Protein 4WES (pdb70)

Structure (mmCIF, N/CA/C/O backbone):
data_4WES
#
_entry.id   4WES
#
_cell.length_a   72.701
_cell.length_b   170.581
_cell.length_c   87.540
_cell.angle_alpha   90.00
_cell.angle_beta   91.63
_cell.angle_gamma   90.00
#
_symmetry.space_group_name_H-M   'P 1 21 1'
#
loop_
_entity.id
_entity.type
_entity.pdbx_description
1 polymer 'Nitrogenase molybdenum-iron protein alpha chain'
2 polymer 'Nitrogenase molybdenum-iron protein beta chain'
3 non-polymer '3-HYDROXY-3-CARBOXY-ADIPIC ACID'
4 non-polymer 'iron-sulfur-molybdenum cluster with interstitial carbon'
5 non-polymer (4S)-2-METHYL-2,4-PENTANEDIOL
6 non-polymer 'FE(8)-S(7) CLUSTER'
7 non-polymer 'FE (II) ION'
8 water water
#
loop_
_atom_site.group_PDB
_atom_site.id
_atom_site.type_symbol
_atom_site.label_atom_id
_atom_site.label_alt_id
_atom_site.label_comp_id
_atom_site.label_asym_id
_atom_site.label_entity_id
_atom_site.label_seq_id
_atom_site.pdbx_PDB_ins_code
_atom_site.Cartn_x
_atom_site.Cartn_y
_atom_site.Cartn_z
_atom_site.occupancy
_atom_site.B_iso_or_equiv
_atom_site.auth_seq_id
_atom_site.auth_comp_id
_atom_site.auth_asym_id
_atom_site.auth_atom_id
_atom_site.pdbx_PDB_model_num
ATOM 1 N N . GLU A 1 3 ? -15.792 83.652 30.516 1.00 157.99 3 GLU A N 1
ATOM 2 C CA . GLU A 1 3 ? -15.313 83.745 29.106 1.00 158.63 3 GLU A CA 1
ATOM 3 C C . GLU A 1 3 ? -13.955 83.083 28.842 1.00 116.54 3 GLU A C 1
ATOM 4 O O . GLU A 1 3 ? -13.717 82.592 27.729 1.00 169.53 3 GLU A O 1
ATOM 10 N N . ASN A 1 4 ? -13.068 83.049 29.841 1.00 44.63 4 ASN A N 1
ATOM 11 C CA . ASN A 1 4 ? -11.725 82.540 29.605 1.00 30.42 4 ASN A CA 1
ATOM 12 C C . ASN A 1 4 ? -11.591 81.041 29.902 1.00 21.38 4 ASN A C 1
ATOM 13 O O . ASN A 1 4 ? -12.544 80.388 30.281 1.00 19.21 4 ASN A O 1
ATOM 18 N N . LEU A 1 5 ? -10.393 80.519 29.719 1.00 19.40 5 LEU A N 1
ATOM 19 C CA . LEU A 1 5 ? -10.203 79.091 29.860 1.00 17.04 5 LEU A CA 1
ATOM 20 C C . LEU A 1 5 ? -10.449 78.629 31.287 1.00 15.74 5 LEU A C 1
ATOM 21 O O . LEU A 1 5 ? -10.957 77.529 31.504 1.00 16.50 5 LEU A O 1
ATOM 26 N N . LYS A 1 6 ? -10.079 79.444 32.284 1.00 15.57 6 LYS A N 1
ATOM 27 C CA . LYS A 1 6 ? -10.411 79.076 33.660 1.00 15.26 6 LYS A CA 1
ATOM 28 C C . LYS A 1 6 ? -11.917 78.920 33.855 1.00 14.29 6 LYS A C 1
ATOM 29 O O . LYS A 1 6 ? -12.380 77.950 34.433 1.00 14.75 6 LYS A O 1
ATOM 35 N N . ASP A 1 7 ? -12.688 79.880 33.360 1.00 16.54 7 ASP A N 1
ATOM 36 C CA . ASP A 1 7 ? -14.139 79.758 33.441 1.00 16.43 7 ASP A CA 1
ATOM 37 C C . ASP A 1 7 ? -14.662 78.480 32.749 1.00 15.75 7 ASP A C 1
ATOM 38 O O . ASP A 1 7 ? -15.586 77.806 33.230 1.00 17.27 7 ASP A O 1
ATOM 43 N N . GLU A 1 8 ? -14.099 78.189 31.586 1.00 15.03 8 GLU A N 1
ATOM 44 C CA . GLU A 1 8 ? -14.477 77.009 30.816 1.00 15.60 8 GLU A CA 1
ATOM 45 C C . GLU A 1 8 ? -14.184 75.723 31.577 1.00 14.69 8 GLU A C 1
ATOM 46 O O . GLU A 1 8 ? -14.973 74.793 31.548 1.00 16.14 8 GLU A O 1
ATOM 52 N N . ILE A 1 9 ? -13.030 75.687 32.243 1.00 14.14 9 ILE A N 1
ATOM 53 C CA . ILE A 1 9 ? -12.687 74.535 33.075 1.00 14.04 9 ILE A CA 1
ATOM 54 C C . ILE A 1 9 ? -13.661 74.413 34.255 1.00 14.22 9 ILE A C 1
ATOM 55 O O . ILE A 1 9 ? -14.099 73.311 34.601 1.00 14.58 9 ILE A O 1
ATOM 60 N N . LEU A 1 10 ? -13.984 75.534 34.882 1.00 13.68 10 LEU A N 1
ATOM 61 C CA . LEU A 1 10 ? -14.803 75.492 36.083 1.00 13.97 10 LEU A CA 1
ATOM 62 C C . LEU A 1 10 ? -16.276 75.173 35.873 1.00 15.35 10 LEU A C 1
ATOM 63 O O . LEU A 1 10 ? -16.968 74.795 36.825 1.00 15.28 10 LEU A O 1
ATOM 68 N N . GLU A 1 11 ? -16.779 75.375 34.655 1.00 15.27 11 GLU A N 1
ATOM 69 C CA . GLU A 1 11 ? -18.224 75.434 34.443 1.00 16.37 11 GLU A CA 1
ATOM 70 C C . GLU A 1 11 ? -18.960 74.210 34.953 1.00 16.32 11 GLU A C 1
ATOM 71 O O . GLU A 1 11 ? -20.031 74.342 35.527 1.00 18.44 11 GLU A O 1
ATOM 77 N N . LYS A 1 12 ? -18.424 73.021 34.712 1.00 15.74 12 LYS A N 1
ATOM 78 C CA . LYS A 1 12 ? -19.197 71.793 34.962 1.00 15.70 12 LYS A CA 1
ATOM 79 C C . LYS A 1 12 ? -19.195 71.344 36.434 1.00 16.19 12 LYS A C 1
ATOM 80 O O . LYS A 1 12 ? -20.031 70.504 36.851 1.00 18.18 12 LYS A O 1
ATOM 86 N N . TYR A 1 13 ? -18.280 71.901 37.223 1.00 14.17 13 TYR A N 1
ATOM 87 C CA . TYR A 1 13 ? -18.217 71.527 38.626 1.00 13.92 13 TYR A CA 1
ATOM 88 C C . TYR A 1 13 ? -19.489 71.926 39.372 1.00 16.78 13 TYR A C 1
ATOM 89 O O . TYR A 1 13 ? -20.049 73.008 39.124 1.00 17.53 13 TYR A O 1
ATOM 98 N N . ILE A 1 14 ? -19.930 71.082 40.290 1.00 15.15 14 ILE A N 1
ATOM 99 C CA . ILE A 1 14 ? -21.037 71.468 41.182 1.00 15.25 14 ILE A CA 1
ATOM 100 C C . ILE A 1 14 ? -20.564 72.620 42.073 1.00 15.26 14 ILE A C 1
ATOM 101 O O . ILE A 1 14 ? -19.360 72.823 42.212 1.00 15.43 14 ILE A O 1
ATOM 106 N N . PRO A 1 15 ? -21.498 73.381 42.657 1.00 17.05 15 PRO A N 1
ATOM 107 C CA . PRO A 1 15 ? -21.062 74.624 43.311 1.00 16.89 15 PRO A CA 1
ATOM 108 C C . PRO A 1 15 ? -19.974 74.471 44.381 1.00 16.13 15 PRO A C 1
ATOM 109 O O . PRO A 1 15 ? -19.021 75.255 44.391 1.00 17.29 15 PRO A O 1
ATOM 113 N N . LYS A 1 16 ? -20.085 73.454 45.244 1.00 16.28 16 LYS A N 1
ATOM 114 C CA . LYS A 1 16 ? -19.092 73.267 46.311 1.00 17.57 16 LYS A CA 1
ATOM 115 C C . LYS A 1 16 ? -17.708 73.036 45.704 1.00 15.42 16 LYS A C 1
ATOM 116 O O . LYS A 1 16 ? -16.687 73.586 46.144 1.00 17.49 16 LYS A O 1
ATOM 122 N N . THR A 1 17 ? -17.664 72.156 44.714 1.00 15.13 17 THR A N 1
ATOM 123 C CA . THR A 1 17 ? -16.405 71.806 44.067 1.00 13.70 17 THR A CA 1
ATOM 124 C C . THR A 1 17 ? -15.840 72.972 43.245 1.00 13.25 17 THR A C 1
ATOM 125 O O . THR A 1 17 ? -14.624 73.175 43.236 1.00 14.36 17 THR A O 1
ATOM 129 N N . LYS A 1 18 ? -16.707 73.710 42.569 1.00 13.71 18 LYS A N 1
ATOM 130 C CA . LYS A 1 18 ? -16.298 74.857 41.805 1.00 15.11 18 LYS A CA 1
ATOM 131 C C . LYS A 1 18 ? -15.584 75.852 42.703 1.00 15.45 18 LYS A C 1
ATOM 132 O O . LYS A 1 18 ? -14.514 76.360 42.368 1.00 17.06 18 LYS A O 1
ATOM 138 N N . LYS A 1 19 ? -16.179 76.134 43.849 1.00 16.02 19 LYS A N 1
ATOM 139 C CA . LYS A 1 19 ? -15.627 77.089 44.783 1.00 18.35 19 LYS A CA 1
ATOM 140 C C . LYS A 1 19 ? -14.242 76.679 45.242 1.00 18.01 19 LYS A C 1
ATOM 141 O O . LYS A 1 19 ? -13.338 77.506 45.278 1.00 20.80 19 LYS A O 1
ATOM 147 N N . THR A 1 20 ? -14.055 75.398 45.581 1.00 15.79 20 THR A N 1
ATOM 148 C CA A THR A 1 20 ? -12.759 74.987 46.099 0.53 17.23 20 THR A CA 1
ATOM 149 C CA B THR A 1 20 ? -12.777 74.885 46.068 0.47 15.12 20 THR A CA 1
ATOM 150 C C . THR A 1 20 ? -11.741 74.834 44.965 1.00 17.19 20 THR A C 1
ATOM 151 O O . THR A 1 20 ? -10.581 75.176 45.145 1.00 23.60 20 THR A O 1
ATOM 158 N N . ARG A 1 21 ? -12.161 74.390 43.793 1.00 14.51 21 ARG A N 1
ATOM 159 C CA . ARG A 1 21 ? -11.227 74.236 42.675 1.00 13.56 21 ARG A CA 1
ATOM 160 C C . ARG A 1 21 ? -10.773 75.553 42.065 1.00 15.27 21 ARG A C 1
ATOM 161 O O . ARG A 1 21 ? -9.647 75.622 41.544 1.00 15.10 21 ARG A O 1
ATOM 169 N N . SER A 1 22 ? -11.579 76.601 42.145 1.00 15.04 22 SER A N 1
ATOM 170 C CA A SER A 1 22 ? -11.244 77.836 41.478 0.48 15.48 22 SER A CA 1
ATOM 171 C CA B SER A 1 22 ? -11.254 77.856 41.513 0.52 13.36 22 SER A CA 1
ATOM 172 C C . SER A 1 22 ? -9.888 78.351 41.937 1.00 13.36 22 SER A C 1
ATOM 173 O O . SER A 1 22 ? -9.136 78.851 41.123 1.00 15.44 22 SER A O 1
ATOM 178 N N . GLY A 1 23 ? -9.562 78.221 43.220 1.00 13.06 23 GLY A N 1
ATOM 179 C CA . GLY A 1 23 ? -8.289 78.728 43.688 1.00 14.54 23 GLY A CA 1
ATOM 180 C C . GLY A 1 23 ? -7.072 77.981 43.193 1.00 12.36 23 GLY A C 1
ATOM 181 O O . GLY A 1 23 ? -5.954 78.492 43.266 1.00 13.33 23 GLY A O 1
ATOM 182 N N . HIS A 1 24 ? -7.264 76.760 42.684 1.00 12.41 24 HIS A N 1
ATOM 183 C CA . HIS A 1 24 ? -6.182 75.908 42.173 1.00 12.26 24 HIS A CA 1
ATOM 184 C C . HIS A 1 24 ? -5.826 76.193 40.711 1.00 11.87 24 HIS A C 1
ATOM 185 O O . HIS A 1 24 ? -4.943 75.533 40.161 1.00 12.47 24 HIS A O 1
ATOM 192 N N . ILE A 1 25 ? -6.539 77.128 40.092 1.00 12.20 25 ILE A N 1
ATOM 193 C CA . ILE A 1 25 ? -6.355 77.419 38.667 1.00 12.65 25 ILE A CA 1
ATOM 194 C C . ILE A 1 25 ? -6.125 78.920 38.570 1.00 12.92 25 ILE A C 1
ATOM 195 O O . ILE A 1 25 ? -6.964 79.690 39.015 1.00 14.88 25 ILE A O 1
ATOM 200 N N . VAL A 1 26 ? -5.001 79.328 37.998 1.00 12.31 26 VAL A N 1
ATOM 201 C CA . VAL A 1 26 ? -4.716 80.735 37.848 1.00 13.57 26 VAL A CA 1
ATOM 202 C C . VAL A 1 26 ? -4.108 81.002 36.497 1.00 12.86 26 VAL A C 1
ATOM 203 O O . VAL A 1 26 ? -3.396 80.165 35.933 1.00 13.51 26 VAL A O 1
ATOM 207 N N . ILE A 1 27 ? -4.408 82.184 35.963 1.00 14.85 27 ILE A N 1
ATOM 208 C CA . ILE A 1 27 ? -3.852 82.627 34.689 1.00 15.32 27 ILE A CA 1
ATOM 209 C C . ILE A 1 27 ? -2.837 83.745 34.956 1.00 16.69 27 ILE A C 1
ATOM 210 O O . ILE A 1 27 ? -3.158 84.736 35.605 1.00 21.17 27 ILE A O 1
ATOM 215 N N . LYS A 1 28 ? -1.608 83.582 34.465 1.00 15.35 28 LYS A N 1
ATOM 216 C CA . LYS A 1 28 ? -0.580 84.599 34.565 1.00 15.87 28 LYS A CA 1
ATOM 217 C C . LYS A 1 28 ? -0.815 85.600 33.447 1.00 17.64 28 LYS A C 1
ATOM 218 O O . LYS A 1 28 ? -0.938 85.197 32.299 1.00 19.11 28 LYS A O 1
ATOM 224 N N . THR A 1 29 ? -0.826 86.880 33.786 1.00 18.25 29 THR A N 1
ATOM 225 C CA . THR A 1 29 ? -1.005 87.932 32.809 1.00 19.34 29 THR A CA 1
ATOM 226 C C . THR A 1 29 ? -0.025 89.061 33.014 1.00 20.68 29 THR A C 1
ATOM 227 O O . THR A 1 29 ? 0.623 89.176 34.069 1.00 19.49 29 THR A O 1
ATOM 231 N N . GLU A 1 30 ? 0.040 89.932 32.018 1.00 23.46 30 GLU A N 1
ATOM 232 C CA . GLU A 1 30 ? 0.883 91.099 32.119 1.00 22.07 30 GLU A CA 1
ATOM 233 C C . GLU A 1 30 ? 0.432 91.951 33.309 1.00 24.25 30 GLU A C 1
ATOM 234 O O . GLU A 1 30 ? 1.263 92.475 34.044 1.00 28.57 30 GLU A O 1
ATOM 240 N N . GLU A 1 31 ? -0.880 92.038 33.534 1.00 27.43 31 GLU A N 1
ATOM 241 C CA . GLU A 1 31 ? -1.411 92.858 34.627 1.00 34.20 31 GLU A CA 1
ATOM 242 C C . GLU A 1 31 ? -1.142 92.232 35.987 1.00 35.23 31 GLU A C 1
ATOM 243 O O . GLU A 1 31 ? -0.844 92.959 36.940 1.00 41.46 31 GLU A O 1
ATOM 249 N N . THR A 1 32 ? -1.251 90.899 36.078 1.00 29.89 32 THR A N 1
ATOM 250 C CA . THR A 1 32 ? -0.974 90.164 37.329 1.00 28.45 32 THR A CA 1
ATOM 251 C C . THR A 1 32 ? -0.044 88.992 37.003 1.00 20.17 32 THR A C 1
ATOM 252 O O . THR A 1 32 ? -0.485 87.864 36.718 1.00 21.35 32 THR A O 1
ATOM 256 N N . PRO A 1 33 ? 1.261 89.259 37.057 1.00 22.60 33 PRO A N 1
ATOM 257 C CA . PRO A 1 33 ? 2.221 88.223 36.645 1.00 22.05 33 PRO A CA 1
ATOM 258 C C . PRO A 1 33 ? 2.470 87.187 37.742 1.00 24.54 33 PRO A C 1
ATOM 259 O O . PRO A 1 33 ? 3.023 86.124 37.459 1.00 22.58 33 PRO A O 1
ATOM 263 N N . ASN A 1 34 ? 2.061 87.479 38.978 1.00 22.58 34 ASN A N 1
ATOM 264 C CA . ASN A 1 34 ? 2.369 86.600 40.086 1.00 26.33 34 ASN A CA 1
ATOM 265 C C . ASN A 1 34 ? 1.124 86.237 40.916 1.00 25.16 34 ASN A C 1
ATOM 266 O O . ASN A 1 34 ? 1.104 86.415 42.119 1.00 25.28 34 ASN A O 1
ATOM 271 N N . PRO A 1 35 ? 0.094 85.674 40.275 1.00 20.89 35 PRO A N 1
ATOM 272 C CA . PRO A 1 35 ? -1.086 85.360 41.059 1.00 19.50 35 PRO A CA 1
ATOM 273 C C . PRO A 1 35 ? -0.809 84.321 42.124 1.00 17.63 35 PRO A C 1
ATOM 274 O O . PRO A 1 35 ? -0.018 83.402 41.925 1.00 22.96 35 PRO A O 1
ATOM 278 N N . GLU A 1 36 ? -1.500 84.441 43.235 1.00 15.55 36 GLU A N 1
ATOM 279 C CA . GLU A 1 36 ? -1.458 83.430 44.278 1.00 14.34 36 GLU A CA 1
ATOM 280 C C . GLU A 1 36 ? -2.316 82.223 43.895 1.00 14.72 36 GLU A C 1
ATOM 281 O O . GLU A 1 36 ? -3.447 82.389 43.426 1.00 15.94 36 GLU A O 1
ATOM 287 N N . ILE A 1 37 ? -1.772 81.035 44.135 1.00 13.13 37 ILE A N 1
ATOM 288 C CA . ILE A 1 37 ? -2.469 79.790 43.857 1.00 12.47 37 ILE A CA 1
ATOM 289 C C . ILE A 1 37 ? -2.780 79.125 45.191 1.00 11.98 37 ILE A C 1
ATOM 290 O O . ILE A 1 37 ? -2.094 79.375 46.203 1.00 13.51 37 ILE A O 1
ATOM 295 N N . VAL A 1 38 ? -3.772 78.244 45.186 1.00 12.38 38 VAL A N 1
ATOM 296 C CA . VAL A 1 38 ? -4.039 77.316 46.278 1.00 12.32 38 VAL A CA 1
ATOM 297 C C . VAL A 1 38 ? -3.397 75.992 45.891 1.00 11.84 38 VAL A C 1
ATOM 298 O O . VAL A 1 38 ? -3.608 75.505 44.791 1.00 12.60 38 VAL A O 1
ATOM 302 N N . ALA A 1 39 ? -2.603 75.417 46.802 1.00 11.24 39 ALA A N 1
ATOM 303 C CA . ALA A 1 39 ? -1.884 74.179 46.543 1.00 12.02 39 ALA A CA 1
ATOM 304 C C . ALA A 1 39 ? -1.723 73.403 47.840 1.00 10.96 39 ALA A C 1
ATOM 305 O O . ALA A 1 39 ? -1.900 73.955 48.935 1.00 12.70 39 ALA A O 1
ATOM 307 N N . ASN A 1 40 ? -1.374 72.126 47.726 1.00 10.00 40 ASN A N 1
ATOM 308 C CA . ASN A 1 40 ? -1.114 71.298 48.897 1.00 10.45 40 ASN A CA 1
ATOM 309 C C . ASN A 1 40 ? -2.281 71.258 49.864 1.00 11.44 40 ASN A C 1
ATOM 310 O O . ASN A 1 40 ? -2.114 71.298 51.074 1.00 12.36 40 ASN A O 1
ATOM 315 N N . THR A 1 41 ? -3.487 71.154 49.310 1.00 11.32 41 THR A N 1
ATOM 316 C CA . THR A 1 41 ? -4.691 70.884 50.084 1.00 11.18 41 THR A CA 1
ATOM 317 C C . THR A 1 41 ? -5.197 69.503 49.713 1.00 10.85 41 THR A C 1
ATOM 318 O O . THR A 1 41 ? -4.715 68.856 48.782 1.00 11.73 41 THR A O 1
ATOM 322 N N . ARG A 1 42 ? -6.213 69.030 50.424 1.00 11.56 42 ARG A N 1
ATOM 323 C CA . ARG A 1 42 ? -6.737 67.702 50.203 1.00 11.41 42 ARG A CA 1
ATOM 324 C C . ARG A 1 42 ? -7.268 67.544 48.776 1.00 10.67 42 ARG A C 1
ATOM 325 O O . ARG A 1 42 ? -7.675 68.501 48.108 1.00 12.19 42 ARG A O 1
ATOM 333 N N . THR A 1 43 ? -7.238 66.319 48.286 1.00 10.78 43 THR A N 1
ATOM 334 C CA . THR A 1 43 ? -7.846 65.989 47.023 1.00 10.13 43 THR A CA 1
ATOM 335 C C . THR A 1 43 ? -9.355 65.974 47.188 1.00 9.86 43 THR A C 1
ATOM 336 O O . THR A 1 43 ? -9.879 65.439 48.167 1.00 12.13 43 THR A O 1
ATOM 340 N N . VAL A 1 44 ? -10.090 66.531 46.227 1.00 10.75 44 VAL A N 1
ATOM 341 C CA . VAL A 1 44 ? -11.551 66.375 46.249 1.00 11.06 44 VAL A CA 1
ATOM 342 C C . VAL A 1 44 ? -11.902 64.915 45.948 1.00 10.61 44 VAL A C 1
ATOM 343 O O . VAL A 1 44 ? -11.482 64.373 44.930 1.00 10.80 44 VAL A O 1
ATOM 347 N N . PRO A 1 45 ? -12.665 64.265 46.830 1.00 11.15 45 PRO A N 1
ATOM 348 C CA . PRO A 1 45 ? -13.065 62.894 46.525 1.00 11.36 45 PRO A CA 1
ATOM 349 C C . PRO A 1 45 ? -13.836 62.772 45.222 1.00 10.72 45 PRO A C 1
ATOM 350 O O . PRO A 1 45 ? -14.719 63.584 44.942 1.00 11.68 45 PRO A O 1
ATOM 354 N N . GLY A 1 46 ? -13.511 61.764 44.432 1.00 10.69 46 GLY A N 1
ATOM 355 C CA . GLY A 1 46 ? -14.242 61.411 43.227 1.00 10.86 46 GLY A CA 1
ATOM 356 C C . GLY A 1 46 ? -13.875 62.167 41.965 1.00 11.55 46 GLY A C 1
ATOM 357 O O . GLY A 1 46 ? -14.485 61.911 40.921 1.00 13.05 46 GLY A O 1
ATOM 358 N N . ILE A 1 47 ? -12.876 63.058 42.023 1.00 11.06 47 ILE A N 1
ATOM 359 C CA B ILE A 1 47 ? -12.564 63.979 40.950 0.51 10.80 47 ILE A CA 1
ATOM 360 C CA C ILE A 1 47 ? -12.649 63.918 40.843 0.49 11.87 47 ILE A CA 1
ATOM 361 C C . ILE A 1 47 ? -11.667 63.375 39.838 1.00 10.11 47 ILE A C 1
ATOM 362 O O . ILE A 1 47 ? -11.491 64.009 38.804 1.00 11.76 47 ILE A O 1
ATOM 371 N N . ILE A 1 48 ? -11.106 62.186 40.104 1.00 10.77 48 ILE A N 1
ATOM 372 C CA . ILE A 1 48 ? -10.122 61.533 39.219 1.00 10.22 48 ILE A CA 1
ATOM 373 C C . ILE A 1 48 ? -8.806 62.349 39.220 1.00 9.99 48 ILE A C 1
ATOM 374 O O . ILE A 1 48 ? -8.505 63.106 38.324 1.00 10.94 48 ILE A O 1
ATOM 379 N N . THR A 1 49 ? -8.060 62.144 40.294 1.00 11.55 49 THR A N 1
ATOM 380 C CA . THR A 1 49 ? -6.765 62.744 40.540 1.00 10.79 49 THR A CA 1
ATOM 381 C C . THR A 1 49 ? -5.656 61.843 39.985 1.00 10.18 49 THR A C 1
ATOM 382 O O . THR A 1 49 ? -5.844 60.638 39.812 1.00 11.32 49 THR A O 1
ATOM 386 N N . ALA A 1 50 ? -4.483 62.420 39.794 1.00 9.32 50 ALA A N 1
ATOM 387 C CA . ALA A 1 50 ? -3.286 61.632 39.496 1.00 9.86 50 ALA A CA 1
ATOM 388 C C . ALA A 1 50 ? -2.453 61.320 40.749 1.00 9.16 50 ALA A C 1
ATOM 389 O O . ALA A 1 50 ? -1.529 60.535 40.678 1.00 8.90 50 ALA A O 1
ATOM 391 N N . ARG A 1 51 ? -2.814 61.937 41.867 1.00 8.83 51 ARG A N 1
ATOM 392 C CA . ARG A 1 51 ? -2.017 61.829 43.112 1.00 8.37 51 ARG A CA 1
ATOM 393 C C . ARG A 1 51 ? -1.890 60.446 43.669 1.00 8.44 51 ARG A C 1
ATOM 394 O O . ARG A 1 51 ? -2.781 59.597 43.541 1.00 9.42 51 ARG A O 1
ATOM 402 N N . GLY A 1 52 ? -0.755 60.248 44.364 1.00 8.75 52 GLY A N 1
ATOM 403 C CA . GLY A 1 52 ? -0.537 59.075 45.197 1.00 8.67 52 GLY A CA 1
ATOM 404 C C . GLY A 1 52 ? -0.523 59.420 46.663 1.00 8.50 52 GLY A C 1
ATOM 405 O O . GLY A 1 52 ? -1.107 60.409 47.086 1.00 9.41 52 GLY A O 1
ATOM 406 N N . CYS A 1 53 ? 0.164 58.577 47.430 1.00 8.38 53 CYS A N 1
ATOM 407 C CA . CYS A 1 53 ? 0.085 58.613 48.878 1.00 8.41 53 CYS A CA 1
ATOM 408 C C . CYS A 1 53 ? 1.430 58.898 49.539 1.00 8.83 53 CYS A C 1
ATOM 409 O O . CYS A 1 53 ? 2.495 58.935 48.904 1.00 8.59 53 CYS A O 1
ATOM 412 N N . ALA A 1 54 ? 1.404 59.083 50.863 1.00 8.70 54 ALA A N 1
ATOM 413 C CA . ALA A 1 54 ? 2.635 59.393 51.602 1.00 8.58 54 ALA A CA 1
ATOM 414 C C . ALA A 1 54 ? 3.643 58.251 51.587 1.00 8.39 54 ALA A C 1
ATOM 415 O O . ALA A 1 54 ? 4.839 58.494 51.618 1.00 9.18 54 ALA A O 1
ATOM 417 N N . TYR A 1 55 ? 3.178 57.009 51.529 1.00 8.56 55 TYR A N 1
ATOM 418 C CA . TYR A 1 55 ? 4.063 55.874 51.459 1.00 8.46 55 TYR A CA 1
ATOM 419 C C . TYR A 1 55 ? 4.836 55.881 50.146 1.00 7.86 55 TYR A C 1
ATOM 420 O O . TYR A 1 55 ? 6.046 55.652 50.109 1.00 8.37 55 TYR A O 1
ATOM 429 N N . ALA A 1 56 ? 4.163 56.226 49.035 1.00 8.23 56 ALA A N 1
ATOM 430 C CA . ALA A 1 56 ? 4.853 56.376 47.763 1.00 8.32 56 ALA A CA 1
ATOM 431 C C . ALA A 1 56 ? 5.952 57.415 47.882 1.00 7.90 56 ALA A C 1
ATOM 432 O O . ALA A 1 56 ? 7.085 57.198 47.467 1.00 8.65 56 ALA A O 1
ATOM 434 N N . GLY A 1 57 ? 5.624 58.584 48.462 1.00 8.23 57 GLY A N 1
ATOM 435 C CA . GLY A 1 57 ? 6.605 59.650 48.562 1.00 8.92 57 GLY A CA 1
ATOM 436 C C . GLY A 1 57 ? 7.807 59.311 49.424 1.00 8.44 57 GLY A C 1
ATOM 437 O O . GLY A 1 57 ? 8.928 59.773 49.179 1.00 9.25 57 GLY A O 1
ATOM 438 N N . CYS A 1 58 ? 7.599 58.496 50.437 1.00 8.21 58 CYS A N 1
ATOM 439 C CA . CYS A 1 58 ? 8.682 58.126 51.380 1.00 8.57 58 CYS A CA 1
ATOM 440 C C . CYS A 1 58 ? 9.468 56.905 50.901 1.00 8.32 58 CYS A C 1
ATOM 441 O O . CYS A 1 58 ? 10.677 56.992 50.646 1.00 9.79 58 CYS A O 1
ATOM 444 N N . LYS A 1 59 ? 8.800 55.763 50.743 1.00 8.91 59 LYS A N 1
ATOM 445 C CA . LYS A 1 59 ? 9.463 54.536 50.332 1.00 9.47 59 LYS A CA 1
ATOM 446 C C . LYS A 1 59 ? 9.729 54.507 48.836 1.00 8.57 59 LYS A C 1
ATOM 447 O O . LYS A 1 59 ? 10.825 54.203 48.380 1.00 9.36 59 LYS A O 1
ATOM 453 N N . GLY A 1 60 ? 8.676 54.762 48.056 1.00 8.99 60 GLY A N 1
ATOM 454 C CA . GLY A 1 60 ? 8.814 54.624 46.622 1.00 9.49 60 GLY A CA 1
ATOM 455 C C . GLY A 1 60 ? 9.711 55.658 45.980 1.00 9.58 60 GLY A C 1
ATOM 456 O O . GLY A 1 60 ? 10.310 55.379 44.934 1.00 11.63 60 GLY A O 1
ATOM 457 N N . VAL A 1 61 ? 9.793 56.839 46.586 1.00 8.79 61 VAL A N 1
ATOM 458 C CA . VAL A 1 61 ? 10.448 57.990 45.989 1.00 8.88 61 VAL A CA 1
ATOM 459 C C . VAL A 1 61 ? 11.778 58.301 46.677 1.00 8.84 61 VAL A C 1
ATOM 460 O O . VAL A 1 61 ? 12.845 58.087 46.101 1.00 8.81 61 VAL A O 1
ATOM 464 N N . VAL A 1 62 ? 11.767 58.787 47.915 1.00 8.72 62 VAL A N 1
ATOM 465 C CA . VAL A 1 62 ? 13.020 59.251 48.505 1.00 9.40 62 VAL A CA 1
ATOM 466 C C . VAL A 1 62 ? 13.942 58.127 48.944 1.00 8.46 62 VAL A C 1
ATOM 467 O O . VAL A 1 62 ? 15.161 58.161 48.695 1.00 9.32 62 VAL A O 1
ATOM 471 N N . MET A 1 63 ? 13.420 57.103 49.599 1.00 8.54 63 MET A N 1
ATOM 472 C CA . MET A 1 63 ? 14.277 56.110 50.257 1.00 8.62 63 MET A CA 1
ATOM 473 C C . MET A 1 63 ? 14.666 54.925 49.370 1.00 8.58 63 MET A C 1
ATOM 474 O O . MET A 1 63 ? 15.816 54.468 49.422 1.00 9.15 63 MET A O 1
ATOM 479 N N . GLY A 1 64 ? 13.725 54.416 48.569 1.00 8.90 64 GLY A N 1
ATOM 480 C CA . GLY A 1 64 ? 13.957 53.271 47.722 1.00 9.81 64 GLY A CA 1
ATOM 481 C C . GLY A 1 64 ? 15.264 53.263 46.936 1.00 9.59 64 GLY A C 1
ATOM 482 O O . GLY A 1 64 ? 15.860 52.206 46.797 1.00 10.08 64 GLY A O 1
ATOM 483 N N . PRO A 1 65 ? 15.666 54.409 46.379 1.00 8.92 65 PRO A N 1
ATOM 484 C CA . PRO A 1 65 ? 16.894 54.391 45.591 1.00 8.85 65 PRO A CA 1
ATOM 485 C C . PRO A 1 65 ? 18.179 54.041 46.322 1.00 9.22 65 PRO A C 1
ATOM 486 O O . PRO A 1 65 ? 19.178 53.788 45.672 1.00 10.25 65 PRO A O 1
ATOM 490 N N . ILE A 1 66 ? 18.195 54.109 47.650 1.00 8.72 66 ILE A N 1
ATOM 491 C CA . ILE A 1 66 ? 19.422 53.745 48.396 1.00 8.92 66 ILE A CA 1
ATOM 492 C C . ILE A 1 66 ? 19.622 52.241 48.242 1.00 9.42 66 ILE A C 1
ATOM 493 O O . ILE A 1 66 ? 18.881 51.435 48.799 1.00 9.33 66 ILE A O 1
ATOM 498 N N . LYS A 1 67 ? 20.637 51.850 47.469 1.00 8.16 67 LYS A N 1
ATOM 499 C CA . LYS A 1 67 ? 20.673 50.533 46.857 1.00 8.43 67 LYS A CA 1
ATOM 500 C C . LYS A 1 67 ? 21.201 49.429 47.737 1.00 7.91 67 LYS A C 1
ATOM 501 O O . LYS A 1 67 ? 21.015 48.261 47.425 1.00 9.06 67 LYS A O 1
ATOM 507 N N . ASP A 1 68 ? 21.924 49.786 48.814 1.00 9.15 68 ASP A N 1
ATOM 508 C CA . ASP A 1 68 ? 22.513 48.766 49.709 1.00 8.62 68 ASP A CA 1
ATOM 509 C C . ASP A 1 68 ? 21.821 48.760 51.067 1.00 9.24 68 ASP A C 1
ATOM 510 O O . ASP A 1 68 ? 22.322 48.138 52.024 1.00 10.38 68 ASP A O 1
ATOM 515 N N . MET A 1 69 ? 20.643 49.380 51.125 1.00 8.98 69 MET A N 1
ATOM 516 C CA . MET A 1 69 ? 19.730 49.289 52.246 1.00 9.92 69 MET A CA 1
ATOM 517 C C . MET A 1 69 ? 18.571 48.388 51.868 1.00 9.70 69 MET A C 1
ATOM 518 O O . MET A 1 69 ? 18.039 48.548 50.768 1.00 12.62 69 MET A O 1
ATOM 523 N N . VAL A 1 70 ? 18.194 47.447 52.740 1.00 9.32 70 VAL A N 1
ATOM 524 C CA . VAL A 1 70 ? 17.000 46.621 52.483 1.00 8.84 70 VAL A CA 1
ATOM 525 C C . VAL A 1 70 ? 15.772 47.373 52.982 1.00 8.84 70 VAL A C 1
ATOM 526 O O . VAL A 1 70 ? 15.667 47.691 54.145 1.00 9.96 70 VAL A O 1
ATOM 530 N N . HIS A 1 71 ? 14.857 47.678 52.048 1.00 8.21 71 HIS A N 1
ATOM 531 C CA . HIS A 1 71 ? 13.662 48.443 52.363 1.00 8.68 71 HIS A CA 1
ATOM 532 C C . HIS A 1 71 ? 12.463 47.518 52.520 1.00 8.19 71 HIS A C 1
ATOM 533 O O . HIS A 1 71 ? 12.010 46.923 51.559 1.00 8.77 71 HIS A O 1
ATOM 540 N N . ILE A 1 72 ? 12.001 47.360 53.762 1.00 8.12 72 ILE A N 1
ATOM 541 C CA . ILE A 1 72 ? 10.903 46.443 54.068 1.00 8.27 72 ILE A CA 1
ATOM 542 C C . ILE A 1 72 ? 9.610 47.214 54.230 1.00 8.40 72 ILE A C 1
ATOM 543 O O . ILE A 1 72 ? 9.479 48.043 55.136 1.00 8.80 72 ILE A O 1
ATOM 548 N N . THR A 1 73 ? 8.652 46.949 53.341 1.00 8.00 73 THR A N 1
ATOM 549 C CA . THR A 1 73 ? 7.316 47.514 53.499 1.00 8.19 73 THR A CA 1
ATOM 550 C C . THR A 1 73 ? 6.549 46.698 54.538 1.00 8.53 73 THR A C 1
ATOM 551 O O . THR A 1 73 ? 6.378 45.499 54.372 1.00 9.95 73 THR A O 1
ATOM 555 N N . HIS A 1 74 ? 6.109 47.384 55.587 1.00 8.32 74 HIS A N 1
ATOM 556 C CA . HIS A 1 74 ? 5.289 46.728 56.600 1.00 8.71 74 HIS A CA 1
ATOM 557 C C . HIS A 1 74 ? 3.813 46.970 56.234 1.00 9.01 74 HIS A C 1
ATOM 558 O O . HIS A 1 74 ? 3.274 48.049 56.478 1.00 9.19 74 HIS A O 1
ATOM 565 N N . GLY A 1 75 ? 3.206 45.991 55.566 1.00 8.85 75 GLY A N 1
ATOM 566 C CA . GLY A 1 75 ? 1.860 46.183 55.031 1.00 9.48 75 GLY A CA 1
ATOM 567 C C . GLY A 1 75 ? 1.466 44.945 54.285 1.00 9.28 75 GLY A C 1
ATOM 568 O O . GLY A 1 75 ? 2.240 43.996 54.175 1.00 9.06 75 GLY A O 1
ATOM 569 N N . PRO A 1 76 ? 0.214 44.930 53.777 1.00 8.84 76 PRO A N 1
ATOM 570 C CA . PRO A 1 76 ? -0.196 43.899 52.844 1.00 8.70 76 PRO A CA 1
ATOM 571 C C . PRO A 1 76 ? 0.535 44.081 51.510 1.00 8.83 76 PRO A C 1
ATOM 572 O O . PRO A 1 76 ? 1.341 45.010 51.349 1.00 9.62 76 PRO A O 1
ATOM 576 N N . ILE A 1 77 ? 0.355 43.148 50.588 1.00 8.67 77 ILE A N 1
ATOM 577 C CA . ILE A 1 77 ? 1.378 42.981 49.556 1.00 8.58 77 ILE A CA 1
ATOM 578 C C . ILE A 1 77 ? 1.442 44.093 48.503 1.00 8.75 77 ILE A C 1
ATOM 579 O O . ILE A 1 77 ? 2.532 44.294 47.935 1.00 8.84 77 ILE A O 1
ATOM 584 N N . GLY A 1 78 ? 0.323 44.749 48.200 1.00 8.19 78 GLY A N 1
ATOM 585 C CA . GLY A 1 78 ? 0.349 45.690 47.111 1.00 8.26 78 GLY A CA 1
ATOM 586 C C . GLY A 1 78 ? 1.276 46.862 47.313 1.00 7.99 78 GLY A C 1
ATOM 587 O O . GLY A 1 78 ? 2.001 47.257 46.397 1.00 8.42 78 GLY A O 1
ATOM 588 N N . CYS A 1 79 ? 1.236 47.441 48.508 1.00 8.41 79 CYS A N 1
ATOM 589 C CA . CYS A 1 79 ? 2.216 48.528 48.739 1.00 8.78 79 CYS A CA 1
ATOM 590 C C . CYS A 1 79 ? 3.619 48.167 48.314 1.00 7.86 79 CYS A C 1
ATOM 591 O O . CYS A 1 79 ? 4.373 48.995 47.816 1.00 8.63 79 CYS A O 1
ATOM 594 N N . SER A 1 80 ? 4.004 46.905 48.569 1.00 7.70 80 SER A N 1
ATOM 595 C CA . SER A 1 80 ? 5.323 46.428 48.127 1.00 7.91 80 SER A CA 1
ATOM 596 C C . SER A 1 80 ? 5.364 46.199 46.609 1.00 8.06 80 SER A C 1
ATOM 597 O O . SER A 1 80 ? 6.224 46.734 45.921 1.00 8.10 80 SER A O 1
ATOM 600 N N . PHE A 1 81 ? 4.432 45.392 46.092 1.00 7.98 81 PHE A N 1
ATOM 601 C CA . PHE A 1 81 ? 4.396 45.035 44.670 1.00 7.75 81 PHE A CA 1
ATOM 602 C C . PHE A 1 81 ? 4.417 46.264 43.777 1.00 7.73 81 PHE A C 1
ATOM 603 O O . PHE A 1 81 ? 5.096 46.266 42.745 1.00 7.86 81 PHE A O 1
ATOM 611 N N . TYR A 1 82 ? 3.705 47.320 44.148 1.00 7.47 82 TYR A N 1
ATOM 612 C CA . TYR A 1 82 ? 3.597 48.500 43.305 1.00 7.43 82 TYR A CA 1
ATOM 613 C C . TYR A 1 82 ? 4.828 49.417 43.380 1.00 8.07 82 TYR A C 1
ATOM 614 O O . TYR A 1 82 ? 4.881 50.415 42.653 1.00 8.79 82 TYR A O 1
ATOM 623 N N . THR A 1 83 ? 5.847 49.004 44.156 1.00 7.61 83 THR A N 1
ATOM 624 C CA . THR A 1 83 ? 7.143 49.673 44.165 1.00 7.85 83 THR A CA 1
ATOM 625 C C . THR A 1 83 ? 8.220 48.809 43.531 1.00 8.15 83 THR A C 1
ATOM 626 O O . THR A 1 83 ? 9.418 49.125 43.625 1.00 10.81 83 THR A O 1
ATOM 630 N N . TRP A 1 84 ? 7.837 47.755 42.829 1.00 7.94 84 TRP A N 1
ATOM 631 C CA . TRP A 1 84 ? 8.761 46.827 42.196 1.00 8.23 84 TRP A CA 1
ATOM 632 C C . TRP A 1 84 ? 9.138 47.277 40.780 1.00 7.86 84 TRP A C 1
ATOM 633 O O . TRP A 1 84 ? 8.642 46.765 39.765 1.00 8.43 84 TRP A O 1
ATOM 644 N N . GLY A 1 85 ? 10.040 48.238 40.703 1.00 7.82 85 GLY A N 1
ATOM 645 C CA . GLY A 1 85 ? 10.638 48.622 39.435 1.00 8.06 85 GLY A CA 1
ATOM 646 C C . GLY A 1 85 ? 9.896 49.618 38.570 1.00 7.88 85 GLY A C 1
ATOM 647 O O . GLY A 1 85 ? 10.425 50.017 37.544 1.00 8.21 85 GLY A O 1
ATOM 648 N N . GLY A 1 86 ? 8.706 50.044 38.988 1.00 7.48 86 GLY A N 1
ATOM 649 C CA . GLY A 1 86 ? 7.961 50.983 38.170 1.00 7.74 86 GLY A CA 1
ATOM 650 C C . GLY A 1 86 ? 8.557 52.368 38.129 1.00 6.92 86 GLY A C 1
ATOM 651 O O . GLY A 1 86 ? 8.360 53.107 37.172 1.00 7.72 86 GLY A O 1
ATOM 652 N N . ARG A 1 87 ? 9.266 52.756 39.188 1.00 7.47 87 ARG A N 1
ATOM 653 C CA . ARG A 1 87 ? 9.993 54.028 39.234 1.00 7.44 87 ARG A CA 1
ATOM 654 C C . ARG A 1 87 ? 11.458 53.699 38.939 1.00 7.05 87 ARG A C 1
ATOM 655 O O . ARG A 1 87 ? 12.085 52.900 39.633 1.00 8.21 87 ARG A O 1
ATOM 663 N N . ARG A 1 88 ? 11.978 54.328 37.877 1.00 7.40 88 ARG A N 1
ATOM 664 C CA . ARG A 1 88 ? 13.177 53.894 37.203 1.00 7.56 88 ARG A CA 1
ATOM 665 C C . ARG A 1 88 ? 14.477 54.508 37.733 1.00 7.48 88 ARG A C 1
ATOM 666 O O . ARG A 1 88 ? 15.355 54.873 36.946 1.00 8.12 88 ARG A O 1
ATOM 674 N N . PHE A 1 89 ? 14.644 54.537 39.058 1.00 7.52 89 PHE A N 1
ATOM 675 C CA . PHE A 1 89 ? 15.956 54.883 39.586 1.00 7.93 89 PHE A CA 1
ATOM 676 C C . PHE A 1 89 ? 16.935 53.772 39.222 1.00 8.01 89 PHE A C 1
ATOM 677 O O . PHE A 1 89 ? 16.697 52.600 39.478 1.00 9.21 89 PHE A O 1
ATOM 685 N N . LYS A 1 90 ? 18.061 54.136 38.622 1.00 8.18 90 LYS A N 1
ATOM 686 C CA A LYS A 1 90 ? 19.052 53.139 38.222 0.53 8.94 90 LYS A CA 1
ATOM 687 C CA B LYS A 1 90 ? 19.057 53.141 38.228 0.47 8.87 90 LYS A CA 1
ATOM 688 C C . LYS A 1 90 ? 20.146 53.011 39.282 1.00 7.68 90 LYS A C 1
ATOM 689 O O . LYS A 1 90 ? 20.550 53.997 39.900 1.00 8.53 90 LYS A O 1
ATOM 700 N N . SER A 1 91 ? 20.613 51.789 39.460 1.00 8.25 91 SER A N 1
ATOM 701 C CA . SER A 1 91 ? 21.636 51.461 40.466 1.00 8.41 91 SER A CA 1
ATOM 702 C C . SER A 1 91 ? 22.635 50.491 39.904 1.00 8.49 91 SER A C 1
ATOM 703 O O . SER A 1 91 ? 22.305 49.629 39.083 1.00 9.66 91 SER A O 1
ATOM 706 N N . LYS A 1 92 ? 23.876 50.597 40.374 1.00 9.67 92 LYS A N 1
ATOM 707 C CA . LYS A 1 92 ? 24.864 49.602 40.050 1.00 10.41 92 LYS A CA 1
ATOM 708 C C . LYS A 1 92 ? 25.680 49.287 41.315 1.00 9.41 92 LYS A C 1
ATOM 709 O O . LYS A 1 92 ? 25.765 50.118 42.218 1.00 10.78 92 LYS A O 1
ATOM 715 N N . PRO A 1 93 ? 26.271 48.096 41.396 1.00 9.68 93 PRO A N 1
ATOM 716 C CA . PRO A 1 93 ? 27.097 47.800 42.556 1.00 10.94 93 PRO A CA 1
ATOM 717 C C . PRO A 1 93 ? 28.210 48.838 42.722 1.00 10.69 93 PRO A C 1
ATOM 718 O O . PRO A 1 93 ? 28.929 49.133 41.775 1.00 12.29 93 PRO A O 1
ATOM 722 N N . GLU A 1 94 ? 28.346 49.377 43.924 1.00 10.45 94 GLU A N 1
ATOM 723 C CA . GLU A 1 94 ? 29.340 50.419 44.139 1.00 11.98 94 GLU A CA 1
ATOM 724 C C . GLU A 1 94 ? 30.735 49.831 43.916 1.00 12.92 94 GLU A C 1
ATOM 725 O O . GLU A 1 94 ? 31.036 48.753 44.411 1.00 13.86 94 GLU A O 1
ATOM 731 N N . ASN A 1 95 ? 31.564 50.521 43.137 1.00 14.64 95 ASN A N 1
ATOM 732 C CA . ASN A 1 95 ? 32.910 50.047 42.824 1.00 17.08 95 ASN A CA 1
ATOM 733 C C . ASN A 1 95 ? 32.898 48.695 42.139 1.00 16.26 95 ASN A C 1
ATOM 734 O O . ASN A 1 95 ? 33.926 48.018 42.095 1.00 20.35 95 ASN A O 1
ATOM 739 N N . GLY A 1 96 ? 31.772 48.328 41.545 1.00 14.92 96 GLY A N 1
ATOM 740 C CA . GLY A 1 96 ? 31.631 47.039 40.893 1.00 16.64 96 GLY A CA 1
ATOM 741 C C . GLY A 1 96 ? 31.317 45.874 41.810 1.00 18.05 96 GLY A C 1
ATOM 742 O O . GLY A 1 96 ? 31.023 44.797 41.330 1.00 20.51 96 GLY A O 1
ATOM 743 N N . THR A 1 97 ? 31.367 46.094 43.126 1.00 16.02 97 THR A N 1
ATOM 744 C CA . THR A 1 97 ? 31.290 45.011 44.088 1.00 18.83 97 THR A CA 1
ATOM 745 C C . THR A 1 97 ? 30.226 45.147 45.174 1.00 15.90 97 THR A C 1
ATOM 746 O O . THR A 1 97 ? 29.930 44.165 45.847 1.00 19.50 97 THR A O 1
ATOM 750 N N . GLY A 1 98 ? 29.709 46.348 45.398 1.00 13.78 98 GLY A N 1
ATOM 751 C CA . GLY A 1 98 ? 28.805 46.549 46.490 1.00 12.24 98 GLY A CA 1
ATOM 752 C C . GLY A 1 98 ? 27.442 45.953 46.290 1.00 11.65 98 GLY A C 1
ATOM 753 O O . GLY A 1 98 ? 27.072 45.585 45.175 1.00 12.71 98 GLY A O 1
ATOM 754 N N . LEU A 1 99 ? 26.664 45.904 47.367 1.00 11.52 99 LEU A N 1
ATOM 755 C CA . LEU A 1 99 ? 25.296 45.387 47.345 1.00 10.30 99 LEU A CA 1
ATOM 756 C C . LEU A 1 99 ? 24.369 46.251 46.518 1.00 10.44 99 LEU A C 1
ATOM 757 O O . LEU A 1 99 ? 24.477 47.462 46.472 1.00 10.47 99 LEU A O 1
ATOM 762 N N . ASN A 1 100 ? 23.369 45.597 45.925 1.00 9.64 100 ASN A N 1
ATOM 763 C CA . ASN A 1 100 ? 22.373 46.306 45.130 1.00 9.83 100 ASN A CA 1
ATOM 764 C C . ASN A 1 100 ? 21.076 45.521 45.191 1.00 9.29 100 ASN A C 1
ATOM 765 O O . ASN A 1 100 ? 21.003 44.416 44.652 1.00 10.17 100 ASN A O 1
ATOM 770 N N . PHE A 1 101 ? 20.058 46.088 45.842 1.00 9.80 101 PHE A N 1
ATOM 771 C CA . PHE A 1 101 ? 18.760 45.420 45.975 1.00 10.64 101 PHE A CA 1
ATOM 772 C C . PHE A 1 101 ? 17.689 45.995 45.052 1.00 10.00 101 PHE A C 1
ATOM 773 O O . PHE A 1 101 ? 16.488 45.700 45.231 1.00 10.97 101 PHE A O 1
ATOM 781 N N . ASN A 1 102 ? 18.084 46.737 44.023 1.00 10.55 102 ASN A N 1
ATOM 782 C CA . ASN A 1 102 ? 17.096 47.319 43.073 1.00 12.04 102 ASN A CA 1
ATOM 783 C C . ASN A 1 102 ? 16.145 46.357 42.477 1.00 9.90 102 ASN A C 1
ATOM 784 O O . ASN A 1 102 ? 15.036 46.762 42.107 1.00 11.82 102 ASN A O 1
ATOM 789 N N . GLU A 1 103 ? 16.565 45.103 42.277 1.00 8.57 103 GLU A N 1
ATOM 790 C CA . GLU A 1 103 ? 15.769 44.132 41.543 1.00 9.81 103 GLU A CA 1
ATOM 791 C C . GLU A 1 103 ? 14.763 43.420 42.433 1.00 9.35 103 GLU A C 1
ATOM 792 O O . GLU A 1 103 ? 14.049 42.556 41.948 1.00 11.64 103 GLU A O 1
ATOM 798 N N . TYR A 1 104 ? 14.700 43.779 43.708 1.00 8.12 104 TYR A N 1
ATOM 799 C CA . TYR A 1 104 ? 13.910 43.086 44.702 1.00 8.21 104 TYR A CA 1
ATOM 800 C C . TYR A 1 104 ? 12.901 44.018 45.345 1.00 8.12 104 TYR A C 1
ATOM 801 O O . TYR A 1 104 ? 13.150 45.207 45.456 1.00 8.32 104 TYR A O 1
ATOM 810 N N . VAL A 1 105 ? 11.784 43.462 45.827 1.00 7.63 105 VAL A N 1
ATOM 811 C CA . VAL A 1 105 ? 10.976 44.151 46.842 1.00 7.82 105 VAL A CA 1
ATOM 812 C C . VAL A 1 105 ? 10.765 43.221 48.027 1.00 8.01 105 VAL A C 1
ATOM 813 O O . VAL A 1 105 ? 10.604 41.999 47.869 1.00 9.39 105 VAL A O 1
ATOM 817 N N . PHE A 1 106 ? 10.725 43.855 49.198 1.00 7.91 106 PHE A N 1
ATOM 818 C CA . PHE A 1 106 ? 10.668 43.157 50.477 1.00 8.03 106 PHE A CA 1
ATOM 819 C C . PHE A 1 106 ? 9.462 43.627 51.265 1.00 8.08 106 PHE A C 1
ATOM 820 O O . PHE A 1 106 ? 9.220 44.816 51.341 1.00 8.34 106 PHE A O 1
ATOM 828 N N . SER A 1 107 ? 8.762 42.702 51.918 1.00 8.52 107 SER A N 1
ATOM 829 C CA A SER A 1 107 ? 7.647 43.133 52.735 0.52 8.65 107 SER A CA 1
ATOM 830 C CA B SER A 1 107 ? 7.474 43.009 52.546 0.48 9.26 107 SER A CA 1
ATOM 831 C C . SER A 1 107 ? 7.274 42.087 53.754 1.00 8.77 107 SER A C 1
ATOM 832 O O . SER A 1 107 ? 7.749 40.941 53.745 1.00 9.35 107 SER A O 1
ATOM 837 N N . THR A 1 108 ? 6.400 42.497 54.695 1.00 8.39 108 THR A N 1
ATOM 838 C CA . THR A 1 108 ? 5.880 41.578 55.691 1.00 8.95 108 THR A CA 1
ATOM 839 C C . THR A 1 108 ? 4.578 40.926 55.248 1.00 9.06 108 THR A C 1
ATOM 840 O O . THR A 1 108 ? 4.077 40.053 55.953 1.00 9.87 108 THR A O 1
ATOM 844 N N . ASP A 1 109 ? 4.044 41.290 54.067 1.00 8.78 109 ASP A N 1
ATOM 845 C CA . ASP A 1 109 ? 2.925 40.558 53.483 1.00 9.01 109 ASP A CA 1
ATOM 846 C C . ASP A 1 109 ? 1.821 40.298 54.528 1.00 9.14 109 ASP A C 1
ATOM 847 O O . ASP A 1 109 ? 1.418 39.177 54.764 1.00 9.72 109 ASP A O 1
ATOM 852 N N . MET A 1 110 ? 1.350 41.387 55.134 1.00 9.18 110 MET A N 1
ATOM 853 C CA A MET A 1 110 ? 0.426 41.262 56.244 0.52 9.63 110 MET A CA 1
ATOM 854 C CA B MET A 1 110 ? 0.363 41.315 56.216 0.48 9.89 110 MET A CA 1
ATOM 855 C C . MET A 1 110 ? -0.841 40.510 55.822 1.00 10.15 110 MET A C 1
ATOM 856 O O . MET A 1 110 ? -1.378 40.710 54.719 1.00 10.58 110 MET A O 1
ATOM 865 N N . GLN A 1 111 ? -1.262 39.663 56.748 1.00 10.47 111 GLN A N 1
ATOM 866 C CA . GLN A 1 111 ? -2.458 38.846 56.599 1.00 11.32 111 GLN A CA 1
ATOM 867 C C . GLN A 1 111 ? -3.506 39.268 57.625 1.00 10.61 111 GLN A C 1
ATOM 868 O O . GLN A 1 111 ? -3.242 40.123 58.488 1.00 10.44 111 GLN A O 1
ATOM 874 N N . GLU A 1 112 ? -4.684 38.661 57.557 1.00 10.93 112 GLU A N 1
ATOM 875 C CA . GLU A 1 112 ? -5.729 39.042 58.501 1.00 11.34 112 GLU A CA 1
ATOM 876 C C . GLU A 1 112 ? -5.275 38.841 59.953 1.00 11.31 112 GLU A C 1
ATOM 877 O O . GLU A 1 112 ? -5.630 39.645 60.842 1.00 11.97 112 GLU A O 1
ATOM 883 N N . SER A 1 113 ? -4.505 37.789 60.231 1.00 11.88 113 SER A N 1
ATOM 884 C CA . SER A 1 113 ? -3.991 37.588 61.592 1.00 12.62 113 SER A CA 1
ATOM 885 C C . SER A 1 113 ? -3.179 38.775 62.092 1.00 11.80 113 SER A C 1
ATOM 886 O O . SER A 1 113 ? -3.228 39.139 63.274 1.00 12.61 113 SER A O 1
ATOM 889 N N . ASP A 1 114 ? -2.391 39.389 61.206 1.00 11.07 114 ASP A N 1
ATOM 890 C CA . ASP A 1 114 ? -1.634 40.560 61.606 1.00 11.25 114 ASP A CA 1
ATOM 891 C C . ASP A 1 114 ? -2.536 41.748 61.908 1.00 11.31 114 ASP A C 1
ATOM 892 O O . ASP A 1 114 ? -2.279 42.521 62.821 1.00 12.07 114 ASP A O 1
ATOM 897 N N . ILE A 1 115 ? -3.612 41.907 61.143 1.00 11.15 115 ILE A N 1
ATOM 898 C CA . ILE A 1 115 ? -4.549 42.976 61.396 1.00 11.66 115 ILE A CA 1
ATOM 899 C C . ILE A 1 115 ? -5.287 42.785 62.710 1.00 11.64 115 ILE A C 1
ATOM 900 O O . ILE A 1 115 ? -5.432 43.734 63.496 1.00 13.13 115 ILE A O 1
ATOM 905 N N . VAL A 1 116 ? -5.680 41.545 62.994 1.00 11.60 116 VAL A N 1
ATOM 906 C CA . VAL A 1 116 ? -6.485 41.260 64.188 1.00 11.88 116 VAL A CA 1
ATOM 907 C C . VAL A 1 116 ? -5.634 41.235 65.462 1.00 11.74 116 VAL A C 1
ATOM 908 O O . VAL A 1 116 ? -6.049 41.736 66.498 1.00 12.73 116 VAL A O 1
ATOM 912 N N . PHE A 1 117 ? -4.435 40.657 65.367 1.00 11.33 117 PHE A N 1
ATOM 913 C CA . PHE A 1 117 ? -3.613 40.408 66.527 1.00 12.80 117 PHE A CA 1
ATOM 914 C C . PHE A 1 117 ? -2.375 41.270 66.617 1.00 13.67 117 PHE A C 1
ATOM 915 O O . PHE A 1 117 ? -1.676 41.228 67.639 1.00 16.04 117 PHE A O 1
ATOM 923 N N . GLY A 1 118 ? -2.110 42.055 65.581 1.00 13.38 118 GLY A N 1
ATOM 924 C CA . GLY A 1 118 ? -0.881 42.874 65.525 1.00 13.28 118 GLY A CA 1
ATOM 925 C C . GLY A 1 118 ? 0.144 42.283 64.601 1.00 12.20 118 GLY A C 1
ATOM 926 O O . GLY A 1 118 ? 0.214 41.059 64.447 1.00 12.51 118 GLY A O 1
ATOM 927 N N . GLY A 1 119 ? 0.942 43.149 63.989 1.00 11.44 119 GLY A N 1
ATOM 928 C CA . GLY A 1 119 ? 1.956 42.713 63.038 1.00 11.58 119 GLY A CA 1
ATOM 929 C C . GLY A 1 119 ? 3.379 42.834 63.476 1.00 11.47 119 GLY A C 1
ATOM 930 O O . GLY A 1 119 ? 4.290 42.567 62.698 1.00 11.36 119 GLY A O 1
ATOM 931 N N . VAL A 1 120 ? 3.589 43.171 64.743 1.00 12.09 120 VAL A N 1
ATOM 932 C CA . VAL A 1 120 ? 4.949 43.455 65.195 1.00 12.27 120 VAL A CA 1
ATOM 933 C C . VAL A 1 120 ? 5.850 42.244 65.274 1.00 12.54 120 VAL A C 1
ATOM 934 O O . VAL A 1 120 ? 7.044 42.349 65.009 1.00 12.72 120 VAL A O 1
ATOM 938 N N . ASN A 1 121 ? 5.305 41.071 65.567 1.00 12.38 121 ASN A N 1
ATOM 939 C CA . ASN A 1 121 ? 6.180 39.885 65.593 1.00 14.20 121 ASN A CA 1
ATOM 940 C C . ASN A 1 121 ? 6.600 39.474 64.203 1.00 12.51 121 ASN A C 1
ATOM 941 O O . ASN A 1 121 ? 7.752 39.106 64.005 1.00 12.06 121 ASN A O 1
ATOM 946 N N . LYS A 1 122 ? 5.721 39.610 63.209 1.00 11.23 122 LYS A N 1
ATOM 947 C CA . LYS A 1 122 ? 6.113 39.289 61.864 1.00 10.99 122 LYS A CA 1
ATOM 948 C C . LYS A 1 122 ? 7.152 40.281 61.357 1.00 10.96 122 LYS A C 1
ATOM 949 O O . LYS A 1 122 ? 8.093 39.926 60.657 1.00 10.68 122 LYS A O 1
ATOM 955 N N . LEU A 1 123 ? 6.971 41.555 61.714 1.00 10.66 123 LEU A N 1
ATOM 956 C CA . LEU A 1 123 ? 7.933 42.567 61.326 1.00 10.03 123 LEU A CA 1
ATOM 957 C C . LEU A 1 123 ? 9.315 42.264 61.929 1.00 9.45 123 LEU A C 1
ATOM 958 O O . LEU A 1 123 ? 10.327 42.316 61.235 1.00 10.29 123 LEU A O 1
ATOM 963 N N . LYS A 1 124 ? 9.362 41.981 63.232 1.00 10.19 124 LYS A N 1
ATOM 964 C CA . LYS A 1 124 ? 10.639 41.603 63.858 1.00 10.43 124 LYS A CA 1
ATOM 965 C C . LYS A 1 124 ? 11.268 40.441 63.111 1.00 10.27 124 LYS A C 1
ATOM 966 O O . LYS A 1 124 ? 12.461 40.463 62.781 1.00 10.24 124 LYS A O 1
ATOM 972 N N . ASP A 1 125 ? 10.487 39.399 62.863 1.00 9.89 125 ASP A N 1
ATOM 973 C CA . ASP A 1 125 ? 11.015 38.226 62.212 1.00 10.54 125 ASP A CA 1
ATOM 974 C C . ASP A 1 125 ? 11.488 38.488 60.798 1.00 10.02 125 ASP A C 1
ATOM 975 O O . ASP A 1 125 ? 12.516 37.945 60.365 1.00 10.38 125 ASP A O 1
ATOM 980 N N . ALA A 1 126 ? 10.787 39.382 60.089 1.00 9.81 126 ALA A N 1
ATOM 981 C CA . ALA A 1 126 ? 11.202 39.763 58.743 1.00 9.27 126 ALA A CA 1
ATOM 982 C C . ALA A 1 126 ? 12.490 40.554 58.743 1.00 9.14 126 ALA A C 1
ATOM 983 O O . ALA A 1 126 ? 13.345 40.385 57.869 1.00 9.42 126 ALA A O 1
ATOM 985 N N . ILE A 1 127 ? 12.645 41.458 59.713 1.00 9.10 127 ILE A N 1
ATOM 986 C CA . ILE A 1 127 ? 13.902 42.197 59.843 1.00 9.42 127 ILE A CA 1
ATOM 987 C C . ILE A 1 127 ? 15.076 41.232 60.054 1.00 9.45 127 ILE A C 1
ATOM 988 O O . ILE A 1 127 ? 16.134 41.350 59.424 1.00 9.85 127 ILE A O 1
ATOM 993 N N . HIS A 1 128 ? 14.899 40.274 60.960 1.00 9.69 128 HIS A N 1
ATOM 994 C CA . HIS A 1 128 ? 15.961 39.297 61.198 1.00 10.19 128 HIS A CA 1
ATOM 995 C C . HIS A 1 128 ? 16.226 38.419 59.977 1.00 9.63 128 HIS A C 1
ATOM 996 O O . HIS A 1 128 ? 17.392 38.159 59.684 1.00 10.39 128 HIS A O 1
ATOM 1003 N N . GLU A 1 129 ? 15.199 37.991 59.244 1.00 9.83 129 GLU A N 1
ATOM 1004 C CA . GLU A 1 129 ? 15.449 37.252 58.005 1.00 8.86 129 GLU A CA 1
ATOM 1005 C C . GLU A 1 129 ? 16.200 38.089 57.002 1.00 9.96 129 GLU A C 1
ATOM 1006 O O . GLU A 1 129 ? 17.137 37.597 56.378 1.00 10.13 129 GLU A O 1
ATOM 1012 N N . ALA A 1 130 ? 15.814 39.358 56.848 1.00 9.05 130 ALA A N 1
ATOM 1013 C CA . ALA A 1 130 ? 16.532 40.216 55.911 1.00 9.02 130 ALA A CA 1
ATOM 1014 C C . ALA A 1 130 ? 18.000 40.367 56.296 1.00 9.99 130 ALA A C 1
ATOM 1015 O O . ALA A 1 130 ? 18.887 40.332 55.447 1.00 10.37 130 ALA A O 1
ATOM 1017 N N . TYR A 1 131 ? 18.267 40.564 57.590 1.00 9.63 131 TYR A N 1
ATOM 1018 C CA . TYR A 1 131 ? 19.628 40.716 58.044 1.00 9.67 131 TYR A CA 1
ATOM 1019 C C . TYR A 1 131 ? 20.441 39.455 57.793 1.00 10.24 131 TYR A C 1
ATOM 1020 O O . TYR A 1 131 ? 21.555 39.522 57.236 1.00 10.36 131 TYR A O 1
ATOM 1029 N N . GLU A 1 132 ? 19.934 38.314 58.223 1.00 9.82 132 GLU A N 1
ATOM 1030 C CA . GLU A 1 132 ? 20.696 37.089 58.107 1.00 10.51 132 GLU A CA 1
ATOM 1031 C C . GLU A 1 132 ? 20.899 36.676 56.657 1.00 11.01 132 GLU A C 1
ATOM 1032 O O . GLU A 1 132 ? 21.905 36.062 56.341 1.00 13.07 132 GLU A O 1
ATOM 1038 N N . MET A 1 133 ? 19.947 37.005 55.784 1.00 9.86 133 MET A N 1
ATOM 1039 C CA . MET A 1 133 ? 20.096 36.637 54.383 1.00 11.34 133 MET A CA 1
ATOM 1040 C C . MET A 1 133 ? 20.992 37.578 53.611 1.00 11.00 133 MET A C 1
ATOM 1041 O O . MET A 1 133 ? 21.706 37.140 52.713 1.00 14.29 133 MET A O 1
ATOM 1046 N N . PHE A 1 134 ? 20.923 38.869 53.919 1.00 10.40 134 PHE A N 1
ATOM 1047 C CA . PHE A 1 134 ? 21.489 39.886 53.015 1.00 10.83 134 PHE A CA 1
ATOM 1048 C C . PHE A 1 134 ? 22.589 40.744 53.593 1.00 11.92 134 PHE A C 1
ATOM 1049 O O . PHE A 1 134 ? 23.322 41.366 52.834 1.00 12.95 134 PHE A O 1
ATOM 1057 N N . HIS A 1 135 ? 22.705 40.782 54.923 1.00 10.54 135 HIS A N 1
ATOM 1058 C CA . HIS A 1 135 ? 23.705 41.619 55.607 1.00 10.99 135 HIS A CA 1
ATOM 1059 C C . HIS A 1 135 ? 23.857 42.984 54.932 1.00 11.00 135 HIS A C 1
ATOM 1060 O O . HIS A 1 135 ? 24.976 43.363 54.519 1.00 12.22 135 HIS A O 1
ATOM 1067 N N . PRO A 1 136 ? 22.783 43.763 54.866 1.00 10.41 136 PRO A N 1
ATOM 1068 C CA . PRO A 1 136 ? 22.870 45.050 54.197 1.00 10.34 136 PRO A CA 1
ATOM 1069 C C . PRO A 1 136 ? 23.546 46.131 55.073 1.00 10.31 136 PRO A C 1
ATOM 1070 O O . PRO A 1 136 ? 23.832 45.899 56.252 1.00 11.61 136 PRO A O 1
ATOM 1074 N N . ALA A 1 137 ? 23.725 47.320 54.513 1.00 10.09 137 ALA A N 1
ATOM 1075 C CA . ALA A 1 137 ? 24.277 48.435 55.261 1.00 10.73 137 ALA A CA 1
ATOM 1076 C C . ALA A 1 137 ? 23.324 48.905 56.357 1.00 10.67 137 ALA A C 1
ATOM 1077 O O . ALA A 1 137 ? 23.733 49.418 57.394 1.00 11.81 137 ALA A O 1
ATOM 1079 N N . ALA A 1 138 ? 22.027 48.776 56.079 1.00 9.84 138 ALA A N 1
ATOM 1080 C CA . ALA A 1 138 ? 20.937 49.251 56.948 1.00 9.87 138 ALA A CA 1
ATOM 1081 C C . ALA A 1 138 ? 19.665 48.606 56.461 1.00 8.84 138 ALA A C 1
ATOM 1082 O O . ALA A 1 138 ? 19.612 48.099 55.336 1.00 9.62 138 ALA A O 1
ATOM 1084 N N . ILE A 1 139 ? 18.655 48.661 57.302 1.00 9.34 139 ILE A N 1
ATOM 1085 C CA . ILE A 1 139 ? 17.298 48.216 56.965 1.00 8.72 139 ILE A CA 1
ATOM 1086 C C . ILE A 1 139 ? 16.349 49.354 57.206 1.00 9.92 139 ILE A C 1
ATOM 1087 O O . ILE A 1 139 ? 16.465 50.072 58.206 1.00 10.75 139 ILE A O 1
ATOM 1092 N N . GLY A 1 140 ? 15.417 49.569 56.269 1.00 8.82 140 GLY A N 1
ATOM 1093 C CA . GLY A 1 140 ? 14.313 50.492 56.484 1.00 9.17 140 GLY A CA 1
ATOM 1094 C C . GLY A 1 140 ? 13.016 49.728 56.674 1.00 8.73 140 GLY A C 1
ATOM 1095 O O . GLY A 1 140 ? 12.817 48.672 56.075 1.00 9.04 140 GLY A O 1
ATOM 1096 N N . VAL A 1 141 ? 12.124 50.288 57.497 1.00 9.31 141 VAL A N 1
ATOM 1097 C CA A VAL A 1 141 ? 10.797 49.757 57.734 0.52 8.65 141 VAL A CA 1
ATOM 1098 C CA B VAL A 1 141 ? 10.800 49.736 57.658 0.48 9.59 141 VAL A CA 1
ATOM 1099 C C . VAL A 1 141 ? 9.803 50.854 57.430 1.00 9.14 141 VAL A C 1
ATOM 1100 O O . VAL A 1 141 ? 9.888 51.940 58.016 1.00 9.94 141 VAL A O 1
ATOM 1107 N N . TYR A 1 142 ? 8.850 50.589 56.527 1.00 9.04 142 TYR A N 1
ATOM 1108 C CA . TYR A 1 142 ? 7.976 51.621 56.009 1.00 9.21 142 TYR A CA 1
ATOM 1109 C C . TYR A 1 142 ? 6.526 51.280 56.341 1.00 9.10 142 TYR A C 1
ATOM 1110 O O . TYR A 1 142 ? 6.030 50.224 55.928 1.00 9.51 142 TYR A O 1
ATOM 1119 N N . ALA A 1 143 ? 5.858 52.165 57.074 1.00 9.04 143 ALA A N 1
ATOM 1120 C CA . ALA A 1 143 ? 4.458 51.961 57.388 1.00 8.88 143 ALA A CA 1
ATOM 1121 C C . ALA A 1 143 ? 3.565 52.151 56.151 1.00 9.15 143 ALA A C 1
ATOM 1122 O O . ALA A 1 143 ? 3.885 52.896 55.241 1.00 9.78 143 ALA A O 1
ATOM 1124 N N . THR A 1 144 ? 2.429 51.484 56.204 1.00 9.12 144 THR A N 1
ATOM 1125 C CA . THR A 1 144 ? 1.381 51.537 55.203 1.00 8.60 144 THR A CA 1
ATOM 1126 C C . THR A 1 144 ? 0.050 51.776 55.935 1.00 8.93 144 THR A C 1
ATOM 1127 O O . THR A 1 144 ? 0.004 51.749 57.166 1.00 9.44 144 THR A O 1
ATOM 1131 N N . CYS A 1 145 ? -1.041 51.971 55.178 1.00 8.58 145 CYS A N 1
ATOM 1132 C CA . CYS A 1 145 ? -2.346 52.295 55.763 1.00 9.31 145 CYS A CA 1
ATOM 1133 C C . CYS A 1 145 ? -2.712 51.622 57.090 1.00 9.78 145 CYS A C 1
ATOM 1134 O O . CYS A 1 145 ? -3.143 52.334 58.002 1.00 11.34 145 CYS A O 1
ATOM 1137 N N . PRO A 1 146 ? -2.624 50.281 57.216 1.00 9.13 146 PRO A N 1
ATOM 1138 C CA . PRO A 1 146 ? -3.146 49.685 58.457 1.00 9.97 146 PRO A CA 1
ATOM 1139 C C . PRO A 1 146 ? -2.282 49.852 59.710 1.00 10.59 146 PRO A C 1
ATOM 1140 O O . PRO A 1 146 ? -2.758 49.595 60.804 1.00 11.80 146 PRO A O 1
ATOM 1144 N N . VAL A 1 147 ? -0.999 50.198 59.553 1.00 10.60 147 VAL A N 1
ATOM 1145 C CA . VAL A 1 147 ? 0.008 49.971 60.588 1.00 10.29 147 VAL A CA 1
ATOM 1146 C C . VAL A 1 147 ? -0.275 50.709 61.910 1.00 11.86 147 VAL A C 1
ATOM 1147 O O . VAL A 1 147 ? -0.311 50.105 62.982 1.00 13.13 147 VAL A O 1
ATOM 1151 N N . GLY A 1 148 ? -0.440 52.017 61.858 1.00 13.27 148 GLY A N 1
ATOM 1152 C CA . GLY A 1 148 ? -0.755 52.752 63.091 1.00 15.93 148 GLY A CA 1
ATOM 1153 C C . GLY A 1 148 ? -2.094 52.323 63.675 1.00 16.59 148 GLY A C 1
ATOM 1154 O O . GLY A 1 148 ? -2.223 52.149 64.913 1.00 18.22 148 GLY A O 1
ATOM 1155 N N . LEU A 1 149 ? -3.078 52.105 62.793 1.00 13.87 149 LEU A N 1
ATOM 1156 C CA . LEU A 1 149 ? -4.445 51.772 63.236 1.00 15.25 149 LEU A CA 1
ATOM 1157 C C . LEU A 1 149 ? -4.524 50.448 63.990 1.00 15.31 149 LEU A C 1
ATOM 1158 O O . LEU A 1 149 ? -5.317 50.316 64.932 1.00 19.61 149 LEU A O 1
ATOM 1163 N N . ILE A 1 150 ? -3.682 49.491 63.635 1.00 14.03 150 ILE A N 1
ATOM 1164 C CA . ILE A 1 150 ? -3.684 48.185 64.301 1.00 14.35 150 ILE A CA 1
ATOM 1165 C C . ILE A 1 150 ? -2.790 48.172 65.532 1.00 17.51 150 ILE A C 1
ATOM 1166 O O . ILE A 1 150 ? -2.735 47.167 66.246 1.00 20.38 150 ILE A O 1
ATOM 1171 N N . GLY A 1 151 ? -2.118 49.281 65.798 1.00 16.25 151 GLY A N 1
ATOM 1172 C CA . GLY A 1 151 ? -1.366 49.416 67.023 1.00 18.47 151 GLY A CA 1
ATOM 1173 C C . GLY A 1 151 ? 0.091 49.080 66.959 1.00 15.77 151 GLY A C 1
ATOM 1174 O O . GLY A 1 151 ? 0.712 49.008 68.001 1.00 17.82 151 GLY A O 1
ATOM 1175 N N . ASP A 1 152 ? 0.629 48.849 65.766 1.00 13.77 152 ASP A N 1
ATOM 1176 C CA . ASP A 1 152 ? 2.012 48.439 65.625 1.00 12.99 152 ASP A CA 1
ATOM 1177 C C . ASP A 1 152 ? 2.945 49.634 65.814 1.00 14.18 152 ASP A C 1
ATOM 1178 O O . ASP A 1 152 ? 2.871 50.598 65.101 1.00 19.55 152 ASP A O 1
ATOM 1183 N N . ASP A 1 153 ? 3.888 49.522 66.746 1.00 12.91 153 ASP A N 1
ATOM 1184 C CA . ASP A 1 153 ? 4.904 50.541 67.008 1.00 12.66 153 ASP A CA 1
ATOM 1185 C C . ASP A 1 153 ? 6.189 50.138 66.285 1.00 12.31 153 ASP A C 1
ATOM 1186 O O . ASP A 1 153 ? 7.078 49.452 66.846 1.00 13.39 153 ASP A O 1
ATOM 1191 N N . ILE A 1 154 ? 6.309 50.569 65.045 1.00 11.72 154 ILE A N 1
ATOM 1192 C CA . ILE A 1 154 ? 7.441 50.150 64.238 1.00 11.41 154 ILE A CA 1
ATOM 1193 C C . ILE A 1 154 ? 8.735 50.802 64.696 1.00 11.39 154 ILE A C 1
ATOM 1194 O O . ILE A 1 154 ? 9.829 50.261 64.492 1.00 11.68 154 ILE A O 1
ATOM 1199 N N . LEU A 1 155 ? 8.639 51.971 65.319 1.00 11.74 155 LEU A N 1
ATOM 1200 C CA . LEU A 1 155 ? 9.839 52.623 65.850 1.00 12.19 155 LEU A CA 1
ATOM 1201 C C . LEU A 1 155 ? 10.486 51.715 66.914 1.00 12.64 155 LEU A C 1
ATOM 1202 O O . LEU A 1 155 ? 11.715 51.515 66.918 1.00 12.63 155 LEU A O 1
ATOM 1207 N N . ALA A 1 156 ? 9.676 51.205 67.824 1.00 12.20 156 ALA A N 1
ATOM 1208 C CA . ALA A 1 156 ? 10.170 50.340 68.882 1.00 12.82 156 ALA A CA 1
ATOM 1209 C C . ALA A 1 156 ? 10.686 49.003 68.350 1.00 12.55 156 ALA A C 1
ATOM 1210 O O . ALA A 1 156 ? 11.740 48.510 68.786 1.00 13.44 156 ALA A O 1
ATOM 1212 N N . VAL A 1 157 ? 9.966 48.411 67.390 1.00 12.22 157 VAL A N 1
ATOM 1213 C CA . VAL A 1 157 ? 10.435 47.186 66.771 1.00 11.99 157 VAL A CA 1
ATOM 1214 C C . VAL A 1 157 ? 11.803 47.377 66.134 1.00 11.83 157 VAL A C 1
ATOM 1215 O O . VAL A 1 157 ? 12.719 46.562 66.294 1.00 12.24 157 VAL A O 1
ATOM 1219 N N . ALA A 1 158 ? 11.944 48.482 65.394 1.00 11.88 158 ALA A N 1
ATOM 1220 C CA . ALA A 1 158 ? 13.220 48.784 64.723 1.00 11.86 158 ALA A CA 1
ATOM 1221 C C . ALA A 1 158 ? 14.349 48.955 65.717 1.00 12.30 158 ALA A C 1
ATOM 1222 O O . ALA A 1 158 ? 15.459 48.436 65.502 1.00 12.71 158 ALA A O 1
ATOM 1224 N N . ALA A 1 159 ? 14.076 49.680 66.801 1.00 12.72 159 ALA A N 1
ATOM 1225 C CA . ALA A 1 159 ? 15.132 49.934 67.788 1.00 13.03 159 ALA A CA 1
ATOM 1226 C C . ALA A 1 159 ? 15.598 48.653 68.468 1.00 12.55 159 ALA A C 1
ATOM 1227 O O . ALA A 1 159 ? 16.810 48.417 68.663 1.00 14.06 159 ALA A O 1
ATOM 1229 N N . THR A 1 160 ? 14.656 47.811 68.822 1.00 13.30 160 THR A N 1
ATOM 1230 C CA . THR A 1 160 ? 14.996 46.513 69.434 1.00 13.26 160 THR A CA 1
ATOM 1231 C C . THR A 1 160 ? 15.817 45.663 68.465 1.00 13.04 160 THR A C 1
ATOM 1232 O O . THR A 1 160 ? 16.848 45.068 68.831 1.00 14.02 160 THR A O 1
ATOM 1236 N N . ALA A 1 161 ? 15.374 45.598 67.214 1.00 12.36 161 ALA A N 1
ATOM 1237 C CA . ALA A 1 161 ? 16.075 44.802 66.223 1.00 11.78 161 ALA A CA 1
ATOM 1238 C C . ALA A 1 161 ? 17.470 45.340 65.957 1.00 13.27 161 ALA A C 1
ATOM 1239 O O . ALA A 1 161 ? 18.440 44.563 65.836 1.00 12.85 161 ALA A O 1
ATOM 1241 N N . SER A 1 162 ? 17.594 46.656 65.818 1.00 12.46 162 SER A N 1
ATOM 1242 C CA . SER A 1 162 ? 18.897 47.247 65.531 1.00 12.42 162 SER A CA 1
ATOM 1243 C C . SER A 1 162 ? 19.928 46.892 66.594 1.00 13.60 162 SER A C 1
ATOM 1244 O O . SER A 1 162 ? 21.083 46.554 66.286 1.00 13.71 162 SER A O 1
ATOM 1247 N N . LYS A 1 163 ? 19.499 46.955 67.849 1.00 13.46 163 LYS A N 1
ATOM 1248 C CA . LYS A 1 163 ? 20.435 46.600 68.934 1.00 15.80 163 LYS A CA 1
ATOM 1249 C C . LYS A 1 163 ? 20.854 45.147 68.838 1.00 14.91 163 LYS A C 1
ATOM 1250 O O . LYS A 1 163 ? 22.010 44.812 69.123 1.00 18.90 163 LYS A O 1
ATOM 1256 N N . GLU A 1 164 ? 19.933 44.258 68.456 1.00 14.47 164 GLU A N 1
ATOM 1257 C CA . GLU A 1 164 ? 20.252 42.835 68.319 1.00 15.80 164 GLU A CA 1
ATOM 1258 C C . GLU A 1 164 ? 21.177 42.529 67.135 1.00 15.63 164 GLU A C 1
ATOM 1259 O O . GLU A 1 164 ? 22.149 41.773 67.277 1.00 18.74 164 GLU A O 1
ATOM 1265 N N . ILE A 1 165 ? 20.909 43.111 65.984 1.00 13.98 165 ILE A N 1
ATOM 1266 C CA . ILE A 1 165 ? 21.616 42.723 64.762 1.00 14.54 165 ILE A CA 1
ATOM 1267 C C . ILE A 1 165 ? 22.881 43.550 64.490 1.00 14.64 165 ILE A C 1
ATOM 1268 O O . ILE A 1 165 ? 23.773 43.133 63.748 1.00 15.89 165 ILE A O 1
ATOM 1273 N N . GLY A 1 166 ? 22.982 44.732 65.095 1.00 13.65 166 GLY A N 1
ATOM 1274 C CA . GLY A 1 166 ? 24.211 45.496 65.016 1.00 14.64 166 GLY A CA 1
ATOM 1275 C C . GLY A 1 166 ? 24.355 46.387 63.797 1.00 14.97 166 GLY A C 1
ATOM 1276 O O . GLY A 1 166 ? 25.458 46.817 63.512 1.00 15.92 166 GLY A O 1
ATOM 1277 N N . ILE A 1 167 ? 23.250 46.659 63.089 1.00 13.05 167 ILE A N 1
ATOM 1278 C CA . ILE A 1 167 ? 23.233 47.624 61.984 1.00 12.47 167 ILE A CA 1
ATOM 1279 C C . ILE A 1 167 ? 22.044 48.542 62.203 1.00 11.08 167 ILE A C 1
ATOM 1280 O O . ILE A 1 167 ? 21.114 48.230 62.955 1.00 11.95 167 ILE A O 1
ATOM 1285 N N . PRO A 1 168 ? 22.040 49.683 61.503 1.00 11.55 168 PRO A N 1
ATOM 1286 C CA . PRO A 1 168 ? 20.932 50.620 61.695 1.00 11.63 168 PRO A CA 1
ATOM 1287 C C . PRO A 1 168 ? 19.622 50.076 61.114 1.00 10.47 168 PRO A C 1
ATOM 1288 O O . PRO A 1 168 ? 19.643 49.425 60.051 1.00 11.07 168 PRO A O 1
ATOM 1292 N N . VAL A 1 169 ? 18.520 50.346 61.796 1.00 10.99 169 VAL A N 1
ATOM 1293 C CA . VAL A 1 169 ? 17.184 50.037 61.297 1.00 10.47 169 VAL A CA 1
ATOM 1294 C C . VAL A 1 169 ? 16.392 51.318 61.433 1.00 10.85 169 VAL A C 1
ATOM 1295 O O . VAL A 1 169 ? 16.246 51.850 62.529 1.00 13.06 169 VAL A O 1
ATOM 1299 N N . HIS A 1 170 ? 15.865 51.814 60.326 1.00 9.83 170 HIS A N 1
ATOM 1300 C CA . HIS A 1 170 ? 15.180 53.106 60.297 1.00 10.12 170 HIS A CA 1
ATOM 1301 C C . HIS A 1 170 ? 13.707 52.920 60.013 1.00 9.62 170 HIS A C 1
ATOM 1302 O O . HIS A 1 170 ? 13.336 52.381 58.964 1.00 10.81 170 HIS A O 1
ATOM 1309 N N . ALA A 1 171 ? 12.883 53.368 60.950 1.00 9.59 171 ALA A N 1
ATOM 1310 C CA . ALA A 1 171 ? 11.420 53.324 60.790 1.00 10.52 171 ALA A CA 1
ATOM 1311 C C . ALA A 1 171 ? 10.877 54.624 60.208 1.00 10.24 171 ALA A C 1
ATOM 1312 O O . ALA A 1 171 ? 11.290 55.712 60.587 1.00 11.28 171 ALA A O 1
ATOM 1314 N N . PHE A 1 172 ? 9.869 54.495 59.346 1.00 9.44 172 PHE A N 1
ATOM 1315 C CA . PHE A 1 172 ? 9.219 55.640 58.723 1.00 9.75 172 PHE A CA 1
ATOM 1316 C C . PHE A 1 172 ? 7.716 55.489 58.848 1.00 9.72 172 PHE A C 1
ATOM 1317 O O . PHE A 1 172 ? 7.147 54.539 58.291 1.00 9.98 172 PHE A O 1
ATOM 1325 N N . SER A 1 173 ? 7.063 56.431 59.545 1.00 10.01 173 SER A N 1
ATOM 1326 C CA . SER A 1 173 ? 5.612 56.378 59.722 1.00 9.90 173 SER A CA 1
ATOM 1327 C C . SER A 1 173 ? 4.933 57.109 58.576 1.00 9.81 173 SER A C 1
ATOM 1328 O O . SER A 1 173 ? 4.392 58.186 58.742 1.00 10.65 173 SER A O 1
ATOM 1331 N N . CYS A 1 174 ? 4.997 56.484 57.410 1.00 9.60 174 CYS A N 1
ATOM 1332 C CA . CYS A 1 174 ? 4.474 57.014 56.141 1.00 9.39 174 CYS A CA 1
ATOM 1333 C C . CYS A 1 174 ? 3.185 56.337 55.698 1.00 9.69 174 CYS A C 1
ATOM 1334 O O . CYS A 1 174 ? 2.951 56.113 54.515 1.00 9.59 174 CYS A O 1
ATOM 1337 N N . GLU A 1 175 ? 2.310 56.057 56.661 1.00 9.77 175 GLU A N 1
ATOM 1338 C CA . GLU A 1 175 ? 0.988 55.542 56.328 1.00 9.33 175 GLU A CA 1
ATOM 1339 C C . GLU A 1 175 ? 0.341 56.365 55.222 1.00 10.23 175 GLU A C 1
ATOM 1340 O O . GLU A 1 175 ? 0.387 57.585 55.239 1.00 10.00 175 GLU A O 1
ATOM 1346 N N . GLY A 1 176 ? -0.314 55.682 54.273 1.00 9.67 176 GLY A N 1
ATOM 1347 C CA . GLY A 1 176 ? -0.704 56.359 53.042 1.00 10.41 176 GLY A CA 1
ATOM 1348 C C . GLY A 1 176 ? -1.639 57.494 53.155 1.00 13.42 176 GLY A C 1
ATOM 1349 O O . GLY A 1 176 ? -1.576 58.420 52.350 1.00 19.13 176 GLY A O 1
ATOM 1350 N N . TYR A 1 177 ? -2.505 57.472 54.160 1.00 11.94 177 TYR A N 1
ATOM 1351 C CA . TYR A 1 177 ? -3.504 58.536 54.324 1.00 13.05 177 TYR A CA 1
ATOM 1352 C C . TYR A 1 177 ? -2.968 59.817 54.950 1.00 12.83 177 TYR A C 1
ATOM 1353 O O . TYR A 1 177 ? -3.685 60.817 54.998 1.00 14.58 177 TYR A O 1
ATOM 1362 N N . LYS A 1 178 ? -1.696 59.800 55.381 1.00 11.23 178 LYS A N 1
ATOM 1363 C CA . LYS A 1 178 ? -1.105 60.985 55.972 1.00 11.95 178 LYS A CA 1
ATOM 1364 C C . LYS A 1 178 ? -0.869 62.074 54.934 1.00 10.32 178 LYS A C 1
ATOM 1365 O O . LYS A 1 178 ? -0.557 61.806 53.776 1.00 11.74 178 LYS A O 1
ATOM 1371 N N . GLY A 1 179 ? -1.043 63.322 55.347 1.00 10.98 179 GLY A N 1
ATOM 1372 C CA . GLY A 1 179 ? -1.025 64.398 54.410 1.00 11.30 179 GLY A CA 1
ATOM 1373 C C . GLY A 1 179 ? -2.096 64.218 53.340 1.00 10.61 179 GLY A C 1
ATOM 1374 O O . GLY A 1 179 ? -3.189 63.710 53.609 1.00 11.41 179 GLY A O 1
ATOM 1375 N N . VAL A 1 180 ? -1.783 64.673 52.139 1.00 10.37 180 VAL A N 1
ATOM 1376 C CA . VAL A 1 180 ? -2.745 64.774 51.042 1.00 10.93 180 VAL A CA 1
ATOM 1377 C C . VAL A 1 180 ? -2.233 64.200 49.722 1.00 10.10 180 VAL A C 1
ATOM 1378 O O . VAL A 1 180 ? -2.940 64.285 48.728 1.00 10.74 180 VAL A O 1
ATOM 1382 N N . SER A 1 181 ? -1.010 63.679 49.718 1.00 9.66 181 SER A N 1
ATOM 1383 C CA . SER A 1 181 ? -0.296 63.351 48.515 1.00 9.25 181 SER A CA 1
ATOM 1384 C C . SER A 1 181 ? 1.040 62.696 48.869 1.00 9.03 181 SER A C 1
ATOM 1385 O O . SER A 1 181 ? 1.370 62.494 50.045 1.00 9.88 181 SER A O 1
ATOM 1388 N N . GLN A 1 182 ? 1.854 62.497 47.835 1.00 8.74 182 GLN A N 1
ATOM 1389 C CA . GLN A 1 182 ? 3.236 62.047 48.006 1.00 8.67 182 GLN A CA 1
ATOM 1390 C C . GLN A 1 182 ? 4.067 62.998 48.855 1.00 8.81 182 GLN A C 1
ATOM 1391 O O . GLN A 1 182 ? 5.068 62.567 49.468 1.00 9.23 182 GLN A O 1
ATOM 1397 N N . SER A 1 183 ? 3.729 64.279 48.846 1.00 8.85 183 SER A N 1
ATOM 1398 C CA . SER A 1 183 ? 4.540 65.271 49.528 1.00 9.25 183 SER A CA 1
ATOM 1399 C C . SER A 1 183 ? 4.822 64.936 50.999 1.00 10.12 183 SER A C 1
ATOM 1400 O O . SER A 1 183 ? 5.965 65.094 51.455 1.00 10.21 183 SER A O 1
ATOM 1403 N N . ALA A 1 184 ? 3.789 64.535 51.740 1.00 9.02 184 ALA A N 1
ATOM 1404 C CA . ALA A 1 184 ? 4.016 64.220 53.156 1.00 9.77 184 ALA A CA 1
ATOM 1405 C C . ALA A 1 184 ? 5.109 63.167 53.322 1.00 9.54 184 ALA A C 1
ATOM 1406 O O . ALA A 1 184 ? 5.876 63.180 54.297 1.00 9.52 184 ALA A O 1
ATOM 1408 N N . GLY A 1 185 ? 5.133 62.210 52.400 1.00 9.06 185 GLY A N 1
ATOM 1409 C CA . GLY A 1 185 ? 6.156 61.179 52.449 1.00 9.12 185 GLY A CA 1
ATOM 1410 C C . GLY A 1 185 ? 7.573 61.708 52.263 1.00 8.70 185 GLY A C 1
ATOM 1411 O O . GLY A 1 185 ? 8.500 61.226 52.894 1.00 9.10 185 GLY A O 1
ATOM 1412 N N . HIS A 1 186 ? 7.740 62.710 51.405 1.00 8.64 186 HIS A N 1
ATOM 1413 C CA . HIS A 1 186 ? 9.042 63.337 51.286 1.00 8.75 186 HIS A CA 1
ATOM 1414 C C . HIS A 1 186 ? 9.472 63.893 52.634 1.00 9.06 186 HIS A C 1
ATOM 1415 O O . HIS A 1 186 ? 10.614 63.712 53.080 1.00 9.08 186 HIS A O 1
ATOM 1422 N N . HIS A 1 187 ? 8.547 64.607 53.279 1.00 9.00 187 HIS A N 1
ATOM 1423 C CA . HIS A 1 187 ? 8.887 65.292 54.534 1.00 9.55 187 HIS A CA 1
ATOM 1424 C C . HIS A 1 187 ? 9.259 64.250 55.606 1.00 9.95 187 HIS A C 1
ATOM 1425 O O . HIS A 1 187 ? 10.245 64.392 56.329 1.00 10.26 187 HIS A O 1
ATOM 1432 N N . ILE A 1 188 ? 8.454 63.200 55.704 1.00 9.05 188 ILE A N 1
ATOM 1433 C CA . ILE A 1 188 ? 8.689 62.133 56.663 1.00 9.69 188 ILE A CA 1
ATOM 1434 C C . ILE A 1 188 ? 10.046 61.479 56.390 1.00 9.48 188 ILE A C 1
ATOM 1435 O O . ILE A 1 188 ? 10.832 61.211 57.333 1.00 10.62 188 ILE A O 1
ATOM 1440 N N . ALA A 1 189 ? 10.389 61.217 55.137 1.00 8.96 189 ALA A N 1
ATOM 1441 C CA . ALA A 1 189 ? 11.678 60.650 54.821 1.00 9.47 189 ALA A CA 1
ATOM 1442 C C . ALA A 1 189 ? 12.797 61.598 55.218 1.00 9.34 189 ALA A C 1
ATOM 1443 O O . ALA A 1 189 ? 13.816 61.174 55.799 1.00 10.09 189 ALA A O 1
ATOM 1445 N N . ASN A 1 190 ? 12.661 62.871 54.856 1.00 9.05 190 ASN A N 1
ATOM 1446 C CA . ASN A 1 190 ? 13.728 63.827 55.125 1.00 9.58 190 ASN A CA 1
ATOM 1447 C C . ASN A 1 190 ? 14.041 63.930 56.608 1.00 9.43 190 ASN A C 1
ATOM 1448 O O . ASN A 1 190 ? 15.196 64.085 56.991 1.00 10.91 190 ASN A O 1
ATOM 1453 N N . ASN A 1 191 ? 13.015 63.879 57.447 1.00 9.72 191 ASN A N 1
ATOM 1454 C CA . ASN A 1 191 ? 13.225 64.053 58.883 1.00 10.78 191 ASN A CA 1
ATOM 1455 C C . ASN A 1 191 ? 14.171 62.985 59.405 1.00 9.86 191 ASN A C 1
ATOM 1456 O O . ASN A 1 191 ? 15.138 63.277 60.119 1.00 12.39 191 ASN A O 1
ATOM 1461 N N . THR A 1 192 ? 13.900 61.732 59.081 1.00 10.23 192 THR A N 1
ATOM 1462 C CA . THR A 1 192 ? 14.704 60.621 59.597 1.00 10.48 192 THR A CA 1
ATOM 1463 C C . THR A 1 192 ? 16.062 60.541 58.916 1.00 10.40 192 THR A C 1
ATOM 1464 O O . THR A 1 192 ? 17.082 60.260 59.559 1.00 11.18 192 THR A O 1
ATOM 1468 N N . VAL A 1 193 ? 16.131 60.817 57.615 1.00 10.13 193 VAL A N 1
ATOM 1469 C CA . VAL A 1 193 ? 17.438 60.852 56.963 1.00 10.09 193 VAL A CA 1
ATOM 1470 C C . VAL A 1 193 ? 18.332 61.909 57.627 1.00 10.24 193 VAL A C 1
ATOM 1471 O O . VAL A 1 193 ? 19.518 61.651 57.903 1.00 10.98 193 VAL A O 1
ATOM 1475 N N . MET A 1 194 ? 17.781 63.092 57.870 1.00 10.06 194 MET A N 1
ATOM 1476 C CA . MET A 1 194 ? 18.576 64.171 58.455 1.00 10.81 194 MET A CA 1
ATOM 1477 C C . MET A 1 194 ? 19.147 63.807 59.807 1.00 11.38 194 MET A C 1
ATOM 1478 O O . MET A 1 194 ? 20.334 64.014 60.048 1.00 14.85 194 MET A O 1
ATOM 1483 N N . THR A 1 195 ? 18.303 63.342 60.714 1.00 12.68 195 THR A N 1
ATOM 1484 C CA . THR A 1 195 ? 18.764 63.144 62.079 1.00 13.48 195 THR A CA 1
ATOM 1485 C C . THR A 1 195 ? 19.465 61.831 62.291 1.00 12.20 195 THR A C 1
ATOM 1486 O O . THR A 1 195 ? 20.343 61.742 63.151 1.00 14.22 195 THR A O 1
ATOM 1490 N N . ASP A 1 196 ? 19.084 60.801 61.536 1.00 11.59 196 ASP A N 1
ATOM 1491 C CA . ASP A 1 196 ? 19.554 59.450 61.867 1.00 11.24 196 ASP A CA 1
ATOM 1492 C C . ASP A 1 196 ? 20.577 58.892 60.885 1.00 11.11 196 ASP A C 1
ATOM 1493 O O . ASP A 1 196 ? 21.169 57.839 61.163 1.00 11.94 196 ASP A O 1
ATOM 1498 N N . ILE A 1 197 ? 20.770 59.580 59.761 1.00 11.26 197 ILE A N 1
ATOM 1499 C CA . ILE A 1 197 ? 21.708 59.117 58.739 1.00 10.73 197 ILE A CA 1
ATOM 1500 C C . ILE A 1 197 ? 22.809 60.158 58.465 1.00 10.67 197 ILE A C 1
ATOM 1501 O O . ILE A 1 197 ? 23.992 59.895 58.623 1.00 10.92 197 ILE A O 1
ATOM 1506 N N . ILE A 1 198 ? 22.403 61.336 57.991 1.00 10.87 198 ILE A N 1
ATOM 1507 C CA . ILE A 1 198 ? 23.362 62.372 57.610 1.00 10.92 198 ILE A CA 1
ATOM 1508 C C . ILE A 1 198 ? 24.234 62.756 58.807 1.00 11.68 198 ILE A C 1
ATOM 1509 O O . ILE A 1 198 ? 23.728 63.048 59.904 1.00 12.74 198 ILE A O 1
ATOM 1514 N N . GLY A 1 199 ? 25.552 62.785 58.580 1.00 11.79 199 GLY A N 1
ATOM 1515 C CA . GLY A 1 199 ? 26.525 63.185 59.597 1.00 13.40 199 GLY A CA 1
ATOM 1516 C C . GLY A 1 199 ? 26.950 62.071 60.520 1.00 13.55 199 GLY A C 1
ATOM 1517 O O . GLY A 1 199 ? 27.730 62.305 61.419 1.00 15.06 199 GLY A O 1
ATOM 1518 N N . LYS A 1 200 ? 26.474 60.852 60.267 1.00 12.19 200 LYS A N 1
ATOM 1519 C CA . LYS A 1 200 ? 26.898 59.693 61.049 1.00 12.84 200 LYS A CA 1
ATOM 1520 C C . LYS A 1 200 ? 28.184 59.060 60.543 1.00 13.98 200 LYS A C 1
ATOM 1521 O O . LYS A 1 200 ? 28.750 58.218 61.222 1.00 17.65 200 LYS A O 1
ATOM 1527 N N . GLY A 1 201 ? 28.660 59.501 59.397 1.00 13.53 201 GLY A N 1
ATOM 1528 C CA . GLY A 1 201 ? 29.872 58.967 58.812 1.00 15.35 201 GLY A CA 1
ATOM 1529 C C . GLY A 1 201 ? 31.112 59.654 59.298 1.00 17.32 201 GLY A C 1
ATOM 1530 O O . GLY A 1 201 ? 31.056 60.597 60.076 1.00 20.97 201 GLY A O 1
ATOM 1531 N N . ASN A 1 202 ? 32.247 59.203 58.816 1.00 17.66 202 ASN A N 1
ATOM 1532 C CA . ASN A 1 202 ? 33.508 59.764 59.284 1.00 22.78 202 ASN A CA 1
ATOM 1533 C C . ASN A 1 202 ? 34.502 60.006 58.178 1.00 22.72 202 ASN A C 1
ATOM 1534 O O . ASN A 1 202 ? 35.693 60.134 58.439 1.00 27.68 202 ASN A O 1
ATOM 1539 N N . LYS A 1 203 ? 34.019 60.129 56.938 1.00 18.73 203 LYS A N 1
ATOM 1540 C CA . LYS A 1 203 ? 34.935 60.293 55.830 1.00 18.91 203 LYS A CA 1
ATOM 1541 C C . LYS A 1 203 ? 35.604 61.671 55.837 1.00 17.37 203 LYS A C 1
ATOM 1542 O O . LYS A 1 203 ? 35.033 62.671 56.280 1.00 19.72 203 LYS A O 1
ATOM 1548 N N . GLU A 1 204 ? 36.841 61.694 55.355 1.00 20.63 204 GLU A N 1
ATOM 1549 C CA . GLU A 1 204 ? 37.599 62.925 55.162 1.00 20.64 204 GLU A CA 1
ATOM 1550 C C . GLU A 1 204 ? 37.013 63.671 53.957 1.00 20.03 204 GLU A C 1
ATOM 1551 O O . GLU A 1 204 ? 36.861 63.103 52.895 1.00 21.05 204 GLU A O 1
ATOM 1557 N N . GLN A 1 205 ? 36.722 64.955 54.124 1.00 20.16 205 GLN A N 1
ATOM 1558 C CA . GLN A 1 205 ? 36.173 65.756 53.020 1.00 19.23 205 GLN A CA 1
ATOM 1559 C C . GLN A 1 205 ? 37.247 66.006 51.956 1.00 19.60 205 GLN A C 1
ATOM 1560 O O . GLN A 1 205 ? 38.384 66.372 52.249 1.00 21.37 205 GLN A O 1
ATOM 1566 N N . LYS A 1 206 ? 36.866 65.813 50.701 1.00 19.12 206 LYS A N 1
ATOM 1567 C CA . LYS A 1 206 ? 37.724 66.090 49.564 1.00 19.95 206 LYS A CA 1
ATOM 1568 C C . LYS A 1 206 ? 37.517 67.505 49.039 1.00 18.03 206 LYS A C 1
ATOM 1569 O O . LYS A 1 206 ? 36.529 68.182 49.335 1.00 19.54 206 LYS A O 1
ATOM 1575 N N . LYS A 1 207 ? 38.455 67.942 48.217 1.00 20.38 207 LYS A N 1
ATOM 1576 C CA . LYS A 1 207 ? 38.393 69.283 47.640 1.00 19.25 207 LYS A CA 1
ATOM 1577 C C . LYS A 1 207 ? 37.245 69.392 46.628 1.00 17.93 207 LYS A C 1
ATOM 1578 O O . LYS A 1 207 ? 36.899 68.422 45.963 1.00 17.90 207 LYS A O 1
ATOM 1584 N N . TYR A 1 208 ? 36.706 70.596 46.502 1.00 16.53 208 TYR A N 1
ATOM 1585 C CA . TYR A 1 208 ? 35.638 70.893 45.558 1.00 15.83 208 TYR A CA 1
ATOM 1586 C C . TYR A 1 208 ? 34.459 69.941 45.655 1.00 13.38 208 TYR A C 1
ATOM 1587 O O . TYR A 1 208 ? 33.937 69.462 44.646 1.00 13.99 208 TYR A O 1
ATOM 1596 N N . SER A 1 209 ? 34.040 69.668 46.879 1.00 12.92 209 SER A N 1
ATOM 1597 C CA A SER A 1 209 ? 32.986 68.695 47.133 0.50 11.60 209 SER A CA 1
ATOM 1598 C CA B SER A 1 209 ? 32.995 68.712 47.161 0.50 12.93 209 SER A CA 1
ATOM 1599 C C . SER A 1 209 ? 31.600 69.325 47.084 1.00 11.91 209 SER A C 1
ATOM 1600 O O . SER A 1 209 ? 31.328 70.336 47.732 1.00 12.87 209 SER A O 1
ATOM 1605 N N . ILE A 1 210 ? 30.741 68.696 46.290 1.00 11.40 210 ILE A N 1
ATOM 1606 C CA . ILE A 1 210 ? 29.348 69.102 46.156 1.00 10.82 210 ILE A CA 1
ATOM 1607 C C . ILE A 1 210 ? 28.470 67.868 46.395 1.00 10.03 210 ILE A C 1
ATOM 1608 O O . ILE A 1 210 ? 28.888 66.740 46.210 1.00 11.18 210 ILE A O 1
ATOM 1613 N N . ASN A 1 211 ? 27.212 68.125 46.760 1.00 10.12 211 ASN A N 1
ATOM 1614 C CA . ASN A 1 211 ? 26.175 67.095 46.722 1.00 10.24 211 ASN A CA 1
ATOM 1615 C C . ASN A 1 211 ? 25.109 67.507 45.719 1.00 9.35 211 ASN A C 1
ATOM 1616 O O . ASN A 1 211 ? 24.837 68.687 45.570 1.00 10.14 211 ASN A O 1
ATOM 1621 N N . VAL A 1 212 ? 24.502 66.516 45.054 1.00 9.25 212 VAL A N 1
ATOM 1622 C CA . VAL A 1 212 ? 23.287 66.756 44.302 1.00 9.01 212 VAL A CA 1
ATOM 1623 C C . VAL A 1 212 ? 22.109 66.247 45.112 1.00 8.91 212 VAL A C 1
ATOM 1624 O O . VAL A 1 212 ? 21.988 65.054 45.372 1.00 10.12 212 VAL A O 1
ATOM 1628 N N . LEU A 1 213 ? 21.293 67.172 45.589 1.00 9.69 213 LEU A N 1
ATOM 1629 C CA . LEU A 1 213 ? 20.151 66.852 46.437 1.00 9.54 213 LEU A CA 1
ATOM 1630 C C . LEU A 1 213 ? 18.859 66.761 45.613 1.00 9.03 213 LEU A C 1
ATOM 1631 O O . LEU A 1 213 ? 18.595 67.634 44.768 1.00 9.63 213 LEU A O 1
ATOM 1636 N N . GLY A 1 214 ? 18.028 65.767 45.916 1.00 8.46 214 GLY A N 1
ATOM 1637 C CA . GLY A 1 214 ? 16.749 65.636 45.228 1.00 8.72 214 GLY A CA 1
ATOM 1638 C C . GLY A 1 214 ? 16.942 65.246 43.779 1.00 8.38 214 GLY A C 1
ATOM 1639 O O . GLY A 1 214 ? 16.365 65.843 42.852 1.00 8.84 214 GLY A O 1
ATOM 1640 N N . GLU A 1 215 ? 17.746 64.223 43.585 1.00 8.33 215 GLU A N 1
ATOM 1641 C CA . GLU A 1 215 ? 18.041 63.669 42.280 1.00 7.97 215 GLU A CA 1
ATOM 1642 C C . GLU A 1 215 ? 18.107 62.158 42.434 1.00 7.89 215 GLU A C 1
ATOM 1643 O O . GLU A 1 215 ? 18.865 61.657 43.282 1.00 8.48 215 GLU A O 1
ATOM 1649 N N . TYR A 1 216 ? 17.315 61.433 41.624 1.00 7.65 216 TYR A N 1
ATOM 1650 C CA . TYR A 1 216 ? 17.047 60.025 41.897 1.00 7.38 216 TYR A CA 1
ATOM 1651 C C . TYR A 1 216 ? 17.533 59.086 40.804 1.00 7.11 216 TYR A C 1
ATOM 1652 O O . TYR A 1 216 ? 17.232 57.914 40.797 1.00 8.02 216 TYR A O 1
ATOM 1661 N N . ASN A 1 217 ? 18.344 59.624 39.875 1.00 7.89 217 ASN A N 1
ATOM 1662 C CA . ASN A 1 217 ? 18.933 58.828 38.799 1.00 7.98 217 ASN A CA 1
ATOM 1663 C C . ASN A 1 217 ? 17.909 58.092 37.952 1.00 7.69 217 ASN A C 1
ATOM 1664 O O . ASN A 1 217 ? 18.144 56.972 37.497 1.00 7.76 217 ASN A O 1
ATOM 1669 N N . ILE A 1 218 ? 16.773 58.749 37.690 1.00 7.68 218 ILE A N 1
ATOM 1670 C CA . ILE A 1 218 ? 15.782 58.139 36.811 1.00 8.10 218 ILE A CA 1
ATOM 1671 C C . ILE A 1 218 ? 16.370 58.026 35.413 1.00 7.90 218 ILE A C 1
ATOM 1672 O O . ILE A 1 218 ? 16.866 58.997 34.856 1.00 8.51 218 ILE A O 1
ATOM 1677 N N . GLY A 1 219 ? 16.346 56.819 34.863 1.00 7.95 219 GLY A N 1
ATOM 1678 C CA . GLY A 1 219 ? 16.899 56.598 33.537 1.00 8.80 219 GLY A CA 1
ATOM 1679 C C . GLY A 1 219 ? 18.361 56.939 33.378 1.00 8.19 219 GLY A C 1
ATOM 1680 O O . GLY A 1 219 ? 18.804 57.141 32.255 1.00 9.79 219 GLY A O 1
ATOM 1681 N N . GLY A 1 220 ? 19.135 57.001 34.469 1.00 7.99 220 GLY A N 1
ATOM 1682 C CA . GLY A 1 220 ? 20.525 57.369 34.368 1.00 8.08 220 GLY A CA 1
ATOM 1683 C C . GLY A 1 220 ? 20.843 58.846 34.422 1.00 8.21 220 GLY A C 1
ATOM 1684 O O . GLY A 1 220 ? 22.022 59.208 34.215 1.00 8.62 220 GLY A O 1
ATOM 1685 N N . ASP A 1 221 ? 19.892 59.677 34.759 1.00 8.29 221 ASP A N 1
ATOM 1686 C CA . ASP A 1 221 ? 20.122 61.126 34.821 1.00 8.82 221 ASP A CA 1
ATOM 1687 C C . ASP A 1 221 ? 21.334 61.513 35.699 1.00 8.94 221 ASP A C 1
ATOM 1688 O O . ASP A 1 221 ? 22.069 62.431 35.338 1.00 9.79 221 ASP A O 1
ATOM 1693 N N . ALA A 1 222 ? 21.452 60.903 36.873 1.00 8.59 222 ALA A N 1
ATOM 1694 C CA . ALA A 1 222 ? 22.492 61.321 37.810 1.00 8.76 222 ALA A CA 1
ATOM 1695 C C . ALA A 1 222 ? 23.872 60.977 37.273 1.00 9.62 222 ALA A C 1
ATOM 1696 O O . ALA A 1 222 ? 24.831 61.754 37.407 1.00 10.46 222 ALA A O 1
ATOM 1698 N N . TRP A 1 223 ? 24.007 59.801 36.644 1.00 9.01 223 TRP A N 1
ATOM 1699 C CA . TRP A 1 223 ? 25.287 59.440 36.062 1.00 8.89 223 TRP A CA 1
ATOM 1700 C C . TRP A 1 223 ? 25.707 60.426 34.982 1.00 9.75 223 TRP A C 1
ATOM 1701 O O . TRP A 1 223 ? 26.900 60.721 34.821 1.00 10.35 223 TRP A O 1
ATOM 1712 N N . GLU A 1 224 ? 24.742 60.955 34.237 1.00 9.79 224 GLU A N 1
ATOM 1713 C CA . GLU A 1 224 ? 25.065 61.929 33.197 1.00 9.86 224 GLU A CA 1
ATOM 1714 C C . GLU A 1 224 ? 25.495 63.271 33.799 1.00 9.94 224 GLU A C 1
ATOM 1715 O O . GLU A 1 224 ? 26.449 63.877 33.292 1.00 12.29 224 GLU A O 1
ATOM 1721 N N . MET A 1 225 ? 24.809 63.755 34.827 1.00 10.18 225 MET A N 1
ATOM 1722 C CA A MET A 1 225 ? 25.228 64.943 35.579 0.51 11.01 225 MET A CA 1
ATOM 1723 C CA B MET A 1 225 ? 25.296 64.990 35.405 0.49 12.10 225 MET A CA 1
ATOM 1724 C C . MET A 1 225 ? 26.651 64.760 36.071 1.00 11.18 225 MET A C 1
ATOM 1725 O O . MET A 1 225 ? 27.517 65.645 35.968 1.00 12.44 225 MET A O 1
ATOM 1734 N N . ASP A 1 226 ? 26.857 63.607 36.725 1.00 10.53 226 ASP A N 1
ATOM 1735 C CA . ASP A 1 226 ? 28.152 63.350 37.362 1.00 10.88 226 ASP A CA 1
ATOM 1736 C C . ASP A 1 226 ? 29.254 63.338 36.343 1.00 10.52 226 ASP A C 1
ATOM 1737 O O . ASP A 1 226 ? 30.378 63.791 36.608 1.00 11.58 226 ASP A O 1
ATOM 1742 N N . ARG A 1 227 ? 29.015 62.790 35.155 1.00 10.45 227 ARG A N 1
ATOM 1743 C CA . ARG A 1 227 ? 30.039 62.739 34.108 1.00 10.13 227 ARG A CA 1
ATOM 1744 C C . ARG A 1 227 ? 30.590 64.135 33.840 1.00 11.34 227 ARG A C 1
ATOM 1745 O O . ARG A 1 227 ? 31.821 64.336 33.760 1.00 12.58 227 ARG A O 1
ATOM 1753 N N . VAL A 1 228 ? 29.685 65.094 33.687 1.00 11.41 228 VAL A N 1
ATOM 1754 C CA . VAL A 1 228 ? 30.087 66.468 33.380 1.00 12.73 228 VAL A CA 1
ATOM 1755 C C . VAL A 1 228 ? 30.722 67.155 34.577 1.00 11.81 228 VAL A C 1
ATOM 1756 O O . VAL A 1 228 ? 31.739 67.838 34.446 1.00 12.50 228 VAL A O 1
ATOM 1760 N N . LEU A 1 229 ? 30.154 66.969 35.763 1.00 11.44 229 LEU A N 1
ATOM 1761 C CA . LEU A 1 229 ? 30.707 67.599 36.965 1.00 11.01 229 LEU A CA 1
ATOM 1762 C C . LEU A 1 229 ? 32.118 67.096 37.224 1.00 11.53 229 LEU A C 1
ATOM 1763 O O . LEU A 1 229 ? 33.018 67.889 37.577 1.00 12.18 229 LEU A O 1
ATOM 1768 N N . GLU A 1 230 ? 32.328 65.794 37.078 1.00 11.77 230 GLU A N 1
ATOM 1769 C CA . GLU A 1 230 ? 33.651 65.235 37.316 1.00 12.94 230 GLU A CA 1
ATOM 1770 C C . GLU A 1 230 ? 34.655 65.692 36.241 1.00 12.61 230 GLU A C 1
ATOM 1771 O O . GLU A 1 230 ? 35.847 65.907 36.572 1.00 14.31 230 GLU A O 1
ATOM 1777 N N . LYS A 1 231 ? 34.219 65.875 34.996 1.00 13.15 231 LYS A N 1
ATOM 1778 C CA . LYS A 1 231 ? 35.106 66.419 33.963 1.00 14.78 231 LYS A CA 1
ATOM 1779 C C . LYS A 1 231 ? 35.605 67.829 34.320 1.00 13.68 231 LYS A C 1
ATOM 1780 O O . LYS A 1 231 ? 36.765 68.165 34.057 1.00 15.62 231 LYS A O 1
ATOM 1786 N N . ILE A 1 232 ? 34.746 68.628 34.937 1.00 12.79 232 ILE A N 1
ATOM 1787 C CA . ILE A 1 232 ? 35.135 69.977 35.311 1.00 13.28 232 ILE A CA 1
ATOM 1788 C C . ILE A 1 232 ? 36.106 69.940 36.502 1.00 14.60 232 ILE A C 1
ATOM 1789 O O . ILE A 1 232 ? 36.997 70.820 36.627 1.00 16.59 232 ILE A O 1
ATOM 1794 N N . GLY A 1 233 ? 35.933 68.945 37.373 1.00 13.62 233 GLY A N 1
ATOM 1795 C CA . GLY A 1 233 ? 36.839 68.782 38.512 1.00 15.38 233 GLY A CA 1
ATOM 1796 C C . GLY A 1 233 ? 36.175 68.727 39.866 1.00 13.70 233 GLY A C 1
ATOM 1797 O O . GLY A 1 233 ? 36.887 68.666 40.879 1.00 15.84 233 GLY A O 1
ATOM 1798 N N . TYR A 1 234 ? 34.858 68.735 39.929 1.00 12.69 234 TYR A N 1
ATOM 1799 C CA . TYR A 1 234 ? 34.186 68.588 41.212 1.00 12.27 234 TYR A CA 1
ATOM 1800 C C . TYR A 1 234 ? 34.290 67.172 41.736 1.00 12.55 234 TYR A C 1
ATOM 1801 O O . TYR A 1 234 ? 34.386 66.200 40.959 1.00 14.05 234 TYR A O 1
ATOM 1810 N N . HIS A 1 235 ? 34.209 67.041 43.052 1.00 12.09 235 HIS A N 1
ATOM 1811 C CA . HIS A 1 235 ? 34.028 65.777 43.688 1.00 12.14 235 HIS A CA 1
ATOM 1812 C C . HIS A 1 235 ? 32.538 65.678 44.014 1.00 11.61 235 HIS A C 1
ATOM 1813 O O . HIS A 1 235 ? 32.031 66.484 44.795 1.00 12.08 235 HIS A O 1
ATOM 1820 N N . VAL A 1 236 ? 31.849 64.683 43.447 1.00 10.57 236 VAL A N 1
ATOM 1821 C CA . VAL A 1 236 ? 30.447 64.509 43.740 1.00 10.33 236 VAL A CA 1
ATOM 1822 C C . VAL A 1 236 ? 30.341 63.647 44.993 1.00 10.30 236 VAL A C 1
ATOM 1823 O O . VAL A 1 236 ? 30.354 62.417 44.934 1.00 11.84 236 VAL A O 1
ATOM 1827 N N . ASN A 1 237 ? 30.270 64.328 46.131 1.00 10.28 237 ASN A N 1
ATOM 1828 C CA . ASN A 1 237 ? 30.327 63.634 47.419 1.00 10.66 237 ASN A CA 1
ATOM 1829 C C . ASN A 1 237 ? 29.164 62.668 47.617 1.00 9.94 237 ASN A C 1
ATOM 1830 O O . ASN A 1 237 ? 29.344 61.547 48.061 1.00 10.93 237 ASN A O 1
ATOM 1835 N N . ALA A 1 238 ? 27.957 63.132 47.295 1.00 10.52 238 ALA A N 1
ATOM 1836 C CA . ALA A 1 238 ? 26.768 62.311 47.407 1.00 10.26 238 ALA A CA 1
ATOM 1837 C C . ALA A 1 238 ? 25.701 62.868 46.504 1.00 10.39 238 ALA A C 1
ATOM 1838 O O . ALA A 1 238 ? 25.603 64.076 46.317 1.00 10.57 238 ALA A O 1
ATOM 1840 N N . THR A 1 239 ? 24.874 61.970 45.990 1.00 9.19 239 THR A N 1
ATOM 1841 C CA . THR A 1 239 ? 23.603 62.319 45.368 1.00 9.66 239 THR A CA 1
ATOM 1842 C C . THR A 1 239 ? 22.523 61.706 46.256 1.00 9.54 239 THR A C 1
ATOM 1843 O O . THR A 1 239 ? 22.519 60.499 46.557 1.00 9.75 239 THR A O 1
ATOM 1847 N N . LEU A 1 240 ? 21.602 62.553 46.721 1.00 9.16 240 LEU A N 1
ATOM 1848 C CA . LEU A 1 240 ? 20.476 62.093 47.525 1.00 8.74 240 LEU A CA 1
ATOM 1849 C C . LEU A 1 240 ? 19.260 61.981 46.633 1.00 8.30 240 LEU A C 1
ATOM 1850 O O . LEU A 1 240 ? 18.657 63.006 46.287 1.00 9.25 240 LEU A O 1
ATOM 1855 N N . THR A 1 241 ? 18.883 60.764 46.204 1.00 8.19 241 THR A N 1
ATOM 1856 C CA . THR A 1 241 ? 19.405 59.466 46.604 1.00 8.18 241 THR A CA 1
ATOM 1857 C C . THR A 1 241 ? 19.731 58.539 45.410 1.00 7.95 241 THR A C 1
ATOM 1858 O O . THR A 1 241 ? 19.960 57.359 45.601 1.00 8.35 241 THR A O 1
ATOM 1862 N N . GLY A 1 242 ? 19.765 59.099 44.182 1.00 8.01 242 GLY A N 1
ATOM 1863 C CA . GLY A 1 242 ? 19.981 58.264 43.015 1.00 8.53 242 GLY A CA 1
ATOM 1864 C C . GLY A 1 242 ? 21.339 57.563 43.012 1.00 8.31 242 GLY A C 1
ATOM 1865 O O . GLY A 1 242 ? 22.385 58.198 43.188 1.00 9.11 242 GLY A O 1
ATOM 1866 N N . ASP A 1 243 ? 21.279 56.236 42.848 1.00 8.16 243 ASP A N 1
ATOM 1867 C CA . ASP A 1 243 ? 22.437 55.367 42.904 1.00 8.06 243 ASP A CA 1
ATOM 1868 C C . ASP A 1 243 ? 23.227 55.487 44.206 1.00 8.32 243 ASP A C 1
ATOM 1869 O O . ASP A 1 243 ? 24.406 55.119 44.223 1.00 9.19 243 ASP A O 1
ATOM 1874 N N . ALA A 1 244 ? 22.606 55.933 45.293 1.00 8.73 244 ALA A N 1
ATOM 1875 C CA . ALA A 1 244 ? 23.334 56.163 46.526 1.00 8.96 244 ALA A CA 1
ATOM 1876 C C . ALA A 1 244 ? 23.623 54.885 47.276 1.00 9.11 244 ALA A C 1
ATOM 1877 O O . ALA A 1 244 ? 22.811 53.967 47.335 1.00 9.75 244 ALA A O 1
ATOM 1879 N N . THR A 1 245 ? 24.795 54.873 47.921 1.00 9.08 245 THR A N 1
ATOM 1880 C CA . THR A 1 245 ? 25.030 53.966 49.024 1.00 8.83 245 THR A CA 1
ATOM 1881 C C . THR A 1 245 ? 24.588 54.616 50.323 1.00 8.99 245 THR A C 1
ATOM 1882 O O . THR A 1 245 ? 24.595 55.859 50.474 1.00 9.84 245 THR A O 1
ATOM 1886 N N . TYR A 1 246 ? 24.277 53.769 51.302 1.00 9.17 246 TYR A N 1
ATOM 1887 C CA . TYR A 1 246 ? 23.959 54.259 52.632 1.00 9.93 246 TYR A CA 1
ATOM 1888 C C . TYR A 1 246 ? 25.093 55.105 53.200 1.00 10.03 246 TYR A C 1
ATOM 1889 O O . TYR A 1 246 ? 24.886 56.181 53.784 1.00 10.11 246 TYR A O 1
ATOM 1898 N N . GLU A 1 247 ? 26.338 54.634 53.028 1.00 10.03 247 GLU A N 1
ATOM 1899 C CA . GLU A 1 247 ? 27.492 55.347 53.558 1.00 11.47 247 GLU A CA 1
ATOM 1900 C C . GLU A 1 247 ? 27.630 56.731 52.938 1.00 10.59 247 GLU A C 1
ATOM 1901 O O . GLU A 1 247 ? 28.020 57.687 53.626 1.00 11.22 247 GLU A O 1
ATOM 1907 N N . LYS A 1 248 ? 27.328 56.875 51.655 1.00 10.30 248 LYS A N 1
ATOM 1908 C CA . LYS A 1 248 ? 27.409 58.208 51.058 1.00 11.21 248 LYS A CA 1
ATOM 1909 C C . LYS A 1 248 ? 26.390 59.142 51.683 1.00 10.89 248 LYS A C 1
ATOM 1910 O O . LYS A 1 248 ? 26.668 60.335 51.900 1.00 11.77 248 LYS A O 1
ATOM 1916 N N . VAL A 1 249 ? 25.171 58.656 51.955 1.00 10.07 249 VAL A N 1
ATOM 1917 C CA . VAL A 1 249 ? 24.221 59.503 52.631 1.00 10.49 249 VAL A CA 1
ATOM 1918 C C . VAL A 1 249 ? 24.717 59.869 54.040 1.00 10.17 249 VAL A C 1
ATOM 1919 O O . VAL A 1 249 ? 24.588 61.019 54.482 1.00 11.10 249 VAL A O 1
ATOM 1923 N N . GLN A 1 250 ? 25.303 58.903 54.741 1.00 10.07 250 GLN A N 1
ATOM 1924 C CA . GLN A 1 250 ? 25.895 59.196 56.060 1.00 10.95 250 GLN A CA 1
ATOM 1925 C C . GLN A 1 250 ? 26.951 60.277 56.041 1.00 11.33 250 GLN A C 1
ATOM 1926 O O . GLN A 1 250 ? 27.146 60.967 57.036 1.00 13.05 250 GLN A O 1
ATOM 1932 N N . ASN A 1 251 ? 27.631 60.419 54.911 1.00 10.72 251 ASN A N 1
ATOM 1933 C CA . ASN A 1 251 ? 28.660 61.423 54.739 1.00 11.54 251 ASN A CA 1
ATOM 1934 C C . ASN A 1 251 ? 28.222 62.627 53.903 1.00 10.74 251 ASN A C 1
ATOM 1935 O O . ASN A 1 251 ? 29.062 63.387 53.422 1.00 11.85 251 ASN A O 1
ATOM 1940 N N . ALA A 1 252 ? 26.914 62.881 53.825 1.00 10.50 252 ALA A N 1
ATOM 1941 C CA . ALA A 1 252 ? 26.452 64.004 53.040 1.00 10.92 252 ALA A CA 1
ATOM 1942 C C . ALA A 1 252 ? 26.986 65.349 53.596 1.00 10.51 252 ALA A C 1
ATOM 1943 O O . ALA A 1 252 ? 27.082 66.321 52.861 1.00 11.61 252 ALA A O 1
ATOM 1945 N N . ASP A 1 253 ? 27.336 65.405 54.889 1.00 11.21 253 ASP A N 1
ATOM 1946 C CA . ASP A 1 253 ? 27.861 66.630 55.460 1.00 11.79 253 ASP A CA 1
ATOM 1947 C C . ASP A 1 253 ? 29.273 66.982 54.974 1.00 11.59 253 ASP A C 1
ATOM 1948 O O . ASP A 1 253 ? 29.759 68.060 55.275 1.00 13.62 253 ASP A O 1
ATOM 1953 N N . LYS A 1 254 ? 29.930 66.113 54.232 1.00 11.12 254 LYS A N 1
ATOM 1954 C CA . LYS A 1 254 ? 31.291 66.330 53.769 1.00 12.13 254 LYS A CA 1
ATOM 1955 C C . LYS A 1 254 ? 31.287 66.996 52.396 1.00 12.83 254 LYS A C 1
ATOM 1956 O O . LYS A 1 254 ? 31.837 66.468 51.405 1.00 13.39 254 LYS A O 1
ATOM 1962 N N . ALA A 1 255 ? 30.655 68.171 52.334 1.00 12.94 255 ALA A N 1
ATOM 1963 C CA . ALA A 1 255 ? 30.542 68.927 51.100 1.00 12.54 255 ALA A CA 1
ATOM 1964 C C . ALA A 1 255 ? 30.593 70.395 51.409 1.00 12.13 255 ALA A C 1
ATOM 1965 O O . ALA A 1 255 ? 30.254 70.819 52.507 1.00 14.81 255 ALA A O 1
ATOM 1967 N N . ASP A 1 256 ? 30.977 71.182 50.409 1.00 12.76 256 ASP A N 1
ATOM 1968 C CA . ASP A 1 256 ? 30.915 72.635 50.513 1.00 14.54 256 ASP A CA 1
ATOM 1969 C C . ASP A 1 256 ? 29.708 73.296 49.876 1.00 12.55 256 ASP A C 1
ATOM 1970 O O . ASP A 1 256 ? 29.423 74.438 50.202 1.00 15.13 256 ASP A O 1
ATOM 1975 N N . LEU A 1 257 ? 28.999 72.580 48.987 1.00 11.99 257 LEU A N 1
ATOM 1976 C CA . LEU A 1 257 ? 27.847 73.182 48.346 1.00 11.44 257 LEU A CA 1
ATOM 1977 C C . LEU A 1 257 ? 26.841 72.108 48.011 1.00 10.60 257 LEU A C 1
ATOM 1978 O O . LEU A 1 257 ? 27.192 71.096 47.395 1.00 11.69 257 LEU A O 1
ATOM 1983 N N . ASN A 1 258 ? 25.586 72.351 48.412 1.00 10.56 258 ASN A N 1
ATOM 1984 C CA . ASN A 1 258 ? 24.465 71.494 48.028 1.00 10.49 258 ASN A CA 1
ATOM 1985 C C . ASN A 1 258 ? 23.763 72.072 46.796 1.00 11.00 258 ASN A C 1
ATOM 1986 O O . ASN A 1 258 ? 23.496 73.281 46.726 1.00 12.68 258 ASN A O 1
ATOM 1991 N N . LEU A 1 259 ? 23.474 71.199 45.840 1.00 10.06 259 LEU A N 1
ATOM 1992 C CA . LEU A 1 259 ? 22.767 71.568 44.616 1.00 10.42 259 LEU A CA 1
ATOM 1993 C C . LEU A 1 259 ? 21.359 70.961 44.713 1.00 10.06 259 LEU A C 1
ATOM 1994 O O . LEU A 1 259 ? 21.232 69.755 44.764 1.00 14.26 259 LEU A O 1
ATOM 1999 N N . VAL A 1 260 ? 20.321 71.763 44.638 1.00 9.69 260 VAL A N 1
ATOM 2000 C CA . VAL A 1 260 ? 18.958 71.270 44.802 1.00 9.80 260 VAL A CA 1
ATOM 2001 C C . VAL A 1 260 ? 18.275 71.173 43.444 1.00 9.08 260 VAL A C 1
ATOM 2002 O O . VAL A 1 260 ? 17.918 72.193 42.845 1.00 10.00 260 VAL A O 1
ATOM 2006 N N . GLN A 1 261 ? 18.110 69.947 42.955 1.00 9.12 261 GLN A N 1
ATOM 2007 C CA . GLN A 1 261 ? 17.442 69.698 41.678 1.00 9.25 261 GLN A CA 1
ATOM 2008 C C . GLN A 1 261 ? 15.915 69.673 41.890 1.00 8.88 261 GLN A C 1
ATOM 2009 O O . GLN A 1 261 ? 15.230 70.545 41.398 1.00 10.91 261 GLN A O 1
ATOM 2015 N N . CYS A 1 262 ? 15.430 68.705 42.650 1.00 8.87 262 CYS A N 1
ATOM 2016 C CA . CYS A 1 262 ? 14.027 68.692 43.035 1.00 8.78 262 CYS A CA 1
ATOM 2017 C C . CYS A 1 262 ? 13.843 69.483 44.330 1.00 9.21 262 CYS A C 1
ATOM 2018 O O . CYS A 1 262 ? 14.188 68.987 45.421 1.00 9.86 262 CYS A O 1
ATOM 2021 N N . HIS A 1 263 ? 13.331 70.707 44.224 1.00 8.71 263 HIS A N 1
ATOM 2022 C CA . HIS A 1 263 ? 13.104 71.490 45.426 1.00 9.37 263 HIS A CA 1
ATOM 2023 C C . HIS A 1 263 ? 12.116 70.829 46.375 1.00 9.32 263 HIS A C 1
ATOM 2024 O O . HIS A 1 263 ? 12.336 70.756 47.593 1.00 9.79 263 HIS A O 1
ATOM 2031 N N . ARG A 1 264 ? 10.973 70.379 45.852 1.00 8.76 264 ARG A N 1
ATOM 2032 C CA . ARG A 1 264 ? 9.902 69.932 46.702 1.00 8.81 264 ARG A CA 1
ATOM 2033 C C . ARG A 1 264 ? 10.331 68.790 47.628 1.00 9.35 264 ARG A C 1
ATOM 2034 O O . ARG A 1 264 ? 10.008 68.790 48.817 1.00 9.55 264 ARG A O 1
ATOM 2042 N N . SER A 1 265 ? 11.015 67.774 47.071 1.00 8.46 265 SER A N 1
ATOM 2043 C CA . SER A 1 265 ? 11.248 66.579 47.844 1.00 8.63 265 SER A CA 1
ATOM 2044 C C . SER A 1 265 ? 12.389 66.696 48.846 1.00 8.08 265 SER A C 1
ATOM 2045 O O . SER A 1 265 ? 12.425 65.912 49.796 1.00 9.64 265 SER A O 1
ATOM 2048 N N . ILE A 1 266 ? 13.310 67.653 48.655 1.00 8.69 266 ILE A N 1
ATOM 2049 C CA . ILE A 1 266 ? 14.558 67.640 49.422 1.00 9.25 266 ILE A CA 1
ATOM 2050 C C . ILE A 1 266 ? 14.869 68.936 50.107 1.00 9.94 266 ILE A C 1
ATOM 2051 O O . ILE A 1 266 ? 15.903 69.044 50.805 1.00 10.13 266 ILE A O 1
ATOM 2056 N N . ASN A 1 267 ? 14.052 69.975 49.914 1.00 9.83 267 ASN A N 1
ATOM 2057 C CA . ASN A 1 267 ? 14.382 71.278 50.482 1.00 9.92 267 ASN A CA 1
ATOM 2058 C C . ASN A 1 267 ? 14.476 71.227 52.007 1.00 10.24 267 ASN A C 1
ATOM 2059 O O . ASN A 1 267 ? 15.189 72.034 52.606 1.00 10.88 267 ASN A O 1
ATOM 2064 N N . TYR A 1 268 ? 13.752 70.294 52.623 1.00 10.18 268 TYR A N 1
ATOM 2065 C CA . TYR A 1 268 ? 13.804 70.131 54.079 1.00 10.40 268 TYR A CA 1
ATOM 2066 C C . TYR A 1 268 ? 15.261 69.884 54.521 1.00 10.13 268 TYR A C 1
ATOM 2067 O O . TYR A 1 268 ? 15.797 70.584 55.399 1.00 10.81 268 TYR A O 1
ATOM 2076 N N . ILE A 1 269 ? 15.890 68.892 53.906 1.00 10.09 269 ILE A N 1
ATOM 2077 C CA . ILE A 1 269 ? 17.313 68.578 54.143 1.00 9.63 269 ILE A CA 1
ATOM 2078 C C . ILE A 1 269 ? 18.238 69.717 53.734 1.00 9.87 269 ILE A C 1
ATOM 2079 O O . ILE A 1 269 ? 19.205 70.015 54.450 1.00 10.50 269 ILE A O 1
ATOM 2084 N N . ALA A 1 270 ? 17.959 70.388 52.614 1.00 9.73 270 ALA A N 1
ATOM 2085 C CA . ALA A 1 270 ? 18.796 71.515 52.226 1.00 10.96 270 ALA A CA 1
ATOM 2086 C C . ALA A 1 270 ? 18.821 72.571 53.316 1.00 10.55 270 ALA A C 1
ATOM 2087 O O . ALA A 1 270 ? 19.883 73.075 53.713 1.00 11.25 270 ALA A O 1
ATOM 2089 N N . GLU A 1 271 ? 17.644 72.924 53.819 1.00 10.52 271 GLU A N 1
ATOM 2090 C CA . GLU A 1 271 ? 17.536 73.895 54.904 1.00 11.10 271 GLU A CA 1
ATOM 2091 C C . GLU A 1 271 ? 18.258 73.419 56.158 1.00 11.52 271 GLU A C 1
ATOM 2092 O O . GLU A 1 271 ? 19.002 74.187 56.799 1.00 11.94 271 GLU A O 1
ATOM 2098 N N . MET A 1 272 ? 17.993 72.186 56.555 1.00 10.89 272 MET A N 1
ATOM 2099 C CA . MET A 1 272 ? 18.555 71.681 57.809 1.00 11.72 272 MET A CA 1
ATOM 2100 C C . MET A 1 272 ? 20.063 71.533 57.749 1.00 11.66 272 MET A C 1
ATOM 2101 O O . MET A 1 272 ? 20.742 71.751 58.750 1.00 11.87 272 MET A O 1
ATOM 2106 N N . MET A 1 273 ? 20.609 71.151 56.595 1.00 11.13 273 MET A N 1
ATOM 2107 C CA . MET A 1 273 ? 22.058 71.065 56.456 1.00 11.78 273 MET A CA 1
ATOM 2108 C C . MET A 1 273 ? 22.700 72.446 56.551 1.00 12.54 273 MET A C 1
ATOM 2109 O O . MET A 1 273 ? 23.803 72.594 57.084 1.00 12.71 273 MET A O 1
ATOM 2114 N N . GLU A 1 274 ? 22.046 73.464 55.989 1.00 11.70 274 GLU A N 1
ATOM 2115 C CA . GLU A 1 274 ? 22.544 74.813 56.137 1.00 12.21 274 GLU A CA 1
ATOM 2116 C C . GLU A 1 274 ? 22.534 75.232 57.614 1.00 12.76 274 GLU A C 1
ATOM 2117 O O . GLU A 1 274 ? 23.514 75.785 58.115 1.00 13.75 274 GLU A O 1
ATOM 2123 N N . THR A 1 275 ? 21.431 74.969 58.333 1.00 12.74 275 THR A N 1
ATOM 2124 C CA . THR A 1 275 ? 21.346 75.373 59.724 1.00 12.62 275 THR A CA 1
ATOM 2125 C C . THR A 1 275 ? 22.371 74.631 60.596 1.00 13.24 275 THR A C 1
ATOM 2126 O O . THR A 1 275 ? 23.036 75.231 61.458 1.00 15.39 275 THR A O 1
ATOM 2130 N N . LYS A 1 276 ? 22.461 73.313 60.416 1.00 12.52 276 LYS A N 1
ATOM 2131 C CA . LYS A 1 276 ? 23.242 72.478 61.322 1.00 13.39 276 LYS A CA 1
ATOM 2132 C C . LYS A 1 276 ? 24.739 72.512 61.009 1.00 13.53 276 LYS A C 1
ATOM 2133 O O . LYS A 1 276 ? 25.555 72.531 61.929 1.00 15.20 276 LYS A O 1
ATOM 2139 N N . TYR A 1 277 ? 25.086 72.500 59.726 1.00 13.07 277 TYR A N 1
ATOM 2140 C CA . TYR A 1 277 ? 26.485 72.380 59.285 1.00 13.34 277 TYR A CA 1
ATOM 2141 C C . TYR A 1 277 ? 27.078 73.667 58.678 1.00 12.91 277 TYR A C 1
ATOM 2142 O O . TYR A 1 277 ? 28.294 73.762 58.543 1.00 14.96 277 TYR A O 1
ATOM 2151 N N . GLY A 1 278 ? 26.219 74.595 58.266 1.00 13.06 278 GLY A N 1
ATOM 2152 C CA . GLY A 1 278 ? 26.685 75.801 57.579 1.00 13.75 278 GLY A CA 1
ATOM 2153 C C . GLY A 1 278 ? 26.829 75.607 56.086 1.00 12.78 278 GLY A C 1
ATOM 2154 O O . GLY A 1 278 ? 27.312 76.493 55.405 1.00 14.21 278 GLY A O 1
ATOM 2155 N N . ILE A 1 279 ? 26.396 74.453 55.552 1.00 12.17 279 ILE A N 1
ATOM 2156 C CA . ILE A 1 279 ? 26.553 74.180 54.132 1.00 11.69 279 ILE A CA 1
ATOM 2157 C C . ILE A 1 279 ? 25.480 74.910 53.340 1.00 10.84 279 ILE A C 1
ATOM 2158 O O . ILE A 1 279 ? 24.284 74.654 53.540 1.00 11.96 279 ILE A O 1
ATOM 2163 N N . PRO A 1 280 ? 25.884 75.817 52.431 1.00 11.79 280 PRO A N 1
ATOM 2164 C CA . PRO A 1 280 ? 24.905 76.542 51.614 1.00 12.93 280 PRO A CA 1
ATOM 2165 C C . PRO A 1 280 ? 24.339 75.654 50.537 1.00 11.15 280 PRO A C 1
ATOM 2166 O O . PRO A 1 280 ? 24.909 74.621 50.184 1.00 11.85 280 PRO A O 1
ATOM 2170 N N . TRP A 1 281 ? 23.203 76.069 49.993 1.00 12.06 281 TRP A N 1
ATOM 2171 C CA . TRP A 1 281 ? 22.635 75.380 48.839 1.00 10.65 281 TRP A CA 1
ATOM 2172 C C . TRP A 1 281 ? 22.267 76.377 47.763 1.00 11.20 281 TRP A C 1
ATOM 2173 O O . TRP A 1 281 ? 21.983 77.534 48.049 1.00 12.27 281 TRP A O 1
ATOM 2184 N N . ILE A 1 282 ? 22.297 75.911 46.511 1.00 11.23 282 ILE A N 1
ATOM 2185 C CA . ILE A 1 282 ? 21.756 76.666 45.403 1.00 11.43 282 ILE A CA 1
ATOM 2186 C C . ILE A 1 282 ? 20.747 75.802 44.708 1.00 10.30 282 ILE A C 1
ATOM 2187 O O . ILE A 1 282 ? 20.873 74.579 44.627 1.00 11.40 282 ILE A O 1
ATOM 2192 N N . LYS A 1 283 ? 19.688 76.440 44.194 1.00 10.97 283 LYS A N 1
ATOM 2193 C CA . LYS A 1 283 ? 18.841 75.728 43.244 1.00 11.07 283 LYS A CA 1
ATOM 2194 C C . LYS A 1 283 ? 19.625 75.447 41.994 1.00 11.41 283 LYS A C 1
ATOM 2195 O O . LYS A 1 283 ? 20.333 76.298 41.502 1.00 16.10 283 LYS A O 1
ATOM 2201 N N . CYS A 1 284 ? 19.550 74.222 41.508 1.00 10.11 284 CYS A N 1
ATOM 2202 C CA . CYS A 1 284 ? 20.186 73.844 40.243 1.00 10.51 284 CYS A CA 1
ATOM 2203 C C . CYS A 1 284 ? 19.123 73.305 39.278 1.00 9.74 284 CYS A C 1
ATOM 2204 O O . CYS A 1 284 ? 18.018 72.938 39.679 1.00 10.69 284 CYS A O 1
ATOM 2207 N N . ASN A 1 285 ? 19.483 73.250 38.004 1.00 9.68 285 ASN A N 1
ATOM 2208 C CA . ASN A 1 285 ? 18.655 72.532 37.048 1.00 10.15 285 ASN A CA 1
ATOM 2209 C C . ASN A 1 285 ? 19.543 71.969 35.969 1.00 9.48 285 ASN A C 1
ATOM 2210 O O . ASN A 1 285 ? 20.000 72.682 35.075 1.00 10.81 285 ASN A O 1
ATOM 2215 N N . PHE A 1 286 ? 19.745 70.661 36.037 1.00 9.38 286 PHE A N 1
ATOM 2216 C CA . PHE A 1 286 ? 20.569 69.958 35.062 1.00 9.41 286 PHE A CA 1
ATOM 2217 C C . PHE A 1 286 ? 19.763 69.456 33.852 1.00 9.73 286 PHE A C 1
ATOM 2218 O O . PHE A 1 286 ? 20.263 68.647 33.085 1.00 11.54 286 PHE A O 1
ATOM 2226 N N . ILE A 1 287 ? 18.544 69.971 33.652 1.00 9.75 287 ILE A N 1
ATOM 2227 C CA A ILE A 1 287 ? 17.759 69.591 32.486 0.51 8.67 287 ILE A CA 1
ATOM 2228 C CA B ILE A 1 287 ? 17.671 69.614 32.504 0.49 8.89 287 ILE A CA 1
ATOM 2229 C C . ILE A 1 287 ? 17.695 70.765 31.496 1.00 9.20 287 ILE A C 1
ATOM 2230 O O . ILE A 1 287 ? 17.363 71.902 31.862 1.00 10.14 287 ILE A O 1
ATOM 2239 N N . GLY A 1 288 ? 18.078 70.487 30.253 1.00 8.91 288 GLY A N 1
ATOM 2240 C CA . GLY A 1 288 ? 18.124 71.471 29.199 1.00 9.33 288 GLY A CA 1
ATOM 2241 C C . GLY A 1 288 ? 19.450 72.160 29.102 1.00 9.49 288 GLY A C 1
ATOM 2242 O O . GLY A 1 288 ? 20.083 72.450 30.121 1.00 10.90 288 GLY A O 1
ATOM 2243 N N . VAL A 1 289 ? 19.871 72.510 27.900 1.00 9.75 289 VAL A N 1
ATOM 2244 C CA . VAL A 1 289 ? 21.167 73.195 27.737 1.00 10.39 289 VAL A CA 1
ATOM 2245 C C . VAL A 1 289 ? 21.196 74.460 28.575 1.00 10.05 289 VAL A C 1
ATOM 2246 O O . VAL A 1 289 ? 22.170 74.726 29.288 1.00 11.12 289 VAL A O 1
ATOM 2250 N N . ASP A 1 290 ? 20.165 75.299 28.470 1.00 9.88 290 ASP A N 1
ATOM 2251 C CA . ASP A 1 290 ? 20.226 76.571 29.198 1.00 10.65 290 ASP A CA 1
ATOM 2252 C C . ASP A 1 290 ? 20.266 76.350 30.704 1.00 10.90 290 ASP A C 1
ATOM 2253 O O . ASP A 1 290 ? 20.988 77.040 31.428 1.00 12.21 290 ASP A O 1
ATOM 2258 N N . GLY A 1 291 ? 19.509 75.365 31.164 1.00 11.16 291 GLY A N 1
ATOM 2259 C CA . GLY A 1 291 ? 19.513 75.030 32.576 1.00 11.35 291 GLY A CA 1
ATOM 2260 C C . GLY A 1 291 ? 20.869 74.585 33.076 1.00 10.38 291 GLY A C 1
ATOM 2261 O O . GLY A 1 291 ? 21.370 75.093 34.083 1.00 11.16 291 GLY A O 1
ATOM 2262 N N . ILE A 1 292 ? 21.459 73.647 32.367 1.00 9.96 292 ILE A N 1
ATOM 2263 C CA . ILE A 1 292 ? 22.751 73.104 32.728 1.00 10.21 292 ILE A CA 1
ATOM 2264 C C . ILE A 1 292 ? 23.824 74.172 32.714 1.00 11.14 292 ILE A C 1
ATOM 2265 O O . ILE A 1 292 ? 24.644 74.265 33.653 1.00 11.62 292 ILE A O 1
ATOM 2270 N N . VAL A 1 293 ? 23.862 74.959 31.660 1.00 10.90 293 VAL A N 1
ATOM 2271 C CA A VAL A 1 293 ? 24.949 75.933 31.578 0.48 14.94 293 VAL A CA 1
ATOM 2272 C CA B VAL A 1 293 ? 24.882 76.001 31.512 0.52 10.13 293 VAL A CA 1
ATOM 2273 C C . VAL A 1 293 ? 24.813 76.998 32.671 1.00 11.51 293 VAL A C 1
ATOM 2274 O O . VAL A 1 293 ? 25.814 77.378 33.277 1.00 12.29 293 VAL A O 1
ATOM 2281 N N . GLU A 1 294 ? 23.590 77.439 32.967 1.00 11.79 294 GLU A N 1
ATOM 2282 C CA . GLU A 1 294 ? 23.374 78.396 34.073 1.00 12.04 294 GLU A CA 1
ATOM 2283 C C . GLU A 1 294 ? 23.812 77.764 35.401 1.00 11.65 294 GLU A C 1
ATOM 2284 O O . GLU A 1 294 ? 24.471 78.424 36.213 1.00 13.18 294 GLU A O 1
ATOM 2290 N N . THR A 1 295 ? 23.445 76.500 35.613 1.00 11.32 295 THR A N 1
ATOM 2291 C CA . THR A 1 295 ? 23.816 75.797 36.839 1.00 11.08 295 THR A CA 1
ATOM 2292 C C . THR A 1 295 ? 25.344 75.763 36.986 1.00 11.92 295 THR A C 1
ATOM 2293 O O . THR A 1 295 ? 25.888 76.082 38.051 1.00 12.15 295 THR A O 1
ATOM 2297 N N . LEU A 1 296 ? 26.038 75.332 35.950 1.00 11.04 296 LEU A N 1
ATOM 2298 C CA . LEU A 1 296 ? 27.485 75.194 36.017 1.00 10.55 296 LEU A CA 1
ATOM 2299 C C . LEU A 1 296 ? 28.131 76.549 36.255 1.00 11.97 296 LEU A C 1
ATOM 2300 O O . LEU A 1 296 ? 29.117 76.674 36.984 1.00 12.35 296 LEU A O 1
ATOM 2305 N N . ARG A 1 297 ? 27.620 77.594 35.614 1.00 11.70 297 ARG A N 1
ATOM 2306 C CA . ARG A 1 297 ? 28.158 78.929 35.815 1.00 12.61 297 ARG A CA 1
ATOM 2307 C C . ARG A 1 297 ? 27.877 79.457 37.230 1.00 12.82 297 ARG A C 1
ATOM 2308 O O . ARG A 1 297 ? 28.734 80.102 37.835 1.00 14.23 297 ARG A O 1
ATOM 2316 N N . ASP A 1 298 ? 26.725 79.118 37.788 1.00 12.90 298 ASP A N 1
ATOM 2317 C CA . ASP A 1 298 ? 26.435 79.512 39.175 1.00 13.18 298 ASP A CA 1
ATOM 2318 C C . ASP A 1 298 ? 27.384 78.814 40.150 1.00 13.20 298 ASP A C 1
ATOM 2319 O O . ASP A 1 298 ? 27.859 79.411 41.124 1.00 13.87 298 ASP A O 1
ATOM 2324 N N . MET A 1 299 ? 27.619 77.529 39.898 1.00 12.67 299 MET A N 1
ATOM 2325 C CA . MET A 1 299 ? 28.514 76.749 40.751 1.00 12.75 299 MET A CA 1
ATOM 2326 C C . MET A 1 299 ? 29.913 77.359 40.699 1.00 13.35 299 MET A C 1
ATOM 2327 O O . MET A 1 299 ? 30.572 77.545 41.735 1.00 14.53 299 MET A O 1
ATOM 2332 N N . ALA A 1 300 ? 30.392 77.720 39.508 1.00 13.63 300 ALA A N 1
ATOM 2333 C CA . ALA A 1 300 ? 31.726 78.285 39.365 1.00 14.40 300 ALA A CA 1
ATOM 2334 C C . ALA A 1 300 ? 31.816 79.628 40.094 1.00 14.39 300 ALA A C 1
ATOM 2335 O O . ALA A 1 300 ? 32.826 79.939 40.716 1.00 16.30 300 ALA A O 1
ATOM 2337 N N . LYS A 1 301 ? 30.754 80.421 40.057 1.00 13.95 301 LYS A N 1
ATOM 2338 C CA . LYS A 1 301 ? 30.736 81.672 40.795 1.00 15.42 301 LYS A CA 1
ATOM 2339 C C . LYS A 1 301 ? 30.870 81.444 42.304 1.00 15.74 301 LYS A C 1
ATOM 2340 O O . LYS A 1 301 ? 31.569 82.185 42.993 1.00 16.56 301 LYS A O 1
ATOM 2346 N N . CYS A 1 302 ? 30.200 80.407 42.809 1.00 15.20 302 CYS A N 1
ATOM 2347 C CA . CYS A 1 302 ? 30.276 80.110 44.241 1.00 14.21 302 CYS A CA 1
ATOM 2348 C C . CYS A 1 302 ? 31.676 79.709 44.666 1.00 15.63 302 CYS A C 1
ATOM 2349 O O . CYS A 1 302 ? 32.147 80.152 45.717 1.00 17.83 302 CYS A O 1
ATOM 2352 N N . PHE A 1 303 ? 32.340 78.861 43.890 1.00 15.39 303 PHE A N 1
ATOM 2353 C CA . PHE A 1 303 ? 33.674 78.390 44.239 1.00 15.60 303 PHE A CA 1
ATOM 2354 C C . PHE A 1 303 ? 34.759 79.439 43.973 1.00 16.32 303 PHE A C 1
ATOM 2355 O O . PHE A 1 303 ? 35.791 79.478 44.671 1.00 19.33 303 PHE A O 1
ATOM 2363 N N . ASP A 1 304 ? 34.547 80.285 42.966 1.00 17.79 304 ASP A N 1
ATOM 2364 C CA . ASP A 1 304 ? 35.496 81.313 42.541 1.00 20.45 304 ASP A CA 1
ATOM 2365 C C . ASP A 1 304 ? 36.947 80.837 42.530 1.00 20.17 304 ASP A C 1
ATOM 2366 O O . ASP A 1 304 ? 37.844 81.447 43.107 1.00 24.34 304 ASP A O 1
ATOM 2371 N N . ASP A 1 305 ? 37.164 79.738 41.835 1.00 22.75 305 ASP A N 1
ATOM 2372 C CA . ASP A 1 305 ? 38.465 79.146 41.617 1.00 25.23 305 ASP A CA 1
ATOM 2373 C C . ASP A 1 305 ? 38.817 79.309 40.125 1.00 24.52 305 ASP A C 1
ATOM 2374 O O . ASP A 1 305 ? 38.074 78.870 39.251 1.00 23.05 305 ASP A O 1
ATOM 2379 N N . PRO A 1 306 ? 39.970 79.919 39.814 1.00 30.79 306 PRO A N 1
ATOM 2380 C CA . PRO A 1 306 ? 40.226 80.207 38.399 1.00 31.40 306 PRO A CA 1
ATOM 2381 C C . PRO A 1 306 ? 40.281 78.970 37.498 1.00 27.38 306 PRO A C 1
ATOM 2382 O O . PRO A 1 306 ? 39.793 79.011 36.355 1.00 29.27 306 PRO A O 1
ATOM 2386 N N . GLU A 1 307 ? 40.833 77.872 37.989 1.00 33.24 307 GLU A N 1
ATOM 2387 C CA . GLU A 1 307 ? 40.885 76.643 37.190 1.00 34.18 307 GLU A CA 1
ATOM 2388 C C . GLU A 1 307 ? 39.507 76.023 37.009 1.00 26.00 307 GLU A C 1
ATOM 2389 O O . GLU A 1 307 ? 39.175 75.595 35.906 1.00 26.95 307 GLU A O 1
ATOM 2395 N N . LEU A 1 308 ? 38.689 76.002 38.065 1.00 24.20 308 LEU A N 1
ATOM 2396 C CA . LEU A 1 308 ? 37.318 75.483 37.924 1.00 22.25 308 LEU A CA 1
ATOM 2397 C C . LEU A 1 308 ? 36.542 76.321 36.930 1.00 19.43 308 LEU A C 1
ATOM 2398 O O . LEU A 1 308 ? 35.784 75.804 36.102 1.00 17.73 308 LEU A O 1
ATOM 2403 N N . THR A 1 309 ? 36.698 77.632 37.018 1.00 17.90 309 THR A N 1
ATOM 2404 C CA . THR A 1 309 ? 36.011 78.507 36.089 1.00 16.96 309 THR A CA 1
ATOM 2405 C C . THR A 1 309 ? 36.430 78.274 34.632 1.00 18.04 309 THR A C 1
ATOM 2406 O O . THR A 1 309 ? 35.592 78.163 33.718 1.00 18.26 309 THR A O 1
ATOM 2410 N N . LYS A 1 310 ? 37.740 78.148 34.429 1.00 19.62 310 LYS A N 1
ATOM 2411 C CA . LYS A 1 310 ? 38.289 77.890 33.113 1.00 21.18 310 LYS A CA 1
ATOM 2412 C C . LYS A 1 310 ? 37.769 76.571 32.557 1.00 17.49 310 LYS A C 1
ATOM 2413 O O . LYS A 1 310 ? 37.324 76.509 31.402 1.00 19.16 310 LYS A O 1
ATOM 2419 N N . ARG A 1 311 ? 37.831 75.512 33.368 1.00 17.47 311 ARG A N 1
ATOM 2420 C CA . ARG A 1 311 ? 37.397 74.192 32.932 1.00 18.66 311 ARG A CA 1
ATOM 2421 C C . ARG A 1 311 ? 35.902 74.201 32.683 1.00 16.03 311 ARG A C 1
ATOM 2422 O O . ARG A 1 311 ? 35.423 73.505 31.801 1.00 17.07 311 ARG A O 1
ATOM 2430 N N . THR A 1 312 ? 35.157 74.965 33.477 1.00 14.90 312 THR A N 1
ATOM 2431 C CA . THR A 1 312 ? 33.697 75.057 33.305 1.00 14.27 312 THR A CA 1
ATOM 2432 C C . THR A 1 312 ? 33.384 75.488 31.871 1.00 14.50 312 THR A C 1
ATOM 2433 O O . THR A 1 312 ? 32.591 74.857 31.160 1.00 14.82 312 THR A O 1
ATOM 2437 N N . GLU A 1 313 ? 34.033 76.552 31.436 1.00 14.70 313 GLU A N 1
ATOM 2438 C CA . GLU A 1 313 ? 33.768 77.072 30.093 1.00 16.17 313 GLU A CA 1
ATOM 2439 C C . GLU A 1 313 ? 34.295 76.138 29.006 1.00 15.59 313 GLU A C 1
ATOM 2440 O O . GLU A 1 313 ? 33.660 75.981 27.961 1.00 16.87 313 GLU A O 1
ATOM 2446 N N . GLU A 1 314 ? 35.449 75.508 29.228 1.00 15.62 314 GLU A N 1
ATOM 2447 C CA . GLU A 1 314 ? 35.953 74.539 28.248 1.00 16.36 314 GLU A CA 1
ATOM 2448 C C . GLU A 1 314 ? 34.974 73.382 28.081 1.00 15.67 314 GLU A C 1
ATOM 2449 O O . GLU A 1 314 ? 34.704 72.953 26.951 1.00 16.04 314 GLU A O 1
ATOM 2455 N N . VAL A 1 315 ? 34.491 72.833 29.196 1.00 14.81 315 VAL A N 1
ATOM 2456 C CA . VAL A 1 315 ? 33.595 71.692 29.127 1.00 14.65 315 VAL A CA 1
ATOM 2457 C C . VAL A 1 315 ? 32.249 72.058 28.500 1.00 13.48 315 VAL A C 1
ATOM 2458 O O . VAL A 1 315 ? 31.743 71.323 27.659 1.00 13.90 315 VAL A O 1
ATOM 2462 N N . ILE A 1 316 ? 31.701 73.203 28.884 1.00 13.44 316 ILE A N 1
ATOM 2463 C CA . ILE A 1 316 ? 30.450 73.688 28.260 1.00 13.55 316 ILE A CA 1
ATOM 2464 C C . ILE A 1 316 ? 30.640 73.762 26.741 1.00 13.98 316 ILE A C 1
ATOM 2465 O O . ILE A 1 316 ? 29.809 73.250 25.976 1.00 13.91 316 ILE A O 1
ATOM 2470 N N . ALA A 1 317 ? 31.731 74.378 26.292 1.00 14.45 317 ALA A N 1
ATOM 2471 C CA . ALA A 1 317 ? 31.907 74.567 24.865 1.00 14.73 317 ALA A CA 1
ATOM 2472 C C . ALA A 1 317 ? 32.048 73.239 24.119 1.00 14.79 317 ALA A C 1
ATOM 2473 O O . ALA A 1 317 ? 31.449 73.066 23.045 1.00 15.64 317 ALA A O 1
ATOM 2475 N N . GLU A 1 318 ? 32.804 72.297 24.695 1.00 14.00 318 GLU A N 1
ATOM 2476 C CA . GLU A 1 318 ? 33.015 71.039 24.004 1.00 15.55 318 GLU A CA 1
ATOM 2477 C C . GLU A 1 318 ? 31.735 70.196 23.991 1.00 14.54 318 GLU A C 1
ATOM 2478 O O . GLU A 1 318 ? 31.412 69.529 23.000 1.00 15.23 318 GLU A O 1
ATOM 2484 N N . GLU A 1 319 ? 30.995 70.197 25.105 1.00 13.34 319 GLU A N 1
ATOM 2485 C CA . GLU A 1 319 ? 29.753 69.434 25.188 1.00 13.27 319 GLU A CA 1
ATOM 2486 C C . GLU A 1 319 ? 28.707 69.973 24.194 1.00 12.86 319 GLU A C 1
ATOM 2487 O O . GLU A 1 319 ? 28.025 69.210 23.502 1.00 13.37 319 GLU A O 1
ATOM 2493 N N . ILE A 1 320 ? 28.596 71.295 24.106 1.00 11.77 320 ILE A N 1
ATOM 2494 C CA . ILE A 1 320 ? 27.625 71.894 23.198 1.00 12.85 320 ILE A CA 1
ATOM 2495 C C . ILE A 1 320 ? 28.060 71.649 21.756 1.00 13.11 320 ILE A C 1
ATOM 2496 O O . ILE A 1 320 ? 27.229 71.306 20.901 1.00 13.34 320 ILE A O 1
ATOM 2501 N N . ALA A 1 321 ? 29.346 71.795 21.475 1.00 13.78 321 ALA A N 1
ATOM 2502 C CA . ALA A 1 321 ? 29.797 71.562 20.099 1.00 14.71 321 ALA A CA 1
ATOM 2503 C C . ALA A 1 321 ? 29.446 70.164 19.631 1.00 14.28 321 ALA A C 1
ATOM 2504 O O . ALA A 1 321 ? 29.107 69.970 18.465 1.00 16.31 321 ALA A O 1
ATOM 2506 N N . ALA A 1 322 ? 29.530 69.188 20.518 1.00 13.45 322 ALA A N 1
ATOM 2507 C CA . ALA A 1 322 ? 29.276 67.811 20.165 1.00 14.06 322 ALA A CA 1
ATOM 2508 C C . ALA A 1 322 ? 27.808 67.533 19.823 1.00 14.90 322 ALA A C 1
ATOM 2509 O O . ALA A 1 322 ? 27.519 66.566 19.130 1.00 17.15 322 ALA A O 1
ATOM 2511 N N . ILE A 1 323 ? 26.894 68.370 20.292 1.00 12.64 323 ILE A N 1
ATOM 2512 C CA . ILE A 1 323 ? 25.474 68.123 20.115 1.00 12.58 323 ILE A CA 1
ATOM 2513 C C . ILE A 1 323 ? 24.753 69.206 19.315 1.00 11.53 323 ILE A C 1
ATOM 2514 O O . ILE A 1 323 ? 23.530 69.094 19.091 1.00 11.89 323 ILE A O 1
ATOM 2519 N N . GLN A 1 324 ? 25.455 70.257 18.907 1.00 12.75 324 GLN A N 1
ATOM 2520 C CA . GLN A 1 324 ? 24.765 71.392 18.302 1.00 13.64 324 GLN A CA 1
ATOM 2521 C C . GLN A 1 324 ? 23.962 71.025 17.058 1.00 12.91 324 GLN A C 1
ATOM 2522 O O . GLN A 1 324 ? 22.874 71.557 16.848 1.00 13.45 324 GLN A O 1
ATOM 2528 N N . ASP A 1 325 ? 24.460 70.091 16.251 1.00 12.68 325 ASP A N 1
ATOM 2529 C CA . ASP A 1 325 ? 23.693 69.650 15.088 1.00 13.84 325 ASP A CA 1
ATOM 2530 C C . ASP A 1 325 ? 22.359 69.034 15.493 1.00 12.34 325 ASP A C 1
ATOM 2531 O O . ASP A 1 325 ? 21.331 69.235 14.830 1.00 13.74 325 ASP A O 1
ATOM 2536 N N . ASP A 1 326 ? 22.345 68.240 16.556 1.00 11.98 326 ASP A N 1
ATOM 2537 C CA . ASP A 1 326 ? 21.101 67.678 17.074 1.00 12.11 326 ASP A CA 1
ATOM 2538 C C . ASP A 1 326 ? 20.186 68.789 17.562 1.00 11.17 326 ASP A C 1
ATOM 2539 O O . ASP A 1 326 ? 18.987 68.787 17.286 1.00 10.91 326 ASP A O 1
ATOM 2544 N N . LEU A 1 327 ? 20.744 69.736 18.330 1.00 11.15 327 LEU A N 1
ATOM 2545 C CA . LEU A 1 327 ? 19.939 70.826 18.857 1.00 11.83 327 LEU A CA 1
ATOM 2546 C C . LEU A 1 327 ? 19.277 71.586 17.732 1.00 11.29 327 LEU A C 1
ATOM 2547 O O . LEU A 1 327 ? 18.097 71.991 17.836 1.00 11.85 327 LEU A O 1
ATOM 2552 N N . ASP A 1 328 ? 20.007 71.852 16.666 1.00 11.34 328 ASP A N 1
ATOM 2553 C CA . ASP A 1 328 ? 19.451 72.585 15.497 1.00 11.79 328 ASP A CA 1
ATOM 2554 C C . ASP A 1 328 ? 18.297 71.814 14.879 1.00 12.32 328 ASP A C 1
ATOM 2555 O O . ASP A 1 328 ? 17.277 72.396 14.482 1.00 13.04 328 ASP A O 1
ATOM 2560 N N . TYR A 1 329 ? 18.444 70.499 14.778 1.00 11.29 329 TYR A N 1
ATOM 2561 C CA . TYR A 1 329 ? 17.415 69.624 14.231 1.00 11.28 329 TYR A CA 1
ATOM 2562 C C . TYR A 1 329 ? 16.162 69.650 15.091 1.00 11.22 329 TYR A C 1
ATOM 2563 O O . TYR A 1 329 ? 15.059 69.741 14.554 1.00 11.29 329 TYR A O 1
ATOM 2572 N N . PHE A 1 330 ? 16.316 69.589 16.410 1.00 10.74 330 PHE A N 1
ATOM 2573 C CA . PHE A 1 330 ? 15.135 69.617 17.266 1.00 10.22 330 PHE A CA 1
ATOM 2574 C C . PHE A 1 330 ? 14.348 70.902 17.036 1.00 10.62 330 PHE A C 1
ATOM 2575 O O . PHE A 1 330 ? 13.101 70.888 16.955 1.00 10.81 330 PHE A O 1
ATOM 2583 N N . LYS A 1 331 ? 15.053 72.031 17.010 1.00 10.75 331 LYS A N 1
ATOM 2584 C CA . LYS A 1 331 ? 14.385 73.314 16.788 1.00 11.25 331 LYS A CA 1
ATOM 2585 C C . LYS A 1 331 ? 13.704 73.341 15.404 1.00 11.06 331 LYS A C 1
ATOM 2586 O O . LYS A 1 331 ? 12.555 73.789 15.279 1.00 12.50 331 LYS A O 1
ATOM 2592 N N . GLU A 1 332 ? 14.394 72.873 14.369 1.00 11.28 332 GLU A N 1
ATOM 2593 C CA A GLU A 1 332 ? 13.800 72.834 13.040 0.47 12.55 332 GLU A CA 1
ATOM 2594 C CA B GLU A 1 332 ? 13.806 72.827 13.037 0.53 12.60 332 GLU A CA 1
ATOM 2595 C C . GLU A 1 332 ? 12.489 72.031 13.046 1.00 12.19 332 GLU A C 1
ATOM 2596 O O . GLU A 1 332 ? 11.494 72.429 12.432 1.00 13.81 332 GLU A O 1
ATOM 2607 N N . LYS A 1 333 ? 12.515 70.888 13.708 1.00 10.84 333 LYS A N 1
ATOM 2608 C CA A LYS A 1 333 ? 11.402 69.962 13.649 0.50 11.09 333 LYS A CA 1
ATOM 2609 C CA B LYS A 1 333 ? 11.400 69.955 13.648 0.50 11.09 333 LYS A CA 1
ATOM 2610 C C . LYS A 1 333 ? 10.253 70.289 14.586 1.00 11.05 333 LYS A C 1
ATOM 2611 O O . LYS A 1 333 ? 9.113 69.826 14.372 1.00 11.76 333 LYS A O 1
ATOM 2622 N N . LEU A 1 334 ? 10.526 71.068 15.647 1.00 10.37 334 LEU A N 1
ATOM 2623 C CA . LEU A 1 334 ? 9.536 71.287 16.694 1.00 10.12 334 LEU A CA 1
ATOM 2624 C C . LEU A 1 334 ? 9.096 72.724 16.851 1.00 10.59 334 LEU A C 1
ATOM 2625 O O . LEU A 1 334 ? 8.077 72.973 17.499 1.00 10.84 334 LEU A O 1
ATOM 2630 N N . GLN A 1 335 ? 9.813 73.678 16.270 1.00 11.11 335 GLN A N 1
ATOM 2631 C CA . GLN A 1 335 ? 9.483 75.044 16.572 1.00 12.33 335 GLN A CA 1
ATOM 2632 C C . GLN A 1 335 ? 8.065 75.381 16.113 1.00 11.96 335 GLN A C 1
ATOM 2633 O O . GLN A 1 335 ? 7.591 74.926 15.066 1.00 12.65 335 GLN A O 1
ATOM 2639 N N . GLY A 1 336 ? 7.411 76.212 16.909 1.00 11.57 336 GLY A N 1
ATOM 2640 C CA . GLY A 1 336 ? 6.038 76.622 16.615 1.00 12.39 336 GLY A CA 1
ATOM 2641 C C . GLY A 1 336 ? 4.976 75.735 17.153 1.00 13.35 336 GLY A C 1
ATOM 2642 O O . GLY A 1 336 ? 3.786 76.038 16.986 1.00 19.72 336 GLY A O 1
ATOM 2643 N N . LYS A 1 337 ? 5.349 74.640 17.786 1.00 10.38 337 LYS A N 1
ATOM 2644 C CA . LYS A 1 337 ? 4.373 73.756 18.393 1.00 11.33 337 LYS A CA 1
ATOM 2645 C C . LYS A 1 337 ? 4.093 74.175 19.824 1.00 10.55 337 LYS A C 1
ATOM 2646 O O . LYS A 1 337 ? 4.840 74.958 20.423 1.00 12.63 337 LYS A O 1
ATOM 2652 N N . THR A 1 338 ? 2.992 73.684 20.369 1.00 10.50 338 THR A N 1
ATOM 2653 C CA . THR A 1 338 ? 2.566 74.016 21.724 1.00 10.68 338 THR A CA 1
ATOM 2654 C C . THR A 1 338 ? 2.532 72.769 22.607 1.00 9.48 338 THR A C 1
ATOM 2655 O O . THR A 1 338 ? 2.321 71.641 22.153 1.00 10.40 338 THR A O 1
ATOM 2659 N N . ALA A 1 339 ? 2.707 73.020 23.907 1.00 10.31 339 ALA A N 1
ATOM 2660 C CA . ALA A 1 339 ? 2.802 71.951 24.897 1.00 10.38 339 ALA A CA 1
ATOM 2661 C C . ALA A 1 339 ? 2.050 72.296 26.163 1.00 10.03 339 ALA A C 1
ATOM 2662 O O . ALA A 1 339 ? 1.917 73.472 26.542 1.00 10.10 339 ALA A O 1
ATOM 2664 N N . CYS A 1 340 ? 1.657 71.236 26.871 1.00 9.08 340 CYS A N 1
ATOM 2665 C CA . CYS A 1 340 ? 1.226 71.318 28.269 1.00 9.42 340 CYS A CA 1
ATOM 2666 C C . CYS A 1 340 ? 2.126 70.364 29.086 1.00 8.81 340 CYS A C 1
ATOM 2667 O O . CYS A 1 340 ? 2.554 69.352 28.563 1.00 9.63 340 CYS A O 1
ATOM 2670 N N . LEU A 1 341 ? 2.335 70.732 30.349 1.00 9.15 341 LEU A N 1
ATOM 2671 C CA . LEU A 1 341 ? 3.122 69.885 31.252 1.00 9.78 341 LEU A CA 1
ATOM 2672 C C . LEU A 1 341 ? 2.405 69.663 32.556 1.00 9.60 341 LEU A C 1
ATOM 2673 O O . LEU A 1 341 ? 2.044 70.620 33.232 1.00 11.32 341 LEU A O 1
ATOM 2678 N N . TYR A 1 342 ? 2.290 68.399 32.962 1.00 8.70 342 TYR A N 1
ATOM 2679 C CA . TYR A 1 342 ? 1.664 68.071 34.223 1.00 8.53 342 TYR A CA 1
ATOM 2680 C C . TYR A 1 342 ? 2.394 66.909 34.872 1.00 8.30 342 TYR A C 1
ATOM 2681 O O . TYR A 1 342 ? 2.243 65.782 34.453 1.00 9.50 342 TYR A O 1
ATOM 2690 N N . VAL A 1 343 ? 3.210 67.221 35.864 1.00 9.22 343 VAL A N 1
ATOM 2691 C CA . VAL A 1 343 ? 3.996 66.198 36.569 1.00 8.95 343 VAL A CA 1
ATOM 2692 C C . VAL A 1 343 ? 3.776 66.365 38.077 1.00 9.31 343 VAL A C 1
ATOM 2693 O O . VAL A 1 343 ? 2.757 66.907 38.492 1.00 10.61 343 VA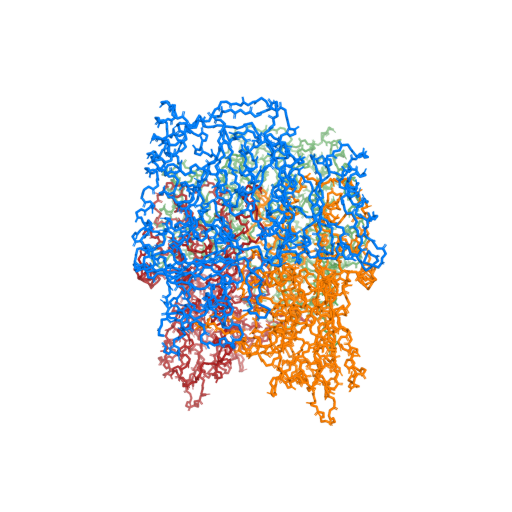L A O 1
ATOM 2697 N N . GLY A 1 344 ? 4.651 65.821 38.908 1.00 9.50 344 GLY A N 1
ATOM 2698 C CA . GLY A 1 344 ? 4.341 65.725 40.320 1.00 9.39 344 GLY A CA 1
ATOM 2699 C C . GLY A 1 344 ? 4.639 66.960 41.146 1.00 8.81 344 GLY A C 1
ATOM 2700 O O . GLY A 1 344 ? 3.727 67.567 41.753 1.00 10.18 344 GLY A O 1
ATOM 2701 N N . GLY A 1 345 ? 5.923 67.317 41.215 1.00 8.18 345 GLY A N 1
ATOM 2702 C CA . GLY A 1 345 ? 6.331 68.385 42.053 1.00 9.01 345 GLY A CA 1
ATOM 2703 C C . GLY A 1 345 ? 7.491 69.227 41.583 1.00 8.53 345 GLY A C 1
ATOM 2704 O O . GLY A 1 345 ? 7.775 70.246 42.208 1.00 9.75 345 GLY A O 1
ATOM 2705 N N . SER A 1 346 ? 8.179 68.832 40.503 1.00 8.60 346 SER A N 1
ATOM 2706 C CA . SER A 1 346 ? 9.347 69.570 40.014 1.00 8.95 346 SER A CA 1
ATOM 2707 C C . SER A 1 346 ? 9.410 69.645 38.497 1.00 7.93 346 SER A C 1
ATOM 2708 O O . SER A 1 346 ? 9.729 70.692 37.945 1.00 8.76 346 SER A O 1
ATOM 2711 N N . ARG A 1 347 ? 9.161 68.528 37.809 1.00 8.42 347 ARG A N 1
ATOM 2712 C CA . ARG A 1 347 ? 9.558 68.432 36.397 1.00 8.65 347 ARG A CA 1
ATOM 2713 C C . ARG A 1 347 ? 8.738 69.295 35.447 1.00 8.17 347 ARG A C 1
ATOM 2714 O O . ARG A 1 347 ? 9.204 69.642 34.364 1.00 9.15 347 ARG A O 1
ATOM 2722 N N . SER A 1 348 ? 7.525 69.691 35.849 1.00 8.63 348 SER A N 1
ATOM 2723 C CA . SER A 1 348 ? 6.762 70.652 35.043 1.00 9.24 348 SER A CA 1
ATOM 2724 C C . SER A 1 348 ? 7.550 71.915 34.806 1.00 9.15 348 SER A C 1
ATOM 2725 O O . SER A 1 348 ? 7.384 72.577 33.780 1.00 9.92 348 SER A O 1
ATOM 2728 N N . HIS A 1 349 ? 8.359 72.283 35.814 1.00 9.25 349 HIS A N 1
ATOM 2729 C CA . HIS A 1 349 ? 9.161 73.483 35.737 1.00 9.05 349 HIS A CA 1
ATOM 2730 C C . HIS A 1 349 ? 10.520 73.212 35.083 1.00 8.76 349 HIS A C 1
ATOM 2731 O O . HIS A 1 349 ? 10.955 73.918 34.159 1.00 9.76 349 HIS A O 1
ATOM 2738 N N . THR A 1 350 ? 11.202 72.167 35.556 1.00 8.73 350 THR A N 1
ATOM 2739 C CA . THR A 1 350 ? 12.588 71.987 35.115 1.00 8.63 350 THR A CA 1
ATOM 2740 C C . THR A 1 350 ? 12.719 71.658 33.620 1.00 9.41 350 THR A C 1
ATOM 2741 O O . THR A 1 350 ? 13.755 71.943 33.042 1.00 9.76 350 THR A O 1
ATOM 2745 N N . TYR A 1 351 ? 11.683 71.052 33.009 1.00 8.76 351 TYR A N 1
ATOM 2746 C CA . TYR A 1 351 ? 11.703 70.773 31.574 1.00 8.97 351 TYR A CA 1
ATOM 2747 C C . TYR A 1 351 ? 11.380 71.982 30.672 1.00 9.22 351 TYR A C 1
ATOM 2748 O O . TYR A 1 351 ? 11.518 71.901 29.455 1.00 10.24 351 TYR A O 1
ATOM 2757 N N . MET A 1 352 ? 10.944 73.090 31.263 1.00 9.27 352 MET A N 1
ATOM 2758 C CA . MET A 1 352 ? 10.475 74.211 30.442 1.00 9.87 352 MET A CA 1
ATOM 2759 C C . MET A 1 352 ? 11.564 74.812 29.573 1.00 9.46 352 MET A C 1
ATOM 2760 O O . MET A 1 352 ? 11.295 75.179 28.414 1.00 10.19 352 MET A O 1
ATOM 2765 N N . ASN A 1 353 ? 12.783 74.990 30.098 1.00 10.07 353 ASN A N 1
ATOM 2766 C CA . ASN A 1 353 ? 13.783 75.683 29.301 1.00 9.57 353 ASN A CA 1
ATOM 2767 C C . ASN A 1 353 ? 14.208 74.887 28.066 1.00 9.61 353 ASN A C 1
ATOM 2768 O O . ASN A 1 353 ? 14.524 75.472 27.035 1.00 10.33 353 ASN A O 1
ATOM 2773 N N . MET A 1 354 ? 14.150 73.554 28.172 1.00 9.49 354 MET A N 1
ATOM 2774 C CA . MET A 1 354 ? 14.486 72.699 27.049 1.00 9.63 354 MET A CA 1
ATOM 2775 C C . MET A 1 354 ? 13.428 72.864 25.960 1.00 9.27 354 MET A C 1
ATOM 2776 O O . MET A 1 354 ? 13.746 73.081 24.778 1.00 10.13 354 MET A O 1
ATOM 2781 N N . LEU A 1 355 ? 12.154 72.790 26.333 1.00 9.15 355 LEU A N 1
ATOM 2782 C CA . LEU A 1 355 ? 11.088 73.008 25.348 1.00 9.28 355 LEU A CA 1
ATOM 2783 C C . LEU A 1 355 ? 11.203 74.379 24.692 1.00 10.43 355 LEU A C 1
ATOM 2784 O O . LEU A 1 355 ? 11.050 74.506 23.467 1.00 10.60 355 LEU A O 1
ATOM 2789 N N . LYS A 1 356 ? 11.498 75.401 25.495 1.00 10.29 356 LYS A N 1
ATOM 2790 C CA . LYS A 1 356 ? 11.596 76.740 24.934 1.00 10.19 356 LYS A CA 1
ATOM 2791 C C . LYS A 1 356 ? 12.746 76.827 23.925 1.00 10.59 356 LYS A C 1
ATOM 2792 O O . LYS A 1 356 ? 12.591 77.437 22.865 1.00 11.29 356 LYS A O 1
ATOM 2798 N N . SER A 1 357 ? 13.880 76.204 24.225 1.00 10.25 357 SER A N 1
ATOM 2799 C CA . SER A 1 357 ? 14.979 76.173 23.281 1.00 10.97 357 SER A CA 1
ATOM 2800 C C . SER A 1 357 ? 14.640 75.468 21.977 1.00 11.89 357 SER A C 1
ATOM 2801 O O . SER A 1 357 ? 15.153 75.856 20.914 1.00 14.50 357 SER A O 1
ATOM 2804 N N . PHE A 1 358 ? 13.740 74.489 22.024 1.00 10.31 358 PHE A N 1
ATOM 2805 C CA . PHE A 1 358 ? 13.281 73.789 20.831 1.00 9.85 358 PHE A CA 1
ATOM 2806 C C . PHE A 1 358 ? 12.210 74.590 20.052 1.00 10.66 358 PHE A C 1
ATOM 2807 O O . PHE A 1 358 ? 11.761 74.143 18.994 1.00 12.00 358 PHE A O 1
ATOM 2815 N N . GLY A 1 359 ? 11.829 75.751 20.572 1.00 10.77 359 GLY A N 1
ATOM 2816 C CA . GLY A 1 359 ? 10.802 76.568 19.937 1.00 11.25 359 GLY A CA 1
ATOM 2817 C C . GLY A 1 359 ? 9.388 76.155 20.266 1.00 11.04 359 GLY A C 1
ATOM 2818 O O . GLY A 1 359 ? 8.458 76.550 19.557 1.00 12.79 359 GLY A O 1
ATOM 2819 N N . VAL A 1 360 ? 9.223 75.348 21.325 1.00 10.28 360 VAL A N 1
ATOM 2820 C CA . VAL A 1 360 ? 7.916 74.868 21.764 1.00 10.56 360 VAL A CA 1
ATOM 2821 C C . VAL A 1 360 ? 7.379 75.827 22.828 1.00 10.86 360 VAL A C 1
ATOM 2822 O O . VAL A 1 360 ? 8.097 76.262 23.708 1.00 13.67 360 VAL A O 1
ATOM 2826 N N . ASP A 1 361 ? 6.094 76.168 22.703 1.00 10.97 361 ASP A N 1
ATOM 2827 C CA . ASP A 1 361 ? 5.427 77.116 23.565 1.00 11.56 361 ASP A CA 1
ATOM 2828 C C . ASP A 1 361 ? 4.618 76.384 24.623 1.00 11.76 361 ASP A C 1
ATOM 2829 O O . ASP A 1 361 ? 3.606 75.737 24.296 1.00 12.39 361 ASP A O 1
ATOM 2834 N N . SER A 1 362 ? 5.048 76.477 25.887 1.00 11.03 362 SER A N 1
ATOM 2835 C CA . SER A 1 362 ? 4.356 75.850 26.990 1.00 11.10 362 SER A CA 1
ATOM 2836 C C . SER A 1 362 ? 3.206 76.705 27.479 1.00 11.29 362 SER A C 1
ATOM 2837 O O . SER A 1 362 ? 3.417 77.758 28.063 1.00 14.56 362 SER A O 1
ATOM 2840 N N . LEU A 1 363 ? 1.986 76.255 27.232 1.00 10.63 363 LEU A N 1
ATOM 2841 C CA . LEU A 1 363 ? 0.795 77.069 27.495 1.00 12.74 363 LEU A CA 1
ATOM 2842 C C . LEU A 1 363 ? 0.124 76.775 28.815 1.00 11.64 363 LEU A C 1
ATOM 2843 O O . LEU A 1 363 ? -0.609 77.616 29.335 1.00 12.51 363 LEU A O 1
ATOM 2848 N N . VAL A 1 364 ? 0.330 75.560 29.326 1.00 10.43 364 VAL A N 1
ATOM 2849 C CA . VAL A 1 364 ? -0.357 75.065 30.504 1.00 10.26 364 VAL A CA 1
ATOM 2850 C C . VAL A 1 364 ? 0.680 74.297 31.321 1.00 9.81 364 VAL A C 1
ATOM 2851 O O . VAL A 1 364 ? 1.420 73.490 30.749 1.00 10.73 364 VAL A O 1
ATOM 2855 N N . ALA A 1 365 ? 0.714 74.524 32.625 1.00 10.10 365 ALA A N 1
ATOM 2856 C CA . ALA A 1 365 ? 1.562 73.723 33.493 1.00 9.90 365 ALA A CA 1
ATOM 2857 C C . ALA A 1 365 ? 0.919 73.563 34.840 1.00 10.06 365 ALA A C 1
ATOM 2858 O O . ALA A 1 365 ? 0.152 74.410 35.305 1.00 12.23 365 ALA A O 1
ATOM 2860 N N . GLY A 1 366 ? 1.229 72.450 35.510 1.00 9.75 366 GLY A N 1
ATOM 2861 C CA . GLY A 1 366 ? 0.713 72.232 36.847 1.00 10.44 366 GLY A CA 1
ATOM 2862 C C . GLY A 1 366 ? 1.482 71.132 37.522 1.00 9.54 366 GLY A C 1
ATOM 2863 O O . GLY A 1 366 ? 2.265 70.409 36.890 1.00 9.91 366 GLY A O 1
ATOM 2864 N N . PHE A 1 367 ? 1.223 70.977 38.809 1.00 9.67 367 PHE A N 1
ATOM 2865 C CA . PHE A 1 367 ? 1.776 69.921 39.614 1.00 9.73 367 PHE A CA 1
ATOM 2866 C C . PHE A 1 367 ? 0.697 69.157 40.330 1.00 9.58 367 PHE A C 1
ATOM 2867 O O . PHE A 1 367 ? -0.331 69.728 40.731 1.00 10.23 367 PHE A O 1
ATOM 2875 N N . GLU A 1 368 ? 0.942 67.861 40.549 1.00 10.21 368 GLU A N 1
ATOM 2876 C CA . GLU A 1 368 ? 0.072 67.059 41.407 1.00 9.37 368 GLU A CA 1
ATOM 2877 C C . GLU A 1 368 ? 0.053 67.584 42.830 1.00 8.71 368 GLU A C 1
ATOM 2878 O O . GLU A 1 368 ? -1.028 67.638 43.435 1.00 9.93 368 GLU A O 1
ATOM 2884 N N . PHE A 1 369 ? 1.228 67.853 43.399 1.00 9.02 369 PHE A N 1
ATOM 2885 C CA . PHE A 1 369 ? 1.313 67.950 44.867 1.00 9.41 369 PHE A CA 1
ATOM 2886 C C . PHE A 1 369 ? 2.310 68.985 45.362 1.00 9.31 369 PHE A C 1
ATOM 2887 O O . PHE A 1 369 ? 2.623 69.030 46.552 1.00 10.16 369 PHE A O 1
ATOM 2895 N N . ALA A 1 370 ? 2.824 69.824 44.462 1.00 9.16 370 ALA A N 1
ATOM 2896 C CA . ALA A 1 370 ? 3.730 70.880 44.871 1.00 9.86 370 ALA A CA 1
ATOM 2897 C C . ALA A 1 370 ? 3.011 71.847 45.809 1.00 9.64 370 ALA A C 1
ATOM 2898 O O . ALA A 1 370 ? 1.786 71.901 45.880 1.00 10.86 370 ALA A O 1
ATOM 2900 N N . HIS A 1 371 ? 3.803 72.660 46.497 1.00 9.78 371 HIS A N 1
ATOM 2901 C CA . HIS A 1 371 ? 3.285 73.619 47.432 1.00 10.19 371 HIS A CA 1
ATOM 2902 C C . HIS A 1 371 ? 3.326 75.018 46.794 1.00 10.19 371 HIS A C 1
ATOM 2903 O O . HIS A 1 371 ? 3.920 75.206 45.727 1.00 10.15 371 HIS A O 1
ATOM 2910 N N . ARG A 1 372 ? 2.758 76.017 47.481 1.00 10.54 372 ARG A N 1
ATOM 2911 C CA . ARG A 1 372 ? 2.737 77.362 46.910 1.00 10.82 372 ARG A CA 1
ATOM 2912 C C . ARG A 1 372 ? 4.141 77.852 46.582 1.00 11.20 372 ARG A C 1
ATOM 2913 O O . ARG A 1 372 ? 4.315 78.574 45.596 1.00 12.01 372 ARG A O 1
ATOM 2921 N N . ASP A 1 373 ? 5.148 77.492 47.389 1.00 11.22 373 ASP A N 1
ATOM 2922 C CA . ASP A 1 373 ? 6.509 77.939 47.117 1.00 11.11 373 ASP A CA 1
ATOM 2923 C C . ASP A 1 373 ? 7.058 77.417 45.787 1.00 11.56 373 ASP A C 1
ATOM 2924 O O . ASP A 1 373 ? 7.919 78.079 45.151 1.00 12.27 373 ASP A O 1
ATOM 2929 N N . ASP A 1 374 ? 6.678 76.205 45.386 1.00 10.37 374 ASP A N 1
ATOM 2930 C CA . ASP A 1 374 ? 7.124 75.690 44.088 1.00 10.34 374 ASP A CA 1
ATOM 2931 C C . ASP A 1 374 ? 6.493 76.456 42.927 1.00 10.34 374 ASP A C 1
ATOM 2932 O O . ASP A 1 374 ? 7.104 76.586 41.865 1.00 11.11 374 ASP A O 1
ATOM 2937 N N . TYR A 1 375 ? 5.237 76.881 43.091 1.00 10.48 375 TYR A N 1
ATOM 2938 C CA . TYR A 1 375 ? 4.551 77.680 42.069 1.00 11.03 375 TYR A CA 1
ATOM 2939 C C . TYR A 1 375 ? 5.019 79.126 42.059 1.00 10.98 375 TYR A C 1
ATOM 2940 O O . TYR A 1 375 ? 5.296 79.683 40.990 1.00 12.39 375 TYR A O 1
ATOM 2949 N N . GLU A 1 376 ? 5.061 79.756 43.231 1.00 11.38 376 GLU A N 1
ATOM 2950 C CA . GLU A 1 376 ? 5.182 81.203 43.402 1.00 11.80 376 GLU A CA 1
ATOM 2951 C C . GLU A 1 376 ? 6.557 81.663 43.842 1.00 12.08 376 GLU A C 1
ATOM 2952 O O . GLU A 1 376 ? 6.838 82.871 43.845 1.00 13.21 376 GLU A O 1
ATOM 2958 N N . GLY A 1 377 ? 7.392 80.725 44.265 1.00 12.22 377 GLY A N 1
ATOM 2959 C CA . GLY A 1 377 ? 8.686 80.997 44.831 1.00 12.37 377 GLY A CA 1
ATOM 2960 C C . GLY A 1 377 ? 8.755 80.953 46.335 1.00 12.92 377 GLY A C 1
ATOM 2961 O O . GLY A 1 377 ? 7.741 81.123 47.028 1.00 12.73 377 GLY A O 1
ATOM 2962 N N . ARG A 1 378 ? 9.934 80.685 46.864 1.00 12.45 378 ARG A N 1
ATOM 2963 C CA . ARG A 1 378 ? 10.117 80.561 48.300 1.00 12.32 378 ARG A CA 1
ATOM 2964 C C . ARG A 1 378 ? 9.837 81.824 49.102 1.00 14.23 378 ARG A C 1
ATOM 2965 O O . ARG A 1 378 ? 9.612 81.770 50.325 1.00 15.39 378 ARG A O 1
ATOM 2973 N N . GLU A 1 379 ? 9.815 82.966 48.430 1.00 14.14 379 GLU A N 1
ATOM 2974 C CA . GLU A 1 379 ? 9.501 84.211 49.111 1.00 15.40 379 GLU A CA 1
ATOM 2975 C C . GLU A 1 379 ? 8.106 84.187 49.718 1.00 15.69 379 GLU A C 1
ATOM 2976 O O . GLU A 1 379 ? 7.862 84.980 50.619 1.00 17.59 379 GLU A O 1
ATOM 2982 N N . VAL A 1 380 ? 7.212 83.307 49.254 1.00 14.35 380 VAL A N 1
ATOM 2983 C CA . VAL A 1 380 ? 5.861 83.279 49.828 1.00 15.97 380 VAL A CA 1
ATOM 2984 C C . VAL A 1 380 ? 5.750 82.399 51.080 1.00 15.01 380 VAL A C 1
ATOM 2985 O O . VAL A 1 380 ? 4.694 82.373 51.716 1.00 15.76 380 VAL A O 1
ATOM 2989 N N . ILE A 1 381 ? 6.812 81.708 51.461 1.00 15.52 381 ILE A N 1
ATOM 2990 C CA . ILE A 1 381 ? 6.742 80.749 52.575 1.00 16.04 381 ILE A CA 1
ATOM 2991 C C . ILE A 1 381 ? 6.140 81.345 53.863 1.00 16.47 381 ILE A C 1
ATOM 2992 O O . ILE A 1 381 ? 5.290 80.714 54.503 1.00 18.21 381 ILE A O 1
ATOM 2997 N N . PRO A 1 382 ? 6.533 82.579 54.242 1.00 18.12 382 PRO A N 1
ATOM 2998 C CA . PRO A 1 382 ? 5.963 83.136 55.488 1.00 19.39 382 PRO A CA 1
ATOM 2999 C C . PRO A 1 382 ? 4.430 83.302 55.482 1.00 20.71 382 PRO A C 1
ATOM 3000 O O . PRO A 1 382 ? 3.826 83.426 56.560 1.00 25.08 382 PRO A O 1
ATOM 3004 N N . THR A 1 383 ? 3.824 83.292 54.296 1.00 18.11 383 THR A N 1
ATOM 3005 C CA . THR A 1 383 ? 2.393 83.503 54.140 1.00 19.21 383 THR A CA 1
ATOM 3006 C C . THR A 1 383 ? 1.612 82.210 54.011 1.00 19.28 383 THR A C 1
ATOM 3007 O O . THR A 1 383 ? 0.374 82.236 53.932 1.00 23.68 383 THR A O 1
ATOM 3011 N N . ILE A 1 384 ? 2.309 81.075 53.951 1.00 18.15 384 ILE A N 1
ATOM 3012 C CA . ILE A 1 384 ? 1.623 79.810 53.714 1.00 22.86 384 ILE A CA 1
ATOM 3013 C C . ILE A 1 384 ? 0.883 79.381 54.991 1.00 29.45 384 ILE A C 1
ATOM 3014 O O . ILE A 1 384 ? 1.491 79.237 56.043 1.00 33.27 384 ILE A O 1
ATOM 3019 N N . LYS A 1 385 ? -0.433 79.206 54.850 1.00 36.82 385 LYS A N 1
ATOM 3020 C CA . LYS A 1 385 ? -1.325 78.796 55.917 1.00 42.84 385 LYS A CA 1
ATOM 3021 C C . LYS A 1 385 ? -1.162 77.318 56.163 1.00 26.99 385 LYS A C 1
ATOM 3022 O O . LYS A 1 385 ? -1.167 76.536 55.260 1.00 19.21 385 LYS A O 1
ATOM 3028 N N . ILE A 1 386 ? -1.125 76.942 57.414 1.00 43.13 386 ILE A N 1
ATOM 3029 C CA . ILE A 1 386 ? -0.979 75.569 57.784 1.00 37.98 386 ILE A CA 1
ATOM 3030 C C . ILE A 1 386 ? -2.322 74.865 57.607 1.00 37.04 386 ILE A C 1
ATOM 3031 O O . ILE A 1 386 ? -3.281 75.214 58.239 1.00 41.71 386 ILE A O 1
ATOM 3036 N N . ASP A 1 387 ? -2.394 73.865 56.749 1.00 21.46 387 ASP A N 1
ATOM 3037 C CA . ASP A 1 387 ? -3.648 73.262 56.411 1.00 29.01 387 ASP A CA 1
ATOM 3038 C C . ASP A 1 387 ? -3.938 72.079 57.373 1.00 19.21 387 ASP A C 1
ATOM 3039 O O . ASP A 1 387 ? -3.028 71.356 57.819 1.00 20.61 387 ASP A O 1
ATOM 3044 N N . ALA A 1 388 ? -5.196 71.890 57.734 1.00 24.80 388 ALA A N 1
ATOM 3045 C CA . ALA A 1 388 ? -5.556 70.867 58.717 1.00 23.23 388 ALA A CA 1
ATOM 3046 C C . ALA A 1 388 ? -5.192 69.415 58.307 1.00 21.51 388 ALA A C 1
ATOM 3047 O O . ALA A 1 388 ? -4.878 68.559 59.155 1.00 22.77 388 ALA A O 1
ATOM 3049 N N . ASP A 1 389 ? -5.232 69.135 57.013 1.00 16.57 389 ASP A N 1
ATOM 3050 C CA . ASP A 1 389 ? -4.958 67.778 56.546 1.00 15.39 389 ASP A CA 1
ATOM 3051 C C . ASP A 1 389 ? -3.471 67.416 56.503 1.00 13.71 389 ASP A C 1
ATOM 3052 O O . ASP A 1 389 ? -3.144 66.243 56.311 1.00 17.20 389 ASP A O 1
ATOM 3057 N N . SER A 1 390 ? -2.592 68.391 56.709 1.00 14.37 390 SER A N 1
ATOM 3058 C CA . SER A 1 390 ? -1.145 68.113 56.807 1.00 13.54 390 SER A CA 1
ATOM 3059 C C . SER A 1 390 ? -0.516 68.575 58.135 1.00 14.73 390 SER A C 1
ATOM 3060 O O . SER A 1 390 ? 0.687 68.464 58.315 1.00 14.57 390 SER A O 1
ATOM 3063 N N . LYS A 1 391 ? -1.324 69.056 59.074 1.00 16.21 391 LYS A N 1
ATOM 3064 C CA . LYS A 1 391 ? -0.795 69.656 60.281 1.00 18.43 391 LYS A CA 1
ATOM 3065 C C . LYS A 1 391 ? -0.047 68.684 61.161 1.00 17.99 391 LYS A C 1
ATOM 3066 O O . LYS A 1 391 ? 0.827 69.111 61.934 1.00 21.86 391 LYS A O 1
ATOM 3072 N N . ASN A 1 392 ? -0.365 67.396 61.061 1.00 16.78 392 ASN A N 1
ATOM 3073 C CA . ASN A 1 392 ? 0.289 66.398 61.906 1.00 18.42 392 ASN A CA 1
ATOM 3074 C C . ASN A 1 392 ? 1.552 65.779 61.314 1.00 17.62 392 ASN A C 1
ATOM 3075 O O . ASN A 1 392 ? 2.156 64.876 61.908 1.00 22.72 392 ASN A O 1
ATOM 3080 N N . ILE A 1 393 ? 1.963 66.245 60.145 1.00 16.16 393 ILE A N 1
ATOM 3081 C CA . ILE A 1 393 ? 3.278 65.836 59.606 1.00 16.30 393 ILE A CA 1
ATOM 3082 C C . ILE A 1 393 ? 4.338 66.465 60.502 1.00 16.76 393 ILE A C 1
ATOM 3083 O O . ILE A 1 393 ? 4.358 67.661 60.643 1.00 16.25 393 ILE A O 1
ATOM 3088 N N . PRO A 1 394 ? 5.221 65.646 61.112 1.00 17.42 394 PRO A N 1
ATOM 3089 C CA . PRO A 1 394 ? 6.137 66.233 62.089 1.00 17.31 394 PRO A CA 1
ATOM 3090 C C . PRO A 1 394 ? 7.134 67.233 61.499 1.00 16.74 394 PRO A C 1
ATOM 3091 O O . PRO A 1 394 ? 7.661 67.036 60.404 1.00 16.25 394 PRO A O 1
ATOM 3095 N N . GLU A 1 395 ? 7.394 68.271 62.274 1.00 17.17 395 GLU A N 1
ATOM 3096 C CA . GLU A 1 395 ? 8.419 69.250 61.986 1.00 17.30 395 GLU A CA 1
ATOM 3097 C C . GLU A 1 395 ? 9.575 69.056 62.954 1.00 18.22 395 GLU A C 1
ATOM 3098 O O . GLU A 1 395 ? 9.381 69.023 64.170 1.00 23.41 395 GLU A O 1
ATOM 3104 N N . ILE A 1 396 ? 10.770 68.943 62.416 1.00 15.55 396 ILE A N 1
ATOM 3105 C CA A ILE A 1 396 ? 12.044 68.779 63.139 0.49 16.46 396 ILE A CA 1
ATOM 3106 C CA B ILE A 1 396 ? 11.889 68.894 63.310 0.51 15.83 396 ILE A CA 1
ATOM 3107 C C . ILE A 1 396 ? 12.736 70.132 63.140 1.00 16.55 396 ILE A C 1
ATOM 3108 O O . ILE A 1 396 ? 12.703 70.828 62.116 1.00 19.81 396 ILE A O 1
ATOM 3117 N N . THR A 1 397 ? 13.412 70.476 64.222 1.00 16.51 397 THR A N 1
ATOM 3118 C CA A THR A 1 397 ? 14.246 71.655 64.292 0.47 17.76 397 THR A CA 1
ATOM 3119 C CA B THR A 1 397 ? 14.280 71.625 64.191 0.53 21.84 397 THR A CA 1
ATOM 3120 C C . THR A 1 397 ? 15.671 71.175 64.535 1.00 17.34 397 THR A C 1
ATOM 3121 O O . THR A 1 397 ? 15.879 70.304 65.382 1.00 20.84 397 THR A O 1
ATOM 3128 N N . VAL A 1 398 ? 16.632 71.723 63.810 1.00 15.68 398 VAL A N 1
ATOM 3129 C CA . VAL A 1 398 ? 18.037 71.470 64.096 1.00 15.81 398 VAL A CA 1
ATOM 3130 C C . VAL A 1 398 ? 18.681 72.783 64.528 1.00 16.65 398 VAL A C 1
ATOM 3131 O O . VAL A 1 398 ? 18.121 73.846 64.328 1.00 17.82 398 VAL A O 1
ATOM 3135 N N . THR A 1 399 ? 19.900 72.691 65.026 1.00 17.44 399 THR A N 1
ATOM 3136 C CA . THR A 1 399 ? 20.643 73.861 65.494 1.00 19.39 399 THR A CA 1
ATOM 3137 C C . THR A 1 399 ? 22.087 73.693 65.070 1.00 19.17 399 THR A C 1
ATOM 3138 O O . THR A 1 399 ? 22.489 72.601 64.666 1.00 19.29 399 THR A O 1
ATOM 3142 N N . PRO A 1 400 ? 22.869 74.784 65.095 1.00 20.47 400 PRO A N 1
ATOM 3143 C CA . PRO A 1 400 ? 24.247 74.652 64.649 1.00 21.42 400 PRO A CA 1
ATOM 3144 C C . PRO A 1 400 ? 24.995 73.666 65.479 1.00 25.62 400 PRO A C 1
ATOM 3145 O O . PRO A 1 400 ? 25.030 73.790 66.704 1.00 28.65 400 PRO A O 1
ATOM 3149 N N . ASP A 1 401 ? 25.656 72.737 64.819 1.00 22.77 401 ASP A N 1
ATOM 3150 C CA . ASP A 1 401 ? 26.454 71.743 65.486 1.00 28.74 401 ASP A CA 1
ATOM 3151 C C . ASP A 1 401 ? 27.702 72.428 66.100 1.00 28.51 401 ASP A C 1
ATOM 3152 O O . ASP A 1 401 ? 28.464 73.064 65.389 1.00 27.91 401 ASP A O 1
ATOM 3157 N N . GLU A 1 402 ? 27.844 72.335 67.421 1.00 29.64 402 GLU A N 1
ATOM 3158 C CA . GLU A 1 402 ? 28.902 73.080 68.142 1.00 45.29 402 GLU A CA 1
ATOM 3159 C C . GLU A 1 402 ? 30.318 72.631 67.743 1.00 48.45 402 GLU A C 1
ATOM 3160 O O . GLU A 1 402 ? 31.292 73.346 67.991 1.00 115.67 402 GLU A O 1
ATOM 3166 N N . GLN A 1 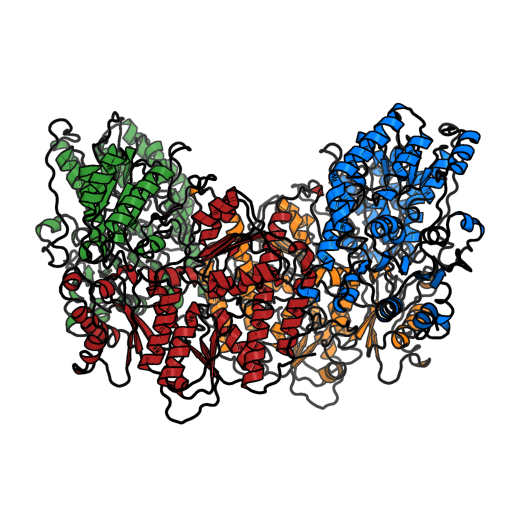403 ? 30.409 71.455 67.119 1.00 34.37 403 GLN A N 1
ATOM 3167 C CA . GLN A 1 403 ? 31.671 70.877 66.641 1.00 41.19 403 GLN A CA 1
ATOM 3168 C C . GLN A 1 403 ? 31.883 70.969 65.102 1.00 43.28 403 GLN A C 1
ATOM 3169 O O . GLN A 1 403 ? 32.995 71.264 64.626 1.00 40.76 403 GLN A O 1
ATOM 3175 N N . LYS A 1 404 ? 30.827 70.722 64.337 1.00 26.10 404 LYS A N 1
ATOM 3176 C CA . LYS A 1 404 ? 30.937 70.559 62.870 1.00 22.66 404 LYS A CA 1
ATOM 3177 C C . LYS A 1 404 ? 30.483 71.770 62.061 1.00 21.83 404 LYS A C 1
ATOM 3178 O O . LYS A 1 404 ? 30.746 71.827 60.847 1.00 24.77 404 LYS A O 1
ATOM 3184 N N . TYR A 1 405 ? 29.785 72.718 62.693 1.00 19.43 405 TYR A N 1
ATOM 3185 C CA . TYR A 1 405 ? 29.346 73.922 61.984 1.00 19.00 405 TYR A CA 1
ATOM 3186 C C . TYR A 1 405 ? 30.533 74.679 61.448 1.00 21.11 405 TYR A C 1
ATOM 3187 O O . TYR A 1 405 ? 31.515 74.866 62.155 1.00 24.78 405 TYR A O 1
ATOM 3196 N N . ARG A 1 406 ? 30.469 75.112 60.196 1.00 17.14 406 ARG A N 1
ATOM 3197 C CA . ARG A 1 406 ? 31.499 75.979 59.694 1.00 18.26 406 ARG A CA 1
ATOM 3198 C C . ARG A 1 406 ? 30.962 76.995 58.716 1.00 15.84 406 ARG A C 1
ATOM 3199 O O . ARG A 1 406 ? 29.872 76.826 58.137 1.00 16.53 406 ARG A O 1
ATOM 3207 N N . VAL A 1 407 ? 31.694 78.094 58.610 1.00 14.61 407 VAL A N 1
ATOM 3208 C CA . VAL A 1 407 ? 31.372 79.128 57.665 1.00 13.91 407 VAL A CA 1
ATOM 3209 C C . VAL A 1 407 ? 31.980 78.696 56.343 1.00 16.00 407 VAL A C 1
ATOM 3210 O O . VAL A 1 407 ? 33.191 78.524 56.230 1.00 18.99 407 VAL A O 1
ATOM 3214 N N . VAL A 1 408 ? 31.134 78.459 55.359 1.00 14.30 408 VAL A N 1
ATOM 3215 C CA . VAL A 1 408 ? 31.610 78.029 54.053 1.00 14.26 408 VAL A CA 1
ATOM 3216 C C . VAL A 1 408 ? 31.733 79.225 53.127 1.00 14.91 408 VAL A C 1
ATOM 3217 O O . VAL A 1 408 ? 32.813 79.522 52.642 1.00 18.52 408 VAL A O 1
ATOM 3221 N N . ILE A 1 409 ? 30.627 79.929 52.887 1.00 15.62 409 ILE A N 1
ATOM 3222 C CA . ILE A 1 409 ? 30.657 81.176 52.157 1.00 16.31 409 ILE A CA 1
ATOM 3223 C C . ILE A 1 409 ? 30.314 82.285 53.147 1.00 15.86 409 ILE A C 1
ATOM 3224 O O . ILE A 1 409 ? 29.221 82.308 53.721 1.00 17.57 409 ILE A O 1
ATOM 3229 N N . PRO A 1 410 ? 31.241 83.232 53.357 1.00 16.67 410 PRO A N 1
ATOM 3230 C CA . PRO A 1 410 ? 30.965 84.333 54.280 1.00 17.85 410 PRO A CA 1
ATOM 3231 C C . PRO A 1 410 ? 29.748 85.153 53.863 1.00 18.31 410 PRO A C 1
ATOM 3232 O O . PRO A 1 410 ? 29.455 85.257 52.655 1.00 19.13 410 PRO A O 1
ATOM 3236 N N . GLU A 1 411 ? 29.060 85.727 54.854 1.00 19.52 411 GLU A N 1
ATOM 3237 C CA . GLU A 1 411 ? 27.788 86.456 54.661 1.00 19.97 411 GLU A CA 1
ATOM 3238 C C . GLU A 1 411 ? 27.886 87.527 53.556 1.00 20.88 411 GLU A C 1
ATOM 3239 O O . GLU A 1 411 ? 27.005 87.656 52.718 1.00 22.40 411 GLU A O 1
ATOM 3245 N N . ASP A 1 412 ? 28.960 88.305 53.556 1.00 22.82 412 ASP A N 1
ATOM 3246 C CA . ASP A 1 412 ? 29.088 89.376 52.573 1.00 25.61 412 ASP A CA 1
ATOM 3247 C C . ASP A 1 412 ? 29.207 88.817 51.163 1.00 22.54 412 ASP A C 1
ATOM 3248 O O . ASP A 1 412 ? 28.650 89.372 50.222 1.00 23.29 412 ASP A O 1
ATOM 3253 N N . LYS A 1 413 ? 29.922 87.708 51.021 1.00 20.51 413 LYS A N 1
ATOM 3254 C CA . LYS A 1 413 ? 30.054 87.055 49.725 1.00 19.58 413 LYS A CA 1
ATOM 3255 C C . LYS A 1 413 ? 28.714 86.436 49.272 1.00 19.65 413 LYS A C 1
ATOM 3256 O O . LYS A 1 413 ? 28.362 86.508 48.080 1.00 20.20 413 LYS A O 1
ATOM 3262 N N . VAL A 1 414 ? 27.967 85.819 50.194 1.00 17.43 414 VAL A N 1
ATOM 3263 C CA . VAL A 1 414 ? 26.618 85.320 49.858 1.00 17.27 414 VAL A CA 1
ATOM 3264 C C . VAL A 1 414 ? 25.771 86.451 49.279 1.00 18.81 414 VAL A C 1
ATOM 3265 O O . VAL A 1 414 ? 25.109 86.295 48.278 1.00 19.26 414 VAL A O 1
ATOM 3269 N N . GLU A 1 415 ? 25.805 87.620 49.909 1.00 19.59 415 GLU A N 1
ATOM 3270 C CA . GLU A 1 415 ? 24.952 88.701 49.460 1.00 21.92 415 GLU A CA 1
ATOM 3271 C C . GLU A 1 415 ? 25.386 89.210 48.070 1.00 23.58 415 GLU A C 1
ATOM 3272 O O . GLU A 1 415 ? 24.555 89.484 47.189 1.00 25.05 415 GLU A O 1
ATOM 3278 N N . GLU A 1 416 ? 26.695 89.290 47.860 1.00 22.05 416 GLU A N 1
ATOM 3279 C CA . GLU A 1 416 ? 27.239 89.651 46.556 1.00 20.59 416 GLU A CA 1
ATOM 3280 C C . GLU A 1 416 ? 26.817 88.632 45.445 1.00 20.17 416 GLU A C 1
ATOM 3281 O O . GLU A 1 416 ? 26.399 88.996 44.325 1.00 24.64 416 GLU A O 1
ATOM 3287 N N . LEU A 1 417 ? 26.919 87.357 45.769 1.00 19.23 417 LEU A N 1
ATOM 3288 C CA . LEU A 1 417 ? 26.528 86.310 44.826 1.00 17.97 417 LEU A CA 1
ATOM 3289 C C . LEU A 1 417 ? 25.021 86.376 44.538 1.00 17.60 417 LEU A C 1
ATOM 3290 O O . LEU A 1 417 ? 24.590 86.237 43.375 1.00 20.71 417 LEU A O 1
ATOM 3295 N N . LYS A 1 418 ? 24.200 86.592 45.556 1.00 17.92 418 LYS A N 1
ATOM 3296 C CA . LYS A 1 418 ? 22.740 86.724 45.299 1.00 20.57 418 LYS A CA 1
ATOM 3297 C C . LYS A 1 418 ? 22.423 87.915 44.401 1.00 21.83 418 LYS A C 1
ATOM 3298 O O . LYS A 1 418 ? 21.604 87.816 43.484 1.00 24.84 418 LYS A O 1
ATOM 3304 N N . LYS A 1 419 ? 23.058 89.059 44.677 1.00 25.37 419 LYS A N 1
ATOM 3305 C CA . LYS A 1 419 ? 22.871 90.238 43.857 1.00 27.70 419 LYS A CA 1
ATOM 3306 C C . LYS A 1 419 ? 23.281 89.970 42.413 1.00 31.36 419 LYS A C 1
ATOM 3307 O O . LYS A 1 419 ? 22.708 90.547 41.483 1.00 38.05 419 LYS A O 1
ATOM 3313 N N . ALA A 1 420 ? 24.273 89.102 42.236 1.00 28.88 420 ALA A N 1
ATOM 3314 C CA . ALA A 1 420 ? 24.738 88.690 40.917 1.00 29.66 420 ALA A CA 1
ATOM 3315 C C . ALA A 1 420 ? 23.870 87.599 40.258 1.00 29.41 420 ALA A C 1
ATOM 3316 O O . ALA A 1 420 ? 24.187 87.166 39.163 1.00 39.81 420 ALA A O 1
ATOM 3318 N N . GLY A 1 421 ? 22.797 87.160 40.918 1.00 24.42 421 GLY A N 1
ATOM 3319 C CA . GLY A 1 421 ? 21.836 86.230 40.323 1.00 22.80 421 GLY A CA 1
ATOM 3320 C C . GLY A 1 421 ? 22.005 84.771 40.732 1.00 20.25 421 GLY A C 1
ATOM 3321 O O . GLY A 1 421 ? 21.291 83.904 40.214 1.00 21.72 421 GLY A O 1
ATOM 3322 N N . VAL A 1 422 ? 22.899 84.471 41.671 1.00 16.90 422 VAL A N 1
ATOM 3323 C CA . VAL A 1 422 ? 23.103 83.092 42.062 1.00 16.72 422 VAL A CA 1
ATOM 3324 C C . VAL A 1 422 ? 22.010 82.730 43.069 1.00 14.70 422 VAL A C 1
ATOM 3325 O O . VAL A 1 422 ? 21.805 83.474 44.038 1.00 15.53 422 VAL A O 1
ATOM 3329 N N . PRO A 1 423 ? 21.299 81.605 42.850 1.00 15.35 423 PRO A N 1
ATOM 3330 C CA . PRO A 1 423 ? 20.109 81.286 43.652 1.00 14.24 423 PRO A CA 1
ATOM 3331 C C . PRO A 1 423 ? 20.489 80.566 44.955 1.00 13.56 423 PRO A C 1
ATOM 3332 O O . PRO A 1 423 ? 20.101 79.413 45.200 1.00 13.84 423 PRO A O 1
ATOM 3336 N N . LEU A 1 424 ? 21.297 81.256 45.771 1.00 13.99 424 LEU A N 1
ATOM 3337 C CA . LEU A 1 424 ? 21.674 80.746 47.085 1.00 13.11 424 LEU A CA 1
ATOM 3338 C C . LEU A 1 424 ? 20.450 80.731 48.007 1.00 13.89 424 LEU A C 1
ATOM 3339 O O . LEU A 1 424 ? 19.825 81.762 48.257 1.00 15.96 424 LEU A O 1
ATOM 3344 N N . SER A 1 425 ? 20.147 79.550 48.514 1.00 13.01 425 SER A N 1
ATOM 3345 C CA . SER A 1 425 ? 19.014 79.335 49.421 1.00 15.96 425 SER A CA 1
ATOM 3346 C C . SER A 1 425 ? 17.751 79.975 48.896 1.00 15.52 425 SER A C 1
ATOM 3347 O O . SER A 1 425 ? 16.987 80.546 49.646 1.00 20.54 425 SER A O 1
ATOM 3350 N N . SER A 1 426 ? 17.514 79.849 47.596 1.00 14.07 426 SER A N 1
ATOM 3351 C CA . SER A 1 426 ? 16.339 80.467 47.013 1.00 16.10 426 SER A CA 1
ATOM 3352 C C . SER A 1 426 ? 15.842 79.643 45.848 1.00 13.92 426 SER A C 1
ATOM 3353 O O . SER A 1 426 ? 16.548 78.784 45.299 1.00 15.74 426 SER A O 1
ATOM 3356 N N . TYR A 1 427 ? 14.571 79.861 45.491 1.00 13.79 427 TYR A N 1
ATOM 3357 C CA . TYR A 1 427 ? 13.937 79.204 44.344 1.00 12.59 427 TYR A CA 1
ATOM 3358 C C . TYR A 1 427 ? 12.810 80.092 43.912 1.00 12.05 427 TYR A C 1
ATOM 3359 O O . TYR A 1 427 ? 11.872 80.316 44.686 1.00 14.58 427 TYR A O 1
ATOM 3368 N N . GLY A 1 428 ? 12.889 80.599 42.687 1.00 13.91 428 GLY A N 1
ATOM 3369 C CA . GLY A 1 428 ? 11.875 81.535 42.194 1.00 16.14 428 GLY A CA 1
ATOM 3370 C C . GLY A 1 428 ? 10.529 80.942 41.870 1.00 13.04 428 GLY A C 1
ATOM 3371 O O . GLY A 1 428 ? 9.561 81.681 41.741 1.00 13.59 428 GLY A O 1
ATOM 3372 N N . GLY A 1 429 ? 10.464 79.629 41.650 1.00 13.33 429 GLY A N 1
ATOM 3373 C CA . GLY A 1 429 ? 9.211 78.957 41.366 1.00 12.28 429 GLY A CA 1
ATOM 3374 C C . GLY A 1 429 ? 8.870 78.937 39.890 1.00 12.23 429 GLY A C 1
ATOM 3375 O O . GLY A 1 429 ? 9.475 79.634 39.059 1.00 13.04 429 GLY A O 1
ATOM 3376 N N . MET A 1 430 ? 7.888 78.125 39.544 1.00 10.85 430 MET A N 1
ATOM 3377 C CA . MET A 1 430 ? 7.565 77.867 38.140 1.00 11.81 430 MET A CA 1
ATOM 3378 C C . MET A 1 430 ? 6.896 79.035 37.439 1.00 11.42 430 MET A C 1
ATOM 3379 O O . MET A 1 430 ? 7.191 79.306 36.278 1.00 12.32 430 MET A O 1
ATOM 3384 N N . MET A 1 431 ? 5.988 79.725 38.129 1.00 11.55 431 MET A N 1
ATOM 3385 C CA A MET A 1 431 ? 5.204 80.769 37.481 0.53 13.05 431 MET A CA 1
ATOM 3386 C CA B MET A 1 431 ? 5.225 80.781 37.457 0.47 12.79 431 MET A CA 1
ATOM 3387 C C . MET A 1 431 ? 6.127 81.844 36.843 1.00 13.23 431 MET A C 1
ATOM 3388 O O . MET A 1 431 ? 5.856 82.345 35.743 1.00 14.03 431 MET A O 1
ATOM 3397 N N . LYS A 1 432 ? 7.202 82.202 37.551 1.00 13.92 432 LYS A N 1
ATOM 3398 C CA . LYS A 1 432 ? 8.110 83.249 37.084 1.00 14.87 432 LYS A CA 1
ATOM 3399 C C . LYS A 1 432 ? 8.634 82.937 35.700 1.00 15.06 432 LYS A C 1
ATOM 3400 O O . LYS A 1 432 ? 8.865 83.862 34.897 1.00 18.26 432 LYS A O 1
ATOM 3406 N N . GLU A 1 433 ? 8.839 81.654 35.411 1.00 13.56 433 GLU A N 1
ATOM 3407 C CA . GLU A 1 433 ? 9.440 81.258 34.147 1.00 14.85 433 GLU A CA 1
ATOM 3408 C C . GLU A 1 433 ? 8.439 81.204 33.000 1.00 13.94 433 GLU A C 1
ATOM 3409 O O . GLU A 1 433 ? 8.829 81.234 31.840 1.00 17.46 433 GLU A O 1
ATOM 3415 N N . MET A 1 434 ? 7.151 81.128 33.306 1.00 13.22 434 MET A N 1
ATOM 3416 C CA . MET A 1 434 ? 6.117 80.981 32.291 1.00 13.13 434 MET A CA 1
ATOM 3417 C C . MET A 1 434 ? 5.808 82.324 31.633 1.00 14.81 434 MET A C 1
ATOM 3418 O O . MET A 1 434 ? 6.004 83.393 32.200 1.00 17.03 434 MET A O 1
ATOM 3423 N N . HIS A 1 435 ? 5.363 82.276 30.399 1.00 15.85 435 HIS A N 1
ATOM 3424 C CA . HIS A 1 435 ? 5.081 83.545 29.767 1.00 18.28 435 HIS A CA 1
ATOM 3425 C C . HIS A 1 435 ? 3.667 84.038 30.061 1.00 15.42 435 HIS A C 1
ATOM 3426 O O . HIS A 1 435 ? 2.832 83.335 30.605 1.00 16.13 435 HIS A O 1
ATOM 3433 N N . ASP A 1 436 ? 3.429 85.304 29.742 1.00 18.35 436 ASP A N 1
ATOM 3434 C CA . ASP A 1 436 ? 2.132 85.903 30.009 1.00 18.49 436 ASP A CA 1
ATOM 3435 C C . ASP A 1 436 ? 1.046 85.205 29.191 1.00 16.50 436 ASP A C 1
ATOM 3436 O O . ASP A 1 436 ? 1.299 84.771 28.064 1.00 18.90 436 ASP A O 1
ATOM 3441 N N . GLY A 1 437 ? -0.140 85.071 29.784 1.00 16.73 437 GLY A N 1
ATOM 3442 C CA . GLY A 1 437 ? -1.281 84.431 29.137 1.00 19.95 437 GLY A CA 1
ATOM 3443 C C . GLY A 1 437 ? -1.412 82.924 29.297 1.00 30.05 437 GLY A C 1
ATOM 3444 O O . GLY A 1 437 ? -2.281 82.290 28.715 1.00 123.75 437 GLY A O 1
ATOM 3445 N N . THR A 1 438 ? -0.531 82.357 30.117 1.00 13.45 438 THR A N 1
ATOM 3446 C CA . THR A 1 438 ? -0.501 80.928 30.396 1.00 12.87 438 THR A CA 1
ATOM 3447 C C . THR A 1 438 ? -1.319 80.590 31.647 1.00 12.78 438 THR A C 1
ATOM 3448 O O . THR A 1 438 ? -1.641 81.465 32.454 1.00 14.32 438 THR A O 1
ATOM 3452 N N . ILE A 1 439 ? -1.629 79.309 31.796 1.00 11.96 439 ILE A N 1
ATOM 3453 C CA . ILE A 1 439 ? -2.457 78.861 32.881 1.00 11.98 439 ILE A CA 1
ATOM 3454 C C . ILE A 1 439 ? -1.758 77.799 33.711 1.00 11.30 439 ILE A C 1
ATOM 3455 O O . ILE A 1 439 ? -1.059 76.938 33.182 1.00 11.66 439 ILE A O 1
ATOM 3460 N N . LEU A 1 440 ? -1.985 77.884 35.025 1.00 11.17 440 LEU A N 1
ATOM 3461 C CA . LEU A 1 440 ? -1.490 76.912 35.967 1.00 11.03 440 LEU A CA 1
ATOM 3462 C C . LEU A 1 440 ? -2.673 76.178 36.571 1.00 11.39 440 LEU A C 1
ATOM 3463 O O . LEU A 1 440 ? -3.659 76.801 36.948 1.00 12.69 440 LEU A O 1
ATOM 3468 N N . ILE A 1 441 ? -2.535 74.843 36.674 1.00 10.63 441 ILE A N 1
ATOM 3469 C CA . ILE A 1 441 ? -3.603 74.012 37.235 1.00 10.80 441 ILE A CA 1
ATOM 3470 C C . ILE A 1 441 ? -3.002 73.051 38.271 1.00 11.05 441 ILE A C 1
ATOM 3471 O O . ILE A 1 441 ? -2.292 72.097 37.935 1.00 12.28 441 ILE A O 1
ATOM 3476 N N . ASP A 1 442 ? -3.309 73.288 39.532 1.00 10.10 442 ASP A N 1
ATOM 3477 C CA . ASP A 1 442 ? -2.868 72.437 40.627 1.00 10.36 442 ASP A CA 1
ATOM 3478 C C . ASP A 1 442 ? -3.823 71.260 40.782 1.00 9.73 442 ASP A C 1
ATOM 3479 O O . ASP A 1 442 ? -5.043 71.420 40.773 1.00 10.92 442 ASP A O 1
ATOM 3484 N N . ASP A 1 443 ? -3.257 70.061 40.966 1.00 9.37 443 ASP A N 1
ATOM 3485 C CA . ASP A 1 443 ? -4.045 68.832 41.091 1.00 9.58 443 ASP A CA 1
ATOM 3486 C C . ASP A 1 443 ? -5.032 68.728 39.922 1.00 9.50 443 ASP A C 1
ATOM 3487 O O . ASP A 1 443 ? -6.221 68.452 40.091 1.00 10.92 443 ASP A O 1
ATOM 3492 N N . MET A 1 444 ? -4.531 68.919 38.720 1.00 9.94 444 MET A N 1
ATOM 3493 C CA . MET A 1 444 ? -5.341 68.781 37.498 1.00 9.74 444 MET A CA 1
ATOM 3494 C C . MET A 1 444 ? -5.978 67.425 37.432 1.00 9.36 444 MET A C 1
ATOM 3495 O O . MET A 1 444 ? -5.288 66.395 37.540 1.00 10.63 444 MET A O 1
ATOM 3500 N N . ASN A 1 445 ? -7.292 67.408 37.219 1.00 9.52 445 ASN A N 1
ATOM 3501 C CA . ASN A 1 445 ? -8.033 66.154 37.124 1.00 9.84 445 ASN A CA 1
ATOM 3502 C C . ASN A 1 445 ? -8.432 65.861 35.689 1.00 9.46 445 ASN A C 1
ATOM 3503 O O . ASN A 1 445 ? -8.181 66.644 34.787 1.00 10.00 445 ASN A O 1
ATOM 3508 N N . HIS A 1 446 ? -9.079 64.723 35.487 1.00 9.31 446 HIS A N 1
ATOM 3509 C CA . HIS A 1 446 ? -9.447 64.297 34.141 1.00 10.49 446 HIS A CA 1
ATOM 3510 C C . HIS A 1 446 ? -10.347 65.313 33.457 1.00 9.97 446 HIS A C 1
ATOM 3511 O O . HIS A 1 446 ? -10.136 65.644 32.304 1.00 10.73 446 HIS A O 1
ATOM 3518 N N . HIS A 1 447 ? -11.363 65.797 34.176 1.00 10.36 447 HIS A N 1
ATOM 3519 C CA . HIS A 1 447 ? -12.232 66.822 33.630 1.00 11.01 447 HIS A CA 1
ATOM 3520 C C . HIS A 1 447 ? -11.448 68.032 33.154 1.00 10.75 447 HIS A C 1
ATOM 3521 O O . HIS A 1 447 ? -11.647 68.525 32.027 1.00 11.33 447 HIS A O 1
ATOM 3528 N N . ASP A 1 448 ? -10.566 68.548 34.009 1.00 10.53 448 ASP A N 1
ATOM 3529 C CA . ASP A 1 448 ? -9.818 69.737 33.673 1.00 10.76 448 ASP A CA 1
ATOM 3530 C C . ASP A 1 448 ? -8.983 69.483 32.405 1.00 9.44 448 ASP A C 1
ATOM 3531 O O . ASP A 1 448 ? -8.900 70.319 31.498 1.00 10.92 448 ASP A O 1
ATOM 3536 N N . MET A 1 449 ? -8.336 68.327 32.380 1.00 9.88 449 MET A N 1
ATOM 3537 C CA . MET A 1 449 ? -7.449 68.003 31.268 1.00 10.16 449 MET A CA 1
ATOM 3538 C C . MET A 1 449 ? -8.223 67.955 29.931 1.00 10.41 449 MET A C 1
ATOM 3539 O O . MET A 1 449 ? -7.729 68.434 28.896 1.00 10.87 449 MET A O 1
ATOM 3544 N N . GLU A 1 450 ? -9.415 67.364 29.969 1.00 11.18 450 GLU A N 1
ATOM 3545 C CA . GLU A 1 450 ? -10.191 67.273 28.748 1.00 11.56 450 GLU A CA 1
ATOM 3546 C C . GLU A 1 450 ? -10.611 68.636 28.220 1.00 11.47 450 GLU A C 1
ATOM 3547 O O . GLU A 1 450 ? -10.607 68.855 27.033 1.00 11.75 450 GLU A O 1
ATOM 3553 N N . VAL A 1 451 ? -10.946 69.566 29.115 1.00 11.10 451 VAL A N 1
ATOM 3554 C CA . VAL A 1 451 ? -11.284 70.923 28.686 1.00 12.25 451 VAL A CA 1
ATOM 3555 C C . VAL A 1 451 ? -10.063 71.589 28.036 1.00 10.80 451 VAL A C 1
ATOM 3556 O O . VAL A 1 451 ? -10.163 72.192 26.968 1.00 12.46 451 VAL A O 1
ATOM 3560 N N . VAL A 1 452 ? -8.892 71.475 28.678 1.00 11.49 452 VAL A N 1
ATOM 3561 C CA . VAL A 1 452 ? -7.646 72.017 28.131 1.00 11.20 452 VAL A CA 1
ATOM 3562 C C . VAL A 1 452 ? -7.381 71.461 26.728 1.00 10.84 452 VAL A C 1
ATOM 3563 O O . VAL A 1 452 ? -7.079 72.225 25.793 1.00 11.44 452 VAL A O 1
ATOM 3567 N N . LEU A 1 453 ? -7.483 70.143 26.575 1.00 10.56 453 LEU A N 1
ATOM 3568 C CA . LEU A 1 453 ? -7.228 69.501 25.277 1.00 10.92 453 LEU A CA 1
ATOM 3569 C C . LEU A 1 453 ? -8.175 70.022 24.211 1.00 11.09 453 LEU A C 1
ATOM 3570 O O . LEU A 1 453 ? -7.776 70.298 23.081 1.00 12.16 453 LEU A O 1
ATOM 3575 N N . GLU A 1 454 ? -9.453 70.136 24.558 1.00 11.26 454 GLU A N 1
ATOM 3576 C CA . GLU A 1 454 ? -10.471 70.554 23.582 1.00 12.78 454 GLU A CA 1
ATOM 3577 C C . GLU A 1 454 ? -10.294 72.007 23.180 1.00 13.30 454 GLU A C 1
ATOM 3578 O O . GLU A 1 454 ? -10.419 72.376 22.000 1.00 15.76 454 GLU A O 1
ATOM 3584 N N . LYS A 1 455 ? -10.024 72.860 24.154 1.00 12.49 455 LYS A N 1
ATOM 3585 C CA . LYS A 1 455 ? -9.967 74.310 23.912 1.00 13.75 455 LYS A CA 1
ATOM 3586 C C . LYS A 1 455 ? -8.673 74.721 23.265 1.00 13.10 455 LYS A C 1
ATOM 3587 O O . LYS A 1 455 ? -8.659 75.567 22.382 1.00 16.90 455 LYS A O 1
ATOM 3593 N N . LEU A 1 456 ? -7.555 74.183 23.744 1.00 12.98 456 LEU A N 1
ATOM 3594 C CA . LEU A 1 456 ? -6.238 74.634 23.285 1.00 13.42 456 LEU A CA 1
ATOM 3595 C C . LEU A 1 456 ? -5.630 73.811 22.152 1.00 14.12 456 LEU A C 1
ATOM 3596 O O . LEU A 1 456 ? -4.737 74.289 21.442 1.00 15.10 456 LEU A O 1
ATOM 3601 N N . LYS A 1 457 ? -6.066 72.570 21.988 1.00 13.06 457 LYS A N 1
ATOM 3602 C CA . LYS A 1 457 ? -5.567 71.717 20.923 1.00 12.48 457 LYS A CA 1
ATOM 3603 C C . LYS A 1 457 ? -4.032 71.741 20.884 1.00 12.35 457 LYS A C 1
ATOM 3604 O O . LYS A 1 457 ? -3.415 72.028 19.870 1.00 13.57 457 LYS A O 1
ATOM 3610 N N . PRO A 1 458 ? -3.395 71.382 22.007 1.00 11.80 458 PRO A N 1
ATOM 3611 C CA . PRO A 1 458 ? -1.936 71.392 22.021 1.00 11.51 458 PRO A CA 1
ATOM 3612 C C . PRO A 1 458 ? -1.349 70.322 21.120 1.00 11.05 458 PRO A C 1
ATOM 3613 O O . PRO A 1 458 ? -1.976 69.266 20.881 1.00 11.86 458 PRO A O 1
ATOM 3617 N N . ASP A 1 459 ? -0.116 70.538 20.667 1.00 10.33 459 ASP A N 1
ATOM 3618 C CA . ASP A 1 459 ? 0.581 69.498 19.897 1.00 10.35 459 ASP A CA 1
ATOM 3619 C C . ASP A 1 459 ? 1.085 68.335 20.746 1.00 9.97 459 ASP A C 1
ATOM 3620 O O . ASP A 1 459 ? 1.317 67.259 20.226 1.00 11.47 459 ASP A O 1
ATOM 3625 N N . MET A 1 460 ? 1.310 68.587 22.026 1.00 9.31 460 MET A N 1
ATOM 3626 C CA . MET A 1 460 ? 1.843 67.565 22.899 1.00 9.48 460 MET A CA 1
ATOM 3627 C C . MET A 1 460 ? 1.442 67.886 24.329 1.00 8.95 460 MET A C 1
ATOM 3628 O O . MET A 1 460 ? 1.318 69.040 24.709 1.00 9.97 460 MET A O 1
ATOM 3633 N N . PHE A 1 461 ? 1.289 66.831 25.146 1.00 8.50 461 PHE A N 1
ATOM 3634 C CA . PHE A 1 461 ? 0.881 66.994 26.538 1.00 8.98 461 PHE A CA 1
ATOM 3635 C C . PHE A 1 461 ? 1.709 66.013 27.351 1.00 8.79 461 PHE A C 1
ATOM 3636 O O . PHE A 1 461 ? 1.512 64.819 27.269 1.00 10.40 461 PHE A O 1
ATOM 3644 N N . PHE A 1 462 ? 2.672 66.566 28.097 1.00 8.17 462 PHE A N 1
ATOM 3645 C CA . PHE A 1 462 ? 3.577 65.749 28.919 1.00 8.38 462 PHE A CA 1
ATOM 3646 C C . PHE A 1 462 ? 2.906 65.454 30.256 1.00 8.88 462 PHE A C 1
ATOM 3647 O O . PHE A 1 462 ? 2.455 66.380 30.931 1.00 9.61 462 PHE A O 1
ATOM 3655 N N . ALA A 1 463 ? 2.923 64.183 30.669 1.00 8.12 463 ALA A N 1
ATOM 3656 C CA . ALA A 1 463 ? 2.284 63.809 31.932 1.00 8.20 463 ALA A CA 1
ATOM 3657 C C . ALA A 1 463 ? 2.854 62.480 32.428 1.00 7.63 463 ALA A C 1
ATOM 3658 O O . ALA A 1 463 ? 4.091 62.292 32.365 1.00 8.03 463 ALA A O 1
ATOM 3660 N N . GLY A 1 464 ? 2.023 61.593 32.917 1.00 8.19 464 GLY A N 1
ATOM 3661 C CA . GLY A 1 464 ? 2.427 60.302 33.390 1.00 7.80 464 GLY A CA 1
ATOM 3662 C C . GLY A 1 464 ? 1.686 59.171 32.724 1.00 7.28 464 GLY A C 1
ATOM 3663 O O . GLY A 1 464 ? 0.993 59.375 31.685 1.00 7.98 464 GLY A O 1
ATOM 3664 N N . ILE A 1 465 ? 1.768 57.994 33.319 1.00 7.18 465 ILE A N 1
ATOM 3665 C CA . ILE A 1 465 ? 1.217 56.803 32.721 1.00 7.62 465 ILE A CA 1
ATOM 3666 C C . ILE A 1 465 ? -0.316 56.772 32.724 1.00 7.76 465 ILE A C 1
ATOM 3667 O O . ILE A 1 465 ? -0.920 56.153 31.847 1.00 8.74 465 ILE A O 1
ATOM 3672 N N . LYS A 1 466 ? -0.939 57.383 33.734 1.00 7.74 466 LYS A N 1
ATOM 3673 C CA . LYS A 1 466 ? -2.403 57.347 33.812 1.00 7.95 466 LYS A CA 1
ATOM 3674 C C . LYS A 1 466 ? -3.023 58.267 32.775 1.00 8.20 466 LYS A C 1
ATOM 3675 O O . LYS A 1 466 ? -4.114 57.971 32.268 1.00 9.24 466 LYS A O 1
ATOM 3681 N N . GLU A 1 467 ? -2.369 59.370 32.454 1.00 8.16 467 GLU A N 1
ATOM 3682 C CA . GLU A 1 467 ? -2.870 60.300 31.461 1.00 8.27 467 GLU A CA 1
ATOM 3683 C C . GLU A 1 467 ? -2.477 59.927 30.052 1.00 8.51 467 GLU A C 1
ATOM 3684 O O . GLU A 1 467 ? -3.189 60.280 29.091 1.00 8.90 467 GLU A O 1
ATOM 3690 N N . LYS A 1 468 ? -1.341 59.261 29.877 1.00 8.31 468 LYS A N 1
ATOM 3691 C CA . LYS A 1 468 ? -0.711 59.130 28.547 1.00 8.06 468 LYS A CA 1
ATOM 3692 C C . LYS A 1 468 ? -1.720 58.619 27.495 1.00 7.88 468 LYS A C 1
ATOM 3693 O O . LYS A 1 468 ? -1.860 59.225 26.434 1.00 8.04 468 LYS A O 1
ATOM 3699 N N . PHE A 1 469 ? -2.332 57.483 27.771 1.00 8.00 469 PHE A N 1
ATOM 3700 C CA . PHE A 1 469 ? -3.182 56.858 26.759 1.00 8.02 469 PHE A CA 1
ATOM 3701 C C . PHE A 1 469 ? -4.527 57.586 26.594 1.00 9.17 469 PHE A C 1
ATOM 3702 O O . PHE A 1 469 ? -5.111 57.530 25.517 1.00 9.27 469 PHE A O 1
ATOM 3710 N N . VAL A 1 470 ? -4.996 58.245 27.641 1.00 8.65 470 VAL A N 1
ATOM 3711 C CA . VAL A 1 470 ? -6.196 59.072 27.516 1.00 8.54 470 VAL A CA 1
ATOM 3712 C C . VAL A 1 470 ? -5.950 60.138 26.471 1.00 9.15 470 VAL A C 1
ATOM 3713 O O . VAL A 1 470 ? -6.778 60.380 25.586 1.00 9.54 470 VAL A O 1
ATOM 3717 N N . ILE A 1 471 ? -4.802 60.800 26.573 1.00 8.48 471 ILE A N 1
ATOM 3718 C CA . ILE A 1 471 ? -4.445 61.878 25.670 1.00 8.94 471 ILE A CA 1
ATOM 3719 C C . ILE A 1 471 ? -4.245 61.304 24.234 1.00 9.09 471 ILE A C 1
ATOM 3720 O O . ILE A 1 471 ? -4.748 61.852 23.245 1.00 9.10 471 ILE A O 1
ATOM 3725 N N . GLN A 1 472 ? -3.516 60.202 24.136 1.00 8.35 472 GLN A N 1
ATOM 3726 C CA . GLN A 1 472 ? -3.212 59.654 22.809 1.00 8.37 472 GLN A CA 1
ATOM 3727 C C . GLN A 1 472 ? -4.428 59.035 22.109 1.00 8.64 472 GLN A C 1
ATOM 3728 O O . GLN A 1 472 ? -4.489 59.066 20.882 1.00 9.10 472 GLN A O 1
ATOM 3734 N N . LYS A 1 473 ? -5.402 58.525 22.860 1.00 8.79 473 LYS A N 1
ATOM 3735 C CA . LYS A 1 473 ? -6.647 58.049 22.257 1.00 9.11 473 LYS A CA 1
ATOM 3736 C C . LYS A 1 473 ? -7.326 59.192 21.490 1.00 10.07 473 LYS A C 1
ATOM 3737 O O . LYS A 1 473 ? -8.049 58.958 20.521 1.00 10.94 473 LYS A O 1
ATOM 3743 N N . GLY A 1 474 ? -7.136 60.413 21.972 1.00 9.21 474 GLY A N 1
ATOM 3744 C CA . GLY A 1 474 ? -7.641 61.605 21.321 1.00 10.54 474 GLY A CA 1
ATOM 3745 C C . GLY A 1 474 ? -6.776 62.180 20.224 1.00 10.82 474 GLY A C 1
ATOM 3746 O O . GLY A 1 474 ? -7.050 63.280 19.750 1.00 12.72 474 GLY A O 1
ATOM 3747 N N . GLY A 1 475 ? -5.740 61.462 19.812 1.00 10.29 475 GLY A N 1
ATOM 3748 C CA . GLY A 1 475 ? -4.926 61.873 18.687 1.00 10.96 475 GLY A CA 1
ATOM 3749 C C . GLY A 1 475 ? -3.864 62.905 18.998 1.00 10.98 475 GLY A C 1
ATOM 3750 O O . GLY A 1 475 ? -3.363 63.548 18.076 1.00 13.33 475 GLY A O 1
ATOM 3751 N N . VAL A 1 476 ? -3.494 63.062 20.274 1.00 9.55 476 VAL A N 1
ATOM 3752 C CA . VAL A 1 476 ? -2.463 64.020 20.698 1.00 9.53 476 VAL A CA 1
ATOM 3753 C C . VAL A 1 476 ? -1.315 63.253 21.344 1.00 9.12 476 VAL A C 1
ATOM 3754 O O . VAL A 1 476 ? -1.528 62.370 22.161 1.00 9.19 476 VAL A O 1
ATOM 3758 N N . LEU A 1 477 ? -0.080 63.619 20.985 1.00 8.94 477 LEU A N 1
ATOM 3759 C CA . LEU A 1 477 ? 1.083 62.993 21.570 1.00 8.43 477 LEU A CA 1
ATOM 3760 C C . LEU A 1 477 ? 1.187 63.281 23.060 1.00 8.07 477 LEU A C 1
ATOM 3761 O O . LEU A 1 477 ? 1.057 64.429 23.494 1.00 9.14 477 LEU A O 1
ATOM 3766 N N . SER A 1 478 ? 1.470 62.222 23.834 1.00 7.88 478 SER A N 1
ATOM 3767 C CA . SER A 1 478 ? 1.792 62.399 25.240 1.00 7.91 478 SER A CA 1
ATOM 3768 C C . SER A 1 478 ? 3.056 61.651 25.585 1.00 8.50 478 SER A C 1
ATOM 3769 O O . SER A 1 478 ? 3.064 60.424 25.571 1.00 11.00 478 SER A O 1
ATOM 3772 N N . LYS A 1 479 ? 4.113 62.371 25.918 1.00 8.10 479 LYS A N 1
ATOM 3773 C CA . LYS A 1 479 ? 5.332 61.752 26.424 1.00 7.75 479 LYS A CA 1
ATOM 3774 C C . LYS A 1 479 ? 5.362 61.872 27.928 1.00 7.55 479 LYS A C 1
ATOM 3775 O O . LYS A 1 479 ? 5.020 62.910 28.511 1.00 8.81 479 LYS A O 1
ATOM 3781 N N . GLN A 1 480 ? 5.793 60.789 28.571 1.00 7.25 480 GLN A N 1
ATOM 3782 C CA . GLN A 1 480 ? 5.833 60.696 30.024 1.00 7.43 480 GLN A CA 1
ATOM 3783 C C . GLN A 1 480 ? 7.074 61.409 30.596 1.00 7.46 480 GLN A C 1
ATOM 3784 O O . GLN A 1 480 ? 8.209 61.088 30.249 1.00 8.85 480 GLN A O 1
ATOM 3790 N N . LEU A 1 481 ? 6.836 62.359 31.504 1.00 7.62 481 LEU A N 1
ATOM 3791 C CA . LEU A 1 481 ? 7.947 63.037 32.166 1.00 8.18 481 LEU A CA 1
ATOM 3792 C C . LEU A 1 481 ? 8.347 62.405 33.494 1.00 7.83 481 LEU A C 1
ATOM 3793 O O . LEU A 1 481 ? 9.308 62.882 34.109 1.00 9.16 481 LEU A O 1
ATOM 3798 N N . HIS A 1 482 ? 7.651 61.366 33.951 1.00 8.08 482 HIS A N 1
ATOM 3799 C CA . HIS A 1 482 ? 8.099 60.609 35.108 1.00 7.81 482 HIS A CA 1
ATOM 3800 C C . HIS A 1 482 ? 9.031 59.477 34.651 1.00 7.74 482 HIS A C 1
ATOM 3801 O O . HIS A 1 482 ? 10.226 59.451 34.958 1.00 8.77 482 HIS A O 1
ATOM 3808 N N . SER A 1 483 ? 8.480 58.543 33.888 1.00 7.54 483 SER A N 1
ATOM 3809 C CA . SER A 1 483 ? 9.203 57.358 33.461 1.00 7.63 483 SER A CA 1
ATOM 3810 C C . SER A 1 483 ? 10.060 57.544 32.230 1.00 7.51 483 SER A C 1
ATOM 3811 O O . SER A 1 483 ? 10.797 56.621 31.834 1.00 7.80 483 SER A O 1
ATOM 3814 N N . TYR A 1 484 ? 9.906 58.692 31.568 1.00 7.17 484 TYR A N 1
ATOM 3815 C CA . TYR A 1 484 ? 10.652 58.970 30.339 1.00 6.90 484 TYR A CA 1
ATOM 3816 C C . TYR A 1 484 ? 10.338 57.979 29.230 1.00 7.08 484 TYR A C 1
ATOM 3817 O O . TYR A 1 484 ? 11.123 57.799 28.311 1.00 7.74 484 TYR A O 1
ATOM 3826 N N . ASP A 1 485 ? 9.160 57.337 29.289 1.00 7.03 485 ASP A N 1
ATOM 3827 C CA . ASP A 1 485 ? 8.840 56.294 28.334 1.00 7.12 485 ASP A CA 1
ATOM 3828 C C . ASP A 1 485 ? 9.982 55.298 28.214 1.00 7.21 485 ASP A C 1
ATOM 3829 O O . ASP A 1 485 ? 10.284 54.759 27.167 1.00 7.84 485 ASP A O 1
ATOM 3834 N N . TYR A 1 486 ? 10.622 54.984 29.360 1.00 7.08 486 TYR A N 1
ATOM 3835 C CA . TYR A 1 486 ? 11.537 53.852 29.432 1.00 7.86 486 TYR A CA 1
ATOM 3836 C C . TYR A 1 486 ? 12.840 54.155 28.672 1.00 7.52 486 TYR A C 1
ATOM 3837 O O . TYR A 1 486 ? 13.512 53.236 28.227 1.00 8.42 486 TYR A O 1
ATOM 3846 N N . ASN A 1 487 ? 13.175 55.440 28.649 1.00 7.67 487 ASN A N 1
ATOM 3847 C CA . ASN A 1 487 ? 14.383 55.982 28.047 1.00 8.19 487 ASN A CA 1
ATOM 3848 C C . ASN A 1 487 ? 15.205 56.763 29.085 1.00 8.44 487 ASN A C 1
ATOM 3849 O O . ASN A 1 487 ? 14.866 56.845 30.256 1.00 8.94 487 ASN A O 1
ATOM 3854 N N . GLY A 1 488 ? 16.300 57.342 28.633 1.00 7.91 488 GLY A N 1
ATOM 3855 C CA . GLY A 1 488 ? 17.118 58.190 29.473 1.00 8.26 488 GLY A CA 1
ATOM 3856 C C . GLY A 1 488 ? 18.595 57.891 29.331 1.00 8.11 488 GLY A C 1
ATOM 3857 O O . GLY A 1 488 ? 18.966 56.847 28.800 1.00 9.66 488 GLY A O 1
ATOM 3858 N N . PRO A 1 489 ? 19.438 58.784 29.802 1.00 7.84 489 PRO A N 1
ATOM 3859 C CA . PRO A 1 489 ? 19.090 59.974 30.585 1.00 8.25 489 PRO A CA 1
ATOM 3860 C C . PRO A 1 489 ? 18.388 61.030 29.747 1.00 8.01 489 PRO A C 1
ATOM 3861 O O . PRO A 1 489 ? 18.661 61.146 28.549 1.00 8.41 489 PRO A O 1
ATOM 3865 N N . TYR A 1 490 ? 17.532 61.816 30.402 1.00 8.00 490 TYR A N 1
ATOM 3866 C CA . TYR A 1 490 ? 17.003 63.035 29.795 1.00 8.55 490 TYR A CA 1
ATOM 3867 C C . TYR A 1 490 ? 17.632 64.287 30.418 1.00 9.06 490 TYR A C 1
ATOM 3868 O O . TYR A 1 490 ? 17.516 65.346 29.826 1.00 9.20 490 TYR A O 1
ATOM 3877 N N . ALA A 1 491 ? 18.343 64.142 31.551 1.00 9.05 491 ALA A N 1
ATOM 3878 C CA . ALA A 1 491 ? 19.127 65.250 32.111 1.00 9.02 491 ALA A CA 1
ATOM 3879 C C . ALA A 1 491 ? 20.500 65.331 31.463 1.00 9.01 491 ALA A C 1
ATOM 3880 O O . ALA A 1 491 ? 20.982 64.377 30.862 1.00 9.82 491 ALA A O 1
ATOM 3882 N N . GLY A 1 492 ? 21.144 66.467 31.681 1.00 9.86 492 GLY A N 1
ATOM 3883 C CA . GLY A 1 492 ? 22.495 66.684 31.181 1.00 10.51 492 GLY A CA 1
ATOM 3884 C C . GLY A 1 492 ? 22.546 66.899 29.675 1.00 10.19 492 GLY A C 1
ATOM 3885 O O . GLY A 1 492 ? 21.514 66.915 28.983 1.00 10.18 492 GLY A O 1
ATOM 3886 N N . PHE A 1 493 ? 23.762 67.063 29.165 1.00 10.60 493 PHE A N 1
ATOM 3887 C CA . PHE A 1 493 ? 23.927 67.373 27.765 1.00 10.86 493 PHE A CA 1
ATOM 3888 C C . PHE A 1 493 ? 23.496 66.217 26.877 1.00 10.88 493 PHE A C 1
ATOM 3889 O O . PHE A 1 493 ? 22.808 66.426 25.879 1.00 12.08 493 PHE A O 1
ATOM 3897 N N . ARG A 1 494 ? 23.922 64.998 27.203 1.00 10.37 494 ARG A N 1
ATOM 3898 C CA . ARG A 1 494 ? 23.473 63.844 26.415 1.00 10.44 494 ARG A CA 1
ATOM 3899 C C . ARG A 1 494 ? 21.976 63.631 26.558 1.00 9.46 494 ARG A C 1
ATOM 3900 O O . ARG A 1 494 ? 21.319 63.114 25.620 1.00 10.31 494 ARG A O 1
ATOM 3908 N N . GLY A 1 495 ? 21.417 64.016 27.697 1.00 9.39 495 GLY A N 1
ATOM 3909 C CA . GLY A 1 495 ? 19.982 63.925 27.894 1.00 8.99 495 GLY A CA 1
ATOM 3910 C C . GLY A 1 495 ? 19.167 64.791 26.957 1.00 8.52 495 GLY A C 1
ATOM 3911 O O . GLY A 1 495 ? 18.078 64.389 26.551 1.00 9.26 495 GLY A O 1
ATOM 3912 N N . VAL A 1 496 ? 19.647 65.984 26.641 1.00 8.61 496 VAL A N 1
ATOM 3913 C CA . VAL A 1 496 ? 18.925 66.830 25.696 1.00 9.28 496 VAL A CA 1
ATOM 3914 C C . VAL A 1 496 ? 18.773 66.071 24.363 1.00 8.68 496 VAL A C 1
ATOM 3915 O O . VAL A 1 496 ? 17.707 66.126 23.747 1.00 9.16 496 VAL A O 1
ATOM 3919 N N . VAL A 1 497 ? 19.856 65.437 23.920 1.00 9.30 497 VAL A N 1
ATOM 3920 C CA . VAL A 1 497 ? 19.819 64.708 22.656 1.00 9.28 497 VAL A CA 1
ATOM 3921 C C . VAL A 1 497 ? 18.843 63.534 22.741 1.00 9.05 497 VAL A C 1
ATOM 3922 O O . VAL A 1 497 ? 18.051 63.305 21.812 1.00 9.19 497 VAL A O 1
ATOM 3926 N N . ASN A 1 498 ? 18.898 62.759 23.835 1.00 8.59 498 ASN A N 1
ATOM 3927 C CA . ASN A 1 498 ? 17.989 61.632 23.975 1.00 8.80 498 ASN A CA 1
ATOM 3928 C C . ASN A 1 498 ? 16.524 62.114 23.956 1.00 8.34 498 ASN A C 1
ATOM 3929 O O . ASN A 1 498 ? 15.666 61.531 23.269 1.00 9.36 498 ASN A O 1
ATOM 3934 N N . PHE A 1 499 ? 16.256 63.143 24.742 1.00 8.30 499 PHE A N 1
ATOM 3935 C CA . PHE A 1 499 ? 14.908 63.681 24.858 1.00 8.07 499 PHE A CA 1
ATOM 3936 C C . PHE A 1 499 ? 14.439 64.232 23.515 1.00 8.45 499 PHE A C 1
ATOM 3937 O O . PHE A 1 499 ? 13.311 63.947 23.087 1.00 8.53 499 PHE A O 1
ATOM 3945 N N . GLY A 1 500 ? 15.271 65.012 22.849 1.00 8.63 500 GLY A N 1
ATOM 3946 C CA . GLY A 1 500 ? 14.847 65.618 21.602 1.00 8.44 500 GLY A CA 1
ATOM 3947 C C . GLY A 1 500 ? 14.551 64.621 20.513 1.00 8.02 500 GLY A C 1
ATOM 3948 O O . GLY A 1 500 ? 13.540 64.748 19.810 1.00 8.63 500 GLY A O 1
ATOM 3949 N N . HIS A 1 501 ? 15.370 63.594 20.368 1.00 8.06 501 HIS A N 1
ATOM 3950 C CA . HIS A 1 501 ? 15.093 62.596 19.346 1.00 8.39 501 HIS A CA 1
ATOM 3951 C C . HIS A 1 501 ? 13.831 61.834 19.644 1.00 8.72 501 HIS A C 1
ATOM 3952 O O . HIS A 1 501 ? 13.076 61.488 18.727 1.00 9.01 501 HIS A O 1
ATOM 3959 N N . GLU A 1 502 ? 13.601 61.490 20.910 1.00 8.00 502 GLU A N 1
ATOM 3960 C CA . GLU A 1 502 ? 12.375 60.820 21.259 1.00 8.22 502 GLU A CA 1
ATOM 3961 C C . GLU A 1 502 ? 11.156 61.689 20.959 1.00 7.67 502 GLU A C 1
ATOM 3962 O O . GLU A 1 502 ? 10.091 61.184 20.546 1.00 8.40 502 GLU A O 1
ATOM 3968 N N . LEU A 1 503 ? 11.263 62.981 21.221 1.00 8.09 503 LEU A N 1
ATOM 3969 C CA . LEU A 1 503 ? 10.165 63.899 21.025 1.00 8.51 503 LEU A CA 1
ATOM 3970 C C . LEU A 1 503 ? 9.845 64.067 19.545 1.00 8.33 503 LEU A C 1
ATOM 3971 O O . LEU A 1 503 ? 8.671 63.968 19.127 1.00 9.10 503 LEU A O 1
ATOM 3976 N N . VAL A 1 504 ? 10.868 64.304 18.742 1.00 8.35 504 VAL A N 1
ATOM 3977 C CA . VAL A 1 504 ? 10.679 64.377 17.281 1.00 9.13 504 VAL A CA 1
ATOM 3978 C C . VAL A 1 504 ? 10.095 63.070 16.781 1.00 8.31 504 VAL A C 1
ATOM 3979 O O . VAL A 1 504 ? 9.124 63.055 15.998 1.00 8.98 504 VAL A O 1
ATOM 3983 N N . ASN A 1 505 ? 10.636 61.931 17.220 1.00 8.12 505 ASN A N 1
ATOM 3984 C CA . ASN A 1 505 ? 10.111 60.654 16.766 1.00 8.60 505 ASN A CA 1
ATOM 3985 C C . ASN A 1 505 ? 8.614 60.516 17.096 1.00 8.54 505 ASN A C 1
ATOM 3986 O O . ASN A 1 505 ? 7.840 59.931 16.328 1.00 9.19 505 ASN A O 1
ATOM 3991 N N . GLY A 1 506 ? 8.211 60.994 18.279 1.00 8.11 506 GLY A N 1
ATOM 3992 C CA . GLY A 1 506 ? 6.812 60.939 18.654 1.00 8.49 506 GLY A CA 1
ATOM 3993 C C . GLY A 1 506 ? 5.921 61.782 17.766 1.00 8.59 506 GLY A C 1
ATOM 3994 O O . GLY A 1 506 ? 4.873 61.318 17.292 1.00 9.69 506 GLY A O 1
ATOM 3995 N N . ILE A 1 507 ? 6.323 63.029 17.518 1.00 8.52 507 ILE A N 1
ATOM 3996 C CA . ILE A 1 507 ? 5.506 63.931 16.748 1.00 10.44 507 ILE A CA 1
ATOM 3997 C C . ILE A 1 507 ? 5.320 63.432 15.327 1.00 10.45 507 ILE A C 1
ATOM 3998 O O . ILE A 1 507 ? 4.230 63.568 14.774 1.00 12.07 507 ILE A O 1
ATOM 4003 N N . TYR A 1 508 ? 6.367 62.870 14.753 1.00 9.93 508 TYR A N 1
ATOM 4004 C CA . TYR A 1 508 ? 6.395 62.497 13.328 1.00 10.97 508 TYR A CA 1
ATOM 4005 C C . TYR A 1 508 ? 6.047 61.032 13.074 1.00 10.11 508 TYR A C 1
ATOM 4006 O O . TYR A 1 508 ? 6.143 60.560 11.937 1.00 11.46 508 TYR A O 1
ATOM 4015 N N . THR A 1 509 ? 5.560 60.334 14.097 1.00 8.97 509 THR A N 1
ATOM 4016 C CA . THR A 1 509 ? 5.040 58.969 13.895 1.00 9.38 509 THR A CA 1
ATOM 4017 C C . THR A 1 509 ? 3.902 59.001 12.868 1.00 8.78 509 THR A C 1
ATOM 4018 O O . THR A 1 509 ? 2.920 59.712 13.039 1.00 9.09 509 THR A O 1
ATOM 4022 N N . PRO A 1 510 ? 3.997 58.206 11.787 1.00 8.64 510 PRO A N 1
ATOM 4023 C CA . PRO A 1 510 ? 2.988 58.337 10.714 1.00 8.45 510 PRO A CA 1
ATOM 4024 C C . PRO A 1 510 ? 1.575 58.020 11.132 1.00 8.68 510 PRO A C 1
ATOM 4025 O O . PRO A 1 510 ? 0.637 58.579 10.544 1.00 9.23 510 PRO A O 1
ATOM 4029 N N . ALA A 1 511 ? 1.389 57.099 12.078 1.00 8.94 511 ALA A N 1
ATOM 4030 C CA . ALA A 1 511 ? 0.036 56.630 12.387 1.00 9.12 511 ALA A CA 1
ATOM 4031 C C . ALA A 1 511 ? -0.896 57.729 12.879 1.00 8.49 511 ALA A C 1
ATOM 4032 O O . ALA A 1 511 ? -2.113 57.574 12.798 1.00 9.97 511 ALA A O 1
ATOM 4034 N N . TRP A 1 512 ? -0.345 58.839 13.405 1.00 9.13 512 TRP A N 1
ATOM 4035 C CA . TRP A 1 512 ? -1.212 59.910 13.833 1.00 10.09 512 TRP A CA 1
ATOM 4036 C C . TRP A 1 512 ? -2.133 60.396 12.706 1.00 11.23 512 TRP A C 1
ATOM 4037 O O . TRP A 1 512 ? -3.226 60.888 13.000 1.00 15.18 512 TRP A O 1
ATOM 4048 N N . LYS A 1 513 ? -1.686 60.287 11.470 1.00 10.15 513 LYS A N 1
ATOM 4049 C CA . LYS A 1 513 ? -2.427 60.789 10.316 1.00 10.07 513 LYS A CA 1
ATOM 4050 C C . LYS A 1 513 ? -3.290 59.711 9.692 1.00 11.45 513 LYS A C 1
ATOM 4051 O O . LYS A 1 513 ? -3.932 59.968 8.662 1.00 14.34 513 LYS A O 1
ATOM 4057 N N . MET A 1 514 ? -3.323 58.515 10.270 1.00 9.93 514 MET A N 1
ATOM 4058 C CA . MET A 1 514 ? -4.027 57.369 9.711 1.00 10.56 514 MET A CA 1
ATOM 4059 C C . MET A 1 514 ? -5.239 56.974 10.539 1.00 9.93 514 MET A C 1
ATOM 4060 O O . MET A 1 514 ? -5.875 55.959 10.253 1.00 11.29 514 MET A O 1
ATOM 4065 N N . ILE A 1 515 ? -5.580 57.777 11.540 1.00 9.94 515 ILE A N 1
ATOM 4066 C CA . ILE A 1 515 ? -6.608 57.380 12.490 1.00 10.53 515 ILE A CA 1
ATOM 4067 C C . ILE A 1 515 ? -7.995 57.265 11.841 1.00 10.80 515 ILE A C 1
ATOM 4068 O O . ILE A 1 515 ? -8.740 56.344 12.162 1.00 12.09 515 ILE A O 1
ATOM 4073 N N . THR A 1 516 ? -8.353 58.166 10.941 1.00 11.45 516 THR A N 1
ATOM 4074 C CA . THR A 1 516 ? -9.682 58.108 10.308 1.00 11.62 516 THR A CA 1
ATOM 4075 C C . THR A 1 516 ? -9.648 57.097 9.179 1.00 11.94 516 THR A C 1
ATOM 4076 O O . THR A 1 516 ? -8.822 57.229 8.275 1.00 14.10 516 THR A O 1
ATOM 4080 N N . PRO A 1 517 ? -10.572 56.125 9.187 1.00 12.26 517 PRO A N 1
ATOM 4081 C CA . PRO A 1 517 ? -10.607 55.138 8.111 1.00 13.44 517 PRO A CA 1
ATOM 4082 C C . PRO A 1 517 ? -11.159 55.744 6.827 1.00 13.94 517 PRO A C 1
ATOM 4083 O O . PRO A 1 517 ? -11.903 56.726 6.861 1.00 13.21 517 PRO A O 1
ATOM 4087 N N . PRO A 1 518 ? -10.821 55.134 5.675 1.00 14.29 518 PRO A N 1
ATOM 4088 C CA . PRO A 1 518 ? -11.183 55.773 4.410 1.00 16.06 518 PRO A CA 1
ATOM 4089 C C . PRO A 1 518 ? -12.667 55.682 4.075 1.00 14.56 518 PRO A C 1
ATOM 4090 O O . PRO A 1 518 ? -13.113 56.340 3.144 1.00 17.34 518 PRO A O 1
ATOM 4094 N N . TRP A 1 519 ? -13.428 54.892 4.802 1.00 14.31 519 TRP A N 1
ATOM 4095 C CA . TRP A 1 519 ? -14.875 54.847 4.594 1.00 14.92 519 TRP A CA 1
ATOM 4096 C C . TRP A 1 519 ? -15.608 55.908 5.427 1.00 17.62 519 TRP A C 1
ATOM 4097 O O . TRP A 1 519 ? -16.854 55.977 5.402 1.00 21.85 519 TRP A O 1
ATOM 4108 N N . LYS A 1 520 ? -14.839 56.747 6.117 1.00 17.64 520 LYS A N 1
ATOM 4109 C CA . LYS A 1 520 ? -15.339 57.945 6.818 1.00 20.99 520 LYS A CA 1
ATOM 4110 C C . LYS A 1 520 ? -14.673 59.250 6.346 1.00 23.01 520 LYS A C 1
ATOM 4111 O O . LYS A 1 520 ? -13.578 59.220 5.796 1.00 27.71 520 LYS A O 1
ATOM 4117 N N . LYS A 1 521 ? -15.341 60.390 6.567 1.00 32.27 521 LYS A N 1
ATOM 4118 C CA . LYS A 1 521 ? -14.727 61.721 6.390 1.00 45.04 521 LYS A CA 1
ATOM 4119 C C . LYS A 1 521 ? -13.759 61.997 7.564 1.00 105.56 521 LYS A C 1
ATOM 4120 O O . LYS A 1 521 ? -12.551 62.710 7.270 1.00 113.34 521 LYS A O 1
ATOM 4126 N N . MET B 2 1 ? 23.027 39.307 37.792 1.00 9.36 1 MET B N 1
ATOM 4127 C CA . MET B 2 1 ? 21.652 39.827 38.033 1.00 8.78 1 MET B CA 1
ATOM 4128 C C . MET B 2 1 ? 21.067 39.001 39.158 1.00 9.11 1 MET B C 1
ATOM 4129 O O . MET B 2 1 ? 21.362 37.820 39.298 1.00 9.49 1 MET B O 1
ATOM 4134 N N . LEU B 2 2 ? 20.249 39.637 39.998 1.00 8.88 2 LEU B N 1
ATOM 4135 C CA . LEU B 2 2 ? 19.684 38.967 41.197 1.00 9.21 2 LEU B CA 1
ATOM 4136 C C . LEU B 2 2 ? 20.842 38.349 41.998 1.00 8.86 2 LEU B C 1
ATOM 4137 O O . LEU B 2 2 ? 20.776 37.230 42.496 1.00 9.21 2 LEU B O 1
ATOM 4142 N N . ASP B 2 3 ? 21.902 39.133 42.163 1.00 8.94 3 ASP B N 1
ATOM 4143 C CA . ASP B 2 3 ? 23.149 38.609 42.749 1.00 9.59 3 ASP B CA 1
ATOM 4144 C C . ASP B 2 3 ? 22.963 38.262 44.208 1.00 10.20 3 ASP B C 1
ATOM 4145 O O . ASP B 2 3 ? 23.730 37.433 44.728 1.00 12.10 3 ASP B O 1
ATOM 4150 N N . ALA B 2 4 ? 22.022 38.881 44.894 1.00 10.18 4 ALA B N 1
ATOM 4151 C CA . ALA B 2 4 ? 21.786 38.633 46.311 1.00 10.87 4 ALA B CA 1
ATOM 4152 C C . ALA B 2 4 ? 21.021 37.374 46.594 1.00 10.38 4 ALA B C 1
ATOM 4153 O O . ALA B 2 4 ? 20.818 37.038 47.750 1.00 11.88 4 ALA B O 1
ATOM 4155 N N . THR B 2 5 ? 20.586 36.647 45.561 1.00 9.89 5 THR B N 1
ATOM 4156 C CA . THR B 2 5 ? 19.845 35.418 45.767 1.00 10.85 5 THR B CA 1
ATOM 4157 C C . THR B 2 5 ? 20.812 34.229 45.861 1.00 12.11 5 THR B C 1
ATOM 4158 O O . THR B 2 5 ? 21.463 33.910 44.865 1.00 13.89 5 THR B O 1
ATOM 4162 N N . PRO B 2 6 ? 20.912 33.591 47.037 1.00 12.84 6 PRO B N 1
ATOM 4163 C CA . PRO B 2 6 ? 21.893 32.513 47.137 1.00 14.09 6 PRO B CA 1
ATOM 4164 C C . PRO B 2 6 ? 21.338 31.196 46.666 1.00 13.09 6 PRO B C 1
ATOM 4165 O O . PRO B 2 6 ? 20.125 31.002 46.580 1.00 12.91 6 PRO B O 1
ATOM 4169 N N . LYS B 2 7 ? 22.252 30.267 46.393 1.00 13.86 7 LYS B N 1
ATOM 4170 C CA . LYS B 2 7 ? 21.853 28.911 46.064 1.00 14.38 7 LYS B CA 1
ATOM 4171 C C . LYS B 2 7 ? 21.259 28.174 47.270 1.00 14.26 7 LYS B C 1
ATOM 4172 O O . LYS B 2 7 ? 20.358 27.385 47.139 1.00 15.64 7 LYS B O 1
ATOM 4178 N N . GLU B 2 8 ? 21.813 28.416 48.454 1.00 14.18 8 GLU B N 1
ATOM 4179 C CA . GLU B 2 8 ? 21.372 27.687 49.643 1.00 14.95 8 GLU B CA 1
ATOM 4180 C C . GLU B 2 8 ? 19.964 28.123 50.054 1.00 13.84 8 GLU B C 1
ATOM 4181 O O . GLU B 2 8 ? 19.712 29.290 50.367 1.00 14.64 8 GLU B O 1
ATOM 4187 N N . ILE B 2 9 ? 19.044 27.185 50.008 1.00 16.38 9 ILE B N 1
ATOM 4188 C CA . ILE B 2 9 ? 17.629 27.486 50.106 1.00 17.54 9 ILE B CA 1
ATOM 4189 C C . ILE B 2 9 ? 17.298 27.878 51.524 1.00 18.38 9 ILE B C 1
ATOM 4190 O O . ILE B 2 9 ? 17.779 27.258 52.489 1.00 19.13 9 ILE B O 1
ATOM 4195 N N . VAL B 2 10 ? 16.514 28.940 51.662 1.00 17.05 10 VAL B N 1
ATOM 4196 C CA . VAL B 2 10 ? 16.033 29.404 52.961 1.00 19.33 10 VAL B CA 1
ATOM 4197 C C . VAL B 2 10 ? 14.540 29.232 52.963 1.00 16.08 10 VAL B C 1
ATOM 4198 O O . VAL B 2 10 ? 13.831 29.654 52.015 1.00 18.67 10 VAL B O 1
ATOM 4202 N N . GLU B 2 11 ? 14.044 28.641 54.020 1.00 14.32 11 GLU B N 1
ATOM 4203 C CA . GLU B 2 11 ? 12.603 28.571 54.220 1.00 17.31 11 GLU B CA 1
ATOM 4204 C C . GLU B 2 11 ? 12.174 29.787 55.065 1.00 16.15 11 GLU B C 1
ATOM 4205 O O . GLU B 2 11 ? 12.116 29.709 56.317 1.00 16.49 11 GLU B O 1
ATOM 4211 N N . ARG B 2 12 ? 11.895 30.881 54.391 1.00 14.05 12 ARG B N 1
ATOM 4212 C CA . ARG B 2 12 ? 11.507 32.079 55.092 1.00 13.60 12 ARG B CA 1
ATOM 4213 C C . ARG B 2 12 ? 10.138 31.885 55.703 1.00 14.41 12 ARG B C 1
ATOM 4214 O O . ARG B 2 12 ? 9.276 31.215 55.117 1.00 16.84 12 ARG B O 1
ATOM 4222 N N . LYS B 2 13 ? 9.936 32.490 56.855 1.00 12.98 13 LYS B N 1
ATOM 4223 C CA . LYS B 2 13 ? 8.645 32.460 57.559 1.00 16.38 13 LYS B CA 1
ATOM 4224 C C . LYS B 2 13 ? 7.978 33.837 57.605 1.00 14.83 13 LYS B C 1
ATOM 4225 O O . LYS B 2 13 ? 6.809 33.900 57.990 1.00 19.50 13 LYS B O 1
ATOM 4231 N N . ALA B 2 14 ? 8.703 34.912 57.337 1.00 11.36 14 ALA B N 1
ATOM 4232 C CA . ALA B 2 14 ? 8.179 36.255 57.560 1.00 10.01 14 ALA B CA 1
ATOM 4233 C C . ALA B 2 14 ? 8.413 37.220 56.405 1.00 9.95 14 ALA B C 1
ATOM 4234 O O . ALA B 2 14 ? 7.517 38.003 56.056 1.00 12.58 14 ALA B O 1
ATOM 4236 N N . LEU B 2 15 ? 9.613 37.196 55.848 1.00 9.78 15 LEU B N 1
ATOM 4237 C CA . LEU B 2 15 ? 9.971 38.153 54.799 1.00 9.75 15 LEU B CA 1
ATOM 4238 C C . LEU B 2 15 ? 9.546 37.636 53.440 1.00 9.30 15 LEU B C 1
ATOM 4239 O O . LEU B 2 15 ? 10.014 36.607 52.977 1.00 10.33 15 LEU B O 1
ATOM 4244 N N . ARG B 2 16 ? 8.627 38.381 52.807 1.00 8.88 16 ARG B N 1
ATOM 4245 C CA . ARG B 2 16 ? 8.152 38.078 51.456 1.00 8.23 16 ARG B CA 1
ATOM 4246 C C . ARG B 2 16 ? 9.035 38.857 50.475 1.00 8.85 16 ARG B C 1
ATOM 4247 O O . ARG B 2 16 ? 9.266 40.040 50.664 1.00 9.68 16 ARG B O 1
ATOM 4255 N N . ILE B 2 17 ? 9.486 38.169 49.423 1.00 8.20 17 ILE B N 1
ATOM 4256 C CA . ILE B 2 17 ? 10.404 38.761 48.472 1.00 8.34 17 ILE B CA 1
ATOM 4257 C C . ILE B 2 17 ? 9.870 38.481 47.076 1.00 7.51 17 ILE B C 1
ATOM 4258 O O . ILE B 2 17 ? 9.640 37.342 46.731 1.00 8.89 17 ILE B O 1
ATOM 4263 N N . ASN B 2 18 ? 9.686 39.537 46.265 1.00 7.74 18 ASN B N 1
ATOM 4264 C CA . ASN B 2 18 ? 9.393 39.331 44.843 1.00 7.87 18 ASN B CA 1
ATOM 4265 C C . ASN B 2 18 ? 8.126 38.484 44.663 1.00 7.70 18 ASN B C 1
ATOM 4266 O O . ASN B 2 18 ? 8.153 37.364 44.127 1.00 7.98 18 ASN B O 1
ATOM 4271 N N . PRO B 2 19 ? 6.986 38.994 45.135 1.00 7.90 19 PRO B N 1
ATOM 4272 C CA . PRO B 2 19 ? 5.773 38.181 45.259 1.00 7.89 19 PRO B CA 1
ATOM 4273 C C . PRO B 2 19 ? 5.160 37.728 43.926 1.00 7.89 19 PRO B C 1
ATOM 4274 O O . PRO B 2 19 ? 5.216 38.436 42.925 1.00 8.28 19 PRO B O 1
ATOM 4278 N N . ALA B 2 20 ? 4.492 36.577 44.007 1.00 8.54 20 ALA B N 1
ATOM 4279 C CA . ALA B 2 20 ? 3.748 35.987 42.900 1.00 8.73 20 ALA B CA 1
ATOM 4280 C C . ALA B 2 20 ? 2.236 36.260 43.054 1.00 8.50 20 ALA B C 1
ATOM 4281 O O . ALA B 2 20 ? 1.399 35.384 42.813 1.00 8.73 20 ALA B O 1
ATOM 4283 N N . LYS B 2 21 ? 1.919 37.496 43.421 1.00 8.41 21 LYS B N 1
ATOM 4284 C CA . LYS B 2 21 ? 0.548 37.976 43.573 1.00 8.18 21 LYS B CA 1
ATOM 4285 C C . LYS B 2 21 ? 0.626 39.476 43.774 1.00 8.14 21 LYS B C 1
ATOM 4286 O O . LYS B 2 21 ? 1.699 40.018 44.106 1.00 8.99 21 LYS B O 1
ATOM 4292 N N . THR B 2 22 ? -0.522 40.147 43.633 1.00 8.25 22 THR B N 1
ATOM 4293 C CA . THR B 2 22 ? -0.679 41.463 44.204 1.00 7.97 22 THR B CA 1
ATOM 4294 C C . THR B 2 22 ? -2.008 41.485 45.006 1.00 8.67 22 THR B C 1
ATOM 4295 O O . THR B 2 22 ? -2.557 40.421 45.258 1.00 8.87 22 THR B O 1
ATOM 4299 N N . CYS B 2 23 ? -2.421 42.651 45.477 1.00 8.24 23 CYS B N 1
ATOM 4300 C CA . CYS B 2 23 ? -3.561 42.700 46.401 1.00 8.52 23 CYS B CA 1
ATOM 4301 C C . CYS B 2 23 ? -4.905 42.738 45.699 1.00 8.60 23 CYS B C 1
ATOM 4302 O O . CYS B 2 23 ? -5.046 43.064 44.511 1.00 8.48 23 CYS B O 1
ATOM 4305 N N . GLN B 2 24 ? -5.952 42.459 46.473 1.00 8.58 24 GLN B N 1
ATOM 4306 C CA . GLN B 2 24 ? -7.326 42.367 45.957 1.00 8.33 24 GLN B CA 1
ATOM 4307 C C . GLN B 2 24 ? -7.791 43.511 45.045 1.00 8.74 24 GLN B C 1
ATOM 4308 O O . GLN B 2 24 ? -8.432 43.202 44.026 1.00 8.89 24 GLN B O 1
ATOM 4314 N N . PRO B 2 25 ? -7.599 44.788 45.411 1.00 8.45 25 PRO B N 1
ATOM 4315 C CA . PRO B 2 25 ? -8.395 45.809 44.717 1.00 8.68 25 PRO B CA 1
ATOM 4316 C C . PRO B 2 25 ? -8.240 45.879 43.208 1.00 8.90 25 PRO B C 1
ATOM 4317 O O . PRO B 2 25 ? -9.236 46.133 42.526 1.00 9.05 25 PRO B O 1
ATOM 4321 N N . VAL B 2 26 ? -7.035 45.701 42.658 1.00 8.68 26 VAL B N 1
ATOM 4322 C CA . VAL B 2 26 ? -6.939 45.785 41.197 1.00 8.59 26 VAL B CA 1
ATOM 4323 C C . VAL B 2 26 ? -7.803 44.706 40.525 1.00 8.08 26 VAL B C 1
ATOM 4324 O O . VAL B 2 26 ? -8.278 44.921 39.403 1.00 8.99 26 VAL B O 1
ATOM 4328 N N . GLY B 2 27 ? -7.963 43.555 41.161 1.00 8.10 27 GLY B N 1
ATOM 4329 C CA . GLY B 2 27 ? -8.840 42.537 40.591 1.00 8.64 27 GLY B CA 1
ATOM 4330 C C . GLY B 2 27 ? -10.282 42.988 40.530 1.00 8.66 27 GLY B C 1
ATOM 4331 O O . GLY B 2 27 ? -10.987 42.688 39.577 1.00 9.54 27 GLY B O 1
ATOM 4332 N N . ALA B 2 28 ? -10.732 43.660 41.572 1.00 8.58 28 ALA B N 1
ATOM 4333 C CA . ALA B 2 28 ? -12.073 44.244 41.588 1.00 9.14 28 ALA B CA 1
ATOM 4334 C C . ALA B 2 28 ? -12.199 45.370 40.569 1.00 9.20 28 ALA B C 1
ATOM 4335 O O . ALA B 2 28 ? -13.268 45.519 39.933 1.00 10.17 28 ALA B O 1
ATOM 4337 N N . MET B 2 29 ? -11.153 46.194 40.417 1.00 9.07 29 MET B N 1
ATOM 4338 C CA . MET B 2 29 ? -11.150 47.258 39.432 1.00 8.79 29 MET B CA 1
ATOM 4339 C C . MET B 2 29 ? -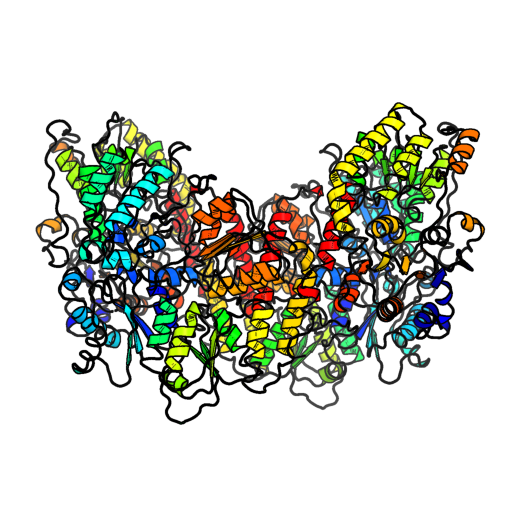11.281 46.670 38.018 1.00 9.00 29 MET B C 1
ATOM 4340 O O . MET B 2 29 ? -12.062 47.181 37.200 1.00 8.96 29 MET B O 1
ATOM 4345 N N . TYR B 2 30 ? -10.522 45.621 37.727 1.00 8.95 30 TYR B N 1
ATOM 4346 C CA . TYR B 2 30 ? -10.590 44.952 36.459 1.00 8.88 30 TYR B CA 1
ATOM 4347 C C . TYR B 2 30 ? -11.991 44.391 36.191 1.00 9.99 30 TYR B C 1
ATOM 4348 O O . TYR B 2 30 ? -12.555 44.587 35.116 1.00 9.69 30 TYR B O 1
ATOM 4357 N N . ALA B 2 31 ? -12.533 43.685 37.164 1.00 9.34 31 ALA B N 1
ATOM 4358 C CA . ALA B 2 31 ? -13.909 43.184 37.023 1.00 10.11 31 ALA B CA 1
ATOM 4359 C C . ALA B 2 31 ? -14.894 44.297 36.730 1.00 9.72 31 ALA B C 1
ATOM 4360 O O . ALA B 2 31 ? -15.803 44.131 35.880 1.00 10.57 31 ALA B O 1
ATOM 4362 N N . ALA B 2 32 ? -14.795 45.407 37.452 1.00 9.17 32 ALA B N 1
ATOM 4363 C CA . ALA B 2 32 ? -15.688 46.513 37.260 1.00 10.52 32 ALA B CA 1
ATOM 4364 C C . ALA B 2 32 ? -15.591 47.132 35.857 1.00 9.50 32 ALA B C 1
ATOM 4365 O O . ALA B 2 32 ? -16.591 47.554 35.277 1.00 10.38 32 ALA B O 1
ATOM 4367 N N . LEU B 2 33 ? -14.373 47.182 35.327 1.00 9.41 33 LEU B N 1
ATOM 4368 C CA . LEU B 2 33 ? -14.192 47.650 33.953 1.00 9.90 33 LEU B CA 1
ATOM 4369 C C . LEU B 2 33 ? -14.836 46.699 32.934 1.00 9.54 33 LEU B C 1
ATOM 4370 O O . LEU B 2 33 ? -14.973 47.039 31.760 1.00 11.00 33 LEU B O 1
ATOM 4375 N N . GLY B 2 34 ? -15.228 45.509 33.373 1.00 9.79 34 GLY B N 1
ATOM 4376 C CA . GLY B 2 34 ? -15.991 44.571 32.548 1.00 10.10 34 GLY B CA 1
ATOM 4377 C C . GLY B 2 34 ? -17.490 44.783 32.595 1.00 10.38 34 GLY B C 1
ATOM 4378 O O . GLY B 2 34 ? -18.236 43.909 32.116 1.00 10.79 34 GLY B O 1
ATOM 4379 N N . ILE B 2 35 ? -17.931 45.901 33.162 1.00 10.47 35 ILE B N 1
ATOM 4380 C CA . ILE B 2 35 ? -19.324 46.358 33.145 1.00 10.63 35 ILE B CA 1
ATOM 4381 C C . ILE B 2 35 ? -19.413 47.587 32.266 1.00 10.95 35 ILE B C 1
ATOM 4382 O O . ILE B 2 35 ? -18.628 48.526 32.457 1.00 10.94 35 ILE B O 1
ATOM 4387 N N . HIS B 2 36 ? -20.342 47.608 31.301 1.00 10.87 36 HIS B N 1
ATOM 4388 C CA . HIS B 2 36 ? -20.435 48.753 30.424 1.00 10.76 36 HIS B CA 1
ATOM 4389 C C . HIS B 2 36 ? -20.861 50.016 31.200 1.00 11.31 36 HIS B C 1
ATOM 4390 O O . HIS B 2 36 ? -21.780 49.967 32.044 1.00 12.04 36 HIS B O 1
ATOM 4397 N N . ASN B 2 37 ? -20.213 51.146 30.899 1.00 11.03 37 ASN B N 1
ATOM 4398 C CA . ASN B 2 37 ? -20.564 52.440 31.477 1.00 10.73 37 ASN B CA 1
ATOM 4399 C C . ASN B 2 37 ? -20.409 52.446 32.991 1.00 11.57 37 ASN B C 1
ATOM 4400 O O . ASN B 2 37 ? -21.118 53.136 33.706 1.00 12.06 37 ASN B O 1
ATOM 4405 N N . CYS B 2 38 ? -19.423 51.691 33.468 1.00 10.85 38 CYS B N 1
ATOM 4406 C CA . CYS B 2 38 ? -19.090 51.627 34.888 1.00 10.41 38 CYS B CA 1
ATOM 4407 C C . CYS B 2 38 ? -17.811 52.379 35.201 1.00 9.92 38 CYS B C 1
ATOM 4408 O O . CYS B 2 38 ? -16.786 52.191 34.535 1.00 11.54 38 CYS B O 1
ATOM 4411 N N . LEU B 2 39 ? -17.857 53.223 36.235 1.00 10.22 39 LEU B N 1
ATOM 4412 C CA . LEU B 2 39 ? -16.639 53.761 36.794 1.00 10.41 39 LEU B CA 1
ATOM 4413 C C . LEU B 2 39 ? -16.303 52.983 38.085 1.00 10.01 39 LEU B C 1
ATOM 4414 O O . LEU B 2 39 ? -17.053 53.044 39.062 1.00 11.08 39 LEU B O 1
ATOM 4419 N N . PRO B 2 40 ? -15.179 52.271 38.108 1.00 9.96 40 PRO B N 1
ATOM 4420 C CA . PRO B 2 40 ? -14.711 51.679 39.363 1.00 9.53 40 PRO B CA 1
ATOM 4421 C C . PRO B 2 40 ? -14.366 52.775 40.367 1.00 9.49 40 PRO B C 1
ATOM 4422 O O . PRO B 2 40 ? -13.844 53.834 39.974 1.00 9.99 40 PRO B O 1
ATOM 4426 N N . HIS B 2 41 ? -14.628 52.507 41.654 1.00 9.69 41 HIS B N 1
ATOM 4427 C CA . HIS B 2 41 ? -14.328 53.444 42.722 1.00 9.68 41 HIS B CA 1
ATOM 4428 C C . HIS B 2 41 ? -13.592 52.761 43.835 1.00 9.91 41 HIS B C 1
ATOM 4429 O O . HIS B 2 41 ? -14.050 51.752 44.376 1.00 10.76 41 HIS B O 1
ATOM 4436 N N . SER B 2 42 ? -12.412 53.303 44.159 1.00 9.46 42 SER B N 1
ATOM 4437 C CA . SER B 2 42 ? -11.561 52.775 45.216 1.00 9.37 42 SER B CA 1
ATOM 4438 C C . SER B 2 42 ? -11.799 53.533 46.507 1.00 9.54 42 SER B C 1
ATOM 4439 O O . SER B 2 42 ? -11.458 54.710 46.639 1.00 10.08 42 SER B O 1
ATOM 4442 N N . HIS B 2 43 ? -12.433 52.866 47.476 1.00 9.89 43 HIS B N 1
ATOM 4443 C CA . HIS B 2 43 ? -12.761 53.517 48.725 1.00 10.36 43 HIS B CA 1
ATOM 4444 C C . HIS B 2 43 ? -11.607 53.329 49.736 1.00 9.73 43 HIS B C 1
ATOM 4445 O O . HIS B 2 43 ? -11.530 52.341 50.463 1.00 10.93 43 HIS B O 1
ATOM 4452 N N . GLY B 2 44 ? -10.694 54.272 49.729 1.00 9.80 44 GLY B N 1
ATOM 4453 C CA . GLY B 2 44 ? -9.509 54.235 50.556 1.00 10.77 44 GLY B CA 1
ATOM 4454 C C . GLY B 2 44 ? -8.670 55.475 50.320 1.00 9.62 44 GLY B C 1
ATOM 4455 O O . GLY B 2 44 ? -9.122 56.456 49.763 1.00 9.86 44 GLY B O 1
ATOM 4456 N N . SER B 2 45 ? -7.406 55.402 50.745 1.00 10.36 45 SER B N 1
ATOM 4457 C CA . SER B 2 45 ? -6.449 56.423 50.393 1.00 10.12 45 SER B CA 1
ATOM 4458 C C . SER B 2 45 ? -6.097 56.284 48.914 1.00 8.73 45 SER B C 1
ATOM 4459 O O . SER B 2 45 ? -6.086 55.177 48.358 1.00 9.65 45 SER B O 1
ATOM 4462 N N . GLN B 2 46 ? -5.878 57.420 48.259 1.00 9.86 46 GLN B N 1
ATOM 4463 C CA . GLN B 2 46 ? -5.731 57.484 46.805 1.00 9.37 46 GLN B CA 1
ATOM 4464 C C . GLN B 2 46 ? -4.504 56.813 46.259 1.00 9.04 46 GLN B C 1
ATOM 4465 O O . GLN B 2 46 ? -4.448 56.535 45.058 1.00 9.42 46 GLN B O 1
ATOM 4471 N N . GLY B 2 47 ? -3.508 56.508 47.109 1.00 8.80 47 GLY B N 1
ATOM 4472 C CA . GLY B 2 47 ? -2.350 55.791 46.590 1.00 9.07 47 GLY B CA 1
ATOM 4473 C C . GLY B 2 47 ? -2.700 54.468 45.968 1.00 7.97 47 GLY B C 1
ATOM 4474 O O . GLY B 2 47 ? -2.140 54.077 44.953 1.00 9.06 47 GLY B O 1
ATOM 4475 N N . CYS B 2 48 ? -3.653 53.767 46.598 1.00 8.27 48 CYS B N 1
ATOM 4476 C CA . CYS B 2 48 ? -4.113 52.491 46.066 1.00 8.48 48 CYS B CA 1
ATOM 4477 C C . CYS B 2 48 ? -4.680 52.684 44.654 1.00 8.55 48 CYS B C 1
ATOM 4478 O O . CYS B 2 48 ? -4.310 51.980 43.722 1.00 8.73 48 CYS B O 1
ATOM 4481 N N . CYS B 2 49 ? -5.633 53.598 44.510 1.00 8.36 49 CYS B N 1
ATOM 4482 C CA . CYS B 2 49 ? -6.279 53.816 43.223 1.00 8.84 49 CYS B CA 1
ATOM 4483 C C . CYS B 2 49 ? -5.234 54.121 42.149 1.00 8.22 49 CYS B C 1
ATOM 4484 O O . CYS B 2 49 ? -5.261 53.550 41.054 1.00 8.54 49 CYS B O 1
ATOM 4487 N N . SER B 2 50 ? -4.286 55.012 42.453 1.00 8.24 50 SER B N 1
ATOM 4488 C CA A SER B 2 50 ? -3.311 55.341 41.436 0.49 8.16 50 SER B CA 1
ATOM 4489 C CA B SER B 2 50 ? -3.255 55.353 41.471 0.51 8.38 50 SER B CA 1
ATOM 4490 C C . SER B 2 50 ? -2.422 54.148 41.061 1.00 8.04 50 SER B C 1
ATOM 4491 O O . SER B 2 50 ? -2.207 53.896 39.874 1.00 8.12 50 SER B O 1
ATOM 4496 N N . TYR B 2 51 ? -1.961 53.381 42.046 1.00 7.47 51 TYR B N 1
ATOM 4497 C CA . TYR B 2 51 ? -1.168 52.204 41.737 1.00 8.29 51 TYR B CA 1
ATOM 4498 C C . TYR B 2 51 ? -1.927 51.183 40.913 1.00 7.41 51 TYR B C 1
ATOM 4499 O O . TYR B 2 51 ? -1.394 50.535 40.009 1.00 7.94 51 TYR B O 1
ATOM 4508 N N . HIS B 2 52 ? -3.204 50.996 41.244 1.00 7.90 52 HIS B N 1
ATOM 4509 C CA . HIS B 2 52 ? -4.020 49.929 40.604 1.00 8.15 52 HIS B CA 1
ATOM 4510 C C . HIS B 2 52 ? -4.393 50.310 39.184 1.00 7.44 52 HIS B C 1
ATOM 4511 O O . HIS B 2 52 ? -4.309 49.486 38.263 1.00 8.12 52 HIS B O 1
ATOM 4518 N N . ARG B 2 53 ? -4.791 51.558 38.982 1.00 7.62 53 ARG B N 1
ATOM 4519 C CA . ARG B 2 53 ? -4.975 52.065 37.622 1.00 7.82 53 ARG B CA 1
ATOM 4520 C C . ARG B 2 53 ? -3.712 51.925 36.808 1.00 7.44 53 ARG B C 1
ATOM 4521 O O . ARG B 2 53 ? -3.718 51.580 35.630 1.00 8.29 53 ARG B O 1
ATOM 4529 N N . THR B 2 54 ? -2.572 52.241 37.440 1.00 7.40 54 THR B N 1
ATOM 4530 C CA . THR B 2 54 ? -1.288 52.231 36.754 1.00 7.19 54 THR B CA 1
ATOM 4531 C C . THR B 2 54 ? -0.915 50.879 36.232 1.00 7.05 54 THR B C 1
ATOM 4532 O O . THR B 2 54 ? -0.426 50.749 35.091 1.00 7.79 54 THR B O 1
ATOM 4536 N N . VAL B 2 55 ? -1.068 49.832 37.051 1.00 7.26 55 VAL B N 1
ATOM 4537 C CA . VAL B 2 55 ? -0.634 48.509 36.593 1.00 7.21 55 VAL B CA 1
ATOM 4538 C C . VAL B 2 55 ? -1.480 48.078 35.385 1.00 7.09 55 VAL B C 1
ATOM 4539 O O . VAL B 2 55 ? -0.983 47.444 34.466 1.00 7.76 55 VAL B O 1
ATOM 4543 N N . LEU B 2 56 ? -2.778 48.395 35.403 1.00 7.55 56 LEU B N 1
ATOM 4544 C CA . LEU B 2 56 ? -3.620 48.073 34.257 1.00 7.63 56 LEU B CA 1
ATOM 4545 C C . LEU B 2 56 ? -3.149 48.792 32.991 1.00 7.20 56 LEU B C 1
ATOM 4546 O O . LEU B 2 56 ? -3.119 48.164 31.919 1.00 8.08 56 LEU B O 1
ATOM 4551 N N . SER B 2 57 ? -2.796 50.072 33.088 1.00 7.44 57 SER B N 1
ATOM 4552 C CA . SER B 2 57 ? -2.286 50.768 31.910 1.00 7.78 57 SER B CA 1
ATOM 4553 C C . SER B 2 57 ? -0.940 50.213 31.458 1.00 7.62 57 SER B C 1
ATOM 4554 O O . SER B 2 57 ? -0.680 50.147 30.242 1.00 8.36 57 SER B O 1
ATOM 4557 N N . ARG B 2 58 ? -0.074 49.827 32.399 1.00 7.32 58 ARG B N 1
ATOM 4558 C CA . ARG B 2 58 ? 1.220 49.251 32.007 1.00 7.07 58 ARG B CA 1
ATOM 4559 C C . ARG B 2 58 ? 1.087 47.912 31.288 1.00 7.27 58 ARG B C 1
ATOM 4560 O O . ARG B 2 58 ? 1.902 47.581 30.418 1.00 8.03 58 ARG B O 1
ATOM 4568 N N . HIS B 2 59 ? 0.095 47.112 31.686 1.00 7.36 59 HIS B N 1
ATOM 4569 C CA . HIS B 2 59 ? -0.164 45.810 31.090 1.00 7.46 59 HIS B CA 1
ATOM 4570 C C . HIS B 2 59 ? -0.822 45.966 29.719 1.00 7.53 59 HIS B C 1
ATOM 4571 O O . HIS B 2 59 ? -0.384 45.369 28.744 1.00 9.46 59 HIS B O 1
ATOM 4578 N N . PHE B 2 60 ? -1.904 46.733 29.649 1.00 7.45 60 PHE B N 1
ATOM 4579 C CA . PHE B 2 60 ? -2.729 46.799 28.436 1.00 8.08 60 PHE B CA 1
ATOM 4580 C C . PHE B 2 60 ? -2.315 47.901 27.470 1.00 7.42 60 PHE B C 1
ATOM 4581 O O . PHE B 2 60 ? -2.807 47.896 26.329 1.00 8.66 60 PHE B O 1
ATOM 4589 N N . LYS B 2 61 ? -1.480 48.840 27.896 1.00 7.64 61 LYS B N 1
ATOM 4590 C CA . LYS B 2 61 ? -1.163 50.027 27.103 1.00 7.56 61 LYS B CA 1
ATOM 4591 C C . LYS B 2 61 ? -2.477 50.708 26.701 1.00 7.77 61 LYS B C 1
ATOM 4592 O O . LYS B 2 61 ? -2.676 51.091 25.548 1.00 7.99 61 LYS B O 1
ATOM 4598 N N . GLU B 2 62 ? -3.334 50.907 27.696 1.00 8.06 62 GLU B N 1
ATOM 4599 C CA . GLU B 2 62 ? -4.667 51.501 27.532 1.00 7.92 62 GLU B CA 1
ATOM 4600 C C . GLU B 2 62 ? -4.953 52.374 28.723 1.00 7.72 62 GLU B C 1
ATOM 4601 O O . GLU B 2 62 ? -4.396 52.148 29.809 1.00 8.56 62 GLU B O 1
ATOM 4607 N N . PRO B 2 63 ? -5.896 53.324 28.590 1.00 7.79 63 PRO B N 1
ATOM 4608 C CA . PRO B 2 63 ? -6.422 53.991 29.765 1.00 8.32 63 PRO B CA 1
ATOM 4609 C C . PRO B 2 63 ? -7.047 52.972 30.728 1.00 8.53 63 PRO B C 1
ATOM 4610 O O . PRO B 2 63 ? -7.531 51.923 30.293 1.00 9.25 63 PRO B O 1
ATOM 4614 N N . ALA B 2 64 ? -7.096 53.337 31.993 1.00 8.40 64 ALA B N 1
ATOM 4615 C CA . ALA B 2 64 ? -7.814 52.538 33.006 1.00 8.71 64 ALA B CA 1
ATOM 4616 C C . ALA B 2 64 ? -8.336 53.502 34.042 1.00 8.41 64 ALA B C 1
ATOM 4617 O O . ALA B 2 64 ? -7.576 53.955 34.917 1.00 9.89 64 ALA B O 1
ATOM 4619 N N . MET B 2 65 ? -9.615 53.852 33.939 1.00 9.08 65 MET B N 1
ATOM 4620 C CA A MET B 2 65 ? -10.228 54.890 34.754 0.52 9.59 65 MET B CA 1
ATOM 4621 C CA B MET B 2 65 ? -10.136 54.911 34.785 0.48 9.25 65 MET B CA 1
ATOM 4622 C C . MET B 2 65 ? -10.735 54.341 36.071 1.00 9.54 65 MET B C 1
ATOM 4623 O O . MET B 2 65 ? -11.330 53.249 36.092 1.00 10.70 65 MET B O 1
ATOM 4632 N N . ALA B 2 66 ? -10.545 55.101 37.146 1.00 9.27 66 ALA B N 1
ATOM 4633 C CA . ALA B 2 66 ? -11.187 54.820 38.437 1.00 8.79 66 ALA B CA 1
ATOM 4634 C C . ALA B 2 66 ? -11.122 56.093 39.271 1.00 9.38 66 ALA B C 1
ATOM 4635 O O . ALA B 2 66 ? -10.174 56.873 39.161 1.00 9.72 66 ALA B O 1
ATOM 4637 N N . SER B 2 67 ? -12.137 56.267 40.119 1.00 9.55 67 SER B N 1
ATOM 4638 C CA . SER B 2 67 ? -12.185 57.325 41.112 1.00 8.98 67 SER B CA 1
ATOM 4639 C C . SER B 2 67 ? -11.773 56.763 42.482 1.00 8.84 67 SER B C 1
ATOM 4640 O O . SER B 2 67 ? -11.665 55.551 42.678 1.00 9.53 67 SER B O 1
ATOM 4643 N N . THR B 2 68 ? -11.564 57.677 43.433 1.00 9.08 68 THR B N 1
ATOM 4644 C CA . THR B 2 68 ? -11.179 57.284 44.782 1.00 9.40 68 THR B CA 1
ATOM 4645 C C . THR B 2 68 ? -11.806 58.228 45.818 1.00 9.04 68 THR B C 1
ATOM 4646 O O . THR B 2 68 ? -12.132 59.385 45.535 1.00 9.98 68 THR B O 1
ATOM 4650 N N . SER B 2 69 ? -12.006 57.665 47.006 1.00 9.53 69 SER B N 1
ATOM 4651 C CA . SER B 2 69 ? -12.470 58.442 48.136 1.00 9.47 69 SER B CA 1
ATOM 4652 C C . SER B 2 69 ? -11.422 59.387 48.705 1.00 10.33 69 SER B C 1
ATOM 4653 O O . SER B 2 69 ? -11.756 60.270 49.506 1.00 10.59 69 SER B O 1
ATOM 4656 N N . SER B 2 70 ? -10.147 59.183 48.351 1.00 9.22 70 SER B N 1
ATOM 4657 C CA . SER B 2 70 ? -9.074 60.050 48.826 1.00 9.37 70 SER B CA 1
ATOM 4658 C C . SER B 2 70 ? -9.103 60.272 50.352 1.00 10.76 70 SER B C 1
ATOM 4659 O O . SER B 2 70 ? -9.184 61.396 50.852 1.00 10.70 70 SER B O 1
ATOM 4662 N N . PHE B 2 71 ? -9.024 59.173 51.112 1.00 9.35 71 PHE B N 1
ATOM 4663 C CA . PHE B 2 71 ? -8.965 59.289 52.573 1.00 10.88 71 PHE B CA 1
ATOM 4664 C C . PHE B 2 71 ? -7.822 60.200 53.007 1.00 10.77 71 PHE B C 1
ATOM 4665 O O . PHE B 2 71 ? -6.706 60.152 52.464 1.00 10.72 71 PHE B O 1
ATOM 4673 N N . THR B 2 72 ? -8.080 60.944 54.082 1.00 11.54 72 THR B N 1
ATOM 4674 C CA . THR B 2 72 ? -7.101 61.714 54.815 1.00 12.44 72 THR B CA 1
ATOM 4675 C C . THR B 2 72 ? -7.004 61.139 56.221 1.00 12.00 72 THR B C 1
ATOM 4676 O O . THR B 2 72 ? -7.728 60.218 56.576 1.00 12.30 72 THR B O 1
ATOM 4680 N N . GLU B 2 73 ? -6.149 61.735 57.041 1.00 12.47 73 GLU B N 1
ATOM 4681 C CA . GLU B 2 73 ? -6.042 61.289 58.418 1.00 13.21 73 GLU B CA 1
ATOM 4682 C C . GLU B 2 73 ? -7.370 61.448 59.175 1.00 14.72 73 GLU B C 1
ATOM 4683 O O . GLU B 2 73 ? -7.712 60.657 60.030 1.00 15.87 73 GLU B O 1
ATOM 4689 N N . GLY B 2 74 ? -8.155 62.440 58.809 1.00 14.56 74 GLY B N 1
ATOM 4690 C CA . GLY B 2 74 ? -9.491 62.555 59.394 1.00 17.47 74 GLY B CA 1
ATOM 4691 C C . GLY B 2 74 ? -10.370 61.332 59.220 1.00 16.37 74 GLY B C 1
ATOM 4692 O O . GLY B 2 74 ? -11.142 60.952 60.121 1.00 18.32 74 GLY B O 1
ATOM 4693 N N . ALA B 2 75 ? -10.307 60.716 58.052 1.00 21.19 75 ALA B N 1
ATOM 4694 C CA . ALA B 2 75 ? -11.107 59.544 57.764 1.00 25.40 75 ALA B CA 1
ATOM 4695 C C . ALA B 2 75 ? -10.666 58.412 58.626 1.00 29.61 75 ALA B C 1
ATOM 4696 O O . ALA B 2 75 ? -11.461 57.551 59.046 1.00 30.22 75 ALA B O 1
ATOM 4698 N N . SER B 2 76 ? -9.367 58.417 58.891 1.00 28.06 76 SER B N 1
ATOM 4699 C CA . SER B 2 76 ? -8.768 57.338 59.631 1.00 27.54 76 SER B CA 1
ATOM 4700 C C . SER B 2 76 ? -9.320 57.416 61.032 1.00 34.47 76 SER B C 1
ATOM 4701 O O . SER B 2 76 ? -9.251 56.472 61.787 1.00 41.15 76 SER B O 1
ATOM 4704 N N . VAL B 2 77 ? -9.906 58.559 61.348 1.00 26.76 77 VAL B N 1
ATOM 4705 C CA . VAL B 2 77 ? -10.596 58.776 62.620 1.00 22.71 77 VAL B CA 1
ATOM 4706 C C . VAL B 2 77 ? -12.152 58.666 62.577 1.00 29.41 77 VAL B C 1
ATOM 4707 O O . VAL B 2 77 ? -12.750 57.974 63.388 1.00 38.27 77 VAL B O 1
ATOM 4711 N N . PHE B 2 78 ? -12.791 59.351 61.624 1.00 24.52 78 PHE B N 1
ATOM 4712 C CA . PHE B 2 78 ? -14.256 59.418 61.503 1.00 24.13 78 PHE B CA 1
ATOM 4713 C C . PHE B 2 78 ? -14.836 58.437 60.502 1.00 20.26 78 PHE B C 1
ATOM 4714 O O . PHE B 2 78 ? -16.068 58.374 60.330 1.00 24.42 78 PHE B O 1
ATOM 4722 N N . GLY B 2 79 ? -13.977 57.648 59.873 1.00 18.85 79 GLY B N 1
ATOM 4723 C CA . GLY B 2 79 ? -14.407 56.766 58.820 1.00 17.94 79 GLY B CA 1
ATOM 4724 C C . GLY B 2 79 ? -14.565 57.508 57.504 1.00 15.33 79 GLY B C 1
ATOM 4725 O O . GLY B 2 79 ? -14.487 58.733 57.467 1.00 17.08 79 GLY B O 1
ATOM 4726 N N . GLY B 2 80 ? -14.760 56.769 56.426 1.00 15.10 80 GLY B N 1
ATOM 4727 C CA . GLY B 2 80 ? -14.800 57.347 55.093 1.00 15.57 80 GLY B CA 1
ATOM 4728 C C . GLY B 2 80 ? -16.170 57.674 54.536 1.00 14.31 80 GLY B C 1
ATOM 4729 O O . GLY B 2 80 ? -16.283 57.898 53.330 1.00 14.00 80 GLY B O 1
ATOM 4730 N N . GLY B 2 81 ? -17.205 57.695 55.381 1.00 14.23 81 GLY B N 1
ATOM 4731 C CA . GLY B 2 81 ? -18.555 57.955 54.874 1.00 15.91 81 GLY B CA 1
ATOM 4732 C C . GLY B 2 81 ? -18.658 59.297 54.175 1.00 14.44 81 GLY B C 1
ATOM 4733 O O . GLY B 2 81 ? -19.246 59.424 53.104 1.00 15.47 81 GLY B O 1
ATOM 4734 N N . SER B 2 82 ? -18.134 60.344 54.800 1.00 14.59 82 SER B N 1
ATOM 4735 C CA . SER B 2 82 ? -18.250 61.679 54.181 1.00 14.48 82 SER B CA 1
ATOM 4736 C C . SER B 2 82 ? -17.535 61.690 52.833 1.00 14.29 82 SER B C 1
ATOM 4737 O O . SER B 2 82 ? -18.028 62.278 51.865 1.00 14.86 82 SER B O 1
ATOM 4740 N N . ASN B 2 83 ? -16.377 61.040 52.773 1.00 13.65 83 ASN B N 1
ATOM 4741 C CA . ASN B 2 83 ? -15.604 61.027 51.538 1.00 14.08 83 ASN B CA 1
ATOM 4742 C C . ASN B 2 83 ? -16.350 60.376 50.379 1.00 12.25 83 ASN B C 1
ATOM 4743 O O . ASN B 2 83 ? -16.345 60.909 49.280 1.00 13.60 83 ASN B O 1
ATOM 4748 N N . ILE B 2 84 ? -16.957 59.212 50.621 1.00 12.16 84 ILE B N 1
ATOM 4749 C CA . ILE B 2 84 ? -17.599 58.535 49.528 1.00 12.67 84 ILE B CA 1
ATOM 4750 C C . ILE B 2 84 ? -18.880 59.270 49.109 1.00 13.09 84 ILE B C 1
ATOM 4751 O O . ILE B 2 84 ? -19.211 59.291 47.948 1.00 14.13 84 ILE B O 1
ATOM 4756 N N . LYS B 2 85 ? -19.567 59.902 50.059 1.00 13.51 85 LYS B N 1
ATOM 4757 C CA . LYS B 2 85 ? -20.757 60.688 49.720 1.00 16.22 85 LYS B CA 1
ATOM 4758 C C . LYS B 2 85 ? -20.401 61.884 48.842 1.00 15.26 85 LYS B C 1
ATOM 4759 O O . LYS B 2 85 ? -21.054 62.185 47.850 1.00 17.88 85 LYS B O 1
ATOM 4765 N N . THR B 2 86 ? -19.309 62.554 49.176 1.00 14.69 86 THR B N 1
ATOM 4766 C CA . THR B 2 86 ? -18.798 63.638 48.344 1.00 14.52 86 THR B CA 1
ATOM 4767 C C . THR B 2 86 ? -18.341 63.115 46.999 1.00 13.25 86 THR B C 1
ATOM 4768 O O . THR B 2 86 ? -18.629 63.716 45.959 1.00 13.89 86 THR B O 1
ATOM 4772 N N . ALA B 2 87 ? -17.646 61.986 47.001 1.00 12.39 87 ALA B N 1
ATOM 4773 C CA . ALA B 2 87 ? -17.177 61.429 45.738 1.00 12.64 87 ALA B CA 1
ATOM 4774 C C . ALA B 2 87 ? -18.295 61.158 44.753 1.00 12.15 87 ALA B C 1
ATOM 4775 O O . ALA B 2 87 ? -18.205 61.533 43.594 1.00 12.83 87 ALA B O 1
ATOM 4777 N N . VAL B 2 88 ? -19.381 60.553 45.219 1.00 12.78 88 VAL B N 1
ATOM 4778 C CA . VAL B 2 88 ? -20.466 60.161 44.332 1.00 13.46 88 VAL B CA 1
ATOM 4779 C C . VAL B 2 88 ? -21.096 61.405 43.678 1.00 14.17 88 VAL B C 1
ATOM 4780 O O . VAL B 2 88 ? -21.473 61.372 42.478 1.00 15.22 88 VAL B O 1
ATOM 4784 N N . LYS B 2 89 ? -21.193 62.507 44.430 1.00 14.82 89 LYS B N 1
ATOM 4785 C CA A LYS B 2 89 ? -21.712 63.770 43.892 0.49 16.09 89 LYS B CA 1
ATOM 4786 C CA B LYS B 2 89 ? -21.741 63.741 43.858 0.51 15.53 89 LYS B CA 1
ATOM 4787 C C . LYS B 2 89 ? -20.852 64.280 42.740 1.00 15.76 89 LYS B C 1
ATOM 4788 O O . LYS B 2 89 ? -21.352 64.762 41.714 1.00 17.10 89 LYS B O 1
ATOM 4799 N N . ASN B 2 90 ? -19.539 64.209 42.922 1.00 13.99 90 ASN B N 1
ATOM 4800 C CA . ASN B 2 90 ? -18.614 64.646 41.867 1.00 14.21 90 ASN B CA 1
ATOM 4801 C C . ASN B 2 90 ? -18.563 63.681 40.698 1.00 14.23 90 ASN B C 1
ATOM 4802 O O . ASN B 2 90 ? -18.463 64.131 39.530 1.00 15.56 90 ASN B O 1
ATOM 4807 N N . ILE B 2 91 ? -18.664 62.386 40.969 1.00 13.14 91 ILE B N 1
ATOM 4808 C CA . ILE B 2 91 ? -18.591 61.405 39.906 1.00 12.53 91 ILE B CA 1
ATOM 4809 C C . ILE B 2 91 ? -19.779 61.549 38.965 1.00 12.90 91 ILE B C 1
ATOM 4810 O O . ILE B 2 91 ? -19.629 61.606 37.738 1.00 12.77 91 ILE B O 1
ATOM 4815 N N . PHE B 2 92 ? -20.992 61.566 39.508 1.00 13.09 92 PHE B N 1
ATOM 4816 C CA . PHE B 2 92 ? -22.140 61.619 38.599 1.00 14.15 92 PHE B CA 1
ATOM 4817 C C . PHE B 2 92 ? -22.193 62.947 37.846 1.00 14.99 92 PHE B C 1
ATOM 4818 O O . PHE B 2 92 ? -22.497 62.965 36.656 1.00 17.28 92 PHE B O 1
ATOM 4826 N N . SER B 2 93 ? -21.847 64.058 38.511 1.00 15.04 93 SER B N 1
ATOM 4827 C CA . SER B 2 93 ? -21.899 65.380 37.852 1.00 16.63 93 SER B CA 1
ATOM 4828 C C . SER B 2 93 ? -20.842 65.541 36.776 1.00 15.35 93 SER B C 1
ATOM 4829 O O . SER B 2 93 ? -21.148 66.022 35.679 1.00 18.01 93 SER B O 1
ATOM 4832 N N . LEU B 2 94 ? -19.594 65.153 37.052 1.00 13.54 94 LEU B N 1
ATOM 4833 C CA . LEU B 2 94 ? -18.517 65.368 36.105 1.00 13.94 94 LEU B CA 1
ATOM 4834 C C . LEU B 2 94 ? -18.415 64.286 35.080 1.00 13.38 94 LEU B C 1
ATOM 4835 O O . LEU B 2 94 ? -18.031 64.577 33.942 1.00 14.34 94 LEU B O 1
ATOM 4840 N N . TYR B 2 95 ? -18.621 63.027 35.489 1.00 11.99 95 TYR B N 1
ATOM 4841 C CA . TYR B 2 95 ? -18.257 61.894 34.663 1.00 11.43 95 TYR B CA 1
ATOM 4842 C C . TYR B 2 95 ? -19.410 60.997 34.254 1.00 11.84 95 TYR B C 1
ATOM 4843 O O . TYR B 2 95 ? -19.238 60.152 33.379 1.00 14.07 95 TYR B O 1
ATOM 4852 N N . ASN B 2 96 ? -20.566 61.153 34.899 1.00 12.87 96 ASN B N 1
ATOM 4853 C CA . ASN B 2 96 ? -21.792 60.505 34.449 1.00 13.62 96 ASN B CA 1
ATOM 4854 C C . ASN B 2 96 ? -21.692 59.025 34.041 1.00 13.56 96 ASN B C 1
ATOM 4855 O O . ASN B 2 96 ? -22.174 58.641 32.985 1.00 14.81 96 ASN B O 1
ATOM 4860 N N . PRO B 2 97 ? -21.095 58.149 34.893 1.00 12.44 97 PRO B N 1
ATOM 4861 C CA . PRO B 2 97 ? -21.228 56.726 34.629 1.00 11.80 97 PRO B CA 1
ATOM 4862 C C . PRO B 2 97 ? -22.693 56.314 34.818 1.00 11.90 97 PRO B C 1
ATOM 4863 O O . PRO B 2 97 ? -23.463 57.040 35.458 1.00 13.28 97 PRO B O 1
ATOM 4867 N N . ASP B 2 98 ? -23.050 55.126 34.326 1.00 11.66 98 ASP B N 1
ATOM 4868 C CA . ASP B 2 98 ? -24.375 54.554 34.628 1.00 12.28 98 ASP B CA 1
ATOM 4869 C C . ASP B 2 98 ? -24.358 53.810 35.973 1.00 12.45 98 ASP B C 1
ATOM 4870 O O . ASP B 2 98 ? -25.397 53.651 36.621 1.00 14.28 98 ASP B O 1
ATOM 4875 N N . ILE B 2 99 ? -23.168 53.325 36.361 1.00 11.90 99 ILE B N 1
ATOM 4876 C CA . ILE B 2 99 ? -22.992 52.547 37.572 1.00 11.41 99 ILE B CA 1
ATOM 4877 C C . ILE B 2 99 ? -21.615 52.842 38.147 1.00 11.61 99 ILE B C 1
ATOM 4878 O O . ILE B 2 99 ? -20.633 52.896 37.420 1.00 11.85 99 ILE B O 1
ATOM 4883 N N . ILE B 2 100 ? -21.581 53.063 39.462 1.00 11.85 100 ILE B N 1
ATOM 4884 C CA . ILE B 2 100 ? -20.337 53.162 40.218 1.00 10.76 100 ILE B CA 1
ATOM 4885 C C . ILE B 2 100 ? -20.149 51.834 40.938 1.00 11.45 100 ILE B C 1
ATOM 4886 O O . ILE B 2 100 ? -21.028 51.408 41.672 1.00 11.97 100 ILE B O 1
ATOM 4891 N N . ALA B 2 101 ? -19.000 51.180 40.712 1.00 10.96 101 ALA B N 1
ATOM 4892 C CA . ALA B 2 101 ? -18.734 49.906 41.358 1.00 10.67 101 ALA B CA 1
ATOM 4893 C C . ALA B 2 101 ? -17.613 50.112 42.374 1.00 10.34 101 ALA B C 1
ATOM 4894 O O . ALA B 2 101 ? -16.453 50.260 42.023 1.00 10.64 101 ALA B O 1
ATOM 4896 N N . VAL B 2 102 ? -18.004 50.143 43.640 1.00 10.59 102 VAL B N 1
ATOM 4897 C CA . VAL B 2 102 ? -17.093 50.450 44.747 1.00 10.79 102 VAL B CA 1
ATOM 4898 C C . VAL B 2 102 ? -16.391 49.185 45.240 1.00 10.21 102 VAL B C 1
ATOM 4899 O O . VAL B 2 102 ? -17.026 48.146 45.447 1.00 11.27 102 VAL B O 1
ATOM 4903 N N . HIS B 2 103 ? -15.080 49.295 45.462 1.00 9.48 103 HIS B N 1
ATOM 4904 C CA . HIS B 2 103 ? -14.358 48.294 46.208 1.00 9.31 103 HIS B CA 1
ATOM 4905 C C . HIS B 2 103 ? -13.581 49.022 47.320 1.00 9.58 103 HIS B C 1
ATOM 4906 O O . HIS B 2 103 ? -13.600 50.265 47.382 1.00 10.38 103 HIS B O 1
ATOM 4913 N N . THR B 2 104 ? -12.959 48.250 48.215 1.00 10.09 104 THR B N 1
ATOM 4914 C CA . THR B 2 104 ? -12.348 48.839 49.396 1.00 10.32 104 THR B CA 1
ATOM 4915 C C . THR B 2 104 ? -10.851 48.547 49.417 1.00 9.91 104 THR B C 1
ATOM 4916 O O . THR B 2 104 ? -10.326 47.915 48.532 1.00 11.79 104 THR B O 1
ATOM 4920 N N . THR B 2 105 ? -10.186 49.031 50.438 1.00 10.43 105 THR B N 1
ATOM 4921 C CA . THR B 2 105 ? -8.760 48.813 50.615 1.00 10.47 105 THR B CA 1
ATOM 4922 C C . THR B 2 105 ? -8.471 48.303 52.004 1.00 10.49 105 THR B C 1
ATOM 4923 O O . THR B 2 105 ? -9.350 48.272 52.846 1.00 11.34 105 THR B O 1
ATOM 4927 N N . CYS B 2 106 ? -7.208 47.947 52.269 1.00 10.23 106 CYS B N 1
ATOM 4928 C CA . CYS B 2 106 ? -6.871 47.592 53.643 1.00 9.78 106 CYS B CA 1
ATOM 4929 C C . CYS B 2 106 ? -7.200 48.701 54.640 1.00 10.21 106 CYS B C 1
ATOM 4930 O O . CYS B 2 106 ? -7.486 48.397 55.796 1.00 11.72 106 CYS B O 1
ATOM 4933 N N . LEU B 2 107 ? -7.170 49.968 54.216 1.00 10.07 107 LEU B N 1
ATOM 4934 C CA . LEU B 2 107 ? -7.461 51.065 55.137 1.00 9.63 107 LEU B CA 1
ATOM 4935 C C . LEU B 2 107 ? -8.929 51.044 55.550 1.00 10.28 107 LEU B C 1
ATOM 4936 O O . LEU B 2 107 ? -9.251 51.028 56.749 1.00 11.27 107 LEU B O 1
ATOM 4941 N N . SER B 2 108 ? -9.837 51.063 54.571 1.00 10.44 108 SER B N 1
ATOM 4942 C CA A SER B 2 108 ? -11.246 51.105 54.929 0.55 9.48 108 SER B CA 1
ATOM 4943 C CA B SER B 2 108 ? -11.277 51.058 54.839 0.45 12.19 108 SER B CA 1
ATOM 4944 C C . SER B 2 108 ? -11.695 49.808 55.606 1.00 10.77 108 SER B C 1
ATOM 4945 O O . SER B 2 108 ? -12.596 49.850 56.456 1.00 13.46 108 SER B O 1
ATOM 4950 N N . GLU B 2 109 ? -11.103 48.673 55.258 1.00 10.71 109 GLU B N 1
ATOM 4951 C CA . GLU B 2 109 ? -11.432 47.422 55.904 1.00 11.40 109 GLU B CA 1
ATOM 4952 C C . GLU B 2 109 ? -10.904 47.396 57.357 1.00 12.37 109 GLU B C 1
ATOM 4953 O O . GLU B 2 109 ? -11.603 46.935 58.271 1.00 14.08 109 GLU B O 1
ATOM 4959 N N . THR B 2 110 ? -9.693 47.903 57.587 1.00 12.02 110 THR B N 1
ATOM 4960 C CA . THR B 2 110 ? -9.153 47.961 58.955 1.00 13.06 110 THR B CA 1
ATOM 4961 C C . THR B 2 110 ? -10.067 48.856 59.822 1.00 12.74 110 THR B C 1
ATOM 4962 O O . THR B 2 110 ? -10.325 48.554 60.990 1.00 15.88 110 THR B O 1
ATOM 4966 N N . LEU B 2 111 ? -10.545 49.941 59.224 1.00 13.40 111 LEU B N 1
ATOM 4967 C CA . LEU B 2 111 ? -11.448 50.875 59.913 1.00 14.07 111 LEU B CA 1
ATOM 4968 C C . LEU B 2 111 ? -12.861 50.370 60.099 1.00 14.97 111 LEU B C 1
ATOM 4969 O O . LEU B 2 111 ? -13.615 50.963 60.888 1.00 18.88 111 LEU B O 1
ATOM 4974 N N . GLY B 2 112 ? -13.242 49.319 59.372 1.00 14.30 112 GLY B N 1
ATOM 4975 C CA . GLY B 2 112 ? -14.590 48.774 59.458 1.00 15.84 112 GLY B CA 1
ATOM 4976 C C . GLY B 2 112 ? -15.628 49.657 58.833 1.00 14.65 112 GLY B C 1
ATOM 4977 O O . GLY B 2 112 ? -16.778 49.656 59.267 1.00 17.85 112 GLY B O 1
ATOM 4978 N N . ASP B 2 113 ? -15.291 50.414 57.800 1.00 13.66 113 ASP B N 1
ATOM 4979 C CA . ASP B 2 113 ? -16.297 51.248 57.133 1.00 14.63 113 ASP B CA 1
ATOM 4980 C C . ASP B 2 113 ? -17.485 50.412 56.689 1.00 14.48 113 ASP B C 1
ATOM 4981 O O . ASP B 2 113 ? -17.346 49.283 56.229 1.00 17.29 113 ASP B O 1
ATOM 4986 N N . ASP B 2 114 ? -18.651 51.014 56.772 1.00 14.78 114 ASP B N 1
ATOM 4987 C CA . ASP B 2 114 ? -19.915 50.343 56.536 1.00 15.81 114 ASP B CA 1
ATOM 4988 C C . ASP B 2 114 ? -20.536 50.831 55.209 1.00 14.44 114 ASP B C 1
ATOM 4989 O O . ASP B 2 114 ? -21.374 51.721 55.174 1.00 15.49 114 ASP B O 1
ATOM 4994 N N . LEU B 2 115 ? -20.117 50.207 54.107 1.00 15.48 115 LEU B N 1
ATOM 4995 C CA A LEU B 2 115 ? -20.565 50.676 52.796 0.49 14.61 115 LEU B CA 1
ATOM 4996 C CA B LEU B 2 115 ? -20.557 50.621 52.770 0.51 13.18 115 LEU B CA 1
ATOM 4997 C C . LEU B 2 115 ? -22.084 50.546 52.593 1.00 14.91 115 LEU B C 1
ATOM 4998 O O . LEU B 2 115 ? -22.700 51.430 52.018 1.00 15.90 115 LEU B O 1
ATOM 5007 N N . PRO B 2 116 ? -22.712 49.457 53.071 1.00 16.14 116 PRO B N 1
ATOM 5008 C CA . PRO B 2 116 ? -24.171 49.419 52.919 1.00 16.59 116 PRO B CA 1
ATOM 5009 C C . PRO B 2 116 ? -24.874 50.620 53.543 1.00 15.73 116 PRO B C 1
ATOM 5010 O O . PRO B 2 116 ? -25.778 51.177 52.937 1.00 17.46 116 PRO B O 1
ATOM 5014 N N . THR B 2 117 ? -24.427 51.058 54.708 1.00 15.09 117 THR B N 1
ATOM 5015 C CA . THR B 2 117 ? -24.989 52.227 55.326 1.00 16.12 117 THR B CA 1
ATOM 5016 C C . THR B 2 117 ? -24.709 53.493 54.520 1.00 15.73 117 THR B C 1
ATOM 5017 O O . THR B 2 117 ? -25.636 54.312 54.292 1.00 17.18 117 THR B O 1
ATOM 5021 N N . TYR B 2 118 ? -23.472 53.696 54.061 1.00 14.91 118 TYR B N 1
ATOM 5022 C CA A TYR B 2 118 ? -23.206 54.888 53.266 0.49 15.53 118 TYR B CA 1
ATOM 5023 C CA B TYR B 2 118 ? -23.206 54.884 53.284 0.51 15.01 118 TYR B CA 1
ATOM 5024 C C . TYR B 2 118 ? -24.078 54.931 52.017 1.00 15.41 118 TYR B C 1
ATOM 5025 O O . TYR B 2 118 ? -24.574 55.995 51.618 1.00 16.10 118 TYR B O 1
ATOM 5042 N N . ILE B 2 119 ? -24.232 53.781 51.365 1.00 14.90 119 ILE B N 1
ATOM 5043 C CA . ILE B 2 119 ? -24.943 53.750 50.108 1.00 16.49 119 ILE B CA 1
ATOM 5044 C C . ILE B 2 119 ? -26.443 54.036 50.334 1.00 18.21 119 ILE B C 1
ATOM 5045 O O . ILE B 2 119 ? -27.110 54.750 49.563 1.00 19.51 119 ILE B O 1
ATOM 5050 N N . SER B 2 120 ? -26.993 53.492 51.411 1.00 18.58 120 SER B N 1
ATOM 5051 C CA . SER B 2 120 ? -28.395 53.766 51.768 1.00 23.27 120 SER B CA 1
ATOM 5052 C C . SER B 2 120 ? -28.575 55.269 52.114 1.00 22.15 120 SER B C 1
ATOM 5053 O O . SER B 2 120 ? -29.537 55.909 51.707 1.00 25.76 120 SER B O 1
ATOM 5056 N N . GLN B 2 121 ? -27.572 55.864 52.753 1.00 19.46 121 GLN B N 1
ATOM 5057 C CA . GLN B 2 121 ? -27.599 57.288 53.088 1.00 21.66 121 GLN B CA 1
ATOM 5058 C C . GLN B 2 121 ? -27.499 58.157 51.837 1.00 20.51 121 GLN B C 1
ATOM 5059 O O . GLN B 2 121 ? -28.144 59.200 51.765 1.00 26.95 121 GLN B O 1
ATOM 5065 N N . MET B 2 122 ? -26.743 57.719 50.833 1.00 18.92 122 MET B N 1
ATOM 5066 C CA A MET B 2 122 ? -26.707 58.501 49.606 0.52 20.03 122 MET B CA 1
ATOM 5067 C CA B MET B 2 122 ? -26.672 58.400 49.514 0.48 17.00 122 MET B CA 1
ATOM 5068 C C . MET B 2 122 ? -28.048 58.490 48.887 1.00 20.14 122 MET B C 1
ATOM 5069 O O . MET B 2 122 ? -28.468 59.524 48.373 1.00 22.15 122 MET B O 1
ATOM 5078 N N . GLU B 2 123 ? -28.706 57.349 48.883 1.00 19.75 123 GLU B N 1
ATOM 5079 C CA . GLU B 2 123 ? -30.012 57.258 48.293 1.00 24.57 123 GLU B CA 1
ATOM 5080 C C . GLU B 2 123 ? -30.971 58.216 48.993 1.00 24.57 123 GLU B C 1
ATOM 5081 O O . GLU B 2 123 ? -31.697 58.977 48.348 1.00 31.94 123 GLU B O 1
ATOM 5087 N N . ASP B 2 124 ? -30.955 58.194 50.319 1.00 26.35 124 ASP B N 1
ATOM 5088 C CA . ASP B 2 124 ? -31.876 59.009 51.098 1.00 36.85 124 ASP B CA 1
ATOM 5089 C C . ASP B 2 124 ? -31.663 60.496 50.848 1.00 41.14 124 ASP B C 1
ATOM 5090 O O . ASP B 2 124 ? -32.613 61.271 50.864 1.00 70.77 124 ASP B O 1
ATOM 5095 N N . ALA B 2 125 ? -30.405 60.882 50.643 1.00 27.44 125 ALA B N 1
ATOM 5096 C CA . ALA B 2 125 ? -30.009 62.259 50.399 1.00 29.44 125 ALA B CA 1
ATOM 5097 C C . ALA B 2 125 ? -30.361 62.721 48.986 1.00 32.54 125 ALA B C 1
ATOM 5098 O O . ALA B 2 125 ? -30.371 63.921 48.703 1.00 43.37 125 ALA B O 1
ATOM 5100 N N . GLY B 2 126 ? -30.637 61.771 48.101 1.00 26.26 126 GLY B N 1
ATOM 5101 C CA . GLY B 2 126 ? -30.873 62.086 46.691 1.00 24.74 126 GLY B CA 1
ATOM 5102 C C . GLY B 2 126 ? -29.616 62.225 45.840 1.00 23.91 126 GLY B C 1
ATOM 5103 O O . GLY B 2 126 ? -29.649 62.868 44.783 1.00 27.78 126 GLY B O 1
ATOM 5104 N N . SER B 2 127 ? -28.527 61.591 46.276 1.00 22.47 127 SER B N 1
ATOM 5105 C CA . SER B 2 127 ? -27.208 61.697 45.618 1.00 25.87 127 SER B CA 1
ATOM 5106 C C . SER B 2 127 ? -27.049 60.783 44.413 1.00 23.66 127 SER B C 1
ATOM 5107 O O . SER B 2 127 ? -26.089 60.935 43.631 1.00 26.17 127 SER B O 1
ATOM 5110 N N . ILE B 2 128 ? -27.940 59.813 44.313 1.00 19.43 128 ILE B N 1
ATOM 5111 C CA . ILE B 2 128 ? -27.904 58.845 43.212 1.00 19.66 128 ILE B CA 1
ATOM 5112 C C . ILE B 2 128 ? -29.029 59.184 42.256 1.00 23.81 128 ILE B C 1
ATOM 5113 O O . ILE B 2 128 ? -30.207 59.000 42.587 1.00 26.24 128 ILE B O 1
ATOM 5118 N N . PRO B 2 129 ? -28.679 59.702 41.066 1.00 21.21 129 PRO B N 1
ATOM 5119 C CA . PRO B 2 129 ? -29.753 60.076 40.132 1.00 23.35 129 PRO B CA 1
ATOM 5120 C C . PRO B 2 129 ? -30.623 58.903 39.651 1.00 21.92 129 PRO B C 1
ATOM 5121 O O . PRO B 2 129 ? -30.197 57.731 39.693 1.00 20.41 129 PRO B O 1
ATOM 5125 N N . GLU B 2 130 ? -31.824 59.219 39.187 1.00 27.44 130 GLU B N 1
ATOM 5126 C CA . GLU B 2 130 ? -32.724 58.204 38.730 1.00 29.82 130 GLU B CA 1
ATOM 5127 C C . GLU B 2 130 ? -32.060 57.440 37.602 1.00 25.17 130 GLU B C 1
ATOM 5128 O O . GLU B 2 130 ? -31.451 58.021 36.702 1.00 26.62 130 GLU B O 1
ATOM 5134 N N . GLY B 2 131 ? -32.177 56.125 37.638 1.00 24.79 131 GLY B N 1
ATOM 5135 C CA . GLY B 2 131 ? -31.587 55.325 36.576 1.00 32.03 131 GLY B CA 1
ATOM 5136 C C . GLY B 2 131 ? -30.129 54.974 36.778 1.00 26.60 131 GLY B C 1
ATOM 5137 O O . GLY B 2 131 ? -29.587 54.186 36.017 1.00 39.53 131 GLY B O 1
ATOM 5138 N N . LYS B 2 132 ? -29.507 55.565 37.793 1.00 18.64 132 LYS B N 1
ATOM 5139 C CA . LYS B 2 132 ? -28.095 55.303 38.081 1.00 17.45 132 LYS B CA 1
ATOM 5140 C C . LYS B 2 132 ? -27.997 54.341 39.238 1.00 16.68 132 LYS B C 1
ATOM 5141 O O . LYS B 2 132 ? -28.904 54.239 40.069 1.00 19.39 132 LYS B O 1
ATOM 5147 N N . LEU B 2 133 ? -26.835 53.683 39.344 1.00 15.30 133 LEU B N 1
ATOM 5148 C CA . LEU B 2 133 ? -26.634 52.676 40.366 1.00 14.02 133 LEU B CA 1
ATOM 5149 C C . LEU B 2 133 ? -25.295 52.839 41.068 1.00 12.37 133 LEU B C 1
ATOM 5150 O O . LEU B 2 133 ? -24.294 53.236 40.451 1.00 13.21 133 LEU B O 1
ATOM 5155 N N . VAL B 2 134 ? -25.265 52.486 42.352 1.00 13.80 134 VAL B N 1
ATOM 5156 C CA . VAL B 2 134 ? -24.007 52.327 43.123 1.00 12.37 134 VAL B CA 1
ATOM 5157 C C . VAL B 2 134 ? -24.023 50.953 43.758 1.00 13.63 134 VAL B C 1
ATOM 5158 O O . VAL B 2 134 ? -24.955 50.605 44.480 1.00 15.01 134 VAL B O 1
ATOM 5162 N N . ILE B 2 135 ? -23.006 50.159 43.433 1.00 12.03 135 ILE B N 1
ATOM 5163 C CA . ILE B 2 135 ? -22.845 48.846 44.002 1.00 11.44 135 ILE B CA 1
ATOM 5164 C C . ILE B 2 135 ? -21.498 48.762 44.719 1.00 10.99 135 ILE B C 1
ATOM 5165 O O . ILE B 2 135 ? -20.651 49.638 44.556 1.00 11.98 135 ILE B O 1
ATOM 5170 N N . HIS B 2 136 ? -21.299 47.719 45.511 1.00 11.02 136 HIS B N 1
ATOM 5171 C CA . HIS B 2 136 ? -20.012 47.576 46.204 1.00 11.62 136 HIS B CA 1
ATOM 5172 C C . HIS B 2 136 ? -19.654 46.125 46.448 1.00 11.55 136 HIS B C 1
ATOM 5173 O O . HIS B 2 136 ? -20.516 45.232 46.452 1.00 12.16 136 HIS B O 1
ATOM 5180 N N . THR B 2 137 ? -18.355 45.915 46.676 1.00 10.90 137 THR B N 1
ATOM 5181 C CA . THR B 2 137 ? -17.839 44.735 47.329 1.00 11.16 137 THR B CA 1
ATOM 5182 C C . THR B 2 137 ? -16.817 45.163 48.384 1.00 10.63 137 THR B C 1
ATOM 5183 O O . THR B 2 137 ? -16.494 46.333 48.482 1.00 12.88 137 THR B O 1
ATOM 5187 N N . ASN B 2 138 ? -16.385 44.202 49.196 1.00 11.29 138 ASN B N 1
ATOM 5188 C CA . ASN B 2 138 ? -15.351 44.416 50.215 1.00 11.59 138 ASN B CA 1
ATOM 5189 C C . ASN B 2 138 ? -14.123 43.620 49.830 1.00 11.51 138 ASN B C 1
ATOM 5190 O O . ASN B 2 138 ? -14.208 42.399 49.603 1.00 12.23 138 ASN B O 1
ATOM 5195 N N . THR B 2 139 ? -12.996 44.301 49.736 1.00 10.54 139 THR B N 1
ATOM 5196 C CA . THR B 2 139 ? -11.753 43.746 49.182 1.00 10.71 139 THR B CA 1
ATOM 5197 C C . THR B 2 139 ? -10.543 44.030 50.076 1.00 11.00 139 THR B C 1
ATOM 5198 O O . THR B 2 139 ? -9.624 44.745 49.691 1.00 11.44 139 THR B O 1
ATOM 5202 N N . PRO B 2 140 ? -10.531 43.435 51.273 1.00 11.01 140 PRO B N 1
ATOM 5203 C CA . PRO B 2 140 ? -9.361 43.592 52.148 1.00 11.73 140 PRO B CA 1
ATOM 5204 C C . PRO B 2 140 ? -8.104 43.014 51.547 1.00 10.08 140 PRO B C 1
ATOM 5205 O O . PRO B 2 140 ? -8.036 41.838 51.231 1.00 11.47 140 PRO B O 1
ATOM 5209 N N . SER B 2 141 ? -7.079 43.848 51.427 1.00 9.95 141 SER B N 1
ATOM 5210 C CA A SER B 2 141 ? -5.870 43.431 50.724 0.58 9.55 141 SER B CA 1
ATOM 5211 C CA B SER B 2 141 ? -5.868 43.438 50.740 0.42 11.09 141 SER B CA 1
ATOM 5212 C C . SER B 2 141 ? -5.003 42.452 51.507 1.00 10.05 141 SER B C 1
ATOM 5213 O O . SER B 2 141 ? -4.103 41.811 50.931 1.00 10.98 141 SER B O 1
ATOM 5218 N N . TYR B 2 142 ? -5.243 42.351 52.801 1.00 9.82 142 TYR B N 1
ATOM 5219 C CA . TYR B 2 142 ? -4.586 41.374 53.639 1.00 10.24 142 TYR B CA 1
ATOM 5220 C C . TYR B 2 142 ? -5.226 39.988 53.550 1.00 10.26 142 TYR B C 1
ATOM 5221 O O . TYR B 2 142 ? -4.766 39.081 54.219 1.00 14.16 142 TYR B O 1
ATOM 5230 N N . VAL B 2 143 ? -6.266 39.809 52.735 1.00 9.74 143 VAL B N 1
ATOM 5231 C CA . VAL B 2 143 ? -6.836 38.513 52.454 1.00 9.90 143 VAL B CA 1
ATOM 5232 C C . VAL B 2 143 ? -6.600 38.173 50.990 1.00 9.75 143 VAL B C 1
ATOM 5233 O O . VAL B 2 143 ? -6.900 38.971 50.085 1.00 9.79 143 VAL B O 1
ATOM 5237 N N . GLY B 2 144 ? -6.073 37.000 50.720 1.00 10.60 144 GLY B N 1
ATOM 5238 C CA . GLY B 2 144 ? -6.038 36.531 49.334 1.00 10.26 144 GLY B CA 1
ATOM 5239 C C . GLY B 2 144 ? -5.129 37.347 48.463 1.00 9.89 144 GLY B C 1
ATOM 5240 O O . GLY B 2 144 ? -4.031 37.731 48.885 1.00 11.18 144 GLY B O 1
ATOM 5241 N N . SER B 2 145 ? -5.563 37.573 47.232 1.00 9.31 145 SER B N 1
ATOM 5242 C CA . SER B 2 145 ? -4.806 38.275 46.220 1.00 8.90 145 SER B CA 1
ATOM 5243 C C . SER B 2 145 ? -5.769 39.025 45.315 1.00 8.61 145 SER B C 1
ATOM 5244 O O . SER B 2 145 ? -6.974 39.058 45.520 1.00 9.20 145 SER B O 1
ATOM 5247 N N . HIS B 2 146 ? -5.203 39.613 44.258 1.00 8.38 146 HIS B N 1
ATOM 5248 C CA . HIS B 2 146 ? -6.001 40.240 43.213 1.00 8.51 146 HIS B CA 1
ATOM 5249 C C . HIS B 2 146 ? -7.028 39.272 42.631 1.00 8.44 146 HIS B C 1
ATOM 5250 O O . HIS B 2 146 ? -8.110 39.714 42.185 1.00 9.44 146 HIS B O 1
ATOM 5257 N N . VAL B 2 147 ? -6.762 37.968 42.616 1.00 9.14 147 VAL B N 1
ATOM 5258 C CA A VAL B 2 147 ? -7.774 37.029 42.107 0.43 10.43 147 VAL B CA 1
ATOM 5259 C CA B VAL B 2 147 ? -7.746 37.006 42.132 0.57 8.08 147 VAL B CA 1
ATOM 5260 C C . VAL B 2 147 ? -8.984 37.042 43.032 1.00 9.34 147 VAL B C 1
ATOM 5261 O O . VAL B 2 147 ? -10.137 37.031 42.563 1.00 9.42 147 VAL B O 1
ATOM 5268 N N . THR B 2 148 ? -8.762 37.069 44.337 1.00 9.36 148 THR B N 1
ATOM 5269 C CA . THR B 2 148 ? -9.851 37.141 45.308 1.00 9.83 148 THR B CA 1
ATOM 5270 C C . THR B 2 148 ? -10.630 38.424 45.134 1.00 9.64 148 THR B C 1
ATOM 5271 O O . THR B 2 148 ? -11.862 38.451 45.298 1.00 10.24 148 THR B O 1
ATOM 5275 N N . GLY B 2 149 ? -9.956 39.522 44.815 1.00 9.26 149 GLY B N 1
ATOM 5276 C CA . GLY B 2 149 ? -10.616 40.786 44.572 1.00 9.64 149 GLY B CA 1
ATOM 5277 C C . GLY B 2 149 ? -11.566 40.733 43.384 1.00 9.97 149 GLY B C 1
ATOM 5278 O O . GLY B 2 149 ? -12.704 41.244 43.443 1.00 9.94 149 GLY B O 1
ATOM 5279 N N . PHE B 2 150 ? -11.103 40.108 42.306 1.00 9.25 150 PHE B N 1
ATOM 5280 C CA . PHE B 2 150 ? -11.954 39.844 41.152 1.00 9.27 150 PHE B CA 1
ATOM 5281 C C . PHE B 2 150 ? -13.182 39.039 41.598 1.00 9.23 150 PHE B C 1
ATOM 5282 O O . PHE B 2 150 ? -14.328 39.370 41.273 1.00 9.90 150 PHE B O 1
ATOM 5290 N N . ALA B 2 151 ? -12.940 37.947 42.319 1.00 9.94 151 ALA B N 1
ATOM 5291 C CA . ALA B 2 151 ? -14.036 37.083 42.736 1.00 9.78 151 ALA B CA 1
ATOM 5292 C C . ALA B 2 151 ? -15.060 37.831 43.546 1.00 9.74 151 ALA B C 1
ATOM 5293 O O . ALA B 2 151 ? -16.287 37.611 43.388 1.00 10.66 151 ALA B O 1
ATOM 5295 N N . ASN B 2 152 ? -14.587 38.672 44.454 1.00 9.73 152 ASN B N 1
ATOM 5296 C CA . ASN B 2 152 ? -15.457 39.465 45.309 1.00 10.16 152 ASN B CA 1
ATOM 5297 C C . ASN B 2 152 ? -16.281 40.496 44.522 1.00 9.49 152 ASN B C 1
ATOM 5298 O O . ASN B 2 152 ? -17.490 40.652 44.752 1.00 10.93 152 ASN B O 1
ATOM 5303 N N . MET B 2 153 ? -15.686 41.138 43.532 1.00 9.83 153 MET B N 1
ATOM 5304 C CA . MET B 2 153 ? -16.429 42.093 42.731 1.00 10.41 153 MET B CA 1
ATOM 5305 C C . MET B 2 153 ? -17.534 41.364 41.965 1.00 10.73 153 MET B C 1
ATOM 5306 O O . MET B 2 153 ? -18.639 41.893 41.811 1.00 11.26 153 MET B O 1
ATOM 5311 N N . VAL B 2 154 ? -17.243 40.166 41.447 1.00 10.36 154 VAL B N 1
ATOM 5312 C CA . VAL B 2 154 ? -18.295 39.406 40.746 1.00 11.18 154 VAL B CA 1
ATOM 5313 C C . VAL B 2 154 ? -19.433 39.092 41.706 1.00 11.26 154 VAL B C 1
ATOM 5314 O O . VAL B 2 154 ? -20.624 39.207 41.351 1.00 12.20 154 VAL B O 1
ATOM 5318 N N . GLN B 2 155 ? -19.113 38.680 42.928 1.00 10.83 155 GLN B N 1
ATOM 5319 C CA . GLN B 2 155 ? -20.122 38.522 43.938 1.00 11.93 155 GLN B CA 1
ATOM 5320 C C . GLN B 2 155 ? -20.937 39.788 44.166 1.00 11.78 155 GLN B C 1
ATOM 5321 O O . GLN B 2 155 ? -22.190 39.733 44.287 1.00 13.25 155 GLN B O 1
ATOM 5327 N N . GLY B 2 156 ? -20.277 40.941 44.219 1.00 11.78 156 GLY B N 1
ATOM 5328 C CA . GLY B 2 156 ? -21.014 42.205 44.386 1.00 12.11 156 GLY B CA 1
ATOM 5329 C C . GLY B 2 156 ? -21.980 42.501 43.265 1.00 12.10 156 GLY B C 1
ATOM 5330 O O . GLY B 2 156 ? -23.095 42.972 43.489 1.00 12.76 156 GLY B O 1
ATOM 5331 N N . ILE B 2 157 ? -21.567 42.219 42.042 1.00 11.53 157 ILE B N 1
ATOM 5332 C CA . ILE B 2 157 ? -22.451 42.340 40.887 1.00 12.52 157 ILE B CA 1
ATOM 5333 C C . ILE B 2 157 ? -23.699 41.483 41.068 1.00 13.07 157 ILE B C 1
ATOM 5334 O O . ILE B 2 157 ? -24.841 41.953 40.905 1.00 13.58 157 ILE B O 1
ATOM 5339 N N . VAL B 2 158 ? -23.505 40.222 41.461 1.00 12.33 158 VAL B N 1
ATOM 5340 C CA A VAL B 2 158 ? -24.680 39.367 41.654 0.44 15.29 158 VAL B CA 1
ATOM 5341 C CA B VAL B 2 158 ? -24.651 39.329 41.694 0.56 12.16 158 VAL B CA 1
ATOM 5342 C C . VAL B 2 158 ? -25.538 39.856 42.817 1.00 12.48 158 VAL B C 1
ATOM 5343 O O . VAL B 2 158 ? -26.771 39.926 42.691 1.00 14.44 158 VAL B O 1
ATOM 5350 N N . ASN B 2 159 ? -24.917 40.224 43.929 1.00 12.82 159 ASN B N 1
ATOM 5351 C CA . ASN B 2 159 ? -25.655 40.682 45.106 1.00 14.19 159 ASN B CA 1
ATOM 5352 C C . ASN B 2 159 ? -26.583 41.840 44.771 1.00 14.71 159 ASN B C 1
ATOM 5353 O O . ASN B 2 159 ? -27.739 41.853 45.193 1.00 15.98 159 ASN B O 1
ATOM 5358 N N . TYR B 2 160 ? -26.106 42.813 44.003 1.00 13.51 160 TYR B N 1
ATOM 5359 C CA . TYR B 2 160 ? -26.901 43.997 43.695 1.00 14.23 160 TYR B CA 1
ATOM 5360 C C . TYR B 2 160 ? -27.784 43.884 42.487 1.00 15.32 160 TYR B C 1
ATOM 5361 O O . TYR B 2 160 ? -28.850 44.491 42.490 1.00 18.36 160 TYR B O 1
ATOM 5370 N N . LEU B 2 161 ? -27.354 43.141 41.456 1.00 14.27 161 LEU B N 1
ATOM 5371 C CA . LEU B 2 161 ? -28.031 43.220 40.167 1.00 14.19 161 LEU B CA 1
ATOM 5372 C C . LEU B 2 161 ? -28.857 41.996 39.748 1.00 14.09 161 LEU B C 1
ATOM 5373 O O . LEU B 2 161 ? -29.933 42.144 39.178 1.00 16.33 161 LEU B O 1
ATOM 5378 N N . SER B 2 162 ? -28.332 40.791 39.964 1.00 14.63 162 SER B N 1
ATOM 5379 C CA . SER B 2 162 ? -28.975 39.622 39.365 1.00 16.37 162 SER B CA 1
ATOM 5380 C C . SER B 2 162 ? -30.389 39.439 39.906 1.00 15.85 162 SER B C 1
ATOM 5381 O O . SER B 2 162 ? -30.590 39.474 41.117 1.00 16.87 162 SER B O 1
ATOM 5384 N N . GLU B 2 163 ? -31.335 39.191 39.013 1.00 16.59 163 GLU B N 1
ATOM 5385 C CA . GLU B 2 163 ? -32.728 38.971 39.463 1.00 17.52 163 GLU B CA 1
ATOM 5386 C C . GLU B 2 163 ? -33.432 37.949 38.602 1.00 18.72 163 GLU B C 1
ATOM 5387 O O . GLU B 2 163 ? -33.341 38.001 37.354 1.00 19.53 163 GLU B O 1
ATOM 5393 N N . ASN B 2 164 ? -34.078 36.991 39.256 1.00 18.60 164 ASN B N 1
ATOM 5394 C CA . ASN B 2 164 ? -34.929 36.020 38.590 1.00 18.21 164 ASN B CA 1
ATOM 5395 C C . ASN B 2 164 ? -36.337 36.592 38.585 1.00 20.90 164 ASN B C 1
ATOM 5396 O O . ASN B 2 164 ? -36.925 36.756 39.635 1.00 24.27 164 ASN B O 1
ATOM 5401 N N . THR B 2 165 ? -36.807 36.968 37.411 1.00 20.08 165 THR B N 1
ATOM 5402 C CA . THR B 2 165 ? -38.128 37.573 37.268 1.00 21.40 165 THR B CA 1
ATOM 5403 C C . THR B 2 165 ? -39.142 36.578 36.726 1.00 22.47 165 THR B C 1
ATOM 5404 O O . THR B 2 165 ? -40.273 36.957 36.415 1.00 29.02 165 THR B O 1
ATOM 5408 N N . GLY B 2 166 ? -38.742 35.320 36.571 1.00 22.71 166 GLY B N 1
ATOM 5409 C CA . GLY B 2 166 ? -39.616 34.272 36.008 1.00 28.16 166 GLY B CA 1
ATOM 5410 C C . GLY B 2 166 ? -39.624 34.246 34.480 1.00 27.98 166 GLY B C 1
ATOM 5411 O O . GLY B 2 166 ? -40.199 33.356 33.879 1.00 33.64 166 GLY B O 1
ATOM 5412 N N . ALA B 2 167 ? -38.969 35.216 33.859 1.00 24.58 167 ALA B N 1
ATOM 5413 C CA . ALA B 2 167 ? -38.884 35.314 32.425 1.00 24.83 167 ALA B CA 1
ATOM 5414 C C . ALA B 2 167 ? -37.603 34.623 31.932 1.00 24.52 167 ALA B C 1
ATOM 5415 O O . ALA B 2 167 ? -36.550 35.255 31.805 1.00 23.65 167 ALA B O 1
ATOM 5417 N N . LYS B 2 168 ? -37.689 33.318 31.666 1.00 22.04 168 LYS B N 1
ATOM 5418 C CA . LYS B 2 168 ? -36.535 32.556 31.214 1.00 21.29 168 LYS B CA 1
ATOM 5419 C C . LYS B 2 168 ? -35.923 33.124 29.937 1.00 19.79 168 LYS B C 1
ATOM 5420 O O . LYS B 2 168 ? -36.625 33.361 28.961 1.00 24.39 168 LYS B O 1
ATOM 5426 N N . ASN B 2 169 ? -34.604 33.334 29.936 1.00 18.17 169 ASN B N 1
ATOM 5427 C CA . ASN B 2 169 ? -33.962 33.905 28.760 1.00 18.24 169 ASN B CA 1
ATOM 5428 C C . ASN B 2 169 ? -33.338 32.904 27.792 1.00 18.93 169 ASN B C 1
ATOM 5429 O O . ASN B 2 169 ? -32.939 33.274 26.691 1.00 19.57 169 ASN B O 1
ATOM 5434 N N . GLY B 2 170 ? -33.299 31.638 28.180 1.00 17.59 170 GLY B N 1
ATOM 5435 C CA . GLY B 2 170 ? -32.712 30.601 27.346 1.00 19.71 170 GLY B CA 1
ATOM 5436 C C . GLY B 2 170 ? -31.205 30.679 27.188 1.00 18.23 170 GLY B C 1
ATOM 5437 O O . GLY B 2 170 ? -30.659 30.067 26.278 1.00 19.43 170 GLY B O 1
ATOM 5438 N N . LYS B 2 171 ? -30.535 31.394 28.085 1.00 15.81 171 LYS B N 1
ATOM 5439 C CA . LYS B 2 171 ? -29.098 31.645 27.982 1.00 15.23 171 LYS B CA 1
ATOM 5440 C C . LYS B 2 171 ? -28.320 30.868 29.056 1.00 15.97 171 LYS B C 1
ATOM 5441 O O . LYS B 2 171 ? -28.858 30.485 30.100 1.00 16.77 171 LYS B O 1
ATOM 5447 N N . ILE B 2 172 ? -27.020 30.713 28.806 1.00 14.82 172 ILE B N 1
ATOM 5448 C CA . ILE B 2 172 ? -26.085 30.216 29.790 1.00 14.47 172 ILE B CA 1
ATOM 5449 C C . ILE B 2 172 ? -25.213 31.419 30.238 1.00 13.69 172 ILE B C 1
ATOM 5450 O O . ILE B 2 172 ? -24.695 32.146 29.402 1.00 14.13 172 ILE B O 1
ATOM 5455 N N . ASN B 2 173 ? -25.100 31.630 31.553 1.00 13.55 173 ASN B N 1
ATOM 5456 C CA . ASN B 2 173 ? -24.157 32.630 32.065 1.00 13.30 173 ASN B CA 1
ATOM 5457 C C . ASN B 2 173 ? -22.743 32.033 32.009 1.00 12.40 173 ASN B C 1
ATOM 5458 O O . ASN B 2 173 ? -22.580 30.845 32.325 1.00 13.55 173 ASN B O 1
ATOM 5463 N N . VAL B 2 174 ? -21.749 32.833 31.675 1.00 11.76 174 VAL B N 1
ATOM 5464 C CA . VAL B 2 174 ? -20.371 32.408 31.775 1.00 11.40 174 VAL B CA 1
ATOM 5465 C C . VAL B 2 174 ? -19.578 33.456 32.537 1.00 11.37 174 VAL B C 1
ATOM 5466 O O . VAL B 2 174 ? -19.547 34.618 32.138 1.00 12.18 174 VAL B O 1
ATOM 5470 N N . ILE B 2 175 ? -18.963 33.023 33.633 1.00 11.08 175 ILE B N 1
ATOM 5471 C CA . ILE B 2 175 ? -18.052 33.872 34.383 1.00 10.99 175 ILE B CA 1
ATOM 5472 C C . ILE B 2 175 ? -16.661 33.380 33.983 1.00 11.04 175 ILE B C 1
ATOM 5473 O O . ILE B 2 175 ? -16.307 32.247 34.280 1.00 11.01 175 ILE B O 1
ATOM 5478 N N . PRO B 2 176 ? -15.900 34.213 33.244 1.00 10.53 176 PRO B N 1
ATOM 5479 C CA . PRO B 2 176 ? -14.713 33.718 32.562 1.00 11.21 176 PRO B CA 1
ATOM 5480 C C . PRO B 2 176 ? -13.456 33.660 33.433 1.00 10.36 176 PRO B C 1
ATOM 5481 O O . PRO B 2 176 ? -12.405 33.254 32.956 1.00 11.27 176 PRO B O 1
ATOM 5485 N N . GLY B 2 177 ? -13.552 34.146 34.660 1.00 10.24 177 GLY B N 1
ATOM 5486 C CA . GLY B 2 177 ? -12.427 34.241 35.536 1.00 10.17 177 GLY B CA 1
ATOM 5487 C C . GLY B 2 177 ? -11.524 35.432 35.238 1.00 10.27 177 GLY B C 1
ATOM 5488 O O . GLY B 2 177 ? -11.841 36.308 34.433 1.00 10.59 177 GLY B O 1
ATOM 5489 N N . PHE B 2 178 ? -10.384 35.461 35.943 1.00 10.15 178 PHE B N 1
ATOM 5490 C CA . PHE B 2 178 ? -9.418 36.545 35.809 1.00 10.28 178 PHE B CA 1
ATOM 5491 C C . PHE B 2 178 ? -8.526 36.245 34.619 1.00 9.84 178 PHE B C 1
ATOM 5492 O O . PHE B 2 178 ? -7.370 35.839 34.750 1.00 11.00 178 PHE B O 1
ATOM 5500 N N . VAL B 2 179 ? -9.095 36.443 33.441 1.00 9.98 179 VAL B N 1
ATOM 5501 C CA . VAL B 2 179 ? -8.462 36.216 32.171 1.00 9.84 179 VAL B CA 1
ATOM 5502 C C . VAL B 2 179 ? -8.511 37.510 31.399 1.00 10.22 179 VAL B C 1
ATOM 5503 O O . VAL B 2 179 ? -9.297 38.398 31.727 1.00 10.69 179 VAL B O 1
ATOM 5507 N N . GLY B 2 180 ? -7.718 37.626 30.349 1.00 10.18 180 GLY B N 1
ATOM 5508 C CA . GLY B 2 180 ? -7.659 38.856 29.591 1.00 10.03 180 GLY B CA 1
ATOM 5509 C C . GLY B 2 180 ? -8.796 39.024 28.607 1.00 9.36 180 GLY B C 1
ATOM 5510 O O . GLY B 2 180 ? -9.515 38.071 28.290 1.00 9.85 180 GLY B O 1
ATOM 5511 N N . PRO B 2 181 ? -8.943 40.224 28.064 1.00 9.14 181 PRO B N 1
ATOM 5512 C CA . PRO B 2 181 ? -9.995 40.485 27.068 1.00 9.61 181 PRO B CA 1
ATOM 5513 C C . PRO B 2 181 ? -9.892 39.577 25.859 1.00 9.20 181 PRO B C 1
ATOM 5514 O O . PRO B 2 181 ? -10.928 39.223 25.288 1.00 10.08 181 PRO B O 1
ATOM 5518 N N . ALA B 2 182 ? -8.689 39.193 25.426 1.00 9.58 182 ALA B N 1
ATOM 5519 C CA . ALA B 2 182 ? -8.596 38.284 24.312 1.00 9.80 182 ALA B CA 1
ATOM 5520 C C . ALA B 2 182 ? -9.202 36.933 24.629 1.00 10.00 182 ALA B C 1
ATOM 5521 O O . ALA B 2 182 ? -9.762 36.252 23.756 1.00 10.23 182 ALA B O 1
ATOM 5523 N N . ASP B 2 183 ? -9.013 36.485 25.875 1.00 10.15 183 ASP B N 1
ATOM 5524 C CA . ASP B 2 183 ? -9.595 35.215 26.309 1.00 10.09 183 ASP B CA 1
ATOM 5525 C C . ASP B 2 183 ? -11.111 35.304 26.397 1.00 9.72 183 ASP B C 1
ATOM 5526 O O . ASP B 2 183 ? -11.818 34.386 25.990 1.00 10.51 183 ASP B O 1
ATOM 5531 N N . MET B 2 184 ? -11.612 36.450 26.892 1.00 9.76 184 MET B N 1
ATOM 5532 C CA . MET B 2 184 ? -13.053 36.671 26.857 1.00 10.37 184 MET B CA 1
ATOM 5533 C C . MET B 2 184 ? -13.593 36.634 25.433 1.00 10.78 184 MET B C 1
ATOM 5534 O O . MET B 2 184 ? -14.636 36.004 25.188 1.00 11.13 184 MET B O 1
ATOM 5539 N N . ARG B 2 185 ? -12.891 37.265 24.484 1.00 10.05 185 ARG B N 1
ATOM 5540 C CA . ARG B 2 185 ? -13.344 37.227 23.100 1.00 10.62 185 ARG B CA 1
ATOM 5541 C C . ARG B 2 185 ? -13.364 35.825 22.553 1.00 10.90 185 ARG B C 1
ATOM 5542 O O . ARG B 2 185 ? -14.298 35.432 21.846 1.00 11.79 185 ARG B O 1
ATOM 5550 N N . GLU B 2 186 ? -12.338 35.028 22.886 1.00 10.43 186 GLU B N 1
ATOM 5551 C CA . GLU B 2 186 ? -12.279 33.656 22.375 1.00 10.83 186 GLU B CA 1
ATOM 5552 C C . GLU B 2 186 ? -13.382 32.786 22.956 1.00 10.85 186 GLU B C 1
ATOM 5553 O O . GLU B 2 186 ? -13.988 31.978 22.229 1.00 11.75 186 GLU B O 1
ATOM 5559 N N . ILE B 2 187 ? -13.655 32.920 24.247 1.00 10.52 187 ILE B N 1
ATOM 5560 C CA . ILE B 2 187 ? -14.750 32.154 24.858 1.00 10.94 187 ILE B CA 1
ATOM 5561 C C . ILE B 2 187 ? -16.085 32.530 24.219 1.00 11.32 187 ILE B C 1
ATOM 5562 O O . ILE B 2 187 ? -16.889 31.640 23.900 1.00 11.95 187 ILE B O 1
ATOM 5567 N N . LYS B 2 188 ? -16.303 33.827 23.996 1.00 11.24 188 LYS B N 1
ATOM 5568 C CA . LYS B 2 188 ? -17.534 34.270 23.321 1.00 12.08 188 LYS B CA 1
ATOM 5569 C C . LYS B 2 188 ? -17.604 33.667 21.907 1.00 11.86 188 LYS B C 1
ATOM 5570 O O . LYS B 2 188 ? -18.674 33.205 21.468 1.00 13.17 188 LYS B O 1
ATOM 5576 N N . ARG B 2 189 ? -16.483 33.680 21.207 1.00 11.78 189 ARG B N 1
ATOM 5577 C CA . ARG B 2 189 ? -16.437 33.158 19.851 1.00 11.74 189 ARG B CA 1
ATOM 5578 C C . ARG B 2 189 ? -16.848 31.687 19.825 1.00 11.89 189 ARG B C 1
ATOM 5579 O O . ARG B 2 189 ? -17.570 31.225 18.920 1.00 13.31 189 ARG B O 1
ATOM 5587 N N . LEU B 2 190 ? -16.399 30.918 20.823 1.00 11.60 190 LEU B N 1
ATOM 5588 C CA A LEU B 2 190 ? -16.744 29.499 20.904 0.44 13.15 190 LEU B CA 1
ATOM 5589 C CA B LEU B 2 190 ? -16.737 29.507 20.915 0.56 11.26 190 LEU B CA 1
ATOM 5590 C C . LEU B 2 190 ? -18.225 29.290 21.213 1.00 11.55 190 LEU B C 1
ATOM 5591 O O . LEU B 2 190 ? -18.860 28.424 20.595 1.00 13.23 190 LEU B O 1
ATOM 5600 N N . PHE B 2 191 ? -18.783 30.053 22.147 1.00 11.95 191 PHE B N 1
ATOM 5601 C CA . PHE B 2 191 ? -20.237 30.004 22.385 1.00 12.42 191 PHE B CA 1
ATOM 5602 C C . PHE B 2 191 ? -21.004 30.286 21.088 1.00 13.49 191 PHE B C 1
ATOM 5603 O O . PHE B 2 191 ? -21.985 29.601 20.749 1.00 14.10 191 PHE B O 1
ATOM 5611 N N . GLU B 2 192 ? -20.548 31.302 20.351 1.00 13.78 192 GLU B N 1
ATOM 5612 C CA . GLU B 2 192 ? -21.242 31.698 19.123 1.00 15.05 192 GLU B CA 1
ATOM 5613 C C . GLU B 2 192 ? -21.108 30.608 18.064 1.00 13.69 192 GLU B C 1
ATOM 5614 O O . GLU B 2 192 ? -22.080 30.299 17.353 1.00 15.59 192 GLU B O 1
ATOM 5620 N N . ALA B 2 193 ? -19.932 29.990 17.954 1.00 13.89 193 ALA B N 1
ATOM 5621 C CA . ALA B 2 193 ? -19.758 28.894 16.993 1.00 14.76 193 ALA B CA 1
ATOM 5622 C C . ALA B 2 193 ? -20.649 27.689 17.358 1.00 15.00 193 ALA B C 1
ATOM 5623 O O . ALA B 2 193 ? -21.116 26.963 16.468 1.00 16.56 193 ALA B O 1
ATOM 5625 N N . MET B 2 194 ? -20.854 27.459 18.649 1.00 14.33 194 MET B N 1
ATOM 5626 C CA A MET B 2 194 ? -21.724 26.397 19.152 0.62 13.67 194 MET B CA 1
ATOM 5627 C CA B MET B 2 194 ? -21.742 26.399 19.070 0.38 17.09 194 MET B CA 1
ATOM 5628 C C . MET B 2 194 ? -23.216 26.756 18.997 1.00 16.19 194 MET B C 1
ATOM 5629 O O . MET B 2 194 ? -24.071 25.900 19.222 1.00 17.62 194 MET B O 1
ATOM 5638 N N . ASP B 2 195 ? -23.515 28.012 18.668 1.00 14.75 195 ASP B N 1
ATOM 5639 C CA . ASP B 2 195 ? -24.870 28.526 18.571 1.00 16.60 195 ASP B CA 1
ATOM 5640 C C . ASP B 2 195 ? -25.613 28.466 19.916 1.00 16.72 195 ASP B C 1
ATOM 5641 O O . ASP B 2 195 ? -26.801 28.111 19.970 1.00 17.87 195 ASP B O 1
ATOM 5646 N N . ILE B 2 196 ? -24.924 28.859 20.985 1.00 14.53 196 ILE B N 1
ATOM 5647 C CA . ILE B 2 196 ? -25.454 28.856 22.326 1.00 14.46 196 ILE B CA 1
ATOM 5648 C C . ILE B 2 196 ? -25.577 30.292 22.856 1.00 14.58 196 ILE B C 1
ATOM 5649 O O . ILE B 2 196 ? -24.570 30.945 23.093 1.00 15.62 196 ILE B O 1
ATOM 5654 N N . PRO B 2 197 ? -26.803 30.768 23.097 1.00 15.05 197 PRO B N 1
ATOM 5655 C CA . PRO B 2 197 ? -26.978 32.089 23.718 1.00 15.16 197 PRO B CA 1
ATOM 5656 C C . PRO B 2 197 ? -26.385 32.147 25.112 1.00 13.58 197 PRO B C 1
ATOM 5657 O O . PRO B 2 197 ? -26.491 31.162 25.863 1.00 14.67 197 PRO B O 1
ATOM 5661 N N . TYR B 2 198 ? -25.812 33.299 25.469 1.00 13.99 198 TYR B N 1
ATOM 5662 C CA . TYR B 2 198 ? -25.062 33.404 26.710 1.00 13.27 198 TYR B CA 1
ATOM 5663 C C . TYR B 2 198 ? -25.056 34.844 27.212 1.00 12.42 198 TYR B C 1
ATOM 5664 O O . TYR B 2 198 ? -25.350 35.785 26.462 1.00 13.90 198 TYR B O 1
ATOM 5673 N N . ILE B 2 199 ? -24.689 34.976 28.487 1.00 12.34 199 ILE B N 1
ATOM 5674 C CA . ILE B 2 199 ? -24.355 36.261 29.083 1.00 12.07 199 ILE B CA 1
ATOM 5675 C C . ILE B 2 199 ? -22.976 36.058 29.712 1.00 12.53 199 ILE B C 1
ATOM 5676 O O . ILE B 2 199 ? -22.844 35.224 30.608 1.00 13.02 199 ILE B O 1
ATOM 5681 N N . MET B 2 200 ? -21.950 36.765 29.247 1.00 12.23 200 MET B N 1
ATOM 5682 C CA . MET B 2 200 ? -20.638 36.734 29.881 1.00 11.14 200 MET B CA 1
ATOM 5683 C C . MET B 2 200 ? -20.515 37.893 30.846 1.00 10.85 200 MET B C 1
ATOM 5684 O O . MET B 2 200 ? -20.845 39.016 30.475 1.00 12.39 200 MET B O 1
ATOM 5689 N N . PHE B 2 201 ? -20.039 37.633 32.061 1.00 11.10 201 PHE B N 1
ATOM 5690 C CA . PHE B 2 201 ? -19.719 38.729 32.938 1.00 10.86 201 PHE B CA 1
ATOM 5691 C C . PHE B 2 201 ? -18.639 38.322 33.939 1.00 10.76 201 PHE B C 1
ATOM 5692 O O . PHE B 2 201 ? -18.614 37.165 34.389 1.00 10.75 201 PHE B O 1
ATOM 5700 N N . PRO B 2 202 ? -17.785 39.273 34.350 1.00 10.86 202 PRO B N 1
ATOM 5701 C CA . PRO B 2 202 ? -17.447 40.515 33.652 1.00 10.96 202 PRO B CA 1
ATOM 5702 C C . PRO B 2 202 ? -16.914 40.239 32.230 1.00 10.49 202 PRO B C 1
ATOM 5703 O O . PRO B 2 202 ? -16.566 39.095 31.904 1.00 11.18 202 PRO B O 1
ATOM 5707 N N . ASP B 2 203 ? -16.858 41.291 31.414 1.00 10.06 203 ASP B N 1
ATOM 5708 C CA . ASP B 2 203 ? -16.326 41.172 30.050 1.00 10.39 203 ASP B CA 1
ATOM 5709 C C . ASP B 2 203 ? -15.586 42.452 29.722 1.00 9.73 203 ASP B C 1
ATOM 5710 O O . ASP B 2 203 ? -16.204 43.466 29.472 1.00 10.37 203 ASP B O 1
ATOM 5715 N N . THR B 2 204 ? -14.247 42.391 29.745 1.00 9.94 204 THR B N 1
ATOM 5716 C CA . THR B 2 204 ? -13.431 43.572 29.488 1.00 9.95 204 THR B CA 1
ATOM 5717 C C . THR B 2 204 ? -13.046 43.702 28.007 1.00 9.76 204 THR B C 1
ATOM 5718 O O . THR B 2 204 ? -12.293 44.617 27.648 1.00 10.37 204 THR B O 1
ATOM 5722 N N . SER B 2 205 ? -13.539 42.801 27.146 1.00 10.50 205 SER B N 1
ATOM 5723 C CA . SER B 2 205 ? -13.292 42.967 25.724 1.00 10.51 205 SER B CA 1
ATOM 5724 C C . SER B 2 205 ? -13.964 44.242 25.233 1.00 10.65 205 SER B C 1
ATOM 5725 O O . SER B 2 205 ? -15.078 44.582 25.625 1.00 11.57 205 SER B O 1
ATOM 5728 N N . GLY B 2 206 ? -13.264 44.977 24.388 1.00 10.10 206 GLY B N 1
ATOM 5729 C CA . GLY B 2 206 ? -13.723 46.283 23.984 1.00 10.80 206 GLY B CA 1
ATOM 5730 C C . GLY B 2 206 ? -13.614 47.335 25.061 1.00 11.08 206 GLY B C 1
ATOM 5731 O O . GLY B 2 206 ? -14.186 48.429 24.907 1.00 13.30 206 GLY B O 1
ATOM 5732 N N . VAL B 2 207 ? -12.901 47.033 26.164 1.00 10.38 207 VAL B N 1
ATOM 5733 C CA . VAL B 2 207 ? -12.680 48.008 27.212 1.00 10.31 207 VAL B CA 1
ATOM 5734 C C . VAL B 2 207 ? -11.156 48.184 27.462 1.00 9.72 207 VAL B C 1
ATOM 5735 O O . VAL B 2 207 ? -10.689 49.320 27.527 1.00 10.77 207 VAL B O 1
ATOM 5739 N N . LEU B 2 208 ? -10.453 47.074 27.625 1.00 9.31 208 LEU B N 1
ATOM 5740 C CA . LEU B 2 208 ? -8.999 47.122 27.873 1.00 8.67 208 LEU B CA 1
ATOM 5741 C C . LEU B 2 208 ? -8.170 46.632 26.693 1.00 9.25 208 LEU B C 1
ATOM 5742 O O . LEU B 2 208 ? -6.977 46.430 26.819 1.00 10.08 208 LEU B O 1
ATOM 5747 N N . ASP B 2 209 ? -8.784 46.560 25.502 1.00 9.44 209 ASP B N 1
ATOM 5748 C CA . ASP B 2 2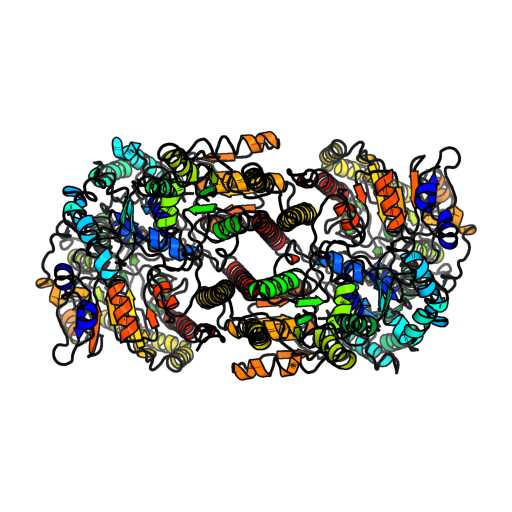09 ? -8.105 46.179 24.276 1.00 9.28 209 ASP B CA 1
ATOM 5749 C C . ASP B 2 209 ? -8.697 46.961 23.102 1.00 9.25 209 ASP B C 1
ATOM 5750 O O . ASP B 2 209 ? -8.772 46.463 21.975 1.00 9.97 209 ASP B O 1
ATOM 5755 N N . GLY B 2 210 ? -9.104 48.194 23.355 1.00 9.79 210 GLY B N 1
ATOM 5756 C CA . GLY B 2 210 ? -9.859 48.931 22.365 1.00 10.14 210 GLY B CA 1
ATOM 5757 C C . GLY B 2 210 ? -9.066 49.680 21.330 1.00 9.43 210 GLY B C 1
ATOM 5758 O O . GLY B 2 210 ? -7.838 49.843 21.407 1.00 9.72 210 GLY B O 1
ATOM 5759 N N . PRO B 2 211 ? -9.780 50.180 20.327 1.00 9.27 211 PRO B N 1
ATOM 5760 C CA . PRO B 2 211 ? -9.180 50.911 19.229 1.00 9.57 211 PRO B CA 1
ATOM 5761 C C . PRO B 2 211 ? -8.825 52.355 19.592 1.00 8.71 211 PRO B C 1
ATOM 5762 O O . PRO B 2 211 ? -9.335 52.908 20.555 1.00 9.76 211 PRO B O 1
ATOM 5766 N N . THR B 2 212 ? -7.933 52.951 18.790 1.00 8.92 212 THR B N 1
ATOM 5767 C CA . THR B 2 212 ? -7.811 54.384 18.740 1.00 9.22 212 THR B CA 1
ATOM 5768 C C . THR B 2 212 ? -8.675 54.889 17.601 1.00 9.66 212 THR B C 1
ATOM 5769 O O . THR B 2 212 ? -8.483 54.458 16.467 1.00 11.46 212 THR B O 1
ATOM 5773 N N . THR B 2 213 ? -9.593 55.797 17.909 1.00 10.00 213 THR B N 1
ATOM 5774 C CA . THR B 2 213 ? -10.483 56.377 16.909 1.00 10.62 213 THR B CA 1
ATOM 5775 C C . THR B 2 213 ? -10.281 57.863 16.737 1.00 11.26 213 THR B C 1
ATOM 5776 O O . THR B 2 213 ? -10.911 58.473 15.854 1.00 13.59 213 THR B O 1
ATOM 5780 N N . GLY B 2 214 ? -9.447 58.485 17.581 1.00 11.16 214 GLY B N 1
ATOM 5781 C CA . GLY B 2 214 ? -9.235 59.909 17.547 1.00 11.71 214 GLY B CA 1
ATOM 5782 C C . GLY B 2 214 ? -10.062 60.689 18.544 1.00 11.25 214 GLY B C 1
ATOM 5783 O O . GLY B 2 214 ? -9.836 61.855 18.723 1.00 13.39 214 GLY B O 1
ATOM 5784 N N . GLU B 2 215 ? -11.014 60.026 19.192 1.00 11.59 215 GLU B N 1
ATOM 5785 C CA . GLU B 2 215 ? -11.754 60.604 20.290 1.00 13.55 215 GLU B CA 1
ATOM 5786 C C . GLU B 2 215 ? -11.617 59.691 21.469 1.00 12.50 215 GLU B C 1
ATOM 5787 O O . GLU B 2 215 ? -11.860 58.481 21.366 1.00 12.98 215 GLU B O 1
ATOM 5793 N N . TYR B 2 216 ? -11.226 60.265 22.609 1.00 11.42 216 TYR B N 1
ATOM 5794 C CA . TYR B 2 216 ? -11.194 59.495 23.838 1.00 10.73 216 TYR B CA 1
ATOM 5795 C C . TYR B 2 216 ? -12.604 59.279 24.326 1.00 11.90 216 TYR B C 1
ATOM 5796 O O . TYR B 2 216 ? -13.372 60.238 24.416 1.00 13.73 216 TYR B O 1
ATOM 5805 N N . LYS B 2 217 ? -12.943 58.030 24.627 1.00 11.59 217 LYS B N 1
ATOM 5806 C CA . LYS B 2 217 ? -14.266 57.653 25.074 1.00 14.08 217 LYS B CA 1
ATOM 5807 C C . LYS B 2 217 ? -14.076 57.094 26.492 1.00 13.45 217 LYS B C 1
ATOM 5808 O O . LYS B 2 217 ? -13.534 56.026 26.688 1.00 15.25 217 LYS B O 1
ATOM 5814 N N . MET B 2 218 ? -14.550 57.831 27.490 1.00 12.18 218 MET B N 1
ATOM 5815 C CA . MET B 2 218 ? -14.331 57.392 28.873 1.00 13.22 218 MET B CA 1
ATOM 5816 C C . MET B 2 218 ? -14.824 56.008 29.182 1.00 11.68 218 MET B C 1
ATOM 5817 O O . MET B 2 218 ? -14.147 55.220 29.821 1.00 12.67 218 MET B O 1
ATOM 5822 N N . TYR B 2 219 ? -16.060 55.743 28.737 1.00 11.00 219 TYR B N 1
ATOM 5823 C CA . TYR B 2 219 ? -16.688 54.427 28.860 1.00 12.17 219 TYR B CA 1
ATOM 5824 C C . TYR B 2 219 ? -16.624 53.769 27.505 1.00 11.84 219 TYR B C 1
ATOM 5825 O O . TYR B 2 219 ? -17.397 54.110 26.601 1.00 12.89 219 TYR B O 1
ATOM 5834 N N . PRO B 2 220 ? -15.703 52.815 27.337 1.00 12.72 220 PRO B N 1
ATOM 5835 C CA . PRO B 2 220 ? -15.564 52.226 26.028 1.00 13.03 220 PRO B CA 1
ATOM 5836 C C . PRO B 2 220 ? -16.808 51.431 25.609 1.00 12.30 220 PRO B C 1
ATOM 5837 O O . PRO B 2 220 ? -17.688 51.113 26.415 1.00 12.63 220 PRO B O 1
ATOM 5841 N N . GLU B 2 221 ? -16.804 51.005 24.351 1.00 12.93 221 GLU B N 1
ATOM 5842 C CA . GLU B 2 221 ? -17.931 50.305 23.799 1.00 14.67 221 GLU B CA 1
ATOM 5843 C C . GLU B 2 221 ? -18.256 48.982 24.530 1.00 13.89 221 GLU B C 1
ATOM 5844 O O . GLU B 2 221 ? -19.453 48.609 24.590 1.00 14.11 221 GLU B O 1
ATOM 5850 N N . GLY B 2 222 ? -17.254 48.295 25.042 1.00 12.71 222 GLY B N 1
ATOM 5851 C CA . GLY B 2 222 ? -17.437 46.988 25.608 1.00 11.57 222 GLY B CA 1
ATOM 5852 C C . GLY B 2 222 ? -17.962 47.004 27.028 1.00 11.72 222 GLY B C 1
ATOM 5853 O O . GLY B 2 222 ? -18.351 48.049 27.565 1.00 11.73 222 GLY B O 1
ATOM 5854 N N . GLY B 2 223 ? -17.935 45.821 27.644 1.00 10.97 223 GLY B N 1
ATOM 5855 C CA . GLY B 2 223 ? -18.440 45.635 28.998 1.00 11.17 223 GLY B CA 1
ATOM 5856 C C . GLY B 2 223 ? -19.845 45.056 28.938 1.00 11.63 223 GLY B C 1
ATOM 5857 O O . GLY B 2 223 ? -20.636 45.359 28.034 1.00 12.59 223 GLY B O 1
ATOM 5858 N N . THR B 2 224 ? -20.172 44.220 29.905 1.00 11.74 224 THR B N 1
ATOM 5859 C CA . THR B 2 224 ? -21.533 43.673 29.956 1.00 11.89 224 THR B CA 1
ATOM 5860 C C . THR B 2 224 ? -22.505 44.749 30.402 1.00 12.33 224 THR B C 1
ATOM 5861 O O . THR B 2 224 ? -22.224 45.507 31.317 1.00 12.53 224 THR B O 1
ATOM 5865 N N . LYS B 2 225 ? -23.647 44.856 29.716 1.00 12.96 225 LYS B N 1
ATOM 5866 C CA . LYS B 2 225 ? -24.624 45.868 30.031 1.00 14.00 225 LYS B CA 1
ATOM 5867 C C . LYS B 2 225 ? -25.360 45.548 31.312 1.00 12.93 225 LYS B C 1
ATOM 5868 O O . LYS B 2 225 ? -25.661 44.381 31.608 1.00 13.25 225 LYS B O 1
ATOM 5874 N N . ILE B 2 226 ? -25.688 46.606 32.053 1.00 14.15 226 ILE B N 1
ATOM 5875 C CA . ILE B 2 226 ? -26.447 46.472 33.297 1.00 13.54 226 ILE B CA 1
ATOM 5876 C C . ILE B 2 226 ? -27.710 45.629 33.128 1.00 14.00 226 ILE B C 1
ATOM 5877 O O . ILE B 2 226 ? -28.000 44.780 33.962 1.00 15.85 226 ILE B O 1
ATOM 5882 N N . GLU B 2 227 ? -28.439 45.824 32.044 1.00 14.87 227 GLU B N 1
ATOM 5883 C CA . GLU B 2 227 ? -29.683 45.076 31.881 1.00 15.37 227 GLU B CA 1
ATOM 5884 C C . GLU B 2 227 ? -29.408 43.590 31.744 1.00 14.94 227 GLU B C 1
ATOM 5885 O O . GLU B 2 227 ? -30.197 42.761 32.186 1.00 15.85 227 GLU B O 1
ATOM 5891 N N . ASP B 2 228 ? -28.283 43.242 31.128 1.00 14.50 228 ASP B N 1
ATOM 5892 C CA . ASP B 2 228 ? -27.915 41.843 31.031 1.00 14.40 228 ASP B CA 1
ATOM 5893 C C . ASP B 2 228 ? -27.398 41.264 32.334 1.00 14.51 228 ASP B C 1
ATOM 5894 O O . ASP B 2 228 ? -27.625 40.082 32.631 1.00 14.52 228 ASP B O 1
ATOM 5899 N N . LEU B 2 229 ? -26.682 42.084 33.096 1.00 13.47 229 LEU B N 1
ATOM 5900 C CA . LEU B 2 229 ? -26.292 41.657 34.451 1.00 13.31 229 LEU B CA 1
ATOM 5901 C C . LEU B 2 229 ? -27.531 41.357 35.311 1.00 14.70 229 LEU B C 1
ATOM 5902 O O . LEU B 2 229 ? -27.584 40.365 36.038 1.00 15.00 229 LEU B O 1
ATOM 5907 N N . LYS B 2 230 ? -28.564 42.180 35.213 1.00 14.67 230 LYS B N 1
ATOM 5908 C CA . LYS B 2 230 ? -29.817 41.851 35.901 1.00 15.89 230 LYS B CA 1
ATOM 5909 C C . LYS B 2 230 ? -30.387 40.515 35.412 1.00 16.30 230 LYS B C 1
ATOM 5910 O O . LYS B 2 230 ? -30.813 39.663 36.211 1.00 17.30 230 LYS B O 1
ATOM 5916 N N . ASP B 2 231 ? -30.356 40.327 34.102 1.00 14.60 231 ASP B N 1
ATOM 5917 C CA . ASP B 2 231 ? -30.968 39.181 33.465 1.00 15.15 231 ASP B CA 1
ATOM 5918 C C . ASP B 2 231 ? -30.243 37.861 33.722 1.00 15.11 231 ASP B C 1
ATOM 5919 O O . ASP B 2 231 ? -30.787 36.788 33.413 1.00 16.25 231 ASP B O 1
ATOM 5924 N N . THR B 2 232 ? -29.047 37.928 34.322 1.00 14.74 232 THR B N 1
ATOM 5925 C CA . THR B 2 232 ? -28.344 36.689 34.696 1.00 14.51 232 THR B CA 1
ATOM 5926 C C . THR B 2 232 ? -29.146 35.791 35.643 1.00 14.50 232 THR B C 1
ATOM 5927 O O . THR B 2 232 ? -28.955 34.574 35.666 1.00 14.97 232 THR B O 1
ATOM 5931 N N . GLY B 2 233 ? -30.080 36.387 36.389 1.00 15.17 233 GLY B N 1
ATOM 5932 C CA . GLY B 2 233 ? -30.939 35.590 37.246 1.00 16.65 233 GLY B CA 1
ATOM 5933 C C . GLY B 2 233 ? -31.981 34.759 36.513 1.00 17.90 233 GLY B C 1
ATOM 5934 O O . GLY B 2 233 ? -32.638 33.901 37.124 1.00 18.13 233 GLY B O 1
ATOM 5935 N N . ASN B 2 234 ? -32.159 35.025 35.215 1.00 15.75 234 ASN B N 1
ATOM 5936 C CA . ASN B 2 234 ? -33.149 34.324 34.374 1.00 16.69 234 ASN B CA 1
ATOM 5937 C C . ASN B 2 234 ? -32.551 33.247 33.488 1.00 16.42 234 ASN B C 1
ATOM 5938 O O . ASN B 2 234 ? -33.239 32.651 32.690 1.00 17.04 234 ASN B O 1
ATOM 5943 N N . SER B 2 235 ? -31.258 32.983 33.657 1.00 15.92 235 SER B N 1
ATOM 5944 C CA . SER B 2 235 ? -30.550 32.020 32.828 1.00 15.82 235 SER B CA 1
ATOM 5945 C C . SER B 2 235 ? -30.783 30.573 33.261 1.00 16.20 235 SER B C 1
ATOM 5946 O O . SER B 2 235 ? -31.271 30.321 34.361 1.00 18.00 235 SER B O 1
ATOM 5949 N N . ASP B 2 236 ? -30.377 29.633 32.394 1.00 16.91 236 ASP B N 1
ATOM 5950 C CA . ASP B 2 236 ? -30.553 28.206 32.636 1.00 17.29 236 ASP B CA 1
ATOM 5951 C C . ASP B 2 236 ? -29.473 27.608 33.525 1.00 16.02 236 ASP B C 1
ATOM 5952 O O . ASP B 2 236 ? -29.700 26.622 34.218 1.00 17.52 236 ASP B O 1
ATOM 5957 N N . LEU B 2 237 ? -28.269 28.185 33.470 1.00 15.88 237 LEU B N 1
ATOM 5958 C CA . LEU B 2 237 ? -27.063 27.575 34.014 1.00 15.51 237 LEU B CA 1
ATOM 5959 C C . LEU B 2 237 ? -26.004 28.655 34.036 1.00 13.82 237 LEU B C 1
ATOM 5960 O O . LEU B 2 237 ? -25.995 29.527 33.154 1.00 15.74 237 LEU B O 1
ATOM 5965 N N . THR B 2 238 ? -25.084 28.566 35.007 1.00 13.06 238 THR B N 1
ATOM 5966 C CA . THR B 2 238 ? -23.865 29.362 35.016 1.00 12.67 238 THR B CA 1
ATOM 5967 C C . THR B 2 238 ? -22.667 28.424 34.891 1.00 13.49 238 THR B C 1
ATOM 5968 O O . THR B 2 238 ? -22.549 27.482 35.659 1.00 14.45 238 THR B O 1
ATOM 5972 N N . LEU B 2 239 ? -21.778 28.727 33.950 1.00 12.67 239 LEU B N 1
ATOM 5973 C CA . LEU B 2 239 ? -20.469 28.062 33.895 1.00 12.37 239 LEU B CA 1
ATOM 5974 C C . LEU B 2 239 ? -19.455 28.958 34.582 1.00 11.88 239 LEU B C 1
ATOM 5975 O O . LEU B 2 239 ? -19.263 30.125 34.201 1.00 12.95 239 LEU B O 1
ATOM 5980 N N . SER B 2 240 ? -18.824 28.409 35.626 1.00 12.11 240 SER B N 1
ATOM 5981 C CA . SER B 2 240 ? -17.797 29.116 36.402 1.00 11.63 240 SER B CA 1
ATOM 5982 C C . SER B 2 240 ? -16.440 28.643 35.904 1.00 11.16 240 SER B C 1
ATOM 5983 O O . SER B 2 240 ? -16.080 27.491 36.141 1.00 12.08 240 SER B O 1
ATOM 5986 N N . LEU B 2 241 ? -15.715 29.500 35.178 1.00 10.48 241 LEU B N 1
ATOM 5987 C CA . LEU B 2 241 ? -14.441 29.099 34.614 1.00 11.19 241 LEU B CA 1
ATOM 5988 C C . LEU B 2 241 ? -13.340 29.546 35.549 1.00 10.71 241 LEU B C 1
ATOM 5989 O O . LEU B 2 241 ? -13.073 30.754 35.674 1.00 10.82 241 LEU B O 1
ATOM 5994 N N . GLY B 2 242 ? -12.702 28.590 36.209 1.00 10.78 242 GLY B N 1
ATOM 5995 C CA . GLY B 2 242 ? -11.652 28.900 37.179 1.00 11.23 242 GLY B CA 1
ATOM 5996 C C . GLY B 2 242 ? -12.277 29.103 38.544 1.00 11.02 242 GLY B C 1
ATOM 5997 O O . GLY B 2 242 ? -12.822 30.143 38.839 1.00 12.16 242 GLY B O 1
ATOM 5998 N N . SER B 2 243 ? -12.148 28.104 39.417 1.00 11.42 243 SER B N 1
ATOM 5999 C CA . SER B 2 243 ? -12.845 28.162 40.694 1.00 12.23 243 SER B CA 1
ATOM 6000 C C . SER B 2 243 ? -12.433 29.342 41.577 1.00 11.29 243 SER B C 1
ATOM 6001 O O . SER B 2 243 ? -13.283 29.917 42.259 1.00 12.34 243 SER B O 1
ATOM 6004 N N . TYR B 2 244 ? -11.149 29.687 41.580 1.00 10.18 244 TYR B N 1
ATOM 6005 C CA . TYR B 2 244 ? -10.721 30.770 42.447 1.00 9.80 244 TYR B CA 1
ATOM 6006 C C . TYR B 2 244 ? -11.395 32.084 42.082 1.00 9.88 244 TYR B C 1
ATOM 6007 O O . TYR B 2 244 ? -11.850 32.836 42.958 1.00 10.77 244 TYR B O 1
ATOM 6016 N N . ALA B 2 245 ? -11.397 32.415 40.790 1.00 9.67 245 ALA B N 1
ATOM 6017 C CA . ALA B 2 245 ? -11.935 33.681 40.347 1.00 9.77 245 ALA B CA 1
ATOM 6018 C C . ALA B 2 245 ? -13.470 33.692 40.277 1.00 10.20 245 ALA B C 1
ATOM 6019 O O . ALA B 2 245 ? -14.071 34.758 40.436 1.00 10.72 245 ALA B O 1
ATOM 6021 N N . SER B 2 246 ? -14.065 32.554 39.950 1.00 10.46 246 SER B N 1
ATOM 6022 C CA . SER B 2 246 ? -15.419 32.567 39.435 1.00 10.87 246 SER B CA 1
ATOM 6023 C C . SER B 2 246 ? -16.471 31.867 40.313 1.00 11.11 246 SER B C 1
ATOM 6024 O O . SER B 2 246 ? -17.673 32.156 40.184 1.00 11.76 246 SER B O 1
ATOM 6027 N N . ASP B 2 247 ? -16.052 30.942 41.190 1.00 11.05 247 ASP B N 1
ATOM 6028 C CA . ASP B 2 247 ? -17.046 30.153 41.912 1.00 11.45 247 ASP B CA 1
ATOM 6029 C C . ASP B 2 247 ? -17.859 30.990 42.869 1.00 12.21 247 ASP B C 1
ATOM 6030 O O . ASP B 2 247 ? -19.047 30.728 43.029 1.00 12.91 247 ASP B O 1
ATOM 6035 N N . LEU B 2 248 ? -17.264 31.973 43.536 1.00 11.38 248 LEU B N 1
ATOM 6036 C CA . LEU B 2 248 ? -18.023 32.726 44.525 1.00 12.67 248 LEU B CA 1
ATOM 6037 C C . LEU B 2 248 ? -19.227 33.392 43.866 1.00 11.92 248 LEU B C 1
ATOM 6038 O O . LEU B 2 248 ? -20.352 33.334 44.365 1.00 12.94 248 LEU B O 1
ATOM 6043 N N . GLY B 2 249 ? -18.999 34.019 42.726 1.00 11.95 249 GLY B N 1
ATOM 6044 C CA . GLY B 2 249 ? -20.090 34.641 42.000 1.00 12.40 249 GLY B CA 1
ATOM 6045 C C . GLY B 2 249 ? -21.150 33.629 41.552 1.00 12.80 249 GLY B C 1
ATOM 6046 O O . GLY B 2 249 ? -22.368 33.852 41.694 1.00 13.40 249 GLY B O 1
ATOM 6047 N N . ALA B 2 250 ? -20.693 32.491 41.015 1.00 12.28 250 ALA B N 1
ATOM 6048 C CA . ALA B 2 250 ? -21.625 31.460 40.532 1.00 12.21 250 ALA B CA 1
ATOM 6049 C C . ALA B 2 250 ? -22.479 30.895 41.663 1.00 13.50 250 ALA B C 1
ATOM 6050 O O . ALA B 2 250 ? -23.705 30.712 41.511 1.00 14.57 250 ALA B O 1
ATOM 6052 N N . LYS B 2 251 ? -21.855 30.617 42.800 1.00 12.88 251 LYS B N 1
ATOM 6053 C CA . LYS B 2 251 ? -22.560 30.111 43.969 1.00 14.46 251 LYS B CA 1
ATOM 6054 C C . LYS B 2 251 ? -23.529 31.138 44.545 1.00 14.45 251 LYS B C 1
ATOM 6055 O O . LYS B 2 251 ? -24.634 30.796 44.999 1.00 15.73 251 LYS B O 1
ATOM 6061 N N . THR B 2 252 ? -23.119 32.390 44.553 1.00 13.98 252 THR B N 1
ATOM 6062 C CA . THR B 2 252 ? -23.967 33.460 45.070 1.00 14.66 252 THR B CA 1
ATOM 6063 C C . THR B 2 252 ? -25.221 33.578 44.193 1.00 14.41 252 THR B C 1
ATOM 6064 O O . THR B 2 252 ? -26.332 33.757 44.702 1.00 16.56 252 THR B O 1
ATOM 6068 N N . LEU B 2 253 ? -25.039 33.464 42.878 1.00 13.63 253 LEU B N 1
ATOM 6069 C CA . LEU B 2 253 ? -26.146 33.524 41.941 1.00 15.37 253 LEU B CA 1
ATOM 6070 C C . LEU B 2 253 ? -27.092 32.332 42.118 1.00 14.75 253 LEU B C 1
ATOM 6071 O O . LEU B 2 253 ? -28.321 32.464 42.000 1.00 16.46 253 LEU B O 1
ATOM 6076 N N . GLU B 2 254 ? -26.530 31.146 42.399 1.00 14.82 254 GLU B N 1
ATOM 6077 C CA . GLU B 2 254 ? -27.365 29.992 42.671 1.00 14.89 254 GLU B CA 1
ATOM 6078 C C . GLU B 2 254 ? -28.253 30.247 43.911 1.00 16.49 254 GLU B C 1
ATOM 6079 O O . GLU B 2 254 ? -29.469 29.975 43.909 1.00 18.36 254 GLU B O 1
ATOM 6085 N N . LYS B 2 255 ? -27.652 30.791 44.964 1.00 16.51 255 LYS B N 1
ATOM 6086 C CA A LYS B 2 255 ? -28.375 31.030 46.198 0.50 17.08 255 LYS B CA 1
ATOM 6087 C CA B LYS B 2 255 ? -28.378 31.014 46.195 0.50 18.33 255 LYS B CA 1
ATOM 6088 C C . LYS B 2 255 ? -29.440 32.105 45.994 1.00 16.94 255 LYS B C 1
ATOM 6089 O O . LYS B 2 255 ? -30.599 31.966 46.463 1.00 20.32 255 LYS B O 1
ATOM 6100 N N . LYS B 2 256 ? -29.095 33.183 45.301 1.00 16.86 256 LYS B N 1
ATOM 6101 C CA . LYS B 2 256 ? -30.008 34.313 45.143 1.00 17.52 256 LYS B CA 1
ATOM 6102 C C . LYS B 2 256 ? -31.146 34.030 44.164 1.00 17.12 256 LYS B C 1
ATOM 6103 O O . LYS B 2 256 ? -32.300 34.387 44.423 1.00 19.38 256 LYS B O 1
ATOM 6109 N N . CYS B 2 257 ? -30.800 33.388 43.046 1.00 17.86 257 CYS B N 1
ATOM 6110 C CA . CYS B 2 257 ? -31.695 33.322 41.875 1.00 16.58 257 CYS B CA 1
ATOM 6111 C C . CYS B 2 257 ? -32.022 31.913 41.432 1.00 17.04 257 CYS B C 1
ATOM 6112 O O . CYS B 2 257 ? -32.771 31.752 40.463 1.00 18.17 257 CYS B O 1
ATOM 6115 N N . LYS B 2 258 ? -31.461 30.910 42.116 1.00 17.21 258 LYS B N 1
ATOM 6116 C CA . LYS B 2 258 ? -31.724 29.506 41.840 1.00 20.14 258 LYS B CA 1
ATOM 6117 C C . LYS B 2 258 ? -31.213 29.068 40.463 1.00 19.63 258 LYS B C 1
ATOM 6118 O O . LYS B 2 258 ? -31.680 28.108 39.883 1.00 24.09 258 LYS B O 1
ATOM 6124 N N . VAL B 2 259 ? -30.203 29.768 39.957 1.00 16.34 259 VAL B N 1
ATOM 6125 C CA . VAL B 2 259 ? -29.545 29.345 38.729 1.00 16.26 259 VAL B CA 1
ATOM 6126 C C . VAL B 2 259 ? -28.458 28.337 39.085 1.00 15.59 259 VAL B C 1
ATOM 6127 O O . VAL B 2 259 ? -27.488 28.681 39.778 1.00 15.28 259 VAL B O 1
ATOM 6131 N N . PRO B 2 260 ? -28.570 27.082 38.605 1.00 16.17 260 PRO B N 1
ATOM 6132 C CA . PRO B 2 260 ? -27.519 26.111 38.921 1.00 14.99 260 PRO B CA 1
ATOM 6133 C C . PRO B 2 260 ? -26.198 26.467 38.267 1.00 16.39 260 PRO B C 1
ATOM 6134 O O . PRO B 2 260 ? -26.174 27.242 37.300 1.00 14.81 260 PRO B O 1
ATOM 6138 N N . PHE B 2 261 ? -25.101 25.921 38.783 1.00 15.69 261 PHE B N 1
ATOM 6139 C CA . PHE B 2 261 ? -23.816 26.200 38.182 1.00 15.01 261 PHE B CA 1
ATOM 6140 C C . PHE B 2 261 ? -22.995 24.947 38.046 1.00 15.69 261 PHE B C 1
ATOM 6141 O O . PHE B 2 261 ? -23.204 23.957 38.737 1.00 17.86 261 PHE B O 1
ATOM 6149 N N . LYS B 2 262 ? -22.003 25.040 37.163 1.00 15.19 262 LYS B N 1
ATOM 6150 C CA . LYS B 2 262 ? -20.977 24.017 36.987 1.00 15.44 262 LYS B CA 1
ATOM 6151 C C . LYS B 2 262 ? -19.613 24.690 36.978 1.00 14.02 262 LYS B C 1
ATOM 6152 O O . LYS B 2 262 ? -19.429 25.690 36.288 1.00 15.36 262 LYS B O 1
ATOM 6158 N N . THR B 2 263 ? -18.664 24.123 37.711 1.00 14.26 263 THR B N 1
ATOM 6159 C CA A THR B 2 263 ? -17.319 24.674 37.755 0.48 16.06 263 THR B CA 1
ATOM 6160 C CA B THR B 2 263 ? -17.321 24.646 37.772 0.52 12.39 263 THR B CA 1
ATOM 6161 C C . THR B 2 263 ? -16.458 23.905 36.758 1.00 13.65 263 THR B C 1
ATOM 6162 O O . THR B 2 263 ? -16.506 22.681 36.679 1.00 15.53 263 THR B O 1
ATOM 6169 N N . LEU B 2 264 ? -15.651 24.657 36.011 1.00 11.66 264 LEU B N 1
ATOM 6170 C CA . LEU B 2 264 ? -14.747 24.132 34.996 1.00 11.21 264 LEU B CA 1
ATOM 6171 C C . LEU B 2 264 ? -13.380 24.749 35.199 1.00 10.92 264 LEU B C 1
ATOM 6172 O O . LEU B 2 264 ? -13.252 25.843 35.772 1.00 12.73 264 LEU B O 1
ATOM 6177 N N . ARG B 2 265 ? -12.346 24.061 34.749 1.00 11.62 265 ARG B N 1
ATOM 6178 C CA . ARG B 2 265 ? -11.038 24.678 34.675 1.00 12.18 265 ARG B CA 1
ATOM 6179 C C . ARG B 2 265 ? -11.032 25.799 33.630 1.00 12.17 265 ARG B C 1
ATOM 6180 O O . ARG B 2 265 ? -11.754 25.751 32.621 1.00 12.65 265 ARG B O 1
ATOM 6188 N N . THR B 2 266 ? -10.185 26.787 33.872 1.00 11.26 266 THR B N 1
ATOM 6189 C CA . THR B 2 266 ? -9.884 27.722 32.796 1.00 10.92 266 THR B CA 1
ATOM 6190 C C . THR B 2 266 ? -9.516 26.919 31.556 1.00 10.81 266 THR B C 1
ATOM 6191 O O . THR B 2 266 ? -8.673 26.032 31.664 1.00 10.51 266 THR B O 1
ATOM 6195 N N . PRO B 2 267 ? -10.114 27.233 30.388 1.00 10.44 267 PRO B N 1
ATOM 6196 C CA . PRO B 2 267 ? -9.927 26.307 29.265 1.00 10.04 267 PRO B CA 1
ATOM 6197 C C . PRO B 2 267 ? -8.613 26.584 28.532 1.00 9.65 267 PRO B C 1
ATOM 6198 O O . PRO B 2 267 ? -8.602 27.250 27.490 1.00 10.69 267 PRO B O 1
ATOM 6202 N N . ILE B 2 268 ? -7.519 26.075 29.098 1.00 10.11 268 ILE B N 1
ATOM 6203 C CA . ILE B 2 268 ? -6.183 26.118 28.500 1.00 9.56 268 ILE B CA 1
ATOM 6204 C C . ILE B 2 268 ? -5.748 24.705 28.225 1.00 9.59 268 ILE B C 1
ATOM 6205 O O . ILE B 2 268 ? -5.740 23.865 29.135 1.00 11.13 268 ILE B O 1
ATOM 6210 N N . GLY B 2 269 ? -5.353 24.437 26.981 1.00 9.86 269 GLY B N 1
ATOM 6211 C CA . GLY B 2 269 ? -4.872 23.118 26.580 1.00 9.99 269 GLY B CA 1
ATOM 6212 C C . GLY B 2 269 ? -5.949 22.191 26.074 1.00 9.71 269 GLY B C 1
ATOM 6213 O O . GLY B 2 269 ? -7.087 22.607 25.814 1.00 11.92 269 GLY B O 1
ATOM 6214 N N . VAL B 2 270 ? -5.592 20.910 25.963 1.00 10.17 270 VAL B N 1
ATOM 6215 C CA . VAL B 2 270 ? -6.479 19.947 25.318 1.00 10.34 270 VAL B CA 1
ATOM 6216 C C . VAL B 2 270 ? -7.634 19.568 26.228 1.00 10.38 270 VAL B C 1
ATOM 6217 O O . VAL B 2 270 ? -8.801 19.836 25.912 1.00 11.16 270 VAL B O 1
ATOM 6221 N N . SER B 2 271 ? -7.356 18.903 27.349 1.00 10.52 271 SER B N 1
ATOM 6222 C CA . SER B 2 271 ? -8.438 18.416 28.197 1.00 10.64 271 SER B CA 1
ATOM 6223 C C . SER B 2 271 ? -9.285 19.537 28.749 1.00 10.41 271 SER B C 1
ATOM 6224 O O . SER B 2 271 ? -10.507 19.405 28.821 1.00 11.39 271 SER B O 1
ATOM 6227 N N . ALA B 2 272 ? -8.676 20.655 29.126 1.00 10.28 272 ALA B N 1
ATOM 6228 C CA . ALA B 2 272 ? -9.475 21.727 29.725 1.00 10.64 272 ALA B CA 1
ATOM 6229 C C . ALA B 2 272 ? -10.381 22.398 28.674 1.00 10.50 272 ALA B C 1
ATOM 6230 O O . ALA B 2 272 ? -11.497 22.765 28.976 1.00 11.34 272 ALA B O 1
ATOM 6232 N N . THR B 2 273 ? -9.908 22.558 27.445 1.00 9.73 273 THR B N 1
ATOM 6233 C CA . THR B 2 273 ? -10.803 23.065 26.398 1.00 10.72 273 THR B CA 1
ATOM 6234 C C . THR B 2 273 ? -11.862 22.016 26.059 1.00 10.36 273 THR B C 1
ATOM 6235 O O . THR B 2 273 ? -13.050 22.352 25.934 1.00 10.61 273 THR B O 1
ATOM 6239 N N . ASP B 2 274 ? -11.454 20.766 25.923 1.00 10.79 274 ASP B N 1
ATOM 6240 C CA . ASP B 2 274 ? -12.408 19.690 25.670 1.00 11.20 274 ASP B CA 1
ATOM 6241 C C . ASP B 2 274 ? -13.508 19.694 26.719 1.00 10.85 274 ASP B C 1
ATOM 6242 O O . ASP B 2 274 ? -14.690 19.515 26.398 1.00 11.84 274 ASP B O 1
ATOM 6247 N N . GLU B 2 275 ? -13.137 19.838 27.998 1.00 11.00 275 GLU B N 1
ATOM 6248 C CA . GLU B 2 275 ? -14.142 19.801 29.082 1.00 11.47 275 GLU B CA 1
ATOM 6249 C C . GLU B 2 275 ? -15.135 20.962 28.974 1.00 11.15 275 GLU B C 1
ATOM 6250 O O . GLU B 2 275 ? -16.337 20.823 29.274 1.00 11.91 275 GLU B O 1
ATOM 6256 N N . PHE B 2 276 ? -14.670 22.126 28.559 1.00 10.90 276 PHE B N 1
ATOM 6257 C CA . PHE B 2 276 ? -15.530 23.282 28.317 1.00 11.80 276 PHE B CA 1
ATOM 6258 C C . PHE B 2 276 ? -16.481 23.016 27.161 1.00 11.06 276 PHE B C 1
ATOM 6259 O O . PHE B 2 276 ? -17.684 23.238 27.307 1.00 12.27 276 PHE B O 1
ATOM 6267 N N . ILE B 2 277 ? -15.974 22.561 26.022 1.00 11.24 277 ILE B N 1
ATOM 6268 C CA . ILE B 2 277 ? -16.832 22.286 24.870 1.00 11.75 277 ILE B CA 1
ATOM 6269 C C . ILE B 2 277 ? -17.859 21.197 25.224 1.00 12.52 277 ILE B C 1
ATOM 6270 O O . ILE B 2 277 ? -19.056 21.308 24.891 1.00 12.72 277 ILE B O 1
ATOM 6275 N N . MET B 2 278 ? -17.433 20.154 25.917 1.00 12.41 278 MET B N 1
ATOM 6276 C CA . MET B 2 278 ? -18.381 19.083 26.323 1.00 12.95 278 MET B CA 1
ATOM 6277 C C . MET B 2 278 ? -19.435 19.598 27.277 1.00 12.97 278 MET B C 1
ATOM 6278 O O . MET B 2 278 ? -20.607 19.217 27.167 1.00 13.95 278 MET B O 1
ATOM 6283 N N . ALA B 2 279 ? -19.070 20.481 28.220 1.00 13.44 279 ALA B N 1
ATOM 6284 C CA . ALA B 2 279 ? -20.063 21.057 29.120 1.00 14.27 279 ALA B CA 1
ATOM 6285 C C . ALA B 2 279 ? -21.095 21.816 28.323 1.00 14.06 279 ALA B C 1
ATOM 6286 O O . ALA B 2 279 ? -22.310 21.733 28.616 1.00 15.75 279 ALA B O 1
ATOM 6288 N N . LEU B 2 280 ? -20.669 22.595 27.343 1.00 14.28 280 LEU B N 1
ATOM 6289 C CA A LEU B 2 280 ? -21.605 23.346 26.482 0.51 15.12 280 LEU B CA 1
ATOM 6290 C CA B LEU B 2 280 ? -21.621 23.339 26.503 0.49 14.41 280 LEU B CA 1
ATOM 6291 C C . LEU B 2 280 ? -22.537 22.405 25.732 1.00 14.23 280 LEU B C 1
ATOM 6292 O O . LEU B 2 280 ? -23.754 22.626 25.678 1.00 17.09 280 LEU B O 1
ATOM 6301 N N . SER B 2 281 ? -21.982 21.387 25.095 1.00 14.40 281 SER B N 1
ATOM 6302 C CA . SER B 2 281 ? -22.786 20.440 24.312 1.00 15.53 281 SER B CA 1
ATOM 6303 C C . SER B 2 281 ? -23.767 19.689 25.192 1.00 16.37 281 SER B C 1
ATOM 6304 O O . SER B 2 281 ? -24.937 19.559 24.840 1.00 17.51 281 SER B O 1
ATOM 6307 N N . GLU B 2 282 ? -23.302 19.239 26.355 1.00 15.97 282 GLU B N 1
ATOM 6308 C CA . GLU B 2 282 ? -24.154 18.490 27.268 1.00 18.23 282 GLU B CA 1
ATOM 6309 C C . GLU B 2 282 ? -25.277 19.339 27.831 1.00 16.57 282 GLU B C 1
ATOM 6310 O O . GLU B 2 282 ? -26.406 18.853 28.043 1.00 20.72 282 GLU B O 1
ATOM 6316 N N . ALA B 2 283 ? -24.990 20.608 28.106 1.00 16.28 283 ALA B N 1
ATOM 6317 C CA . ALA B 2 283 ? -26.001 21.487 28.690 1.00 18.73 283 ALA B CA 1
ATOM 6318 C C . ALA B 2 283 ? -27.120 21.853 27.720 1.00 18.51 283 ALA B C 1
ATOM 6319 O O . ALA B 2 283 ? -28.222 22.211 28.145 1.00 22.54 283 ALA B O 1
ATOM 6321 N N . THR B 2 284 ? -26.817 21.803 26.430 1.00 16.58 284 THR B N 1
ATOM 6322 C CA . THR B 2 284 ? -27.688 22.356 25.401 1.00 16.63 284 THR B CA 1
ATOM 6323 C C . THR B 2 284 ? -28.186 21.381 24.372 1.00 18.80 284 THR B C 1
ATOM 6324 O O . THR B 2 284 ? -29.141 21.682 23.641 1.00 20.41 284 THR B O 1
ATOM 6328 N N . GLY B 2 285 ? -27.578 20.210 24.309 1.00 17.59 285 GLY B N 1
ATOM 6329 C CA . GLY B 2 285 ? -27.854 19.270 23.236 1.00 21.13 285 GLY B CA 1
ATOM 6330 C C . GLY B 2 285 ? -27.302 19.667 21.877 1.00 20.15 285 GLY B C 1
ATOM 6331 O O . GLY B 2 285 ? -27.597 19.025 20.888 1.00 25.53 285 GLY B O 1
ATOM 6332 N N . LYS B 2 286 ? -26.511 20.725 21.828 1.00 19.86 286 LYS B N 1
ATOM 6333 C CA . LYS B 2 286 ? -25.945 21.239 20.579 1.00 20.68 286 LYS B CA 1
ATOM 6334 C C . LYS B 2 286 ? -24.692 20.445 20.184 1.00 20.22 286 LYS B C 1
ATOM 6335 O O . LYS B 2 286 ? -23.826 20.181 21.008 1.00 19.53 286 LYS B O 1
ATOM 6341 N N . GLU B 2 287 ? -24.625 20.039 18.915 1.00 19.25 287 GLU B N 1
ATOM 6342 C CA . GLU B 2 287 ? -23.474 19.325 18.394 1.00 17.99 287 GLU B CA 1
ATOM 6343 C C . GLU B 2 287 ? -22.264 20.261 18.219 1.00 16.31 287 GLU B C 1
ATOM 6344 O O . GLU B 2 287 ? -22.413 21.464 18.016 1.00 19.33 287 GLU B O 1
ATOM 6350 N N . VAL B 2 288 ? -21.077 19.692 18.310 1.00 15.92 288 VAL B N 1
ATOM 6351 C CA . VAL B 2 288 ? -19.854 20.469 18.115 1.00 14.74 288 VAL B CA 1
ATOM 6352 C C . VAL B 2 288 ? -19.622 20.668 16.607 1.00 15.10 288 VAL B C 1
ATOM 6353 O O . VAL B 2 288 ? -19.564 19.677 15.856 1.00 16.93 288 VAL B O 1
ATOM 6357 N N . PRO B 2 289 ? -19.559 21.924 16.145 1.00 14.78 289 PRO B N 1
ATOM 6358 C CA . PRO B 2 289 ? -19.416 22.156 14.701 1.00 15.54 289 PRO B CA 1
ATOM 6359 C C . PRO B 2 289 ? -18.044 21.818 14.141 1.00 15.04 289 PRO B C 1
ATOM 6360 O O . PRO B 2 289 ? -17.035 21.731 14.864 1.00 14.77 289 PRO B O 1
ATOM 6364 N N . ALA B 2 290 ? -18.006 21.642 12.830 1.00 15.94 290 ALA B N 1
ATOM 6365 C CA . ALA B 2 290 ? -16.795 21.242 12.143 1.00 16.75 290 ALA B CA 1
ATOM 6366 C C . ALA B 2 290 ? -15.650 22.226 12.374 1.00 13.99 290 ALA B C 1
ATOM 6367 O O . ALA B 2 290 ? -14.481 21.827 12.454 1.00 14.97 290 ALA B O 1
ATOM 6369 N N . SER B 2 291 ? -15.976 23.520 12.466 1.00 14.50 291 SER B N 1
ATOM 6370 C CA . SER B 2 291 ? -14.913 24.522 12.644 1.00 13.90 291 SER B CA 1
ATOM 6371 C C . SER B 2 291 ? -14.139 24.336 13.941 1.00 12.54 291 SER B C 1
ATOM 6372 O O . SER B 2 291 ? -12.909 24.421 13.953 1.00 12.71 291 SER B O 1
ATOM 6375 N N . ILE B 2 292 ? -14.867 24.059 15.017 1.00 11.93 292 ILE B N 1
ATOM 6376 C CA . ILE B 2 292 ? -14.228 23.797 16.314 1.00 11.62 292 ILE B CA 1
ATOM 6377 C C . ILE B 2 292 ? -13.430 22.498 16.289 1.00 10.89 292 ILE B C 1
ATOM 6378 O O . ILE B 2 292 ? -12.304 22.423 16.773 1.00 11.89 292 ILE B O 1
ATOM 6383 N N . GLU B 2 293 ? -14.007 21.475 15.689 1.00 11.64 293 GLU B N 1
ATOM 6384 C CA . GLU B 2 293 ? -13.287 20.222 15.533 1.00 12.68 293 GLU B CA 1
ATOM 6385 C C . GLU B 2 293 ? -12.013 20.393 14.716 1.00 11.08 293 GLU B C 1
ATOM 6386 O O . GLU B 2 293 ? -10.984 19.783 15.047 1.00 12.04 293 GLU B O 1
ATOM 6392 N N . GLU B 2 294 ? -12.064 21.203 13.653 1.00 10.86 294 GLU B N 1
ATOM 6393 C CA . GLU B 2 294 ? -10.840 21.451 12.864 1.00 10.36 294 GLU B CA 1
ATOM 6394 C C . GLU B 2 294 ? -9.770 22.099 13.744 1.00 9.47 294 GLU B C 1
ATOM 6395 O O . GLU B 2 294 ? -8.597 21.722 13.672 1.00 9.99 294 GLU B O 1
ATOM 6401 N N . GLU B 2 295 ? -10.147 23.117 14.524 1.00 10.01 295 GLU B N 1
ATOM 6402 C CA . GLU B 2 295 ? -9.182 23.804 15.397 1.00 10.26 295 GLU B CA 1
ATOM 6403 C C . GLU B 2 295 ? -8.510 22.830 16.378 1.00 9.67 295 GLU B C 1
ATOM 6404 O O . GLU B 2 295 ? -7.288 22.859 16.569 1.00 10.03 295 GLU B O 1
ATOM 6410 N N . ARG B 2 296 ? -9.314 21.967 16.986 1.00 10.13 296 ARG B N 1
ATOM 6411 C CA . ARG B 2 296 ? -8.757 20.968 17.891 1.00 9.40 296 ARG B CA 1
ATOM 6412 C C . ARG B 2 296 ? -7.768 20.090 17.153 1.00 9.99 296 ARG B C 1
ATOM 6413 O O . ARG B 2 296 ? -6.678 19.774 17.639 1.00 9.79 296 ARG B O 1
ATOM 6421 N N . GLY B 2 297 ? -8.151 19.630 15.964 1.00 9.62 297 GLY B N 1
ATOM 6422 C CA . GLY B 2 297 ? -7.273 18.778 15.207 1.00 10.19 297 GLY B CA 1
ATOM 6423 C C . GLY B 2 297 ? -6.007 19.442 14.717 1.00 8.96 297 GLY B C 1
ATOM 6424 O O . GLY B 2 297 ? -4.988 18.777 14.547 1.00 9.46 297 GLY B O 1
ATOM 6425 N N . GLN B 2 298 ? -6.060 20.754 14.469 1.00 8.84 298 GLN B N 1
ATOM 6426 C CA . GLN B 2 298 ? -4.847 21.503 14.168 1.00 9.06 298 GLN B CA 1
ATOM 6427 C C . GLN B 2 298 ? -3.947 21.578 15.412 1.00 8.86 298 GLN B C 1
ATOM 6428 O O . GLN B 2 298 ? -2.718 21.489 15.292 1.00 9.12 298 GLN B O 1
ATOM 6434 N N . LEU B 2 299 ? -4.537 21.782 16.579 1.00 8.83 299 LEU B N 1
ATOM 6435 C CA . LEU B 2 299 ? -3.732 21.750 17.804 1.00 8.69 299 LEU B CA 1
ATOM 6436 C C . LEU B 2 299 ? -3.061 20.393 17.978 1.00 8.43 299 LEU B C 1
ATOM 6437 O O . LEU B 2 299 ? -1.847 20.337 18.241 1.00 8.81 299 LEU B O 1
ATOM 6442 N N . ILE B 2 300 ? -3.781 19.304 17.799 1.00 8.53 300 ILE B N 1
ATOM 6443 C CA . ILE B 2 300 ? -3.166 17.982 17.902 1.00 9.65 300 ILE B CA 1
ATOM 6444 C C . ILE B 2 300 ? -2.070 17.834 16.866 1.00 8.71 300 ILE B C 1
ATOM 6445 O O . ILE B 2 300 ? -0.983 17.309 17.149 1.00 9.20 300 ILE B O 1
ATOM 6450 N N . ASP B 2 301 ? -2.350 18.271 15.632 1.00 8.82 301 ASP B N 1
ATOM 6451 C CA . ASP B 2 301 ? -1.336 18.231 14.579 1.00 8.71 301 ASP B CA 1
ATOM 6452 C C . ASP B 2 301 ? -0.061 18.928 15.006 1.00 8.63 301 ASP B C 1
ATOM 6453 O O . ASP B 2 301 ? 1.049 18.440 14.747 1.00 9.33 301 ASP B O 1
ATOM 6458 N N . LEU B 2 302 ? -0.198 20.109 15.605 1.00 8.56 302 LEU B N 1
ATOM 6459 C CA . LEU B 2 302 ? 0.955 20.903 16.033 1.00 8.69 302 LEU B CA 1
ATOM 6460 C C . LEU B 2 302 ? 1.680 20.233 17.190 1.00 7.74 302 LEU B C 1
ATOM 6461 O O . LEU B 2 302 ? 2.909 20.232 17.227 1.00 8.66 302 LEU B O 1
ATOM 6466 N N . MET B 2 303 ? 0.935 19.704 18.151 1.00 8.66 303 MET B N 1
ATOM 6467 C CA . MET B 2 303 ? 1.566 18.991 19.260 1.00 8.78 303 MET B CA 1
ATOM 6468 C C . MET B 2 303 ? 2.404 17.826 18.791 1.00 8.79 303 MET B C 1
ATOM 6469 O O . MET B 2 303 ? 3.491 17.561 19.334 1.00 9.33 303 MET B O 1
ATOM 6474 N N . ILE B 2 304 ? 1.923 17.105 17.775 1.00 8.97 304 ILE B N 1
ATOM 6475 C CA . ILE B 2 304 ? 2.659 15.986 17.213 1.00 8.90 304 ILE B CA 1
ATOM 6476 C C . ILE B 2 304 ? 3.799 16.498 16.347 1.00 8.40 304 ILE B C 1
ATOM 6477 O O . ILE B 2 304 ? 4.953 16.057 16.494 1.00 8.95 304 ILE B O 1
ATOM 6482 N N . ASP B 2 305 ? 3.553 17.481 15.470 1.00 8.63 305 ASP B N 1
ATOM 6483 C CA . ASP B 2 305 ? 4.615 17.975 14.594 1.00 8.83 305 ASP B CA 1
ATOM 6484 C C . ASP B 2 305 ? 5.791 18.517 15.420 1.00 7.74 305 ASP B C 1
ATOM 6485 O O . ASP B 2 305 ? 6.954 18.328 15.034 1.00 8.71 305 ASP B O 1
ATOM 6490 N N . ALA B 2 306 ? 5.519 19.218 16.513 1.00 8.14 306 ALA B N 1
ATOM 6491 C CA . ALA B 2 306 ? 6.558 19.868 17.320 1.00 8.47 306 ALA B CA 1
ATOM 6492 C C . ALA B 2 306 ? 7.069 19.004 18.470 1.00 8.36 306 ALA B C 1
ATOM 6493 O O . ALA B 2 306 ? 7.862 19.471 19.280 1.00 8.99 306 ALA B O 1
ATOM 6495 N N . GLN B 2 307 ? 6.625 17.748 18.538 1.00 8.64 307 GLN B N 1
ATOM 6496 C CA . GLN B 2 307 ? 6.826 16.943 19.737 1.00 8.96 307 GLN B CA 1
ATOM 6497 C C . GLN B 2 307 ? 8.282 16.839 20.176 1.00 8.51 307 GLN B C 1
ATOM 6498 O O . GLN B 2 307 ? 8.537 16.772 21.379 1.00 9.24 307 GLN B O 1
ATOM 6504 N N . GLN B 2 308 ? 9.236 16.751 19.250 1.00 8.74 308 GLN B N 1
ATOM 6505 C CA . GLN B 2 308 ? 10.611 16.427 19.652 1.00 9.19 308 GLN B CA 1
ATOM 6506 C C . GLN B 2 308 ? 11.178 17.489 20.549 1.00 9.03 308 GLN B C 1
ATOM 6507 O O . GLN B 2 308 ? 12.073 17.187 21.365 1.00 10.72 308 GLN B O 1
ATOM 6513 N N . TYR B 2 309 ? 10.748 18.732 20.394 1.00 8.55 309 TYR B N 1
ATOM 6514 C CA . TYR B 2 309 ? 11.282 19.872 21.144 1.00 9.29 309 TYR B CA 1
ATOM 6515 C C . TYR B 2 309 ? 10.628 20.054 22.507 1.00 10.26 309 TYR B C 1
ATOM 6516 O O . TYR B 2 309 ? 11.034 20.915 23.256 1.00 12.25 309 TYR B O 1
ATOM 6525 N N . LEU B 2 310 ? 9.600 19.253 22.783 1.00 9.13 310 LEU B N 1
ATOM 6526 C CA . LEU B 2 310 ? 8.796 19.360 23.990 1.00 9.20 310 LEU B CA 1
ATOM 6527 C C . LEU B 2 310 ? 9.024 18.232 24.979 1.00 9.13 310 LEU B C 1
ATOM 6528 O O . LEU B 2 310 ? 8.904 18.426 26.186 1.00 9.49 310 LEU B O 1
ATOM 6533 N N . GLN B 2 311 ? 9.299 17.034 24.482 1.00 9.36 311 GLN B N 1
ATOM 6534 C CA . GLN B 2 311 ? 9.310 15.858 25.353 1.00 9.54 311 GLN B CA 1
ATOM 6535 C C . GLN B 2 311 ? 10.378 16.017 26.434 1.00 9.42 311 GLN B C 1
ATOM 6536 O O . GLN B 2 311 ? 11.565 16.211 26.116 1.00 10.99 311 GLN B O 1
ATOM 6542 N N . GLY B 2 312 ? 9.964 15.851 27.686 1.00 9.79 312 GLY B N 1
ATOM 6543 C CA . GLY B 2 312 ? 10.896 15.861 28.791 1.00 10.90 312 GLY B CA 1
ATOM 6544 C C . GLY B 2 312 ? 11.419 17.213 29.201 1.00 10.56 312 GLY B C 1
ATOM 6545 O O . GLY B 2 312 ? 12.258 17.300 30.114 1.00 12.69 312 GLY B O 1
ATOM 6546 N N . LYS B 2 313 ? 10.937 18.292 28.584 1.00 10.14 313 LYS B N 1
ATOM 6547 C CA . LYS B 2 313 ? 11.409 19.623 28.956 1.00 9.76 313 LYS B CA 1
ATOM 6548 C C . LYS B 2 313 ? 10.943 19.961 30.357 1.00 9.51 313 LYS B C 1
ATOM 6549 O O . LYS B 2 313 ? 9.753 19.807 30.658 1.00 10.41 313 LYS B O 1
ATOM 6555 N N . LYS B 2 314 ? 11.854 20.503 31.172 1.00 9.21 314 LYS B N 1
ATOM 6556 C CA . LYS B 2 314 ? 11.510 20.915 32.528 1.00 9.00 314 LYS B CA 1
ATOM 6557 C C . LYS B 2 314 ? 11.068 22.363 32.526 1.00 8.79 314 LYS B C 1
ATOM 6558 O O . LYS B 2 314 ? 11.764 23.228 32.022 1.00 9.75 314 LYS B O 1
ATOM 6564 N N . VAL B 2 315 ? 9.901 22.614 33.117 1.00 8.89 315 VAL B N 1
ATOM 6565 C CA . VAL B 2 315 ? 9.281 23.934 33.069 1.00 8.58 315 VAL B CA 1
ATOM 6566 C C . VAL B 2 315 ? 9.097 24.490 34.483 1.00 8.88 315 VAL B C 1
ATOM 6567 O O . VAL B 2 315 ? 8.604 23.799 35.377 1.00 9.81 315 VAL B O 1
ATOM 6571 N N . ALA B 2 316 ? 9.464 25.751 34.663 1.00 8.56 316 ALA B N 1
ATOM 6572 C CA . ALA B 2 316 ? 9.105 26.513 35.873 1.00 8.77 316 ALA B CA 1
ATOM 6573 C C . ALA B 2 316 ? 7.963 27.436 35.525 1.00 8.52 316 ALA B C 1
ATOM 6574 O O . ALA B 2 316 ? 8.022 28.135 34.512 1.00 9.14 316 ALA B O 1
ATOM 6576 N N . LEU B 2 317 ? 6.915 27.433 36.357 1.00 8.57 317 LEU B N 1
ATOM 6577 C CA . LEU B 2 317 ? 5.709 28.223 36.136 1.00 9.70 317 LEU B CA 1
ATOM 6578 C C . LEU B 2 317 ? 5.339 28.970 37.394 1.00 8.46 317 LEU B C 1
ATOM 6579 O O . LEU B 2 317 ? 5.321 28.375 38.472 1.00 9.83 317 LEU B O 1
ATOM 6584 N N . LEU B 2 318 ? 5.039 30.260 37.262 1.00 8.24 318 LEU B N 1
ATOM 6585 C CA . LEU B 2 318 ? 4.512 31.039 38.366 1.00 8.26 318 LEU B CA 1
ATOM 6586 C C . LEU B 2 318 ? 3.345 31.844 37.875 1.00 8.28 318 LEU B C 1
ATOM 6587 O O . LEU B 2 318 ? 3.423 32.470 36.817 1.00 9.90 318 LEU B O 1
ATOM 6592 N N . GLY B 2 319 ? 2.284 31.925 38.676 1.00 8.59 319 GLY B N 1
ATOM 6593 C CA . GLY B 2 319 ? 1.160 32.796 38.351 1.00 9.17 319 GLY B CA 1
ATOM 6594 C C . GLY B 2 319 ? -0.050 32.543 39.190 1.00 8.48 319 GLY B C 1
ATOM 6595 O O . GLY B 2 319 ? 0.052 32.107 40.343 1.00 9.63 319 GLY B O 1
ATOM 6596 N N . ASP B 2 320 ? -1.200 32.863 38.629 1.00 9.28 320 ASP B N 1
ATOM 6597 C CA . ASP B 2 320 ? -2.446 32.821 39.353 1.00 9.90 320 ASP B CA 1
ATOM 6598 C C . ASP B 2 320 ? -3.027 31.403 39.285 1.00 9.95 320 ASP B C 1
ATOM 6599 O O . ASP B 2 320 ? -2.785 30.644 38.341 1.00 11.74 320 ASP B O 1
ATOM 6604 N N . PRO B 2 321 ? -3.817 30.996 40.302 1.00 9.83 321 PRO B N 1
ATOM 6605 C CA . PRO B 2 321 ? -4.051 29.561 40.448 1.00 10.38 321 PRO B CA 1
ATOM 6606 C C . PRO B 2 321 ? -4.847 28.943 39.320 1.00 9.43 321 PRO B C 1
ATOM 6607 O O . PRO B 2 321 ? -4.515 27.843 38.852 1.00 10.02 321 PRO B O 1
ATOM 6611 N N . ASP B 2 322 ? -5.934 29.592 38.870 1.00 9.57 322 ASP B N 1
ATOM 6612 C CA . ASP B 2 322 ? -6.766 28.959 37.853 1.00 9.56 322 ASP B CA 1
ATOM 6613 C C . ASP B 2 322 ? -5.967 28.714 36.565 1.00 9.04 322 ASP B C 1
ATOM 6614 O O . ASP B 2 322 ? -6.004 27.631 35.980 1.00 9.84 322 ASP B O 1
ATOM 6619 N N . GLU B 2 323 ? -5.274 29.761 36.114 1.00 9.60 323 GLU B N 1
ATOM 6620 C CA . GLU B 2 323 ? -4.504 29.687 34.877 1.00 10.51 323 GLU B CA 1
ATOM 6621 C C . GLU B 2 323 ? -3.336 28.720 34.979 1.00 9.43 323 GLU B C 1
ATOM 6622 O O . GLU B 2 323 ? -3.029 28.000 34.027 1.00 10.32 323 GLU B O 1
ATOM 6628 N N . ILE B 2 324 ? -2.684 28.681 36.141 1.00 9.56 324 ILE B N 1
ATOM 6629 C CA . ILE B 2 324 ? -1.512 27.809 36.296 1.00 9.81 324 ILE B CA 1
ATOM 6630 C C . ILE B 2 324 ? -1.914 26.335 36.472 1.00 9.16 324 ILE B C 1
ATOM 6631 O O . ILE B 2 324 ? -1.213 25.457 36.006 1.00 10.01 324 ILE B O 1
ATOM 6636 N N . ILE B 2 325 ? -3.067 26.065 37.099 1.00 9.96 325 ILE B N 1
ATOM 6637 C CA . ILE B 2 325 ? -3.545 24.701 37.112 1.00 10.48 325 ILE B CA 1
ATOM 6638 C C . ILE B 2 325 ? -3.733 24.189 35.687 1.00 9.49 325 ILE B C 1
ATOM 6639 O O . ILE B 2 325 ? -3.289 23.111 35.334 1.00 10.33 325 ILE B O 1
ATOM 6644 N N . ALA B 2 326 ? -4.472 24.964 34.877 1.00 9.72 326 ALA B N 1
ATOM 6645 C CA . ALA B 2 326 ? -4.765 24.502 33.524 1.00 9.84 326 ALA B CA 1
ATOM 6646 C C . ALA B 2 326 ? -3.498 24.457 32.640 1.00 8.85 326 ALA B C 1
ATOM 6647 O O . ALA B 2 326 ? -3.307 23.504 31.871 1.00 10.28 326 ALA B O 1
ATOM 6649 N N . LEU B 2 327 ? -2.624 25.468 32.767 1.00 9.24 327 LEU B N 1
ATOM 6650 C CA . LEU B 2 327 ? -1.389 25.459 31.981 1.00 9.16 327 LEU B CA 1
ATOM 6651 C C . LEU B 2 327 ? -0.516 24.288 32.389 1.00 9.56 327 LEU B C 1
ATOM 6652 O O . LEU B 2 327 ? 0.134 23.686 31.524 1.00 9.45 327 LEU B O 1
ATOM 6657 N N . SER B 2 328 ? -0.444 23.980 33.680 1.00 9.45 328 SER B N 1
ATOM 6658 C CA . SER B 2 328 ? 0.347 22.828 34.103 1.00 10.13 328 SER B CA 1
ATOM 6659 C C . SER B 2 328 ? -0.142 21.542 33.485 1.00 9.56 328 SER B C 1
ATOM 6660 O O . SER B 2 328 ? 0.639 20.687 33.052 1.00 9.74 328 SER B O 1
ATOM 6663 N N . LYS B 2 329 ? -1.471 21.382 33.419 1.00 9.28 329 LYS B N 1
ATOM 6664 C CA . LYS B 2 329 ? -2.026 20.213 32.728 1.00 9.93 329 LYS B CA 1
ATOM 6665 C C . LYS B 2 329 ? -1.589 20.210 31.262 1.00 9.62 329 LYS B C 1
ATOM 6666 O O . LYS B 2 329 ? -1.228 19.176 30.727 1.00 9.83 329 LYS B O 1
ATOM 6672 N N . PHE B 2 330 ? -1.651 21.371 30.611 1.00 9.09 330 PHE B N 1
ATOM 6673 C CA . PHE B 2 330 ? -1.268 21.441 29.193 1.00 9.22 330 PHE B CA 1
ATOM 6674 C C . PHE B 2 330 ? 0.210 21.088 29.017 1.00 8.64 330 PHE B C 1
ATOM 6675 O O . PHE B 2 330 ? 0.573 20.392 28.062 1.00 9.46 330 PHE B O 1
ATOM 6683 N N . ILE B 2 331 ? 1.065 21.556 29.922 1.00 8.81 331 ILE B N 1
ATOM 6684 C CA . ILE B 2 331 ? 2.479 21.181 29.862 1.00 9.03 331 ILE B CA 1
ATOM 6685 C C . ILE B 2 331 ? 2.649 19.642 29.884 1.00 9.28 331 ILE B C 1
ATOM 6686 O O . ILE B 2 331 ? 3.405 19.084 29.098 1.00 9.06 331 ILE B O 1
ATOM 6691 N N . ILE B 2 332 ? 1.916 18.978 30.785 1.00 8.94 332 ILE B N 1
ATOM 6692 C CA . ILE B 2 332 ? 1.916 17.537 30.818 1.00 9.29 332 ILE B CA 1
ATOM 6693 C C . ILE B 2 332 ? 1.418 16.939 29.499 1.00 9.15 332 ILE B C 1
ATOM 6694 O O . ILE B 2 332 ? 2.007 15.994 28.942 1.00 10.02 332 ILE B O 1
ATOM 6699 N N . GLU B 2 333 ? 0.327 17.502 28.958 1.00 8.97 333 GLU B N 1
ATOM 6700 C CA . GLU B 2 333 ? -0.221 17.037 27.681 1.00 9.46 333 GLU B CA 1
ATOM 6701 C C . GLU B 2 333 ? 0.760 17.161 26.529 1.00 9.02 333 GLU B C 1
ATOM 6702 O O . GLU B 2 333 ? 0.698 16.379 25.593 1.00 9.64 333 GLU B O 1
ATOM 6708 N N . LEU B 2 334 ? 1.647 18.168 26.609 1.00 9.37 334 LEU B N 1
ATOM 6709 C CA . LEU B 2 334 ? 2.674 18.381 25.592 1.00 9.40 334 LEU B CA 1
ATOM 6710 C C . LEU B 2 334 ? 3.833 17.390 25.689 1.00 9.42 334 LEU B C 1
ATOM 6711 O O . LEU B 2 334 ? 4.682 17.352 24.796 1.00 10.05 334 LEU B O 1
ATOM 6716 N N . GLY B 2 335 ? 3.897 16.621 26.784 1.00 9.39 335 GLY B N 1
ATOM 6717 C CA . GLY B 2 335 ? 4.968 15.713 27.056 1.00 9.83 335 GLY B CA 1
ATOM 6718 C C . GLY B 2 335 ? 6.078 16.310 27.880 1.00 9.11 335 GLY B C 1
ATOM 6719 O O . GLY B 2 335 ? 7.155 15.699 28.049 1.00 10.03 335 GLY B O 1
ATOM 6720 N N . ALA B 2 336 ? 5.869 17.537 28.372 1.00 9.70 336 ALA B N 1
ATOM 6721 C CA . ALA B 2 336 ? 6.866 18.260 29.174 1.00 9.71 336 ALA B CA 1
ATOM 6722 C C . ALA B 2 336 ? 6.544 18.062 30.675 1.00 10.26 336 ALA B C 1
ATOM 6723 O O . ALA B 2 336 ? 5.557 17.430 31.058 1.00 10.65 336 ALA B O 1
ATOM 6725 N N . ILE B 2 337 ? 7.371 18.668 31.521 1.00 9.94 337 ILE B N 1
ATOM 6726 C CA . ILE B 2 337 ? 7.340 18.438 32.948 1.00 10.30 337 ILE B CA 1
ATOM 6727 C C . ILE B 2 337 ? 7.142 19.744 33.702 1.00 10.11 337 ILE B C 1
ATOM 6728 O O . ILE B 2 337 ? 8.016 20.607 33.657 1.00 10.95 337 ILE B O 1
ATOM 6733 N N . PRO B 2 338 ? 6.042 19.882 34.456 1.00 10.08 338 PRO B N 1
ATOM 6734 C CA . PRO B 2 338 ? 5.943 20.998 35.399 1.00 10.01 338 PRO B CA 1
ATOM 6735 C C . PRO B 2 338 ? 6.852 20.694 36.567 1.00 10.00 338 PRO B C 1
ATOM 6736 O O . PRO B 2 338 ? 6.527 19.852 37.415 1.00 11.87 338 PRO B O 1
ATOM 6740 N N . LYS B 2 339 ? 8.020 21.325 36.563 1.00 10.00 339 LYS B N 1
ATOM 6741 C CA . LYS B 2 339 ? 9.091 21.038 37.507 1.00 10.10 339 LYS B CA 1
ATOM 6742 C C . LYS B 2 339 ? 8.940 21.864 38.773 1.00 9.62 339 LYS B C 1
ATOM 6743 O O . LYS B 2 339 ? 9.061 21.333 39.876 1.00 10.28 339 LYS B O 1
ATOM 6749 N N . TYR B 2 340 ? 8.730 23.162 38.599 1.00 9.34 340 TYR B N 1
ATOM 6750 C CA . TYR B 2 340 ? 8.532 24.111 39.717 1.00 9.64 340 TYR B CA 1
ATOM 6751 C C . TYR B 2 340 ? 7.247 24.831 39.397 1.00 8.97 340 TYR B C 1
ATOM 6752 O O . TYR B 2 340 ? 7.121 25.408 38.331 1.00 10.52 340 TYR B O 1
ATOM 6761 N N . VAL B 2 341 ? 6.288 24.803 40.321 1.00 9.09 341 VAL B N 1
ATOM 6762 C CA . VAL B 2 341 ? 4.926 25.295 40.056 1.00 9.17 341 VAL B CA 1
ATOM 6763 C C . VAL B 2 341 ? 4.488 26.099 41.277 1.00 9.21 341 VAL B C 1
ATOM 6764 O O . VAL B 2 341 ? 4.291 25.523 42.349 1.00 10.67 341 VAL B O 1
ATOM 6768 N N . VAL B 2 342 ? 4.321 27.413 41.102 1.00 9.27 342 VAL B N 1
ATOM 6769 C CA . VAL B 2 342 ? 4.082 28.312 42.221 1.00 8.75 342 VAL B CA 1
ATOM 6770 C C . VAL B 2 342 ? 2.967 29.288 41.961 1.00 9.02 342 VAL B C 1
ATOM 6771 O O . VAL B 2 342 ? 2.864 29.853 40.865 1.00 9.71 342 VAL B O 1
ATOM 6775 N N . THR B 2 343 ? 2.145 29.517 42.987 1.00 8.95 343 THR B N 1
ATOM 6776 C CA . THR B 2 343 ? 1.259 30.668 42.997 1.00 9.32 343 THR B CA 1
ATOM 6777 C C . THR B 2 343 ? 1.458 31.445 44.288 1.00 8.45 343 THR B C 1
ATOM 6778 O O . THR B 2 343 ? 1.719 30.830 45.335 1.00 10.01 343 THR B O 1
ATOM 6782 N N . GLY B 2 344 ? 1.281 32.753 44.224 1.00 8.79 344 GLY B N 1
ATOM 6783 C CA . GLY B 2 344 ? 1.227 33.558 45.429 1.00 9.34 344 GLY B CA 1
ATOM 6784 C C . GLY B 2 344 ? -0.125 33.592 46.100 1.00 9.16 344 GLY B C 1
ATOM 6785 O O . GLY B 2 344 ? -0.247 34.061 47.225 1.00 10.09 344 GLY B O 1
ATOM 6786 N N . THR B 2 345 ? -1.162 33.126 45.409 1.00 9.23 345 THR B N 1
ATOM 6787 C CA . THR B 2 345 ? -2.522 33.190 45.947 1.00 8.97 345 THR B CA 1
ATOM 6788 C C . THR B 2 345 ? -2.729 32.004 46.895 1.00 10.54 345 THR B C 1
ATOM 6789 O O . THR B 2 345 ? -2.478 30.867 46.534 1.00 10.85 345 THR B O 1
ATOM 6793 N N . PRO B 2 346 ? -3.243 32.265 48.122 1.00 10.23 346 PRO B N 1
ATOM 6794 C CA . PRO B 2 346 ? -3.446 31.177 49.063 1.00 10.56 346 PRO B CA 1
ATOM 6795 C C . PRO B 2 346 ? -4.589 30.261 48.647 1.00 10.83 346 PRO B C 1
ATOM 6796 O O . PRO B 2 346 ? -5.468 30.648 47.869 1.00 12.06 346 PRO B O 1
ATOM 6800 N N . GLY B 2 347 ? -4.549 29.047 49.180 1.00 12.20 347 GLY B N 1
ATOM 6801 C CA . GLY B 2 347 ? -5.620 28.073 48.989 1.00 13.87 347 GLY B CA 1
ATOM 6802 C C . GLY B 2 347 ? -5.073 26.688 48.715 1.00 13.46 347 GLY B C 1
ATOM 6803 O O . GLY B 2 347 ? -4.074 26.534 48.023 1.00 13.50 347 GLY B O 1
ATOM 6804 N N . MET B 2 348 ? -5.747 25.669 49.244 1.00 15.93 348 MET B N 1
ATOM 6805 C CA A MET B 2 348 ? -5.265 24.300 49.093 0.48 17.58 348 MET B CA 1
ATOM 6806 C CA B MET B 2 348 ? -5.291 24.288 49.094 0.52 18.43 348 MET B CA 1
ATOM 6807 C C . MET B 2 348 ? -5.611 23.666 47.743 1.00 15.89 348 MET B C 1
ATOM 6808 O O . MET B 2 348 ? -4.978 22.704 47.342 1.00 17.58 348 MET B O 1
ATOM 6817 N N . LYS B 2 349 ? -6.602 24.222 47.041 1.00 14.93 349 LYS B N 1
ATOM 6818 C CA . LYS B 2 349 ? -7.017 23.591 45.785 1.00 15.56 349 LYS B CA 1
ATOM 6819 C C . LYS B 2 349 ? -5.875 23.446 44.801 1.00 13.56 349 LYS B C 1
ATOM 6820 O O . LYS B 2 349 ? -5.703 22.407 44.180 1.00 15.36 349 LYS B O 1
ATOM 6826 N N . PHE B 2 350 ? -5.083 24.510 44.667 1.00 13.73 350 PHE B N 1
ATOM 6827 C CA . PHE B 2 350 ? -3.938 24.512 43.734 1.00 12.69 350 PHE B CA 1
ATOM 6828 C C . PHE B 2 350 ? -3.012 23.353 44.027 1.00 11.85 350 PHE B C 1
ATOM 6829 O O . PHE B 2 350 ? -2.598 22.603 43.124 1.00 13.59 350 PHE B O 1
ATOM 6837 N N . GLN B 2 351 ? -2.644 23.198 45.296 1.00 12.85 351 GLN B N 1
ATOM 6838 C CA . GLN B 2 351 ? -1.757 22.120 45.682 1.00 14.90 351 GLN B CA 1
ATOM 6839 C C . GLN B 2 351 ? -2.337 20.752 45.333 1.00 14.61 351 GLN B C 1
ATOM 6840 O O . GLN B 2 351 ? -1.662 19.898 44.762 1.00 14.80 351 GLN B O 1
ATOM 6846 N N . LYS B 2 352 ? -3.591 20.558 45.700 1.00 13.76 352 LYS B N 1
ATOM 6847 C CA A LYS B 2 352 ? -4.275 19.291 45.449 0.49 15.78 352 LYS B CA 1
ATOM 6848 C CA B LYS B 2 352 ? -4.233 19.276 45.440 0.51 13.69 352 LYS B CA 1
ATOM 6849 C C . LYS B 2 352 ? -4.315 18.970 43.951 1.00 14.14 352 LYS B C 1
ATOM 6850 O O . LYS B 2 352 ? -4.010 17.849 43.530 1.00 14.85 352 LYS B O 1
ATOM 6861 N N . GLU B 2 353 ? -4.730 19.950 43.146 1.00 13.16 353 GLU B N 1
ATOM 6862 C CA . GLU B 2 353 ? -4.904 19.704 41.725 1.00 14.62 353 GLU B CA 1
ATOM 6863 C C . GLU B 2 353 ? -3.580 19.451 41.017 1.00 13.30 353 GLU B C 1
ATOM 6864 O O . GLU B 2 353 ? -3.491 18.572 40.164 1.00 14.41 353 GLU B O 1
ATOM 6870 N N . ILE B 2 354 ? -2.561 20.237 41.322 1.00 12.39 354 ILE B N 1
ATOM 6871 C CA A ILE B 2 354 ? -1.240 20.092 40.707 0.52 11.97 354 ILE B CA 1
ATOM 6872 C CA B ILE B 2 354 ? -1.333 20.019 40.625 0.48 13.22 354 ILE B CA 1
ATOM 6873 C C . ILE B 2 354 ? -0.624 18.755 41.121 1.00 12.80 354 ILE B C 1
ATOM 6874 O O . ILE B 2 354 ? -0.110 17.983 40.309 1.00 13.60 354 ILE B O 1
ATOM 6883 N N . ASP B 2 355 ? -0.661 18.478 42.420 1.00 13.79 355 ASP B N 1
ATOM 6884 C CA . ASP B 2 355 ? -0.115 17.217 42.888 1.00 14.26 355 ASP B CA 1
ATOM 6885 C C . ASP B 2 355 ? -0.788 16.039 42.189 1.00 14.62 355 ASP B C 1
ATOM 6886 O O . ASP B 2 355 ? -0.129 15.058 41.810 1.00 15.29 355 ASP B O 1
ATOM 6891 N N . ALA B 2 356 ? -2.111 16.126 42.049 1.00 14.07 356 ALA B N 1
ATOM 6892 C CA . ALA B 2 356 ? -2.844 15.018 41.447 1.00 15.59 356 ALA B CA 1
ATOM 6893 C C . ALA B 2 356 ? -2.481 14.802 39.979 1.00 15.08 356 ALA B C 1
ATOM 6894 O O . ALA B 2 356 ? -2.334 13.646 39.544 1.00 15.88 356 ALA B O 1
ATOM 6896 N N . MET B 2 357 ? -2.334 15.868 39.196 1.00 13.34 357 MET B N 1
ATOM 6897 C CA . MET B 2 357 ? -1.974 15.676 37.787 1.00 13.28 357 MET B CA 1
ATOM 6898 C C . MET B 2 357 ? -0.542 15.163 37.644 1.00 13.28 357 MET B C 1
ATOM 6899 O O . MET B 2 357 ? -0.277 14.373 36.742 1.00 14.62 357 MET B O 1
ATOM 6904 N N . LEU B 2 358 ? 0.381 15.604 38.521 1.00 13.46 358 LEU B N 1
ATOM 6905 C CA . LEU B 2 358 ? 1.735 15.081 38.500 1.00 13.92 358 LEU B CA 1
ATOM 6906 C C . LEU B 2 358 ? 1.723 13.592 38.814 1.00 16.47 358 LEU B C 1
ATOM 6907 O O . LEU B 2 358 ? 2.397 12.803 38.141 1.00 16.72 358 LEU B O 1
ATOM 6912 N N . ALA B 2 359 ? 0.948 13.192 39.817 1.00 15.45 359 ALA B N 1
ATOM 6913 C CA . ALA B 2 359 ? 0.895 11.786 40.177 1.00 17.02 359 ALA B CA 1
ATOM 6914 C C . ALA B 2 359 ? 0.305 10.962 39.035 1.00 18.33 359 ALA B C 1
ATOM 6915 O O . ALA B 2 359 ? 0.799 9.857 38.761 1.00 19.61 359 ALA B O 1
ATOM 6917 N N . GLU B 2 360 ? -0.752 11.462 38.382 1.00 17.57 360 GLU B N 1
ATOM 6918 C CA . GLU B 2 360 ? -1.382 10.688 37.297 1.00 16.79 360 GLU B CA 1
ATOM 6919 C C . GLU B 2 360 ? -0.374 10.469 36.172 1.00 18.33 360 GLU B C 1
ATOM 6920 O O . GLU B 2 360 ? -0.382 9.423 35.538 1.00 19.37 360 GLU B O 1
ATOM 6926 N N . ALA B 2 361 ? 0.481 11.453 35.913 1.00 16.79 361 ALA B N 1
ATOM 6927 C CA . ALA B 2 361 ? 1.496 11.352 34.872 1.00 17.07 361 ALA B CA 1
ATOM 6928 C C . ALA B 2 361 ? 2.772 10.627 35.331 1.00 17.97 361 ALA B C 1
ATOM 6929 O O . ALA B 2 361 ? 3.705 10.422 34.531 1.00 21.09 361 ALA B O 1
ATOM 6931 N N . GLY B 2 362 ? 2.818 10.197 36.586 1.00 17.44 362 GLY B N 1
ATOM 6932 C CA . GLY B 2 362 ? 4.000 9.532 37.104 1.00 19.85 362 GLY B CA 1
ATOM 6933 C C . GLY B 2 362 ? 5.203 10.446 37.294 1.00 18.06 362 GLY B C 1
ATOM 6934 O O . GLY B 2 362 ? 6.333 9.968 37.326 1.00 22.86 362 GLY B O 1
ATOM 6935 N N . ILE B 2 363 ? 4.975 11.735 37.443 1.00 16.83 363 ILE B N 1
ATOM 6936 C CA . ILE B 2 363 ? 6.061 12.699 37.559 1.00 15.94 363 ILE B CA 1
ATOM 6937 C C . ILE B 2 363 ? 6.413 12.897 39.024 1.00 17.94 363 ILE B C 1
ATOM 6938 O O . ILE B 2 363 ? 5.596 13.401 39.803 1.00 18.43 363 ILE B O 1
ATOM 6943 N N . GLU B 2 364 ? 7.649 12.528 39.361 1.00 20.31 364 GLU B N 1
ATOM 6944 C CA . GLU B 2 364 ? 8.204 12.670 40.704 1.00 21.39 364 GLU B CA 1
ATOM 6945 C C . GLU B 2 364 ? 9.270 13.776 40.704 1.00 21.60 364 GLU B C 1
ATOM 6946 O O . GLU B 2 364 ? 9.895 14.061 39.677 1.00 22.55 364 GLU B O 1
ATOM 6952 N N . GLY B 2 365 ? 9.479 14.386 41.866 1.00 25.11 365 GLY B N 1
ATOM 6953 C CA . GLY B 2 365 ? 10.584 15.330 42.046 1.00 27.83 365 GLY B CA 1
ATOM 6954 C C . GLY B 2 365 ? 10.276 16.778 41.695 1.00 22.34 365 GLY B C 1
ATOM 6955 O O . GLY B 2 365 ? 11.182 17.633 41.652 1.00 25.08 365 GLY B O 1
ATOM 6956 N N . SER B 2 366 ? 9.003 17.091 41.439 1.00 16.15 366 SER B N 1
ATOM 6957 C CA . SER B 2 366 ? 8.622 18.489 41.224 1.00 13.70 366 SER B CA 1
ATOM 6958 C C . SER B 2 366 ? 8.347 19.178 42.547 1.00 14.36 366 SER B C 1
ATOM 6959 O O . SER B 2 366 ? 8.060 18.528 43.553 1.00 18.24 366 SER B O 1
ATOM 6962 N N . LYS B 2 367 ? 8.448 20.489 42.541 1.00 11.71 367 LYS B N 1
ATOM 6963 C CA . LYS B 2 367 ? 8.166 21.306 43.708 1.00 11.78 367 LYS B CA 1
ATOM 6964 C C . LYS B 2 367 ? 6.971 22.168 43.390 1.00 12.28 367 LYS B C 1
ATOM 6965 O O . LYS B 2 367 ? 7.002 22.936 42.445 1.00 12.78 367 LYS B O 1
ATOM 6971 N N . VAL B 2 368 ? 5.939 22.055 44.206 1.00 12.22 368 VAL B N 1
ATOM 6972 C CA . VAL B 2 368 ? 4.703 22.794 44.072 1.00 13.47 368 VAL B CA 1
ATOM 6973 C C . VAL B 2 368 ? 4.519 23.613 45.335 1.00 15.17 368 VAL B C 1
ATOM 6974 O O . VAL B 2 368 ? 4.621 23.044 46.442 1.00 19.68 368 VAL B O 1
ATOM 6978 N N . LYS B 2 369 ? 4.305 24.911 45.237 1.00 12.27 369 LYS B N 1
ATOM 6979 C CA . LYS B 2 369 ? 4.176 25.711 46.427 1.00 12.01 369 LYS B CA 1
ATOM 6980 C C . LYS B 2 369 ? 3.086 26.762 46.280 1.00 10.55 369 LYS B C 1
ATOM 6981 O O . LYS B 2 369 ? 3.044 27.541 45.319 1.00 12.41 369 LYS B O 1
ATOM 6987 N N . VAL B 2 370 ? 2.211 26.787 47.269 1.00 10.47 370 VAL B N 1
ATOM 6988 C CA . VAL B 2 370 ? 1.210 27.822 47.453 1.00 10.32 370 VAL B CA 1
ATOM 6989 C C . VAL B 2 370 ? 1.815 28.903 48.367 1.00 9.81 370 VAL B C 1
ATOM 6990 O O . VAL B 2 370 ? 2.481 28.587 49.369 1.00 11.14 370 VAL B O 1
ATOM 6994 N N . GLU B 2 371 ? 1.581 30.162 48.042 1.00 10.45 371 GLU B N 1
ATOM 6995 C CA . GLU B 2 371 ? 2.223 31.255 48.745 1.00 10.41 371 GLU B CA 1
ATOM 6996 C C . GLU B 2 371 ? 3.752 31.152 48.655 1.00 10.52 371 GLU B C 1
ATOM 6997 O O . GLU B 2 371 ? 4.473 31.483 49.590 1.00 12.06 371 GLU B O 1
ATOM 7003 N N . GLY B 2 372 ? 4.234 30.735 47.496 1.00 10.40 372 GLY B N 1
ATOM 7004 C CA . GLY B 2 372 ? 5.655 30.875 47.162 1.00 10.45 372 GLY B CA 1
ATOM 7005 C C . GLY B 2 372 ? 5.848 32.155 46.353 1.00 9.32 372 GLY B C 1
ATOM 7006 O O . GLY B 2 372 ? 4.891 32.806 45.945 1.00 10.04 372 GLY B O 1
ATOM 7007 N N . ASP B 2 373 ? 7.123 32.501 46.142 1.00 8.77 373 ASP B N 1
ATOM 7008 C CA . ASP B 2 373 ? 7.422 33.733 45.427 1.00 8.29 373 ASP B CA 1
ATOM 7009 C C . ASP B 2 373 ? 8.539 33.526 44.399 1.00 8.96 373 ASP B C 1
ATOM 7010 O O . ASP B 2 373 ? 9.054 32.413 44.229 1.00 9.04 373 ASP B O 1
ATOM 7015 N N . PHE B 2 374 ? 8.862 34.576 43.646 1.00 8.02 374 PHE B N 1
ATOM 7016 C CA . PHE B 2 374 ? 9.894 34.480 42.614 1.00 8.16 374 PHE B CA 1
ATOM 7017 C C . PHE B 2 374 ? 11.277 34.244 43.200 1.00 8.99 374 PHE B C 1
ATOM 7018 O O . PHE B 2 374 ? 12.155 33.780 42.492 1.00 9.25 374 PHE B O 1
ATOM 7026 N N . PHE B 2 375 ? 11.495 34.619 44.462 1.00 8.14 375 PHE B N 1
ATOM 7027 C CA . PHE B 2 375 ? 12.781 34.323 45.103 1.00 8.48 375 PHE B CA 1
ATOM 7028 C C . PHE B 2 375 ? 12.904 32.830 45.344 1.00 9.01 375 PHE B C 1
ATOM 7029 O O . PHE B 2 375 ? 13.964 32.241 45.037 1.00 9.70 375 PHE B O 1
ATOM 7037 N N . ASP B 2 376 ? 11.846 32.209 45.854 1.00 8.99 376 ASP B N 1
ATOM 7038 C CA . ASP B 2 376 ? 11.842 30.739 45.996 1.00 8.91 376 ASP B CA 1
ATOM 7039 C C . ASP B 2 376 ? 12.203 30.054 44.692 1.00 9.74 376 ASP B C 1
ATOM 7040 O O . ASP B 2 376 ? 13.074 29.180 44.648 1.00 10.39 376 ASP B O 1
ATOM 7045 N N . VAL B 2 377 ? 11.502 30.409 43.598 1.00 9.33 377 VAL B N 1
ATOM 7046 C CA . VAL B 2 377 ? 11.692 29.653 42.388 1.00 9.34 377 VAL B CA 1
ATOM 7047 C C . VAL B 2 377 ? 13.121 29.838 41.880 1.00 8.91 377 VAL B C 1
ATOM 7048 O O . VAL B 2 377 ? 13.722 28.902 41.344 1.00 9.82 377 VAL B O 1
ATOM 7052 N N . HIS B 2 378 ? 13.639 31.063 41.980 1.00 8.44 378 HIS B N 1
ATOM 7053 C CA . HIS B 2 378 ? 15.021 31.273 41.564 1.00 8.98 378 HIS B CA 1
ATOM 7054 C C . HIS B 2 378 ? 15.969 30.365 42.351 1.00 9.34 378 HIS B C 1
ATOM 7055 O O . HIS B 2 378 ? 16.864 29.729 41.779 1.00 9.90 378 HIS B O 1
ATOM 7062 N N . GLN B 2 379 ? 15.803 30.327 43.668 1.00 9.23 379 GLN B N 1
ATOM 7063 C CA . GLN B 2 379 ? 16.650 29.436 44.479 1.00 9.52 379 GLN B CA 1
ATOM 7064 C C . GLN B 2 379 ? 16.546 27.993 44.007 1.00 9.81 379 GLN B C 1
ATOM 7065 O O . GLN B 2 379 ? 17.567 27.279 43.916 1.00 11.03 379 GLN B O 1
ATOM 7071 N N . TRP B 2 380 ? 15.337 27.521 43.732 1.00 10.08 380 TRP B N 1
ATOM 7072 C CA . TRP B 2 380 ? 15.182 26.152 43.261 1.00 9.60 380 TRP B CA 1
ATOM 7073 C C . TRP B 2 380 ? 15.931 25.926 41.951 1.00 10.15 380 TRP B C 1
ATOM 7074 O O . TRP B 2 380 ? 16.587 24.891 41.792 1.00 10.97 380 TRP B O 1
ATOM 7085 N N . ILE B 2 381 ? 15.816 26.885 41.034 1.00 9.76 381 ILE B N 1
ATOM 7086 C CA . ILE B 2 381 ? 16.494 26.786 39.747 1.00 9.25 381 ILE B CA 1
ATOM 7087 C C . ILE B 2 381 ? 17.999 26.697 39.909 1.00 10.60 381 ILE B C 1
ATOM 7088 O O . ILE B 2 381 ? 18.663 25.973 39.184 1.00 10.90 381 ILE B O 1
ATOM 7093 N N . LYS B 2 382 ? 18.538 27.430 40.890 1.00 10.15 382 LYS B N 1
ATOM 7094 C CA A LYS B 2 382 ? 19.977 27.349 41.130 0.50 10.75 382 LYS B CA 1
ATOM 7095 C CA B LYS B 2 382 ? 19.978 27.351 41.136 0.50 11.58 382 LYS B CA 1
ATOM 7096 C C . LYS B 2 382 ? 20.445 25.969 41.592 1.00 12.46 382 LYS B C 1
ATOM 7097 O O . LYS B 2 382 ? 21.628 25.627 41.449 1.00 15.59 382 LYS B O 1
ATOM 7108 N N . ASN B 2 383 ? 19.528 25.208 42.183 1.00 11.61 383 ASN B N 1
ATOM 7109 C CA . ASN B 2 383 ? 19.829 23.847 42.611 1.00 11.93 383 ASN B CA 1
ATOM 7110 C C . ASN B 2 383 ? 19.586 22.795 41.553 1.00 12.59 383 ASN B C 1
ATOM 7111 O O . ASN B 2 383 ? 20.325 21.813 41.498 1.00 14.92 383 ASN B O 1
ATOM 7116 N N . GLU B 2 384 ? 18.569 22.981 40.717 1.00 11.43 384 GLU B N 1
ATOM 7117 C CA . GLU B 2 384 ? 18.370 22.115 39.555 1.00 11.58 384 GLU B CA 1
ATOM 7118 C C . GLU B 2 384 ? 17.694 22.982 38.479 1.00 10.37 384 GLU B C 1
ATOM 7119 O O . GLU B 2 384 ? 16.602 23.523 38.699 1.00 10.81 384 GLU B O 1
ATOM 7125 N N . GLY B 2 385 ? 18.371 23.141 37.356 1.00 10.56 385 GLY B N 1
ATOM 7126 C CA . GLY B 2 385 ? 17.917 24.025 36.316 1.00 10.73 385 GLY B CA 1
ATOM 7127 C C . GLY B 2 385 ? 16.680 23.535 35.594 1.00 10.99 385 GLY B C 1
ATOM 7128 O O . GLY B 2 385 ? 16.285 22.389 35.693 1.00 12.09 385 GLY B O 1
ATOM 7129 N N . VAL B 2 386 ? 16.140 24.431 34.766 1.00 10.36 386 VAL B N 1
ATOM 7130 C CA . VAL B 2 386 ? 14.983 24.138 33.924 1.00 10.23 386 VAL B CA 1
ATOM 7131 C C . VAL B 2 386 ? 15.238 24.559 32.499 1.00 10.09 386 VAL B C 1
ATOM 7132 O O . VAL B 2 386 ? 16.234 25.212 32.197 1.00 10.87 386 VAL B O 1
ATOM 7136 N N . ASP B 2 387 ? 14.357 24.112 31.613 1.00 8.72 387 ASP B N 1
ATOM 7137 C CA . ASP B 2 387 ? 14.445 24.358 30.187 1.00 9.30 387 ASP B CA 1
ATOM 7138 C C . ASP B 2 387 ? 13.540 25.490 29.668 1.00 8.72 387 ASP B C 1
ATOM 7139 O O . ASP B 2 387 ? 13.661 25.909 28.527 1.00 9.60 387 ASP B O 1
ATOM 7144 N N . LEU B 2 388 ? 12.649 25.967 30.538 1.00 8.55 388 LEU B N 1
ATOM 7145 C CA . LEU B 2 388 ? 11.606 26.897 30.134 1.00 8.47 388 LEU B CA 1
ATOM 7146 C C . LEU B 2 388 ? 11.040 27.533 31.405 1.00 7.81 388 LEU B C 1
ATOM 7147 O O . LEU B 2 388 ? 10.858 26.865 32.403 1.00 8.70 388 LEU B O 1
ATOM 7152 N N . LEU B 2 389 ? 10.765 28.826 31.299 1.00 8.01 389 LEU B N 1
ATOM 7153 C CA . LEU B 2 389 ? 10.142 29.611 32.375 1.00 8.31 389 LEU B CA 1
ATOM 7154 C C . LEU B 2 389 ? 8.929 30.297 31.810 1.00 7.92 389 LEU B C 1
ATOM 7155 O O . LEU B 2 389 ? 9.029 30.976 30.785 1.00 8.89 389 LEU B O 1
ATOM 7160 N N . ILE B 2 390 ? 7.814 30.179 32.511 1.00 7.98 390 ILE B N 1
ATOM 7161 C CA . ILE B 2 390 ? 6.545 30.797 32.128 1.00 8.22 390 ILE B CA 1
ATOM 7162 C C . ILE B 2 390 ? 6.004 31.594 33.309 1.00 7.79 390 ILE B C 1
ATOM 7163 O O . ILE B 2 390 ? 5.764 31.030 34.374 1.00 8.81 390 ILE B O 1
ATOM 7168 N N . SER B 2 391 ? 5.873 32.908 33.132 1.00 7.58 391 SER B N 1
ATOM 7169 C CA . SER B 2 391 ? 5.424 33.761 34.210 1.00 7.94 391 SER B CA 1
ATOM 7170 C C . SER B 2 391 ? 5.085 35.131 33.673 1.00 7.14 391 SER B C 1
ATOM 7171 O O . SER B 2 391 ? 5.264 35.407 32.488 1.00 8.14 391 SER B O 1
ATOM 7174 N N . ASN B 2 392 ? 4.700 36.040 34.579 1.00 7.58 392 ASN B N 1
ATOM 7175 C CA . ASN B 2 392 ? 4.514 37.426 34.184 1.00 7.66 392 ASN B CA 1
ATOM 7176 C C . ASN B 2 392 ? 5.871 38.095 33.985 1.00 7.01 392 ASN B C 1
ATOM 7177 O O . ASN B 2 392 ? 6.937 37.457 34.038 1.00 7.56 392 ASN B O 1
ATOM 7182 N N . THR B 2 393 ? 5.859 39.411 33.716 1.00 7.36 393 THR B N 1
ATOM 7183 C CA . THR B 2 393 ? 7.077 40.150 33.403 1.00 7.33 393 THR B CA 1
ATOM 7184 C C . THR B 2 393 ? 8.224 39.916 34.364 1.00 7.37 393 THR B C 1
ATOM 7185 O O . THR B 2 393 ? 9.399 39.929 33.964 1.00 8.04 393 THR B O 1
ATOM 7189 N N . TYR B 2 394 ? 7.925 39.758 35.650 1.00 7.72 394 TYR B N 1
ATOM 7190 C CA . TYR B 2 394 ? 8.992 39.690 36.657 1.00 8.48 394 TYR B CA 1
ATOM 7191 C C . TYR B 2 394 ? 9.859 38.456 36.539 1.00 8.00 394 TYR B C 1
ATOM 7192 O O . TYR B 2 394 ? 10.975 38.445 37.060 1.00 8.92 394 TYR B O 1
ATOM 7201 N N . GLY B 2 395 ? 9.415 37.454 35.791 1.00 7.86 395 GLY B N 1
ATOM 7202 C CA . GLY B 2 395 ? 10.297 36.323 35.504 1.00 8.28 395 GLY B CA 1
ATOM 7203 C C . GLY B 2 395 ? 11.480 36.680 34.622 1.00 8.05 395 GLY B C 1
ATOM 7204 O O . GLY B 2 395 ? 12.438 35.926 34.568 1.00 8.83 395 GLY B O 1
ATOM 7205 N N . LYS B 2 396 ? 11.420 37.824 33.934 1.00 8.14 396 LYS B N 1
ATOM 7206 C CA . LYS B 2 396 ? 12.480 38.167 32.993 1.00 9.42 396 LYS B CA 1
ATOM 7207 C C . LYS B 2 396 ? 13.844 38.251 33.638 1.00 7.90 396 LYS B C 1
ATOM 7208 O O . LYS B 2 396 ? 14.871 38.037 32.990 1.00 8.95 396 LYS B O 1
ATOM 7214 N N . PHE B 2 397 ? 13.880 38.626 34.912 1.00 7.68 397 PHE B N 1
ATOM 7215 C CA . PHE B 2 397 ? 15.163 38.752 35.638 1.00 7.75 397 PHE B CA 1
ATOM 7216 C C . PHE B 2 397 ? 15.783 37.394 35.846 1.00 7.67 397 PHE B C 1
ATOM 7217 O O . PHE B 2 397 ? 17.006 37.242 35.701 1.00 9.10 397 PHE B O 1
ATOM 7225 N N . ILE B 2 398 ? 14.988 36.396 36.187 1.00 8.13 398 ILE B N 1
ATOM 7226 C CA . ILE B 2 398 ? 15.467 35.023 36.304 1.00 8.68 398 ILE B CA 1
ATOM 7227 C C . ILE B 2 398 ? 15.862 34.471 34.944 1.00 8.92 398 ILE B C 1
ATOM 7228 O O . ILE B 2 398 ? 16.898 33.819 34.798 1.00 9.66 398 ILE B O 1
ATOM 7233 N N . ALA B 2 399 ? 15.059 34.750 33.920 1.00 8.73 399 ALA B N 1
ATOM 7234 C CA . ALA B 2 399 ? 15.341 34.251 32.584 1.00 9.32 399 ALA B CA 1
ATOM 7235 C C . ALA B 2 399 ? 16.689 34.754 32.099 1.00 9.35 399 ALA B C 1
ATOM 7236 O O . ALA B 2 399 ? 17.450 33.999 31.481 1.00 10.28 399 ALA B O 1
ATOM 7238 N N . ARG B 2 400 ? 16.974 36.025 32.349 1.00 8.49 400 ARG B N 1
ATOM 7239 C CA . ARG B 2 400 ? 18.264 36.554 31.920 1.00 8.78 400 ARG B CA 1
ATOM 7240 C C . ARG B 2 400 ? 19.401 35.986 32.776 1.00 8.98 400 ARG B C 1
ATOM 7241 O O . ARG B 2 400 ? 20.428 35.549 32.262 1.00 10.40 400 ARG B O 1
ATOM 7249 N N . GLU B 2 401 ? 19.254 36.017 34.099 1.00 8.80 401 GLU B N 1
ATOM 7250 C CA . GLU B 2 401 ? 20.340 35.557 34.981 1.00 9.24 401 GLU B CA 1
ATOM 7251 C C . GLU B 2 401 ? 20.674 34.101 34.714 1.00 9.42 401 GLU B C 1
ATOM 7252 O O . GLU B 2 401 ? 21.864 33.750 34.743 1.00 11.05 401 GLU B O 1
ATOM 7258 N N . GLU B 2 402 ? 19.675 33.260 34.512 1.00 8.63 402 GLU B N 1
ATOM 7259 C CA . GLU B 2 402 ? 19.878 31.829 34.376 1.00 9.35 402 GLU B CA 1
ATOM 7260 C C . GLU B 2 402 ? 19.872 31.335 32.938 1.00 9.88 402 GLU B C 1
ATOM 7261 O O . GLU B 2 402 ? 20.077 30.140 32.708 1.00 11.02 402 GLU B O 1
ATOM 7267 N N . ASN B 2 403 ? 19.639 32.241 31.986 1.00 9.42 403 ASN B N 1
ATOM 7268 C CA . ASN B 2 403 ? 19.630 31.892 30.570 1.00 9.96 403 ASN B CA 1
ATOM 7269 C C . ASN B 2 403 ? 18.589 30.838 30.256 1.00 9.08 403 ASN B C 1
ATOM 7270 O O . ASN B 2 403 ? 18.878 29.795 29.693 1.00 11.11 403 ASN B O 1
ATOM 7275 N N . ILE B 2 404 ? 17.322 31.141 30.578 1.00 9.00 404 ILE B N 1
ATOM 7276 C CA . ILE B 2 404 ? 16.205 30.223 30.379 1.00 8.89 404 ILE B CA 1
ATOM 7277 C C . ILE B 2 404 ? 15.247 30.803 29.346 1.00 8.72 404 ILE B C 1
ATOM 7278 O O . ILE B 2 404 ? 14.805 31.952 29.489 1.00 9.33 404 ILE B O 1
ATOM 7283 N N . PRO B 2 405 ? 14.875 30.005 28.332 1.00 8.47 405 PRO B N 1
ATOM 7284 C CA . PRO B 2 405 ? 13.792 30.452 27.404 1.00 8.94 405 PRO B CA 1
ATOM 7285 C C . PRO B 2 405 ? 12.553 30.847 28.175 1.00 8.42 405 PRO B C 1
ATOM 7286 O O . PRO B 2 405 ? 12.128 30.137 29.075 1.00 9.05 405 PRO B O 1
ATOM 7290 N N . PHE B 2 406 ? 11.987 31.999 27.781 1.00 8.20 406 PHE B N 1
ATOM 7291 C CA . PHE B 2 406 ? 11.010 32.685 28.609 1.00 8.29 406 PHE B CA 1
ATOM 7292 C C . PHE B 2 406 ? 9.737 33.011 27.837 1.00 8.11 406 PHE B C 1
ATOM 7293 O O . PHE B 2 406 ? 9.787 33.652 26.795 1.00 9.08 406 PHE B O 1
ATOM 7301 N N . VAL B 2 407 ? 8.584 32.594 28.376 1.00 8.13 407 VAL B N 1
ATOM 7302 C CA . VAL B 2 407 ? 7.265 32.901 27.873 1.00 8.62 407 VAL B CA 1
ATOM 7303 C C . VAL B 2 407 ? 6.532 33.792 28.859 1.00 7.94 407 VAL B C 1
ATOM 7304 O O . VAL B 2 407 ? 6.285 33.380 29.988 1.00 9.78 407 VAL B O 1
ATOM 7308 N N . ARG B 2 408 ? 6.147 34.970 28.394 1.00 8.60 408 ARG B N 1
ATOM 7309 C CA . ARG B 2 408 ? 5.329 35.882 29.189 1.00 8.33 408 ARG B CA 1
ATOM 7310 C C . ARG B 2 408 ? 3.882 35.397 29.224 1.00 8.54 408 ARG B C 1
ATOM 7311 O O . ARG B 2 408 ? 3.283 35.157 28.159 1.00 9.84 408 ARG B O 1
ATOM 7319 N N . PHE B 2 409 ? 3.309 35.274 30.407 1.00 8.40 409 PHE B N 1
ATOM 7320 C CA . PHE B 2 409 ? 1.978 34.685 30.593 1.00 8.40 409 PHE B CA 1
ATOM 7321 C C . PHE B 2 409 ? 1.367 35.274 31.843 1.00 9.25 409 PHE B C 1
ATOM 7322 O O . PHE B 2 409 ? 2.075 35.524 32.824 1.00 12.00 409 PHE B O 1
ATOM 7330 N N . GLY B 2 410 ? 0.069 35.520 31.833 1.00 9.79 410 GLY B N 1
ATOM 7331 C CA . GLY B 2 410 ? -0.625 35.977 33.029 1.00 11.00 410 GLY B CA 1
ATOM 7332 C C . GLY B 2 410 ? -0.538 37.467 33.223 1.00 9.43 410 GLY B C 1
ATOM 7333 O O . GLY B 2 410 ? -0.736 38.238 32.292 1.00 10.50 410 GLY B O 1
ATOM 7334 N N . PHE B 2 411 ? -0.293 37.893 34.465 1.00 9.53 411 PHE B N 1
ATOM 7335 C CA . PHE B 2 411 ? -0.507 39.284 34.858 1.00 8.76 411 PHE B CA 1
ATOM 7336 C C . PHE B 2 411 ? 0.468 39.696 35.951 1.00 8.42 411 PHE B C 1
ATOM 7337 O O . PHE B 2 411 ? 0.600 38.949 36.924 1.00 9.98 411 PHE B O 1
ATOM 7345 N N . PRO B 2 412 ? 1.056 40.882 35.851 1.00 8.18 412 PRO B N 1
ATOM 7346 C CA . PRO B 2 412 ? 1.035 41.785 34.697 1.00 7.91 412 PRO B CA 1
ATOM 7347 C C . PRO B 2 412 ? 2.172 41.503 33.717 1.00 8.24 412 PRO B C 1
ATOM 7348 O O . PRO B 2 412 ? 3.279 41.147 34.124 1.00 8.38 412 PRO B O 1
ATOM 7352 N N . ILE B 2 413 ? 1.862 41.698 32.431 1.00 7.77 413 ILE B N 1
ATOM 7353 C CA . ILE B 2 413 ? 2.848 41.673 31.357 1.00 7.39 413 ILE B CA 1
ATOM 7354 C C . ILE B 2 413 ? 2.942 43.118 30.893 1.00 7.34 413 ILE B C 1
ATOM 7355 O O . ILE B 2 413 ? 2.001 43.631 30.277 1.00 8.52 413 ILE B O 1
ATOM 7360 N N . MET B 2 414 ? 4.064 43.770 31.212 1.00 7.23 414 MET B N 1
ATOM 7361 C CA . MET B 2 414 ? 4.172 45.233 31.110 1.00 7.53 414 MET B CA 1
ATOM 7362 C C . MET B 2 414 ? 5.271 45.658 30.138 1.00 7.47 414 MET B C 1
ATOM 7363 O O . MET B 2 414 ? 5.549 46.855 30.072 1.00 7.79 414 MET B O 1
ATOM 7368 N N . ASP B 2 415 ? 5.837 44.719 29.393 1.00 7.59 415 ASP B N 1
ATOM 7369 C CA . ASP B 2 415 ? 7.038 45.009 28.642 1.00 7.74 415 ASP B CA 1
ATOM 7370 C C . ASP B 2 415 ? 6.980 44.575 27.189 1.00 7.74 415 ASP B C 1
ATOM 7371 O O . ASP B 2 415 ? 8.011 44.578 26.535 1.00 8.21 415 ASP B O 1
ATOM 7376 N N . ARG B 2 416 ? 5.784 44.258 26.692 1.00 7.97 416 ARG B N 1
ATOM 7377 C CA . ARG B 2 416 ? 5.665 43.900 25.268 1.00 8.16 416 ARG B CA 1
ATOM 7378 C C . ARG B 2 416 ? 4.365 44.513 24.713 1.00 8.89 416 ARG B C 1
ATOM 7379 O O . ARG B 2 416 ? 3.447 44.853 25.467 1.00 10.66 416 ARG B O 1
ATOM 7387 N N . TYR B 2 417 ? 4.301 44.598 23.410 1.00 8.26 417 TYR B N 1
ATOM 7388 C CA . TYR B 2 417 ? 3.192 45.288 22.729 1.00 8.18 417 TYR B CA 1
ATOM 7389 C C . TYR B 2 417 ? 2.397 44.308 21.906 1.00 8.50 417 TYR B C 1
ATOM 7390 O O . TYR B 2 417 ? 2.908 43.636 21.026 1.00 11.45 417 TYR B O 1
ATOM 7399 N N . GLY B 2 418 ? 1.085 44.264 22.161 1.00 9.15 418 GLY B N 1
ATOM 7400 C CA . GLY B 2 418 ? 0.164 43.439 21.401 1.00 10.02 418 GLY B CA 1
ATOM 7401 C C . GLY B 2 418 ? -0.197 42.108 22.004 1.00 10.09 418 GLY B C 1
ATOM 7402 O O . GLY B 2 418 ? -1.066 41.393 21.465 1.00 11.18 418 GLY B O 1
ATOM 7403 N N . HIS B 2 419 ? 0.409 41.751 23.134 1.00 10.37 419 HIS B N 1
ATOM 7404 C CA . HIS B 2 419 ? 0.175 40.450 23.745 1.00 11.04 419 HIS B CA 1
ATOM 7405 C C . HIS B 2 419 ? -1.293 40.296 24.117 1.00 9.97 419 HIS B C 1
ATOM 7406 O O . HIS B 2 419 ? -1.831 39.187 24.066 1.00 10.94 419 HIS B O 1
ATOM 7413 N N . TYR B 2 420 ? -1.924 41.410 24.447 1.00 10.24 420 TYR B N 1
ATOM 7414 C CA . TYR B 2 420 ? -3.300 41.442 24.911 1.00 11.02 420 TYR B CA 1
ATOM 7415 C C . TYR B 2 420 ? -4.316 41.227 23.780 1.00 10.81 420 TYR B C 1
ATOM 7416 O O . TYR B 2 420 ? -5.507 41.137 24.045 1.00 12.82 420 TYR B O 1
ATOM 7425 N N . TYR B 2 421 ? -3.846 41.089 22.539 1.00 11.06 421 TYR B N 1
ATOM 7426 C CA . TYR B 2 421 ? -4.696 40.695 21.440 1.00 13.35 421 TYR B CA 1
ATOM 7427 C C . TYR B 2 421 ? -4.692 39.174 21.212 1.00 16.14 421 TYR B C 1
ATOM 7428 O O . TYR B 2 421 ? -5.420 38.712 20.357 1.00 22.52 421 TYR B O 1
ATOM 7437 N N . ASN B 2 422 ? -3.859 38.423 21.957 1.00 14.90 422 ASN B N 1
ATOM 7438 C CA A ASN B 2 422 ? -3.791 36.982 21.726 0.50 20.86 422 ASN B CA 1
ATOM 7439 C CA B ASN B 2 422 ? -3.701 36.970 21.775 0.50 15.92 422 ASN B CA 1
ATOM 7440 C C . ASN B 2 422 ? -4.371 36.192 22.880 1.00 13.48 422 ASN B C 1
ATOM 7441 O O . ASN B 2 422 ? -4.012 36.352 24.044 1.00 14.67 422 ASN B O 1
ATOM 7450 N N . PRO B 2 423 ? -5.304 35.282 22.545 1.00 12.48 423 PRO B N 1
ATOM 7451 C CA . PRO B 2 423 ? -5.848 34.457 23.595 1.00 11.16 423 PRO B CA 1
ATOM 7452 C C . PRO B 2 423 ? -4.859 33.372 23.994 1.00 11.29 423 PRO B C 1
ATOM 7453 O O . PRO B 2 423 ? -4.034 32.958 23.160 1.00 12.47 423 PRO B O 1
ATOM 7457 N N . LYS B 2 424 ? -4.958 32.920 25.253 1.00 11.83 424 LYS B N 1
ATOM 7458 C CA . LYS B 2 424 ? -4.336 31.706 25.711 1.00 12.12 424 LYS B CA 1
ATOM 7459 C C . LYS B 2 424 ? -5.299 30.553 25.863 1.00 10.48 424 LYS B C 1
ATOM 7460 O O . LYS B 2 424 ? -4.850 29.424 26.029 1.00 12.05 424 LYS B O 1
ATOM 7466 N N . VAL B 2 425 ? -6.601 30.846 25.852 1.00 10.78 425 VAL B N 1
ATOM 7467 C CA . VAL B 2 425 ? -7.623 29.832 26.029 1.00 9.94 425 VAL B CA 1
ATOM 7468 C C . VAL B 2 425 ? -8.087 29.239 24.702 1.00 9.38 425 VAL B C 1
ATOM 7469 O O . VAL B 2 425 ? -7.867 29.802 23.620 1.00 9.48 425 VAL B O 1
ATOM 7473 N N . GLY B 2 426 ? -8.781 28.121 24.803 1.00 9.60 426 GLY B N 1
ATOM 7474 C CA . GLY B 2 426 ? -9.319 27.454 23.639 1.00 10.23 426 GLY B CA 1
ATOM 7475 C C . GLY B 2 426 ? -8.278 26.717 22.826 1.00 9.59 426 GLY B C 1
ATOM 7476 O O . GLY B 2 426 ? -7.087 26.713 23.139 1.00 9.87 426 GLY B O 1
ATOM 7477 N N . TYR B 2 427 ? -8.717 26.049 21.760 1.00 9.39 427 TYR B N 1
ATOM 7478 C CA . TYR B 2 427 ? -7.771 25.413 20.859 1.00 9.19 427 TYR B CA 1
ATOM 7479 C C . TYR B 2 427 ? -6.912 26.461 20.173 1.00 9.87 427 TYR B C 1
ATOM 7480 O O . TYR B 2 427 ? -5.699 26.241 19.992 1.00 10.76 427 TYR B O 1
ATOM 7489 N N . LYS B 2 428 ? -7.497 27.598 19.828 1.00 10.35 428 LYS B N 1
ATOM 7490 C CA . LYS B 2 428 ? -6.772 28.690 19.201 1.00 11.66 428 LYS B CA 1
ATOM 7491 C C . LYS B 2 428 ? -5.635 29.212 20.092 1.00 9.60 428 LYS B C 1
ATOM 7492 O O . LYS B 2 428 ? -4.502 29.438 19.653 1.00 10.62 428 LYS B O 1
ATOM 7498 N N . GLY B 2 429 ? -5.949 29.428 21.360 1.00 9.73 429 GLY B N 1
ATOM 7499 C CA . GLY B 2 429 ? -4.959 29.901 22.309 1.00 9.55 429 GLY B CA 1
ATOM 7500 C C . GLY B 2 429 ? -3.887 28.865 22.574 1.00 8.91 429 GLY B C 1
ATOM 7501 O O . GLY B 2 429 ? -2.701 29.194 22.736 1.00 10.19 429 GLY B O 1
ATOM 7502 N N . ALA B 2 430 ? -4.264 27.588 22.594 1.00 9.24 430 ALA B N 1
ATOM 7503 C CA . ALA B 2 430 ? -3.300 26.517 22.784 1.00 9.40 430 ALA B CA 1
ATOM 7504 C C . ALA B 2 430 ? -2.300 26.460 21.635 1.00 9.34 430 ALA B C 1
ATOM 7505 O O . ALA B 2 430 ? -1.106 26.241 21.863 1.00 9.77 430 ALA B O 1
ATOM 7507 N N . ILE B 2 431 ? -2.782 26.654 20.408 1.00 9.17 431 ILE B N 1
ATOM 7508 C CA . ILE B 2 431 ? -1.905 26.697 19.246 1.00 9.48 431 ILE B CA 1
ATOM 7509 C C . ILE B 2 431 ? -0.887 27.822 19.417 1.00 9.45 431 ILE B C 1
ATOM 7510 O O . ILE B 2 431 ? 0.314 27.648 19.175 1.00 10.57 431 ILE B O 1
ATOM 7515 N N . ARG B 2 432 ? -1.353 29.003 19.815 1.00 9.50 432 ARG B N 1
ATOM 7516 C CA . ARG B 2 432 ? -0.453 30.132 20.022 1.00 11.12 432 ARG B CA 1
ATOM 7517 C C . ARG B 2 432 ? 0.583 29.832 21.082 1.00 9.79 432 ARG B C 1
ATOM 7518 O O . ARG B 2 432 ? 1.775 30.173 20.925 1.00 10.36 432 ARG B O 1
ATOM 7526 N N . LEU B 2 433 ? 0.185 29.170 22.167 1.00 9.54 433 LEU B N 1
ATOM 7527 C CA . LEU B 2 433 ? 1.125 28.787 23.227 1.00 9.74 433 LEU B CA 1
ATOM 7528 C C . LEU B 2 433 ? 2.186 27.818 22.727 1.00 9.27 433 LEU B C 1
ATOM 7529 O O . LEU B 2 433 ? 3.375 27.966 23.060 1.00 9.86 433 LEU B O 1
ATOM 7534 N N . VAL B 2 434 ? 1.795 26.793 21.962 1.00 9.39 434 VAL B N 1
ATOM 7535 C CA . VAL B 2 434 ? 2.787 25.860 21.487 1.00 9.54 434 VAL B CA 1
ATOM 7536 C C . VAL B 2 434 ? 3.777 26.522 20.546 1.00 8.90 434 VAL B C 1
ATOM 7537 O O . VAL B 2 434 ? 4.978 26.268 20.610 1.00 9.18 434 VAL B O 1
ATOM 7541 N N . GLU B 2 435 ? 3.291 27.397 19.675 1.00 8.81 435 GLU B N 1
ATOM 7542 C CA . GLU B 2 435 ? 4.183 28.165 18.816 1.00 8.88 435 GLU B CA 1
ATOM 7543 C C . GLU B 2 435 ? 5.157 29.006 19.635 1.00 8.63 435 GLU B C 1
ATOM 7544 O O . GLU B 2 435 ? 6.356 29.009 19.365 1.00 9.15 435 GLU B O 1
ATOM 7550 N N . GLU B 2 436 ? 4.625 29.711 20.624 1.00 8.51 436 GLU B N 1
ATOM 7551 C CA . GLU B 2 436 ? 5.504 30.565 21.436 1.00 9.36 436 GLU B CA 1
ATOM 7552 C C . GLU B 2 436 ? 6.549 29.775 22.204 1.00 8.64 436 GLU B C 1
ATOM 7553 O O . GLU B 2 436 ? 7.721 30.154 22.259 1.00 9.47 436 GLU B O 1
ATOM 7559 N N . ILE B 2 437 ? 6.138 28.669 22.823 1.00 8.37 437 ILE B N 1
ATOM 7560 C CA . ILE B 2 437 ? 7.043 27.820 23.569 1.00 8.73 437 ILE B CA 1
ATOM 7561 C C . ILE B 2 437 ? 8.131 27.268 22.664 1.00 8.57 437 ILE B C 1
ATOM 7562 O O . ILE B 2 437 ? 9.329 27.302 22.995 1.00 8.80 437 ILE B O 1
ATOM 7567 N N . THR B 2 438 ? 7.729 26.695 21.526 1.00 8.15 438 THR B N 1
ATOM 7568 C CA . THR B 2 438 ? 8.727 26.103 20.650 1.00 8.76 438 THR B CA 1
ATOM 7569 C C . THR B 2 438 ? 9.612 27.185 20.028 1.00 7.87 438 THR B C 1
ATOM 7570 O O . THR B 2 438 ? 10.809 26.953 19.823 1.00 8.51 438 THR B O 1
ATOM 7574 N N . ASN B 2 439 ? 9.040 28.343 19.704 1.00 7.75 439 ASN B N 1
ATOM 7575 C CA . ASN B 2 439 ? 9.857 29.435 19.179 1.00 9.20 439 ASN B CA 1
ATOM 7576 C C . ASN B 2 439 ? 10.976 29.801 20.154 1.00 8.38 439 ASN B C 1
ATOM 7577 O O . ASN B 2 439 ? 12.127 30.009 19.745 1.00 8.97 439 ASN B O 1
ATOM 7582 N N . VAL B 2 440 ? 10.668 29.970 21.451 1.00 8.48 440 VAL B N 1
ATOM 7583 C CA . VAL B 2 440 ? 11.700 30.417 22.375 1.00 8.91 440 VAL B CA 1
ATOM 7584 C C . VAL B 2 440 ? 12.739 29.339 22.645 1.00 8.22 440 VAL B C 1
ATOM 7585 O O . VAL B 2 440 ? 13.946 29.637 22.799 1.00 8.99 440 VAL B O 1
ATOM 7589 N N . ILE B 2 441 ? 12.321 28.071 22.616 1.00 8.12 441 ILE B N 1
ATOM 7590 C CA . ILE B 2 441 ? 13.253 26.956 22.751 1.00 8.14 441 ILE B CA 1
ATOM 7591 C C . ILE B 2 441 ? 14.182 26.912 21.555 1.00 8.59 441 ILE B C 1
ATOM 7592 O O . ILE B 2 441 ? 15.417 26.818 21.701 1.00 8.79 441 ILE B O 1
ATOM 7597 N N . LEU B 2 442 ? 13.631 27.008 20.340 1.00 8.40 442 LEU B N 1
ATOM 7598 C CA . LEU B 2 442 ? 14.448 26.981 19.137 1.00 8.33 442 LEU B CA 1
ATOM 7599 C C . LEU B 2 442 ? 15.335 28.208 18.998 1.00 8.37 442 LEU B C 1
ATOM 7600 O O . LEU B 2 442 ? 16.474 28.099 18.542 1.00 9.01 442 LEU B O 1
ATOM 7605 N N . ASP B 2 443 ? 14.858 29.378 19.411 1.00 8.38 443 ASP B N 1
ATOM 7606 C CA . ASP B 2 443 ? 15.679 30.569 19.343 1.00 8.72 443 ASP B CA 1
ATOM 7607 C C . ASP B 2 443 ? 16.971 30.375 20.144 1.00 8.68 443 ASP B C 1
ATOM 7608 O O . ASP B 2 443 ? 18.064 30.749 19.698 1.00 9.55 443 ASP B O 1
ATOM 7613 N N . LYS B 2 444 ? 16.863 29.811 21.345 1.00 8.89 444 LYS B N 1
ATOM 7614 C CA . LYS B 2 444 ? 18.048 29.586 22.172 1.00 9.61 444 LYS B CA 1
ATOM 7615 C C . LYS B 2 444 ? 18.962 28.568 21.506 1.00 9.00 444 LYS B C 1
ATOM 7616 O O . LYS B 2 444 ? 20.164 28.779 21.438 1.00 10.15 444 LYS B O 1
ATOM 7622 N N . ILE B 2 445 ? 18.417 27.453 21.019 1.00 8.87 445 ILE B N 1
ATOM 7623 C CA . ILE B 2 445 ? 19.232 26.433 20.377 1.00 9.97 445 ILE B CA 1
ATOM 7624 C C . ILE B 2 445 ? 20.050 27.038 19.252 1.00 9.52 445 ILE B C 1
ATOM 7625 O O . ILE B 2 445 ? 21.265 26.800 19.138 1.00 10.22 445 ILE B O 1
ATOM 7630 N N . GLU B 2 446 ? 19.406 27.860 18.422 1.00 9.19 446 GLU B N 1
ATOM 7631 C CA . GLU B 2 446 ? 20.055 28.381 17.214 1.00 9.78 446 GLU B CA 1
ATOM 7632 C C . GLU B 2 446 ? 21.009 29.532 17.505 1.00 10.09 446 GLU B C 1
ATOM 7633 O O . GLU B 2 446 ? 21.934 29.768 16.733 1.00 11.64 446 GLU B O 1
ATOM 7639 N N . ARG B 2 447 ? 20.801 30.235 18.618 1.00 10.00 447 ARG B N 1
ATOM 7640 C CA A ARG B 2 447 ? 21.724 31.269 19.093 0.48 12.05 447 ARG B CA 1
ATOM 7641 C CA B ARG B 2 447 ? 21.757 31.270 19.017 0.52 10.90 447 ARG B CA 1
ATOM 7642 C C . ARG B 2 447 ? 23.015 30.645 19.627 1.00 10.79 447 ARG B C 1
ATOM 7643 O O . ARG B 2 447 ? 24.112 31.158 19.425 1.00 13.14 447 ARG B O 1
ATOM 7658 N N . GLU B 2 448 ? 22.871 29.541 20.346 1.00 10.68 448 GLU B N 1
ATOM 7659 C CA . GLU B 2 448 ? 23.969 29.003 21.142 1.00 11.82 448 GLU B CA 1
ATOM 7660 C C . GLU B 2 448 ? 24.704 27.863 20.506 1.00 11.91 448 GLU B C 1
ATOM 7661 O O . GLU B 2 448 ? 25.809 27.516 20.955 1.00 13.15 448 GLU B O 1
ATOM 7667 N N . CYS B 2 449 ? 24.167 27.229 19.464 1.00 10.54 449 CYS B N 1
ATOM 7668 C CA . CYS B 2 449 ? 24.858 26.124 18.861 1.00 10.50 449 CYS B CA 1
ATOM 7669 C C . CYS B 2 449 ? 26.151 26.572 18.194 1.00 10.16 449 CYS B C 1
ATOM 7670 O O . CYS B 2 449 ? 26.302 27.736 17.836 1.00 10.44 449 CYS B O 1
ATOM 7673 N N . THR B 2 450 ? 27.093 25.645 18.033 1.00 10.52 450 THR B N 1
ATOM 7674 C CA . THR B 2 450 ? 28.277 25.960 17.259 1.00 9.91 450 THR B CA 1
ATOM 7675 C C . THR B 2 450 ? 27.866 26.216 15.798 1.00 9.56 450 THR B C 1
ATOM 7676 O O . THR B 2 450 ? 26.802 25.777 15.325 1.00 10.13 450 THR B O 1
ATOM 7680 N N . GLU B 2 451 ? 28.717 26.892 15.046 1.00 9.78 451 GLU B N 1
ATOM 7681 C CA . GLU B 2 451 ? 28.386 27.162 13.641 1.00 9.30 451 GLU B CA 1
ATOM 7682 C C . GLU B 2 451 ? 28.206 25.884 12.857 1.00 10.03 451 GLU B C 1
ATOM 7683 O O . GLU B 2 451 ? 27.319 25.809 12.008 1.00 10.61 451 GLU B O 1
ATOM 7689 N N . GLU B 2 452 ? 29.016 24.869 13.155 1.00 10.22 452 GLU B N 1
ATOM 7690 C CA . GLU B 2 452 ? 28.929 23.644 12.381 1.00 11.32 452 GLU B CA 1
ATOM 7691 C C . GLU B 2 452 ? 27.633 22.890 12.685 1.00 11.13 452 GLU B C 1
ATOM 7692 O O . GLU B 2 452 ? 27.213 22.019 11.896 1.00 13.43 452 GLU B O 1
ATOM 7698 N N . ASP B 2 453 ? 27.007 23.193 13.818 1.00 11.79 453 ASP B N 1
ATOM 7699 C CA . ASP B 2 453 ? 25.731 22.582 14.213 1.00 12.35 453 ASP B CA 1
ATOM 7700 C C . ASP B 2 453 ? 24.524 23.402 13.821 1.00 12.33 453 ASP B C 1
ATOM 7701 O O . ASP B 2 453 ? 23.372 23.033 14.126 1.00 14.88 453 ASP B O 1
ATOM 7706 N N . PHE B 2 454 ? 24.744 24.511 13.113 1.00 10.91 454 PHE B N 1
ATOM 7707 C CA . PHE B 2 454 ? 23.634 25.372 12.717 1.00 10.85 454 PHE B CA 1
ATOM 7708 C C . PHE B 2 454 ? 22.926 24.664 11.555 1.00 12.44 454 PHE B C 1
ATOM 7709 O O . PHE B 2 454 ? 23.552 23.980 10.715 1.00 16.03 454 PHE B O 1
ATOM 7717 N N . GLU B 2 455 ? 21.604 24.758 11.564 1.00 10.43 455 GLU B N 1
ATOM 7718 C CA . GLU B 2 455 ? 20.681 23.986 10.693 1.00 10.52 455 GLU B CA 1
ATOM 7719 C C . GLU B 2 455 ? 19.808 24.912 9.865 1.00 9.29 455 GLU B C 1
ATOM 7720 O O . GLU B 2 455 ? 19.405 25.958 10.351 1.00 9.64 455 GLU B O 1
ATOM 7726 N N . VAL B 2 456 ? 19.468 24.488 8.653 1.00 8.94 456 VAL B N 1
ATOM 7727 C CA . VAL B 2 456 ? 18.374 25.146 7.897 1.00 8.99 456 VAL B CA 1
ATOM 7728 C C . VAL B 2 456 ? 17.021 24.731 8.463 1.00 8.31 456 VAL B C 1
ATOM 7729 O O . VAL B 2 456 ? 16.357 25.524 9.113 1.00 9.39 456 VAL B O 1
ATOM 7733 N N . VAL B 2 457 ? 16.654 23.471 8.258 1.00 8.24 457 VAL B N 1
ATOM 7734 C CA . VAL B 2 457 ? 15.343 22.957 8.685 1.00 8.13 457 VAL B CA 1
ATOM 7735 C C . VAL B 2 457 ? 15.381 22.597 10.169 1.00 8.26 457 VAL B C 1
ATOM 7736 O O . VAL B 2 457 ? 16.395 22.105 10.680 1.00 9.13 457 VAL B O 1
ATOM 7740 N N . ARG B 2 458 ? 14.268 22.828 10.870 1.00 8.13 458 ARG B N 1
ATOM 7741 C CA . ARG B 2 458 ? 14.077 22.324 12.243 1.00 8.23 458 ARG B CA 1
ATOM 7742 C C . ARG B 2 458 ? 12.696 21.717 12.355 1.00 8.55 458 ARG B C 1
ATOM 7743 O O . ARG B 2 458 ? 12.446 20.992 13.357 1.00 9.01 458 ARG B O 1
ATOM 7752 N N . GLU C 1 3 ? -3.052 -14.632 -1.865 1.00 124.44 3 GLU C N 1
ATOM 7753 C CA . GLU C 1 3 ? -3.503 -14.692 -0.446 1.00 73.30 3 GLU C CA 1
ATOM 7754 C C . GLU C 1 3 ? -2.510 -14.135 0.604 1.00 58.29 3 GLU C C 1
ATOM 7755 O O . GLU C 1 3 ? -2.711 -14.313 1.803 1.00 47.79 3 GLU C O 1
ATOM 7761 N N . ASN C 1 4 ? -1.451 -13.445 0.179 1.00 28.42 4 ASN C N 1
ATOM 7762 C CA . ASN C 1 4 ? -0.532 -12.852 1.147 1.00 21.74 4 ASN C CA 1
ATOM 7763 C C . ASN C 1 4 ? -0.407 -11.334 1.013 1.00 19.36 4 ASN C C 1
ATOM 7764 O O . ASN C 1 4 ? -1.122 -10.715 0.211 1.00 19.78 4 ASN C O 1
ATOM 7769 N N . LEU C 1 5 ? 0.502 -10.731 1.778 1.00 18.61 5 LEU C N 1
ATOM 7770 C CA . LEU C 1 5 ? 0.594 -9.275 1.764 1.00 17.09 5 LEU C CA 1
ATOM 7771 C C . LEU C 1 5 ? 1.043 -8.756 0.395 1.00 15.44 5 LEU C C 1
ATOM 7772 O O . LEU C 1 5 ? 0.632 -7.671 -0.042 1.00 15.83 5 LEU C O 1
ATOM 7777 N N . LYS C 1 6 ? 1.911 -9.514 -0.288 1.00 16.28 6 LYS C N 1
ATOM 7778 C CA . LYS C 1 6 ? 2.323 -9.124 -1.637 1.00 15.11 6 LYS C CA 1
ATOM 7779 C C . LYS C 1 6 ? 1.101 -9.065 -2.570 1.00 15.15 6 LYS C C 1
ATOM 7780 O O . LYS C 1 6 ? 0.912 -8.097 -3.307 1.00 14.64 6 LYS C O 1
ATOM 7786 N N . ASP C 1 7 ? 0.249 -10.097 -2.517 1.00 16.69 7 ASP C N 1
ATOM 7787 C CA . ASP C 1 7 ? -0.980 -10.081 -3.291 1.00 17.55 7 ASP C CA 1
ATOM 7788 C C . ASP C 1 7 ? -1.842 -8.870 -2.960 1.00 16.64 7 ASP C C 1
ATOM 7789 O O . ASP C 1 7 ? -2.420 -8.233 -3.854 1.00 16.77 7 ASP C O 1
ATOM 7794 N N . GLU C 1 8 ? -1.938 -8.562 -1.675 1.00 15.60 8 GLU C N 1
ATOM 7795 C CA . GLU C 1 8 ? -2.753 -7.431 -1.243 1.00 15.37 8 GLU C CA 1
ATOM 7796 C C . GLU C 1 8 ? -2.238 -6.085 -1.747 1.00 13.83 8 GLU C C 1
ATOM 7797 O O . GLU C 1 8 ? -3.013 -5.209 -2.117 1.00 15.03 8 GLU C O 1
ATOM 7803 N N . ILE C 1 9 ? -0.919 -5.926 -1.737 1.00 13.23 9 ILE C N 1
ATOM 7804 C CA . ILE C 1 9 ? -0.319 -4.727 -2.304 1.00 13.20 9 ILE C CA 1
ATOM 7805 C C . ILE C 1 9 ? -0.587 -4.641 -3.810 1.00 12.68 9 ILE C C 1
ATOM 7806 O O . ILE C 1 9 ? -0.874 -3.553 -4.328 1.00 13.77 9 ILE C O 1
ATOM 7811 N N . LEU C 1 10 ? -0.455 -5.768 -4.508 1.00 12.41 10 LEU C N 1
ATOM 7812 C CA . LEU C 1 10 ? -0.541 -5.764 -5.959 1.00 12.07 10 LEU C CA 1
ATOM 7813 C C . LEU C 1 10 ? -1.969 -5.559 -6.476 1.00 12.69 10 LEU C C 1
ATOM 7814 O O . LEU C 1 10 ? -2.147 -5.150 -7.630 1.00 13.85 10 LEU C O 1
ATOM 7819 N N . GLU C 1 11 ? -2.987 -5.819 -5.663 1.00 13.33 11 GLU C N 1
ATOM 7820 C CA . GLU C 1 11 ? -4.350 -5.980 -6.169 1.00 16.54 11 GLU C CA 1
ATOM 7821 C C . GLU C 1 11 ? -4.864 -4.802 -6.983 1.00 14.86 11 GLU C C 1
ATOM 7822 O O . GLU C 1 11 ? -5.474 -5.013 -8.046 1.00 16.53 11 GLU C O 1
ATOM 7828 N N . LYS C 1 12 ? -4.611 -3.580 -6.522 1.00 14.75 12 LYS C N 1
ATOM 7829 C CA . LYS C 1 12 ? -5.254 -2.417 -7.129 1.00 13.96 12 LYS C CA 1
ATOM 7830 C C . LYS C 1 12 ? -4.565 -1.923 -8.412 1.00 13.86 12 LYS C C 1
ATOM 7831 O O . LYS C 1 12 ? -5.142 -1.116 -9.168 1.00 15.40 12 LYS C O 1
ATOM 7837 N N . TYR C 1 13 ? -3.329 -2.352 -8.660 1.00 12.87 13 TYR C N 1
ATOM 7838 C CA . TYR C 1 13 ? -2.624 -1.903 -9.844 1.00 12.76 13 TYR C CA 1
ATOM 7839 C C . TYR C 1 13 ? -3.373 -2.331 -11.119 1.00 12.69 13 TYR C C 1
ATOM 7840 O O . TYR C 1 13 ? -3.916 -3.442 -11.195 1.00 13.88 13 TYR C O 1
ATOM 7849 N N . ILE C 1 14 ? -3.354 -1.472 -12.137 1.00 12.17 14 ILE C N 1
ATOM 7850 C CA . ILE C 1 14 ? -3.819 -1.897 -13.462 1.00 12.79 14 ILE C CA 1
ATOM 7851 C C . ILE C 1 14 ? -2.917 -3.023 -13.955 1.00 11.97 14 ILE C C 1
ATOM 7852 O O . ILE C 1 14 ? -1.766 -3.168 -13.531 1.00 12.43 14 ILE C O 1
ATOM 7857 N N . PRO C 1 15 ? -3.407 -3.848 -14.897 1.00 12.70 15 PRO C N 1
ATOM 7858 C CA . PRO C 1 15 ? -2.651 -5.051 -15.255 1.00 12.81 15 PRO C CA 1
ATOM 7859 C C . PRO C 1 15 ? -1.187 -4.803 -15.680 1.00 12.96 15 PRO C C 1
ATOM 7860 O O . PRO C 1 15 ? -0.303 -5.508 -15.199 1.00 12.88 15 PRO C O 1
ATOM 7864 N N . LYS C 1 16 ? -0.921 -3.813 -16.529 1.00 13.59 16 LYS C N 1
ATOM 7865 C CA . LYS C 1 16 ? 0.452 -3.591 -16.996 1.00 15.44 16 LYS C CA 1
ATOM 7866 C C . LYS C 1 16 ? 1.349 -3.234 -15.814 1.00 13.87 16 LYS C C 1
ATOM 7867 O O . LYS C 1 16 ? 2.484 -3.686 -15.724 1.00 14.77 16 LYS C O 1
ATOM 7873 N N . THR C 1 17 ? 0.836 -2.390 -14.920 1.00 13.24 17 THR C N 1
ATOM 7874 C CA . THR C 1 17 ? 1.604 -1.954 -13.754 1.00 12.53 17 THR C CA 1
ATOM 7875 C C . THR C 1 17 ? 1.807 -3.090 -12.748 1.00 12.41 17 THR C C 1
ATOM 7876 O O . THR C 1 17 ? 2.893 -3.272 -12.175 1.00 13.17 17 THR C O 1
ATOM 7880 N N . LYS C 1 18 ? 0.765 -3.881 -12.553 1.00 11.45 18 LYS C N 1
ATOM 7881 C CA . LYS C 1 18 ? 0.846 -5.014 -11.649 1.00 12.27 18 LYS C CA 1
ATOM 7882 C C . LYS C 1 18 ? 1.948 -5.960 -12.098 1.00 13.17 18 LYS C C 1
ATOM 7883 O O . LYS C 1 18 ? 2.740 -6.464 -11.279 1.00 14.22 18 LYS C O 1
ATOM 7889 N N . LYS C 1 19 ? 1.980 -6.243 -13.403 1.00 13.62 19 LYS C N 1
ATOM 7890 C CA . LYS C 1 19 ? 2.948 -7.171 -13.952 1.00 14.69 19 LYS C CA 1
ATOM 7891 C C . LYS C 1 19 ? 4.386 -6.679 -13.710 1.00 14.21 19 LYS C C 1
ATOM 7892 O O . LYS C 1 19 ? 5.259 -7.475 -13.368 1.00 18.92 19 LYS C O 1
ATOM 7898 N N . THR C 1 20 ? 4.625 -5.380 -13.902 1.00 13.71 20 THR C N 1
ATOM 7899 C CA A THR C 1 20 ? 5.974 -4.871 -13.699 0.50 14.93 20 THR C CA 1
ATOM 7900 C CA B THR C 1 20 ? 5.949 -4.801 -13.676 0.50 15.16 20 THR C CA 1
ATOM 7901 C C . THR C 1 20 ? 6.292 -4.706 -12.208 1.00 16.36 20 THR C C 1
ATOM 7902 O O . THR C 1 20 ? 7.415 -4.982 -11.798 1.00 21.32 20 THR C O 1
ATOM 7909 N N . ARG C 1 21 ? 5.336 -4.312 -11.382 1.00 13.35 21 ARG C N 1
ATOM 7910 C CA . ARG C 1 21 ? 5.622 -4.104 -9.959 1.00 13.18 21 ARG C CA 1
ATOM 7911 C C . ARG C 1 21 ? 5.835 -5.403 -9.198 1.00 14.11 21 ARG C C 1
ATOM 7912 O O . ARG C 1 21 ? 6.530 -5.409 -8.183 1.00 14.34 21 ARG C O 1
ATOM 7920 N N . SER C 1 22 ? 5.221 -6.496 -9.648 1.00 14.21 22 SER C N 1
ATOM 7921 C CA . SER C 1 22 ? 5.313 -7.736 -8.917 1.00 12.44 22 SER C CA 1
ATOM 7922 C C . SER C 1 22 ? 6.748 -8.133 -8.586 1.00 12.81 22 SER C C 1
ATOM 7923 O O . SER C 1 22 ? 7.016 -8.588 -7.496 1.00 16.13 22 SER C O 1
ATOM 7926 N N . GLY C 1 23 ? 7.645 -7.982 -9.540 1.00 12.64 23 GLY C N 1
ATOM 7927 C CA . GLY C 1 23 ? 9.004 -8.379 -9.316 1.00 13.51 23 GLY C CA 1
ATOM 7928 C C . GLY C 1 23 ? 9.757 -7.581 -8.269 1.00 13.19 23 GLY C C 1
ATOM 7929 O O . GLY C 1 23 ? 10.815 -8.007 -7.800 1.00 14.03 23 GLY C O 1
ATOM 7930 N N . HIS C 1 24 ? 9.232 -6.398 -7.969 1.00 12.23 24 HIS C N 1
ATOM 7931 C CA . HIS C 1 24 ? 9.858 -5.460 -7.036 1.00 11.36 24 HIS C CA 1
ATOM 7932 C C . HIS C 1 24 ? 9.499 -5.746 -5.583 1.00 12.05 24 HIS C C 1
ATOM 7933 O O . HIS C 1 24 ? 9.946 -5.039 -4.670 1.00 12.65 24 HIS C O 1
ATOM 7940 N N . ILE C 1 25 ? 8.655 -6.750 -5.373 1.00 12.53 25 ILE C N 1
ATOM 7941 C CA . ILE C 1 25 ? 8.162 -7.064 -4.028 1.00 13.11 25 ILE C CA 1
ATOM 7942 C C . ILE C 1 25 ? 8.420 -8.547 -3.793 1.00 14.24 25 ILE C C 1
ATOM 7943 O O . ILE C 1 25 ? 7.988 -9.390 -4.590 1.00 15.07 25 ILE C O 1
ATOM 7948 N N . VAL C 1 26 ? 9.143 -8.889 -2.738 1.00 14.19 26 VAL C N 1
ATOM 7949 C CA . VAL C 1 26 ? 9.395 -10.284 -2.419 1.00 15.74 26 VAL C CA 1
ATOM 7950 C C . VAL C 1 26 ? 9.238 -10.542 -0.912 1.00 14.42 26 VAL C C 1
ATOM 7951 O O . VAL C 1 26 ? 9.499 -9.679 -0.083 1.00 14.00 26 VAL C O 1
ATOM 7955 N N . ILE C 1 27 ? 8.816 -11.763 -0.589 1.00 17.26 27 ILE C N 1
ATOM 7956 C CA . ILE C 1 27 ? 8.686 -12.189 0.798 1.00 17.11 27 ILE C CA 1
ATOM 7957 C C . ILE C 1 27 ? 9.744 -13.252 1.073 1.00 17.68 27 ILE C C 1
ATOM 7958 O O . ILE C 1 27 ? 9.819 -14.255 0.353 1.00 21.14 27 ILE C O 1
ATOM 7963 N N . LYS C 1 28 ? 10.551 -13.011 2.111 1.00 17.03 28 LYS C N 1
ATOM 7964 C CA . LYS C 1 28 ? 11.593 -13.963 2.523 1.00 19.45 28 LYS C CA 1
ATOM 7965 C C . LYS C 1 28 ? 10.924 -15.045 3.358 1.00 21.46 28 LYS C C 1
ATOM 7966 O O . LYS C 1 28 ? 10.207 -14.707 4.299 1.00 24.18 28 LYS C O 1
ATOM 7972 N N . THR C 1 29 ? 11.180 -16.329 3.046 1.00 22.93 29 THR C N 1
ATOM 7973 C CA . THR C 1 29 ? 10.634 -17.407 3.849 1.00 26.10 29 THR C CA 1
ATOM 7974 C C . THR C 1 29 ? 11.710 -18.399 4.220 1.00 30.72 29 THR C C 1
ATOM 7975 O O . THR C 1 29 ? 12.808 -18.384 3.659 1.00 26.13 29 THR C O 1
ATOM 7979 N N . GLU C 1 30 ? 11.389 -19.284 5.154 1.00 29.22 30 GLU C N 1
ATOM 7980 C CA . GLU C 1 30 ? 12.323 -20.343 5.495 1.00 33.24 30 GLU C CA 1
ATOM 7981 C C . GLU C 1 30 ? 12.578 -21.197 4.260 1.00 39.25 30 GLU C C 1
ATOM 7982 O O . GLU C 1 30 ? 13.722 -21.605 3.996 1.00 40.48 30 GLU C O 1
ATOM 7988 N N . GLU C 1 31 ? 11.507 -21.466 3.509 1.00 41.12 31 GLU C N 1
ATOM 7989 C CA . GLU C 1 31 ? 11.586 -22.325 2.325 1.00 37.93 31 GLU C CA 1
ATOM 7990 C C . GLU C 1 31 ? 12.506 -21.719 1.265 1.00 37.98 31 GLU C C 1
ATOM 7991 O O . GLU C 1 31 ? 13.354 -22.394 0.673 1.00 40.75 31 GLU C O 1
ATOM 7997 N N . THR C 1 32 ? 12.326 -20.427 1.043 1.00 32.48 32 THR C N 1
ATOM 7998 C CA . THR C 1 32 ? 13.069 -19.671 0.020 1.00 30.82 32 THR C CA 1
ATOM 7999 C C . THR C 1 32 ? 13.558 -18.363 0.665 1.00 26.59 32 THR C C 1
ATOM 8000 O O . THR C 1 32 ? 12.870 -17.341 0.646 1.00 25.14 32 THR C O 1
ATOM 8004 N N . PRO C 1 33 ? 14.736 -18.423 1.295 1.00 23.87 33 PRO C N 1
ATOM 8005 C CA . PRO C 1 33 ? 15.239 -17.277 2.048 1.00 28.63 33 PRO C CA 1
ATOM 8006 C C . PRO C 1 33 ? 15.916 -16.203 1.198 1.00 28.23 33 PRO C C 1
ATOM 8007 O O . PRO C 1 33 ? 16.166 -15.110 1.688 1.00 25.37 33 PRO C O 1
ATOM 8011 N N . ASN C 1 34 ? 16.183 -16.499 -0.066 1.00 24.53 34 ASN C N 1
ATOM 8012 C CA . ASN C 1 34 ? 16.943 -15.603 -0.912 1.00 27.36 34 ASN C CA 1
ATOM 8013 C C . ASN C 1 34 ? 16.276 -15.395 -2.271 1.00 26.22 34 ASN C C 1
ATOM 8014 O O . ASN C 1 34 ? 16.870 -15.644 -3.340 1.00 24.63 34 ASN C O 1
ATOM 8019 N N . PRO C 1 35 ? 15.019 -14.940 -2.251 1.00 22.01 35 PRO C N 1
ATOM 8020 C CA . PRO C 1 35 ? 14.380 -14.643 -3.532 1.00 22.07 35 PRO C CA 1
ATOM 8021 C C . PRO C 1 35 ? 15.078 -13.520 -4.276 1.00 18.93 35 PRO C C 1
ATOM 8022 O O . PRO C 1 35 ? 15.591 -12.586 -3.684 1.00 23.37 35 PRO C O 1
ATOM 8026 N N . GLU C 1 36 ? 15.075 -13.615 -5.590 1.00 17.91 36 GLU C N 1
ATOM 8027 C CA . GLU C 1 36 ? 15.608 -12.576 -6.450 1.00 17.05 36 GLU C CA 1
ATOM 8028 C C . GLU C 1 36 ? 14.576 -11.452 -6.536 1.00 15.27 36 GLU C C 1
ATOM 8029 O O . GLU C 1 36 ? 13.377 -11.697 -6.658 1.00 17.07 36 GLU C O 1
ATOM 8035 N N . ILE C 1 37 ? 15.035 -10.214 -6.475 1.00 14.46 37 ILE C N 1
ATOM 8036 C CA . ILE C 1 37 ? 14.198 -9.035 -6.611 1.00 13.57 37 ILE C CA 1
ATOM 8037 C C . ILE C 1 37 ? 14.557 -8.340 -7.913 1.00 12.90 37 ILE C C 1
ATOM 8038 O O . ILE C 1 37 ? 15.659 -8.503 -8.444 1.00 14.04 37 ILE C O 1
ATOM 8043 N N . VAL C 1 38 ? 13.611 -7.537 -8.410 1.00 12.12 38 VAL C N 1
ATOM 8044 C CA . VAL C 1 38 ? 13.864 -6.592 -9.488 1.00 11.62 38 VAL C CA 1
ATOM 8045 C C . VAL C 1 38 ? 14.135 -5.239 -8.843 1.00 12.22 38 VAL C C 1
ATOM 8046 O O . VAL C 1 38 ? 13.374 -4.791 -7.998 1.00 12.92 38 VAL C O 1
ATOM 8050 N N . ALA C 1 39 ? 15.233 -4.595 -9.255 1.00 11.96 39 ALA C N 1
ATOM 8051 C CA . ALA C 1 39 ? 15.641 -3.305 -8.704 1.00 11.17 39 ALA C CA 1
ATOM 8052 C C . ALA C 1 39 ? 16.364 -2.495 -9.754 1.00 12.30 39 ALA C C 1
ATOM 8053 O O . ALA C 1 39 ? 16.806 -3.037 -10.768 1.00 13.57 39 ALA C O 1
ATOM 8055 N N . ASN C 1 40 ? 16.508 -1.203 -9.499 1.00 11.25 40 ASN C N 1
ATOM 8056 C CA . ASN C 1 40 ? 17.247 -0.333 -10.404 1.00 11.00 40 ASN C CA 1
ATOM 8057 C C . ASN C 1 40 ? 16.712 -0.343 -11.834 1.00 11.16 40 ASN C C 1
ATOM 8058 O O . ASN C 1 40 ? 17.461 -0.366 -12.808 1.00 12.32 40 ASN C O 1
ATOM 8063 N N . THR C 1 41 ? 15.379 -0.335 -11.927 1.00 11.39 41 THR C N 1
ATOM 8064 C CA . THR C 1 41 ? 14.692 -0.127 -13.211 1.00 11.72 41 THR C CA 1
ATOM 8065 C C . THR C 1 41 ? 13.947 1.182 -13.156 1.00 11.07 41 THR C C 1
ATOM 8066 O O . THR C 1 41 ? 13.893 1.847 -12.105 1.00 11.71 41 THR C O 1
ATOM 8070 N N . ARG C 1 42 ? 13.407 1.603 -14.287 1.00 11.45 42 ARG C N 1
ATOM 8071 C CA A ARG C 1 42 ? 12.754 2.897 -14.331 0.48 10.23 42 ARG C CA 1
ATOM 8072 C CA B ARG C 1 42 ? 12.706 2.875 -14.379 0.52 11.20 42 ARG C CA 1
ATOM 8073 C C . ARG C 1 42 ? 11.571 2.978 -13.377 1.00 10.49 42 ARG C C 1
ATOM 8074 O O . ARG C 1 42 ? 10.951 1.974 -13.007 1.00 11.59 42 ARG C O 1
ATOM 8089 N N . THR C 1 43 ? 11.283 4.197 -12.966 1.00 10.04 43 THR C N 1
ATOM 8090 C CA . THR C 1 43 ? 10.088 4.439 -12.172 1.00 9.14 43 THR C CA 1
ATOM 8091 C C . THR C 1 43 ? 8.858 4.365 -13.065 1.00 10.17 43 THR C C 1
ATOM 8092 O O . THR C 1 43 ? 8.858 4.906 -14.176 1.00 10.98 43 THR C O 1
ATOM 8096 N N . VAL C 1 44 ? 7.776 3.771 -12.580 1.00 10.34 44 VAL C N 1
ATOM 8097 C CA . VAL C 1 44 ? 6.519 3.805 -13.324 1.00 11.33 44 VAL C CA 1
ATOM 8098 C C . VAL C 1 44 ? 5.949 5.218 -13.249 1.00 10.22 44 VAL C C 1
ATOM 8099 O O . VAL C 1 44 ? 5.781 5.768 -12.154 1.00 10.62 44 VAL C O 1
ATOM 8103 N N . PRO C 1 45 ? 5.677 5.856 -14.397 1.00 10.65 45 PRO C N 1
ATOM 8104 C CA . PRO C 1 45 ? 5.111 7.201 -14.353 1.00 10.61 45 PRO C CA 1
ATOM 8105 C C . PRO C 1 45 ? 3.784 7.216 -13.591 1.00 9.83 45 PRO C C 1
ATOM 8106 O O . PRO C 1 45 ? 2.926 6.343 -13.776 1.00 10.69 45 PRO C O 1
ATOM 8110 N N . GLY C 1 46 ? 3.602 8.239 -12.760 1.00 10.05 46 GLY C N 1
ATOM 8111 C CA . GLY C 1 46 ? 2.327 8.479 -12.100 1.00 9.58 46 GLY C CA 1
ATOM 8112 C C . GLY C 1 46 ? 2.097 7.734 -10.794 1.00 10.05 46 GLY C C 1
ATOM 8113 O O . GLY C 1 46 ? 1.040 7.910 -10.180 1.00 12.11 46 GLY C O 1
ATOM 8114 N N . ILE C 1 47 ? 3.051 6.919 -10.346 1.00 10.06 47 ILE C N 1
ATOM 8115 C CA A ILE C 1 47 ? 2.842 6.001 -9.253 0.51 9.83 47 ILE C CA 1
ATOM 8116 C CA B ILE C 1 47 ? 2.737 6.041 -9.209 0.49 11.80 47 ILE C CA 1
ATOM 8117 C C . ILE C 1 47 ? 3.060 6.623 -7.840 1.00 9.87 47 ILE C C 1
ATOM 8118 O O . ILE C 1 47 ? 2.793 5.965 -6.823 1.00 11.09 47 ILE C O 1
ATOM 8127 N N . ILE C 1 48 ? 3.608 7.838 -7.799 1.00 9.63 48 ILE C N 1
ATOM 8128 C CA . ILE C 1 48 ? 3.973 8.525 -6.565 1.00 9.85 48 ILE C CA 1
ATOM 8129 C C . ILE C 1 48 ? 5.150 7.827 -5.901 1.00 9.51 48 ILE C C 1
ATOM 8130 O O . ILE C 1 48 ? 5.030 7.096 -4.922 1.00 9.83 48 ILE C O 1
ATOM 8135 N N . THR C 1 49 ? 6.319 8.077 -6.487 1.00 12.00 49 THR C N 1
ATOM 8136 C CA . THR C 1 49 ? 7.607 7.571 -6.056 1.00 10.94 49 THR C CA 1
ATOM 8137 C C . THR C 1 49 ? 8.203 8.520 -5.033 1.00 10.49 49 THR C C 1
ATOM 8138 O O . THR C 1 49 ? 7.832 9.692 -4.966 1.00 11.84 49 THR C O 1
ATOM 8142 N N . ALA C 1 50 ? 9.184 8.040 -4.259 1.00 9.57 50 ALA C N 1
ATOM 8143 C CA . ALA C 1 50 ? 9.994 8.915 -3.427 1.00 9.33 50 ALA C CA 1
ATOM 8144 C C . ALA C 1 50 ? 11.302 9.318 -4.109 1.00 9.04 50 ALA C C 1
ATOM 8145 O O . ALA C 1 50 ? 12.023 10.165 -3.588 1.00 9.21 50 ALA C O 1
ATOM 8147 N N . ARG C 1 51 ? 11.615 8.706 -5.255 1.00 9.15 51 ARG C N 1
ATOM 8148 C CA . ARG C 1 51 ? 12.900 8.904 -5.932 1.00 8.98 51 ARG C CA 1
ATOM 8149 C C . ARG C 1 51 ? 13.187 10.321 -6.367 1.00 8.10 51 ARG C C 1
ATOM 8150 O O . ARG C 1 51 ? 12.291 11.097 -6.706 1.00 9.16 51 ARG C O 1
ATOM 8158 N N . GLY C 1 52 ? 14.498 10.609 -6.409 1.00 8.97 52 GLY C N 1
ATOM 8159 C CA . GLY C 1 52 ? 15.025 11.813 -7.040 1.00 9.35 52 GLY C CA 1
ATOM 8160 C C . GLY C 1 52 ? 15.767 11.503 -8.311 1.00 8.77 52 GLY C C 1
ATOM 8161 O O . GLY C 1 52 ? 15.535 10.489 -8.952 1.00 9.65 52 GLY C O 1
ATOM 8162 N N . CYS C 1 53 ? 16.690 12.420 -8.666 1.00 9.17 53 CYS C N 1
ATOM 8163 C CA . CYS C 1 53 ? 17.339 12.401 -9.976 1.00 9.24 53 CYS C CA 1
ATOM 8164 C C . CYS C 1 53 ? 18.851 12.227 -9.878 1.00 8.59 53 CYS C C 1
ATOM 8165 O O . CYS C 1 53 ? 19.435 12.259 -8.779 1.00 9.36 53 CYS C O 1
ATOM 8168 N N . ALA C 1 54 ? 19.487 12.084 -11.039 1.00 8.72 54 ALA C N 1
ATOM 8169 C CA . ALA C 1 54 ? 20.913 11.878 -11.061 1.00 8.99 54 ALA C CA 1
ATOM 8170 C C . ALA C 1 54 ? 21.681 13.078 -10.531 1.00 8.67 54 ALA C C 1
ATOM 8171 O O . ALA C 1 54 ? 22.777 12.939 -9.965 1.00 9.61 54 ALA C O 1
ATOM 8173 N N . TYR C 1 55 ? 21.173 14.287 -10.760 1.00 8.56 55 TYR C N 1
ATOM 8174 C CA . TYR C 1 55 ? 21.832 15.478 -10.250 1.00 8.16 55 TYR C CA 1
ATOM 8175 C C . TYR C 1 55 ? 21.853 15.484 -8.743 1.00 8.42 55 TYR C C 1
ATOM 8176 O O . TYR C 1 55 ? 22.878 15.829 -8.114 1.00 9.10 55 TYR C O 1
ATOM 8185 N N . ALA C 1 56 ? 20.751 15.096 -8.121 1.00 8.61 56 ALA C N 1
ATOM 8186 C CA . ALA C 1 56 ? 20.734 14.959 -6.676 1.00 8.58 56 ALA C CA 1
ATOM 8187 C C . ALA C 1 56 ? 21.827 13.997 -6.228 1.00 8.92 56 ALA C C 1
ATOM 8188 O O . ALA C 1 56 ? 22.577 14.292 -5.299 1.00 9.71 56 ALA C O 1
ATOM 8190 N N . GLY C 1 57 ? 21.896 12.823 -6.864 1.00 8.49 57 GLY C N 1
ATOM 8191 C CA . GLY C 1 57 ? 22.904 11.844 -6.428 1.00 8.87 57 GLY C CA 1
ATOM 8192 C C . GLY C 1 57 ? 24.331 12.308 -6.595 1.00 8.78 57 GLY C C 1
ATOM 8193 O O . GLY C 1 57 ? 25.205 11.868 -5.850 1.00 9.90 57 GLY C O 1
ATOM 8194 N N . CYS C 1 58 ? 24.595 13.118 -7.621 1.00 9.03 58 CYS C N 1
ATOM 8195 C CA . CYS C 1 58 ? 25.963 13.572 -7.890 1.00 9.20 58 CYS C CA 1
ATOM 8196 C C . CYS C 1 58 ? 26.304 14.820 -7.087 1.00 9.23 58 CYS C C 1
ATOM 8197 O O . CYS C 1 58 ? 27.244 14.808 -6.287 1.00 10.47 58 CYS C O 1
ATOM 8200 N N . LYS C 1 59 ? 25.601 15.910 -7.346 1.00 9.15 59 LYS C N 1
ATOM 8201 C CA . LYS C 1 59 ? 25.847 17.185 -6.665 1.00 9.52 59 LYS C CA 1
ATOM 8202 C C . LYS C 1 59 ? 25.332 17.194 -5.220 1.00 9.62 59 LYS C C 1
ATOM 8203 O O . LYS C 1 59 ? 26.048 17.564 -4.272 1.00 10.35 59 LYS C O 1
ATOM 8209 N N . GLY C 1 60 ? 24.069 16.826 -5.043 1.00 9.35 60 GLY C N 1
ATOM 8210 C CA . GLY C 1 60 ? 23.449 16.922 -3.735 1.00 9.90 60 GLY C CA 1
ATOM 8211 C C . GLY C 1 60 ? 24.017 15.967 -2.710 1.00 10.02 60 GLY C C 1
ATOM 8212 O O . GLY C 1 60 ? 23.968 16.258 -1.511 1.00 11.83 60 GLY C O 1
ATOM 8213 N N . VAL C 1 61 ? 24.470 14.808 -3.174 1.00 9.50 61 VAL C N 1
ATOM 8214 C CA . VAL C 1 61 ? 24.842 13.698 -2.316 1.00 9.56 61 VAL C CA 1
ATOM 8215 C C . VAL C 1 61 ? 26.364 13.510 -2.267 1.00 9.61 61 VAL C C 1
ATOM 8216 O O . VAL C 1 61 ? 26.986 13.771 -1.228 1.00 10.10 61 VAL C O 1
ATOM 8220 N N . VAL C 1 62 ? 27.006 13.056 -3.341 1.00 9.68 62 VAL C N 1
ATOM 8221 C CA . VAL C 1 62 ? 28.405 12.669 -3.209 1.00 10.60 62 VAL C CA 1
ATOM 8222 C C . VAL C 1 62 ? 29.337 13.881 -3.161 1.00 9.90 62 VAL C C 1
ATOM 8223 O O . VAL C 1 62 ? 30.273 13.915 -2.348 1.00 10.55 62 VAL C O 1
ATOM 8227 N N . MET C 1 63 ? 29.130 14.890 -4.019 1.00 9.54 63 MET C N 1
ATOM 8228 C CA . MET C 1 63 ? 30.118 15.947 -4.177 1.00 9.28 63 MET C CA 1
ATOM 8229 C C . MET C 1 63 ? 29.931 17.124 -3.223 1.00 9.85 63 MET C C 1
ATOM 8230 O O . MET C 1 63 ? 30.909 17.686 -2.730 1.00 9.73 63 MET C O 1
ATOM 8235 N N . GLY C 1 64 ? 28.664 17.529 -3.001 1.00 9.57 64 GLY C N 1
ATOM 8236 C CA . GLY C 1 64 ? 28.384 18.680 -2.155 1.00 10.22 64 GLY C CA 1
ATOM 8237 C C . GLY C 1 64 ? 29.106 18.775 -0.829 1.00 9.73 64 GLY C C 1
ATOM 8238 O O . GLY C 1 64 ? 29.470 19.863 -0.428 1.00 10.86 64 GLY C O 1
ATOM 8239 N N . PRO C 1 65 ? 29.299 17.644 -0.132 1.00 9.09 65 PRO C N 1
ATOM 8240 C CA . PRO C 1 65 ? 29.963 17.709 1.186 1.00 9.97 65 PRO C CA 1
ATOM 8241 C C . PRO C 1 65 ? 31.423 18.151 1.160 1.00 10.24 65 PRO C C 1
ATOM 8242 O O . PRO C 1 65 ? 31.962 18.460 2.215 1.00 12.28 65 PRO C O 1
ATOM 8246 N N . ILE C 1 66 ? 32.097 18.133 0.003 1.00 9.56 66 ILE C N 1
ATOM 8247 C CA . ILE C 1 66 ? 33.469 18.634 -0.063 1.00 9.23 66 ILE C CA 1
ATOM 8248 C C . ILE C 1 66 ? 33.462 20.126 0.125 1.00 9.74 66 ILE C C 1
ATOM 8249 O O . ILE C 1 66 ? 33.033 20.897 -0.741 1.00 9.92 66 ILE C O 1
ATOM 8254 N N . LYS C 1 67 ? 33.901 20.557 1.310 1.00 9.03 67 LYS C N 1
ATOM 8255 C CA . LYS C 1 67 ? 33.552 21.871 1.857 1.00 9.88 67 LYS C CA 1
ATOM 8256 C C . LYS C 1 67 ? 34.347 23.032 1.325 1.00 8.96 67 LYS C C 1
ATOM 8257 O O . LYS C 1 67 ? 33.917 24.175 1.460 1.00 9.37 67 LYS C O 1
ATOM 8263 N N . ASP C 1 68 ? 35.535 22.787 0.746 1.00 9.54 68 ASP C N 1
ATOM 8264 C CA . ASP C 1 68 ? 36.404 23.859 0.263 1.00 10.18 68 ASP C CA 1
ATOM 8265 C C . ASP C 1 68 ? 36.473 23.870 -1.257 1.00 9.26 68 ASP C C 1
ATOM 8266 O O . ASP C 1 68 ? 37.319 24.534 -1.853 1.00 10.82 68 ASP C O 1
ATOM 8271 N N . MET C 1 69 ? 35.523 23.159 -1.886 1.00 9.32 69 MET C N 1
ATOM 8272 C CA . MET C 1 69 ? 35.287 23.191 -3.324 1.00 9.46 69 MET C CA 1
ATOM 8273 C C . MET C 1 69 ? 34.008 23.976 -3.576 1.00 9.39 69 MET C C 1
ATOM 8274 O O . MET C 1 69 ? 33.035 23.766 -2.887 1.00 12.18 69 MET C O 1
ATOM 8279 N N . VAL C 1 70 ? 34.053 24.921 -4.530 1.00 9.22 70 VAL C N 1
ATOM 8280 C CA . VAL C 1 70 ? 32.858 25.658 -4.913 1.00 8.74 70 VAL C CA 1
ATOM 8281 C C . VAL C 1 70 ? 32.087 24.846 -5.948 1.00 8.82 70 VAL C C 1
ATOM 8282 O O . VAL C 1 70 ? 32.622 24.526 -7.023 1.00 9.58 70 VAL C O 1
ATOM 8286 N N . HIS C 1 71 ? 30.860 24.475 -5.585 1.00 8.09 71 HIS C N 1
ATOM 8287 C CA . HIS C 1 71 ? 30.037 23.603 -6.417 1.00 8.36 71 HIS C CA 1
ATOM 8288 C C . HIS C 1 71 ? 29.029 24.457 -7.181 1.00 8.11 71 HIS C C 1
ATOM 8289 O O . HIS C 1 71 ? 28.099 24.986 -6.584 1.00 9.31 71 HIS C O 1
ATOM 8296 N N . ILE C 1 72 ? 29.203 24.625 -8.491 1.00 7.88 72 ILE C N 1
ATOM 8297 C CA . ILE C 1 72 ? 28.335 25.437 -9.305 1.00 8.24 72 ILE C CA 1
ATOM 8298 C C . ILE C 1 72 ? 27.335 24.573 -10.056 1.00 7.98 72 ILE C C 1
ATOM 8299 O O . ILE C 1 72 ? 27.721 23.775 -10.916 1.00 8.57 72 ILE C O 1
ATOM 8304 N N . THR C 1 73 ? 26.045 24.770 -9.787 1.00 7.78 73 THR C N 1
ATOM 8305 C CA . THR C 1 73 ? 25.007 24.093 -10.555 1.00 8.00 73 THR C CA 1
ATOM 8306 C C . THR C 1 73 ? 24.783 24.863 -11.839 1.00 7.63 73 THR C C 1
ATOM 8307 O O . THR C 1 73 ? 24.466 26.055 -11.815 1.00 9.20 73 THR C O 1
ATOM 8311 N N . HIS C 1 74 ? 24.983 24.179 -12.970 1.00 7.75 74 HIS C N 1
ATOM 8312 C CA . HIS C 1 74 ? 24.739 24.801 -14.260 1.00 7.89 74 HIS C CA 1
ATOM 8313 C C . HIS C 1 74 ? 23.318 24.443 -14.653 1.00 8.43 74 HIS C C 1
ATOM 8314 O O . HIS C 1 74 ? 23.036 23.344 -15.146 1.00 8.80 74 HIS C O 1
ATOM 8321 N N . GLY C 1 75 ? 22.404 25.382 -14.443 1.00 8.41 75 GLY C N 1
ATOM 8322 C CA . GLY C 1 75 ? 20.997 25.098 -14.659 1.00 8.49 75 GLY C CA 1
ATOM 8323 C C . GLY C 1 75 ? 20.197 26.278 -14.230 1.00 8.02 75 GLY C C 1
ATOM 8324 O O . GLY C 1 75 ? 20.720 27.293 -13.754 1.00 8.19 75 GLY C O 1
ATOM 8325 N N . PRO C 1 76 ? 18.857 26.175 -14.379 1.00 8.25 76 PRO C N 1
ATOM 8326 C CA . PRO C 1 76 ? 17.957 27.157 -13.804 1.00 7.94 76 PRO C CA 1
ATOM 8327 C C . PRO C 1 76 ? 17.972 27.000 -12.277 1.00 8.02 76 PRO C C 1
ATOM 8328 O O . PRO C 1 76 ? 18.651 26.116 -11.722 1.00 8.73 76 PRO C O 1
ATOM 8332 N N . ILE C 1 77 ? 17.240 27.858 -11.570 1.00 8.03 77 ILE C N 1
ATOM 8333 C CA . ILE C 1 77 ? 17.589 28.100 -10.166 1.00 8.46 77 ILE C CA 1
ATOM 8334 C C . ILE C 1 77 ? 17.247 26.979 -9.232 1.00 8.14 77 ILE C C 1
ATOM 8335 O O . ILE C 1 77 ? 17.898 26.848 -8.174 1.00 8.09 77 ILE C O 1
ATOM 8340 N N . GLY C 1 78 ? 16.162 26.228 -9.502 1.00 8.18 78 GLY C N 1
ATOM 8341 C CA . GLY C 1 78 ? 15.699 25.282 -8.520 1.00 7.64 78 GLY C CA 1
ATOM 8342 C C . GLY C 1 78 ? 16.702 24.188 -8.211 1.00 7.62 78 GLY C C 1
ATOM 8343 O O . GLY C 1 78 ? 16.902 23.825 -7.051 1.00 8.20 78 GLY C O 1
ATOM 8344 N N . CYS C 1 79 ? 17.300 23.626 -9.263 1.00 7.85 79 CYS C N 1
ATOM 8345 C CA . CYS C 1 79 ? 18.332 22.614 -8.963 1.00 8.36 79 CYS C CA 1
ATOM 8346 C C . CYS C 1 79 ? 19.325 23.078 -7.886 1.00 7.71 79 CYS C C 1
ATOM 8347 O O . CYS C 1 79 ? 19.779 22.283 -7.062 1.00 8.44 79 CYS C O 1
ATOM 8350 N N . SER C 1 80 ? 19.691 24.346 -7.943 1.00 7.57 80 SER C N 1
ATOM 8351 C CA . SER C 1 80 ? 20.565 24.931 -6.932 1.00 7.77 80 SER C CA 1
ATOM 8352 C C . SER C 1 80 ? 19.850 25.136 -5.592 1.00 7.46 80 SER C C 1
ATOM 8353 O O . SER C 1 80 ? 20.286 24.617 -4.543 1.00 7.77 80 SER C O 1
ATOM 8356 N N . PHE C 1 81 ? 18.728 25.841 -5.596 1.00 7.82 81 PHE C N 1
ATOM 8357 C CA . PHE C 1 81 ? 17.979 26.145 -4.391 1.00 7.22 81 PHE C CA 1
ATOM 8358 C C . PHE C 1 81 ? 17.661 24.893 -3.573 1.00 7.62 81 PHE C C 1
ATOM 8359 O O . PHE C 1 81 ? 17.718 24.927 -2.325 1.00 8.03 81 PHE C O 1
ATOM 8367 N N . TYR C 1 82 ? 17.273 23.805 -4.244 1.00 7.63 82 TYR C N 1
ATOM 8368 C CA . TYR C 1 82 ? 16.877 22.595 -3.524 1.00 8.18 82 TYR C CA 1
ATOM 8369 C C . TYR C 1 82 ? 18.032 21.784 -2.966 1.00 7.89 82 TYR C C 1
ATOM 8370 O O . TYR C 1 82 ? 17.814 20.775 -2.291 1.00 9.15 82 TYR C O 1
ATOM 8379 N N . THR C 1 83 ? 19.260 22.263 -3.160 1.00 7.51 83 THR C N 1
ATOM 8380 C CA . THR C 1 83 ? 20.441 21.708 -2.515 1.00 8.72 83 THR C CA 1
ATOM 8381 C C . THR C 1 83 ? 21.011 22.639 -1.437 1.00 8.68 83 THR C C 1
ATOM 8382 O O . THR C 1 83 ? 22.120 22.404 -0.935 1.00 11.15 83 THR C O 1
ATOM 8386 N N . TRP C 1 84 ? 20.247 23.646 -1.025 1.00 8.04 84 TRP C N 1
ATOM 8387 C CA . TRP C 1 84 ? 20.676 24.631 -0.039 1.00 7.92 84 TRP C CA 1
ATOM 8388 C C . TRP C 1 84 ? 20.351 24.175 1.390 1.00 8.03 84 TRP C C 1
ATOM 8389 O O . TRP C 1 84 ? 19.375 24.602 2.011 1.00 8.91 84 TRP C O 1
ATOM 8400 N N . GLY C 1 85 ? 21.159 23.259 1.907 1.00 8.05 85 GLY C N 1
ATOM 8401 C CA . GLY C 1 85 ? 21.059 22.910 3.318 1.00 9.06 85 GLY C CA 1
ATOM 8402 C C . GLY C 1 85 ? 20.099 21.843 3.724 1.00 7.95 85 GLY C C 1
ATOM 8403 O O . GLY C 1 85 ? 20.074 21.455 4.889 1.00 8.66 85 GLY C O 1
ATOM 8404 N N . GLY C 1 86 ? 19.285 21.314 2.793 1.00 7.96 86 GLY C N 1
ATOM 8405 C CA . GLY C 1 86 ? 18.310 20.303 3.147 1.00 8.66 86 GLY C CA 1
ATOM 8406 C C . GLY C 1 86 ? 18.925 18.963 3.494 1.00 7.73 86 GLY C C 1
ATOM 8407 O O . GLY C 1 86 ? 18.309 18.195 4.242 1.00 8.68 86 GLY C O 1
ATOM 8408 N N . ARG C 1 87 ? 20.115 18.668 2.934 1.00 7.86 87 ARG C N 1
ATOM 8409 C CA . ARG C 1 87 ? 20.830 17.441 3.267 1.00 8.73 87 ARG C CA 1
ATOM 8410 C C . ARG C 1 87 ? 21.920 17.855 4.251 1.00 8.59 87 ARG C C 1
ATOM 8411 O O . ARG C 1 87 ? 22.743 18.720 3.958 1.00 8.55 87 ARG C O 1
ATOM 8419 N N . ARG C 1 88 ? 21.895 17.230 5.428 1.00 8.35 88 ARG C N 1
ATOM 8420 C CA . ARG C 1 88 ? 22.571 17.753 6.603 1.00 8.54 88 ARG C CA 1
ATOM 8421 C C . ARG C 1 88 ? 24.011 17.268 6.811 1.00 9.05 88 ARG C C 1
ATOM 8422 O O . ARG C 1 88 ? 24.411 16.924 7.926 1.00 9.44 88 ARG C O 1
ATOM 8430 N N . PHE C 1 89 ? 24.829 17.263 5.748 1.00 8.89 89 PHE C N 1
ATOM 8431 C CA . PHE C 1 89 ? 26.257 17.024 5.922 1.00 8.81 89 PHE C CA 1
ATOM 8432 C C . PHE C 1 89 ? 26.836 18.189 6.710 1.00 8.91 89 PHE C C 1
ATOM 8433 O O . PHE C 1 89 ? 26.678 19.347 6.329 1.00 10.10 89 PHE C O 1
ATOM 8441 N N . LYS C 1 90 ? 27.535 17.882 7.807 1.00 9.17 90 LYS C N 1
ATOM 8442 C CA . LYS C 1 90 ? 28.102 18.954 8.622 1.00 9.95 90 LYS C CA 1
ATOM 8443 C C . LYS C 1 90 ? 29.560 19.199 8.225 1.00 9.45 90 LYS C C 1
ATOM 8444 O O . LYS C 1 90 ? 30.295 18.249 7.879 1.00 9.81 90 LYS C O 1
ATOM 8450 N N . SER C 1 91 ? 29.957 20.469 8.249 1.00 9.50 91 SER C N 1
ATOM 8451 C CA . SER C 1 91 ? 31.318 20.866 7.869 1.00 9.54 91 SER C CA 1
ATOM 8452 C C . SER C 1 91 ? 31.836 21.898 8.859 1.00 10.01 91 SER C C 1
ATOM 8453 O O . SER C 1 91 ? 31.072 22.712 9.386 1.00 11.26 91 SER C O 1
ATOM 8456 N N . LYS C 1 92 ? 33.158 21.900 9.049 1.00 10.43 92 LYS C N 1
ATOM 8457 C CA . LYS C 1 92 ? 33.793 22.939 9.828 1.00 11.12 92 LYS C CA 1
ATOM 8458 C C . LYS C 1 92 ? 35.080 23.348 9.117 1.00 11.27 92 LYS C C 1
ATOM 8459 O O . LYS C 1 92 ? 35.655 22.572 8.374 1.00 12.31 92 LYS C O 1
ATOM 8465 N N . PRO C 1 93 ? 35.531 24.572 9.331 1.00 10.95 93 PRO C N 1
ATOM 8466 C CA . PRO C 1 93 ? 36.799 24.964 8.702 1.00 12.01 93 PRO C CA 1
ATOM 8467 C C . PRO C 1 93 ? 37.925 24.031 9.132 1.00 11.60 93 PRO C C 1
ATOM 8468 O O . PRO C 1 93 ? 38.136 23.787 10.333 1.00 12.63 93 PRO C O 1
ATOM 8472 N N . GLU C 1 94 ? 38.676 23.528 8.148 1.00 11.77 94 GLU C N 1
ATOM 8473 C CA . GLU C 1 94 ? 39.725 22.557 8.486 1.00 13.03 94 GLU C CA 1
ATOM 8474 C C . GLU C 1 94 ? 40.782 23.266 9.313 1.00 14.45 94 GLU C C 1
ATOM 8475 O O . GLU C 1 94 ? 41.191 24.362 8.986 1.00 14.89 94 GLU C O 1
ATOM 8481 N N . ASN C 1 95 ? 41.187 22.630 10.405 1.00 15.21 95 ASN C N 1
ATOM 8482 C CA . ASN C 1 95 ? 42.148 23.215 11.322 1.00 18.00 95 ASN C CA 1
ATOM 8483 C C . ASN C 1 95 ? 41.703 24.528 11.908 1.00 16.78 95 ASN C C 1
ATOM 8484 O O . ASN C 1 95 ? 42.533 25.294 12.419 1.00 20.81 95 ASN C O 1
ATOM 8489 N N . GLY C 1 96 ? 40.401 24.803 11.847 1.00 17.12 96 GLY C N 1
ATOM 8490 C CA . GLY C 1 96 ? 39.855 26.049 12.356 1.00 17.95 96 GLY C CA 1
ATOM 8491 C C . GLY C 1 96 ? 39.929 27.207 11.381 1.00 16.48 96 GLY C C 1
ATOM 8492 O O . GLY C 1 96 ? 39.346 28.251 11.618 1.00 21.81 96 GLY C O 1
ATOM 8493 N N . THR C 1 97 ? 40.589 27.008 10.251 1.00 16.75 97 THR C N 1
ATOM 8494 C CA . THR C 1 97 ? 40.920 28.100 9.358 1.00 18.71 97 THR C CA 1
ATOM 8495 C C . THR C 1 97 ? 40.565 27.929 7.877 1.00 17.54 97 THR C C 1
ATOM 8496 O O . THR C 1 97 ? 40.518 28.913 7.133 1.00 19.33 97 THR C O 1
ATOM 8500 N N . GLY C 1 98 ? 40.320 26.709 7.439 1.00 13.84 98 GLY C N 1
ATOM 8501 C CA . GLY C 1 98 ? 40.120 26.426 6.037 1.00 12.39 98 GLY C CA 1
ATOM 8502 C C . GLY C 1 98 ? 38.767 26.915 5.544 1.00 11.79 98 GLY C C 1
ATOM 8503 O O . GLY C 1 98 ? 37.867 27.220 6.330 1.00 12.28 98 GLY C O 1
ATOM 8504 N N . LEU C 1 99 ? 38.623 26.930 4.228 1.00 11.74 99 LEU C N 1
ATOM 8505 C CA . LEU C 1 99 ? 37.387 27.358 3.589 1.00 10.99 99 LEU C CA 1
ATOM 8506 C C . LEU C 1 99 ? 36.244 26.412 3.854 1.00 10.39 99 LEU C C 1
ATOM 8507 O O . LEU C 1 99 ? 36.450 25.199 3.993 1.00 11.04 99 LEU C O 1
ATOM 8512 N N . ASN C 1 100 ? 35.035 26.962 3.867 1.00 10.20 100 ASN C N 1
ATOM 8513 C CA . ASN C 1 100 ? 33.821 26.190 4.094 1.00 9.80 100 ASN C CA 1
ATOM 8514 C C . ASN C 1 100 ? 32.672 26.857 3.383 1.00 9.32 100 ASN C C 1
ATOM 8515 O O . ASN C 1 100 ? 32.284 27.941 3.777 1.00 10.22 100 ASN C O 1
ATOM 8520 N N . PHE C 1 101 ? 32.160 26.203 2.349 1.00 9.99 101 PHE C N 1
ATOM 8521 C CA . PHE C 1 101 ? 31.059 26.780 1.574 1.00 10.03 101 PHE C CA 1
ATOM 8522 C C . PHE C 1 101 ? 29.694 26.153 1.864 1.00 10.01 101 PHE C C 1
ATOM 8523 O O . PHE C 1 101 ? 28.733 26.361 1.098 1.00 10.88 101 PHE C O 1
ATOM 8531 N N . ASN C 1 102 ? 29.575 25.407 2.964 1.00 10.06 102 ASN C N 1
ATOM 8532 C CA . ASN C 1 102 ? 28.284 24.771 3.318 1.00 11.91 102 ASN C CA 1
ATOM 8533 C C . ASN C 1 102 ? 27.097 25.666 3.351 1.00 9.46 102 ASN C C 1
ATOM 8534 O O . ASN C 1 102 ? 25.997 25.195 3.129 1.00 11.91 102 ASN C O 1
ATOM 8539 N N . GLU C 1 103 ? 27.290 26.923 3.735 1.00 8.97 103 GLU C N 1
ATOM 8540 C CA . GLU C 1 103 ? 26.194 27.854 3.917 1.00 9.47 103 GLU C CA 1
ATOM 8541 C C . GLU C 1 103 ? 25.738 28.508 2.623 1.00 9.33 103 GLU C C 1
ATOM 8542 O O . GLU C 1 103 ? 24.820 29.325 2.673 1.00 11.70 103 GLU C O 1
ATOM 8548 N N . TYR C 1 104 ? 26.345 28.151 1.487 1.00 8.43 104 TYR C N 1
ATOM 8549 C CA . TYR C 1 104 ? 26.079 28.803 0.205 1.00 8.09 104 TYR C CA 1
ATOM 8550 C C . TYR C 1 104 ? 25.593 27.803 -0.825 1.00 8.07 104 TYR C C 1
ATOM 8551 O O . TYR C 1 104 ? 25.939 26.642 -0.783 1.00 8.64 104 TYR C O 1
ATOM 8560 N N . VAL C 1 105 ? 24.829 28.305 -1.800 1.00 7.51 105 VAL C N 1
ATOM 8561 C CA . VAL C 1 105 ? 24.650 27.578 -3.062 1.00 7.73 105 VAL C CA 1
ATOM 8562 C C . VAL C 1 105 ? 24.965 28.507 -4.212 1.00 7.52 105 VAL C C 1
ATOM 8563 O O . VAL C 1 105 ? 24.652 29.708 -4.181 1.00 8.87 105 VAL C O 1
ATOM 8567 N N . PHE C 1 106 ? 25.578 27.912 -5.233 1.00 7.63 106 PHE C N 1
ATOM 8568 C CA . PHE C 1 106 ? 26.097 28.638 -6.393 1.00 7.80 106 PHE C CA 1
ATOM 8569 C C . PHE C 1 106 ? 25.477 28.090 -7.668 1.00 7.60 106 PHE C C 1
ATOM 8570 O O . PHE C 1 106 ? 25.368 26.866 -7.840 1.00 8.23 106 PHE C O 1
ATOM 8578 N N . SER C 1 107 ? 25.104 28.995 -8.584 1.00 8.04 107 SER C N 1
ATOM 8579 C CA A SER C 1 107 ? 24.294 28.636 -9.773 0.50 7.89 107 SER C CA 1
ATOM 8580 C CA B SER C 1 107 ? 24.549 28.528 -9.842 0.50 9.51 107 SER C CA 1
ATOM 8581 C C . SER C 1 107 ? 24.676 29.554 -10.933 1.00 8.13 107 SER C C 1
ATOM 8582 O O . SER C 1 107 ? 24.999 30.726 -10.709 1.00 8.74 107 SER C O 1
ATOM 8587 N N . THR C 1 108 ? 24.440 29.074 -12.146 1.00 7.51 108 THR C N 1
ATOM 8588 C CA . THR C 1 108 ? 24.413 29.954 -13.305 1.00 7.90 108 THR C CA 1
ATOM 8589 C C . THR C 1 108 ? 23.038 30.526 -13.610 1.00 8.05 108 THR C C 1
ATOM 8590 O O . THR C 1 108 ? 22.924 31.358 -14.500 1.00 8.97 108 THR C O 1
ATOM 8594 N N . ASP C 1 109 ? 22.017 30.132 -12.856 1.00 7.92 109 ASP C N 1
ATOM 8595 C CA . ASP C 1 109 ? 20.696 30.764 -12.944 1.00 8.30 109 ASP C CA 1
ATOM 8596 C C . ASP C 1 109 ? 20.271 30.961 -14.397 1.00 8.20 109 ASP C C 1
ATOM 8597 O O . ASP C 1 109 ? 19.967 32.063 -14.848 1.00 8.90 109 ASP C O 1
ATOM 8602 N N . MET C 1 110 ? 20.218 29.842 -15.126 1.00 8.35 110 MET C N 1
ATOM 8603 C CA A MET C 1 110 ? 19.945 29.819 -16.548 0.53 9.29 110 MET C CA 1
ATOM 8604 C CA B MET C 1 110 ? 19.965 29.887 -16.556 0.47 7.95 110 MET C CA 1
ATOM 8605 C C . MET C 1 110 ? 18.628 30.541 -16.857 1.00 9.07 110 MET C C 1
ATOM 8606 O O . MET C 1 110 ? 17.614 30.336 -16.172 1.00 9.04 110 MET C O 1
ATOM 8615 N N . GLN C 1 111 ? 18.632 31.321 -17.946 1.00 9.08 111 GLN C N 1
ATOM 8616 C CA . GLN C 1 111 ? 17.475 32.071 -18.405 1.00 9.54 111 GLN C CA 1
ATOM 8617 C C . GLN C 1 111 ? 17.127 31.665 -19.837 1.00 9.62 111 GLN C C 1
ATOM 8618 O O . GLN C 1 111 ? 17.803 30.844 -20.453 1.00 9.57 111 GLN C O 1
ATOM 8624 N N . GLU C 1 112 ? 16.055 32.278 -20.367 1.00 10.08 112 GLU C N 1
ATOM 8625 C CA . GLU C 1 112 ? 15.590 31.962 -21.730 1.00 11.03 112 GLU C CA 1
ATOM 8626 C C . GLU C 1 112 ? 16.720 32.044 -22.758 1.00 9.66 112 GLU C C 1
ATOM 8627 O O . GLU C 1 112 ? 16.829 31.167 -23.626 1.00 10.24 112 GLU C O 1
ATOM 8633 N N . SER C 1 113 ? 17.554 33.085 -22.691 1.00 9.92 113 SER C N 1
ATOM 8634 C CA A SER C 1 113 ? 18.557 33.208 -23.734 0.51 9.59 113 SER C CA 1
ATOM 8635 C CA B SER C 1 113 ? 18.626 33.268 -23.659 0.49 10.88 113 SER C CA 1
ATOM 8636 C C . SER C 1 113 ? 19.616 32.106 -23.644 1.00 10.00 113 SER C C 1
ATOM 8637 O O . SER C 1 113 ? 20.187 31.719 -24.681 1.00 10.92 113 SER C O 1
ATOM 8642 N N . ASP C 1 114 ? 19.875 31.589 -22.452 1.00 10.03 114 ASP C N 1
ATOM 8643 C CA . ASP C 1 114 ? 20.811 30.465 -22.304 1.00 10.47 114 ASP C CA 1
ATOM 8644 C C . ASP C 1 114 ? 20.238 29.188 -22.948 1.00 10.08 114 ASP C C 1
ATOM 8645 O O . ASP C 1 114 ? 20.956 28.389 -23.505 1.00 11.72 114 ASP C O 1
ATOM 8650 N N . ILE C 1 115 ? 18.911 29.025 -22.868 1.00 10.49 115 ILE C N 1
ATOM 8651 C CA . ILE C 1 115 ? 18.272 27.903 -23.490 1.00 10.70 115 ILE C CA 1
ATOM 8652 C C . ILE C 1 115 ? 18.391 27.998 -25.017 1.00 11.38 115 ILE C C 1
ATOM 8653 O O . ILE C 1 115 ? 18.688 27.010 -25.696 1.00 14.00 115 ILE C O 1
ATOM 8658 N N . VAL C 1 116 ? 18.106 29.181 -25.565 1.00 11.21 116 VAL C N 1
ATOM 8659 C CA . VAL C 1 116 ? 18.094 29.366 -27.018 1.00 11.57 116 VAL C CA 1
ATOM 8660 C C . VAL C 1 116 ? 19.509 29.303 -27.614 1.00 11.11 116 VAL C C 1
ATOM 8661 O O . VAL C 1 116 ? 19.709 28.692 -28.652 1.00 13.59 116 VAL C O 1
ATOM 8665 N N . PHE C 1 117 ? 20.472 29.945 -26.967 1.00 9.93 117 PHE C N 1
ATOM 8666 C CA . PHE C 1 117 ? 21.798 30.115 -27.519 1.00 9.91 117 PHE C CA 1
ATOM 8667 C C . PHE C 1 117 ? 22.867 29.279 -26.832 1.00 10.43 117 PHE C C 1
ATOM 8668 O O . PHE C 1 117 ? 24.016 29.298 -27.271 1.00 13.54 117 PHE C O 1
ATOM 8676 N N . GLY C 1 118 ? 22.541 28.548 -25.772 1.00 11.04 118 GLY C N 1
ATOM 8677 C CA . GLY C 1 118 ? 23.506 27.839 -24.975 1.00 11.98 118 GLY C CA 1
ATOM 8678 C C . GLY C 1 118 ? 23.934 28.662 -23.772 1.00 10.25 118 GLY C C 1
ATOM 8679 O O . GLY C 1 118 ? 23.818 29.895 -23.748 1.00 11.18 118 GLY C O 1
ATOM 8680 N N . GLY C 1 119 ? 24.443 27.949 -22.771 1.00 10.71 119 GLY C N 1
ATOM 8681 C CA . GLY C 1 119 ? 24.786 28.565 -21.509 1.00 10.97 119 GLY C CA 1
ATOM 8682 C C . GLY C 1 119 ? 26.273 28.582 -21.209 1.00 10.24 119 GLY C C 1
ATOM 8683 O O . GLY C 1 119 ? 26.664 28.921 -20.086 1.00 11.02 119 GLY C O 1
ATOM 8684 N N . VAL C 1 120 ? 27.104 28.262 -22.195 1.00 11.30 120 VAL C N 1
ATOM 8685 C CA . VAL C 1 120 ? 28.538 28.127 -21.912 1.00 12.17 120 VAL C CA 1
ATOM 8686 C C . VAL C 1 120 ? 29.196 29.468 -21.592 1.00 11.75 120 VAL C C 1
ATOM 8687 O O . VAL C 1 120 ? 30.158 29.505 -20.834 1.00 12.24 120 VAL C O 1
ATOM 8691 N N . ASN C 1 121 ? 28.731 30.580 -22.189 1.00 11.61 121 ASN C N 1
ATOM 8692 C CA . ASN C 1 121 ? 29.329 31.865 -21.846 1.00 12.96 121 ASN C CA 1
ATOM 8693 C C . ASN C 1 121 ? 29.066 32.221 -20.393 1.00 11.57 121 ASN C C 1
ATOM 8694 O O . ASN C 1 121 ? 29.963 32.678 -19.672 1.00 11.67 121 ASN C O 1
ATOM 8699 N N . LYS C 1 122 ? 27.813 32.029 -19.962 1.00 10.43 122 LYS C N 1
ATOM 8700 C CA . LYS C 1 122 ? 27.483 32.338 -18.573 1.00 10.08 122 LYS C CA 1
ATOM 8701 C C . LYS C 1 122 ? 28.202 31.398 -17.618 1.00 10.06 122 LYS C C 1
ATOM 8702 O O . LYS C 1 122 ? 28.655 31.813 -16.542 1.00 10.90 122 LYS C O 1
ATOM 8708 N N . LEU C 1 123 ? 28.354 30.133 -18.001 1.00 9.61 123 LEU C N 1
ATOM 8709 C CA . LEU C 1 123 ? 29.087 29.183 -17.167 1.00 9.95 123 LEU C CA 1
ATOM 8710 C C . LEU C 1 123 ? 30.549 29.576 -17.012 1.00 9.93 123 LEU C C 1
ATOM 8711 O O . LEU C 1 123 ? 31.070 29.638 -15.882 1.00 10.16 123 LEU C O 1
ATOM 8716 N N . LYS C 1 124 ? 31.207 29.919 -18.119 1.00 10.34 124 LYS C N 1
ATOM 8717 C CA . LYS C 1 124 ? 32.593 30.382 -18.030 1.00 10.15 124 LYS C CA 1
ATOM 8718 C C . LYS C 1 124 ? 32.674 31.586 -17.106 1.00 10.40 124 LYS C C 1
ATOM 8719 O O . LYS C 1 124 ? 33.559 31.681 -16.238 1.00 10.92 124 LYS C O 1
ATOM 8725 N N . ASP C 1 125 ? 31.797 32.559 -17.326 1.00 9.93 125 ASP C N 1
ATOM 8726 C CA . ASP C 1 125 ? 31.861 33.780 -16.531 1.00 10.49 125 ASP C CA 1
ATOM 8727 C C . ASP C 1 125 ? 31.627 33.493 -15.053 1.00 10.69 125 ASP C C 1
ATOM 8728 O O . ASP C 1 125 ? 32.264 34.104 -14.192 1.00 10.51 125 ASP C O 1
ATOM 8733 N N . ALA C 1 126 ? 30.710 32.564 -14.757 1.00 9.55 126 ALA C N 1
ATOM 8734 C CA . ALA C 1 126 ? 30.434 32.208 -13.368 1.00 10.02 126 ALA C CA 1
ATOM 8735 C C . ALA C 1 126 ? 31.609 31.520 -12.703 1.00 9.45 126 ALA C C 1
ATOM 8736 O O . ALA C 1 126 ? 31.875 31.781 -11.520 1.00 9.69 126 ALA C O 1
ATOM 8738 N N . ILE C 1 127 ? 32.310 30.662 -13.434 1.00 9.51 127 ILE C N 1
ATOM 8739 C CA . ILE C 1 127 ? 33.492 29.989 -12.883 1.00 9.21 127 ILE C CA 1
ATOM 8740 C C . ILE C 1 127 ? 34.537 31.050 -12.535 1.00 9.54 127 ILE C C 1
ATOM 8741 O O . ILE C 1 127 ? 35.133 30.997 -11.455 1.00 10.37 127 ILE C O 1
ATOM 8746 N N . HIS C 1 128 ? 34.763 31.980 -13.444 1.00 9.42 128 HIS C N 1
ATOM 8747 C CA . HIS C 1 128 ? 35.747 33.033 -13.153 1.00 10.13 128 HIS C CA 1
ATOM 8748 C C . HIS C 1 128 ? 35.298 33.904 -11.980 1.00 9.81 128 HIS C C 1
ATOM 8749 O O . HIS C 1 128 ? 36.145 34.247 -11.144 1.00 10.34 128 HIS C O 1
ATOM 8756 N N . GLU C 1 129 ? 34.013 34.280 -11.894 1.00 9.77 129 GLU C N 1
ATOM 8757 C CA . GLU C 1 129 ? 33.570 35.075 -10.771 1.00 9.84 129 GLU C CA 1
ATOM 8758 C C . GLU C 1 129 ? 33.768 34.315 -9.470 1.00 9.33 129 GLU C C 1
ATOM 8759 O O . GLU C 1 129 ? 34.204 34.925 -8.468 1.00 10.15 129 GLU C O 1
ATOM 8765 N N . ALA C 1 130 ? 33.472 33.019 -9.456 1.00 9.40 130 ALA C N 1
ATOM 8766 C CA . ALA C 1 130 ? 33.657 32.222 -8.249 1.00 9.20 130 ALA C CA 1
ATOM 8767 C C . ALA C 1 130 ? 35.141 32.149 -7.857 1.00 10.37 130 ALA C C 1
ATOM 8768 O O . ALA C 1 130 ? 35.490 32.253 -6.676 1.00 10.08 130 ALA C O 1
ATOM 8770 N N . TYR C 1 131 ? 36.016 31.933 -8.840 1.00 9.41 131 TYR C N 1
ATOM 8771 C CA . TYR C 1 131 ? 37.455 31.874 -8.559 1.00 9.74 131 TYR C CA 1
ATOM 8772 C C . TYR C 1 131 ? 37.931 33.186 -7.951 1.00 10.03 131 TYR C C 1
ATOM 8773 O O . TYR C 1 131 ? 38.606 33.204 -6.926 1.00 10.24 131 TYR C O 1
ATOM 8782 N N . GLU C 1 132 ? 37.616 34.298 -8.603 1.00 9.82 132 GLU C N 1
ATOM 8783 C CA . GLU C 1 132 ? 38.104 35.593 -8.151 1.00 10.39 132 GLU C CA 1
ATOM 8784 C C . GLU C 1 132 ? 37.584 35.954 -6.778 1.00 10.48 132 GLU C C 1
ATOM 8785 O O . GLU C 1 132 ? 38.258 36.630 -5.999 1.00 12.54 132 GLU C O 1
ATOM 8791 N N . MET C 1 133 ? 36.339 35.565 -6.485 1.00 9.92 133 MET C N 1
ATOM 8792 C CA . MET C 1 133 ? 35.713 35.931 -5.225 1.00 10.33 133 MET C CA 1
ATOM 8793 C C . MET C 1 133 ? 36.128 35.021 -4.063 1.00 10.13 133 MET C C 1
ATOM 8794 O O . MET C 1 133 ? 36.196 35.499 -2.918 1.00 12.26 133 MET C O 1
ATOM 8799 N N . PHE C 1 134 ? 36.327 33.741 -4.329 1.00 10.00 134 PHE C N 1
ATOM 8800 C CA . PHE C 1 134 ? 36.464 32.747 -3.266 1.00 10.25 134 PHE C CA 1
ATOM 8801 C C . PHE C 1 134 ? 37.790 32.019 -3.213 1.00 10.93 134 PHE C C 1
ATOM 8802 O O . PHE C 1 134 ? 38.083 31.431 -2.169 1.00 11.96 134 PHE C O 1
ATOM 8810 N N . HIS C 1 135 ? 38.533 31.994 -4.315 1.00 10.51 135 HIS C N 1
ATOM 8811 C CA . HIS C 1 135 ? 39.812 31.249 -4.384 1.00 10.61 135 HIS C CA 1
ATOM 8812 C C . HIS C 1 135 ? 39.727 29.897 -3.686 1.00 10.68 135 HIS C C 1
ATOM 8813 O O . HIS C 1 135 ? 40.477 29.605 -2.754 1.00 11.27 135 HIS C O 1
ATOM 8820 N N . PRO C 1 136 ? 38.841 29.021 -4.168 1.00 10.04 136 PRO C N 1
ATOM 8821 C CA . PRO C 1 136 ? 38.639 27.732 -3.533 1.00 10.31 136 PRO C CA 1
ATOM 8822 C C . PRO C 1 136 ? 39.716 26.722 -3.928 1.00 10.48 136 PRO C C 1
ATOM 8823 O O . PRO C 1 136 ? 40.560 26.995 -4.785 1.00 11.03 136 PRO C O 1
ATOM 8827 N N . ALA C 1 137 ? 39.677 25.540 -3.312 1.00 10.41 137 ALA C N 1
ATOM 8828 C CA . ALA C 1 137 ? 40.611 24.491 -3.675 1.00 11.56 137 ALA C CA 1
ATOM 8829 C C . ALA C 1 137 ? 40.373 23.959 -5.094 1.00 11.08 137 ALA C C 1
ATOM 8830 O O . ALA C 1 137 ? 41.296 23.532 -5.786 1.00 11.70 137 ALA C O 1
ATOM 8832 N N . ALA C 1 138 ? 39.104 24.001 -5.510 1.00 9.96 138 ALA C N 1
ATOM 8833 C CA . ALA C 1 138 ? 38.681 23.463 -6.794 1.00 10.17 138 ALA C CA 1
ATOM 8834 C C . ALA C 1 138 ? 37.261 23.978 -7.023 1.00 9.61 138 ALA C C 1
ATOM 8835 O O . ALA C 1 138 ? 36.613 24.462 -6.099 1.00 9.82 138 ALA C O 1
ATOM 8837 N N . ILE C 1 139 ? 36.802 23.845 -8.267 1.00 9.07 139 ILE C N 1
ATOM 8838 C CA . ILE C 1 139 ? 35.418 24.190 -8.618 1.00 8.96 139 ILE C CA 1
ATOM 8839 C C . ILE C 1 139 ? 34.794 22.972 -9.287 1.00 9.24 139 ILE C C 1
ATOM 8840 O O . ILE C 1 139 ? 35.426 22.315 -10.106 1.00 10.73 139 ILE C O 1
ATOM 8845 N N . GLY C 1 140 ? 33.542 22.695 -8.946 1.00 9.06 140 GLY C N 1
ATOM 8846 C CA . GLY C 1 140 ? 32.774 21.696 -9.658 1.00 8.90 140 GLY C CA 1
ATOM 8847 C C . GLY C 1 140 ? 31.683 22.360 -10.478 1.00 8.45 140 GLY C C 1
ATOM 8848 O O . GLY C 1 140 ? 31.165 23.390 -10.080 1.00 9.64 140 GLY C O 1
ATOM 8849 N N . VAL C 1 141 ? 31.399 21.757 -11.632 1.00 8.79 141 VAL C N 1
ATOM 8850 C CA . VAL C 1 141 ? 30.304 22.220 -12.496 1.00 9.43 141 VAL C CA 1
ATOM 8851 C C . VAL C 1 141 ? 29.376 21.038 -12.708 1.00 8.59 141 VAL C C 1
ATOM 8852 O O . VAL C 1 141 ? 29.816 19.972 -13.166 1.00 9.95 141 VAL C O 1
ATOM 8856 N N . TYR C 1 142 ? 28.099 21.213 -12.385 1.00 8.21 142 TYR C N 1
ATOM 8857 C CA . TYR C 1 142 ? 27.144 20.105 -12.382 1.00 8.91 142 TYR C CA 1
ATOM 8858 C C . TYR C 1 142 ? 26.033 20.359 -13.376 1.00 8.72 142 TYR C C 1
ATOM 8859 O O . TYR C 1 142 ? 25.309 21.364 -13.287 1.00 9.04 142 TYR C O 1
ATOM 8868 N N . ALA C 1 143 ? 25.879 19.453 -14.328 1.00 8.08 143 ALA C N 1
ATOM 8869 C CA . ALA C 1 143 ? 24.789 19.554 -15.303 1.00 9.07 143 ALA C CA 1
ATOM 8870 C C . ALA C 1 143 ? 23.445 19.279 -14.667 1.00 8.71 143 ALA C C 1
ATOM 8871 O O . ALA C 1 143 ? 23.324 18.530 -13.705 1.00 9.97 143 ALA C O 1
ATOM 8873 N N . THR C 1 144 ? 22.436 19.877 -15.251 1.00 8.64 144 THR C N 1
ATOM 8874 C CA . THR C 1 144 ? 21.023 19.709 -14.926 1.00 7.97 144 THR C CA 1
ATOM 8875 C C . THR C 1 144 ? 20.273 19.401 -16.213 1.00 7.74 144 THR C C 1
ATOM 8876 O O . THR C 1 144 ? 20.837 19.474 -17.312 1.00 8.85 144 THR C O 1
ATOM 8880 N N . CYS C 1 145 ? 18.984 19.102 -16.082 1.00 8.14 145 CYS C N 1
ATOM 8881 C CA . CYS C 1 145 ? 18.155 18.698 -17.236 1.00 8.20 145 CYS C CA 1
ATOM 8882 C C . CYS C 1 145 ? 18.453 19.381 -18.565 1.00 8.97 145 CYS C C 1
ATOM 8883 O O . CYS C 1 145 ? 18.611 18.684 -19.564 1.00 9.86 145 CYS C O 1
ATOM 8886 N N . PRO C 1 146 ? 18.452 20.730 -18.640 1.00 8.65 146 PRO C N 1
ATOM 8887 C CA . PRO C 1 146 ? 18.572 21.321 -19.991 1.00 9.96 146 PRO C CA 1
ATOM 8888 C C . PRO C 1 146 ? 19.950 21.246 -20.638 1.00 10.07 146 PRO C C 1
ATOM 8889 O O . PRO C 1 146 ? 20.077 21.459 -21.841 1.00 10.38 146 PRO C O 1
ATOM 8893 N N . VAL C 1 147 ? 21.004 21.009 -19.836 1.00 9.88 147 VAL C N 1
ATOM 8894 C CA . VAL C 1 147 ? 22.380 21.228 -20.292 1.00 9.70 147 VAL C CA 1
ATOM 8895 C C . VAL C 1 147 ? 22.806 20.432 -21.538 1.00 12.52 147 VAL C C 1
ATOM 8896 O O . VAL C 1 147 ? 23.341 21.003 -22.496 1.00 15.22 147 VAL C O 1
ATOM 8900 N N . GLY C 1 148 ? 22.609 19.146 -21.529 1.00 20.36 148 GLY C N 1
ATOM 8901 C CA . GLY C 1 148 ? 22.975 18.349 -22.683 1.00 28.60 148 GLY C CA 1
ATOM 8902 C C . GLY C 1 148 ? 22.183 18.816 -23.886 1.00 21.01 148 GLY C C 1
ATOM 8903 O O . GLY C 1 148 ? 22.741 19.004 -25.035 1.00 21.35 148 GLY C O 1
ATOM 8904 N N . LEU C 1 149 ? 20.869 18.992 -23.675 1.00 15.16 149 LEU C N 1
ATOM 8905 C CA . LEU C 1 149 ? 19.951 19.304 -24.801 1.00 13.99 149 LEU C CA 1
ATOM 8906 C C . LEU C 1 149 ? 20.220 20.614 -25.523 1.00 12.57 149 LEU C C 1
ATOM 8907 O O . LEU C 1 149 ? 19.931 20.748 -26.694 1.00 16.30 149 LEU C O 1
ATOM 8912 N N . ILE C 1 150 ? 20.778 21.569 -24.818 1.00 12.40 150 ILE C N 1
ATOM 8913 C CA . ILE C 1 150 ? 21.030 22.879 -25.404 1.00 13.13 150 ILE C CA 1
ATOM 8914 C C . ILE C 1 150 ? 22.414 22.989 -26.038 1.00 15.32 150 ILE C C 1
ATOM 8915 O O . ILE C 1 150 ? 22.774 24.057 -26.583 1.00 17.15 150 ILE C O 1
ATOM 8920 N N . GLY C 1 151 ? 23.194 21.912 -25.953 1.00 14.86 151 GLY C N 1
ATOM 8921 C CA . GLY C 1 151 ? 24.473 21.830 -26.657 1.00 15.55 151 GLY C CA 1
ATOM 8922 C C . GLY C 1 151 ? 25.688 22.205 -25.849 1.00 14.95 151 GLY C C 1
ATOM 8923 O O . GLY C 1 151 ? 26.761 22.256 -26.404 1.00 16.27 151 GLY C O 1
ATOM 8924 N N . ASP C 1 152 ? 25.558 22.456 -24.556 1.00 12.75 152 ASP C N 1
ATOM 8925 C CA . ASP C 1 152 ? 26.709 22.927 -23.778 1.00 11.12 152 ASP C CA 1
ATOM 8926 C C . ASP C 1 152 ? 27.724 21.819 -23.520 1.00 13.01 152 ASP C C 1
ATOM 8927 O O . ASP C 1 152 ? 27.388 20.786 -22.975 1.00 19.14 152 ASP C O 1
ATOM 8932 N N . ASP C 1 153 ? 28.973 22.046 -23.888 1.00 10.63 153 ASP C N 1
ATOM 8933 C CA . ASP C 1 153 ? 30.075 21.097 -23.593 1.00 11.69 153 ASP C CA 1
ATOM 8934 C C . ASP C 1 153 ? 30.773 21.544 -22.315 1.00 11.06 153 ASP C C 1
ATOM 8935 O O . ASP C 1 153 ? 31.779 22.259 -22.326 1.00 12.09 153 ASP C O 1
ATOM 8940 N N . ILE C 1 154 ? 30.246 21.113 -21.178 1.00 10.36 154 ILE C N 1
ATOM 8941 C CA . ILE C 1 154 ? 30.770 21.563 -19.906 1.00 10.38 154 ILE C CA 1
ATOM 8942 C C . ILE C 1 154 ? 32.149 20.962 -19.638 1.00 10.76 154 ILE C C 1
ATOM 8943 O O . ILE C 1 154 ? 32.938 21.585 -18.935 1.00 10.95 154 ILE C O 1
ATOM 8948 N N . LEU C 1 155 ? 32.466 19.797 -20.200 1.00 10.96 155 LEU C N 1
ATOM 8949 C CA . LEU C 1 155 ? 33.802 19.242 -20.058 1.00 11.06 155 LEU C CA 1
ATOM 8950 C C . LEU C 1 155 ? 34.823 20.205 -20.638 1.00 11.35 155 LEU C C 1
ATOM 8951 O O . LEU C 1 155 ? 35.855 20.494 -20.022 1.00 11.77 155 LEU C O 1
ATOM 8956 N N . ALA C 1 156 ? 34.544 20.728 -21.829 1.00 11.24 156 ALA C N 1
ATOM 8957 C CA . ALA C 1 156 ? 35.458 21.652 -22.489 1.00 11.80 156 ALA C CA 1
ATOM 8958 C C . ALA C 1 156 ? 35.540 22.977 -21.750 1.00 10.94 156 ALA C C 1
ATOM 8959 O O . ALA C 1 156 ? 36.615 23.537 -21.587 1.00 12.04 156 ALA C O 1
ATOM 8961 N N . VAL C 1 157 ? 34.400 23.487 -21.300 1.00 10.38 157 VAL C N 1
ATOM 8962 C CA . VAL C 1 157 ? 34.416 24.753 -20.559 1.00 11.61 157 VAL C CA 1
ATOM 8963 C C . VAL C 1 157 ? 35.269 24.587 -19.296 1.00 10.29 157 VAL C C 1
ATOM 8964 O O . VAL C 1 157 ? 36.060 25.487 -18.953 1.00 11.47 157 VAL C O 1
ATOM 8968 N N . ALA C 1 158 ? 35.080 23.496 -18.582 1.00 10.96 158 ALA C N 1
ATOM 8969 C CA . ALA C 1 158 ? 35.851 23.240 -17.364 1.00 11.55 158 ALA C CA 1
ATOM 8970 C C . ALA C 1 158 ? 37.332 23.172 -17.667 1.00 11.57 158 ALA C C 1
ATOM 8971 O O . ALA C 1 158 ? 38.157 23.755 -16.921 1.00 12.82 158 ALA C O 1
ATOM 8973 N N . ALA C 1 159 ? 37.718 22.453 -18.722 1.00 11.84 159 ALA C N 1
ATOM 8974 C CA . ALA C 1 159 ? 39.146 22.296 -19.021 1.00 12.09 159 ALA C CA 1
ATOM 8975 C C . ALA C 1 159 ? 39.784 23.645 -19.391 1.00 12.47 159 ALA C C 1
ATOM 8976 O O . ALA C 1 159 ? 40.906 23.973 -18.959 1.00 13.78 159 ALA C O 1
ATOM 8978 N N . THR C 1 160 ? 39.083 24.447 -20.173 1.00 11.37 160 THR C N 1
ATOM 8979 C CA . THR C 1 160 ? 39.559 25.768 -20.519 1.00 12.26 160 THR C CA 1
ATOM 8980 C C . THR C 1 160 ? 39.703 26.643 -19.292 1.00 12.61 160 THR C C 1
ATOM 8981 O O . THR C 1 160 ? 40.734 27.286 -19.078 1.00 13.55 160 THR C O 1
ATOM 8985 N N . ALA C 1 161 ? 38.659 26.655 -18.468 1.00 12.24 161 ALA C N 1
ATOM 8986 C CA . ALA C 1 161 ? 38.665 27.485 -17.267 1.00 12.83 161 ALA C CA 1
ATOM 8987 C C . ALA C 1 161 ? 39.792 27.075 -16.326 1.00 13.21 161 ALA C C 1
ATOM 8988 O O . ALA C 1 161 ? 40.453 27.932 -15.749 1.00 13.59 161 ALA C O 1
ATOM 8990 N N . SER C 1 162 ? 40.010 25.767 -16.139 1.00 12.07 162 SER C N 1
ATOM 8991 C CA . SER C 1 162 ? 41.045 25.314 -15.225 1.00 13.64 162 SER C CA 1
ATOM 8992 C C . SER C 1 162 ? 42.426 25.824 -15.643 1.00 12.88 162 SER C C 1
ATOM 8993 O O . SER C 1 162 ? 43.227 26.235 -14.803 1.00 13.31 162 SER C O 1
ATOM 8996 N N . LYS C 1 163 ? 42.702 25.821 -16.930 1.00 12.56 163 LYS C N 1
ATOM 8997 C CA . LYS C 1 163 ? 43.960 26.411 -17.392 1.00 14.08 163 LYS C CA 1
ATOM 8998 C C . LYS C 1 163 ? 44.029 27.905 -17.118 1.00 12.86 163 LYS C C 1
ATOM 8999 O O . LYS C 1 163 ? 45.070 28.437 -16.700 1.00 13.97 163 LYS C O 1
ATOM 9005 N N . GLU C 1 164 ? 42.914 28.594 -17.344 1.00 12.28 164 GLU C N 1
ATOM 9006 C CA . GLU C 1 164 ? 42.899 30.047 -17.232 1.00 12.77 164 GLU C CA 1
ATOM 9007 C C . GLU C 1 164 ? 42.925 30.544 -15.786 1.00 12.49 164 GLU C C 1
ATOM 9008 O O . GLU C 1 164 ? 43.335 31.668 -15.572 1.00 14.09 164 GLU C O 1
ATOM 9014 N N . ILE C 1 165 ? 42.504 29.728 -14.807 1.00 11.20 165 ILE C N 1
ATOM 9015 C CA . ILE C 1 165 ? 42.531 30.152 -13.407 1.00 11.44 165 ILE C CA 1
ATOM 9016 C C . ILE C 1 165 ? 43.574 29.428 -12.571 1.00 11.85 165 ILE C C 1
ATOM 9017 O O . ILE C 1 165 ? 43.902 29.900 -11.497 1.00 13.45 165 ILE C O 1
ATOM 9022 N N . GLY C 1 166 ? 44.056 28.278 -13.029 1.00 11.19 166 GLY C N 1
ATOM 9023 C CA . GLY C 1 166 ? 45.144 27.593 -12.348 1.00 12.32 166 GLY C CA 1
ATOM 9024 C C . GLY C 1 166 ? 44.744 26.722 -11.168 1.00 11.54 166 GLY C C 1
ATOM 9025 O O . GLY C 1 166 ? 45.608 26.370 -10.349 1.00 13.55 166 GLY C O 1
ATOM 9026 N N . ILE C 1 167 ? 43.470 26.347 -11.059 1.00 10.82 167 ILE C N 1
ATOM 9027 C CA . ILE C 1 167 ? 43.027 25.388 -10.058 1.00 10.59 167 ILE C CA 1
ATOM 9028 C C . ILE C 1 167 ? 42.164 24.361 -10.784 1.00 10.35 167 ILE C C 1
ATOM 9029 O O . ILE C 1 167 ? 41.696 24.602 -11.898 1.00 10.91 167 ILE C O 1
ATOM 9034 N N . PRO C 1 168 ? 41.927 23.201 -10.153 1.00 10.55 168 PRO C N 1
ATOM 9035 C CA . PRO C 1 168 ? 41.126 22.182 -10.848 1.00 10.86 168 PRO C CA 1
ATOM 9036 C C . PRO C 1 168 ? 39.667 22.618 -11.007 1.00 10.37 168 PRO C C 1
ATOM 9037 O O . PRO C 1 168 ? 39.078 23.216 -10.075 1.00 10.89 168 PRO C O 1
ATOM 9041 N N . VAL C 1 169 ? 39.096 22.278 -12.154 1.00 10.27 169 VAL C N 1
ATOM 9042 C CA . VAL C 1 169 ? 37.653 22.485 -12.407 1.00 9.69 169 VAL C CA 1
ATOM 9043 C C . VAL C 1 169 ? 37.137 21.154 -12.945 1.00 11.08 169 VAL C C 1
ATOM 9044 O O . VAL C 1 169 ? 37.651 20.608 -13.912 1.00 12.65 169 VAL C O 1
ATOM 9048 N N . HIS C 1 170 ? 36.133 20.603 -12.262 1.00 10.07 170 HIS C N 1
ATOM 9049 C CA . HIS C 1 170 ? 35.646 19.272 -12.561 1.00 10.59 170 HIS C CA 1
ATOM 9050 C C . HIS C 1 170 ? 34.210 19.342 -13.042 1.00 9.62 170 HIS C C 1
ATOM 9051 O O . HIS C 1 170 ? 33.333 19.816 -12.320 1.00 10.92 170 HIS C O 1
ATOM 9058 N N . ALA C 1 171 ? 33.966 18.804 -14.237 1.00 9.84 171 ALA C N 1
ATOM 9059 C CA . ALA C 1 171 ? 32.608 18.753 -14.818 1.00 10.03 171 ALA C CA 1
ATOM 9060 C C . ALA C 1 171 ? 31.967 17.399 -14.548 1.00 9.66 171 ALA C C 1
ATOM 9061 O O . ALA C 1 171 ? 32.595 16.354 -14.591 1.00 11.77 171 ALA C O 1
ATOM 9063 N N . PHE C 1 172 ? 30.660 17.453 -14.287 1.00 9.46 172 PHE C N 1
ATOM 9064 C CA . PHE C 1 172 ? 29.860 16.264 -14.036 1.00 9.69 172 PHE C CA 1
ATOM 9065 C C . PHE C 1 172 ? 28.598 16.310 -14.886 1.00 9.81 172 PHE C C 1
ATOM 9066 O O . PHE C 1 172 ? 27.750 17.202 -14.710 1.00 9.84 172 PHE C O 1
ATOM 9074 N N . SER C 1 173 ? 28.460 15.351 -15.797 1.00 9.70 173 SER C N 1
ATOM 9075 C CA . SER C 1 173 ? 27.290 15.291 -16.674 1.00 9.88 173 SER C CA 1
ATOM 9076 C C . SER C 1 173 ? 26.177 14.490 -16.003 1.00 9.74 173 SER C C 1
ATOM 9077 O O . SER C 1 173 ? 25.873 13.355 -16.393 1.00 10.71 173 SER C O 1
ATOM 9080 N N . CYS C 1 174 ? 25.602 15.094 -14.970 1.00 9.41 174 CYS C N 1
ATOM 9081 C CA . CYS C 1 174 ? 24.596 14.474 -14.141 1.00 9.41 174 CYS C CA 1
ATOM 9082 C C . CYS C 1 174 ? 23.198 15.036 -14.402 1.00 9.08 174 CYS C C 1
ATOM 9083 O O . CYS C 1 174 ? 22.402 15.209 -13.466 1.00 9.81 174 CYS C O 1
ATOM 9086 N N . GLU C 1 175 ? 22.888 15.324 -15.673 1.00 9.12 175 GLU C N 1
ATOM 9087 C CA . GLU C 1 175 ? 21.538 15.724 -16.045 1.00 9.31 175 GLU C CA 1
ATOM 9088 C C . GLU C 1 175 ? 20.520 14.821 -15.376 1.00 9.31 175 GLU C C 1
ATOM 9089 O O . GLU C 1 175 ? 20.658 13.608 -15.360 1.00 9.83 175 GLU C O 1
ATOM 9095 N N . GLY C 1 176 ? 19.412 15.416 -14.884 1.00 9.53 176 GLY C N 1
ATOM 9096 C CA . GLY C 1 176 ? 18.546 14.687 -13.989 1.00 11.29 176 GLY C CA 1
ATOM 9097 C C . GLY C 1 176 ? 17.828 13.489 -14.560 1.00 13.38 176 GLY C C 1
ATOM 9098 O O . GLY C 1 176 ? 17.535 12.573 -13.802 1.00 20.31 176 GLY C O 1
ATOM 9099 N N . TYR C 1 177 ? 17.573 13.480 -15.864 1.00 11.54 177 TYR C N 1
ATOM 9100 C CA . TYR C 1 177 ? 16.889 12.363 -16.515 1.00 12.24 177 TYR C CA 1
ATOM 9101 C C . TYR C 1 177 ? 17.757 11.148 -16.745 1.00 11.59 177 TYR C C 1
ATOM 9102 O O . TYR C 1 177 ? 17.258 10.112 -17.153 1.00 15.30 177 TYR C O 1
ATOM 9111 N N . LYS C 1 178 ? 19.054 11.265 -16.512 1.00 11.23 178 LYS C N 1
ATOM 9112 C CA . LYS C 1 178 ? 19.961 10.133 -16.717 1.00 11.34 178 LYS C CA 1
ATOM 9113 C C . LYS C 1 178 ? 19.744 9.060 -15.670 1.00 10.70 178 LYS C C 1
ATOM 9114 O O . LYS C 1 178 ? 19.410 9.344 -14.513 1.00 11.19 178 LYS C O 1
ATOM 9120 N N . GLY C 1 179 ? 19.891 7.814 -16.087 1.00 10.87 179 GLY C N 1
ATOM 9121 C CA . GLY C 1 179 ? 19.530 6.720 -15.224 1.00 10.74 179 GLY C CA 1
ATOM 9122 C C . GLY C 1 179 ? 18.067 6.773 -14.830 1.00 10.28 179 GLY C C 1
ATOM 9123 O O . GLY C 1 179 ? 17.208 7.213 -15.606 1.00 11.16 179 GLY C O 1
ATOM 9124 N N . VAL C 1 180 ? 17.788 6.317 -13.610 1.00 10.20 180 VAL C N 1
ATOM 9125 C CA . VAL C 1 180 ? 16.405 6.147 -13.168 1.00 10.03 180 VAL C CA 1
ATOM 9126 C C . VAL C 1 180 ? 16.156 6.702 -11.764 1.00 10.16 180 VAL C C 1
ATOM 9127 O O . VAL C 1 180 ? 15.044 6.546 -11.227 1.00 10.93 180 VAL C O 1
ATOM 9131 N N . SER C 1 181 ? 17.188 7.328 -11.175 1.00 9.98 181 SER C N 1
ATOM 9132 C CA . SER C 1 181 ? 17.158 7.663 -9.760 1.00 10.22 181 SER C CA 1
ATOM 9133 C C . SER C 1 181 ? 18.449 8.415 -9.405 1.00 9.49 181 SER C C 1
ATOM 9134 O O . SER C 1 181 ? 19.276 8.669 -10.263 1.00 10.02 181 SER C O 1
ATOM 9137 N N . GLN C 1 182 ? 18.630 8.633 -8.101 1.00 9.74 182 GLN C N 1
ATOM 9138 C CA . GLN C 1 182 ? 19.869 9.199 -7.569 1.00 9.68 182 GLN C CA 1
ATOM 9139 C C . GLN C 1 182 ? 21.080 8.329 -7.897 1.00 9.44 182 GLN C C 1
ATOM 9140 O O . GLN C 1 182 ? 22.218 8.806 -7.962 1.00 9.66 182 GLN C O 1
ATOM 9146 N N . SER C 1 183 ? 20.876 7.010 -8.076 1.00 9.58 183 SER C N 1
ATOM 9147 C CA . SER C 1 183 ? 22.011 6.102 -8.214 1.00 9.65 183 SER C CA 1
ATOM 9148 C C . SER C 1 183 ? 22.961 6.482 -9.353 1.00 10.03 183 SER C C 1
ATOM 9149 O O . SER C 1 183 ? 24.188 6.429 -9.196 1.00 10.87 183 SER C O 1
ATOM 9152 N N . ALA C 1 184 ? 22.423 6.852 -10.525 1.00 9.91 184 ALA C N 1
ATOM 9153 C CA . ALA C 1 184 ? 23.278 7.198 -11.655 1.00 10.63 184 ALA C CA 1
ATOM 9154 C C . ALA C 1 184 ? 24.201 8.324 -11.270 1.00 9.27 184 ALA C C 1
ATOM 9155 O O . ALA C 1 184 ? 25.361 8.381 -11.717 1.00 10.33 184 ALA C O 1
ATOM 9157 N N . GLY C 1 185 ? 23.700 9.263 -10.463 1.00 9.40 185 GLY C N 1
ATOM 9158 C CA . GLY C 1 185 ? 24.519 10.368 -10.014 1.00 9.42 185 GLY C CA 1
ATOM 9159 C C . GLY C 1 185 ? 25.692 9.950 -9.139 1.00 9.08 185 GLY C C 1
ATOM 9160 O O . GLY C 1 185 ? 26.804 10.513 -9.244 1.00 9.66 185 GLY C O 1
ATOM 9161 N N . HIS C 1 186 ? 25.501 8.938 -8.283 1.00 9.37 186 HIS C N 1
ATOM 9162 C CA . HIS C 1 186 ? 26.631 8.398 -7.558 1.00 9.73 186 HIS C CA 1
ATOM 9163 C C . HIS C 1 186 ? 27.716 7.932 -8.513 1.00 9.30 186 HIS C C 1
ATOM 9164 O O . HIS C 1 186 ? 28.911 8.181 -8.336 1.00 10.00 186 HIS C O 1
ATOM 9171 N N . HIS C 1 187 ? 27.296 7.161 -9.502 1.00 10.04 187 HIS C N 1
ATOM 9172 C CA . HIS C 1 187 ? 28.237 6.535 -10.426 1.00 10.72 187 HIS C CA 1
ATOM 9173 C C . HIS C 1 187 ? 29.001 7.618 -11.204 1.00 9.48 187 HIS C C 1
ATOM 9174 O O . HIS C 1 187 ? 30.240 7.561 -11.314 1.00 10.69 187 HIS C O 1
ATOM 9181 N N . ILE C 1 188 ? 28.281 8.614 -11.699 1.00 9.80 188 ILE C N 1
ATOM 9182 C CA . ILE C 1 188 ? 28.875 9.729 -12.406 1.00 10.70 188 ILE C CA 1
ATOM 9183 C C . ILE C 1 188 ? 29.887 10.471 -11.502 1.00 10.00 188 ILE C C 1
ATOM 9184 O O . ILE C 1 188 ? 31.014 10.786 -11.941 1.00 11.30 188 ILE C O 1
ATOM 9189 N N . ALA C 1 189 ? 29.520 10.737 -10.254 1.00 9.85 189 ALA C N 1
ATOM 9190 C CA . ALA C 1 189 ? 30.475 11.387 -9.334 1.00 10.22 189 ALA C CA 1
ATOM 9191 C C . ALA C 1 189 ? 31.711 10.521 -9.125 1.00 9.93 189 ALA C C 1
ATOM 9192 O O . ALA C 1 189 ? 32.832 11.029 -9.134 1.00 10.73 189 ALA C O 1
ATOM 9194 N N . ASN C 1 190 ? 31.511 9.230 -8.871 1.00 10.22 190 ASN C N 1
ATOM 9195 C CA . ASN C 1 190 ? 32.617 8.365 -8.554 1.00 10.87 190 ASN C CA 1
ATOM 9196 C C . ASN C 1 190 ? 33.637 8.315 -9.697 1.00 10.86 190 ASN C C 1
ATOM 9197 O O . ASN C 1 190 ? 34.842 8.239 -9.466 1.00 12.12 190 ASN C O 1
ATOM 9202 N N . ASN C 1 191 ? 33.150 8.306 -10.935 1.00 10.63 191 ASN C N 1
ATOM 9203 C CA . ASN C 1 191 ? 34.059 8.198 -12.085 1.00 11.82 191 ASN C CA 1
ATOM 9204 C C . ASN C 1 191 ? 35.076 9.323 -12.072 1.00 11.44 191 ASN C C 1
ATOM 9205 O O . ASN C 1 191 ? 36.283 9.106 -12.221 1.00 13.10 191 ASN C O 1
ATOM 9210 N N . THR C 1 192 ? 34.587 10.553 -11.968 1.00 11.06 192 THR C N 1
ATOM 9211 C CA . THR C 1 192 ? 35.439 11.748 -11.999 1.00 11.66 192 THR C CA 1
ATOM 9212 C C . THR C 1 192 ? 36.272 11.906 -10.747 1.00 11.01 192 THR C C 1
ATOM 9213 O O . THR C 1 192 ? 37.453 12.276 -10.824 1.00 12.46 192 THR C O 1
ATOM 9217 N N . VAL C 1 193 ? 35.719 11.604 -9.588 1.00 11.28 193 VAL C N 1
ATOM 9218 C CA . VAL C 1 193 ? 36.515 11.624 -8.358 1.00 10.48 193 VAL C CA 1
ATOM 9219 C C . VAL C 1 193 ? 37.706 10.656 -8.475 1.00 11.37 193 VAL C C 1
ATOM 9220 O O . VAL C 1 193 ? 38.856 11.016 -8.159 1.00 12.09 193 VAL C O 1
ATOM 9224 N N . MET C 1 194 ? 37.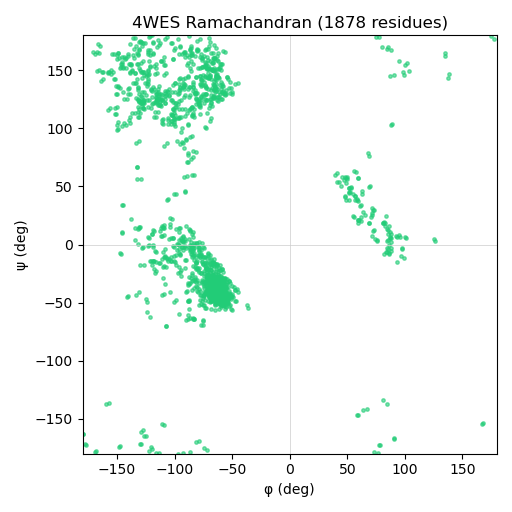433 9.446 -8.967 1.00 11.67 194 MET C N 1
ATOM 9225 C CA . MET C 1 194 ? 38.487 8.429 -9.081 1.00 12.25 194 MET C CA 1
ATOM 9226 C C . MET C 1 194 ? 39.603 8.863 -10.008 1.00 13.33 194 MET C C 1
ATOM 9227 O O . MET C 1 194 ? 40.801 8.809 -9.647 1.00 15.87 194 MET C O 1
ATOM 9232 N N . THR C 1 195 ? 39.236 9.318 -11.207 1.00 14.35 195 THR C N 1
ATOM 9233 C CA . THR C 1 195 ? 40.286 9.594 -12.197 1.00 15.16 195 THR C CA 1
ATOM 9234 C C . THR C 1 195 ? 40.964 10.928 -12.012 1.00 14.62 195 THR C C 1
ATOM 9235 O O . THR C 1 195 ? 42.150 11.077 -12.336 1.00 15.52 195 THR C O 1
ATOM 9239 N N . ASP C 1 196 ? 40.229 11.918 -11.531 1.00 12.91 196 ASP C N 1
ATOM 9240 C CA . ASP C 1 196 ? 40.682 13.297 -11.583 1.00 12.58 196 ASP C CA 1
ATOM 9241 C C . ASP C 1 196 ? 41.054 13.890 -10.247 1.00 11.32 196 ASP C C 1
ATOM 9242 O O . ASP C 1 196 ? 41.610 14.990 -10.230 1.00 12.89 196 ASP C O 1
ATOM 9247 N N . ILE C 1 197 ? 40.731 13.196 -9.147 1.00 11.20 197 ILE C N 1
ATOM 9248 C CA . ILE C 1 197 ? 40.999 13.741 -7.802 1.00 11.41 197 ILE C CA 1
ATOM 9249 C C . ILE C 1 197 ? 41.849 12.754 -7.000 1.00 11.55 197 ILE C C 1
ATOM 9250 O O . ILE C 1 197 ? 42.965 13.104 -6.572 1.00 12.07 197 ILE C O 1
ATOM 9255 N N . ILE C 1 198 ? 41.376 11.523 -6.806 1.00 11.81 198 ILE C N 1
ATOM 9256 C CA . ILE C 1 198 ? 42.105 10.558 -5.979 1.00 12.07 198 ILE C CA 1
ATOM 9257 C C . ILE C 1 198 ? 43.475 10.282 -6.588 1.00 13.30 198 ILE C C 1
ATOM 9258 O O . ILE C 1 198 ? 43.569 9.946 -7.774 1.00 14.85 198 ILE C O 1
ATOM 9263 N N . GLY C 1 199 ? 44.507 10.352 -5.751 1.00 12.84 199 GLY C N 1
ATOM 9264 C CA . GLY C 1 199 ? 45.854 10.025 -6.152 1.00 15.24 199 GLY C CA 1
ATOM 9265 C C . GLY C 1 199 ? 46.595 11.200 -6.724 1.00 15.24 199 GLY C C 1
ATOM 9266 O O . GLY C 1 199 ? 47.758 11.066 -7.110 1.00 17.53 199 GLY C O 1
ATOM 9267 N N . LYS C 1 200 ? 45.961 12.372 -6.748 1.00 15.70 200 LYS C N 1
ATOM 9268 C CA . LYS C 1 200 ? 46.626 13.592 -7.236 1.00 15.34 200 LYS C CA 1
ATOM 9269 C C . LYS C 1 200 ? 47.442 14.297 -6.147 1.00 16.74 200 LYS C C 1
ATOM 9270 O O . LYS C 1 200 ? 48.156 15.240 -6.427 1.00 21.23 200 LYS C O 1
ATOM 9276 N N . GLY C 1 201 ? 47.325 13.838 -4.906 1.00 17.15 201 GLY C N 1
ATOM 9277 C CA . GLY C 1 201 ? 48.058 14.453 -3.816 1.00 17.65 201 GLY C CA 1
ATOM 9278 C C . GLY C 1 201 ? 49.456 13.901 -3.629 1.00 23.45 201 GLY C C 1
ATOM 9279 O O . GLY C 1 201 ? 49.888 13.000 -4.335 1.00 25.99 201 GLY C O 1
ATOM 9280 N N . ASN C 1 202 ? 50.127 14.430 -2.619 1.00 24.92 202 ASN C N 1
ATOM 9281 C CA . ASN C 1 202 ? 51.528 14.127 -2.379 1.00 33.31 202 ASN C CA 1
ATOM 9282 C C . ASN C 1 202 ? 51.877 13.814 -0.934 1.00 31.54 202 ASN C C 1
ATOM 9283 O O . ASN C 1 202 ? 53.049 13.814 -0.557 1.00 43.38 202 ASN C O 1
ATOM 9288 N N . LYS C 1 203 ? 50.878 13.558 -0.120 1.00 23.94 203 LYS C N 1
ATOM 9289 C CA . LYS C 1 203 ? 51.131 13.379 1.295 1.00 22.15 203 LYS C CA 1
ATOM 9290 C C . LYS C 1 203 ? 51.812 12.043 1.625 1.00 18.59 203 LYS C C 1
ATOM 9291 O O . LYS C 1 203 ? 51.564 11.024 0.989 1.00 22.18 203 LYS C O 1
ATOM 9297 N N . GLU C 1 204 ? 52.701 12.067 2.617 1.00 21.52 204 GLU C N 1
ATOM 9298 C CA . GLU C 1 204 ? 53.306 10.850 3.115 1.00 21.03 204 GLU C CA 1
ATOM 9299 C C . GLU C 1 204 ? 52.301 10.104 3.976 1.00 21.44 204 GLU C C 1
ATOM 9300 O O . GLU C 1 204 ? 51.654 10.693 4.844 1.00 23.11 204 GLU C O 1
ATOM 9306 N N . GLN C 1 205 ? 52.134 8.822 3.685 1.00 19.87 205 GLN C N 1
ATOM 9307 C CA . GLN C 1 205 ? 51.213 7.967 4.399 1.00 19.07 205 GLN C CA 1
ATOM 9308 C C . GLN C 1 205 ? 51.629 7.741 5.843 1.00 18.77 205 GLN C C 1
ATOM 9309 O O . GLN C 1 205 ? 52.800 7.528 6.142 1.00 21.85 205 GLN C O 1
ATOM 9315 N N . LYS C 1 206 ? 50.650 7.785 6.735 1.00 18.92 206 LYS C N 1
ATOM 9316 C CA . LYS C 1 206 ? 50.873 7.534 8.153 1.00 19.87 206 LYS C CA 1
ATOM 9317 C C . LYS C 1 206 ? 50.562 6.078 8.504 1.00 18.31 206 LYS C C 1
ATOM 9318 O O . LYS C 1 206 ? 49.857 5.402 7.768 1.00 18.78 206 LYS C O 1
ATOM 9324 N N . LYS C 1 207 ? 51.037 5.629 9.666 1.00 19.78 207 LYS C N 1
ATOM 9325 C CA . LYS C 1 207 ? 50.742 4.287 10.155 1.00 21.36 207 LYS C CA 1
ATOM 9326 C C . LYS C 1 207 ? 49.257 4.156 10.478 1.00 18.21 207 LYS C C 1
ATOM 9327 O O . LYS C 1 207 ? 48.604 5.119 10.881 1.00 19.31 207 LYS C O 1
ATOM 9333 N N . TYR C 1 208 ? 48.762 2.933 10.327 1.00 17.44 208 TYR C N 1
ATOM 9334 C CA . TYR C 1 208 ? 47.394 2.591 10.702 1.00 16.45 208 TYR C CA 1
ATOM 9335 C C . TYR C 1 208 ? 46.359 3.508 10.008 1.00 15.30 208 TYR C C 1
ATOM 9336 O O . TYR C 1 208 ? 45.364 3.915 10.622 1.00 16.30 208 TYR C O 1
ATOM 9345 N N . SER C 1 209 ? 46.583 3.755 8.724 1.00 15.47 209 SER C N 1
ATOM 9346 C CA A SER C 1 209 ? 45.736 4.679 7.969 0.49 14.53 209 SER C CA 1
ATOM 9347 C CA B SER C 1 209 ? 45.762 4.666 7.943 0.51 15.48 209 SER C CA 1
ATOM 9348 C C . SER C 1 209 ? 44.556 3.958 7.339 1.00 14.39 209 SER C C 1
ATOM 9349 O O . SER C 1 209 ? 44.708 2.944 6.664 1.00 15.01 209 SER C O 1
ATOM 9354 N N . ILE C 1 210 ? 43.363 4.508 7.573 1.00 13.31 210 ILE C N 1
ATOM 9355 C CA . ILE C 1 210 ? 42.128 4.001 7.032 1.00 13.62 210 ILE C CA 1
ATOM 9356 C C . ILE C 1 210 ? 41.385 5.168 6.365 1.00 12.14 210 ILE C C 1
ATOM 9357 O O . ILE C 1 210 ? 41.583 6.329 6.723 1.00 12.70 210 ILE C O 1
ATOM 9362 N N . ASN C 1 211 ? 40.513 4.832 5.424 1.00 12.54 211 ASN C N 1
ATOM 9363 C CA . ASN C 1 211 ? 39.501 5.757 4.934 1.00 11.60 211 ASN C CA 1
ATOM 9364 C C . ASN C 1 211 ? 38.119 5.231 5.289 1.00 11.92 211 ASN C C 1
ATOM 9365 O O . ASN C 1 211 ? 37.903 4.005 5.278 1.00 12.72 211 ASN C O 1
ATOM 9370 N N . VAL C 1 212 ? 37.184 6.153 5.532 1.00 11.36 212 VAL C N 1
ATOM 9371 C CA . VAL C 1 212 ? 35.795 5.817 5.588 1.00 10.56 212 VAL C CA 1
ATOM 9372 C C . VAL C 1 212 ? 35.149 6.259 4.288 1.00 10.71 212 VAL C C 1
ATOM 9373 O O . VAL C 1 212 ? 35.028 7.456 4.026 1.00 11.94 212 VAL C O 1
ATOM 9377 N N . LEU C 1 213 ? 34.722 5.287 3.492 1.00 10.90 213 LEU C N 1
ATOM 9378 C CA . LEU C 1 213 ? 34.165 5.554 2.196 1.00 10.85 213 LEU C CA 1
ATOM 9379 C C . LEU C 1 213 ? 32.613 5.505 2.264 1.00 11.15 213 LEU C C 1
ATOM 9380 O O . LEU C 1 213 ? 32.014 4.616 2.882 1.00 11.87 213 LEU C O 1
ATOM 9385 N N . GLY C 1 214 ? 31.965 6.441 1.575 1.00 10.47 214 GLY C N 1
ATOM 9386 C CA . GLY C 1 214 ? 30.519 6.460 1.569 1.00 10.02 214 GLY C CA 1
ATOM 9387 C C . GLY C 1 214 ? 29.929 6.848 2.908 1.00 10.35 214 GLY C C 1
ATOM 9388 O O . GLY C 1 214 ? 28.998 6.172 3.410 1.00 10.62 214 GLY C O 1
ATOM 9389 N N . GLU C 1 215 ? 30.426 7.954 3.453 1.00 10.04 215 GLU C N 1
ATOM 9390 C CA . GLU C 1 215 ? 30.004 8.477 4.737 1.00 10.41 215 GLU C CA 1
ATOM 9391 C C . GLU C 1 215 ? 30.034 9.984 4.612 1.00 9.80 215 GLU C C 1
ATOM 9392 O O . GLU C 1 215 ? 31.067 10.547 4.235 1.00 10.43 215 GLU C O 1
ATOM 9398 N N . TYR C 1 216 ? 28.913 10.631 4.909 1.00 9.50 216 TYR C N 1
ATOM 9399 C CA . TYR C 1 216 ? 28.720 12.031 4.524 1.00 9.39 216 TYR C CA 1
ATOM 9400 C C . TYR C 1 216 ? 28.509 12.961 5.716 1.00 8.57 216 TYR C C 1
ATOM 9401 O O . TYR C 1 216 ? 28.173 14.122 5.536 1.00 8.95 216 TYR C O 1
ATOM 9410 N N . ASN C 1 217 ? 28.772 12.453 6.928 1.00 8.76 217 ASN C N 1
ATOM 9411 C CA . ASN C 1 217 ? 28.719 13.284 8.136 1.00 9.40 217 ASN C CA 1
ATOM 9412 C C . ASN C 1 217 ? 27.342 13.915 8.354 1.00 8.62 217 ASN C C 1
ATOM 9413 O O . ASN C 1 217 ? 27.258 15.044 8.843 1.00 8.93 217 ASN C O 1
ATOM 9418 N N . ILE C 1 218 ? 26.298 13.173 8.047 1.00 8.89 218 ILE C N 1
ATOM 9419 C CA . ILE C 1 218 ? 24.951 13.677 8.286 1.00 9.09 218 ILE C CA 1
ATOM 9420 C C . ILE C 1 218 ? 24.776 13.800 9.788 1.00 9.07 218 ILE C C 1
ATOM 9421 O O . ILE C 1 218 ? 24.998 12.837 10.547 1.00 9.79 218 ILE C O 1
ATOM 9426 N N . GLY C 1 219 ? 24.390 14.990 10.226 1.00 9.86 219 GLY C N 1
ATOM 9427 C CA . GLY C 1 219 ? 24.171 15.207 11.654 1.00 9.92 219 GLY C CA 1
ATOM 9428 C C . GLY C 1 219 ? 25.389 14.967 12.530 1.00 9.78 219 GLY C C 1
ATOM 9429 O O . GLY C 1 219 ? 25.222 14.779 13.731 1.00 11.33 219 GLY C O 1
ATOM 9430 N N . GLY C 1 220 ? 26.592 15.013 11.957 1.00 9.80 220 GLY C N 1
ATOM 9431 C CA . GLY C 1 220 ? 27.814 14.756 12.731 1.00 10.86 220 GLY C CA 1
ATOM 9432 C C . GLY C 1 220 ? 28.210 13.308 12.879 1.00 9.29 220 GLY C C 1
ATOM 9433 O O . GLY C 1 220 ? 29.143 13.001 13.637 1.00 10.59 220 GLY C O 1
ATOM 9434 N N . ASP C 1 221 ? 27.598 12.401 12.118 1.00 9.97 221 ASP C N 1
ATOM 9435 C CA . ASP C 1 221 ? 27.937 10.977 12.200 1.00 10.09 221 ASP C CA 1
ATOM 9436 C C . ASP C 1 221 ? 29.431 10.707 12.045 1.00 10.86 221 ASP C C 1
ATOM 9437 O O . ASP C 1 221 ? 29.992 9.818 12.736 1.00 11.82 221 ASP C O 1
ATOM 9442 N N . ALA C 1 222 ? 30.062 11.326 11.058 1.00 10.32 222 ALA C N 1
ATOM 9443 C CA . ALA C 1 222 ? 31.487 11.034 10.756 1.00 10.90 222 ALA C CA 1
ATOM 9444 C C . ALA C 1 222 ? 32.396 11.469 11.906 1.00 11.50 222 ALA C C 1
ATOM 9445 O O . ALA C 1 222 ? 33.375 10.764 12.273 1.00 12.36 222 ALA C O 1
ATOM 9447 N N . TRP C 1 223 ? 32.108 12.616 12.512 1.00 10.95 223 TRP C N 1
ATOM 9448 C CA . TRP C 1 223 ? 32.908 13.059 13.647 1.00 10.61 223 TRP C CA 1
ATOM 9449 C C . TRP C 1 223 ? 32.827 12.088 14.819 1.00 10.79 223 TRP C C 1
ATOM 9450 O O . TRP C 1 223 ? 33.779 11.891 15.550 1.00 12.40 223 TRP C O 1
ATOM 9461 N N . GLU C 1 224 ? 31.667 11.468 14.999 1.00 10.88 224 GLU C N 1
ATOM 9462 C CA . GLU C 1 224 ? 31.483 10.506 16.069 1.00 11.34 224 GLU C CA 1
ATOM 9463 C C . GLU C 1 224 ? 32.231 9.202 15.808 1.00 12.30 224 GLU C C 1
ATOM 9464 O O . GLU C 1 224 ? 32.876 8.639 16.724 1.00 14.40 224 GLU C O 1
ATOM 9470 N N . MET C 1 225 ? 32.202 8.719 14.569 1.00 12.88 225 MET C N 1
ATOM 9471 C CA A MET C 1 225 ? 32.995 7.536 14.298 0.53 15.40 225 MET C CA 1
ATOM 9472 C CA B MET C 1 225 ? 33.010 7.576 14.140 0.47 12.49 225 MET C CA 1
ATOM 9473 C C . MET C 1 225 ? 34.507 7.858 14.378 1.00 13.05 225 MET C C 1
ATOM 9474 O O . MET C 1 225 ? 35.244 7.052 14.933 1.00 14.26 225 MET C O 1
ATOM 9483 N N . ASP C 1 226 ? 34.942 9.042 13.913 1.00 11.97 226 ASP C N 1
ATOM 9484 C CA . ASP C 1 226 ? 36.346 9.420 13.993 1.00 13.13 226 ASP C CA 1
ATOM 9485 C C . ASP C 1 226 ? 36.803 9.491 15.446 1.00 13.05 226 ASP C C 1
ATOM 9486 O O . ASP C 1 226 ? 37.932 9.124 15.755 1.00 14.68 226 ASP C O 1
ATOM 9491 N N . ARG C 1 227 ? 35.921 9.953 16.335 1.00 12.50 227 ARG C N 1
ATOM 9492 C CA . ARG C 1 227 ? 36.291 10.062 17.742 1.00 13.73 227 ARG C CA 1
ATOM 9493 C C . ARG C 1 227 ? 36.757 8.703 18.279 1.00 13.70 227 ARG C C 1
ATOM 9494 O O . ARG C 1 227 ? 37.796 8.585 18.947 1.00 14.66 227 ARG C O 1
ATOM 9502 N N . VAL C 1 228 ? 35.994 7.669 17.968 1.00 13.57 228 VAL C N 1
ATOM 9503 C CA . VAL C 1 228 ? 36.292 6.336 18.470 1.00 15.10 228 VAL C CA 1
ATOM 9504 C C . VAL C 1 228 ? 37.505 5.735 17.739 1.00 14.16 228 VAL C C 1
ATOM 9505 O O . VAL C 1 228 ? 38.379 5.121 18.352 1.00 14.53 228 VAL C O 1
ATOM 9509 N N . LEU C 1 229 ? 37.568 5.924 16.432 1.00 13.72 229 LEU C N 1
ATOM 9510 C CA . LEU C 1 229 ? 38.678 5.372 15.655 1.00 13.47 229 LEU C CA 1
ATOM 9511 C C . LEU C 1 229 ? 40.014 5.980 16.103 1.00 14.24 229 LEU C C 1
ATOM 9512 O O . LEU C 1 229 ? 41.017 5.275 16.227 1.00 14.56 229 LEU C O 1
ATOM 9517 N N . GLU C 1 230 ? 40.005 7.290 16.347 1.00 13.90 230 GLU C N 1
ATOM 9518 C CA . GLU C 1 230 ? 41.232 7.963 16.766 1.00 14.35 230 GLU C CA 1
ATOM 9519 C C . GLU C 1 230 ? 41.639 7.539 18.172 1.00 15.71 230 GLU C C 1
ATOM 9520 O O . GLU C 1 230 ? 42.816 7.399 18.463 1.00 17.64 230 GLU C O 1
ATOM 9526 N N . LYS C 1 231 ? 40.657 7.320 19.042 1.00 14.73 231 LYS C N 1
ATOM 9527 C CA . LYS C 1 231 ? 40.930 6.803 20.390 1.00 16.11 231 LYS C CA 1
ATOM 9528 C C . LYS C 1 231 ? 41.640 5.445 20.353 1.00 16.26 231 LYS C C 1
ATOM 9529 O O . LYS C 1 231 ? 42.517 5.146 21.169 1.00 19.31 231 LYS C O 1
ATOM 9535 N N . ILE C 1 232 ? 41.247 4.583 19.414 1.00 16.38 232 ILE C N 1
ATOM 9536 C CA . ILE C 1 232 ? 41.871 3.252 19.282 1.00 15.82 232 ILE C CA 1
ATOM 9537 C C . ILE C 1 232 ? 43.276 3.388 18.715 1.00 17.56 232 ILE C C 1
ATOM 9538 O O . ILE C 1 232 ? 44.172 2.602 19.073 1.00 20.74 232 ILE C O 1
ATOM 9543 N N . GLY C 1 233 ? 43.489 4.392 17.864 1.00 16.56 233 GLY C N 1
ATOM 9544 C CA . GLY C 1 233 ? 44.825 4.610 17.320 1.00 20.32 233 GLY C CA 1
ATOM 9545 C C . GLY C 1 233 ? 44.947 4.685 15.817 1.00 18.41 233 GLY C C 1
ATOM 9546 O O . GLY C 1 233 ? 46.060 4.798 15.299 1.00 20.76 233 GLY C O 1
ATOM 9547 N N . TYR C 1 234 ? 43.815 4.611 15.110 1.00 16.55 234 TYR C N 1
ATOM 9548 C CA . TYR C 1 234 ? 43.865 4.725 13.658 1.00 15.29 234 TYR C CA 1
ATOM 9549 C C . TYR C 1 234 ? 44.135 6.165 13.252 1.00 16.55 234 TYR C C 1
ATOM 9550 O O . TYR C 1 234 ? 43.719 7.104 13.946 1.00 17.60 234 TYR C O 1
ATOM 9559 N N . HIS C 1 235 ? 44.728 6.326 12.076 1.00 16.17 235 HIS C N 1
ATOM 9560 C CA . HIS C 1 235 ? 44.749 7.597 11.372 1.00 15.17 235 HIS C CA 1
ATOM 9561 C C . HIS C 1 235 ? 43.604 7.573 10.363 1.00 14.96 235 HIS C C 1
ATOM 9562 O O . HIS C 1 235 ? 43.588 6.742 9.455 1.00 14.68 235 HIS C O 1
ATOM 9569 N N . VAL C 1 236 ? 42.636 8.478 10.536 1.00 14.21 236 VAL C N 1
ATOM 9570 C CA . VAL C 1 236 ? 41.524 8.582 9.600 1.00 12.85 236 VAL C CA 1
ATOM 9571 C C . VAL C 1 236 ? 42.004 9.477 8.472 1.00 12.81 236 VAL C C 1
ATOM 9572 O O . VAL C 1 236 ? 41.890 10.718 8.512 1.00 14.02 236 VAL C O 1
ATOM 9576 N N . ASN C 1 237 ? 42.527 8.828 7.443 1.00 13.40 237 ASN C N 1
ATOM 9577 C CA . ASN C 1 237 ? 43.172 9.538 6.355 1.00 13.14 237 ASN C CA 1
ATOM 9578 C C . ASN C 1 237 ? 42.195 10.419 5.571 1.00 12.23 237 ASN C C 1
ATOM 9579 O O . ASN C 1 237 ? 42.486 11.603 5.274 1.00 13.40 237 ASN C O 1
ATOM 9584 N N . ALA C 1 238 ? 41.029 9.854 5.257 1.00 12.94 238 ALA C N 1
ATOM 9585 C CA . ALA C 1 238 ? 39.989 10.598 4.565 1.00 11.95 238 ALA C CA 1
ATOM 9586 C C . ALA C 1 238 ? 38.655 9.945 4.835 1.00 12.45 238 ALA C C 1
ATOM 9587 O O . ALA C 1 238 ? 38.562 8.721 4.974 1.00 13.04 238 ALA C O 1
ATOM 9589 N N . THR C 1 239 ? 37.631 10.775 4.854 1.00 10.91 239 THR C N 1
ATOM 9590 C CA . THR C 1 239 ? 36.253 10.311 4.761 1.00 11.14 239 THR C CA 1
ATOM 9591 C C . THR C 1 239 ? 35.704 10.866 3.463 1.00 11.18 239 THR C C 1
ATOM 9592 O O . THR C 1 239 ? 35.777 12.059 3.190 1.00 11.45 239 THR C O 1
ATOM 9596 N N . LEU C 1 240 ? 35.198 9.959 2.619 1.00 10.54 240 LEU C N 1
ATOM 9597 C CA . LEU C 1 240 ? 34.610 10.359 1.356 1.00 10.24 240 LEU C CA 1
ATOM 9598 C C . LEU C 1 240 ? 33.091 10.350 1.542 1.00 10.12 240 LEU C C 1
ATOM 9599 O O . LEU C 1 240 ? 32.463 9.279 1.546 1.00 10.66 240 LEU C O 1
ATOM 9604 N N . THR C 1 241 ? 32.441 11.504 1.684 1.00 9.76 241 THR C N 1
ATOM 9605 C CA . THR C 1 241 ? 33.005 12.884 1.575 1.00 9.87 241 THR C CA 1
ATOM 9606 C C . THR C 1 241 ? 32.600 13.785 2.749 1.00 9.47 241 THR C C 1
ATOM 9607 O O . THR C 1 241 ? 32.843 14.990 2.697 1.00 9.95 241 THR C O 1
ATOM 9611 N N . GLY C 1 242 ? 32.089 13.196 3.834 1.00 10.01 242 GLY C N 1
ATOM 9612 C CA . GLY C 1 242 ? 31.655 14.017 4.957 1.00 10.53 242 GLY C CA 1
ATOM 9613 C C . GLY C 1 242 ? 32.770 14.816 5.605 1.00 10.06 242 GLY C C 1
ATOM 9614 O O . GLY C 1 242 ? 33.810 14.252 6.004 1.00 10.56 242 GLY C O 1
ATOM 9615 N N . ASP C 1 243 ? 32.533 16.116 5.713 1.00 9.73 243 ASP C N 1
ATOM 9616 C CA . ASP C 1 243 ? 33.497 17.078 6.230 1.00 9.82 243 ASP C CA 1
ATOM 9617 C C . ASP C 1 243 ? 34.838 17.058 5.494 1.00 10.03 243 ASP C C 1
ATOM 9618 O O . ASP C 1 243 ? 35.856 17.498 6.051 1.00 11.22 243 ASP C O 1
ATOM 9623 N N . ALA C 1 244 ? 34.850 16.601 4.238 1.00 9.70 244 ALA C N 1
ATOM 9624 C CA . ALA C 1 244 ? 36.097 16.455 3.539 1.00 9.89 244 ALA C CA 1
ATOM 9625 C C . ALA C 1 244 ? 36.646 17.766 3.013 1.00 9.90 244 ALA C C 1
ATOM 9626 O O . ALA C 1 244 ? 35.908 18.631 2.531 1.00 10.38 244 ALA C O 1
ATOM 9628 N N . THR C 1 245 ? 37.982 17.892 3.031 1.00 10.13 245 THR C N 1
ATOM 9629 C CA . THR C 1 245 ? 38.649 18.853 2.178 1.00 10.08 245 THR C CA 1
ATOM 9630 C C . THR C 1 245 ? 38.976 18.192 0.832 1.00 10.16 245 THR C C 1
ATOM 9631 O O . THR C 1 245 ? 39.142 16.955 0.729 1.00 11.31 245 THR C O 1
ATOM 9635 N N . TYR C 1 246 ? 39.094 19.017 -0.193 1.00 10.34 246 TYR C N 1
ATOM 9636 C CA . TYR C 1 246 ? 39.543 18.553 -1.489 1.00 10.58 246 TYR C CA 1
ATOM 9637 C C . TYR C 1 246 ? 40.892 17.811 -1.407 1.00 10.57 246 TYR C C 1
ATOM 9638 O O . TYR C 1 246 ? 41.057 16.757 -2.000 1.00 11.61 246 TYR C O 1
ATOM 9647 N N . GLU C 1 247 ? 41.826 18.374 -0.651 1.00 11.40 247 GLU C N 1
ATOM 9648 C CA . GLU C 1 247 ? 43.151 17.777 -0.521 1.00 12.37 247 GLU C CA 1
ATOM 9649 C C . GLU C 1 247 ? 43.069 16.387 0.113 1.00 12.59 247 GLU C C 1
ATOM 9650 O O . GLU C 1 247 ? 43.810 15.479 -0.281 1.00 12.89 247 GLU C O 1
ATOM 9656 N N . LYS C 1 248 ? 42.159 16.184 1.074 1.00 11.66 248 LYS C N 1
ATOM 9657 C CA . LYS C 1 248 ? 42.052 14.859 1.671 1.00 11.88 248 LYS C CA 1
ATOM 9658 C C . LYS C 1 248 ? 41.533 13.853 0.654 1.00 12.03 248 LYS C C 1
ATOM 9659 O O . LYS C 1 248 ? 41.997 12.697 0.625 1.00 13.04 248 LYS C O 1
ATOM 9665 N N . VAL C 1 249 ? 40.596 14.274 -0.221 1.00 11.22 249 VAL C N 1
ATOM 9666 C CA . VAL C 1 249 ? 40.164 13.363 -1.275 1.00 11.43 249 VAL C CA 1
ATOM 9667 C C . VAL C 1 249 ? 41.324 13.053 -2.234 1.00 11.62 249 VAL C C 1
ATOM 9668 O O . VAL C 1 249 ? 41.509 11.909 -2.661 1.00 11.76 249 VAL C O 1
ATOM 9672 N N . GLN C 1 250 ? 42.089 14.083 -2.571 1.00 11.03 250 GLN C N 1
ATOM 9673 C CA . GLN C 1 250 ? 43.254 13.878 -3.438 1.00 11.69 250 GLN C CA 1
ATOM 9674 C C . GLN C 1 250 ? 44.240 12.851 -2.853 1.00 12.58 250 GLN C C 1
ATOM 9675 O O . GLN C 1 250 ? 44.977 12.200 -3.597 1.00 14.14 250 GLN C O 1
ATOM 9681 N N . ASN C 1 251 ? 44.313 12.757 -1.534 1.00 12.16 251 ASN C N 1
ATOM 9682 C CA . ASN C 1 251 ? 45.226 11.833 -0.857 1.00 12.64 251 ASN C CA 1
ATOM 9683 C C . ASN C 1 251 ? 44.545 10.581 -0.335 1.00 12.26 251 ASN C C 1
ATOM 9684 O O . ASN C 1 251 ? 45.086 9.870 0.513 1.00 13.47 251 ASN C O 1
ATOM 9689 N N . ALA C 1 252 ? 43.387 10.230 -0.897 1.00 12.38 252 ALA C N 1
ATOM 9690 C CA . ALA C 1 252 ? 42.657 9.043 -0.425 1.00 13.54 252 ALA C CA 1
ATOM 9691 C C . ALA C 1 252 ? 43.498 7.764 -0.640 1.00 12.69 252 ALA C C 1
ATOM 9692 O O . ALA C 1 252 ? 43.294 6.798 0.061 1.00 13.82 252 ALA C O 1
ATOM 9694 N N . ASP C 1 253 ? 44.418 7.782 -1.605 1.00 13.50 253 ASP C N 1
ATOM 9695 C CA . ASP C 1 253 ? 45.239 6.598 -1.836 1.00 14.34 253 ASP C CA 1
ATOM 9696 C C . ASP C 1 253 ? 46.243 6.326 -0.690 1.00 14.46 253 ASP C C 1
ATOM 9697 O O . ASP C 1 253 ? 46.859 5.263 -0.682 1.00 16.68 253 ASP C O 1
ATOM 9702 N N . LYS C 1 254 ? 46.402 7.248 0.268 1.00 14.16 254 LYS C N 1
ATOM 9703 C CA . LYS C 1 254 ? 47.360 7.077 1.343 1.00 15.12 254 LYS C CA 1
ATOM 9704 C C . LYS C 1 254 ? 46.765 6.356 2.551 1.00 15.00 254 LYS C C 1
ATOM 9705 O O . LYS C 1 254 ? 46.714 6.888 3.673 1.00 15.66 254 LYS C O 1
ATOM 9711 N N . ALA C 1 255 ? 46.284 5.143 2.305 1.00 15.31 255 ALA C N 1
ATOM 9712 C CA . ALA C 1 255 ? 45.608 4.349 3.330 1.00 14.97 255 ALA C CA 1
ATOM 9713 C C . ALA C 1 255 ? 45.910 2.874 3.095 1.00 15.22 255 ALA C C 1
ATOM 9714 O O . ALA C 1 255 ? 46.210 2.450 1.966 1.00 16.87 255 ALA C O 1
ATOM 9716 N N . ASP C 1 256 ? 45.814 2.106 4.177 1.00 15.25 256 ASP C N 1
ATOM 9717 C CA . ASP C 1 256 ? 45.942 0.651 4.114 1.00 16.07 256 ASP C CA 1
ATOM 9718 C C . ASP C 1 256 ? 44.623 -0.093 4.030 1.00 16.74 256 ASP C C 1
ATOM 9719 O O . ASP C 1 256 ? 44.608 -1.254 3.645 1.00 20.25 256 ASP C O 1
ATOM 9724 N N . LEU C 1 257 ? 43.521 0.550 4.411 1.00 14.98 257 LEU C N 1
ATOM 9725 C CA . LEU C 1 257 ? 42.240 -0.139 4.441 1.00 14.79 257 LEU C CA 1
ATOM 9726 C C . LEU C 1 257 ? 41.095 0.866 4.189 1.00 13.20 257 LEU C C 1
ATOM 9727 O O . LEU C 1 257 ? 41.030 1.880 4.868 1.00 14.85 257 LEU C O 1
ATOM 9732 N N . ASN C 1 258 ? 40.224 0.521 3.247 1.00 13.00 258 ASN C N 1
ATOM 9733 C CA . ASN C 1 258 ? 39.006 1.277 2.992 1.00 13.14 258 ASN C CA 1
ATOM 9734 C C . ASN C 1 258 ? 37.850 0.630 3.739 1.00 13.45 258 ASN C C 1
ATOM 9735 O O . ASN C 1 258 ? 37.697 -0.597 3.708 1.00 15.23 258 ASN C O 1
ATOM 9740 N N . LEU C 1 259 ? 37.073 1.444 4.422 1.00 12.37 259 LEU C N 1
ATOM 9741 C CA . LEU C 1 259 ? 35.879 0.996 5.107 1.00 12.51 259 LEU C CA 1
ATOM 9742 C C . LEU C 1 259 ? 34.661 1.501 4.354 1.00 11.59 259 LEU C C 1
ATOM 9743 O O . LEU C 1 259 ? 34.517 2.708 4.175 1.00 16.24 259 LEU C O 1
ATOM 9748 N N . VAL C 1 260 ? 33.792 0.603 3.911 1.00 11.42 260 VAL C N 1
ATOM 9749 C CA . VAL C 1 260 ? 32.647 0.999 3.084 1.00 10.69 260 VAL C CA 1
ATOM 9750 C C . VAL C 1 260 ? 31.370 1.019 3.926 1.00 11.16 260 VAL C C 1
ATOM 9751 O O . VAL C 1 260 ? 30.855 -0.022 4.296 1.00 11.80 260 VAL C O 1
ATOM 9755 N N . GLN C 1 261 ? 30.902 2.224 4.231 1.00 10.84 261 GLN C N 1
ATOM 9756 C CA . GLN C 1 261 ? 29.669 2.400 5.011 1.00 10.99 261 GLN C CA 1
ATOM 9757 C C . GLN C 1 261 ? 28.437 2.313 4.109 1.00 11.19 261 GLN C C 1
ATOM 9758 O O . GLN C 1 261 ? 27.653 1.391 4.197 1.00 13.21 261 GLN C O 1
ATOM 9764 N N . CYS C 1 262 ? 28.326 3.267 3.195 1.00 10.53 262 CYS C N 1
ATOM 9765 C CA . CYS C 1 262 ? 27.306 3.197 2.156 1.00 10.36 262 CYS C CA 1
ATOM 9766 C C . CYS C 1 262 ? 27.847 2.432 0.949 1.00 10.81 262 CYS C C 1
ATOM 9767 O O . CYS C 1 262 ? 28.638 2.953 0.176 1.00 11.39 262 CYS C O 1
ATOM 9770 N N . HIS C 1 263 ? 27.429 1.169 0.790 1.00 10.35 263 HIS C N 1
ATOM 9771 C CA . HIS C 1 263 ? 27.887 0.397 -0.346 1.00 11.03 263 HIS C CA 1
ATOM 9772 C C . HIS C 1 263 ? 27.436 1.024 -1.679 1.00 10.50 263 HIS C C 1
ATOM 9773 O O . HIS C 1 263 ? 28.213 1.157 -2.613 1.00 11.46 263 HIS C O 1
ATOM 9780 N N . ARG C 1 264 ? 26.156 1.363 -1.784 1.00 10.51 264 ARG C N 1
ATOM 9781 C CA . ARG C 1 264 ? 25.601 1.772 -3.063 1.00 10.58 264 ARG C CA 1
ATOM 9782 C C . ARG C 1 264 ? 26.338 2.960 -3.669 1.00 10.19 264 ARG C C 1
ATOM 9783 O O . ARG C 1 264 ? 26.668 2.951 -4.858 1.00 11.05 264 ARG C O 1
ATOM 9791 N N . SER C 1 265 ? 26.597 3.997 -2.860 1.00 9.77 265 SER C N 1
ATOM 9792 C CA . SER C 1 265 ? 27.108 5.230 -3.438 1.00 10.40 265 SER C CA 1
ATOM 9793 C C . SER C 1 265 ? 28.607 5.206 -3.740 1.00 10.28 265 SER C C 1
ATOM 9794 O O . SER C 1 265 ? 29.026 6.033 -4.548 1.00 11.83 265 SER C O 1
ATOM 9797 N N . ILE C 1 266 ? 29.391 4.331 -3.090 1.00 10.78 266 ILE C N 1
ATOM 9798 C CA . ILE C 1 266 ? 30.834 4.446 -3.133 1.00 10.50 266 ILE C CA 1
ATOM 9799 C C . ILE C 1 266 ? 31.531 3.161 -3.562 1.00 10.60 266 ILE C C 1
ATOM 9800 O O . ILE C 1 266 ? 32.762 3.138 -3.699 1.00 11.43 266 ILE C O 1
ATOM 9805 N N . ASN C 1 267 ? 30.790 2.092 -3.798 1.00 10.83 267 ASN C N 1
ATOM 9806 C CA . ASN C 1 267 ? 31.465 0.831 -4.116 1.00 11.64 267 ASN C CA 1
ATOM 9807 C C . ASN C 1 267 ? 32.275 0.926 -5.407 1.00 11.95 267 ASN C C 1
ATOM 9808 O O . ASN C 1 267 ? 33.279 0.214 -5.540 1.00 12.87 267 ASN C O 1
ATOM 9813 N N . TYR C 1 268 ? 31.897 1.810 -6.329 1.00 11.37 268 TYR C N 1
ATOM 9814 C CA . TYR C 1 268 ? 32.664 2.028 -7.536 1.00 12.94 268 TYR C CA 1
ATOM 9815 C C . TYR C 1 268 ? 34.103 2.381 -7.183 1.00 12.02 268 TYR C C 1
ATOM 9816 O O . TYR C 1 268 ? 35.063 1.777 -7.687 1.00 12.68 268 TYR C O 1
ATOM 9825 N N . ILE C 1 269 ? 34.275 3.389 -6.342 1.00 11.75 269 ILE C N 1
ATOM 9826 C CA . ILE C 1 269 ? 35.608 3.816 -5.901 1.00 11.83 269 ILE C CA 1
ATOM 9827 C C . ILE C 1 269 ? 36.283 2.732 -5.059 1.00 11.31 269 ILE C C 1
ATOM 9828 O O . ILE C 1 269 ? 37.502 2.542 -5.181 1.00 12.15 269 ILE C O 1
ATOM 9833 N N . ALA C 1 270 ? 35.556 2.042 -4.194 1.00 12.13 270 ALA C N 1
ATOM 9834 C CA . ALA C 1 270 ? 36.190 0.953 -3.424 1.00 12.93 270 ALA C CA 1
ATOM 9835 C C . ALA C 1 270 ? 36.815 -0.065 -4.345 1.00 12.92 270 ALA C C 1
ATOM 9836 O O . ALA C 1 270 ? 37.970 -0.481 -4.143 1.00 13.11 270 ALA C O 1
ATOM 9838 N N . GLU C 1 271 ? 36.074 -0.456 -5.377 1.00 12.69 271 GLU C N 1
ATOM 9839 C CA . GLU C 1 271 ? 36.580 -1.433 -6.346 1.00 14.08 271 GLU C CA 1
ATOM 9840 C C . GLU C 1 271 ? 37.786 -0.873 -7.082 1.00 13.70 271 GLU C C 1
ATOM 9841 O O . GLU C 1 271 ? 38.814 -1.555 -7.244 1.00 15.11 271 GLU C O 1
ATOM 9847 N N . MET C 1 272 ? 37.668 0.350 -7.567 1.00 12.79 272 MET C N 1
ATOM 9848 C CA . MET C 1 272 ? 38.736 0.918 -8.384 1.00 13.11 272 MET C CA 1
ATOM 9849 C C . MET C 1 272 ? 40.001 1.202 -7.588 1.00 13.59 272 MET C C 1
ATOM 9850 O O . MET C 1 272 ? 41.112 1.072 -8.115 1.00 14.82 272 MET C O 1
ATOM 9855 N N . MET C 1 273 ? 39.869 1.606 -6.326 1.00 13.84 273 MET C N 1
ATOM 9856 C CA . MET C 1 273 ? 41.068 1.785 -5.486 1.00 14.38 273 MET C CA 1
ATOM 9857 C C . MET C 1 273 ? 41.787 0.452 -5.230 1.00 14.49 273 MET C C 1
ATOM 9858 O O . MET C 1 273 ? 43.023 0.400 -5.146 1.00 15.96 273 MET C O 1
ATOM 9863 N N . GLU C 1 274 ? 41.035 -0.633 -5.102 1.00 15.05 274 GLU C N 1
ATOM 9864 C CA . GLU C 1 274 ? 41.644 -1.929 -4.910 1.00 15.89 274 GLU C CA 1
ATOM 9865 C C . GLU C 1 274 ? 42.403 -2.323 -6.183 1.00 16.14 274 GLU C C 1
ATOM 9866 O O . GLU C 1 274 ? 43.541 -2.801 -6.131 1.00 17.98 274 GLU C O 1
ATOM 9872 N N . THR C 1 275 ? 41.790 -2.089 -7.346 1.00 15.61 275 THR C N 1
ATOM 9873 C CA . THR C 1 275 ? 42.425 -2.426 -8.612 1.00 16.14 275 THR C CA 1
ATOM 9874 C C . THR C 1 275 ? 43.660 -1.581 -8.858 1.00 16.38 275 THR C C 1
ATOM 9875 O O . THR C 1 275 ? 44.709 -2.118 -9.237 1.00 18.22 275 THR C O 1
ATOM 9879 N N . LYS C 1 276 ? 43.538 -0.259 -8.683 1.00 15.65 276 LYS C N 1
ATOM 9880 C CA . LYS C 1 276 ? 44.611 0.649 -9.061 1.00 15.59 276 LYS C CA 1
ATOM 9881 C C . LYS C 1 276 ? 45.749 0.693 -8.047 1.00 15.81 276 LYS C C 1
ATOM 9882 O O . LYS C 1 276 ? 46.918 0.810 -8.432 1.00 17.39 276 LYS C O 1
ATOM 9888 N N . TYR C 1 277 ? 45.407 0.634 -6.752 1.00 16.07 277 TYR C N 1
ATOM 9889 C CA . TYR C 1 277 ? 46.391 0.851 -5.689 1.00 15.14 277 TYR C CA 1
ATOM 9890 C C . TYR C 1 277 ? 46.668 -0.372 -4.843 1.00 17.30 277 TYR C C 1
ATOM 9891 O O . TYR C 1 277 ? 47.675 -0.388 -4.146 1.00 19.26 277 TYR C O 1
ATOM 9900 N N . GLY C 1 278 ? 45.802 -1.390 -4.909 1.00 16.54 278 GLY C N 1
ATOM 9901 C CA . GLY C 1 278 ? 45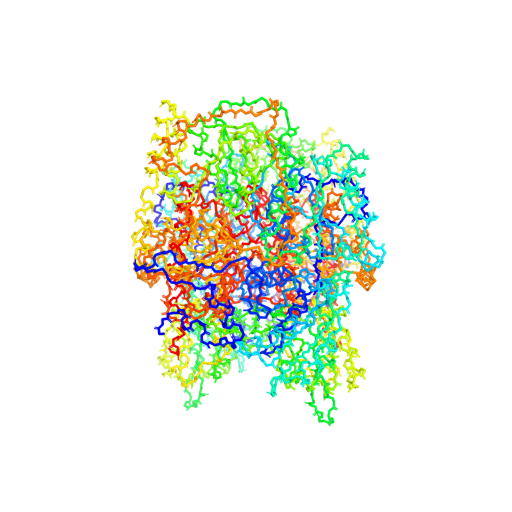.968 -2.552 -4.087 1.00 16.12 278 GLY C CA 1
ATOM 9902 C C . GLY C 1 278 ? 45.338 -2.430 -2.715 1.00 16.46 278 GLY C C 1
ATOM 9903 O O . GLY C 1 278 ? 45.429 -3.339 -1.900 1.00 18.54 278 GLY C O 1
ATOM 9904 N N . ILE C 1 279 ? 44.626 -1.335 -2.485 1.00 17.02 279 ILE C N 1
ATOM 9905 C CA . ILE C 1 279 ? 44.054 -1.088 -1.174 1.00 16.24 279 ILE C CA 1
ATOM 9906 C C . ILE C 1 279 ? 42.795 -1.931 -1.001 1.00 15.89 279 ILE C C 1
ATOM 9907 O O . ILE C 1 279 ? 41.821 -1.766 -1.739 1.00 15.95 279 ILE C O 1
ATOM 9912 N N . PRO C 1 280 ? 42.774 -2.818 0.011 1.00 16.00 280 PRO C N 1
ATOM 9913 C CA . PRO C 1 280 ? 41.583 -3.639 0.238 1.00 17.10 280 PRO C CA 1
ATOM 9914 C C . PRO C 1 280 ? 40.469 -2.831 0.891 1.00 15.75 280 PRO C C 1
ATOM 9915 O O . PRO C 1 280 ? 40.725 -1.759 1.482 1.00 15.23 280 PRO C O 1
ATOM 9919 N N . TRP C 1 281 ? 39.234 -3.325 0.790 1.00 15.40 281 TRP C N 1
ATOM 9920 C CA . TRP C 1 281 ? 38.106 -2.708 1.479 1.00 13.83 281 TRP C CA 1
ATOM 9921 C C . TRP C 1 281 ? 37.347 -3.761 2.234 1.00 14.18 281 TRP C C 1
ATOM 9922 O O . TRP C 1 281 ? 37.312 -4.934 1.832 1.00 14.75 281 TRP C O 1
ATOM 9933 N N . ILE C 1 282 ? 36.744 -3.321 3.340 1.00 13.89 282 ILE C N 1
ATOM 9934 C CA . ILE C 1 282 ? 35.761 -4.125 4.030 1.00 13.74 282 ILE C CA 1
ATOM 9935 C C . ILE C 1 282 ? 34.444 -3.358 4.133 1.00 13.14 282 ILE C C 1
ATOM 9936 O O . ILE C 1 282 ? 34.435 -2.130 4.263 1.00 13.57 282 ILE C O 1
ATOM 9941 N N . LYS C 1 283 ? 33.341 -4.082 4.066 1.00 13.88 283 LYS C N 1
ATOM 9942 C CA . LYS C 1 283 ? 32.072 -3.487 4.452 1.00 13.07 283 LYS C CA 1
ATOM 9943 C C . LYS C 1 283 ? 32.131 -3.167 5.936 1.00 13.42 283 LYS C C 1
ATOM 9944 O O . LYS C 1 283 ? 32.582 -3.981 6.704 1.00 17.50 283 LYS C O 1
ATOM 9950 N N . CYS C 1 284 ? 31.747 -1.952 6.318 1.00 13.00 284 CYS C N 1
ATOM 9951 C CA . CYS C 1 284 ? 31.633 -1.550 7.709 1.00 12.69 284 CYS C CA 1
ATOM 9952 C C . CYS C 1 284 ? 30.216 -1.158 8.012 1.00 11.89 284 CYS C C 1
ATOM 9953 O O . CYS C 1 284 ? 29.419 -0.827 7.113 1.00 13.09 284 CYS C O 1
ATOM 9956 N N . ASN C 1 285 ? 29.909 -1.093 9.307 1.00 12.23 285 ASN C N 1
ATOM 9957 C CA . ASN C 1 285 ? 28.665 -0.490 9.732 1.00 11.61 285 ASN C CA 1
ATOM 9958 C C . ASN C 1 285 ? 28.817 0.128 11.086 1.00 11.54 285 ASN C C 1
ATOM 9959 O O . ASN C 1 285 ? 28.856 -0.583 12.085 1.00 13.43 285 ASN C O 1
ATOM 9964 N N . PHE C 1 286 ? 28.946 1.456 11.094 1.00 11.92 286 PHE C N 1
ATOM 9965 C CA . PHE C 1 286 ? 29.129 2.190 12.317 1.00 11.67 286 PHE C CA 1
ATOM 9966 C C . PHE C 1 286 ? 27.806 2.570 12.979 1.00 11.56 286 PHE C C 1
ATOM 9967 O O . PHE C 1 286 ? 27.795 3.407 13.876 1.00 13.87 286 PHE C O 1
ATOM 9975 N N . ILE C 1 287 ? 26.686 1.987 12.554 1.00 11.79 287 ILE C N 1
ATOM 9976 C CA . ILE C 1 287 ? 25.400 2.245 13.151 1.00 11.90 287 ILE C CA 1
ATOM 9977 C C . ILE C 1 287 ? 24.997 1.056 14.014 1.00 11.03 287 ILE C C 1
ATOM 9978 O O . ILE C 1 287 ? 24.950 -0.081 13.537 1.00 12.64 287 ILE C O 1
ATOM 9983 N N . GLY C 1 288 ? 24.644 1.340 15.276 1.00 11.41 288 GLY C N 1
ATOM 9984 C CA . GLY C 1 288 ? 24.212 0.330 16.224 1.00 11.54 288 GLY C CA 1
ATOM 9985 C C . GLY C 1 288 ? 25.400 -0.285 16.961 1.00 12.36 288 GLY C C 1
ATOM 9986 O O . GLY C 1 288 ? 26.472 -0.466 16.383 1.00 13.13 288 GLY C O 1
ATOM 9987 N N . VAL C 1 289 ? 25.209 -0.626 18.224 1.00 12.63 289 VAL C N 1
ATOM 9988 C CA . VAL C 1 289 ? 26.299 -1.203 19.024 1.00 12.98 289 VAL C CA 1
ATOM 9989 C C . VAL C 1 289 ? 26.855 -2.435 18.323 1.00 13.04 289 VAL C C 1
ATOM 9990 O O . VAL C 1 289 ? 28.067 -2.590 18.184 1.00 13.24 289 VAL C O 1
ATOM 9994 N N . ASP C 1 290 ? 25.996 -3.342 17.901 1.00 13.05 290 ASP C N 1
ATOM 9995 C CA . ASP C 1 290 ? 26.474 -4.595 17.314 1.00 13.36 290 ASP C CA 1
ATOM 9996 C C . ASP C 1 290 ? 27.233 -4.317 16.022 1.00 14.55 290 ASP C C 1
ATOM 9997 O O . ASP C 1 290 ? 28.251 -4.944 15.756 1.00 14.80 290 ASP C O 1
ATOM 10002 N N . GLY C 1 291 ? 26.726 -3.387 15.222 1.00 13.50 291 GLY C N 1
ATOM 10003 C CA . GLY C 1 291 ? 27.390 -3.029 13.983 1.00 12.89 291 GLY C CA 1
ATOM 10004 C C . GLY C 1 291 ? 28.774 -2.474 14.267 1.00 13.35 291 GLY C C 1
ATOM 10005 O O . GLY C 1 291 ? 29.776 -2.896 13.669 1.00 13.56 291 GLY C O 1
ATOM 10006 N N . ILE C 1 292 ? 28.843 -1.523 15.196 1.00 13.15 292 ILE C N 1
ATOM 10007 C CA . ILE C 1 292 ? 30.117 -0.875 15.502 1.00 13.84 292 ILE C CA 1
ATOM 10008 C C . ILE C 1 292 ? 31.148 -1.844 16.046 1.00 13.43 292 ILE C C 1
ATOM 10009 O O . ILE C 1 292 ? 32.316 -1.826 15.654 1.00 13.46 292 ILE C O 1
ATOM 10014 N N . VAL C 1 293 ? 30.739 -2.660 16.996 1.00 13.15 293 VAL C N 1
ATOM 10015 C CA A VAL C 1 293 ? 31.707 -3.553 17.609 0.47 15.76 293 VAL C CA 1
ATOM 10016 C CA B VAL C 1 293 ? 31.628 -3.620 17.640 0.53 14.05 293 VAL C CA 1
ATOM 10017 C C . VAL C 1 293 ? 32.222 -4.587 16.609 1.00 14.50 293 VAL C C 1
ATOM 10018 O O . VAL C 1 293 ? 33.423 -4.883 16.596 1.00 14.91 293 VAL C O 1
ATOM 10025 N N . GLU C 1 294 ? 31.356 -5.100 15.740 1.00 15.04 294 GLU C N 1
ATOM 10026 C CA . GLU C 1 294 ? 31.776 -6.037 14.715 1.00 14.90 294 GLU C CA 1
ATOM 10027 C C . GLU C 1 294 ? 32.733 -5.357 13.755 1.00 13.58 294 GLU C C 1
ATOM 10028 O O . GLU C 1 294 ? 33.760 -5.920 13.365 1.00 15.45 294 GLU C O 1
ATOM 10034 N N . THR C 1 295 ? 32.420 -4.119 13.373 1.00 13.80 295 THR C N 1
ATOM 10035 C CA . THR C 1 295 ? 33.279 -3.362 12.486 1.00 13.46 295 THR C CA 1
ATOM 10036 C C . THR C 1 295 ? 34.656 -3.186 13.106 1.00 15.09 295 THR C C 1
ATOM 10037 O O . THR C 1 295 ? 35.676 -3.462 12.460 1.00 15.72 295 THR C O 1
ATOM 10041 N N . LEU C 1 296 ? 34.706 -2.736 14.359 1.00 13.41 296 LEU C N 1
ATOM 10042 C CA . LEU C 1 296 ? 36.009 -2.477 14.988 1.00 14.00 296 LEU C CA 1
ATOM 10043 C C . LEU C 1 296 ? 36.821 -3.759 15.124 1.00 14.68 296 LEU C C 1
ATOM 10044 O O . LEU C 1 296 ? 38.054 -3.761 14.965 1.00 14.95 296 LEU C O 1
ATOM 10049 N N . ARG C 1 297 ? 36.161 -4.854 15.458 1.00 15.59 297 ARG C N 1
ATOM 10050 C CA . ARG C 1 297 ? 36.869 -6.139 15.573 1.00 15.20 297 ARG C CA 1
ATOM 10051 C C . ARG C 1 297 ? 37.370 -6.635 14.222 1.00 16.35 297 ARG C C 1
ATOM 10052 O O . ARG C 1 297 ? 38.488 -7.150 14.126 1.00 18.11 297 ARG C O 1
ATOM 10060 N N . ASP C 1 298 ? 36.593 -6.416 13.161 1.00 16.66 298 ASP C N 1
ATOM 10061 C CA . ASP C 1 298 ? 37.031 -6.777 11.804 1.00 16.74 298 ASP C CA 1
ATOM 10062 C C . ASP C 1 298 ? 38.272 -5.969 11.408 1.00 17.08 298 ASP C C 1
ATOM 10063 O O . ASP C 1 298 ? 39.219 -6.511 10.840 1.00 17.52 298 ASP C O 1
ATOM 10068 N N . MET C 1 299 ? 38.269 -4.665 11.704 1.00 15.92 299 MET C N 1
ATOM 10069 C CA . MET C 1 299 ? 39.404 -3.824 11.393 1.00 16.45 299 MET C CA 1
ATOM 10070 C C . MET C 1 299 ? 40.659 -4.324 12.103 1.00 15.14 299 MET C C 1
ATOM 10071 O O . MET C 1 299 ? 41.735 -4.397 11.501 1.00 16.74 299 MET C O 1
ATOM 10076 N N . ALA C 1 300 ? 40.488 -4.630 13.383 1.00 15.90 300 ALA C N 1
ATOM 10077 C CA . ALA C 1 300 ? 41.622 -5.098 14.184 1.00 16.95 300 ALA C CA 1
ATOM 10078 C C . ALA C 1 300 ? 42.207 -6.390 13.606 1.00 16.55 300 ALA C C 1
ATOM 10079 O O . ALA C 1 300 ? 43.427 -6.560 13.536 1.00 19.01 300 ALA C O 1
ATOM 10081 N N . LYS C 1 301 ? 41.334 -7.260 13.111 1.00 17.54 301 LYS C N 1
ATOM 10082 C CA . LYS C 1 301 ? 41.807 -8.492 12.514 1.00 18.50 301 LYS C CA 1
ATOM 10083 C C . LYS C 1 301 ? 42.603 -8.221 11.244 1.00 17.07 301 LYS C C 1
ATOM 10084 O O . LYS C 1 301 ? 43.605 -8.873 10.988 1.00 19.19 301 LYS C O 1
ATOM 10090 N N . CYS C 1 302 ? 42.191 -7.216 10.477 1.00 16.54 302 CYS C N 1
ATOM 10091 C CA . CYS C 1 302 ? 42.906 -6.888 9.253 1.00 17.72 302 CYS C CA 1
ATOM 10092 C C . CYS C 1 302 ? 44.302 -6.368 9.549 1.00 18.61 302 CYS C C 1
ATOM 10093 O O . CYS C 1 302 ? 45.248 -6.684 8.836 1.00 20.73 302 CYS C O 1
ATOM 10096 N N . PHE C 1 303 ? 44.436 -5.523 10.565 1.00 18.38 303 PHE C N 1
ATOM 10097 C CA . PHE C 1 303 ? 45.743 -4.938 10.885 1.00 18.09 303 PHE C CA 1
ATOM 10098 C C . PHE C 1 303 ? 46.620 -5.895 11.680 1.00 20.78 303 PHE C C 1
ATOM 10099 O O . PHE C 1 303 ? 47.847 -5.839 11.564 1.00 22.49 303 PHE C O 1
ATOM 10107 N N . ASP C 1 304 ? 46.013 -6.770 12.490 1.00 19.27 304 ASP C N 1
ATOM 10108 C CA . ASP C 1 304 ? 46.737 -7.791 13.247 1.00 20.93 304 ASP C CA 1
ATOM 10109 C C . ASP C 1 304 ? 47.925 -7.198 13.997 1.00 19.52 304 ASP C C 1
ATOM 10110 O O . ASP C 1 304 ? 49.049 -7.704 13.930 1.00 24.36 304 ASP C O 1
ATOM 10115 N N . ASP C 1 305 ? 47.646 -6.172 14.771 1.00 19.28 305 ASP C N 1
ATOM 10116 C CA . ASP C 1 305 ? 48.624 -5.496 15.607 1.00 21.01 305 ASP C CA 1
ATOM 10117 C C . ASP C 1 305 ? 48.214 -5.710 17.056 1.00 20.19 305 ASP C C 1
ATOM 10118 O O . ASP C 1 305 ? 47.111 -5.406 17.434 1.00 18.63 305 ASP C O 1
ATOM 10123 N N . PRO C 1 306 ? 49.118 -6.253 17.883 1.00 19.31 306 PRO C N 1
ATOM 10124 C CA . PRO C 1 306 ? 48.712 -6.545 19.242 1.00 18.28 306 PRO C CA 1
ATOM 10125 C C . PRO C 1 306 ? 48.183 -5.366 20.056 1.00 20.12 306 PRO C C 1
ATOM 10126 O O . PRO C 1 306 ? 47.183 -5.515 20.781 1.00 20.09 306 PRO C O 1
ATOM 10130 N N . GLU C 1 307 ? 48.805 -4.199 19.913 1.00 21.82 307 GLU C N 1
ATOM 10131 C CA . GLU C 1 307 ? 48.353 -3.017 20.655 1.00 24.59 307 GLU C CA 1
ATOM 10132 C C . GLU C 1 307 ? 46.985 -2.539 20.156 1.00 20.87 307 GLU C C 1
ATOM 10133 O O . GLU C 1 307 ? 46.125 -2.179 20.937 1.00 22.58 307 GLU C O 1
ATOM 10139 N N . LEU C 1 308 ? 46.789 -2.568 18.849 1.00 23.17 308 LEU C N 1
ATOM 10140 C CA . LEU C 1 308 ? 45.527 -2.176 18.256 1.00 21.90 308 LEU C CA 1
ATOM 10141 C C . LEU C 1 308 ? 44.398 -3.114 18.687 1.00 18.29 308 LEU C C 1
ATOM 10142 O O . LEU C 1 308 ? 43.292 -2.676 18.989 1.00 19.86 308 LEU C O 1
ATOM 10147 N N . THR C 1 309 ? 44.693 -4.401 18.741 1.00 16.84 309 THR C N 1
ATOM 10148 C CA . THR C 1 309 ? 43.707 -5.392 19.192 1.00 15.61 309 THR C CA 1
ATOM 10149 C C . THR C 1 309 ? 43.302 -5.116 20.642 1.00 14.91 309 THR C C 1
ATOM 10150 O O . THR C 1 309 ? 42.106 -5.129 20.978 1.00 15.76 309 THR C O 1
ATOM 10154 N N . LYS C 1 310 ? 44.301 -4.922 21.512 1.00 15.93 310 LYS C N 1
ATOM 10155 C CA . LYS C 1 310 ? 44.025 -4.576 22.911 1.00 15.84 310 LYS C CA 1
ATOM 10156 C C . LYS C 1 310 ? 43.235 -3.274 23.042 1.00 16.04 310 LYS C C 1
ATOM 10157 O O . LYS C 1 310 ? 42.237 -3.225 23.750 1.00 16.29 310 LYS C O 1
ATOM 10163 N N . ARG C 1 311 ? 43.687 -2.226 22.362 1.00 16.39 311 ARG C N 1
ATOM 10164 C CA . ARG C 1 311 ? 43.015 -0.939 22.468 1.00 16.77 311 ARG C CA 1
ATOM 10165 C C . ARG C 1 311 ? 41.583 -1.009 21.975 1.00 15.53 311 ARG C C 1
ATOM 10166 O O . ARG C 1 311 ? 40.690 -0.352 22.520 1.00 17.72 311 ARG C O 1
ATOM 10174 N N . THR C 1 312 ? 41.363 -1.789 20.920 1.00 15.38 312 THR C N 1
ATOM 10175 C CA . THR C 1 312 ? 39.999 -2.001 20.399 1.00 16.63 312 THR C CA 1
ATOM 10176 C C . THR C 1 312 ? 39.082 -2.514 21.515 1.00 16.65 312 THR C C 1
ATOM 10177 O O . THR C 1 312 ? 37.993 -1.975 21.723 1.00 16.50 312 THR C O 1
ATOM 10181 N N . GLU C 1 313 ? 39.526 -3.541 22.251 1.00 15.05 313 GLU C N 1
ATOM 10182 C CA . GLU C 1 313 ? 38.690 -4.083 23.328 1.00 14.43 313 GLU C CA 1
ATOM 10183 C C . GLU C 1 313 ? 38.517 -3.100 24.474 1.00 14.28 313 GLU C C 1
ATOM 10184 O O . GLU C 1 313 ? 37.430 -2.993 25.053 1.00 15.25 313 GLU C O 1
ATOM 10190 N N . GLU C 1 314 ? 39.585 -2.379 24.811 1.00 15.09 314 GLU C N 1
ATOM 10191 C CA . GLU C 1 314 ? 39.507 -1.371 25.867 1.00 14.59 314 GLU C CA 1
ATOM 10192 C C . GLU C 1 314 ? 38.483 -0.271 25.524 1.00 14.32 314 GLU C C 1
ATOM 10193 O O . GLU C 1 314 ? 37.656 0.119 26.359 1.00 15.30 314 GLU C O 1
ATOM 10199 N N . VAL C 1 315 ? 38.567 0.244 24.303 1.00 15.08 315 VAL C N 1
ATOM 10200 C CA . VAL C 1 315 ? 37.674 1.327 23.894 1.00 14.16 315 VAL C CA 1
ATOM 10201 C C . VAL C 1 315 ? 36.253 0.837 23.784 1.00 14.42 315 VAL C C 1
ATOM 10202 O O . VAL C 1 315 ? 35.319 1.508 24.239 1.00 15.55 315 VAL C O 1
ATOM 10206 N N . ILE C 1 316 ? 36.070 -0.330 23.193 1.00 14.88 316 ILE C N 1
ATOM 10207 C CA . ILE C 1 316 ? 34.720 -0.899 23.147 1.00 15.50 316 ILE C CA 1
ATOM 10208 C C . ILE C 1 316 ? 34.103 -1.012 24.542 1.00 14.06 316 ILE C C 1
ATOM 10209 O O . ILE C 1 316 ? 32.967 -0.619 24.802 1.00 15.01 316 ILE C O 1
ATOM 10214 N N . ALA C 1 317 ? 34.859 -1.589 25.459 1.00 14.63 317 ALA C N 1
ATOM 10215 C CA . ALA C 1 317 ? 34.335 -1.800 26.797 1.00 14.61 317 ALA C CA 1
ATOM 10216 C C . ALA C 1 317 ? 33.995 -0.467 27.498 1.00 13.96 317 ALA C C 1
ATOM 10217 O O . ALA C 1 317 ? 32.951 -0.351 28.137 1.00 15.55 317 ALA C O 1
ATOM 10219 N N . GLU C 1 318 ? 34.851 0.525 27.371 1.00 14.61 318 GLU C N 1
ATOM 10220 C CA . GLU C 1 318 ? 34.589 1.810 28.022 1.00 15.67 318 GLU C CA 1
ATOM 10221 C C . GLU C 1 318 ? 33.376 2.510 27.405 1.00 14.78 318 GLU C C 1
ATOM 10222 O O . GLU C 1 318 ? 32.557 3.114 28.116 1.00 15.92 318 GLU C O 1
ATOM 10228 N N . GLU C 1 319 ? 33.267 2.460 26.072 1.00 14.53 319 GLU C N 1
ATOM 10229 C CA . GLU C 1 319 ? 32.159 3.126 25.392 1.00 14.66 319 GLU C CA 1
ATOM 10230 C C . GLU C 1 319 ? 30.834 2.464 25.769 1.00 14.50 319 GLU C C 1
ATOM 10231 O O . GLU C 1 319 ? 29.840 3.152 26.017 1.00 14.90 319 GLU C O 1
ATOM 10237 N N . ILE C 1 320 ? 30.827 1.140 25.820 1.00 13.79 320 ILE C N 1
ATOM 10238 C CA . ILE C 1 320 ? 29.614 0.439 26.187 1.00 14.61 320 ILE C CA 1
ATOM 10239 C C . ILE C 1 320 ? 29.242 0.690 27.652 1.00 14.71 320 ILE C C 1
ATOM 10240 O O . ILE C 1 320 ? 28.069 0.923 27.977 1.00 15.67 320 ILE C O 1
ATOM 10245 N N . ALA C 1 321 ? 30.230 0.651 28.545 1.00 14.98 321 ALA C N 1
ATOM 10246 C CA . ALA C 1 321 ? 29.946 0.896 29.951 1.00 15.79 321 ALA C CA 1
ATOM 10247 C C . ALA C 1 321 ? 29.274 2.231 30.166 1.00 14.52 321 ALA C C 1
ATOM 10248 O O . ALA C 1 321 ? 28.379 2.357 31.011 1.00 17.38 321 ALA C O 1
ATOM 10250 N N . ALA C 1 322 ? 29.669 3.235 29.375 1.00 15.55 322 ALA C N 1
ATOM 10251 C CA . ALA C 1 322 ? 29.155 4.586 29.569 1.00 16.70 322 ALA C CA 1
ATOM 10252 C C . ALA C 1 322 ? 27.687 4.715 29.153 1.00 16.95 322 ALA C C 1
ATOM 10253 O O . ALA C 1 322 ? 27.008 5.654 29.577 1.00 21.01 322 ALA C O 1
ATOM 10255 N N . ILE C 1 323 ? 27.219 3.814 28.292 1.00 15.69 323 ILE C N 1
ATOM 10256 C CA . ILE C 1 323 ? 25.866 3.922 27.734 1.00 14.32 323 ILE C CA 1
ATOM 10257 C C . ILE C 1 323 ? 24.937 2.760 28.046 1.00 14.39 323 ILE C C 1
ATOM 10258 O O . ILE C 1 323 ? 23.755 2.797 27.671 1.00 15.15 323 ILE C O 1
ATOM 10263 N N . GLN C 1 324 ? 25.408 1.748 28.780 1.00 15.57 324 GLN C N 1
ATOM 10264 C CA . GLN C 1 324 ? 24.614 0.554 28.935 1.00 15.14 324 GLN C CA 1
ATOM 10265 C C . GLN C 1 324 ? 23.281 0.838 29.640 1.00 15.20 324 GLN C C 1
ATOM 10266 O O . GLN C 1 324 ? 22.261 0.230 29.338 1.00 16.14 324 GLN C O 1
ATOM 10272 N N . ASP C 1 325 ? 23.266 1.778 30.568 1.00 15.64 325 ASP C N 1
ATOM 10273 C CA . ASP C 1 325 ? 22.001 2.114 31.229 1.00 16.08 325 ASP C CA 1
ATOM 10274 C C . ASP C 1 325 ? 20.997 2.654 30.201 1.00 15.88 325 ASP C C 1
ATOM 10275 O O . ASP C 1 325 ? 19.790 2.373 30.298 1.00 16.97 325 ASP C O 1
ATOM 10280 N N . ASP C 1 326 ? 21.457 3.483 29.260 1.00 15.20 326 ASP C N 1
ATOM 10281 C CA . ASP C 1 326 ? 20.601 3.987 28.184 1.00 14.88 326 ASP C CA 1
ATOM 10282 C C . ASP C 1 326 ? 20.120 2.839 27.305 1.00 14.18 326 ASP C C 1
ATOM 10283 O O . ASP C 1 326 ? 18.928 2.759 26.997 1.00 13.74 326 ASP C O 1
ATOM 10288 N N . LEU C 1 327 ? 21.032 1.933 26.948 1.00 13.79 327 LEU C N 1
ATOM 10289 C CA . LEU C 1 327 ? 20.672 0.787 26.106 1.00 13.87 327 LEU C CA 1
ATOM 10290 C C . LEU C 1 327 ? 19.598 -0.058 26.749 1.00 14.33 327 LEU C C 1
ATOM 10291 O O . LEU C 1 327 ? 18.650 -0.512 26.080 1.00 14.93 327 LEU C O 1
ATOM 10296 N N . ASP C 1 328 ? 19.732 -0.297 28.055 1.00 14.70 328 ASP C N 1
ATOM 10297 C CA . ASP C 1 328 ? 18.761 -1.090 28.789 1.00 14.56 328 ASP C CA 1
ATOM 10298 C C . ASP C 1 328 ? 17.380 -0.401 28.754 1.00 14.23 328 ASP C C 1
ATOM 10299 O O . ASP C 1 328 ? 16.341 -1.067 28.625 1.00 15.75 328 ASP C O 1
ATOM 10304 N N . TYR C 1 329 ? 17.388 0.913 28.943 1.00 14.93 329 TYR C N 1
ATOM 10305 C CA . TYR C 1 329 ? 16.161 1.696 28.893 1.00 14.63 329 TYR C CA 1
ATOM 10306 C C . TYR C 1 329 ? 15.468 1.598 27.522 1.00 13.75 329 TYR C C 1
ATOM 10307 O O . TYR C 1 329 ? 14.249 1.415 27.455 1.00 15.45 329 TYR C O 1
ATOM 10316 N N . PHE C 1 330 ? 16.225 1.729 26.431 1.00 13.01 330 PHE C N 1
ATOM 10317 C CA . PHE C 1 330 ? 15.596 1.635 25.101 1.00 12.62 330 PHE C CA 1
ATOM 10318 C C . PHE C 1 330 ? 14.921 0.294 24.911 1.00 14.23 330 PHE C C 1
ATOM 10319 O O . PHE C 1 330 ? 13.777 0.228 24.428 1.00 14.09 330 PHE C O 1
ATOM 10327 N N . LYS C 1 331 ? 15.584 -0.780 25.335 1.00 14.67 331 LYS C N 1
ATOM 10328 C CA . LYS C 1 331 ? 14.994 -2.096 25.180 1.00 14.45 331 LYS C CA 1
ATOM 10329 C C . LYS C 1 331 ? 13.745 -2.239 26.052 1.00 14.21 331 LYS C C 1
ATOM 10330 O O . LYS C 1 331 ? 12.708 -2.769 25.611 1.00 15.61 331 LYS C O 1
ATOM 10336 N N . GLU C 1 332 ? 13.813 -1.785 27.293 1.00 14.64 332 GLU C N 1
ATOM 10337 C CA A GLU C 1 332 ? 12.622 -1.812 28.135 0.50 15.48 332 GLU C CA 1
ATOM 10338 C CA B GLU C 1 332 ? 12.634 -1.811 28.147 0.50 15.78 332 GLU C CA 1
ATOM 10339 C C . GLU C 1 332 ? 11.438 -1.088 27.518 1.00 14.89 332 GLU C C 1
ATOM 10340 O O . GLU C 1 332 ? 10.296 -1.576 27.582 1.00 16.96 332 GLU C O 1
ATOM 10351 N N . LYS C 1 333 ? 11.693 0.091 26.948 1.00 14.04 333 LYS C N 1
ATOM 10352 C CA . LYS C 1 333 ? 10.612 0.930 26.435 1.00 14.13 333 LYS C CA 1
ATOM 10353 C C . LYS C 1 333 ? 10.108 0.534 25.056 1.00 13.85 333 LYS C C 1
ATOM 10354 O O . LYS C 1 333 ? 9.001 0.930 24.669 1.00 15.18 333 LYS C O 1
ATOM 10360 N N . LEU C 1 334 ? 10.923 -0.190 24.291 1.00 13.54 334 LEU C N 1
ATOM 10361 C CA . LEU C 1 334 ? 10.578 -0.470 22.883 1.00 13.34 334 LEU C CA 1
ATOM 10362 C C . LEU C 1 334 ? 10.363 -1.937 22.555 1.00 13.52 334 LEU C C 1
ATOM 10363 O O . LEU C 1 334 ? 9.837 -2.252 21.484 1.00 14.65 334 LEU C O 1
ATOM 10368 N N . GLN C 1 335 ? 10.782 -2.854 23.431 1.00 15.14 335 GLN C N 1
ATOM 10369 C CA . GLN C 1 335 ? 10.742 -4.249 23.027 1.00 16.82 335 GLN C CA 1
ATOM 10370 C C . GLN C 1 335 ? 9.318 -4.709 22.675 1.00 16.70 335 GLN C C 1
ATOM 10371 O O . GLN C 1 335 ? 8.341 -4.313 23.318 1.00 18.75 335 GLN C O 1
ATOM 10377 N N . GLY C 1 336 ? 9.230 -5.515 21.606 1.00 15.84 336 GLY C N 1
ATOM 10378 C CA . GLY C 1 336 ? 7.969 -6.069 21.138 1.00 17.58 336 GLY C CA 1
ATOM 10379 C C . GLY C 1 336 ? 7.304 -5.222 20.076 1.00 17.92 336 GLY C C 1
ATOM 10380 O O . GLY C 1 336 ? 6.393 -5.679 19.391 1.00 21.73 336 GLY C O 1
ATOM 10381 N N . LYS C 1 337 ? 7.750 -3.980 19.922 1.00 15.48 337 LYS C N 1
ATOM 10382 C CA . LYS C 1 337 ? 7.181 -3.114 18.903 1.00 15.05 337 LYS C CA 1
ATOM 10383 C C . LYS C 1 337 ? 7.694 -3.485 17.536 1.00 15.44 337 LYS C C 1
ATOM 10384 O O . LYS C 1 337 ? 8.741 -4.091 17.402 1.00 17.22 337 LYS C O 1
ATOM 10390 N N . THR C 1 338 ? 6.942 -3.079 16.515 1.00 14.36 338 THR C N 1
ATOM 10391 C CA . THR C 1 338 ? 7.264 -3.420 15.126 1.00 14.17 338 THR C CA 1
ATOM 10392 C C . THR C 1 338 ? 7.593 -2.181 14.299 1.00 14.37 338 THR C C 1
ATOM 10393 O O . THR C 1 338 ? 7.130 -1.076 14.605 1.00 13.94 338 THR C O 1
ATOM 10397 N N . ALA C 1 339 ? 8.417 -2.392 13.281 1.00 12.63 339 ALA C N 1
ATOM 10398 C CA . ALA C 1 339 ? 8.899 -1.315 12.437 1.00 12.39 339 ALA C CA 1
ATOM 10399 C C . ALA C 1 339 ? 8.937 -1.668 10.974 1.00 12.80 339 ALA C C 1
ATOM 10400 O O . ALA C 1 339 ? 9.039 -2.834 10.601 1.00 13.02 339 ALA C O 1
ATOM 10402 N N . CYS C 1 340 ? 8.866 -0.629 10.150 1.00 11.44 340 CYS C N 1
ATOM 10403 C CA . CYS C 1 340 ? 9.150 -0.692 8.730 1.00 11.60 340 CYS C CA 1
ATOM 10404 C C . CYS C 1 340 ? 10.237 0.300 8.444 1.00 10.53 340 CYS C C 1
ATOM 10405 O O . CYS C 1 340 ? 10.304 1.361 9.115 1.00 11.31 340 CYS C O 1
ATOM 10408 N N . LEU C 1 341 ? 11.063 0.022 7.446 1.00 11.17 341 LEU C N 1
ATOM 10409 C CA . LEU C 1 341 ? 12.159 0.926 7.061 1.00 11.08 341 LEU C CA 1
ATOM 10410 C C . LEU C 1 341 ? 12.176 1.147 5.562 1.00 10.75 341 LEU C C 1
ATOM 10411 O O . LEU C 1 341 ? 12.257 0.180 4.803 1.00 12.19 341 LEU C O 1
ATOM 10416 N N . TYR C 1 342 ? 12.109 2.399 5.139 1.00 10.53 342 TYR C N 1
ATOM 10417 C CA . TYR C 1 342 ? 12.205 2.700 3.716 1.00 10.77 342 TYR C CA 1
ATOM 10418 C C . TYR C 1 342 ? 13.064 3.936 3.496 1.00 9.48 342 TYR C C 1
ATOM 10419 O O . TYR C 1 342 ? 12.643 5.051 3.770 1.00 10.77 342 TYR C O 1
ATOM 10428 N N . VAL C 1 343 ? 14.304 3.718 3.030 1.00 10.25 343 VAL C N 1
ATOM 10429 C CA . VAL C 1 343 ? 15.239 4.797 2.789 1.00 11.18 343 VAL C CA 1
ATOM 10430 C C . VAL C 1 343 ? 15.792 4.687 1.354 1.00 10.03 343 VAL C C 1
ATOM 10431 O O . VAL C 1 343 ? 15.147 4.052 0.504 1.00 11.55 343 VAL C O 1
ATOM 10435 N N . GLY C 1 344 ? 16.924 5.291 1.061 1.00 10.60 344 GLY C N 1
ATOM 10436 C CA . GLY C 1 344 ? 17.360 5.420 -0.325 1.00 11.00 344 GLY C CA 1
ATOM 10437 C C . GLY C 1 344 ? 18.102 4.216 -0.868 1.00 10.34 344 GLY C C 1
ATOM 10438 O O . GLY C 1 344 ? 17.667 3.547 -1.825 1.00 10.91 344 GLY C O 1
ATOM 10439 N N . GLY C 1 345 ? 19.270 3.944 -0.282 1.00 9.90 345 GLY C N 1
ATOM 10440 C CA . GLY C 1 345 ? 20.128 2.903 -0.813 1.00 10.36 345 GLY C CA 1
ATOM 10441 C C . GLY C 1 345 ? 20.963 2.145 0.191 1.00 10.74 345 GLY C C 1
ATOM 10442 O O . GLY C 1 345 ? 21.584 1.156 -0.185 1.00 11.81 345 GLY C O 1
ATOM 10443 N N . SER C 1 346 ? 20.981 2.564 1.461 1.00 9.97 346 SER C N 1
ATOM 10444 C CA . SER C 1 346 ? 21.807 1.911 2.478 1.00 10.53 346 SER C CA 1
ATOM 10445 C C . SER C 1 346 ? 21.138 1.799 3.838 1.00 9.90 346 SER C C 1
ATOM 10446 O O . SER C 1 346 ? 21.218 0.750 4.493 1.00 10.92 346 SER C O 1
ATOM 10449 N N . ARG C 1 347 ? 20.514 2.871 4.295 1.00 9.84 347 ARG C N 1
ATOM 10450 C CA . ARG C 1 347 ? 20.121 2.946 5.713 1.00 10.51 347 ARG C CA 1
ATOM 10451 C C . ARG C 1 347 ? 19.008 2.014 6.137 1.00 10.09 347 ARG C C 1
ATOM 10452 O O . ARG C 1 347 ? 18.927 1.667 7.321 1.00 10.90 347 ARG C O 1
ATOM 10460 N N . SER C 1 348 ? 18.169 1.533 5.204 1.00 10.22 348 SER C N 1
ATOM 10461 C CA . SER C 1 348 ? 17.182 0.525 5.543 1.00 10.44 348 SER C CA 1
ATOM 10462 C C . SER C 1 348 ? 17.834 -0.707 6.133 1.00 10.32 348 SER C C 1
ATOM 10463 O O . SER C 1 348 ? 17.242 -1.371 6.973 1.00 12.29 348 SER C O 1
ATOM 10466 N N . HIS C 1 349 ? 19.065 -0.997 5.684 1.00 10.63 349 HIS C N 1
ATOM 10467 C CA . HIS C 1 349 ? 19.823 -2.128 6.169 1.00 11.61 349 HIS C CA 1
ATOM 10468 C C . HIS C 1 349 ? 20.664 -1.769 7.399 1.00 10.86 349 HIS C C 1
ATOM 10469 O O . HIS C 1 349 ? 20.648 -2.491 8.407 1.00 11.61 349 HIS C O 1
ATOM 10476 N N . THR C 1 350 ? 21.410 -0.671 7.327 1.00 10.50 350 THR C N 1
ATOM 10477 C CA . THR C 1 350 ? 22.393 -0.397 8.373 1.00 11.23 350 THR C CA 1
ATOM 10478 C C . THR C 1 350 ? 21.749 -0.096 9.725 1.00 10.93 350 THR C C 1
ATOM 10479 O O . THR C 1 350 ? 22.384 -0.356 10.769 1.00 12.02 350 THR C O 1
ATOM 10483 N N . TYR C 1 351 ? 20.501 0.383 9.736 1.00 11.00 351 TYR C N 1
ATOM 10484 C CA . TYR C 1 351 ? 19.815 0.649 11.012 1.00 11.52 351 TYR C CA 1
ATOM 10485 C C . TYR C 1 351 ? 19.169 -0.603 11.616 1.00 11.34 351 TYR C C 1
ATOM 10486 O O . TYR C 1 351 ? 18.674 -0.550 12.749 1.00 12.61 351 TYR C O 1
ATOM 10495 N N . MET C 1 352 ? 19.151 -1.723 10.898 1.00 12.14 352 MET C N 1
ATOM 10496 C CA . MET C 1 352 ? 18.427 -2.913 11.412 1.00 12.11 352 MET C CA 1
ATOM 10497 C C . MET C 1 352 ? 18.994 -3.466 12.726 1.00 11.53 352 MET C C 1
ATOM 10498 O O . MET C 1 352 ? 18.214 -3.851 13.599 1.00 12.97 352 MET C O 1
ATOM 10503 N N . ASN C 1 353 ? 20.312 -3.525 12.873 1.00 11.70 353 ASN C N 1
ATOM 10504 C CA . ASN C 1 353 ? 20.862 -4.180 14.061 1.00 11.59 353 ASN C CA 1
ATOM 10505 C C . ASN C 1 353 ? 20.531 -3.385 15.312 1.00 11.65 353 ASN C C 1
ATOM 10506 O O . ASN C 1 353 ? 20.358 -3.959 16.384 1.00 13.26 353 ASN C O 1
ATOM 10511 N N . MET C 1 354 ? 20.459 -2.050 15.177 1.00 11.86 354 MET C N 1
ATOM 10512 C CA . MET C 1 354 ? 20.111 -1.216 16.312 1.00 11.82 354 MET C CA 1
ATOM 10513 C C . MET C 1 354 ? 18.683 -1.453 16.754 1.00 12.30 354 MET C C 1
ATOM 10514 O O . MET C 1 354 ? 18.409 -1.669 17.951 1.00 13.06 354 MET C O 1
ATOM 10519 N N . LEU C 1 355 ? 17.769 -1.453 15.797 1.00 11.96 355 LEU C N 1
ATOM 10520 C CA . LEU C 1 355 ? 16.389 -1.767 16.127 1.00 12.25 355 LEU C CA 1
ATOM 10521 C C . LEU C 1 355 ? 16.265 -3.151 16.786 1.00 12.68 355 LEU C C 1
ATOM 10522 O O . LEU C 1 355 ? 15.532 -3.317 17.761 1.00 12.87 355 LEU C O 1
ATOM 10527 N N . LYS C 1 356 ? 16.965 -4.141 16.242 1.00 13.05 356 LYS C N 1
ATOM 10528 C CA . LYS C 1 356 ? 16.910 -5.498 16.802 1.00 13.57 356 LYS C CA 1
ATOM 10529 C C . LYS C 1 356 ? 17.382 -5.516 18.242 1.00 14.55 356 LYS C C 1
ATOM 10530 O O . LYS C 1 356 ? 16.753 -6.152 19.107 1.00 14.69 356 LYS C O 1
ATOM 10536 N N . SER C 1 357 ? 18.472 -4.791 18.517 1.00 13.87 357 SER C N 1
ATOM 10537 C CA . SER C 1 357 ? 18.969 -4.702 19.882 1.00 14.25 357 SER C CA 1
ATOM 10538 C C . SER C 1 357 ? 17.968 -4.058 20.847 1.00 14.55 357 SER C C 1
ATOM 10539 O O . SER C 1 357 ? 17.919 -4.412 22.031 1.00 17.39 357 SER C O 1
ATOM 10542 N N . PHE C 1 358 ? 17.156 -3.142 20.348 1.00 13.39 358 PHE C N 1
ATOM 10543 C CA . PHE C 1 358 ? 16.118 -2.504 21.169 1.00 13.94 358 PHE C CA 1
ATOM 10544 C C . PHE C 1 358 ? 14.894 -3.406 21.331 1.00 13.71 358 PHE C C 1
ATOM 10545 O O . PHE C 1 358 ? 13.918 -3.015 21.981 1.00 15.69 358 PHE C O 1
ATOM 10553 N N . GLY C 1 359 ? 14.899 -4.584 20.710 1.00 13.42 359 GLY C N 1
ATOM 10554 C CA . GLY C 1 359 ? 13.733 -5.466 20.772 1.00 15.39 359 GLY C CA 1
ATOM 10555 C C . GLY C 1 359 ? 12.654 -5.171 19.764 1.00 14.60 359 GLY C C 1
ATOM 10556 O O . GLY C 1 359 ? 11.547 -5.690 19.883 1.00 15.80 359 GLY C O 1
ATOM 10557 N N . VAL C 1 360 ? 12.961 -4.349 18.773 1.00 14.10 360 VAL C N 1
ATOM 10558 C CA . VAL C 1 360 ? 11.996 -3.947 17.725 1.00 14.09 360 VAL C CA 1
ATOM 10559 C C . VAL C 1 360 ? 12.114 -4.935 16.567 1.00 14.15 360 VAL C C 1
ATOM 10560 O O . VAL C 1 360 ? 13.200 -5.308 16.159 1.00 17.11 360 VAL C O 1
ATOM 10564 N N . ASP C 1 361 ? 10.971 -5.336 16.050 1.00 14.85 361 ASP C N 1
ATOM 10565 C CA . ASP C 1 361 ? 10.883 -6.323 14.975 1.00 15.29 361 ASP C CA 1
ATOM 10566 C C . ASP C 1 361 ? 10.650 -5.592 13.660 1.00 14.55 361 ASP C C 1
ATOM 10567 O O . ASP C 1 361 ? 9.560 -5.032 13.431 1.00 16.54 361 ASP C O 1
ATOM 10572 N N . SER C 1 362 ? 11.639 -5.645 12.768 1.00 13.19 362 SER C N 1
ATOM 10573 C CA . SER C 1 362 ? 11.544 -5.017 11.449 1.00 12.95 362 SER C CA 1
ATOM 10574 C C . SER C 1 362 ? 10.855 -5.962 10.478 1.00 13.42 362 SER C C 1
ATOM 10575 O O . SER C 1 362 ? 11.392 -7.012 10.114 1.00 16.98 362 SER C O 1
ATOM 10578 N N . LEU C 1 363 ? 9.636 -5.593 10.086 1.00 13.29 363 LEU C N 1
ATOM 10579 C CA . LEU C 1 363 ? 8.760 -6.445 9.282 1.00 14.95 363 LEU C CA 1
ATOM 10580 C C . LEU C 1 363 ? 8.836 -6.196 7.776 1.00 12.36 363 LEU C C 1
ATOM 10581 O O . LEU C 1 363 ? 8.532 -7.106 6.968 1.00 13.89 363 LEU C O 1
ATOM 10586 N N . VAL C 1 364 ? 9.194 -4.959 7.416 1.00 12.26 364 VAL C N 1
ATOM 10587 C CA . VAL C 1 364 ? 9.148 -4.460 6.043 1.00 11.89 364 VAL C CA 1
ATOM 10588 C C . VAL C 1 364 ? 10.378 -3.619 5.852 1.00 11.56 364 VAL C C 1
ATOM 10589 O O . VAL C 1 364 ? 10.677 -2.768 6.695 1.00 12.82 364 VAL C O 1
ATOM 10593 N N . ALA C 1 365 ? 11.071 -3.823 4.735 1.00 11.98 365 ALA C N 1
ATOM 10594 C CA . ALA C 1 365 ? 12.189 -2.929 4.390 1.00 12.18 365 ALA C CA 1
ATOM 10595 C C . ALA C 1 365 ? 12.276 -2.779 2.872 1.00 11.55 365 ALA C C 1
ATOM 10596 O O . ALA C 1 365 ? 11.887 -3.665 2.109 1.00 14.30 365 ALA C O 1
ATOM 10598 N N . GLY C 1 366 ? 12.797 -1.651 2.425 1.00 10.90 366 GLY C N 1
ATOM 10599 C CA . GLY C 1 366 ? 12.993 -1.443 1.019 1.00 11.46 366 GLY C CA 1
ATOM 10600 C C . GLY C 1 366 ? 13.883 -0.260 0.767 1.00 10.94 366 GLY C C 1
ATOM 10601 O O . GLY C 1 366 ? 14.197 0.496 1.701 1.00 10.67 366 GLY C O 1
ATOM 10602 N N . PHE C 1 367 ? 14.262 -0.068 -0.481 1.00 11.34 367 PHE C N 1
ATOM 10603 C CA . PHE C 1 367 ? 15.092 1.033 -0.920 1.00 10.84 367 PHE C CA 1
ATOM 10604 C C . PHE C 1 367 ? 14.421 1.733 -2.087 1.00 10.07 367 PHE C C 1
ATOM 10605 O O . PHE C 1 367 ? 13.765 1.075 -2.924 1.00 10.67 367 PHE C O 1
ATOM 10613 N N . GLU C 1 368 ? 14.644 3.035 -2.188 1.00 10.73 368 GLU C N 1
ATOM 10614 C CA . GLU C 1 368 ? 14.251 3.793 -3.363 1.00 10.16 368 GLU C CA 1
ATOM 10615 C C . GLU C 1 368 ? 14.975 3.316 -4.608 1.00 9.91 368 GLU C C 1
ATOM 10616 O O . GLU C 1 368 ? 14.361 3.205 -5.665 1.00 10.68 368 GLU C O 1
ATOM 10622 N N . PHE C 1 369 ? 16.296 3.127 -4.514 1.00 9.60 369 PHE C N 1
ATOM 10623 C CA . PHE C 1 369 ? 17.125 3.085 -5.719 1.00 10.19 369 PHE C CA 1
ATOM 10624 C C . PHE C 1 369 ? 18.306 2.132 -5.629 1.00 10.58 369 PHE C C 1
ATOM 10625 O O . PHE C 1 369 ? 19.168 2.116 -6.512 1.00 11.18 369 PHE C O 1
ATOM 10633 N N . ALA C 1 370 ? 18.341 1.306 -4.579 1.00 10.59 370 ALA C N 1
ATOM 10634 C CA . ALA C 1 370 ? 19.414 0.315 -4.481 1.00 10.52 370 ALA C CA 1
ATOM 10635 C C . ALA C 1 370 ? 19.349 -0.671 -5.620 1.00 10.63 370 ALA C C 1
ATOM 10636 O O . ALA C 1 370 ? 18.314 -0.772 -6.317 1.00 11.59 370 ALA C O 1
ATOM 10638 N N . HIS C 1 371 ? 20.448 -1.383 -5.847 1.00 10.57 371 HIS C N 1
ATOM 10639 C CA . HIS C 1 371 ? 20.511 -2.369 -6.926 1.00 11.52 371 HIS C CA 1
ATOM 10640 C C . HIS C 1 371 ? 20.352 -3.770 -6.330 1.00 11.28 371 HIS C C 1
ATOM 10641 O O . HIS C 1 371 ? 20.348 -3.945 -5.095 1.00 11.96 371 HIS C O 1
ATOM 10648 N N . ARG C 1 372 ? 20.245 -4.773 -7.197 1.00 10.94 372 ARG C N 1
ATOM 10649 C CA . ARG C 1 372 ? 20.105 -6.128 -6.692 1.00 12.48 372 ARG C CA 1
ATOM 10650 C C . ARG C 1 372 ? 21.195 -6.537 -5.703 1.00 12.50 372 ARG C C 1
ATOM 10651 O O . ARG C 1 372 ? 20.922 -7.270 -4.748 1.00 14.02 372 ARG C O 1
ATOM 10659 N N . ASP C 1 373 ? 22.422 -6.096 -5.920 1.00 12.00 373 ASP C N 1
ATOM 10660 C CA . ASP C 1 373 ? 23.502 -6.443 -4.999 1.00 13.45 373 ASP C CA 1
ATOM 10661 C C . ASP C 1 373 ? 23.298 -5.893 -3.579 1.00 12.18 373 ASP C C 1
ATOM 10662 O O . ASP C 1 373 ? 23.710 -6.539 -2.621 1.00 13.22 373 ASP C O 1
ATOM 10667 N N . ASP C 1 374 ? 22.626 -4.749 -3.437 1.00 12.45 374 ASP C N 1
ATOM 10668 C CA . ASP C 1 374 ? 22.349 -4.250 -2.107 1.00 11.97 374 ASP C CA 1
ATOM 10669 C C . ASP C 1 374 ? 21.280 -5.064 -1.402 1.00 12.15 374 ASP C C 1
ATOM 10670 O O . ASP C 1 374 ? 21.316 -5.227 -0.174 1.00 13.03 374 ASP C O 1
ATOM 10675 N N . TYR C 1 375 ? 20.326 -5.591 -2.162 1.00 12.60 375 TYR C N 1
ATOM 10676 C CA . TYR C 1 375 ? 19.296 -6.437 -1.598 1.00 12.86 375 TYR C CA 1
ATOM 10677 C C . TYR C 1 375 ? 19.790 -7.857 -1.337 1.00 13.09 375 TYR C C 1
ATOM 10678 O O . TYR C 1 375 ? 19.537 -8.430 -0.266 1.00 13.53 375 TYR C O 1
ATOM 10687 N N . GLU C 1 376 ? 20.461 -8.435 -2.338 1.00 13.33 376 GLU C N 1
ATOM 10688 C CA . GLU C 1 376 ? 20.732 -9.879 -2.411 1.00 13.96 376 GLU C CA 1
ATOM 10689 C C . GLU C 1 376 ? 22.194 -10.242 -2.121 1.00 13.47 376 GLU C C 1
ATOM 10690 O O . GLU C 1 376 ? 22.515 -11.425 -1.934 1.00 15.62 376 GLU C O 1
ATOM 10696 N N . GLY C 1 377 ? 23.070 -9.244 -2.073 1.00 12.79 377 GLY C N 1
ATOM 10697 C CA . GLY C 1 377 ? 24.500 -9.432 -1.884 1.00 13.28 377 GLY C CA 1
ATOM 10698 C C . GLY C 1 377 ? 25.267 -9.304 -3.172 1.00 14.05 377 GLY C C 1
ATOM 10699 O O . GLY C 1 377 ? 24.748 -9.553 -4.277 1.00 15.21 377 GLY C O 1
ATOM 10700 N N . ARG C 1 378 ? 26.549 -8.963 -3.059 1.00 14.26 378 ARG C N 1
ATOM 10701 C CA . ARG C 1 378 ? 27.399 -8.771 -4.221 1.00 14.01 378 ARG C CA 1
ATOM 10702 C C . ARG C 1 378 ? 27.618 -10.038 -5.047 1.00 14.97 378 ARG C C 1
ATOM 10703 O O . ARG C 1 378 ? 28.036 -9.959 -6.215 1.00 17.40 378 ARG C O 1
ATOM 10711 N N . GLU C 1 379 ? 27.350 -11.205 -4.456 1.00 16.53 379 GLU C N 1
ATOM 10712 C CA . GLU C 1 379 ? 27.486 -12.438 -5.194 1.00 17.45 379 GLU C CA 1
ATOM 10713 C C . GLU C 1 379 ? 26.600 -12.496 -6.436 1.00 16.98 379 GLU C C 1
ATOM 10714 O O . GLU C 1 379 ? 26.871 -13.270 -7.345 1.00 19.44 379 GLU C O 1
ATOM 10720 N N . VAL C 1 380 ? 25.553 -11.681 -6.474 1.00 16.24 380 VAL C N 1
ATOM 10721 C CA . VAL C 1 380 ? 24.650 -11.719 -7.644 1.00 15.90 380 VAL C CA 1
ATOM 10722 C C . VAL C 1 380 ? 25.090 -10.827 -8.792 1.00 15.64 380 VAL C C 1
ATOM 10723 O O . VAL C 1 380 ? 24.498 -10.864 -9.864 1.00 17.19 380 VAL C O 1
ATOM 10727 N N . ILE C 1 381 ? 26.142 -10.037 -8.585 1.00 16.49 381 ILE C N 1
ATOM 10728 C CA . ILE C 1 381 ? 26.571 -9.078 -9.591 1.00 16.62 381 ILE C CA 1
ATOM 10729 C C . ILE C 1 381 ? 26.710 -9.678 -11.012 1.00 17.46 381 ILE C C 1
ATOM 10730 O O . ILE C 1 381 ? 26.232 -9.073 -11.990 1.00 20.03 381 ILE C O 1
ATOM 10735 N N . PRO C 1 382 ? 27.333 -10.873 -11.160 1.00 19.26 382 PRO C N 1
ATOM 10736 C CA . PRO C 1 382 ? 27.467 -11.453 -12.506 1.00 22.00 382 PRO C CA 1
ATOM 10737 C C . PRO C 1 382 ? 26.153 -11.697 -13.239 1.00 21.05 382 PRO C C 1
ATOM 10738 O O . PRO C 1 382 ? 26.157 -11.882 -14.473 1.00 26.66 382 PRO C O 1
ATOM 10742 N N . THR C 1 383 ? 25.062 -11.786 -12.481 1.00 18.19 383 THR C N 1
ATOM 10743 C CA . THR C 1 383 ? 23.756 -12.097 -13.036 1.00 18.98 383 THR C CA 1
ATOM 10744 C C . THR C 1 383 ? 22.899 -10.879 -13.317 1.00 19.30 383 THR C C 1
ATOM 10745 O O . THR C 1 383 ? 21.788 -11.006 -13.831 1.00 23.64 383 THR C O 1
ATOM 10749 N N . ILE C 1 384 ? 23.383 -9.702 -12.958 1.00 18.15 384 ILE C N 1
ATOM 10750 C CA . ILE C 1 384 ? 22.560 -8.513 -13.118 1.00 20.17 384 ILE C CA 1
ATOM 10751 C C . ILE C 1 384 ? 22.450 -8.133 -14.593 1.00 24.66 384 ILE C C 1
ATOM 10752 O O . ILE C 1 384 ? 23.476 -7.886 -15.244 1.00 31.61 384 ILE C O 1
ATOM 10757 N N . LYS C 1 385 ? 21.200 -8.028 -15.080 1.00 30.79 385 LYS C N 1
ATOM 10758 C CA . LYS C 1 385 ? 20.904 -7.680 -16.463 1.00 38.81 385 LYS C CA 1
ATOM 10759 C C . LYS C 1 385 ? 21.096 -6.217 -16.644 1.00 23.54 385 LYS C C 1
ATOM 10760 O O . LYS C 1 385 ? 20.677 -5.432 -15.851 1.00 21.06 385 LYS C O 1
ATOM 10766 N N . ILE C 1 386 ? 21.692 -5.868 -17.755 1.00 29.65 386 ILE C N 1
ATOM 10767 C CA . ILE C 1 386 ? 21.987 -4.518 -18.064 1.00 26.60 386 ILE C CA 1
ATOM 10768 C C . ILE C 1 386 ? 20.708 -3.815 -18.547 1.00 24.32 386 ILE C C 1
ATOM 10769 O O . ILE C 1 386 ? 20.187 -4.138 -19.562 1.00 33.71 386 ILE C O 1
ATOM 10774 N N . ASP C 1 387 ? 20.185 -2.877 -17.781 1.00 22.31 387 ASP C N 1
ATOM 10775 C CA . ASP C 1 387 ? 18.902 -2.272 -18.074 1.00 26.02 387 ASP C CA 1
ATOM 10776 C C . ASP C 1 387 ? 19.030 -1.106 -19.102 1.00 20.86 387 ASP C C 1
ATOM 10777 O O . ASP C 1 387 ? 19.941 -0.271 -19.016 1.00 20.67 387 ASP C O 1
ATOM 10782 N N . ALA C 1 388 ? 18.092 -1.008 -20.037 1.00 23.77 388 ALA C N 1
ATOM 10783 C CA . ALA C 1 388 ? 18.162 -0.002 -21.109 1.00 21.63 388 ALA C CA 1
ATOM 10784 C C . ALA C 1 388 ? 18.183 1.453 -20.587 1.00 18.80 388 ALA C C 1
ATOM 10785 O O . ALA C 1 388 ? 18.768 2.344 -21.193 1.00 21.67 388 ALA C O 1
ATOM 10787 N N . ASP C 1 389 ? 17.520 1.693 -19.482 1.00 15.33 389 ASP C N 1
ATOM 10788 C CA . ASP C 1 389 ? 17.426 3.047 -18.976 1.00 13.26 389 ASP C CA 1
ATOM 10789 C C . ASP C 1 389 ? 18.642 3.552 -18.219 1.00 13.91 389 ASP C C 1
ATOM 10790 O O . ASP C 1 389 ? 18.743 4.734 -17.922 1.00 16.07 389 ASP C O 1
ATOM 10795 N N . SER C 1 390 ? 19.591 2.661 -17.940 1.00 13.93 390 SER C N 1
ATOM 10796 C CA . SER C 1 390 ? 20.866 3.068 -17.349 1.00 13.53 390 SER C CA 1
ATOM 10797 C C . SER C 1 390 ? 22.078 2.667 -18.162 1.00 14.27 390 SER C C 1
ATOM 10798 O O . SER C 1 390 ? 23.218 2.874 -17.732 1.00 14.41 390 SER C O 1
ATOM 10801 N N . LYS C 1 391 ? 21.855 2.123 -19.368 1.00 14.76 391 LYS C N 1
ATOM 10802 C CA . LYS C 1 391 ? 22.957 1.599 -20.145 1.00 17.71 391 LYS C CA 1
ATOM 10803 C C . LYS C 1 391 ? 23.974 2.630 -20.579 1.00 16.78 391 LYS C C 1
ATOM 10804 O O . LYS C 1 391 ? 25.133 2.294 -20.851 1.00 19.71 391 LYS C O 1
ATOM 10810 N N . ASN C 1 392 ? 23.576 3.895 -20.631 1.00 15.72 392 ASN C N 1
ATOM 10811 C CA . ASN C 1 392 ? 24.480 4.934 -21.066 1.00 17.13 392 ASN C CA 1
ATOM 10812 C C . ASN C 1 392 ? 25.245 5.623 -19.950 1.00 16.11 392 ASN C C 1
ATOM 10813 O O . ASN C 1 392 ? 25.992 6.533 -20.211 1.00 22.58 392 ASN C O 1
ATOM 10818 N N . ILE C 1 393 ? 25.067 5.207 -18.711 1.00 15.20 393 ILE C N 1
ATOM 10819 C CA . ILE C 1 393 ? 25.891 5.730 -17.631 1.00 15.14 393 ILE C CA 1
ATOM 10820 C C . ILE C 1 393 ? 27.314 5.191 -17.873 1.00 15.68 393 ILE C C 1
ATOM 10821 O O . ILE C 1 393 ? 27.511 3.987 -18.002 1.00 16.03 393 ILE C O 1
ATOM 10826 N N . PRO C 1 394 ? 28.319 6.070 -17.949 1.00 16.36 394 PRO C N 1
ATOM 10827 C CA . PRO C 1 394 ? 29.656 5.624 -18.352 1.00 16.88 394 PRO C CA 1
ATOM 10828 C C . PRO C 1 394 ? 30.316 4.677 -17.357 1.00 17.69 394 PRO C C 1
ATOM 10829 O O . PRO C 1 394 ? 30.193 4.838 -16.119 1.00 16.54 394 PRO C O 1
ATOM 10833 N N . GLU C 1 395 ? 30.990 3.689 -17.905 1.00 17.51 395 GLU C N 1
ATOM 10834 C CA . GLU C 1 395 ? 31.776 2.780 -17.115 1.00 17.23 395 GLU C CA 1
ATOM 10835 C C . GLU C 1 395 ? 33.227 3.086 -17.369 1.00 19.27 395 GLU C C 1
ATOM 10836 O O . GLU C 1 395 ? 33.661 3.163 -18.525 1.00 25.72 395 GLU C O 1
ATOM 10842 N N . ILE C 1 396 ? 34.003 3.198 -16.307 1.00 16.29 396 ILE C N 1
ATOM 10843 C CA . ILE C 1 396 ? 35.425 3.369 -16.501 1.00 18.15 396 ILE C CA 1
ATOM 10844 C C . ILE C 1 396 ? 36.176 2.170 -15.926 1.00 17.80 396 ILE C C 1
ATOM 10845 O O . ILE C 1 396 ? 35.692 1.442 -15.056 1.00 19.61 396 ILE C O 1
ATOM 10850 N N . THR C 1 397 ? 37.357 1.954 -16.473 1.00 17.62 397 THR C N 1
ATOM 10851 C CA A THR C 1 397 ? 38.221 0.870 -16.063 0.52 20.49 397 THR C CA 1
ATOM 10852 C CA B THR C 1 397 ? 38.217 0.882 -16.020 0.48 22.11 397 THR C CA 1
ATOM 10853 C C . THR C 1 397 ? 39.546 1.480 -15.617 1.00 19.52 397 THR C C 1
ATOM 10854 O O . THR C 1 397 ? 40.036 2.401 -16.261 1.00 24.06 397 THR C O 1
ATOM 10861 N N . VAL C 1 398 ? 40.102 0.956 -14.526 1.00 18.61 398 VAL C N 1
ATOM 10862 C CA . VAL C 1 398 ? 41.420 1.361 -14.098 1.00 17.40 398 VAL C CA 1
ATOM 10863 C C . VAL C 1 398 ? 42.321 0.137 -14.130 1.00 17.40 398 VAL C C 1
ATOM 10864 O O . VAL C 1 398 ? 41.832 -0.991 -14.220 1.00 19.70 398 VAL C O 1
ATOM 10868 N N . THR C 1 399 ? 43.625 0.360 -14.076 1.00 18.71 399 THR C N 1
ATOM 10869 C CA . THR C 1 399 ? 44.599 -0.715 -14.026 1.00 22.23 399 THR C CA 1
ATOM 10870 C C . THR C 1 399 ? 45.588 -0.387 -12.909 1.00 21.13 399 THR C C 1
ATOM 10871 O O . THR C 1 399 ? 45.633 0.758 -12.435 1.00 21.50 399 THR C O 1
ATOM 10875 N N . PRO C 1 400 ? 46.386 -1.381 -12.461 1.00 20.90 400 PRO C N 1
ATOM 10876 C CA . PRO C 1 400 ? 47.321 -1.072 -11.389 1.00 23.20 400 PRO C CA 1
ATOM 10877 C C . PRO C 1 400 ? 48.266 0.059 -11.756 1.00 24.59 400 PRO C C 1
ATOM 10878 O O . PRO C 1 400 ? 48.879 0.039 -12.829 1.00 28.90 400 PRO C O 1
ATOM 10882 N N . ASP C 1 401 ? 48.405 1.022 -10.851 1.00 22.92 401 ASP C N 1
ATOM 10883 C CA . ASP C 1 401 ? 49.434 2.043 -10.983 1.00 23.90 401 ASP C CA 1
ATOM 10884 C C . ASP C 1 401 ? 50.818 1.434 -10.718 1.00 25.25 401 ASP C C 1
ATOM 10885 O O . ASP C 1 401 ? 51.106 0.995 -9.616 1.00 28.06 401 ASP C O 1
ATOM 10890 N N . GLU C 1 402 ? 51.652 1.384 -11.751 1.00 27.00 402 GLU C N 1
ATOM 10891 C CA . GLU C 1 402 ? 52.923 0.663 -11.648 1.00 33.96 402 GLU C CA 1
ATOM 10892 C C . GLU C 1 402 ? 53.818 1.211 -10.530 1.00 37.02 402 GLU C C 1
ATOM 10893 O O . GLU C 1 402 ? 54.560 0.457 -9.893 1.00 56.12 402 GLU C O 1
ATOM 10899 N N . GLN C 1 403 ? 53.737 2.518 -10.285 1.00 25.94 403 GLN C N 1
ATOM 10900 C CA . GLN C 1 403 ? 54.545 3.157 -9.241 1.00 25.74 403 GLN C CA 1
ATOM 10901 C C . GLN C 1 403 ? 53.921 3.070 -7.837 1.00 29.01 403 GLN C C 1
ATOM 10902 O O . GLN C 1 403 ? 54.644 3.007 -6.847 1.00 36.09 403 GLN C O 1
ATOM 10908 N N . LYS C 1 404 ? 52.593 3.058 -7.748 1.00 21.75 404 LYS C N 1
ATOM 10909 C CA . LYS C 1 404 ? 51.908 3.182 -6.452 1.00 22.41 404 LYS C CA 1
ATOM 10910 C C . LYS C 1 404 ? 51.253 1.891 -5.942 1.00 22.53 404 LYS C C 1
ATOM 10911 O O . LYS C 1 404 ? 50.917 1.776 -4.754 1.00 24.46 404 LYS C O 1
ATOM 10917 N N . TYR C 1 405 ? 51.013 0.939 -6.842 1.00 22.10 405 TYR C N 1
ATOM 10918 C CA . TYR C 1 405 ? 50.343 -0.295 -6.439 1.00 20.35 405 TYR C CA 1
ATOM 10919 C C . TYR C 1 405 ? 51.168 -1.002 -5.395 1.00 23.27 405 TYR C C 1
ATOM 10920 O O . TYR C 1 405 ? 52.392 -1.112 -5.519 1.00 25.85 405 TYR C O 1
ATOM 10929 N N . ARG C 1 406 ? 50.511 -1.513 -4.366 1.00 20.94 406 ARG C N 1
ATOM 10930 C CA . ARG C 1 406 ? 51.156 -2.364 -3.411 1.00 24.88 406 ARG C CA 1
ATOM 10931 C C . ARG C 1 406 ? 50.236 -3.459 -2.897 1.00 24.26 406 ARG C C 1
ATOM 10932 O O . ARG C 1 406 ? 49.017 -3.315 -2.883 1.00 24.50 406 ARG C O 1
ATOM 10940 N N . VAL C 1 407 ? 50.849 -4.586 -2.504 1.00 27.40 407 VAL C N 1
ATOM 10941 C CA . VAL C 1 407 ? 50.121 -5.638 -1.814 1.00 26.19 407 VAL C CA 1
ATOM 10942 C C . VAL C 1 407 ? 50.071 -5.271 -0.331 1.00 26.58 407 VAL C C 1
ATOM 10943 O O . VAL C 1 407 ? 51.090 -5.263 0.356 1.00 39.37 407 VAL C O 1
ATOM 10947 N N . VAL C 1 408 ? 48.875 -4.951 0.147 1.00 23.80 408 VAL C N 1
ATOM 10948 C CA . VAL C 1 408 ? 48.698 -4.552 1.518 1.00 23.48 408 VAL C CA 1
ATOM 10949 C C . VAL C 1 408 ? 48.469 -5.766 2.413 1.00 26.13 408 VAL C C 1
ATOM 10950 O O . VAL C 1 408 ? 49.187 -5.969 3.378 1.00 28.16 408 VAL C O 1
ATOM 10954 N N . ILE C 1 409 ? 47.459 -6.574 2.089 1.00 28.77 409 ILE C N 1
ATOM 10955 C CA . ILE C 1 409 ? 47.223 -7.808 2.811 1.00 28.94 409 ILE C CA 1
ATOM 10956 C C . ILE C 1 409 ? 47.509 -8.962 1.851 1.00 34.62 409 ILE C C 1
ATOM 10957 O O . ILE C 1 409 ? 46.893 -9.058 0.795 1.00 33.61 409 ILE C O 1
ATOM 10962 N N . PRO C 1 410 ? 48.456 -9.839 2.207 1.00 33.20 410 PRO C N 1
ATOM 10963 C CA . PRO C 1 410 ? 48.785 -10.967 1.321 1.00 35.90 410 PRO C CA 1
ATOM 10964 C C . PRO C 1 410 ? 47.621 -11.922 1.120 1.00 35.42 410 PRO C C 1
ATOM 10965 O O . PRO C 1 410 ? 46.794 -12.078 2.008 1.00 35.03 410 PRO C O 1
ATOM 10969 N N . GLU C 1 411 ? 47.584 -12.580 -0.036 1.00 38.44 411 GLU C N 1
ATOM 10970 C CA . GLU C 1 411 ? 46.434 -13.399 -0.416 1.00 40.06 411 GLU C CA 1
ATOM 10971 C C . GLU C 1 411 ? 46.116 -14.481 0.621 1.00 41.52 411 GLU C C 1
ATOM 10972 O O . GLU C 1 411 ? 44.949 -14.732 0.915 1.00 46.33 411 GLU C O 1
ATOM 10978 N N . ASP C 1 412 ? 47.152 -15.118 1.169 1.00 46.57 412 ASP C N 1
ATOM 10979 C CA . ASP C 1 412 ? 46.961 -16.159 2.172 1.00 51.68 412 ASP C CA 1
ATOM 10980 C C . ASP C 1 412 ? 46.208 -15.610 3.390 1.00 50.17 412 ASP C C 1
ATOM 10981 O O . ASP C 1 412 ? 45.270 -16.242 3.890 1.00 39.73 412 ASP C O 1
ATOM 10986 N N . LYS C 1 413 ? 46.601 -14.417 3.835 1.00 35.32 413 LYS C N 1
ATOM 10987 C CA . LYS C 1 413 ? 45.945 -13.776 4.977 1.00 31.04 413 LYS C CA 1
ATOM 10988 C C . LYS C 1 413 ? 44.528 -13.315 4.606 1.00 30.11 413 LYS C C 1
ATOM 10989 O O . LYS C 1 413 ? 43.595 -13.411 5.402 1.00 27.93 413 LYS C O 1
ATOM 10995 N N . VAL C 1 414 ? 44.372 -12.814 3.386 1.00 29.04 414 VAL C N 1
ATOM 10996 C CA . VAL C 1 414 ? 43.063 -12.416 2.899 1.00 26.41 414 VAL C CA 1
ATOM 10997 C C . VAL C 1 414 ? 42.095 -13.601 2.964 1.00 27.98 414 VAL C C 1
ATOM 10998 O O . VAL C 1 414 ? 40.972 -13.461 3.481 1.00 28.01 414 VAL C O 1
ATOM 11002 N N . GLU C 1 415 ? 42.531 -14.757 2.462 1.00 36.36 415 GLU C N 1
ATOM 11003 C CA . GLU C 1 415 ? 41.663 -15.928 2.452 1.00 39.22 415 GLU C CA 1
ATOM 11004 C C . GLU C 1 415 ? 41.322 -16.345 3.877 1.00 42.04 415 GLU C C 1
ATOM 11005 O O . GLU C 1 415 ? 40.178 -16.708 4.168 1.00 36.34 415 GLU C O 1
ATOM 11011 N N . GLU C 1 416 ? 42.312 -16.256 4.763 1.00 35.10 416 GLU C N 1
ATOM 11012 C CA . GLU C 1 416 ? 42.142 -16.587 6.180 1.00 33.01 416 GLU C CA 1
ATOM 11013 C C . GLU C 1 416 ? 41.106 -15.653 6.840 1.00 33.48 416 GLU C C 1
ATOM 11014 O O . GLU C 1 416 ? 40.194 -16.097 7.568 1.00 57.63 416 GLU C O 1
ATOM 11020 N N . LEU C 1 417 ? 41.257 -14.367 6.570 1.00 26.23 417 LEU C N 1
ATOM 11021 C CA . LEU C 1 417 ? 40.331 -13.387 7.125 1.00 25.10 417 LEU C CA 1
ATOM 11022 C C . LEU C 1 417 ? 38.912 -13.600 6.609 1.00 23.92 417 LEU C C 1
ATOM 11023 O O . LEU C 1 417 ? 37.952 -13.506 7.350 1.00 23.10 417 LEU C O 1
ATOM 11028 N N . LYS C 1 418 ? 38.781 -13.904 5.329 1.00 29.20 418 LYS C N 1
ATOM 11029 C CA . LYS C 1 418 ? 37.464 -14.105 4.740 1.00 29.26 418 LYS C CA 1
ATOM 11030 C C . LYS C 1 418 ? 36.777 -15.317 5.339 1.00 33.09 418 LYS C C 1
ATOM 11031 O O . LYS C 1 418 ? 35.580 -15.270 5.633 1.00 32.32 418 LYS C O 1
ATOM 11037 N N . LYS C 1 419 ? 37.530 -16.398 5.531 1.00 33.54 419 LYS C N 1
ATOM 11038 C CA . LYS C 1 419 ? 36.942 -17.597 6.139 1.00 44.08 419 LYS C CA 1
ATOM 11039 C C . LYS C 1 419 ? 36.580 -17.358 7.605 1.00 42.61 419 LYS C C 1
ATOM 11040 O O . LYS C 1 419 ? 35.658 -17.976 8.117 1.00 51.56 419 LYS C O 1
ATOM 11046 N N . ALA C 1 420 ? 37.282 -16.431 8.253 1.00 34.41 420 ALA C N 1
ATOM 11047 C CA . ALA C 1 420 ? 36.957 -15.986 9.620 1.00 36.76 420 ALA C CA 1
ATOM 11048 C C . ALA C 1 420 ? 35.754 -15.023 9.691 1.00 35.35 420 ALA C C 1
ATOM 11049 O O . ALA C 1 420 ? 35.331 -14.623 10.786 1.00 43.03 420 ALA C O 1
ATOM 11051 N N . GLY C 1 421 ? 35.219 -14.622 8.542 1.00 30.65 421 GLY C N 1
ATOM 11052 C CA . GLY C 1 421 ? 34.020 -13.792 8.526 1.00 30.09 421 GLY C CA 1
ATOM 11053 C C . GLY C 1 421 ? 34.250 -12.311 8.287 1.00 25.86 421 GLY C C 1
ATOM 11054 O O . GLY C 1 421 ? 33.303 -11.514 8.343 1.00 25.22 421 GLY C O 1
ATOM 11055 N N . VAL C 1 422 ? 35.490 -11.932 8.000 1.00 23.19 422 VAL C N 1
ATOM 11056 C CA . VAL C 1 422 ? 35.782 -10.545 7.715 1.00 21.10 422 VAL C CA 1
ATOM 11057 C C . VAL C 1 422 ? 35.311 -10.232 6.294 1.00 20.05 422 VAL C C 1
ATOM 11058 O O . VAL C 1 422 ? 35.689 -10.950 5.356 1.00 20.27 422 VAL C O 1
ATOM 11062 N N . PRO C 1 423 ? 34.478 -9.177 6.125 1.00 18.82 423 PRO C N 1
ATOM 11063 C CA . PRO C 1 423 ? 33.865 -8.890 4.826 1.00 18.39 423 PRO C CA 1
ATOM 11064 C C . PRO C 1 423 ? 34.762 -8.104 3.861 1.00 17.10 423 PRO C C 1
ATOM 11065 O O . PRO C 1 423 ? 34.426 -6.984 3.418 1.00 17.07 423 PRO C O 1
ATOM 11069 N N . LEU C 1 424 ? 35.912 -8.714 3.566 1.00 18.85 424 LEU C N 1
ATOM 11070 C CA . LEU C 1 424 ? 36.865 -8.183 2.591 1.00 18.15 424 LEU C CA 1
ATOM 11071 C C . LEU C 1 424 ? 36.264 -8.245 1.183 1.00 16.21 424 LEU C C 1
ATOM 11072 O O . LEU C 1 424 ? 35.909 -9.327 0.670 1.00 19.49 424 LEU C O 1
ATOM 11077 N N . SER C 1 425 ? 36.138 -7.077 0.588 1.00 15.62 425 SER C N 1
ATOM 11078 C CA . SER C 1 425 ? 35.568 -6.926 -0.742 1.00 18.14 425 SER C CA 1
ATOM 11079 C C . SER C 1 425 ? 34.263 -7.680 -0.922 1.00 19.14 425 SER C C 1
ATOM 11080 O O . SER C 1 425 ? 33.995 -8.237 -1.963 1.00 22.48 425 SER C O 1
ATOM 11083 N N . SER C 1 426 ? 33.426 -7.628 0.101 1.00 16.84 426 SER C N 1
ATOM 11084 C CA . SER C 1 426 ? 32.134 -8.292 0.056 1.00 17.17 426 SER C CA 1
ATOM 11085 C C . SER C 1 426 ? 31.063 -7.535 0.799 1.00 15.42 426 SER C C 1
ATOM 11086 O O . SER C 1 426 ? 31.353 -6.686 1.615 1.00 17.93 426 SER C O 1
ATOM 11089 N N . TYR C 1 427 ? 29.816 -7.869 0.485 1.00 15.55 427 TYR C N 1
ATOM 11090 C CA . TYR C 1 427 ? 28.635 -7.271 1.116 1.00 14.68 427 TYR C CA 1
ATOM 11091 C C . TYR C 1 427 ? 27.489 -8.248 0.923 1.00 15.28 427 TYR C C 1
ATOM 11092 O O . TYR C 1 427 ? 27.073 -8.510 -0.212 1.00 16.67 427 TYR C O 1
ATOM 11101 N N . GLY C 1 428 ? 26.971 -8.795 2.008 1.00 15.56 428 GLY C N 1
ATOM 11102 C CA . GLY C 1 428 ? 25.941 -9.816 1.922 1.00 16.90 428 GLY C CA 1
ATOM 11103 C C . GLY C 1 428 ? 24.542 -9.325 1.587 1.00 15.68 428 GLY C C 1
ATOM 11104 O O . GLY C 1 428 ? 23.685 -10.124 1.231 1.00 15.90 428 GLY C O 1
ATOM 11105 N N . GLY C 1 429 ? 24.324 -8.023 1.704 1.00 14.33 429 GLY C N 1
ATOM 11106 C CA . GLY C 1 429 ? 23.057 -7.416 1.353 1.00 13.60 429 GLY C CA 1
ATOM 11107 C C . GLY C 1 429 ? 22.034 -7.465 2.471 1.00 14.49 429 GLY C C 1
ATOM 11108 O O . GLY C 1 429 ? 22.204 -8.153 3.488 1.00 15.03 429 GLY C O 1
ATOM 11109 N N . MET C 1 430 ? 20.930 -6.741 2.268 1.00 12.98 430 MET C N 1
ATOM 11110 C CA . MET C 1 430 ? 19.946 -6.527 3.311 1.00 13.21 430 MET C CA 1
ATOM 11111 C C . MET C 1 430 ? 19.102 -7.759 3.620 1.00 13.39 430 MET C C 1
ATOM 11112 O O . MET C 1 430 ? 18.819 -8.057 4.789 1.00 14.55 430 MET C O 1
ATOM 11117 N N . MET C 1 431 ? 18.697 -8.480 2.575 1.00 13.33 431 MET C N 1
ATOM 11118 C CA A MET C 1 431 ? 17.791 -9.604 2.732 0.50 12.62 431 MET C CA 1
ATOM 11119 C CA B MET C 1 431 ? 17.780 -9.596 2.746 0.50 14.94 431 MET C CA 1
ATOM 11120 C C . MET C 1 431 ? 18.327 -10.650 3.718 1.00 14.73 431 MET C C 1
ATOM 11121 O O . MET C 1 431 ? 17.570 -11.197 4.520 1.00 16.05 431 MET C O 1
ATOM 11130 N N . LYS C 1 432 ? 19.632 -10.909 3.663 1.00 15.51 432 LYS C N 1
ATOM 11131 C CA . LYS C 1 432 ? 20.241 -11.920 4.512 1.00 17.32 432 LYS C CA 1
ATOM 11132 C C . LYS C 1 432 ? 20.009 -11.605 6.003 1.00 17.91 432 LYS C C 1
ATOM 11133 O O . LYS C 1 432 ? 19.893 -12.532 6.829 1.00 20.26 432 LYS C O 1
ATOM 11139 N N . GLU C 1 433 ? 19.975 -10.316 6.358 1.00 16.64 433 GLU C N 1
ATOM 11140 C CA . GLU C 1 433 ? 19.845 -9.910 7.742 1.00 16.33 433 GLU C CA 1
ATOM 11141 C C . GLU C 1 433 ? 18.397 -9.955 8.261 1.00 16.14 433 GLU C C 1
ATOM 11142 O O . GLU C 1 433 ? 18.164 -10.009 9.472 1.00 19.07 433 GLU C O 1
ATOM 11148 N N . MET C 1 434 ? 17.434 -9.937 7.363 1.00 16.27 434 MET C N 1
ATOM 11149 C CA . MET C 1 434 ? 16.030 -9.909 7.733 1.00 15.18 434 MET C CA 1
ATOM 11150 C C . MET C 1 434 ? 15.582 -11.273 8.192 1.00 16.82 434 MET C C 1
ATOM 11151 O O . MET C 1 434 ? 16.098 -12.307 7.774 1.00 19.85 434 MET C O 1
ATOM 11156 N N . HIS C 1 435 ? 14.577 -11.290 9.048 1.00 18.24 435 HIS C N 1
ATOM 11157 C CA . HIS C 1 435 ? 14.115 -12.586 9.482 1.00 20.87 435 HIS C CA 1
ATOM 11158 C C . HIS C 1 435 ? 13.050 -13.185 8.528 1.00 18.91 435 HIS C C 1
ATOM 11159 O O . HIS C 1 435 ? 12.525 -12.544 7.611 1.00 20.28 435 HIS C O 1
ATOM 11166 N N . ASP C 1 436 ? 12.766 -14.467 8.724 1.00 20.71 436 ASP C N 1
ATOM 11167 C CA . ASP C 1 436 ? 11.810 -15.149 7.859 1.00 22.64 436 ASP C CA 1
ATOM 11168 C C . ASP C 1 436 ? 10.433 -14.526 8.002 1.00 19.85 436 ASP C C 1
ATOM 11169 O O . ASP C 1 436 ? 10.050 -14.107 9.078 1.00 22.16 436 ASP C O 1
ATOM 11174 N N A GLY C 1 437 ? 9.718 -14.448 6.886 0.49 19.18 437 GLY C N 1
ATOM 11175 N N B GLY C 1 437 ? 9.663 -14.500 6.925 0.51 21.22 437 GLY C N 1
ATOM 11176 C CA A GLY C 1 437 ? 8.345 -13.949 6.875 0.49 20.14 437 GLY C CA 1
ATOM 11177 C CA B GLY C 1 437 ? 8.334 -13.891 6.980 0.51 23.85 437 GLY C CA 1
ATOM 11178 C C A GLY C 1 437 ? 8.216 -12.492 6.459 0.49 18.38 437 GLY C C 1
ATOM 11179 C C B GLY C 1 437 ? 8.435 -12.380 7.119 0.51 22.03 437 GLY C C 1
ATOM 11180 O O A GLY C 1 437 ? 7.114 -12.016 6.163 0.49 16.11 437 GLY C O 1
ATOM 11181 O O B GLY C 1 437 ? 7.786 -11.755 7.973 0.51 21.61 437 GLY C O 1
ATOM 11182 N N . THR C 1 438 ? 9.346 -11.810 6.357 1.00 15.63 438 THR C N 1
ATOM 11183 C CA . THR C 1 438 ? 9.348 -10.393 6.143 1.00 14.33 438 THR C CA 1
ATOM 11184 C C . THR C 1 438 ? 9.268 -10.061 4.651 1.00 13.48 438 THR C C 1
ATOM 11185 O O . THR C 1 438 ? 9.419 -10.951 3.812 1.00 16.38 438 THR C O 1
ATOM 11189 N N . ILE C 1 439 ? 8.970 -8.804 4.357 1.00 13.81 439 ILE C N 1
ATOM 11190 C CA . ILE C 1 439 ? 8.721 -8.359 2.989 1.00 13.55 439 ILE C CA 1
ATOM 11191 C C . ILE C 1 439 ? 9.666 -7.230 2.592 1.00 11.96 439 ILE C C 1
ATOM 11192 O O . ILE C 1 439 ? 9.970 -6.319 3.398 1.00 13.25 439 ILE C O 1
ATOM 11197 N N . LEU C 1 440 ? 10.119 -7.297 1.352 1.00 13.35 440 LEU C N 1
ATOM 11198 C CA . LEU C 1 440 ? 10.979 -6.279 0.754 1.00 12.61 440 LEU C CA 1
ATOM 11199 C C . LEU C 1 440 ? 10.214 -5.603 -0.380 1.00 11.96 440 LEU C C 1
ATOM 11200 O O . LEU C 1 440 ? 9.611 -6.302 -1.194 1.00 13.45 440 LEU C O 1
ATOM 11205 N N . ILE C 1 441 ? 10.265 -4.271 -0.428 1.00 11.71 441 ILE C N 1
ATOM 11206 C CA . ILE C 1 441 ? 9.569 -3.486 -1.441 1.00 11.69 441 ILE C CA 1
ATOM 11207 C C . ILE C 1 441 ? 10.520 -2.493 -2.041 1.00 11.33 441 ILE C C 1
ATOM 11208 O O . ILE C 1 441 ? 10.929 -1.517 -1.381 1.00 13.18 441 ILE C O 1
ATOM 11213 N N . ASP C 1 442 ? 10.886 -2.721 -3.299 1.00 11.14 442 ASP C N 1
ATOM 11214 C CA . ASP C 1 442 ? 11.743 -1.811 -4.050 1.00 10.67 442 ASP C CA 1
ATOM 11215 C C . ASP C 1 442 ? 10.909 -0.676 -4.687 1.00 10.58 442 ASP C C 1
ATOM 11216 O O . ASP C 1 442 ? 9.830 -0.929 -5.258 1.00 10.96 442 ASP C O 1
ATOM 11221 N N . ASP C 1 443 ? 11.408 0.562 -4.575 1.00 9.99 443 ASP C N 1
ATOM 11222 C CA . ASP C 1 443 ? 10.685 1.730 -5.090 1.00 9.80 443 ASP C CA 1
ATOM 11223 C C . ASP C 1 443 ? 9.250 1.733 -4.557 1.00 10.67 443 ASP C C 1
ATOM 11224 O O . ASP C 1 443 ? 8.274 1.929 -5.294 1.00 11.66 443 ASP C O 1
ATOM 11229 N N . MET C 1 444 ? 9.106 1.537 -3.256 1.00 9.76 444 MET C N 1
ATOM 11230 C CA . MET C 1 444 ? 7.818 1.595 -2.606 1.00 10.68 444 MET C CA 1
ATOM 11231 C C . MET C 1 444 ? 7.110 2.929 -2.882 1.00 10.36 444 MET C C 1
ATOM 11232 O O . MET C 1 444 ? 7.683 3.988 -2.628 1.00 11.38 444 MET C O 1
ATOM 11237 N N . ASN C 1 445 ? 5.851 2.847 -3.321 1.00 9.83 445 ASN C N 1
ATOM 11238 C CA . ASN C 1 445 ? 5.098 4.035 -3.632 1.00 10.02 445 ASN C CA 1
ATOM 11239 C C . ASN C 1 445 ? 4.006 4.282 -2.588 1.00 10.06 445 ASN C C 1
ATOM 11240 O O . ASN C 1 445 ? 3.856 3.501 -1.654 1.00 10.79 445 ASN C O 1
ATOM 11245 N N . HIS C 1 446 ? 3.291 5.386 -2.733 1.00 10.09 446 HIS C N 1
ATOM 11246 C CA . HIS C 1 446 ? 2.261 5.739 -1.750 1.00 10.77 446 HIS C CA 1
ATOM 11247 C C . HIS C 1 446 ? 1.218 4.647 -1.572 1.00 10.48 446 HIS C C 1
ATOM 11248 O O . HIS C 1 446 ? 0.839 4.293 -0.444 1.00 11.19 446 HIS C O 1
ATOM 11255 N N . HIS C 1 447 ? 0.741 4.124 -2.698 1.00 10.68 447 HIS C N 1
ATOM 11256 C CA . HIS C 1 447 ? -0.227 3.022 -2.647 1.00 10.85 447 HIS C CA 1
ATOM 11257 C C . HIS C 1 447 ? 0.320 1.847 -1.837 1.00 10.70 447 HIS C C 1
ATOM 11258 O O . HIS C 1 447 ? -0.377 1.325 -0.942 1.00 11.58 447 HIS C O 1
ATOM 11265 N N . ASP C 1 448 ? 1.550 1.428 -2.120 1.00 10.80 448 ASP C N 1
ATOM 11266 C CA . ASP C 1 448 ? 2.118 0.279 -1.445 1.00 10.54 448 ASP C CA 1
ATOM 11267 C C . ASP C 1 448 ? 2.185 0.556 0.060 1.00 10.89 448 ASP C C 1
ATOM 11268 O O . ASP C 1 448 ? 1.852 -0.305 0.904 1.00 11.44 448 ASP C O 1
ATOM 11273 N N . MET C 1 449 ? 2.676 1.744 0.411 1.00 10.36 449 MET C N 1
ATOM 11274 C CA . MET C 1 449 ? 2.845 2.100 1.815 1.00 10.61 449 MET C CA 1
ATOM 11275 C C . MET C 1 449 ? 1.521 2.065 2.564 1.00 10.96 449 MET C C 1
ATOM 11276 O O . MET C 1 449 ? 1.458 1.573 3.692 1.00 11.28 449 MET C O 1
ATOM 11281 N N . GLU C 1 450 ? 0.464 2.575 1.952 1.00 11.41 450 GLU C N 1
ATOM 11282 C CA . GLU C 1 450 ? -0.830 2.571 2.615 1.00 11.90 450 GLU C CA 1
ATOM 11283 C C . GLU C 1 450 ? -1.343 1.165 2.875 1.00 11.84 450 GLU C C 1
ATOM 11284 O O . GLU C 1 450 ? -1.950 0.915 3.929 1.00 12.91 450 GLU C O 1
ATOM 11290 N N . VAL C 1 451 ? -1.130 0.246 1.940 1.00 11.61 451 VAL C N 1
ATOM 11291 C CA . VAL C 1 451 ? -1.539 -1.143 2.156 1.00 12.15 451 VAL C CA 1
ATOM 11292 C C . VAL C 1 451 ? -0.743 -1.730 3.335 1.00 12.17 451 VAL C C 1
ATOM 11293 O O . VAL C 1 451 ? -1.302 -2.378 4.216 1.00 13.60 451 VAL C O 1
ATOM 11297 N N . VAL C 1 452 ? 0.575 -1.508 3.355 1.00 11.85 452 VAL C N 1
ATOM 11298 C CA . VAL C 1 452 ? 1.390 -1.989 4.451 1.00 12.33 452 VAL C CA 1
ATOM 11299 C C . VAL C 1 452 ? 0.885 -1.455 5.788 1.00 12.33 452 VAL C C 1
ATOM 11300 O O . VAL C 1 452 ? 0.740 -2.197 6.760 1.00 13.24 452 VAL C O 1
ATOM 11304 N N . LEU C 1 453 ? 0.634 -0.151 5.847 1.00 11.86 453 LEU C N 1
ATOM 11305 C CA . LEU C 1 453 ? 0.158 0.431 7.081 1.00 12.16 453 LEU C CA 1
ATOM 11306 C C . LEU C 1 453 ? -1.154 -0.157 7.533 1.00 12.88 453 LEU C C 1
ATOM 11307 O O . LEU C 1 453 ? -1.327 -0.438 8.729 1.00 14.01 453 LEU C O 1
ATOM 11312 N N . GLU C 1 454 ? -2.070 -0.366 6.586 1.00 13.71 454 GLU C N 1
ATOM 11313 C CA . GLU C 1 454 ? -3.360 -0.892 6.947 1.00 14.50 454 GLU C CA 1
ATOM 11314 C C . GLU C 1 454 ? -3.300 -2.345 7.390 1.00 14.64 454 GLU C C 1
ATOM 11315 O O . GLU C 1 454 ? -3.981 -2.722 8.328 1.00 16.63 454 GLU C O 1
ATOM 11321 N N . LYS C 1 455 ? -2.517 -3.151 6.687 1.00 14.44 455 LYS C N 1
ATOM 11322 C CA . LYS C 1 455 ? -2.474 -4.580 6.962 1.00 15.49 455 LYS C CA 1
ATOM 11323 C C . LYS C 1 455 ? -1.600 -4.943 8.150 1.00 16.81 455 LYS C C 1
ATOM 11324 O O . LYS C 1 455 ? -1.972 -5.834 8.932 1.00 19.74 455 LYS C O 1
ATOM 11330 N N . LEU C 1 456 ? -0.444 -4.300 8.287 1.00 14.46 456 LEU C N 1
ATOM 11331 C CA . LEU C 1 456 ? 0.499 -4.686 9.331 1.00 15.23 456 LEU C CA 1
ATOM 11332 C C . LEU C 1 456 ? 0.368 -3.863 10.600 1.00 16.07 456 LEU C C 1
ATOM 11333 O O . LEU C 1 456 ? 0.797 -4.276 11.688 1.00 18.50 456 LEU C O 1
ATOM 11338 N N . LYS C 1 457 ? -0.171 -2.663 10.461 1.00 15.38 457 LYS C N 1
ATOM 11339 C CA . LYS C 1 457 ? -0.317 -1.768 11.633 1.00 15.16 457 LYS C CA 1
ATOM 11340 C C . LYS C 1 457 ? 0.983 -1.682 12.458 1.00 14.98 457 LYS C C 1
ATOM 11341 O O . LYS C 1 457 ? 1.022 -2.001 13.652 1.00 15.43 457 LYS C O 1
ATOM 11347 N N . PRO C 1 458 ? 2.079 -1.256 11.817 1.00 13.38 458 PRO C N 1
ATOM 11348 C CA . PRO C 1 458 ? 3.338 -1.144 12.514 1.00 13.84 458 PRO C CA 1
ATOM 11349 C C . PRO C 1 458 ? 3.305 -0.066 13.605 1.00 13.58 458 PRO C C 1
ATOM 11350 O O . PRO C 1 458 ? 2.567 0.914 13.497 1.00 14.19 458 PRO C O 1
ATOM 11354 N N . ASP C 1 459 ? 4.126 -0.249 14.640 1.00 12.69 459 ASP C N 1
ATOM 11355 C CA . ASP C 1 459 ? 4.262 0.793 15.649 1.00 12.72 459 ASP C CA 1
ATOM 11356 C C . ASP C 1 459 ? 5.039 2.017 15.161 1.00 12.35 459 ASP C C 1
ATOM 11357 O O . ASP C 1 459 ? 4.908 3.106 15.726 1.00 13.40 459 ASP C O 1
ATOM 11362 N N . MET C 1 460 ? 5.879 1.826 14.144 1.00 11.75 460 MET C N 1
ATOM 11363 C CA . MET C 1 460 ? 6.723 2.923 13.660 1.00 12.71 460 MET C CA 1
ATOM 11364 C C . MET C 1 460 ? 7.129 2.626 12.226 1.00 10.68 460 MET C C 1
ATOM 11365 O O . MET C 1 460 ? 7.238 1.463 11.828 1.00 12.17 460 MET C O 1
ATOM 11370 N N . PHE C 1 461 ? 7.292 3.681 11.435 1.00 11.04 461 PHE C N 1
ATOM 11371 C CA . PHE C 1 461 ? 7.646 3.524 10.022 1.00 10.76 461 PHE C CA 1
ATOM 11372 C C . PHE C 1 461 ? 8.689 4.593 9.722 1.00 10.70 461 PHE C C 1
ATOM 11373 O O . PHE C 1 461 ? 8.386 5.796 9.707 1.00 12.48 461 PHE C O 1
ATOM 11381 N N . PHE C 1 462 ? 9.937 4.152 9.517 1.00 9.81 462 PHE C N 1
ATOM 11382 C CA . PHE C 1 462 ? 11.084 5.040 9.257 1.00 10.72 462 PHE C CA 1
ATOM 11383 C C . PHE C 1 462 ? 11.144 5.319 7.774 1.00 10.22 462 PHE C C 1
ATOM 11384 O O . PHE C 1 462 ? 11.123 4.374 6.970 1.00 11.04 462 PHE C O 1
ATOM 11392 N N . ALA C 1 463 ? 11.226 6.593 7.397 1.00 9.46 463 ALA C N 1
ATOM 11393 C CA . ALA C 1 463 ? 11.278 6.929 5.976 1.00 10.16 463 ALA C CA 1
ATOM 11394 C C . ALA C 1 463 ? 11.921 8.309 5.832 1.00 9.26 463 ALA C C 1
ATOM 11395 O O . ALA C 1 463 ? 12.947 8.599 6.484 1.00 9.70 463 ALA C O 1
ATOM 11397 N N . GLY C 1 464 ? 11.364 9.161 4.978 1.00 8.73 464 GLY C N 1
ATOM 11398 C CA . GLY C 1 464 ? 11.864 10.487 4.737 1.00 8.77 464 GLY C CA 1
ATOM 11399 C C . GLY C 1 464 ? 10.799 11.541 4.918 1.00 8.31 464 GLY C C 1
ATOM 11400 O O . GLY C 1 464 ? 9.732 11.289 5.491 1.00 8.93 464 GLY C O 1
ATOM 11401 N N . ILE C 1 465 ? 11.080 12.741 4.419 1.00 8.22 465 ILE C N 1
ATOM 11402 C CA . ILE C 1 465 ? 10.223 13.887 4.671 1.00 8.93 465 ILE C CA 1
ATOM 11403 C C . ILE C 1 465 ? 8.905 13.830 3.906 1.00 8.09 465 ILE C C 1
ATOM 11404 O O . ILE C 1 465 ? 7.905 14.366 4.365 1.00 9.27 465 ILE C O 1
ATOM 11409 N N . LYS C 1 466 ? 8.897 13.192 2.741 1.00 8.20 466 LYS C N 1
ATOM 11410 C CA . LYS C 1 466 ? 7.671 13.139 1.943 1.00 8.68 466 LYS C CA 1
ATOM 11411 C C . LYS C 1 466 ? 6.682 12.155 2.553 1.00 8.90 466 LYS C C 1
ATOM 11412 O O . LYS C 1 466 ? 5.452 12.341 2.463 1.00 9.72 466 LYS C O 1
ATOM 11418 N N . GLU C 1 467 ? 7.181 11.073 3.171 1.00 8.83 467 GLU C N 1
ATOM 11419 C CA . GLU C 1 467 ? 6.305 10.075 3.782 1.00 9.00 467 GLU C CA 1
ATOM 11420 C C . GLU C 1 467 ? 5.940 10.437 5.231 1.00 9.42 467 GLU C C 1
ATOM 11421 O O . GLU C 1 467 ? 4.881 10.031 5.716 1.00 9.58 467 GLU C O 1
ATOM 11427 N N . LYS C 1 468 ? 6.803 11.177 5.926 1.00 8.91 468 LYS C N 1
ATOM 11428 C CA . LYS C 1 468 ? 6.672 11.339 7.378 1.00 9.42 468 LYS C CA 1
ATOM 11429 C C . LYS C 1 468 ? 5.262 11.744 7.791 1.00 8.67 468 LYS C C 1
ATOM 11430 O O . LYS C 1 468 ? 4.639 11.101 8.663 1.00 9.32 468 LYS C O 1
ATOM 11436 N N . PHE C 1 469 ? 4.753 12.838 7.247 1.00 8.72 469 PHE C N 1
ATOM 11437 C CA . PHE C 1 469 ? 3.485 13.367 7.725 1.00 8.37 469 PHE C CA 1
ATOM 11438 C C . PHE C 1 469 ? 2.304 12.565 7.208 1.00 9.20 469 PHE C C 1
ATOM 11439 O O . PHE C 1 469 ? 1.253 12.530 7.843 1.00 9.45 469 PHE C O 1
ATOM 11447 N N . VAL C 1 470 ? 2.470 11.872 6.081 1.00 8.98 470 VAL C N 1
ATOM 11448 C CA . VAL C 1 470 ? 1.426 10.976 5.591 1.00 9.57 470 VAL C CA 1
ATOM 11449 C C . VAL C 1 470 ? 1.188 9.887 6.651 1.00 9.27 470 VAL C C 1
ATOM 11450 O O . VAL C 1 470 ? 0.046 9.580 7.014 1.00 10.17 470 VAL C O 1
ATOM 11454 N N . ILE C 1 471 ? 2.280 9.298 7.119 1.00 8.97 471 ILE C N 1
ATOM 11455 C CA . ILE C 1 471 ? 2.237 8.251 8.122 1.00 9.07 471 ILE C CA 1
ATOM 11456 C C . ILE C 1 471 ? 1.689 8.787 9.427 1.00 9.68 471 ILE C C 1
ATOM 11457 O O . ILE C 1 471 ? 0.784 8.176 10.047 1.00 10.19 471 ILE C O 1
ATOM 11462 N N . GLN C 1 472 ? 2.169 9.948 9.863 1.00 9.07 472 GLN C N 1
ATOM 11463 C CA . GLN C 1 472 ? 1.743 10.477 11.155 1.00 9.12 472 GLN C CA 1
ATOM 11464 C C . GLN C 1 472 ? 0.309 11.001 11.176 1.00 10.03 472 GLN C C 1
ATOM 11465 O O . GLN C 1 472 ? -0.350 10.942 12.225 1.00 10.27 472 GLN C O 1
ATOM 11471 N N . LYS C 1 473 ? -0.225 11.478 10.047 1.00 9.73 473 LYS C N 1
ATOM 11472 C CA . LYS C 1 473 ? -1.640 11.841 9.961 1.00 10.18 473 LYS C CA 1
ATOM 11473 C C . LYS C 1 473 ? -2.518 10.630 10.316 1.00 10.96 473 LYS C C 1
ATOM 11474 O O . LYS C 1 473 ? -3.628 10.781 10.819 1.00 11.11 473 LYS C O 1
ATOM 11480 N N . GLY C 1 474 ? -2.036 9.432 10.002 1.00 10.55 474 GLY C N 1
ATOM 11481 C CA . GLY C 1 474 ? -2.746 8.214 10.331 1.00 11.92 474 GLY C CA 1
ATOM 11482 C C . GLY C 1 474 ? -2.463 7.662 11.714 1.00 12.40 474 GLY C C 1
ATOM 11483 O O . GLY C 1 474 ? -2.872 6.560 12.025 1.00 14.23 474 GLY C O 1
ATOM 11484 N N . GLY C 1 475 ? -1.818 8.436 12.578 1.00 11.69 475 GLY C N 1
ATOM 11485 C CA . GLY C 1 475 ? -1.590 8.021 13.961 1.00 12.02 475 GLY C CA 1
ATOM 11486 C C . GLY C 1 475 ? -0.438 7.095 14.226 1.00 11.82 475 GLY C C 1
ATOM 11487 O O . GLY C 1 475 ? -0.424 6.450 15.259 1.00 15.45 475 GLY C O 1
ATOM 11488 N N . VAL C 1 476 ? 0.509 7.004 13.296 1.00 11.40 476 VAL C N 1
ATOM 11489 C CA . VAL C 1 476 ? 1.664 6.129 13.417 1.00 10.78 476 VAL C CA 1
ATOM 11490 C C . VAL C 1 476 ? 2.924 6.989 13.428 1.00 10.28 476 VAL C C 1
ATOM 11491 O O . VAL C 1 476 ? 3.075 7.871 12.598 1.00 10.76 476 VAL C O 1
ATOM 11495 N N . LEU C 1 477 ? 3.830 6.703 14.352 1.00 10.32 477 LEU C N 1
ATOM 11496 C CA . LEU C 1 477 ? 5.089 7.420 14.411 1.00 9.68 477 LEU C CA 1
ATOM 11497 C C . LEU C 1 477 ? 5.927 7.187 13.164 1.00 9.70 477 LEU C C 1
ATOM 11498 O O . LEU C 1 477 ? 6.105 6.045 12.739 1.00 10.93 477 LEU C O 1
ATOM 11503 N N . SER C 1 478 ? 6.480 8.269 12.632 1.00 9.40 478 SER C N 1
ATOM 11504 C CA . SER C 1 478 ? 7.470 8.163 11.565 1.00 9.09 478 SER C CA 1
ATOM 11505 C C . SER C 1 478 ? 8.677 9.017 11.864 1.00 9.53 478 SER C C 1
ATOM 11506 O O . SER C 1 478 ? 8.567 10.232 11.910 1.00 12.52 478 SER C O 1
ATOM 11509 N N . LYS C 1 479 ? 9.825 8.385 12.087 1.00 10.03 479 LYS C N 1
ATOM 11510 C CA . LYS C 1 479 ? 11.082 9.081 12.260 1.00 8.98 479 LYS C CA 1
ATOM 11511 C C . LYS C 1 479 ? 11.868 8.997 10.949 1.00 9.21 479 LYS C C 1
ATOM 11512 O O . LYS C 1 479 ? 11.923 7.954 10.285 1.00 10.05 479 LYS C O 1
ATOM 11518 N N . GLN C 1 480 ? 12.456 10.129 10.582 1.00 8.94 480 GLN C N 1
ATOM 11519 C CA . GLN C 1 480 ? 13.197 10.249 9.346 1.00 8.93 480 GLN C CA 1
ATOM 11520 C C . GLN C 1 480 ? 14.587 9.648 9.451 1.00 8.53 480 GLN C C 1
ATOM 11521 O O . GLN C 1 480 ? 15.375 10.060 10.322 1.00 10.12 480 GLN C O 1
ATOM 11527 N N . LEU C 1 481 ? 14.917 8.723 8.548 1.00 9.13 481 LEU C N 1
ATOM 11528 C CA . LEU C 1 481 ? 16.267 8.143 8.530 1.00 9.67 481 LEU C CA 1
ATOM 11529 C C . LEU C 1 481 ? 17.201 8.807 7.552 1.00 9.01 481 LEU C C 1
ATOM 11530 O O . LEU C 1 481 ? 18.368 8.443 7.509 1.00 10.39 481 LEU C O 1
ATOM 11535 N N . HIS C 1 482 ? 16.721 9.826 6.822 1.00 8.84 482 HIS C N 1
ATOM 11536 C CA . HIS C 1 482 ? 17.655 10.646 6.029 1.00 8.89 482 HIS C CA 1
ATOM 11537 C C . HIS C 1 482 ? 18.145 11.814 6.884 1.00 9.78 482 HIS C C 1
ATOM 11538 O O . HIS C 1 482 ? 19.336 11.926 7.194 1.00 10.20 482 HIS C O 1
ATOM 11545 N N . SER C 1 483 ? 17.218 12.698 7.246 1.00 8.84 483 SER C N 1
ATOM 11546 C CA . SER C 1 483 ? 17.553 13.933 7.940 1.00 8.84 483 SER C CA 1
ATOM 11547 C C . SER C 1 483 ? 17.702 13.760 9.444 1.00 8.90 483 SER C C 1
ATOM 11548 O O . SER C 1 483 ? 18.081 14.714 10.137 1.00 8.41 483 SER C O 1
ATOM 11551 N N . TYR C 1 484 ? 17.344 12.590 9.975 1.00 8.21 484 TYR C N 1
ATOM 11552 C CA . TYR C 1 484 ? 17.400 12.333 11.422 1.00 9.06 484 TYR C CA 1
ATOM 11553 C C . TYR C 1 484 ? 16.479 13.253 12.210 1.00 9.07 484 TYR C C 1
ATOM 11554 O O . TYR C 1 484 ? 16.723 13.494 13.409 1.00 9.08 484 TYR C O 1
ATOM 11563 N N . ASP C 1 485 ? 15.461 13.851 11.554 1.00 8.25 485 ASP C N 1
ATOM 11564 C CA . ASP C 1 485 ? 14.628 14.829 12.236 1.00 8.48 485 ASP C CA 1
ATOM 11565 C C . ASP C 1 485 ? 15.498 15.903 12.903 1.00 8.01 485 ASP C C 1
ATOM 11566 O O . ASP C 1 485 ? 15.180 16.441 13.951 1.00 8.40 485 ASP C O 1
ATOM 11571 N N . TYR C 1 486 ? 16.581 16.293 12.208 1.00 7.97 486 TYR C N 1
ATOM 11572 C CA . TYR C 1 486 ? 17.342 17.490 12.584 1.00 8.54 486 TYR C CA 1
ATOM 11573 C C . TYR C 1 486 ? 18.136 17.263 13.875 1.00 8.88 486 TYR C C 1
ATOM 11574 O O . TYR C 1 486 ? 18.429 18.212 14.589 1.00 9.79 486 TYR C O 1
ATOM 11583 N N . ASN C 1 487 ? 18.476 15.994 14.098 1.00 8.84 487 ASN C N 1
ATOM 11584 C CA . ASN C 1 487 ? 19.293 15.520 15.227 1.00 9.40 487 ASN C CA 1
ATOM 11585 C C . ASN C 1 487 ? 20.553 14.837 14.735 1.00 9.25 487 ASN C C 1
ATOM 11586 O O . ASN C 1 487 ? 20.842 14.781 13.538 1.00 10.50 487 ASN C O 1
ATOM 11591 N N . GLY C 1 488 ? 21.331 14.301 15.669 1.00 9.74 488 GLY C N 1
ATOM 11592 C CA . GLY C 1 488 ? 22.527 13.565 15.315 1.00 10.43 488 GLY C CA 1
ATOM 11593 C C . GLY C 1 488 ? 23.697 13.958 16.187 1.00 9.70 488 GLY C C 1
ATOM 11594 O O . GLY C 1 488 ? 23.671 15.016 16.829 1.00 11.34 488 GLY C O 1
ATOM 11595 N N . PRO C 1 489 ? 24.738 13.135 16.224 1.00 9.64 489 PRO C N 1
ATOM 11596 C CA . PRO C 1 489 ? 24.903 11.936 15.369 1.00 10.29 489 PRO C CA 1
ATOM 11597 C C . PRO C 1 489 ? 23.960 10.818 15.771 1.00 9.57 489 PRO C C 1
ATOM 11598 O O . PRO C 1 489 ? 23.608 10.694 16.952 1.00 10.41 489 PRO C O 1
ATOM 11602 N N . TYR C 1 490 ? 23.588 9.988 14.780 1.00 9.48 490 TYR C N 1
ATOM 11603 C CA . TYR C 1 490 ? 22.941 8.714 15.048 1.00 10.49 490 TYR C CA 1
ATOM 11604 C C . TYR C 1 490 ? 23.871 7.515 14.843 1.00 11.04 490 TYR C C 1
ATOM 11605 O O . TYR C 1 490 ? 23.574 6.408 15.302 1.00 11.83 490 TYR C O 1
ATOM 11614 N N . ALA C 1 491 ? 25.014 7.729 14.188 1.00 10.50 491 ALA C N 1
ATOM 11615 C CA . ALA C 1 491 ? 26.066 6.728 14.110 1.00 11.03 491 ALA C CA 1
ATOM 11616 C C . ALA C 1 491 ? 26.941 6.735 15.348 1.00 11.11 491 ALA C C 1
ATOM 11617 O O . ALA C 1 491 ? 27.005 7.700 16.113 1.00 12.11 491 ALA C O 1
ATOM 11619 N N . GLY C 1 492 ? 27.666 5.636 15.525 1.00 11.80 492 GLY C N 1
ATOM 11620 C CA . GLY C 1 492 ? 28.618 5.519 16.624 1.00 11.92 492 GLY C CA 1
ATOM 11621 C C . GLY C 1 492 ? 27.936 5.243 17.950 1.00 11.88 492 GLY C C 1
ATOM 11622 O O . GLY C 1 492 ? 26.729 5.146 18.057 1.00 12.43 492 GLY C O 1
ATOM 11623 N N . PHE C 1 493 ? 28.733 5.142 19.005 1.00 12.38 493 PHE C N 1
ATOM 11624 C CA . PHE C 1 493 ? 28.218 4.801 20.311 1.00 12.94 493 PHE C CA 1
ATOM 11625 C C . PHE C 1 493 ? 27.332 5.905 20.849 1.00 13.33 493 PHE C C 1
ATOM 11626 O O . PHE C 1 493 ? 26.238 5.636 21.347 1.00 13.71 493 PHE C O 1
ATOM 11634 N N . ARG C 1 494 ? 27.788 7.159 20.744 1.00 12.23 494 ARG C N 1
ATOM 11635 C CA . ARG C 1 494 ? 26.917 8.254 21.195 1.00 12.98 494 ARG C CA 1
ATOM 11636 C C . ARG C 1 494 ? 25.669 8.369 20.346 1.00 12.04 494 ARG C C 1
ATOM 11637 O O . ARG C 1 494 ? 24.622 8.805 20.813 1.00 12.79 494 ARG C O 1
ATOM 11645 N N . GLY C 1 495 ? 25.780 7.962 19.082 1.00 11.35 495 GLY C N 1
ATOM 11646 C CA . GLY C 1 495 ? 24.632 7.990 18.195 1.00 11.11 495 GLY C CA 1
ATOM 11647 C C . GLY C 1 495 ? 23.509 7.051 18.610 1.00 11.18 495 GLY C C 1
ATOM 11648 O O . GLY C 1 495 ? 22.323 7.342 18.441 1.00 11.10 495 GLY C O 1
ATOM 11649 N N . VAL C 1 496 ? 23.871 5.886 19.168 1.00 11.41 496 VAL C N 1
ATOM 11650 C CA . VAL C 1 496 ? 22.851 4.938 19.599 1.00 11.96 496 VAL C CA 1
ATOM 11651 C C . VAL C 1 496 ? 22.006 5.616 20.676 1.00 11.80 496 VAL C C 1
ATOM 11652 O O . VAL C 1 496 ? 20.771 5.483 20.706 1.00 11.75 496 VAL C O 1
ATOM 11656 N N . VAL C 1 497 ? 22.659 6.327 21.594 1.00 10.64 497 VAL C N 1
ATOM 11657 C CA . VAL C 1 497 ? 21.973 7.014 22.662 1.00 11.24 497 VAL C CA 1
ATOM 11658 C C . VAL C 1 497 ? 21.084 8.124 22.121 1.00 10.86 497 VAL C C 1
ATOM 11659 O O . VAL C 1 497 ? 19.938 8.266 22.535 1.00 11.25 497 VAL C O 1
ATOM 11663 N N . ASN C 1 498 ? 21.605 8.908 21.198 1.00 10.20 498 ASN C N 1
ATOM 11664 C CA . ASN C 1 498 ? 20.822 9.996 20.613 1.00 10.19 498 ASN C CA 1
ATOM 11665 C C . ASN C 1 498 ? 19.594 9.432 19.908 1.00 10.16 498 ASN C C 1
ATOM 11666 O O . ASN C 1 498 ? 18.474 9.924 20.078 1.00 10.35 498 ASN C O 1
ATOM 11671 N N . PHE C 1 499 ? 19.811 8.412 19.085 1.00 10.40 499 PHE C N 1
ATOM 11672 C CA . PHE C 1 499 ? 18.721 7.775 18.350 1.00 10.53 499 PHE C CA 1
ATOM 11673 C C . PHE C 1 499 ? 17.700 7.191 19.300 1.00 9.82 499 PHE C C 1
ATOM 11674 O O . PHE C 1 499 ? 16.486 7.366 19.113 1.00 10.21 499 PHE C O 1
ATOM 11682 N N . GLY C 1 500 ? 18.162 6.415 20.280 1.00 10.23 500 GLY C N 1
ATOM 11683 C CA . GLY C 1 500 ? 17.217 5.751 21.165 1.00 10.60 500 GLY C CA 1
ATOM 11684 C C . GLY C 1 500 ? 16.339 6.697 21.945 1.00 10.51 500 GLY C C 1
ATOM 11685 O O . GLY C 1 500 ? 15.134 6.480 22.089 1.00 10.89 500 GLY C O 1
ATOM 11686 N N . HIS C 1 501 ? 16.926 7.779 22.475 1.00 10.35 501 HIS C N 1
ATOM 11687 C CA . HIS C 1 501 ? 16.094 8.721 23.230 1.00 11.21 501 HIS C CA 1
ATOM 11688 C C . HIS C 1 501 ? 15.081 9.430 22.326 1.00 9.82 501 HIS C C 1
ATOM 11689 O O . HIS C 1 501 ? 13.948 9.647 22.748 1.00 10.91 501 HIS C O 1
ATOM 11696 N N . GLU C 1 502 ? 15.484 9.775 21.110 1.00 10.01 502 GLU C N 1
ATOM 11697 C CA . GLU C 1 502 ? 14.537 10.384 20.208 1.00 10.12 502 GLU C CA 1
ATOM 11698 C C . GLU C 1 502 ? 13.404 9.412 19.836 1.00 10.62 502 GLU C C 1
ATOM 11699 O O . GLU C 1 502 ? 12.242 9.810 19.698 1.00 10.82 502 GLU C O 1
ATOM 11705 N N . LEU C 1 503 ? 13.736 8.137 19.692 1.00 9.98 503 LEU C N 1
ATOM 11706 C CA . LEU C 1 503 ? 12.744 7.152 19.317 1.00 10.27 503 LEU C CA 1
ATOM 11707 C C . LEU C 1 503 ? 11.749 6.934 20.459 1.00 9.85 503 LEU C C 1
ATOM 11708 O O . LEU C 1 503 ? 10.524 6.932 20.264 1.00 10.74 503 LEU C O 1
ATOM 11713 N N . VAL C 1 504 ? 12.252 6.710 21.672 1.00 10.91 504 VAL C N 1
ATOM 11714 C CA . VAL C 1 504 ? 11.378 6.592 22.834 1.00 11.26 504 VAL C CA 1
ATOM 11715 C C . VAL C 1 504 ? 10.518 7.850 22.999 1.00 10.58 504 VAL C C 1
ATOM 11716 O O . VAL C 1 504 ? 9.304 7.772 23.206 1.00 11.23 504 VAL C O 1
ATOM 11720 N N . ASN C 1 505 ? 11.142 9.025 22.890 1.00 10.19 505 ASN C N 1
ATOM 11721 C CA . ASN C 1 505 ? 10.380 10.265 22.996 1.00 10.66 505 ASN C CA 1
ATOM 11722 C C . ASN C 1 505 ? 9.264 10.352 21.981 1.00 10.34 505 ASN C C 1
ATOM 11723 O O . ASN C 1 505 ? 8.167 10.836 22.290 1.00 10.88 505 ASN C O 1
ATOM 11728 N N . GLY C 1 506 ? 9.514 9.845 20.778 1.00 9.84 506 GLY C N 1
ATOM 11729 C CA . GLY C 1 506 ? 8.459 9.826 19.763 1.00 10.57 506 GLY C CA 1
ATOM 11730 C C . GLY C 1 506 ? 7.297 8.902 20.095 1.00 10.20 506 GLY C C 1
ATOM 11731 O O . GLY C 1 506 ? 6.123 9.276 20.007 1.00 11.35 506 GLY C O 1
ATOM 11732 N N . ILE C 1 507 ? 7.625 7.675 20.494 1.00 11.15 507 ILE C N 1
ATOM 11733 C CA . ILE C 1 507 ? 6.610 6.675 20.788 1.00 11.66 507 ILE C CA 1
ATOM 11734 C C . ILE C 1 507 ? 5.728 7.133 21.945 1.00 12.08 507 ILE C C 1
ATOM 11735 O O . ILE C 1 507 ? 4.507 6.947 21.897 1.00 13.89 507 ILE C O 1
ATOM 11740 N N . TYR C 1 508 ? 6.313 7.781 22.951 1.00 11.33 508 TYR C N 1
ATOM 11741 C CA . TYR C 1 508 ? 5.591 8.104 24.174 1.00 12.70 508 TYR C CA 1
ATOM 11742 C C . TYR C 1 508 ? 5.064 9.532 24.234 1.00 12.29 508 TYR C C 1
ATOM 11743 O O . TYR C 1 508 ? 4.577 9.991 25.270 1.00 13.27 508 TYR C O 1
ATOM 11752 N N . THR C 1 509 ? 5.075 10.229 23.099 1.00 10.88 509 THR C N 1
ATOM 11753 C CA . THR C 1 509 ? 4.469 11.550 23.014 1.00 10.65 509 THR C CA 1
ATOM 11754 C C . THR C 1 509 ? 2.972 11.438 23.366 1.00 10.45 509 THR C C 1
ATOM 11755 O O . THR C 1 509 ? 2.270 10.662 22.750 1.00 10.81 509 THR C O 1
ATOM 11759 N N . PRO C 1 510 ? 2.500 12.213 24.347 1.00 10.36 510 PRO C N 1
ATOM 11760 C CA . PRO C 1 510 ? 1.124 12.007 24.787 1.00 10.73 510 PRO C CA 1
ATOM 11761 C C . PRO C 1 510 ? 0.058 12.260 23.743 1.00 9.95 510 PRO C C 1
ATOM 11762 O O . PRO C 1 510 ? -0.999 11.617 23.796 1.00 10.92 510 PRO C O 1
ATOM 11766 N N . ALA C 1 511 ? 0.297 13.154 22.785 1.00 10.36 511 ALA C N 1
ATOM 11767 C CA . ALA C 1 511 ? -0.766 13.547 21.853 1.00 10.31 511 ALA C CA 1
ATOM 11768 C C . ALA C 1 511 ? -1.242 12.411 20.976 1.00 10.43 511 ALA C C 1
ATOM 11769 O O . ALA C 1 511 ? -2.377 12.479 20.475 1.00 11.79 511 ALA C O 1
ATOM 11771 N N . TRP C 1 512 ? -0.445 11.348 20.801 1.00 10.44 512 TRP C N 1
ATOM 11772 C CA . TRP C 1 512 ? -0.913 10.199 20.000 1.00 11.59 512 TRP C CA 1
ATOM 11773 C C . TRP C 1 512 ? -2.218 9.640 20.568 1.00 12.11 512 TRP C C 1
ATOM 11774 O O . TRP C 1 512 ? -3.006 9.073 19.814 1.00 15.94 512 TRP C O 1
ATOM 11785 N N . LYS C 1 513 ? -2.430 9.764 21.867 1.00 11.59 513 LYS C N 1
ATOM 11786 C CA . LYS C 1 513 ? -3.612 9.220 22.511 1.00 13.36 513 LYS C CA 1
ATOM 11787 C C . LYS C 1 513 ? -4.732 10.232 22.644 1.00 13.09 513 LYS C C 1
ATOM 11788 O O . LYS C 1 513 ? -5.773 9.902 23.227 1.00 16.16 513 LYS C O 1
ATOM 11794 N N . MET C 1 514 ? -4.587 11.427 22.079 1.00 12.13 514 MET C N 1
ATOM 11795 C CA . MET C 1 514 ? -5.550 12.482 22.188 1.00 11.45 514 MET C CA 1
ATOM 11796 C C . MET C 1 514 ? -6.254 12.807 20.884 1.00 11.24 514 MET C C 1
ATOM 11797 O O . MET C 1 514 ? -6.975 13.797 20.801 1.00 12.37 514 MET C O 1
ATOM 11802 N N . ILE C 1 515 ? -6.016 11.996 19.871 1.00 11.80 515 ILE C N 1
ATOM 11803 C CA . ILE C 1 515 ? -6.471 12.327 18.524 1.00 11.60 515 ILE C CA 1
ATOM 11804 C C . ILE C 1 515 ? -7.994 12.364 18.413 1.00 12.78 515 ILE C C 1
ATOM 11805 O O . ILE C 1 515 ? -8.570 13.237 17.746 1.00 14.11 515 ILE C O 1
ATOM 11810 N N . THR C 1 516 ? -8.678 11.418 19.043 1.00 13.88 516 THR C N 1
ATOM 11811 C CA . THR C 1 516 ? -10.143 11.382 18.961 1.00 14.06 516 THR C CA 1
ATOM 11812 C C . THR C 1 516 ? -10.750 12.360 19.943 1.00 13.88 516 THR C C 1
ATOM 11813 O O . THR C 1 516 ? -10.512 12.260 21.141 1.00 16.71 516 THR C O 1
ATOM 11817 N N . PRO C 1 517 ? -11.605 13.283 19.451 1.00 14.67 517 PRO C N 1
ATOM 11818 C CA . PRO C 1 517 ? -12.229 14.207 20.397 1.00 15.79 517 PRO C CA 1
ATOM 11819 C C . PRO C 1 517 ? -13.285 13.542 21.253 1.00 14.96 517 PRO C C 1
ATOM 11820 O O . PRO C 1 517 ? -13.859 12.527 20.858 1.00 15.22 517 PRO C O 1
ATOM 11824 N N . PRO C 1 518 ? -13.550 14.107 22.426 1.00 17.07 518 PRO C N 1
ATOM 11825 C CA . PRO C 1 518 ? -14.470 13.450 23.352 1.00 17.72 518 PRO C CA 1
ATOM 11826 C C . PRO C 1 518 ? -15.931 13.416 22.934 1.00 18.49 518 PRO C C 1
ATOM 11827 O O . PRO C 1 518 ? -16.696 12.666 23.517 1.00 22.52 518 PRO C O 1
ATOM 11831 N N . TRP C 1 519 ? -16.302 14.192 21.932 1.00 18.47 519 TRP C N 1
ATOM 11832 C CA . TRP C 1 519 ? -17.640 14.140 21.372 1.00 19.32 519 TRP C CA 1
ATOM 11833 C C . TRP C 1 519 ? -17.793 13.073 20.282 1.00 20.15 519 TRP C C 1
ATOM 11834 O O . TRP C 1 519 ? -18.889 12.915 19.769 1.00 24.83 519 TRP C O 1
ATOM 11845 N N . LYS C 1 520 ? -16.712 12.338 19.977 1.00 19.93 520 LYS C N 1
ATOM 11846 C CA . LYS C 1 520 ? -16.760 11.198 19.036 1.00 25.89 520 LYS C CA 1
ATOM 11847 C C . LYS C 1 520 ? -16.408 9.849 19.670 1.00 43.96 520 LYS C C 1
ATOM 11848 O O . LYS C 1 520 ? -15.852 9.806 20.766 1.00 39.76 520 LYS C O 1
ATOM 11854 N N . MET D 2 1 ? 30.301 33.082 10.660 1.00 9.58 1 MET D N 1
ATOM 11855 C CA . MET D 2 1 ? 29.277 32.453 9.783 1.00 9.43 1 MET D CA 1
ATOM 11856 C C . MET D 2 1 ? 29.278 33.259 8.487 1.00 8.93 1 MET D C 1
ATOM 11857 O O . MET D 2 1 ? 29.523 34.464 8.486 1.00 9.80 1 MET D O 1
ATOM 11862 N N . LEU D 2 2 ? 29.015 32.573 7.367 1.00 8.24 2 LEU D N 1
ATOM 11863 C CA . LEU D 2 2 ? 29.087 33.231 6.053 1.00 8.93 2 LEU D CA 1
ATOM 11864 C C . LEU D 2 2 ? 30.426 33.942 5.907 1.00 8.49 2 LEU D C 1
ATOM 11865 O O . LEU D 2 2 ? 30.548 35.072 5.416 1.00 9.07 2 LEU D O 1
ATOM 11870 N N . ASP D 2 3 ? 31.484 33.242 6.310 1.00 8.98 3 ASP D N 1
ATOM 11871 C CA . ASP D 2 3 ? 32.797 33.863 6.409 1.00 9.45 3 ASP D CA 1
ATOM 11872 C C . ASP D 2 3 ? 33.354 34.266 5.063 1.00 10.24 3 ASP D C 1
ATOM 11873 O O . ASP D 2 3 ? 34.195 35.169 5.003 1.00 11.55 3 ASP D O 1
ATOM 11878 N N . ALA D 2 4 ? 32.934 33.584 4.011 1.00 9.63 4 ALA D N 1
ATOM 11879 C CA . ALA D 2 4 ? 33.452 33.827 2.669 1.00 10.03 4 ALA D CA 1
ATOM 11880 C C . ALA D 2 4 ? 32.848 35.049 1.981 1.00 10.26 4 ALA D C 1
ATOM 11881 O O . ALA D 2 4 ? 33.241 35.370 0.862 1.00 11.28 4 ALA D O 1
ATOM 11883 N N . THR D 2 5 ? 31.853 35.696 2.616 1.00 9.19 5 THR D N 1
ATOM 11884 C CA . THR D 2 5 ? 31.203 36.860 1.984 1.00 9.16 5 THR D CA 1
ATOM 11885 C C . THR D 2 5 ? 32.001 38.122 2.258 1.00 11.09 5 THR D C 1
ATOM 11886 O O . THR D 2 5 ? 32.088 38.553 3.399 1.00 11.85 5 THR D O 1
ATOM 11890 N N . PRO D 2 6 ? 32.612 38.738 1.218 1.00 10.74 6 PRO D N 1
ATOM 11891 C CA . PRO D 2 6 ? 33.442 39.926 1.472 1.00 12.25 6 PRO D CA 1
ATOM 11892 C C . PRO D 2 6 ? 32.621 41.198 1.703 1.00 11.49 6 PRO D C 1
ATOM 11893 O O . PRO D 2 6 ? 31.514 41.335 1.175 1.00 11.74 6 PRO D O 1
ATOM 11897 N N . LYS D 2 7 ? 33.173 42.135 2.468 1.00 11.93 7 LYS D N 1
ATOM 11898 C CA . LYS D 2 7 ? 32.620 43.474 2.585 1.00 11.85 7 LYS D CA 1
ATOM 11899 C C . LYS D 2 7 ? 32.772 44.242 1.284 1.00 11.67 7 LYS D C 1
ATOM 11900 O O . LYS D 2 7 ? 31.874 44.975 0.882 1.00 13.27 7 LYS D O 1
ATOM 11906 N N . GLU D 2 8 ? 33.934 44.108 0.644 1.00 11.65 8 GLU D N 1
ATOM 11907 C CA . GLU D 2 8 ? 34.176 44.859 -0.573 1.00 13.14 8 GLU D CA 1
ATOM 11908 C C . GLU D 2 8 ? 33.460 44.172 -1.726 1.00 11.62 8 GLU D C 1
ATOM 11909 O O . GLU D 2 8 ? 33.674 43.023 -1.989 1.00 14.51 8 GLU D O 1
ATOM 11915 N N . ILE D 2 9 ? 32.593 44.922 -2.403 1.00 11.42 9 ILE D N 1
ATOM 11916 C CA . ILE D 2 9 ? 31.706 44.356 -3.402 1.00 12.04 9 ILE D CA 1
ATOM 11917 C C . ILE D 2 9 ? 32.332 44.407 -4.793 1.00 11.99 9 ILE D C 1
ATOM 11918 O O . ILE D 2 9 ? 32.721 45.471 -5.271 1.00 14.61 9 ILE D O 1
ATOM 11923 N N . VAL D 2 10 ? 32.362 43.251 -5.450 1.00 12.73 10 VAL D N 1
ATOM 11924 C CA . VAL D 2 10 ? 32.655 43.120 -6.865 1.00 13.33 10 VAL D CA 1
ATOM 11925 C C . VAL D 2 10 ? 31.340 42.605 -7.451 1.00 13.91 10 VAL D C 1
ATOM 11926 O O . VAL D 2 10 ? 30.870 41.515 -7.110 1.00 14.87 10 VAL D O 1
ATOM 11930 N N . GLU D 2 11 ? 30.800 43.366 -8.360 1.00 17.67 11 GLU D N 1
ATOM 11931 C CA . GLU D 2 11 ? 29.461 43.067 -8.899 1.00 19.22 11 GLU D CA 1
ATOM 11932 C C . GLU D 2 11 ? 29.467 41.789 -9.751 1.00 16.50 11 GLU D C 1
ATOM 11933 O O . GLU D 2 11 ? 30.329 41.600 -10.589 1.00 24.68 11 GLU D O 1
ATOM 11939 N N . ARG D 2 12 ? 28.534 40.882 -9.445 1.00 15.59 12 ARG D N 1
ATOM 11940 C CA . ARG D 2 12 ? 28.448 39.647 -10.165 1.00 11.98 12 ARG D CA 1
ATOM 11941 C C . ARG D 2 12 ? 27.470 39.802 -11.300 1.00 11.57 12 ARG D C 1
ATOM 11942 O O . ARG D 2 12 ? 26.391 40.338 -11.110 1.00 14.36 12 ARG D O 1
ATOM 11950 N N . LYS D 2 13 ? 27.866 39.298 -12.465 1.00 10.44 13 LYS D N 1
ATOM 11951 C CA . LYS D 2 13 ? 26.991 39.270 -13.628 1.00 11.93 13 LYS D CA 1
ATOM 11952 C C . LYS D 2 13 ? 26.557 37.871 -14.014 1.00 11.80 13 LYS D C 1
ATOM 11953 O O . LYS D 2 13 ? 25.648 37.740 -14.839 1.00 14.24 13 LYS D O 1
ATOM 11959 N N . ALA D 2 14 ? 27.173 36.839 -13.461 1.00 10.11 14 ALA D N 1
ATOM 11960 C CA . ALA D 2 14 ? 26.888 35.477 -13.883 1.00 9.77 14 ALA D CA 1
ATOM 11961 C C . ALA D 2 14 ? 26.619 34.523 -12.729 1.00 10.61 14 ALA D C 1
ATOM 11962 O O . ALA D 2 14 ? 25.780 33.657 -12.842 1.00 11.67 14 ALA D O 1
ATOM 11964 N N . LEU D 2 15 ? 27.392 34.646 -11.647 1.00 9.28 15 LEU D N 1
ATOM 11965 C CA . LEU D 2 15 ? 27.288 33.727 -10.522 1.00 8.89 15 LEU D CA 1
ATOM 11966 C C . LEU D 2 15 ? 26.188 34.138 -9.556 1.00 8.48 15 LEU D C 1
ATOM 11967 O O . LEU D 2 15 ? 26.285 35.177 -8.893 1.00 10.05 15 LEU D O 1
ATOM 11972 N N . ARG D 2 16 ? 25.122 33.339 -9.506 1.00 8.19 16 ARG D N 1
ATOM 11973 C CA . ARG D 2 16 ? 24.011 33.551 -8.567 1.00 7.81 16 ARG D CA 1
ATOM 11974 C C . ARG D 2 16 ? 24.352 32.816 -7.278 1.00 7.65 16 ARG D C 1
ATOM 11975 O O . ARG D 2 16 ? 24.790 31.670 -7.305 1.00 9.07 16 ARG D O 1
ATOM 11983 N N . ILE D 2 17 ? 24.155 33.489 -6.129 1.00 7.86 17 ILE D N 1
ATOM 11984 C CA . ILE D 2 17 ? 24.540 32.932 -4.838 1.00 7.83 17 ILE D CA 1
ATOM 11985 C C . ILE D 2 17 ? 23.360 33.147 -3.895 1.00 7.53 17 ILE D C 1
ATOM 11986 O O . ILE D 2 17 ? 22.903 34.268 -3.726 1.00 8.65 17 ILE D O 1
ATOM 11991 N N . ASN D 2 18 ? 22.901 32.067 -3.263 1.00 7.04 18 ASN D N 1
ATOM 11992 C CA . ASN D 2 18 ? 21.904 32.208 -2.171 1.00 7.33 18 ASN D CA 1
ATOM 11993 C C . ASN D 2 18 ? 20.654 32.970 -2.641 1.00 7.32 18 ASN D C 1
ATOM 11994 O O . ASN D 2 18 ? 20.357 34.068 -2.186 1.00 7.26 18 ASN D O 1
ATOM 11999 N N . PRO D 2 19 ? 19.964 32.373 -3.608 1.00 7.36 19 PRO D N 1
ATOM 12000 C CA . PRO D 2 19 ? 18.916 33.107 -4.323 1.00 7.79 19 PRO D CA 1
ATOM 12001 C C . PRO D 2 19 ? 17.680 33.468 -3.480 1.00 7.24 19 PRO D C 1
ATOM 12002 O O . PRO D 2 19 ? 17.301 32.755 -2.550 1.00 7.79 19 PRO D O 1
ATOM 12006 N N . ALA D 2 20 ? 17.068 34.589 -3.875 1.00 7.72 20 ALA D N 1
ATOM 12007 C CA . ALA D 2 20 ? 15.818 35.081 -3.297 1.00 7.52 20 ALA D CA 1
ATOM 12008 C C . ALA D 2 20 ? 14.613 34.710 -4.178 1.00 7.10 20 ALA D C 1
ATOM 12009 O O . ALA D 2 20 ? 13.689 35.521 -4.397 1.00 7.56 20 ALA D O 1
ATOM 12011 N N . LYS D 2 21 ? 14.631 33.473 -4.640 1.00 7.74 21 LYS D N 1
ATOM 12012 C CA . LYS D 2 21 ? 13.564 32.880 -5.478 1.00 7.32 21 LYS D CA 1
ATOM 12013 C C . LYS D 2 21 ? 13.857 31.407 -5.552 1.00 7.70 21 LYS D C 1
ATOM 12014 O O . LYS D 2 21 ? 14.976 30.950 -5.290 1.00 8.48 21 LYS D O 1
ATOM 12020 N N . THR D 2 22 ? 12.850 30.647 -5.975 1.00 7.48 22 THR D N 1
ATOM 12021 C CA . THR D 2 22 ? 13.083 29.329 -6.525 1.00 7.39 22 THR D CA 1
ATOM 12022 C C . THR D 2 22 ? 12.335 29.235 -7.889 1.00 7.06 22 THR D C 1
ATOM 12023 O O . THR D 2 22 ? 11.871 30.252 -8.372 1.00 7.60 22 THR D O 1
ATOM 12027 N N . CYS D 2 23 ? 12.282 28.043 -8.483 1.00 7.80 23 CYS D N 1
ATOM 12028 C CA . CYS D 2 23 ? 11.747 27.915 -9.846 1.00 7.83 23 CYS D CA 1
ATOM 12029 C C . CYS D 2 23 ? 10.235 27.775 -9.896 1.00 7.54 23 CYS D C 1
ATOM 12030 O O . CYS D 2 23 ? 9.561 27.436 -8.908 1.00 7.38 23 CYS D O 1
ATOM 12033 N N . GLN D 2 24 ? 9.682 28.020 -11.098 1.00 7.00 24 GLN D N 1
ATOM 12034 C CA . GLN D 2 24 ? 8.253 27.991 -11.295 1.00 7.35 24 GLN D CA 1
ATOM 12035 C C . GLN D 2 24 ? 7.494 26.797 -10.699 1.00 7.39 24 GLN D C 1
ATOM 12036 O O . GLN D 2 24 ? 6.402 27.015 -10.152 1.00 7.45 24 GLN D O 1
ATOM 12042 N N . PRO D 2 25 ? 7.916 25.537 -10.905 1.00 7.57 25 PRO D N 1
ATOM 12043 C CA . PRO D 2 25 ? 6.964 24.442 -10.693 1.00 8.43 25 PRO D CA 1
ATOM 12044 C C . PRO D 2 25 ? 6.378 24.342 -9.294 1.00 7.29 25 PRO D C 1
ATOM 12045 O O . PRO D 2 25 ? 5.172 24.042 -9.189 1.00 7.80 25 PRO D O 1
ATOM 12049 N N . VAL D 2 26 ? 7.110 24.627 -8.215 1.00 7.56 26 VAL D N 1
ATOM 12050 C CA . VAL D 2 26 ? 6.492 24.495 -6.912 1.00 7.75 26 VAL D CA 1
ATOM 12051 C C . VAL D 2 26 ? 5.353 25.497 -6.734 1.00 7.21 26 VAL D C 1
ATOM 12052 O O . VAL D 2 26 ? 4.388 25.232 -5.999 1.00 7.55 26 VAL D O 1
ATOM 12056 N N . GLY D 2 27 ? 5.424 26.658 -7.414 1.00 7.18 27 GLY D N 1
ATOM 12057 C CA . GLY D 2 27 ? 4.309 27.601 -7.347 1.00 7.74 27 GLY D CA 1
ATOM 12058 C C . GLY D 2 27 ? 3.073 27.049 -7.995 1.00 7.35 27 GLY D C 1
ATOM 12059 O O . GLY D 2 27 ? 1.938 27.235 -7.513 1.00 7.80 27 GLY D O 1
ATOM 12060 N N . ALA D 2 28 ? 3.248 26.352 -9.124 1.00 7.20 28 ALA D N 1
ATOM 12061 C CA . ALA D 2 28 ? 2.119 25.680 -9.791 1.00 7.25 28 ALA D CA 1
ATOM 12062 C C . ALA D 2 28 ? 1.595 24.527 -8.952 1.00 7.32 28 ALA D C 1
ATOM 12063 O O . ALA D 2 28 ? 0.377 24.294 -8.896 1.00 8.14 28 ALA D O 1
ATOM 12065 N N . MET D 2 29 ? 2.476 23.781 -8.293 1.00 7.23 29 MET D N 1
ATOM 12066 C CA . MET D 2 29 ? 2.097 22.694 -7.407 1.00 7.94 29 MET D CA 1
ATOM 12067 C C . MET D 2 29 ? 1.255 23.206 -6.234 1.00 7.46 29 MET D C 1
ATOM 12068 O O . MET D 2 29 ? 0.195 22.654 -5.917 1.00 7.92 29 MET D O 1
ATOM 12073 N N . TYR D 2 30 ? 1.672 24.325 -5.650 1.00 7.48 30 TYR D N 1
ATOM 12074 C CA . TYR D 2 30 ? 0.967 24.955 -4.564 1.00 7.74 30 TYR D CA 1
ATOM 12075 C C . TYR D 2 30 ? -0.419 25.403 -5.035 1.00 7.83 30 TYR D C 1
ATOM 12076 O O . TYR D 2 30 ? -1.436 25.139 -4.380 1.00 8.28 30 TYR D O 1
ATOM 12085 N N . ALA D 2 31 ? -0.479 26.088 -6.170 1.00 7.80 31 ALA D N 1
ATOM 12086 C CA . ALA D 2 31 ? -1.773 26.501 -6.702 1.00 7.99 31 ALA D CA 1
ATOM 12087 C C . ALA D 2 31 ? -2.703 25.317 -6.929 1.00 7.84 31 ALA D C 1
ATOM 12088 O O . ALA D 2 31 ? -3.910 25.371 -6.614 1.00 8.40 31 ALA D O 1
ATOM 12090 N N . ALA D 2 32 ? -2.196 24.218 -7.479 1.00 7.85 32 ALA D N 1
ATOM 12091 C CA . ALA D 2 32 ? -2.997 23.026 -7.750 1.00 8.54 32 ALA D CA 1
ATOM 12092 C C . ALA D 2 32 ? -3.517 22.390 -6.481 1.00 8.34 32 ALA D C 1
ATOM 12093 O O . ALA D 2 32 ? -4.641 21.878 -6.458 1.00 8.92 32 ALA D O 1
ATOM 12095 N N . LEU D 2 33 ? -2.734 22.439 -5.393 1.00 7.93 33 LEU D N 1
ATOM 12096 C CA . LEU D 2 33 ? -3.210 21.937 -4.107 1.00 8.41 33 LEU D CA 1
ATOM 12097 C C . LEU D 2 33 ? -4.328 22.815 -3.531 1.00 8.34 33 LEU D C 1
ATOM 12098 O O . LEU D 2 33 ? -5.004 22.429 -2.597 1.00 8.93 33 LEU D O 1
ATOM 12103 N N . GLY D 2 34 ? -4.531 24.007 -4.114 1.00 8.26 34 GLY D N 1
ATOM 12104 C CA . GLY D 2 34 ? -5.678 24.837 -3.813 1.00 9.02 34 GLY D CA 1
ATOM 12105 C C . GLY D 2 34 ? -6.962 24.524 -4.566 1.00 8.78 34 GLY D C 1
ATOM 12106 O O . GLY D 2 34 ? -7.892 25.311 -4.503 1.00 8.91 34 GLY D O 1
ATOM 12107 N N . ILE D 2 35 ? -6.974 23.388 -5.259 1.00 8.63 35 ILE D N 1
ATOM 12108 C CA . ILE D 2 35 ? -8.165 22.845 -5.935 1.00 8.72 35 ILE D CA 1
ATOM 12109 C C . ILE D 2 35 ? -8.550 21.580 -5.182 1.00 8.83 35 ILE D C 1
ATOM 12110 O O . ILE D 2 35 ? -7.733 20.679 -4.968 1.00 9.08 35 ILE D O 1
ATOM 12115 N N . HIS D 2 36 ? -9.820 21.465 -4.809 1.00 8.93 36 HIS D N 1
ATOM 12116 C CA . HIS D 2 36 ? -10.273 20.283 -4.087 1.00 9.04 36 HIS D CA 1
ATOM 12117 C C . HIS D 2 36 ? -10.160 19.034 -4.955 1.00 9.44 36 HIS D C 1
ATOM 12118 O O . HIS D 2 36 ? -10.531 19.039 -6.140 1.00 9.79 36 HIS D O 1
ATOM 12125 N N . ASN D 2 37 ? -9.649 17.947 -4.357 1.00 9.32 37 ASN D N 1
ATOM 12126 C CA . ASN D 2 37 ? -9.576 16.647 -5.046 1.00 9.51 37 ASN D CA 1
ATOM 12127 C C . ASN D 2 37 ? -8.691 16.705 -6.302 1.00 8.96 37 ASN D C 1
ATOM 12128 O O . ASN D 2 37 ? -8.907 15.970 -7.261 1.00 10.09 37 ASN D O 1
ATOM 12133 N N . CYS D 2 38 ? -7.637 17.530 -6.222 1.00 9.33 38 CYS D N 1
ATOM 12134 C CA . CYS D 2 38 ? -6.677 17.667 -7.306 1.00 9.17 38 CYS D CA 1
ATOM 12135 C C . CYS D 2 38 ? -5.354 17.033 -6.950 1.00 8.79 38 CYS D C 1
ATOM 12136 O O . CYS D 2 38 ? -4.807 17.268 -5.867 1.00 10.22 38 CYS D O 1
ATOM 12139 N N . LEU D 2 39 ? -4.840 16.206 -7.860 1.00 9.01 39 LEU D N 1
ATOM 12140 C CA . LEU D 2 39 ? -3.432 15.761 -7.742 1.00 8.96 39 LEU D CA 1
ATOM 12141 C C . LEU D 2 39 ? -2.590 16.587 -8.713 1.00 8.68 39 LEU D C 1
ATOM 12142 O O . LEU D 2 39 ? -2.757 16.537 -9.934 1.00 9.44 39 LEU D O 1
ATOM 12147 N N . PRO D 2 40 ? -1.648 17.395 -8.187 1.00 8.60 40 PRO D N 1
ATOM 12148 C CA . PRO D 2 40 ? -0.684 18.047 -9.067 1.00 8.56 40 PRO D CA 1
ATOM 12149 C C . PRO D 2 40 ? 0.198 17.005 -9.765 1.00 8.27 40 PRO D C 1
ATOM 12150 O O . PRO D 2 40 ? 0.544 16.003 -9.148 1.00 8.93 40 PRO D O 1
ATOM 12154 N N . HIS D 2 41 ? 0.568 17.297 -11.005 1.00 8.72 41 HIS D N 1
ATOM 12155 C CA . HIS D 2 41 ? 1.394 16.408 -11.791 1.00 8.49 41 HIS D CA 1
ATOM 12156 C C . HIS D 2 41 ? 2.563 17.191 -12.390 1.00 7.90 41 HIS D C 1
ATOM 12157 O O . HIS D 2 41 ? 2.341 18.191 -13.115 1.00 8.96 41 HIS D O 1
ATOM 12164 N N . SER D 2 42 ? 3.781 16.747 -12.114 1.00 7.79 42 SER D N 1
ATOM 12165 C CA . SER D 2 42 ? 5.001 17.344 -12.611 1.00 8.08 42 SER D CA 1
ATOM 12166 C C . SER D 2 42 ? 5.498 16.613 -13.841 1.00 7.91 42 SER D C 1
ATOM 12167 O O . SER D 2 42 ? 5.944 15.463 -13.761 1.00 8.98 42 SER D O 1
ATOM 12170 N N . HIS D 2 43 ? 5.379 17.267 -15.005 1.00 8.41 43 HIS D N 1
ATOM 12171 C CA . HIS D 2 43 ? 5.737 16.637 -16.259 1.00 9.12 43 HIS D CA 1
ATOM 12172 C C . HIS D 2 43 ? 7.233 16.926 -16.558 1.00 8.57 43 HIS D C 1
ATOM 12173 O O . HIS D 2 43 ? 7.574 17.924 -17.195 1.00 9.59 43 HIS D O 1
ATOM 12180 N N . GLY D 2 44 ? 8.091 16.039 -16.071 1.00 8.84 44 GLY D N 1
ATOM 12181 C CA . GLY D 2 44 ? 9.525 16.149 -16.234 1.00 9.55 44 GLY D CA 1
ATOM 12182 C C . GLY D 2 44 ? 10.192 14.991 -15.580 1.00 8.73 44 GLY D C 1
ATOM 12183 O O . GLY D 2 44 ? 9.610 13.951 -15.307 1.00 9.14 44 GLY D O 1
ATOM 12184 N N . SER D 2 45 ? 11.506 15.135 -15.340 1.00 9.01 45 SER D N 1
ATOM 12185 C CA . SER D 2 45 ? 12.269 14.176 -14.548 1.00 9.91 45 SER D CA 1
ATOM 12186 C C . SER D 2 45 ? 11.807 14.296 -13.084 1.00 8.78 45 SER D C 1
ATOM 12187 O O . SER D 2 45 ? 11.469 15.393 -12.610 1.00 9.30 45 SER D O 1
ATOM 12190 N N . GLN D 2 46 ? 11.791 13.166 -12.378 1.00 9.18 46 GLN D N 1
ATOM 12191 C CA . GLN D 2 46 ? 11.170 13.070 -11.053 1.00 8.77 46 GLN D CA 1
ATOM 12192 C C . GLN D 2 46 ? 11.925 13.847 -9.972 1.00 8.13 46 GLN D C 1
ATOM 12193 O O . GLN D 2 46 ? 11.378 14.050 -8.905 1.00 8.98 46 GLN D O 1
ATOM 12199 N N . GLY D 2 47 ? 13.176 14.228 -10.225 1.00 8.49 47 GLY D N 1
ATOM 12200 C CA . GLY D 2 47 ? 13.895 15.001 -9.211 1.00 8.57 47 GLY D CA 1
ATOM 12201 C C . GLY D 2 47 ? 13.155 16.274 -8.851 1.00 8.02 47 GLY D C 1
ATOM 12202 O O . GLY D 2 47 ? 13.117 16.684 -7.697 1.00 8.55 47 GLY D O 1
ATOM 12203 N N . CYS D 2 48 ? 12.601 16.922 -9.879 1.00 8.05 48 CYS D N 1
ATOM 12204 C CA . CYS D 2 48 ? 11.827 18.135 -9.686 1.00 8.05 48 CYS D CA 1
ATOM 12205 C C . CYS D 2 48 ? 10.678 17.874 -8.715 1.00 7.56 48 CYS D C 1
ATOM 12206 O O . CYS D 2 48 ? 10.508 18.576 -7.719 1.00 8.01 48 CYS D O 1
ATOM 12209 N N . CYS D 2 49 ? 9.853 16.879 -9.034 1.00 8.05 49 CYS D N 1
ATOM 12210 C CA . CYS D 2 49 ? 8.682 16.616 -8.218 1.00 7.80 49 CYS D CA 1
ATOM 12211 C C . CYS D 2 49 ? 9.075 16.364 -6.772 1.00 7.79 49 CYS D C 1
ATOM 12212 O O . CYS D 2 49 ? 8.443 16.859 -5.831 1.00 8.39 49 CYS D O 1
ATOM 12215 N N . SER D 2 50 ? 10.097 15.529 -6.569 1.00 7.88 50 SER D N 1
ATOM 12216 C CA A SER D 2 50 ? 10.533 15.221 -5.198 0.51 7.62 50 SER D CA 1
ATOM 12217 C CA B SER D 2 50 ? 10.472 15.234 -5.196 0.49 7.90 50 SER D CA 1
ATOM 12218 C C . SER D 2 50 ? 10.966 16.478 -4.451 1.00 7.89 50 SER D C 1
ATOM 12219 O O . SER D 2 50 ? 10.567 16.716 -3.325 1.00 8.22 50 SER D O 1
ATOM 12224 N N . TYR D 2 51 ? 11.801 17.295 -5.100 1.00 7.89 51 TYR D N 1
ATOM 12225 C CA . TYR D 2 51 ? 12.259 18.504 -4.438 1.00 7.86 51 TYR D CA 1
ATOM 12226 C C . TYR D 2 51 ? 11.107 19.444 -4.099 1.00 7.58 51 TYR D C 1
ATOM 12227 O O . TYR D 2 51 ? 11.114 20.128 -3.060 1.00 7.77 51 TYR D O 1
ATOM 12236 N N . HIS D 2 52 ? 10.143 19.565 -5.019 1.00 7.48 52 HIS D N 1
ATOM 12237 C CA . HIS D 2 52 ? 9.072 20.542 -4.881 1.00 7.66 52 HIS D CA 1
ATOM 12238 C C . HIS D 2 52 ? 8.053 20.111 -3.830 1.00 7.52 52 HIS D C 1
ATOM 12239 O O . HIS D 2 52 ? 7.625 20.915 -3.003 1.00 7.85 52 HIS D O 1
ATOM 12246 N N . ARG D 2 53 ? 7.720 18.822 -3.828 1.00 7.54 53 ARG D N 1
ATOM 12247 C CA . ARG D 2 53 ? 6.913 18.287 -2.740 1.00 7.51 53 ARG D CA 1
ATOM 12248 C C . ARG D 2 53 ? 7.622 18.519 -1.409 1.00 7.18 53 ARG D C 1
ATOM 12249 O O . ARG D 2 53 ? 6.992 18.824 -0.398 1.00 7.83 53 ARG D O 1
ATOM 12257 N N . THR D 2 54 ? 8.931 18.282 -1.400 1.00 7.52 54 THR D N 1
ATOM 12258 C CA . THR D 2 54 ? 9.717 18.340 -0.145 1.00 7.31 54 THR D CA 1
ATOM 12259 C C . THR D 2 54 ? 9.693 19.723 0.472 1.00 7.06 54 THR D C 1
ATOM 12260 O O . THR D 2 54 ? 9.509 19.849 1.683 1.00 7.90 54 THR D O 1
ATOM 12264 N N . VAL D 2 55 ? 9.854 20.790 -0.326 1.00 6.89 55 VAL D N 1
ATOM 12265 C CA . VAL D 2 55 ? 9.896 22.107 0.278 1.00 7.16 55 VAL D CA 1
ATOM 12266 C C . VAL D 2 55 ? 8.553 22.460 0.885 1.00 6.95 55 VAL D C 1
ATOM 12267 O O . VAL D 2 55 ? 8.492 23.105 1.936 1.00 7.92 55 VAL D O 1
ATOM 12271 N N . LEU D 2 56 ? 7.451 22.022 0.268 1.00 7.39 56 LEU D N 1
ATOM 12272 C CA . LEU D 2 56 ? 6.135 22.260 0.837 1.00 7.39 56 LEU D CA 1
ATOM 12273 C C . LEU D 2 56 ? 5.980 21.558 2.169 1.00 6.93 56 LEU D C 1
ATOM 12274 O O . LEU D 2 56 ? 5.441 22.157 3.118 1.00 8.01 56 LEU D O 1
ATOM 12279 N N . SER D 2 57 ? 6.429 20.318 2.281 1.00 7.60 57 SER D N 1
ATOM 12280 C CA . SER D 2 57 ? 6.368 19.634 3.561 1.00 7.54 57 SER D CA 1
ATOM 12281 C C . SER D 2 57 ? 7.258 20.276 4.621 1.00 7.77 57 SER D C 1
ATOM 12282 O O . SER D 2 57 ? 6.879 20.321 5.799 1.00 8.57 57 SER D O 1
ATOM 12285 N N . ARG D 2 58 ? 8.446 20.729 4.231 1.00 7.27 58 ARG D N 1
ATOM 12286 C CA . ARG D 2 58 ? 9.332 21.398 5.184 1.00 6.97 58 ARG D CA 1
ATOM 12287 C C . ARG D 2 58 ? 8.764 22.693 5.711 1.00 7.54 58 ARG D C 1
ATOM 12288 O O . ARG D 2 58 ? 9.004 23.062 6.864 1.00 8.12 58 ARG D O 1
ATOM 12296 N N . HIS D 2 59 ? 8.013 23.424 4.867 1.00 7.20 59 HIS D N 1
ATOM 12297 C CA . HIS D 2 59 ? 7.429 24.685 5.267 1.00 7.70 59 HIS D CA 1
ATOM 12298 C C . HIS D 2 59 ? 6.185 24.463 6.147 1.00 7.81 59 HIS D C 1
ATOM 12299 O O . HIS D 2 59 ? 6.045 25.053 7.215 1.00 9.28 59 HIS D O 1
ATOM 12306 N N . PHE D 2 60 ? 5.256 23.628 5.673 1.00 7.79 60 PHE D N 1
ATOM 12307 C CA . PHE D 2 60 ? 3.968 23.478 6.335 1.00 7.51 60 PHE D CA 1
ATOM 12308 C C . PHE D 2 60 ? 3.940 22.383 7.399 1.00 7.85 60 PHE D C 1
ATOM 12309 O O . PHE D 2 60 ? 2.942 22.318 8.119 1.00 8.56 60 PHE D O 1
ATOM 12317 N N . LYS D 2 61 ? 4.947 21.514 7.446 1.00 7.78 61 LYS D N 1
ATOM 12318 C CA . LYS D 2 61 ? 4.898 20.329 8.303 1.00 7.62 61 LYS D CA 1
ATOM 12319 C C . LYS D 2 61 ? 3.612 19.532 8.031 1.00 8.01 61 LYS D C 1
ATOM 12320 O O . LYS D 2 61 ? 2.890 19.119 8.953 1.00 8.40 61 LYS D O 1
ATOM 12326 N N . GLU D 2 62 ? 3.367 19.302 6.744 1.00 8.36 62 GLU D N 1
ATOM 12327 C CA . GLU D 2 62 ? 2.161 18.601 6.243 1.00 7.78 62 GLU D CA 1
ATOM 12328 C C . GLU D 2 62 ? 2.590 17.742 5.072 1.00 8.13 62 GLU D C 1
ATOM 12329 O O . GLU D 2 62 ? 3.598 18.047 4.405 1.00 8.66 62 GLU D O 1
ATOM 12335 N N . PRO D 2 63 ? 1.774 16.743 4.721 1.00 8.13 63 PRO D N 1
ATOM 12336 C CA . PRO D 2 63 ? 1.932 16.079 3.428 1.00 8.94 63 PRO D CA 1
ATOM 12337 C C . PRO D 2 63 ? 1.776 17.058 2.282 1.00 7.96 63 PRO D C 1
ATOM 12338 O O . PRO D 2 63 ? 1.080 18.067 2.400 1.00 9.09 63 PRO D O 1
ATOM 12342 N N . ALA D 2 64 ? 2.377 16.721 1.139 1.00 8.04 64 ALA D N 1
ATOM 12343 C CA . ALA D 2 64 ? 2.203 17.499 -0.081 1.00 8.23 64 ALA D CA 1
ATOM 12344 C C . ALA D 2 64 ? 2.354 16.518 -1.237 1.00 8.24 64 ALA D C 1
ATOM 12345 O O . ALA D 2 64 ? 3.467 16.167 -1.606 1.00 9.23 64 ALA D O 1
ATOM 12347 N N . MET D 2 65 ? 1.224 16.074 -1.759 1.00 8.37 65 MET D N 1
ATOM 12348 C CA A MET D 2 65 ? 1.156 15.028 -2.785 0.51 8.92 65 MET D CA 1
ATOM 12349 C CA B MET D 2 65 ? 1.228 15.015 -2.764 0.49 8.83 65 MET D CA 1
ATOM 12350 C C . MET D 2 65 ? 1.318 15.584 -4.181 1.00 8.70 65 MET D C 1
ATOM 12351 O O . MET D 2 65 ? 0.749 16.607 -4.521 1.00 10.01 65 MET D O 1
ATOM 12360 N N . ALA D 2 66 ? 2.068 14.857 -5.027 1.00 8.79 66 ALA D N 1
ATOM 12361 C CA . ALA D 2 66 ? 2.136 15.141 -6.461 1.00 9.65 66 ALA D CA 1
ATOM 12362 C C . ALA D 2 66 ? 2.712 13.920 -7.156 1.00 8.36 66 ALA D C 1
ATOM 12363 O O . ALA D 2 66 ? 3.501 13.175 -6.574 1.00 9.09 66 ALA D O 1
ATOM 12365 N N . SER D 2 67 ? 2.284 13.699 -8.391 1.00 8.85 67 SER D N 1
ATOM 12366 C CA . SER D 2 67 ? 2.788 12.681 -9.274 1.00 8.96 67 SER D CA 1
ATOM 12367 C C . SER D 2 67 ? 3.768 13.294 -10.284 1.00 8.21 67 SER D C 1
ATOM 12368 O O . SER D 2 67 ? 3.868 14.516 -10.407 1.00 8.57 67 SER D O 1
ATOM 12371 N N . THR D 2 68 ? 4.496 12.439 -10.988 1.00 8.73 68 THR D N 1
ATOM 12372 C CA . THR D 2 68 ? 5.466 12.861 -11.987 1.00 8.61 68 THR D CA 1
ATOM 12373 C C . THR D 2 68 ? 5.468 11.921 -13.171 1.00 8.37 68 THR D C 1
ATOM 12374 O O . THR D 2 68 ? 5.143 10.731 -13.073 1.00 9.44 68 THR D O 1
ATOM 12378 N N . SER D 2 69 ? 5.837 12.503 -14.312 1.00 8.55 69 SER D N 1
ATOM 12379 C CA . SER D 2 69 ? 6.049 11.706 -15.526 1.00 9.11 69 SER D CA 1
ATOM 12380 C C . SER D 2 69 ? 7.323 10.867 -15.489 1.00 9.03 69 SER D C 1
ATOM 12381 O O . SER D 2 69 ? 7.457 9.971 -16.323 1.00 9.78 69 SER D O 1
ATOM 12384 N N . SER D 2 70 ? 8.230 11.148 -14.562 1.00 8.91 70 SER D N 1
ATOM 12385 C CA . SER D 2 70 ? 9.461 10.363 -14.438 1.00 9.73 70 SER D CA 1
ATOM 12386 C C . SER D 2 70 ? 10.209 10.184 -15.762 1.00 8.88 70 SER D C 1
ATOM 12387 O O . SER D 2 70 ? 10.456 9.065 -16.207 1.00 10.13 70 SER D O 1
ATOM 12390 N N . PHE D 2 71 ? 10.539 11.289 -16.404 1.00 9.45 71 PHE D N 1
ATOM 12391 C CA . PHE D 2 71 ? 11.335 11.204 -17.637 1.00 9.92 71 PHE D CA 1
ATOM 12392 C C . PHE D 2 71 ? 12.623 10.397 -17.444 1.00 10.65 71 PHE D C 1
ATOM 12393 O O . PHE D 2 71 ? 13.289 10.490 -16.417 1.00 10.54 71 PHE D O 1
ATOM 12401 N N . THR D 2 72 ? 12.958 9.638 -18.470 1.00 10.86 72 THR D N 1
ATOM 12402 C CA . THR D 2 72 ? 14.218 8.954 -18.639 1.00 11.16 72 THR D CA 1
ATOM 12403 C C . THR D 2 72 ? 14.973 9.552 -19.820 1.00 11.46 72 THR D C 1
ATOM 12404 O O . THR D 2 72 ? 14.482 10.475 -20.508 1.00 11.30 72 THR D O 1
ATOM 12408 N N . GLU D 2 73 ? 16.155 9.016 -20.103 1.00 12.46 73 GLU D N 1
ATOM 12409 C CA . GLU D 2 73 ? 16.913 9.511 -21.237 1.00 13.39 73 GLU D CA 1
ATOM 12410 C C . GLU D 2 73 ? 16.133 9.329 -22.544 1.00 12.83 73 GLU D C 1
ATOM 12411 O O . GLU D 2 73 ? 16.208 10.143 -23.461 1.00 14.74 73 GLU D O 1
ATOM 12417 N N . GLY D 2 74 ? 15.357 8.266 -22.626 1.00 13.93 74 GLY D N 1
ATOM 12418 C CA . GLY D 2 74 ? 14.524 8.072 -23.822 1.00 16.57 74 GLY D CA 1
ATOM 12419 C C . GLY D 2 74 ? 13.553 9.220 -24.070 1.00 15.58 74 GLY D C 1
ATOM 12420 O O . GLY D 2 74 ? 13.320 9.611 -25.210 1.00 15.79 74 GLY D O 1
ATOM 12421 N N . ALA D 2 75 ? 12.963 9.739 -23.010 1.00 19.19 75 ALA D N 1
ATOM 12422 C CA . ALA D 2 75 ? 12.015 10.823 -23.118 1.00 21.47 75 ALA D CA 1
ATOM 12423 C C . ALA D 2 75 ? 12.720 12.055 -23.558 1.00 22.83 75 ALA D C 1
ATOM 12424 O O . ALA D 2 75 ? 12.145 12.936 -24.185 1.00 26.24 75 ALA D O 1
ATOM 12426 N N . SER D 2 76 ? 13.975 12.161 -23.146 1.00 20.80 76 SER D N 1
ATOM 12427 C CA . SER D 2 76 ? 14.773 13.329 -23.497 1.00 20.77 76 SER D CA 1
ATOM 12428 C C . SER D 2 76 ? 15.026 13.352 -24.999 1.00 24.41 76 SER D C 1
ATOM 12429 O O . SER D 2 76 ? 15.370 14.386 -25.554 1.00 35.27 76 SER D O 1
ATOM 12432 N N . VAL D 2 77 ? 14.825 12.211 -25.643 1.00 23.26 77 VAL D N 1
ATOM 12433 C CA . VAL D 2 77 ? 14.909 12.121 -27.112 1.00 23.15 77 VAL D CA 1
ATOM 12434 C C . VAL D 2 77 ? 13.544 12.173 -27.826 1.00 25.52 77 VAL D C 1
ATOM 12435 O O . VAL D 2 77 ? 13.378 12.927 -28.782 1.00 37.76 77 VAL D O 1
ATOM 12439 N N . PHE D 2 78 ? 12.581 11.377 -27.354 1.00 20.77 78 PHE D N 1
ATOM 12440 C CA . PHE D 2 78 ? 11.276 11.193 -27.991 1.00 21.45 78 PHE D CA 1
ATOM 12441 C C . PHE D 2 78 ? 10.169 12.038 -27.402 1.00 18.15 78 PHE D C 1
ATOM 12442 O O . PHE D 2 78 ? 9.023 11.981 -27.888 1.00 23.13 78 PHE D O 1
ATOM 12450 N N . GLY D 2 79 ? 10.487 12.838 -26.404 1.00 17.00 79 GLY D N 1
ATOM 12451 C CA . GLY D 2 79 ? 9.471 13.591 -25.728 1.00 16.10 79 GLY D CA 1
ATOM 12452 C C . GLY D 2 79 ? 8.793 12.793 -24.654 1.00 14.43 79 GLY D C 1
ATOM 12453 O O . GLY D 2 79 ? 8.940 11.559 -24.583 1.00 15.52 79 GLY D O 1
ATOM 12454 N N . GLY D 2 80 ? 8.027 13.485 -23.834 1.00 13.98 80 GLY D N 1
ATOM 12455 C CA . GLY D 2 80 ? 7.399 12.873 -22.672 1.00 13.45 80 GLY D CA 1
ATOM 12456 C C . GLY D 2 80 ? 5.959 12.420 -22.886 1.00 13.12 80 GLY D C 1
ATOM 12457 O O . GLY D 2 80 ? 5.276 12.111 -21.891 1.00 12.68 80 GLY D O 1
ATOM 12458 N N . GLY D 2 81 ? 5.485 12.336 -24.145 1.00 12.49 81 GLY D N 1
ATOM 12459 C CA . GLY D 2 81 ? 4.102 11.951 -24.352 1.00 12.46 81 GLY D CA 1
ATOM 12460 C C . GLY D 2 81 ? 3.753 10.576 -23.822 1.00 12.66 81 GLY D C 1
ATOM 12461 O O . GLY D 2 81 ? 2.734 10.403 -23.163 1.00 14.04 81 GLY D O 1
ATOM 12462 N N . SER D 2 82 ? 4.607 9.609 -24.081 1.00 13.56 82 SER D N 1
ATOM 12463 C CA . SER D 2 82 ? 4.313 8.255 -23.605 1.00 14.21 82 SER D CA 1
ATOM 12464 C C . SER D 2 82 ? 4.265 8.222 -22.078 1.00 13.26 82 SER D C 1
ATOM 12465 O O . SER D 2 82 ? 3.403 7.586 -21.469 1.00 13.69 82 SER D O 1
ATOM 12468 N N . ASN D 2 83 ? 5.180 8.954 -21.447 1.00 12.50 83 ASN D N 1
ATOM 12469 C CA . ASN D 2 83 ? 5.238 8.989 -19.987 1.00 12.09 83 ASN D CA 1
ATOM 12470 C C . ASN D 2 83 ? 3.988 9.566 -19.380 1.00 11.55 83 ASN D C 1
ATOM 12471 O O . ASN D 2 83 ? 3.457 9.017 -18.403 1.00 13.00 83 ASN D O 1
ATOM 12476 N N . ILE D 2 84 ? 3.507 10.698 -19.901 1.00 11.13 84 ILE D N 1
ATOM 12477 C CA . ILE D 2 84 ? 2.323 11.296 -19.275 1.00 11.39 84 ILE D CA 1
ATOM 12478 C C . ILE D 2 84 ? 1.076 10.442 -19.527 1.00 11.53 84 ILE D C 1
ATOM 12479 O O . ILE D 2 84 ? 0.198 10.361 -18.655 1.00 12.16 84 ILE D O 1
ATOM 12484 N N . LYS D 2 85 ? 0.997 9.789 -20.684 1.00 11.74 85 LYS D N 1
ATOM 12485 C CA . LYS D 2 85 ? -0.148 8.937 -20.976 1.00 13.15 85 LYS D CA 1
ATOM 12486 C C . LYS D 2 85 ? -0.162 7.759 -20.023 1.00 12.59 85 LYS D C 1
ATOM 12487 O O . LYS D 2 85 ? -1.212 7.377 -19.513 1.00 14.30 85 LYS D O 1
ATOM 12493 N N . THR D 2 86 ? 1.002 7.159 -19.773 1.00 11.91 86 THR D N 1
ATOM 12494 C CA . THR D 2 86 ? 1.104 6.106 -18.776 1.00 13.18 86 THR D CA 1
ATOM 12495 C C . THR D 2 86 ? 0.741 6.635 -17.381 1.00 12.93 86 THR D C 1
ATOM 12496 O O . THR D 2 86 ? 0.023 5.994 -16.613 1.00 12.67 86 THR D O 1
ATOM 12500 N N . ALA D 2 87 ? 1.272 7.802 -17.040 1.00 11.33 87 ALA D N 1
ATOM 12501 C CA . ALA D 2 87 ? 1.027 8.363 -15.723 1.00 11.04 87 ALA D CA 1
ATOM 12502 C C . ALA D 2 87 ? -0.460 8.522 -15.446 1.00 11.06 87 ALA D C 1
ATOM 12503 O O . ALA D 2 87 ? -0.936 8.160 -14.379 1.00 11.53 87 ALA D O 1
ATOM 12505 N N . VAL D 2 88 ? -1.197 9.106 -16.386 1.00 11.62 88 VAL D N 1
ATOM 12506 C CA . VAL D 2 88 ? -2.600 9.379 -16.169 1.00 12.26 88 VAL D CA 1
ATOM 12507 C C . VAL D 2 88 ? -3.393 8.103 -15.894 1.00 13.76 88 VAL D C 1
ATOM 12508 O O . VAL D 2 88 ? -4.299 8.071 -15.043 1.00 14.18 88 VAL D O 1
ATOM 12512 N N . LYS D 2 89 ? -3.053 7.034 -16.591 1.00 14.76 89 LYS D N 1
ATOM 12513 C CA . LYS D 2 89 ? -3.718 5.750 -16.350 1.00 16.24 89 LYS D CA 1
ATOM 12514 C C . LYS D 2 89 ? -3.485 5.242 -14.939 1.00 16.22 89 LYS D C 1
ATOM 12515 O O . LYS D 2 89 ? -4.409 4.763 -14.264 1.00 18.44 89 LYS D O 1
ATOM 12521 N N . ASN D 2 90 ? -2.258 5.363 -14.478 1.00 12.60 90 ASN D N 1
ATOM 12522 C CA . ASN D 2 90 ? -1.946 4.950 -13.110 1.00 14.57 90 ASN D CA 1
ATOM 12523 C C . ASN D 2 90 ? -2.544 5.876 -12.067 1.00 14.07 90 ASN D C 1
ATOM 12524 O O . ASN D 2 90 ? -2.998 5.423 -11.009 1.00 16.84 90 ASN D O 1
ATOM 12529 N N . ILE D 2 91 ? -2.555 7.178 -12.338 1.00 12.15 91 ILE D N 1
ATOM 12530 C CA . ILE D 2 91 ? -3.063 8.128 -11.368 1.00 11.56 91 ILE D CA 1
ATOM 12531 C C . ILE D 2 91 ? -4.560 7.912 -11.131 1.00 11.77 91 ILE D C 1
ATOM 12532 O O . ILE D 2 91 ? -5.015 7.808 -9.988 1.00 12.22 91 ILE D O 1
ATOM 12537 N N . PHE D 2 92 ? -5.354 7.855 -12.200 1.00 12.45 92 PHE D N 1
ATOM 12538 C CA . PHE D 2 92 ? -6.793 7.743 -11.971 1.00 13.43 92 PHE D CA 1
ATOM 12539 C C . PHE D 2 92 ? -7.148 6.423 -11.284 1.00 15.04 92 PHE D C 1
ATOM 12540 O O . PHE D 2 92 ? -8.015 6.369 -10.401 1.00 16.53 92 PHE D O 1
ATOM 12548 N N . SER D 2 93 ? -6.493 5.341 -11.693 1.00 15.34 93 SER D N 1
ATOM 12549 C CA A SER D 2 93 ? -6.759 3.988 -11.168 0.51 17.80 93 SER D CA 1
ATOM 12550 C CA B SER D 2 93 ? -6.855 4.056 -11.145 0.49 16.90 93 SER D CA 1
ATOM 12551 C C . SER D 2 93 ? -6.346 3.854 -9.711 1.00 15.44 93 SER D C 1
ATOM 12552 O O . SER D 2 93 ? -7.076 3.343 -8.868 1.00 16.41 93 SER D O 1
ATOM 12557 N N . LEU D 2 94 ? -5.120 4.281 -9.419 1.00 14.61 94 LEU D N 1
ATOM 12558 C CA . LEU D 2 94 ? -4.584 4.045 -8.075 1.00 15.09 94 LEU D CA 1
ATOM 12559 C C . LEU D 2 94 ? -5.032 5.098 -7.086 1.00 13.03 94 LEU D C 1
ATOM 12560 O O . LEU D 2 94 ? -5.219 4.777 -5.920 1.00 14.79 94 LEU D O 1
ATOM 12565 N N . TYR D 2 95 ? -5.125 6.351 -7.543 1.00 11.11 95 TYR D N 1
ATOM 12566 C CA . TYR D 2 95 ? -5.253 7.465 -6.630 1.00 11.30 95 TYR D CA 1
ATOM 12567 C C . TYR D 2 95 ? -6.543 8.273 -6.798 1.00 11.54 95 TYR D C 1
ATOM 12568 O O . TYR D 2 95 ? -6.861 9.095 -5.954 1.00 12.83 95 TYR D O 1
ATOM 12577 N N . ASN D 2 96 ? -7.248 8.077 -7.905 1.00 11.90 96 ASN D N 1
ATOM 12578 C CA . ASN D 2 96 ? -8.559 8.640 -8.147 1.00 12.50 96 ASN D CA 1
ATOM 12579 C C . ASN D 2 96 ? -8.762 10.114 -7.733 1.00 12.23 96 ASN D C 1
ATOM 12580 O O . ASN D 2 96 ? -9.774 10.414 -7.093 1.00 12.65 96 ASN D O 1
ATOM 12585 N N . PRO D 2 97 ? -7.919 11.034 -8.197 1.00 10.96 97 PRO D N 1
ATOM 12586 C CA . PRO D 2 97 ? -8.287 12.435 -8.051 1.00 10.64 97 PRO D CA 1
ATOM 12587 C C . PRO D 2 97 ? -9.488 12.754 -8.944 1.00 10.42 97 PRO D C 1
ATOM 12588 O O . PRO D 2 97 ? -9.783 11.976 -9.867 1.00 12.10 97 PRO D O 1
ATOM 12592 N N . ASP D 2 98 ? -10.139 13.874 -8.720 1.00 10.00 98 ASP D N 1
ATOM 12593 C CA . ASP D 2 98 ? -11.167 14.350 -9.636 1.00 10.50 98 ASP D CA 1
ATOM 12594 C C . ASP D 2 98 ? -10.557 15.135 -10.784 1.00 10.62 98 ASP D C 1
ATOM 12595 O O . ASP D 2 98 ? -11.140 15.243 -11.874 1.00 11.89 98 ASP D O 1
ATOM 12600 N N . ILE D 2 99 ? -9.363 15.692 -10.553 1.00 9.98 99 ILE D N 1
ATOM 12601 C CA . ILE D 2 99 ? -8.694 16.522 -11.550 1.00 10.33 99 ILE D CA 1
ATOM 12602 C C . ILE D 2 99 ? -7.187 16.353 -11.374 1.00 8.98 99 ILE D C 1
ATOM 12603 O O . ILE D 2 99 ? -6.681 16.369 -10.244 1.00 10.23 99 ILE D O 1
ATOM 12608 N N . ILE D 2 100 ? -6.488 16.198 -12.490 1.00 9.65 100 ILE D N 1
ATOM 12609 C CA . ILE D 2 100 ? -5.018 16.219 -12.542 1.00 9.53 100 ILE D CA 1
ATOM 12610 C C . ILE D 2 100 ? -4.622 17.566 -13.097 1.00 9.16 100 ILE D C 1
ATOM 12611 O O . ILE D 2 100 ? -5.053 17.945 -14.179 1.00 10.24 100 ILE D O 1
ATOM 12616 N N . ALA D 2 101 ? -3.784 18.303 -12.347 1.00 9.28 101 ALA D N 1
ATOM 12617 C CA . ALA D 2 101 ? -3.333 19.609 -12.792 1.00 8.58 101 ALA D CA 1
ATOM 12618 C C . ALA D 2 101 ? -1.854 19.516 -13.137 1.00 9.07 101 ALA D C 1
ATOM 12619 O O . ALA D 2 101 ? -0.987 19.407 -12.250 1.00 9.15 101 ALA D O 1
ATOM 12621 N N . VAL D 2 102 ? -1.569 19.485 -14.431 1.00 8.62 102 VAL D N 1
ATOM 12622 C CA . VAL D 2 102 ? -0.215 19.280 -14.938 1.00 8.42 102 VAL D CA 1
ATOM 12623 C C . VAL D 2 102 ? 0.516 20.596 -15.032 1.00 8.79 102 VAL D C 1
ATOM 12624 O O . VAL D 2 102 ? 0.014 21.584 -15.535 1.00 9.23 102 VAL D O 1
ATOM 12628 N N . HIS D 2 103 ? 1.783 20.596 -14.575 1.00 8.77 103 HIS D N 1
ATOM 12629 C CA . HIS D 2 103 ? 2.751 21.640 -14.887 1.00 8.31 103 HIS D CA 1
ATOM 12630 C C . HIS D 2 103 ? 3.993 20.985 -15.484 1.00 8.12 103 HIS D C 1
ATOM 12631 O O . HIS D 2 103 ? 4.082 19.760 -15.533 1.00 9.34 103 HIS D O 1
ATOM 12638 N N . THR D 2 104 ? 4.929 21.796 -15.952 1.00 8.86 104 THR D N 1
ATOM 12639 C CA . THR D 2 104 ? 6.075 21.300 -16.688 1.00 8.96 104 THR D CA 1
ATOM 12640 C C . THR D 2 104 ? 7.362 21.703 -15.983 1.00 8.14 104 THR D C 1
ATOM 12641 O O . THR D 2 104 ? 7.352 22.331 -14.940 1.00 10.24 104 THR D O 1
ATOM 12645 N N . THR D 2 105 ? 8.485 21.305 -16.541 1.00 9.61 105 THR D N 1
ATOM 12646 C CA . THR D 2 105 ? 9.789 21.620 -15.979 1.00 9.88 105 THR D CA 1
ATOM 12647 C C . THR D 2 105 ? 10.677 22.184 -17.066 1.00 9.66 105 THR D C 1
ATOM 12648 O O . THR D 2 105 ? 10.322 22.190 -18.248 1.00 10.01 105 THR D O 1
ATOM 12652 N N . CYS D 2 106 ? 11.882 22.626 -16.697 1.00 9.12 106 CYS D N 1
ATOM 12653 C CA . CYS D 2 106 ? 12.839 23.021 -17.708 1.00 9.29 106 CYS D CA 1
ATOM 12654 C C . CYS D 2 106 ? 13.107 21.938 -18.744 1.00 9.12 106 CYS D C 1
ATOM 12655 O O . CYS D 2 106 ? 13.399 22.244 -19.888 1.00 10.09 106 CYS D O 1
ATOM 12658 N N . LEU D 2 107 ? 13.042 20.686 -18.332 1.00 8.50 107 LEU D N 1
ATOM 12659 C CA . LEU D 2 107 ? 13.304 19.583 -19.276 1.00 9.11 107 LEU D CA 1
ATOM 12660 C C . LEU D 2 107 ? 12.250 19.538 -20.373 1.00 9.16 107 LEU D C 1
ATOM 12661 O O . LEU D 2 107 ? 12.561 19.570 -21.561 1.00 9.91 107 LEU D O 1
ATOM 12666 N N . SER D 2 108 ? 10.983 19.427 -19.973 1.00 9.21 108 SER D N 1
ATOM 12667 C CA . SER D 2 108 ? 9.922 19.309 -20.978 1.00 9.42 108 SER D CA 1
ATOM 12668 C C . SER D 2 108 ? 9.769 20.595 -21.784 1.00 10.04 108 SER D C 1
ATOM 12669 O O . SER D 2 108 ? 9.422 20.524 -22.969 1.00 11.67 108 SER D O 1
ATOM 12672 N N . GLU D 2 109 ? 10.046 21.753 -21.185 1.00 9.28 109 GLU D N 1
ATOM 12673 C CA . GLU D 2 109 ? 9.984 22.997 -21.928 1.00 9.85 109 GLU D CA 1
ATOM 12674 C C . GLU D 2 109 ? 11.117 23.122 -22.908 1.00 10.37 109 GLU D C 1
ATOM 12675 O O . GLU D 2 109 ? 10.923 23.615 -24.021 1.00 12.85 109 GLU D O 1
ATOM 12681 N N . THR D 2 110 ? 12.326 22.706 -22.534 1.00 10.03 110 THR D N 1
ATOM 12682 C CA . THR D 2 110 ? 13.440 22.727 -23.484 1.00 11.41 110 THR D CA 1
ATOM 12683 C C . THR D 2 110 ? 13.139 21.823 -24.671 1.00 12.28 110 THR D C 1
ATOM 12684 O O . THR D 2 110 ? 13.479 22.147 -25.814 1.00 14.03 110 THR D O 1
ATOM 12688 N N . LEU D 2 111 ? 12.542 20.675 -24.403 1.00 11.77 111 LEU D N 1
ATOM 12689 C CA . LEU D 2 111 ? 12.176 19.710 -25.423 1.00 13.00 111 LEU D CA 1
ATOM 12690 C C . LEU D 2 111 ? 11.004 20.124 -26.265 1.00 14.60 111 LEU D C 1
ATOM 12691 O O . LEU D 2 111 ? 10.811 19.569 -27.366 1.00 20.42 111 LEU D O 1
ATOM 12696 N N . GLY D 2 112 ? 10.208 21.066 -25.793 1.00 12.93 112 GLY D N 1
ATOM 12697 C CA . GLY D 2 112 ? 9.044 21.524 -26.535 1.00 13.51 112 GLY D CA 1
ATOM 12698 C C . GLY D 2 112 ? 7.893 20.543 -26.547 1.00 14.12 112 GLY D C 1
ATOM 12699 O O . GLY D 2 112 ? 7.089 20.531 -27.485 1.00 16.50 112 GLY D O 1
ATOM 12700 N N . ASP D 2 113 ? 7.753 19.742 -25.508 1.00 13.09 113 ASP D N 1
ATOM 12701 C CA . ASP D 2 113 ? 6.600 18.859 -25.385 1.00 12.76 113 ASP D CA 1
ATOM 12702 C C . ASP D 2 113 ? 5.286 19.628 -25.550 1.00 12.89 113 ASP D C 1
ATOM 12703 O O . ASP D 2 113 ? 5.116 20.729 -25.021 1.00 14.88 113 ASP D O 1
ATOM 12708 N N . ASP D 2 114 ? 4.336 19.022 -26.257 1.00 14.53 114 ASP D N 1
ATOM 12709 C CA . ASP D 2 114 ? 3.065 19.651 -26.641 1.00 14.55 114 ASP D CA 1
ATOM 12710 C C . ASP D 2 114 ? 1.938 19.067 -25.787 1.00 12.94 114 ASP D C 1
ATOM 12711 O O . ASP D 2 114 ? 1.283 18.085 -26.147 1.00 13.16 114 ASP D O 1
ATOM 12716 N N . LEU D 2 115 ? 1.730 19.674 -24.632 1.00 12.62 115 LEU D N 1
ATOM 12717 C CA . LEU D 2 115 ? 0.742 19.190 -23.691 1.00 13.14 115 LEU D CA 1
ATOM 12718 C C . LEU D 2 115 ? -0.678 19.200 -24.248 1.00 13.35 115 LEU D C 1
ATOM 12719 O O . LEU D 2 115 ? -1.444 18.249 -24.008 1.00 13.46 115 LEU D O 1
ATOM 12724 N N . PRO D 2 116 ? -1.063 20.262 -25.011 1.00 13.42 116 PRO D N 1
ATOM 12725 C CA . PRO D 2 116 ? -2.427 20.194 -25.547 1.00 14.07 116 PRO D CA 1
ATOM 12726 C C . PRO D 2 116 ? -2.661 18.959 -26.418 1.00 14.20 116 PRO D C 1
ATOM 12727 O O . PRO D 2 116 ? -3.728 18.340 -26.370 1.00 15.44 116 PRO D O 1
ATOM 12731 N N . THR D 2 117 ? -1.657 18.575 -27.203 1.00 13.67 117 THR D N 1
ATOM 12732 C CA . THR D 2 117 ? -1.805 17.404 -28.058 1.00 14.34 117 THR D CA 1
ATOM 12733 C C . THR D 2 117 ? -1.847 16.145 -27.208 1.00 13.22 117 THR D C 1
ATOM 12734 O O . THR D 2 117 ? -2.691 15.265 -27.433 1.00 14.59 117 THR D O 1
ATOM 12738 N N . TYR D 2 118 ? -0.954 16.031 -26.221 1.00 12.88 118 TYR D N 1
ATOM 12739 C CA . TYR D 2 118 ? -1.001 14.829 -25.395 1.00 13.04 118 TYR D CA 1
ATOM 12740 C C . TYR D 2 118 ? -2.369 14.662 -24.722 1.00 13.38 118 TYR D C 1
ATOM 12741 O O . TYR D 2 118 ? -2.897 13.552 -24.603 1.00 14.77 118 TYR D O 1
ATOM 12750 N N . ILE D 2 119 ? -2.907 15.763 -24.205 1.00 13.45 119 ILE D N 1
ATOM 12751 C CA . ILE D 2 119 ? -4.161 15.724 -23.483 1.00 13.75 119 ILE D CA 1
ATOM 12752 C C . ILE D 2 119 ? -5.319 15.364 -24.418 1.00 15.08 119 ILE D C 1
ATOM 12753 O O . ILE D 2 119 ? -6.211 14.599 -24.069 1.00 16.81 119 ILE D O 1
ATOM 12758 N N . SER D 2 120 ? -5.311 15.915 -25.621 1.00 15.60 120 SER D N 1
ATOM 12759 C CA . SER D 2 120 ? -6.339 15.533 -26.603 1.00 17.68 120 SER D CA 1
ATOM 12760 C C . SER D 2 120 ? -6.217 14.048 -26.966 1.00 17.88 120 SER D C 1
ATOM 12761 O O . SER D 2 120 ? -7.216 13.364 -27.140 1.00 18.54 120 SER D O 1
ATOM 12764 N N . GLN D 2 121 ? -4.981 13.557 -27.078 1.00 17.14 121 GLN D N 1
ATOM 12765 C CA . GLN D 2 121 ? -4.743 12.156 -27.383 1.00 16.67 121 GLN D CA 1
ATOM 12766 C C . GLN D 2 121 ? -5.208 11.255 -26.238 1.00 17.85 121 GLN D C 1
ATOM 12767 O O . GLN D 2 121 ? -5.727 10.163 -26.499 1.00 21.96 121 GLN D O 1
ATOM 12773 N N . MET D 2 122 ? -5.066 11.707 -24.997 1.00 17.40 122 MET D N 1
ATOM 12774 C CA A MET D 2 122 ? -5.567 10.985 -23.815 0.52 18.09 122 MET D CA 1
ATOM 12775 C CA B MET D 2 122 ? -5.558 10.903 -23.898 0.48 16.96 122 MET D CA 1
ATOM 12776 C C . MET D 2 122 ? -7.078 10.847 -23.879 1.00 18.64 122 MET D C 1
ATOM 12777 O O . MET D 2 122 ? -7.638 9.787 -23.650 1.00 22.15 122 MET D O 1
ATOM 12786 N N . GLU D 2 123 ? -7.741 11.968 -24.153 1.00 19.69 123 GLU D N 1
ATOM 12787 C CA . GLU D 2 123 ? -9.184 11.986 -24.263 1.00 25.13 123 GLU D CA 1
ATOM 12788 C C . GLU D 2 123 ? -9.620 11.016 -25.387 1.00 25.98 123 GLU D C 1
ATOM 12789 O O . GLU D 2 123 ? -10.484 10.182 -25.162 1.00 29.14 123 GLU D O 1
ATOM 12795 N N . ASP D 2 124 ? -8.997 11.092 -26.568 1.00 26.70 124 ASP D N 1
ATOM 12796 C CA . ASP D 2 124 ? -9.330 10.196 -27.700 1.00 34.96 124 ASP D CA 1
ATOM 12797 C C . ASP D 2 124 ? -9.168 8.708 -27.321 1.00 30.32 124 ASP D C 1
ATOM 12798 O O . ASP D 2 124 ? -9.951 7.862 -27.764 1.00 39.95 124 ASP D O 1
ATOM 12803 N N . ALA D 2 125 ? -8.145 8.397 -26.519 1.00 27.70 125 ALA D N 1
ATOM 12804 C CA . ALA D 2 125 ? -7.831 7.010 -26.125 1.00 27.71 125 ALA D CA 1
ATOM 12805 C C . ALA D 2 125 ? -8.737 6.423 -25.026 1.00 34.13 125 ALA D C 1
ATOM 12806 O O . ALA D 2 125 ? -8.689 5.220 -24.722 1.00 86.41 125 ALA D O 1
ATOM 12808 N N . GLY D 2 126 ? -9.533 7.291 -24.405 1.00 26.42 126 GLY D N 1
ATOM 12809 C CA . GLY D 2 126 ? -10.390 6.911 -23.282 1.00 25.20 126 GLY D CA 1
ATOM 12810 C C . GLY D 2 126 ? -9.659 6.854 -21.940 1.00 24.06 126 GLY D C 1
ATOM 12811 O O . GLY D 2 126 ? -10.135 6.205 -20.994 1.00 24.09 126 GLY D O 1
ATOM 12812 N N . SER D 2 127 ? -8.484 7.490 -21.855 1.00 20.75 127 SER D N 1
ATOM 12813 C CA . SER D 2 127 ? -7.682 7.451 -20.625 1.00 22.53 127 SER D CA 1
ATOM 12814 C C . SER D 2 127 ? -8.207 8.353 -19.521 1.00 21.05 127 SER D C 1
ATOM 12815 O O . SER D 2 127 ? -7.766 8.257 -18.369 1.00 25.57 127 SER D O 1
ATOM 12818 N N . ILE D 2 128 ? -9.121 9.268 -19.868 1.00 19.20 128 ILE D N 1
ATOM 12819 C CA . ILE D 2 128 ? -9.654 10.197 -18.884 1.00 18.52 128 ILE D CA 1
ATOM 12820 C C . ILE D 2 128 ? -11.064 9.730 -18.581 1.00 18.78 128 ILE D C 1
ATOM 12821 O O . ILE D 2 128 ? -11.961 9.842 -19.419 1.00 21.05 128 ILE D O 1
ATOM 12826 N N . PRO D 2 129 ? -11.272 9.149 -17.400 1.00 19.52 129 PRO D N 1
ATOM 12827 C CA . PRO D 2 129 ? -12.595 8.623 -17.109 1.00 21.47 129 PRO D CA 1
ATOM 12828 C C . PRO D 2 129 ? -13.698 9.669 -17.126 1.00 19.16 129 PRO D C 1
ATOM 12829 O O . PRO D 2 129 ? -13.456 10.859 -16.956 1.00 18.49 129 PRO D O 1
ATOM 12833 N N . GLU D 2 130 ? -14.921 9.201 -17.373 1.00 22.25 130 GLU D N 1
ATOM 12834 C CA . GLU D 2 130 ? -16.088 10.061 -17.314 1.00 26.62 130 GLU D CA 1
ATOM 12835 C C . GLU D 2 130 ? -16.093 10.849 -16.008 1.00 22.93 130 GLU D C 1
ATOM 12836 O O . GLU D 2 130 ? -15.926 10.296 -14.931 1.00 25.16 130 GLU D O 1
ATOM 12842 N N . GLY D 2 131 ? -16.275 12.155 -16.114 1.00 24.56 131 GLY D N 1
ATOM 12843 C CA . GLY D 2 131 ? -16.396 12.980 -14.932 1.00 24.47 131 GLY D CA 1
ATOM 12844 C C . GLY D 2 131 ? -15.077 13.448 -14.349 1.00 21.41 131 GLY D C 1
ATOM 12845 O O . GLY D 2 131 ? -15.075 14.195 -13.385 1.00 30.88 131 GLY D O 1
ATOM 12846 N N . LYS D 2 132 ? -13.973 12.989 -14.922 1.00 15.58 132 LYS D N 1
ATOM 12847 C CA . LYS D 2 132 ? -12.635 13.389 -14.515 1.00 14.39 132 LYS D CA 1
ATOM 12848 C C . LYS D 2 132 ? -12.053 14.425 -15.470 1.00 14.08 132 LYS D C 1
ATOM 12849 O O . LYS D 2 132 ? -12.476 14.515 -16.626 1.00 15.61 132 LYS D O 1
ATOM 12855 N N . LEU D 2 133 ? -11.049 15.180 -15.000 1.00 12.41 133 LEU D N 1
ATOM 12856 C CA . LEU D 2 133 ? -10.455 16.259 -15.803 1.00 11.19 133 LEU D CA 1
ATOM 12857 C C . LEU D 2 133 ? -8.952 16.205 -15.739 1.00 11.06 133 LEU D C 1
ATOM 12858 O O . LEU D 2 133 ? -8.380 15.866 -14.699 1.00 11.44 133 LEU D O 1
ATOM 12863 N N . VAL D 2 134 ? -8.324 16.605 -16.825 1.00 11.07 134 VAL D N 1
ATOM 12864 C CA . VAL D 2 134 ? -6.870 16.871 -16.883 1.00 10.55 134 VAL D CA 1
ATOM 12865 C C . VAL D 2 134 ? -6.695 18.282 -17.442 1.00 11.32 134 VAL D C 1
ATOM 12866 O O . VAL D 2 134 ? -7.216 18.600 -18.516 1.00 12.61 134 VAL D O 1
ATOM 12870 N N . ILE D 2 135 ? -5.988 19.136 -16.685 1.00 9.72 135 ILE D N 1
ATOM 12871 C CA . ILE D 2 135 ? -5.713 20.492 -17.106 1.00 9.91 135 ILE D CA 1
ATOM 12872 C C . ILE D 2 135 ? -4.178 20.685 -17.092 1.00 8.90 135 ILE D C 1
ATOM 12873 O O . ILE D 2 135 ? -3.478 19.855 -16.533 1.00 9.42 135 ILE D O 1
ATOM 12878 N N . HIS D 2 136 ? -3.698 21.770 -17.683 1.00 8.95 136 HIS D N 1
ATOM 12879 C CA . HIS D 2 136 ? -2.254 22.007 -17.659 1.00 8.63 136 HIS D CA 1
ATOM 12880 C C . HIS D 2 136 ? -1.944 23.486 -17.691 1.00 8.76 136 HIS D C 1
ATOM 12881 O O . HIS D 2 136 ? -2.749 24.317 -18.141 1.00 9.19 136 HIS D O 1
ATOM 12888 N N . THR D 2 137 ? -0.691 23.779 -17.324 1.00 9.08 137 THR D N 1
ATOM 12889 C CA . THR D 2 137 ? -0.033 25.008 -17.673 1.00 9.52 137 THR D CA 1
ATOM 12890 C C . THR D 2 137 ? 1.416 24.685 -18.061 1.00 9.39 137 THR D C 1
ATOM 12891 O O . THR D 2 137 ? 1.854 23.536 -17.885 1.00 10.89 137 THR D O 1
ATOM 12895 N N . ASN D 2 138 ? 2.119 25.693 -18.550 1.00 9.00 138 ASN D N 1
ATOM 12896 C CA . ASN D 2 138 ? 3.512 25.565 -18.899 1.00 8.88 138 ASN D CA 1
ATOM 12897 C C . ASN D 2 138 ? 4.338 26.414 -17.963 1.00 9.19 138 ASN D C 1
ATOM 12898 O O . ASN D 2 138 ? 4.085 27.609 -17.838 1.00 10.47 138 ASN D O 1
ATOM 12903 N N . THR D 2 139 ? 5.337 25.793 -17.327 1.00 8.71 139 THR D N 1
ATOM 12904 C CA . THR D 2 139 ? 6.094 26.422 -16.250 1.00 8.86 139 THR D CA 1
ATOM 12905 C C . THR D 2 139 ? 7.607 26.242 -16.458 1.00 8.95 139 THR D C 1
ATOM 12906 O O . THR D 2 139 ? 8.285 25.594 -15.646 1.00 9.67 139 THR D O 1
ATOM 12910 N N . PRO D 2 140 ? 8.167 26.858 -17.504 1.00 9.53 140 PRO D N 1
ATOM 12911 C CA . PRO D 2 140 ? 9.612 26.776 -17.696 1.00 9.38 140 PRO D CA 1
ATOM 12912 C C . PRO D 2 140 ? 10.384 27.430 -16.553 1.00 9.14 140 PRO D C 1
ATOM 12913 O O . PRO D 2 140 ? 10.204 28.606 -16.253 1.00 10.09 140 PRO D O 1
ATOM 12917 N N . SER D 2 141 ? 11.278 26.667 -15.918 1.00 8.71 141 SER D N 1
ATOM 12918 C CA A SER D 2 141 ? 11.958 27.178 -14.730 0.56 8.53 141 SER D CA 1
ATOM 12919 C CA B SER D 2 141 ? 11.974 27.169 -14.739 0.44 9.31 141 SER D CA 1
ATOM 12920 C C . SER D 2 141 ? 13.032 28.201 -15.023 1.00 9.56 141 SER D C 1
ATOM 12921 O O . SER D 2 141 ? 13.458 28.910 -14.100 1.00 9.67 141 SER D O 1
ATOM 12926 N N . TYR D 2 142 ? 13.425 28.328 -16.291 1.00 9.08 142 TYR D N 1
ATOM 12927 C CA . TYR D 2 142 ? 14.343 29.374 -16.720 1.00 9.83 142 TYR D CA 1
ATOM 12928 C C . TYR D 2 142 ? 13.636 30.703 -17.001 1.00 9.56 142 TYR D C 1
ATOM 12929 O O . TYR D 2 142 ? 14.271 31.637 -17.439 1.00 11.96 142 TYR D O 1
ATOM 12938 N N . VAL D 2 143 ? 12.328 30.788 -16.693 1.00 8.33 143 VAL D N 1
ATOM 12939 C CA . VAL D 2 143 ? 11.586 32.050 -16.766 1.00 9.03 143 VAL D CA 1
ATOM 12940 C C . VAL D 2 143 ? 11.046 32.351 -15.385 1.00 8.95 143 VAL D C 1
ATOM 12941 O O . VAL D 2 143 ? 10.421 31.498 -14.752 1.00 8.97 143 VAL D O 1
ATOM 12945 N N . GLY D 2 144 ? 11.222 33.582 -14.915 1.00 9.18 144 GLY D N 1
ATOM 12946 C CA . GLY D 2 144 ? 10.543 34.005 -13.710 1.00 9.06 144 GLY D CA 1
ATOM 12947 C C . GLY D 2 144 ? 10.962 33.220 -12.493 1.00 8.95 144 GLY D C 1
ATOM 12948 O O . GLY D 2 144 ? 12.151 32.933 -12.307 1.00 9.92 144 GLY D O 1
ATOM 12949 N N . SER D 2 145 ? 9.999 32.940 -11.615 1.00 8.04 145 SER D N 1
ATOM 12950 C CA . SER D 2 145 ? 10.255 32.266 -10.356 1.00 8.07 145 SER D CA 1
ATOM 12951 C C . SER D 2 145 ? 9.023 31.423 -10.016 1.00 7.42 145 SER D C 1
ATOM 12952 O O . SER D 2 145 ? 8.055 31.309 -10.793 1.00 8.01 145 SER D O 1
ATOM 12955 N N . HIS D 2 146 ? 9.031 30.843 -8.821 1.00 7.52 146 HIS D N 1
ATOM 12956 C CA . HIS D 2 146 ? 7.880 30.157 -8.287 1.00 8.03 146 HIS D CA 1
ATOM 12957 C C . HIS D 2 146 ? 6.607 31.011 -8.296 1.00 7.52 146 HIS D C 1
ATOM 12958 O O . HIS D 2 146 ? 5.510 30.467 -8.416 1.00 7.99 146 HIS D O 1
ATOM 12965 N N . VAL D 2 147 ? 6.755 32.330 -8.143 1.00 7.24 147 VAL D N 1
ATOM 12966 C CA . VAL D 2 147 ? 5.576 33.200 -8.215 1.00 7.65 147 VAL D CA 1
ATOM 12967 C C . VAL D 2 147 ? 4.931 33.099 -9.599 1.00 7.32 147 VAL D C 1
ATOM 12968 O O . VAL D 2 147 ? 3.693 33.048 -9.732 1.00 7.82 147 VAL D O 1
ATOM 12972 N N . THR D 2 148 ? 5.754 33.121 -10.624 1.00 7.35 148 THR D N 1
ATOM 12973 C CA . THR D 2 148 ? 5.313 32.994 -12.000 1.00 7.42 148 THR D CA 1
ATOM 12974 C C . THR D 2 148 ? 4.646 31.651 -12.230 1.00 7.98 148 THR D C 1
ATOM 12975 O O . THR D 2 148 ? 3.639 31.544 -12.969 1.00 8.46 148 THR D O 1
ATOM 12979 N N . GLY D 2 149 ? 5.163 30.601 -11.602 1.00 7.78 149 GLY D N 1
ATOM 12980 C CA . GLY D 2 149 ? 4.548 29.282 -11.715 1.00 7.81 149 GLY D CA 1
ATOM 12981 C C . GLY D 2 149 ? 3.156 29.239 -11.140 1.00 7.61 149 GLY D C 1
ATOM 12982 O O . GLY D 2 149 ? 2.233 28.659 -11.743 1.00 8.20 149 GLY D O 1
ATOM 12983 N N . PHE D 2 150 ? 2.986 29.876 -9.986 1.00 7.20 150 PHE D N 1
ATOM 12984 C CA . PHE D 2 150 ? 1.659 30.040 -9.404 1.00 7.98 150 PHE D CA 1
ATOM 12985 C C . PHE D 2 150 ? 0.750 30.782 -10.399 1.00 7.30 150 PHE D C 1
ATOM 12986 O O . PHE D 2 150 ? -0.384 30.340 -10.667 1.00 8.00 150 PHE D O 1
ATOM 12994 N N . ALA D 2 151 ? 1.219 31.912 -10.906 1.00 7.29 151 ALA D N 1
ATOM 12995 C CA . ALA D 2 151 ? 0.401 32.712 -11.812 1.00 7.84 151 ALA D CA 1
ATOM 12996 C C . ALA D 2 151 ? -0.041 31.900 -13.021 1.00 8.00 151 ALA D C 1
ATOM 12997 O O . ALA D 2 151 ? -1.196 32.019 -13.457 1.00 8.07 151 ALA D O 1
ATOM 12999 N N . ASN D 2 152 ? 0.896 31.140 -13.584 1.00 7.86 152 ASN D N 1
ATOM 13000 C CA . ASN D 2 152 ? 0.617 30.308 -14.755 1.00 7.99 152 ASN D CA 1
ATOM 13001 C C . ASN D 2 152 ? -0.410 29.248 -14.433 1.00 8.13 152 ASN D C 1
ATOM 13002 O O . ASN D 2 152 ? -1.330 28.985 -15.230 1.00 8.45 152 ASN D O 1
ATOM 13007 N N . MET D 2 153 ? -0.292 28.597 -13.279 1.00 8.01 153 MET D N 1
ATOM 13008 C CA . MET D 2 153 ? -1.286 27.560 -12.937 1.00 8.48 153 MET D CA 1
ATOM 13009 C C . MET D 2 153 ? -2.693 28.170 -12.799 1.00 8.18 153 MET D C 1
ATOM 13010 O O . MET D 2 153 ? -3.681 27.554 -13.227 1.00 8.78 153 MET D O 1
ATOM 13015 N N . VAL D 2 154 ? -2.790 29.355 -12.214 1.00 7.95 154 VAL D N 1
ATOM 13016 C CA . VAL D 2 154 ? -4.100 30.007 -12.107 1.00 8.43 154 VAL D CA 1
ATOM 13017 C C . VAL D 2 154 ? -4.636 30.291 -13.509 1.00 8.30 154 VAL D C 1
ATOM 13018 O O . VAL D 2 154 ? -5.821 30.072 -13.771 1.00 8.65 154 VAL D O 1
ATOM 13022 N N . GLN D 2 155 ? -3.784 30.750 -14.428 1.00 8.03 155 GLN D N 1
ATOM 13023 C CA . GLN D 2 155 ? -4.240 30.908 -15.818 1.00 8.64 155 GLN D CA 1
ATOM 13024 C C . GLN D 2 155 ? -4.728 29.575 -16.383 1.00 8.78 155 GLN D C 1
ATOM 13025 O O . GLN D 2 155 ? -5.735 29.544 -17.102 1.00 9.36 155 GLN D O 1
ATOM 13031 N N . GLY D 2 156 ? -4.038 28.480 -16.094 1.00 8.75 156 GLY D N 1
ATOM 13032 C CA . GLY D 2 156 ? -4.461 27.192 -16.621 1.00 8.73 156 GLY D CA 1
ATOM 13033 C C . GLY D 2 156 ? -5.824 26.808 -16.095 1.00 8.79 156 GLY D C 1
ATOM 13034 O O . GLY D 2 156 ? -6.647 26.254 -16.844 1.00 9.73 156 GLY D O 1
ATOM 13035 N N . ILE D 2 157 ? -6.082 27.058 -14.808 1.00 8.52 157 ILE D N 1
ATOM 13036 C CA . ILE D 2 157 ? -7.407 26.837 -14.247 1.00 8.97 157 ILE D CA 1
ATOM 13037 C C . ILE D 2 157 ? -8.471 27.577 -15.049 1.00 8.75 157 ILE D C 1
ATOM 13038 O O . ILE D 2 157 ? -9.504 27.005 -15.433 1.00 9.80 157 ILE D O 1
ATOM 13043 N N . VAL D 2 158 ? -8.232 28.854 -15.299 1.00 8.50 158 VAL D N 1
ATOM 13044 C CA . VAL D 2 158 ? -9.191 29.662 -16.047 1.00 8.75 158 VAL D CA 1
ATOM 13045 C C . VAL D 2 158 ? -9.367 29.117 -17.458 1.00 8.68 158 VAL D C 1
ATOM 13046 O O . VAL D 2 158 ? -10.489 28.955 -17.948 1.00 9.79 158 VAL D O 1
ATOM 13050 N N . ASN D 2 159 ? -8.238 28.872 -18.129 1.00 8.73 159 ASN D N 1
ATOM 13051 C CA . ASN D 2 159 ? -8.263 28.380 -19.508 1.00 9.86 159 ASN D CA 1
ATOM 13052 C C . ASN D 2 159 ? -9.156 27.169 -19.662 1.00 10.21 159 ASN D C 1
ATOM 13053 O O . ASN D 2 159 ? -9.955 27.075 -20.623 1.00 10.64 159 ASN D O 1
ATOM 13058 N N . TYR D 2 160 ? -9.019 26.202 -18.755 1.00 9.53 160 TYR D N 1
ATOM 13059 C CA . TYR D 2 160 ? -9.732 24.949 -18.881 1.00 10.01 160 TYR D CA 1
ATOM 13060 C C . TYR D 2 160 ? -11.120 24.968 -18.275 1.00 11.21 160 TYR D C 1
ATOM 13061 O O . TYR D 2 160 ? -11.998 24.284 -18.797 1.00 14.10 160 TYR D O 1
ATOM 13070 N N . LEU D 2 161 ? -11.335 25.711 -17.187 1.00 10.25 161 LEU D N 1
ATOM 13071 C CA . LEU D 2 161 ? -12.529 25.533 -16.384 1.00 10.40 161 LEU D CA 1
ATOM 13072 C C . LEU D 2 161 ? -13.531 26.679 -16.422 1.00 10.38 161 LEU D C 1
ATOM 13073 O O . LEU D 2 161 ? -14.743 26.429 -16.462 1.00 11.26 161 LEU D O 1
ATOM 13078 N N . SER D 2 162 ? -13.085 27.921 -16.352 1.00 9.77 162 SER D N 1
ATOM 13079 C CA . SER D 2 162 ? -14.018 29.021 -16.154 1.00 10.10 162 SER D CA 1
ATOM 13080 C C . SER D 2 162 ? -14.992 29.130 -17.317 1.00 10.79 162 SER D C 1
ATOM 13081 O O . SER D 2 162 ? -14.565 29.144 -18.482 1.00 11.31 162 SER D O 1
ATOM 13084 N N A GLU D 2 163 ? -16.289 29.235 -17.040 0.46 9.98 163 GLU D N 1
ATOM 13085 N N B GLU D 2 163 ? -16.278 29.259 -16.997 0.54 10.88 163 GLU D N 1
ATOM 13086 C CA A GLU D 2 163 ? -17.258 29.412 -18.138 0.46 11.57 163 GLU D CA 1
ATOM 13087 C CA B GLU D 2 163 ? -17.286 29.417 -18.042 0.54 11.78 163 GLU D CA 1
ATOM 13088 C C A GLU D 2 163 ? -18.410 30.324 -17.740 0.46 11.18 163 GLU D C 1
ATOM 13089 C C B GLU D 2 163 ? -18.358 30.423 -17.656 0.54 11.06 163 GLU D C 1
ATOM 13090 O O A GLU D 2 163 ? -19.036 30.117 -16.708 0.46 12.31 163 GLU D O 1
ATOM 13091 O O B GLU D 2 163 ? -18.839 30.420 -16.531 0.54 11.42 163 GLU D O 1
ATOM 13102 N N . ASN D 2 164 ? -18.679 31.314 -18.590 1.00 11.64 164 ASN D N 1
ATOM 13103 C CA . ASN D 2 164 ? -19.828 32.208 -18.458 1.00 12.14 164 ASN D CA 1
ATOM 13104 C C . ASN D 2 164 ? -20.976 31.568 -19.156 1.00 11.81 164 ASN D C 1
ATOM 13105 O O . ASN D 2 164 ? -20.969 31.441 -20.377 1.00 14.16 164 ASN D O 1
ATOM 13110 N N . THR D 2 165 ? -21.936 31.096 -18.383 1.00 11.97 165 THR D N 1
ATOM 13111 C CA . THR D 2 165 ? -23.104 30.389 -18.925 1.00 13.05 165 THR D CA 1
ATOM 13112 C C . THR D 2 165 ? -24.328 31.258 -18.899 1.00 13.47 165 THR D C 1
ATOM 13113 O O . THR D 2 165 ? -25.414 30.799 -19.258 1.00 16.13 165 THR D O 1
ATOM 13117 N N . GLY D 2 166 ? -24.190 32.521 -18.512 1.00 13.28 166 GLY D N 1
ATOM 13118 C CA . GLY D 2 166 ? -25.310 33.410 -18.363 1.00 15.28 166 GLY D CA 1
ATOM 13119 C C . GLY D 2 166 ? -26.008 33.364 -17.023 1.00 14.98 166 GLY D C 1
ATOM 13120 O O . GLY D 2 166 ? -26.899 34.196 -16.762 1.00 20.86 166 GLY D O 1
ATOM 13121 N N . ALA D 2 167 ? -25.627 32.417 -16.163 1.00 12.77 167 ALA D N 1
ATOM 13122 C CA . ALA D 2 167 ? -26.235 32.244 -14.848 1.00 12.54 167 ALA D CA 1
ATOM 13123 C C . ALA D 2 167 ? -25.461 33.046 -13.819 1.00 12.86 167 ALA D C 1
ATOM 13124 O O . ALA D 2 167 ? -24.530 32.539 -13.172 1.00 13.44 167 ALA D O 1
ATOM 13126 N N . LYS D 2 168 ? -25.759 34.336 -13.722 1.00 11.73 168 LYS D N 1
ATOM 13127 C CA . LYS D 2 168 ? -25.022 35.220 -12.803 1.00 11.80 168 LYS D CA 1
ATOM 13128 C C . LYS D 2 168 ? -25.079 34.657 -11.378 1.00 11.68 168 LYS D C 1
ATOM 13129 O O . LYS D 2 168 ? -26.173 34.316 -10.889 1.00 13.39 168 LYS D O 1
ATOM 13135 N N . ASN D 2 169 ? -23.939 34.600 -10.700 1.00 11.46 169 ASN D N 1
ATOM 13136 C CA . ASN D 2 169 ? -23.890 33.996 -9.388 1.00 11.15 169 ASN D CA 1
ATOM 13137 C C . ASN D 2 169 ? -23.946 35.007 -8.244 1.00 10.37 169 ASN D C 1
ATOM 13138 O O . ASN D 2 169 ? -24.061 34.597 -7.103 1.00 12.62 169 ASN D O 1
ATOM 13143 N N . GLY D 2 170 ? -23.854 36.307 -8.548 1.00 10.88 170 GLY D N 1
ATOM 13144 C CA . GLY D 2 170 ? -23.840 37.339 -7.502 1.00 11.79 170 GLY D CA 1
ATOM 13145 C C . GLY D 2 170 ? -22.597 37.374 -6.639 1.00 11.40 170 GLY D C 1
ATOM 13146 O O . GLY D 2 170 ? -22.598 37.984 -5.578 1.00 12.43 170 GLY D O 1
ATOM 13147 N N . LYS D 2 171 ? -21.512 36.765 -7.118 1.00 10.40 171 LYS D N 1
ATOM 13148 C CA . LYS D 2 171 ? -20.273 36.626 -6.361 1.00 10.30 171 LYS D CA 1
ATOM 13149 C C . LYS D 2 171 ? -19.160 37.479 -6.921 1.00 10.10 171 LYS D C 1
ATOM 13150 O O . LYS D 2 171 ? -19.133 37.833 -8.091 1.00 10.96 171 LYS D O 1
ATOM 13156 N N . ILE D 2 172 ? -18.181 37.757 -6.048 1.00 9.82 172 ILE D N 1
ATOM 13157 C CA . ILE D 2 172 ? -16.891 38.315 -6.452 1.00 9.71 172 ILE D CA 1
ATOM 13158 C C . ILE D 2 172 ? -15.843 37.217 -6.403 1.00 8.40 172 ILE D C 1
ATOM 13159 O O . ILE D 2 172 ? -15.729 36.510 -5.408 1.00 9.62 172 ILE D O 1
ATOM 13164 N N . ASN D 2 173 ? -15.090 37.041 -7.493 1.00 8.60 173 ASN D N 1
ATOM 13165 C CA . ASN D 2 173 ? -13.944 36.143 -7.460 1.00 9.18 173 ASN D CA 1
ATOM 13166 C C . ASN D 2 173 ? -12.774 36.840 -6.741 1.00 9.11 173 ASN D C 1
ATOM 13167 O O . ASN D 2 173 ? -12.587 38.046 -6.933 1.00 9.66 173 ASN D O 1
ATOM 13172 N N . VAL D 2 174 ? -12.015 36.091 -5.948 1.00 8.11 174 VAL D N 1
ATOM 13173 C CA . VAL D 2 174 ? -10.776 36.628 -5.384 1.00 8.65 174 VAL D CA 1
ATOM 13174 C C . VAL D 2 174 ? -9.657 35.655 -5.639 1.00 7.80 174 VAL D C 1
ATOM 13175 O O . VAL D 2 174 ? -9.739 34.476 -5.280 1.00 8.49 174 VAL D O 1
ATOM 13179 N N . ILE D 2 175 ? -8.604 36.147 -6.309 1.00 8.16 175 ILE D N 1
ATOM 13180 C CA . ILE D 2 175 ? -7.382 35.382 -6.521 1.00 7.83 175 ILE D CA 1
ATOM 13181 C C . ILE D 2 175 ? -6.407 35.962 -5.497 1.00 8.07 175 ILE D C 1
ATOM 13182 O O . ILE D 2 175 ? -6.051 37.127 -5.575 1.00 8.63 175 ILE D O 1
ATOM 13187 N N . PRO D 2 176 ? -6.061 35.153 -4.474 1.00 7.92 176 PRO D N 1
ATOM 13188 C CA . PRO D 2 176 ? -5.376 35.726 -3.288 1.00 8.61 176 PRO D CA 1
ATOM 13189 C C . PRO D 2 176 ? -3.884 35.867 -3.450 1.00 8.87 176 PRO D C 1
ATOM 13190 O O . PRO D 2 176 ? -3.220 36.384 -2.537 1.00 9.59 176 PRO D O 1
ATOM 13194 N N . GLY D 2 177 ? -3.342 35.414 -4.572 1.00 8.61 177 GLY D N 1
ATOM 13195 C CA . GLY D 2 177 ? -1.908 35.431 -4.784 1.00 8.51 177 GLY D CA 1
ATOM 13196 C C . GLY D 2 177 ? -1.196 34.320 -4.060 1.00 7.80 177 GLY D C 1
ATOM 13197 O O . GLY D 2 177 ? -1.800 33.399 -3.502 1.00 9.06 177 GLY D O 1
ATOM 13198 N N . PHE D 2 178 ? 0.133 34.400 -4.115 1.00 7.98 178 PHE D N 1
ATOM 13199 C CA . PHE D 2 178 ? 1.005 33.379 -3.537 1.00 8.46 178 PHE D CA 1
ATOM 13200 C C . PHE D 2 178 ? 1.203 33.708 -2.057 1.00 8.35 178 PHE D C 1
ATOM 13201 O O . PHE D 2 178 ? 2.224 34.227 -1.621 1.00 9.64 178 PHE D O 1
ATOM 13209 N N . VAL D 2 179 ? 0.138 33.447 -1.311 1.00 8.16 179 VAL D N 1
ATOM 13210 C CA . VAL D 2 179 ? 0.075 33.662 0.119 1.00 8.93 179 VAL D CA 1
ATOM 13211 C C . VAL D 2 179 ? -0.277 32.342 0.778 1.00 8.41 179 VAL D C 1
ATOM 13212 O O . VAL D 2 179 ? -0.730 31.425 0.115 1.00 9.34 179 VAL D O 1
ATOM 13216 N N . GLY D 2 180 ? -0.097 32.267 2.093 1.00 9.61 180 GLY D N 1
ATOM 13217 C CA . GLY D 2 180 ? -0.315 31.039 2.812 1.00 9.05 180 GLY D CA 1
ATOM 13218 C C . GLY D 2 180 ? -1.780 30.788 3.106 1.00 8.22 180 GLY D C 1
ATOM 13219 O O . GLY D 2 180 ? -2.633 31.673 3.005 1.00 8.55 180 GLY D O 1
ATOM 13220 N N . PRO D 2 181 ? -2.091 29.556 3.516 1.00 8.32 181 PRO D N 1
ATOM 13221 C CA . PRO D 2 181 ? -3.490 29.218 3.847 1.00 8.19 181 PRO D CA 1
ATOM 13222 C C . PRO D 2 181 ? -4.053 30.091 4.965 1.00 8.55 181 PRO D C 1
ATOM 13223 O O . PRO D 2 181 ? -5.260 30.355 4.963 1.00 8.80 181 PRO D O 1
ATOM 13227 N N . ALA D 2 182 ? -3.240 30.554 5.911 1.00 8.25 182 ALA D N 1
ATOM 13228 C CA . ALA D 2 182 ? -3.773 31.429 6.950 1.00 9.14 182 ALA D CA 1
ATOM 13229 C C . ALA D 2 182 ? -4.216 32.763 6.363 1.00 8.64 182 ALA D C 1
ATOM 13230 O O . ALA D 2 182 ? -5.187 33.358 6.821 1.00 8.85 182 ALA D O 1
ATOM 13232 N N . ASP D 2 183 ? -3.491 33.241 5.349 1.00 8.27 183 ASP D N 1
ATOM 13233 C CA . ASP D 2 183 ? -3.845 34.484 4.683 1.00 8.97 183 ASP D CA 1
ATOM 13234 C C . ASP D 2 183 ? -5.150 34.282 3.897 1.00 8.64 183 ASP D C 1
ATOM 13235 O O . ASP D 2 183 ? -6.025 35.154 3.872 1.00 8.93 183 ASP D O 1
ATOM 13240 N N . MET D 2 184 ? -5.256 33.150 3.215 1.00 8.29 184 MET D N 1
ATOM 13241 C CA . MET D 2 184 ? -6.516 32.803 2.528 1.00 8.81 184 MET D CA 1
ATOM 13242 C C . MET D 2 184 ? -7.674 32.777 3.513 1.00 9.08 184 MET D C 1
ATOM 13243 O O . MET D 2 184 ? -8.744 33.329 3.213 1.00 9.53 184 MET D O 1
ATOM 13248 N N . ARG D 2 185 ? -7.487 32.144 4.679 1.00 8.90 185 ARG D N 1
ATOM 13249 C CA . ARG D 2 185 ? -8.570 32.134 5.682 1.00 8.87 185 ARG D CA 1
ATOM 13250 C C . ARG D 2 185 ? -8.940 33.542 6.119 1.00 8.89 185 ARG D C 1
ATOM 13251 O O . ARG D 2 185 ? -10.136 33.846 6.285 1.00 9.73 185 ARG D O 1
ATOM 13259 N N . GLU D 2 186 ? -7.969 34.411 6.324 1.00 9.16 186 GLU D N 1
ATOM 13260 C CA . GLU D 2 186 ? -8.255 35.760 6.795 1.00 9.30 186 GLU D CA 1
ATOM 13261 C C . GLU D 2 186 ? -8.992 36.573 5.724 1.00 9.20 186 GLU D C 1
ATOM 13262 O O . GLU D 2 186 ? -9.923 37.319 6.039 1.00 9.44 186 GLU D O 1
ATOM 13268 N N . ILE D 2 187 ? -8.585 36.449 4.465 1.00 8.58 187 ILE D N 1
ATOM 13269 C CA . ILE D 2 187 ? -9.280 37.116 3.386 1.00 8.60 187 ILE D CA 1
ATOM 13270 C C . ILE D 2 187 ? -10.736 36.640 3.297 1.00 9.23 187 ILE D C 1
ATOM 13271 O O . ILE D 2 187 ? -11.667 37.451 3.174 1.00 9.74 187 ILE D O 1
ATOM 13276 N N . LYS D 2 188 ? -10.944 35.323 3.366 1.00 9.18 188 LYS D N 1
ATOM 13277 C CA . LYS D 2 188 ? -12.326 34.797 3.381 1.00 9.61 188 LYS D CA 1
ATOM 13278 C C . LYS D 2 188 ? -13.109 35.345 4.571 1.00 10.25 188 LYS D C 1
ATOM 13279 O O . LYS D 2 188 ? -14.286 35.696 4.434 1.00 10.50 188 LYS D O 1
ATOM 13285 N N . ARG D 2 189 ? -12.475 35.394 5.745 1.00 9.72 189 ARG D N 1
ATOM 13286 C CA . ARG D 2 189 ? -13.141 35.911 6.942 1.00 10.25 189 ARG D CA 1
ATOM 13287 C C . ARG D 2 189 ? -13.605 37.357 6.748 1.00 10.08 189 ARG D C 1
ATOM 13288 O O . ARG D 2 189 ? -14.711 37.721 7.183 1.00 10.45 189 ARG D O 1
ATOM 13296 N N . LEU D 2 190 ? -12.796 38.161 6.076 1.00 9.51 190 LEU D N 1
ATOM 13297 C CA . LEU D 2 190 ? -13.143 39.546 5.804 1.00 9.64 190 LEU D CA 1
ATOM 13298 C C . LEU D 2 190 ? -14.319 39.654 4.807 1.00 10.13 190 LEU D C 1
ATOM 13299 O O . LEU D 2 190 ? -15.231 40.437 5.020 1.00 10.46 190 LEU D O 1
ATOM 13304 N N . PHE D 2 191 ? -14.291 38.854 3.745 1.00 9.72 191 PHE D N 1
ATOM 13305 C CA . PHE D 2 191 ? -15.456 38.809 2.834 1.00 9.91 191 PHE D CA 1
ATOM 13306 C C . PHE D 2 191 ? -16.710 38.477 3.622 1.00 9.82 191 PHE D C 1
ATOM 13307 O O . PHE D 2 191 ? -17.786 39.057 3.389 1.00 11.28 191 PHE D O 1
ATOM 13315 N N . GLU D 2 192 ? -16.612 37.471 4.485 1.00 10.51 192 GLU D N 1
ATOM 13316 C CA . GLU D 2 192 ? -17.775 37.008 5.218 1.00 11.28 192 GLU D CA 1
ATOM 13317 C C . GLU D 2 192 ? -18.259 38.056 6.193 1.00 11.02 192 GLU D C 1
ATOM 13318 O O . GLU D 2 192 ? -19.489 38.244 6.353 1.00 12.49 192 GLU D O 1
ATOM 13324 N N . ALA D 2 193 ? -17.331 38.765 6.841 1.00 11.36 193 ALA D N 1
ATOM 13325 C CA . ALA D 2 193 ? -17.736 39.838 7.746 1.00 11.52 193 ALA D CA 1
ATOM 13326 C C . ALA D 2 193 ? -18.418 40.989 6.990 1.00 12.07 193 ALA D C 1
ATOM 13327 O O . ALA D 2 193 ? -19.276 41.676 7.540 1.00 14.05 193 ALA D O 1
ATOM 13329 N N . MET D 2 194 ? -17.983 41.253 5.757 1.00 11.83 194 MET D N 1
ATOM 13330 C CA . MET D 2 194 ? -18.603 42.248 4.883 1.00 12.83 194 MET D CA 1
ATOM 13331 C C . MET D 2 194 ? -19.946 41.778 4.290 1.00 12.99 194 MET D C 1
ATOM 13332 O O . MET D 2 194 ? -20.629 42.582 3.659 1.00 13.93 194 MET D O 1
ATOM 13337 N N . ASP D 2 195 ? -20.251 40.491 4.453 1.00 11.90 195 ASP D N 1
ATOM 13338 C CA . ASP D 2 195 ? -21.445 39.867 3.888 1.00 12.83 195 ASP D CA 1
ATOM 13339 C C . ASP D 2 195 ? -21.445 39.895 2.358 1.00 11.93 195 ASP D C 1
ATOM 13340 O O . ASP D 2 195 ? -22.471 40.176 1.726 1.00 13.81 195 ASP D O 1
ATOM 13345 N N . ILE D 2 196 ? -20.299 39.537 1.783 1.00 10.89 196 ILE D N 1
ATOM 13346 C CA . ILE D 2 196 ? -20.104 39.551 0.329 1.00 11.24 196 ILE D CA 1
ATOM 13347 C C . ILE D 2 196 ? -19.836 38.132 -0.154 1.00 10.56 196 ILE D C 1
ATOM 13348 O O . ILE D 2 196 ? -18.790 37.560 0.155 1.00 11.72 196 ILE D O 1
ATOM 13353 N N . PRO D 2 197 ? -20.756 37.542 -0.950 1.00 10.72 197 PRO D N 1
ATOM 13354 C CA . PRO D 2 197 ? -20.511 36.228 -1.525 1.00 11.47 197 PRO D CA 1
ATOM 13355 C C . PRO D 2 197 ? -19.301 36.242 -2.482 1.00 10.25 197 PRO D C 1
ATOM 13356 O O . PRO D 2 197 ? -19.085 37.219 -3.206 1.00 10.75 197 PRO D O 1
ATOM 13360 N N . TYR D 2 198 ? -18.547 35.147 -2.500 1.00 9.90 198 TYR D N 1
ATOM 13361 C CA . TYR D 2 198 ? -17.279 35.138 -3.220 1.00 9.62 198 TYR D CA 1
ATOM 13362 C C . TYR D 2 198 ? -16.918 33.740 -3.677 1.00 9.53 198 TYR D C 1
ATOM 13363 O O . TYR D 2 198 ? -17.421 32.748 -3.135 1.00 10.04 198 TYR D O 1
ATOM 13372 N N . ILE D 2 199 ? -15.963 33.665 -4.610 1.00 9.08 199 ILE D N 1
ATOM 13373 C CA . ILE D 2 199 ? -15.259 32.431 -4.936 1.00 8.74 199 ILE D CA 1
ATOM 13374 C C . ILE D 2 199 ? -13.764 32.751 -4.830 1.00 8.60 199 ILE D C 1
ATOM 13375 O O . ILE D 2 199 ? -13.281 33.605 -5.555 1.00 9.28 199 ILE D O 1
ATOM 13380 N N . MET D 2 200 ? -13.078 32.081 -3.897 1.00 8.51 200 MET D N 1
ATOM 13381 C CA . MET D 2 200 ? -11.624 32.250 -3.805 1.00 8.34 200 MET D CA 1
ATOM 13382 C C . MET D 2 200 ? -10.988 31.135 -4.577 1.00 8.86 200 MET D C 1
ATOM 13383 O O . MET D 2 200 ? -11.341 29.968 -4.390 1.00 9.79 200 MET D O 1
ATOM 13388 N N . PHE D 2 201 ? -9.972 31.453 -5.392 1.00 8.45 201 PHE D N 1
ATOM 13389 C CA . PHE D 2 201 ? -9.185 30.386 -6.007 1.00 8.23 201 PHE D CA 1
ATOM 13390 C C . PHE D 2 201 ? -7.805 30.890 -6.355 1.00 7.79 201 PHE D C 1
ATOM 13391 O O . PHE D 2 201 ? -7.652 32.054 -6.727 1.00 8.33 201 PHE D O 1
ATOM 13399 N N . PRO D 2 202 ? -6.782 30.033 -6.282 1.00 8.34 202 PRO D N 1
ATOM 13400 C CA . PRO D 2 202 ? -6.737 28.786 -5.501 1.00 8.53 202 PRO D CA 1
ATOM 13401 C C . PRO D 2 202 ? -6.994 29.078 -4.014 1.00 8.26 202 PRO D C 1
ATOM 13402 O O . PRO D 2 202 ? -6.921 30.226 -3.568 1.00 9.09 202 PRO D O 1
ATOM 13406 N N . ASP D 2 203 ? -7.247 28.008 -3.255 1.00 8.25 203 ASP D N 1
ATOM 13407 C CA . ASP D 2 203 ? -7.487 28.137 -1.809 1.00 8.46 203 ASP D CA 1
ATOM 13408 C C . ASP D 2 203 ? -6.909 26.901 -1.129 1.00 8.43 203 ASP D C 1
ATOM 13409 O O . ASP D 2 203 ? -7.475 25.829 -1.219 1.00 8.97 203 ASP D O 1
ATOM 13414 N N . THR D 2 204 ? -5.708 27.043 -0.512 1.00 8.42 204 THR D N 1
ATOM 13415 C CA . THR D 2 204 ? -5.050 25.936 0.130 1.00 8.38 204 THR D CA 1
ATOM 13416 C C . THR D 2 204 ? -5.417 25.801 1.629 1.00 8.95 204 THR D C 1
ATOM 13417 O O . THR D 2 204 ? -4.889 24.918 2.317 1.00 9.14 204 THR D O 1
ATOM 13421 N N . SER D 2 205 ? -6.343 26.631 2.118 1.00 8.77 205 SER D N 1
ATOM 13422 C CA . SER D 2 205 ? -6.807 26.435 3.468 1.00 9.45 205 SER D CA 1
ATOM 13423 C C . SER D 2 205 ? -7.555 25.129 3.579 1.00 9.05 205 SER D C 1
ATOM 13424 O O . SER D 2 205 ? -8.295 24.712 2.666 1.00 9.95 205 SER D O 1
ATOM 13427 N N . GLY D 2 206 ? -7.288 24.399 4.662 1.00 9.34 206 GLY D N 1
ATOM 13428 C CA . GLY D 2 206 ? -7.805 23.053 4.804 1.00 10.18 206 GLY D CA 1
ATOM 13429 C C . GLY D 2 206 ? -7.124 22.052 3.920 1.00 9.59 206 GLY D C 1
ATOM 13430 O O . GLY D 2 206 ? -7.618 20.927 3.787 1.00 11.37 206 GLY D O 1
ATOM 13431 N N . VAL D 2 207 ? -5.984 22.419 3.316 1.00 8.69 207 VAL D N 1
ATOM 13432 C CA . VAL D 2 207 ? -5.187 21.481 2.512 1.00 9.37 207 VAL D CA 1
ATOM 13433 C C . VAL D 2 207 ? -3.738 21.435 3.038 1.00 9.01 207 VAL D C 1
ATOM 13434 O O . VAL D 2 207 ? -3.199 20.339 3.262 1.00 9.56 207 VAL D O 1
ATOM 13438 N N . LEU D 2 208 ? -3.147 22.601 3.279 1.00 8.04 208 LEU D N 1
ATOM 13439 C CA . LEU D 2 208 ? -1.746 22.678 3.749 1.00 8.50 208 LEU D CA 1
ATOM 13440 C C . LEU D 2 208 ? -1.640 23.175 5.186 1.00 8.62 208 LEU D C 1
ATOM 13441 O O . LEU D 2 208 ? -0.535 23.486 5.645 1.00 9.90 208 LEU D O 1
ATOM 13446 N N . ASP D 2 209 ? -2.768 23.182 5.899 1.00 9.16 209 ASP D N 1
ATOM 13447 C CA . ASP D 2 209 ? -2.804 23.593 7.314 1.00 8.95 209 ASP D CA 1
ATOM 13448 C C . ASP D 2 209 ? -3.828 22.758 8.092 1.00 9.12 209 ASP D C 1
ATOM 13449 O O . ASP D 2 209 ? -4.465 23.215 9.017 1.00 10.00 209 ASP D O 1
ATOM 13454 N N . GLY D 2 210 ? -3.960 21.488 7.697 1.00 10.24 210 GLY D N 1
ATOM 13455 C CA . GLY D 2 210 ? -5.024 20.684 8.198 1.00 10.34 210 GLY D CA 1
ATOM 13456 C C . GLY D 2 210 ? -4.804 19.974 9.506 1.00 9.98 210 GLY D C 1
ATOM 13457 O O . GLY D 2 210 ? -3.683 19.921 10.041 1.00 10.20 210 GLY D O 1
ATOM 13458 N N . PRO D 2 211 ? -5.890 19.422 10.041 1.00 9.94 211 PRO D N 1
ATOM 13459 C CA . PRO D 2 211 ? -5.831 18.711 11.311 1.00 9.63 211 PRO D CA 1
ATOM 13460 C C . PRO D 2 211 ? -5.236 17.314 11.189 1.00 9.52 211 PRO D C 1
ATOM 13461 O O . PRO D 2 211 ? -5.173 16.740 10.096 1.00 10.77 211 PRO D O 1
ATOM 13465 N N . THR D 2 212 ? -4.842 16.752 12.329 1.00 9.57 212 THR D N 1
ATOM 13466 C CA . THR D 2 212 ? -4.639 15.319 12.445 1.00 10.33 212 THR D CA 1
ATOM 13467 C C . THR D 2 212 ? -5.892 14.738 13.029 1.00 10.66 212 THR D C 1
ATOM 13468 O O . THR D 2 212 ? -6.325 15.164 14.104 1.00 12.53 212 THR D O 1
ATOM 13472 N N . THR D 2 213 ? -6.477 13.784 12.319 1.00 10.75 213 THR D N 1
ATOM 13473 C CA . THR D 2 213 ? -7.709 13.142 12.762 1.00 11.50 213 THR D CA 1
ATOM 13474 C C . THR D 2 213 ? -7.511 11.645 13.012 1.00 11.61 213 THR D C 1
ATOM 13475 O O . THR D 2 213 ? -8.445 10.974 13.480 1.00 14.20 213 THR D O 1
ATOM 13479 N N . GLY D 2 214 ? -6.333 11.108 12.691 1.00 12.03 214 GLY D N 1
ATOM 13480 C CA . GLY D 2 214 ? -6.099 9.689 12.841 1.00 13.14 214 GLY D CA 1
ATOM 13481 C C . GLY D 2 214 ? -6.240 8.892 11.563 1.00 12.27 214 GLY D C 1
ATOM 13482 O O . GLY D 2 214 ? -5.860 7.732 11.516 1.00 16.19 214 GLY D O 1
ATOM 13483 N N . GLU D 2 215 ? -6.789 9.513 10.531 1.00 12.86 215 GLU D N 1
ATOM 13484 C CA A GLU D 2 215 ? -6.844 8.888 9.229 0.51 14.10 215 GLU D CA 1
ATOM 13485 C CA B GLU D 2 215 ? -6.952 8.922 9.204 0.49 14.76 215 GLU D CA 1
ATOM 13486 C C . GLU D 2 215 ? -6.241 9.872 8.229 1.00 12.59 215 GLU D C 1
ATOM 13487 O O . GLU D 2 215 ? -6.562 11.055 8.199 1.00 14.22 215 GLU D O 1
ATOM 13498 N N . TYR D 2 216 ? -5.297 9.369 7.440 1.00 12.17 216 TYR D N 1
ATOM 13499 C CA . TYR D 2 216 ? -4.706 10.135 6.363 1.00 11.84 216 TYR D CA 1
ATOM 13500 C C . TYR D 2 216 ? -5.717 10.252 5.252 1.00 12.87 216 TYR D C 1
ATOM 13501 O O . TYR D 2 216 ? -6.276 9.236 4.807 1.00 13.21 216 TYR D O 1
ATOM 13510 N N . LYS D 2 217 ? -5.928 11.470 4.799 1.00 12.16 217 LYS D N 1
ATOM 13511 C CA . LYS D 2 217 ? -6.831 11.767 3.699 1.00 14.33 217 LYS D CA 1
ATOM 13512 C C . LYS D 2 217 ? -6.031 12.342 2.554 1.00 12.53 217 LYS D C 1
ATOM 13513 O O . LYS D 2 217 ? -5.529 13.463 2.631 1.00 15.08 217 LYS D O 1
ATOM 13519 N N . MET D 2 218 ? -5.894 11.588 1.471 1.00 12.71 218 MET D N 1
ATOM 13520 C CA . MET D 2 218 ? -5.041 12.044 0.379 1.00 13.21 218 MET D CA 1
ATOM 13521 C C . MET D 2 218 ? -5.474 13.392 -0.173 1.00 11.22 218 MET D C 1
ATOM 13522 O O . MET D 2 218 ? -4.620 14.241 -0.431 1.00 12.38 218 MET D O 1
ATOM 13527 N N . TYR D 2 219 ? -6.782 13.567 -0.375 1.00 10.67 219 TYR D N 1
ATOM 13528 C CA . TYR D 2 219 ? -7.334 14.836 -0.824 1.00 10.06 219 TYR D CA 1
ATOM 13529 C C . TYR D 2 219 ? -8.005 15.465 0.383 1.00 10.51 219 TYR D C 1
ATOM 13530 O O . TYR D 2 219 ? -9.089 15.044 0.777 1.00 11.26 219 TYR D O 1
ATOM 13539 N N . PRO D 2 220 ? -7.358 16.478 1.002 1.00 10.37 220 PRO D N 1
ATOM 13540 C CA . PRO D 2 220 ? -7.945 17.062 2.189 1.00 11.31 220 PRO D CA 1
ATOM 13541 C C . PRO D 2 220 ? -9.292 17.750 1.941 1.00 10.99 220 PRO D C 1
ATOM 13542 O O . PRO D 2 220 ? -9.660 18.032 0.809 1.00 10.71 220 PRO D O 1
ATOM 13546 N N . GLU D 2 221 ? -9.968 18.107 3.011 1.00 11.77 221 GLU D N 1
ATOM 13547 C CA . GLU D 2 221 ? -11.270 18.716 2.889 1.00 12.70 221 GLU D CA 1
ATOM 13548 C C . GLU D 2 221 ? -11.271 20.021 2.109 1.00 11.89 221 GLU D C 1
ATOM 13549 O O . GLU D 2 221 ? -12.304 20.342 1.482 1.00 12.83 221 GLU D O 1
ATOM 13555 N N . GLY D 2 222 ? -10.202 20.794 2.184 1.00 11.44 222 GLY D N 1
ATOM 13556 C CA . GLY D 2 222 ? -10.179 22.091 1.567 1.00 10.57 222 GLY D CA 1
ATOM 13557 C C . GLY D 2 222 ? -9.936 22.084 0.075 1.00 9.30 222 GLY D C 1
ATOM 13558 O O . GLY D 2 222 ? -9.939 21.058 -0.595 1.00 10.15 222 GLY D O 1
ATOM 13559 N N . GLY D 2 223 ? -9.691 23.281 -0.435 1.00 9.88 223 GLY D N 1
ATOM 13560 C CA . GLY D 2 223 ? -9.489 23.497 -1.862 1.00 9.35 223 GLY D CA 1
ATOM 13561 C C . GLY D 2 223 ? -10.767 23.994 -2.491 1.00 9.42 223 GLY D C 1
ATOM 13562 O O . GLY D 2 223 ? -11.882 23.617 -2.121 1.00 10.62 223 GLY D O 1
ATOM 13563 N N . THR D 2 224 ? -10.667 24.818 -3.525 1.00 8.97 224 THR D N 1
ATOM 13564 C CA . THR D 2 224 ? -11.869 25.276 -4.245 1.00 9.54 224 THR D CA 1
ATOM 13565 C C . THR D 2 224 ? -12.394 24.124 -5.071 1.00 9.12 224 THR D C 1
ATOM 13566 O O . THR D 2 224 ? -11.644 23.419 -5.762 1.00 10.27 224 THR D O 1
ATOM 13570 N N . LYS D 2 225 ? -13.713 23.935 -5.054 1.00 10.14 225 LYS D N 1
ATOM 13571 C CA . LYS D 2 225 ? -14.315 22.841 -5.785 1.00 10.87 225 LYS D CA 1
ATOM 13572 C C . LYS D 2 225 ? -14.347 23.142 -7.286 1.00 9.84 225 LYS D C 1
ATOM 13573 O O . LYS D 2 225 ? -14.564 24.283 -7.700 1.00 10.08 225 LYS D O 1
ATOM 13579 N N . ILE D 2 226 ? -14.192 22.084 -8.089 1.00 10.27 226 ILE D N 1
ATOM 13580 C CA . ILE D 2 226 ? -14.253 22.195 -9.548 1.00 10.18 226 ILE D CA 1
ATOM 13581 C C . ILE D 2 226 ? -15.505 22.957 -10.016 1.00 10.50 226 ILE D C 1
ATOM 13582 O O . ILE D 2 226 ? -15.426 23.826 -10.887 1.00 11.39 226 ILE D O 1
ATOM 13587 N N . GLU D 2 227 ? -16.677 22.669 -9.439 1.00 10.44 227 GLU D N 1
ATOM 13588 C CA . GLU D 2 227 ? -17.872 23.327 -9.894 1.00 11.84 227 GLU D CA 1
ATOM 13589 C C . GLU D 2 227 ? -17.808 24.827 -9.658 1.00 11.13 227 GLU D C 1
ATOM 13590 O O . GLU D 2 227 ? -18.340 25.613 -10.463 1.00 10.86 227 GLU D O 1
ATOM 13596 N N . ASP D 2 228 ? -17.158 25.274 -8.575 1.00 10.23 228 ASP D N 1
ATOM 13597 C CA . ASP D 2 228 ? -17.002 26.687 -8.317 1.00 10.53 228 ASP D CA 1
ATOM 13598 C C . ASP D 2 228 ? -15.950 27.317 -9.208 1.00 9.87 228 ASP D C 1
ATOM 13599 O O . ASP D 2 228 ? -16.095 28.471 -9.609 1.00 10.18 228 ASP D O 1
ATOM 13604 N N . LEU D 2 229 ? -14.900 26.561 -9.535 1.00 9.49 229 LEU D N 1
ATOM 13605 C CA . LEU D 2 229 ? -13.946 27.023 -10.543 1.00 9.46 229 LEU D CA 1
ATOM 13606 C C . LEU D 2 229 ? -14.608 27.276 -11.879 1.00 9.93 229 LEU D C 1
ATOM 13607 O O . LEU D 2 229 ? -14.360 28.282 -12.537 1.00 10.02 229 LEU D O 1
ATOM 13612 N N . LYS D 2 230 ? -15.519 26.391 -12.298 1.00 9.50 230 LYS D N 1
ATOM 13613 C CA . LYS D 2 230 ? -16.275 26.644 -13.530 1.00 9.91 230 LYS D CA 1
ATOM 13614 C C . LYS D 2 230 ? -17.105 27.917 -13.378 1.00 10.04 230 LYS D C 1
ATOM 13615 O O . LYS D 2 230 ? -17.134 28.769 -14.277 1.00 10.69 230 LYS D O 1
ATOM 13621 N N . ASP D 2 231 ? -17.727 28.072 -12.216 1.00 9.83 231 ASP D N 1
ATOM 13622 C CA . ASP D 2 231 ? -18.641 29.184 -11.962 1.00 9.52 231 ASP D CA 1
ATOM 13623 C C . ASP D 2 231 ? -17.973 30.534 -11.832 1.00 9.07 231 ASP D C 1
ATOM 13624 O O . ASP D 2 231 ? -18.666 31.552 -11.845 1.00 9.72 231 ASP D O 1
ATOM 13629 N N . THR D 2 232 ? -16.621 30.582 -11.795 1.00 8.99 232 THR D N 1
ATOM 13630 C CA . THR D 2 232 ? -15.944 31.877 -11.780 1.00 9.05 232 THR D CA 1
ATOM 13631 C C . THR D 2 232 ? -16.236 32.732 -13.007 1.00 8.83 232 THR D C 1
ATOM 13632 O O . THR D 2 232 ? -16.139 33.962 -12.946 1.00 9.67 232 THR D O 1
ATOM 13636 N N . GLY D 2 233 ? -16.660 32.103 -14.119 1.00 9.38 233 GLY D N 1
ATOM 13637 C CA . GLY D 2 233 ? -17.007 32.888 -15.291 1.00 10.11 233 GLY D CA 1
ATOM 13638 C C . GLY D 2 233 ? -18.371 33.568 -15.184 1.00 9.70 233 GLY D C 1
ATOM 13639 O O . GLY D 2 233 ? -18.706 34.388 -16.037 1.00 10.76 233 GLY D O 1
ATOM 13640 N N . ASN D 2 234 ? -19.131 33.240 -14.142 1.00 9.49 234 ASN D N 1
ATOM 13641 C CA . ASN D 2 234 ? -20.456 33.828 -13.906 1.00 10.05 234 ASN D CA 1
ATOM 13642 C C . ASN D 2 234 ? -20.454 34.916 -12.844 1.00 10.07 234 ASN D C 1
ATOM 13643 O O . ASN D 2 234 ? -21.515 35.427 -12.475 1.00 10.84 234 ASN D O 1
ATOM 13648 N N . SER D 2 235 ? -19.266 35.283 -12.354 1.00 10.12 235 SER D N 1
ATOM 13649 C CA . SER D 2 235 ? -19.132 36.282 -11.302 1.00 9.69 235 SER D CA 1
ATOM 13650 C C . SER D 2 235 ? -19.226 37.716 -11.785 1.00 9.79 235 SER D C 1
ATOM 13651 O O . SER D 2 235 ? -19.137 37.989 -12.987 1.00 11.13 235 SER D O 1
ATOM 13654 N N . ASP D 2 236 ? -19.379 38.634 -10.827 1.00 10.12 236 ASP D N 1
ATOM 13655 C CA . ASP D 2 236 ? -19.540 40.035 -11.155 1.00 10.47 236 ASP D CA 1
ATOM 13656 C C . ASP D 2 236 ? -18.208 40.754 -11.424 1.00 10.31 236 ASP D C 1
ATOM 13657 O O . ASP D 2 236 ? -18.153 41.731 -12.166 1.00 11.76 236 ASP D O 1
ATOM 13662 N N . LEU D 2 237 ? -17.148 40.302 -10.750 1.00 9.60 237 LEU D N 1
ATOM 13663 C CA . LEU D 2 237 ? -15.875 41.005 -10.660 1.00 9.61 237 LEU D CA 1
ATOM 13664 C C . LEU D 2 237 ? -14.874 40.031 -10.136 1.00 9.04 237 LEU D C 1
ATOM 13665 O O . LEU D 2 237 ? -15.228 39.145 -9.354 1.00 10.77 237 LEU D O 1
ATOM 13670 N N . THR D 2 238 ? -13.609 40.203 -10.532 1.00 9.64 238 THR D N 1
ATOM 13671 C CA . THR D 2 238 ? -12.485 39.489 -9.926 1.00 9.56 238 THR D CA 1
ATOM 13672 C C . THR D 2 238 ? -11.576 40.503 -9.255 1.00 9.31 238 THR D C 1
ATOM 13673 O O . THR D 2 238 ? -11.143 41.486 -9.881 1.00 10.65 238 THR D O 1
ATOM 13677 N N . LEU D 2 239 ? -11.215 40.225 -8.005 1.00 9.30 239 LEU D N 1
ATOM 13678 C CA . LEU D 2 239 ? -10.179 40.989 -7.320 1.00 9.59 239 LEU D CA 1
ATOM 13679 C C . LEU D 2 239 ? -8.885 40.193 -7.417 1.00 9.00 239 LEU D C 1
ATOM 13680 O O . LEU D 2 239 ? -8.833 39.033 -6.979 1.00 10.09 239 LEU D O 1
ATOM 13685 N N . SER D 2 240 ? -7.876 40.820 -8.007 1.00 8.97 240 SER D N 1
ATOM 13686 C CA . SER D 2 240 ? -6.567 40.231 -8.201 1.00 8.84 240 SER D CA 1
ATOM 13687 C C . SER D 2 240 ? -5.635 40.766 -7.127 1.00 8.28 240 SER D C 1
ATOM 13688 O O . SER D 2 240 ? -5.292 41.943 -7.163 1.00 9.27 240 SER D O 1
ATOM 13691 N N . LEU D 2 241 ? -5.327 39.925 -6.127 1.00 8.21 241 LEU D N 1
ATOM 13692 C CA . LEU D 2 241 ? -4.493 40.411 -5.011 1.00 7.71 241 LEU D CA 1
ATOM 13693 C C . LEU D 2 241 ? -3.042 40.071 -5.290 1.00 8.30 241 LEU D C 1
ATOM 13694 O O . LEU D 2 241 ? -2.663 38.889 -5.252 1.00 8.79 241 LEU D O 1
ATOM 13699 N N . GLY D 2 242 ? -2.237 41.086 -5.579 1.00 8.80 242 GLY D N 1
ATOM 13700 C CA . GLY D 2 242 ? -0.832 40.889 -5.915 1.00 9.08 242 GLY D CA 1
ATOM 13701 C C . GLY D 2 242 ? -0.681 40.652 -7.399 1.00 8.80 242 GLY D C 1
ATOM 13702 O O . GLY D 2 242 ? -0.979 39.568 -7.890 1.00 10.20 242 GLY D O 1
ATOM 13703 N N . SER D 2 243 ? -0.248 41.681 -8.124 1.00 9.22 243 SER D N 1
ATOM 13704 C CA . SER D 2 243 ? -0.219 41.600 -9.578 1.00 9.85 243 SER D CA 1
ATOM 13705 C C . SER D 2 243 ? 0.660 40.468 -10.119 1.00 9.37 243 SER D C 1
ATOM 13706 O O . SER D 2 243 ? 0.298 39.849 -11.127 1.00 10.21 243 SER D O 1
ATOM 13709 N N . TYR D 2 244 ? 1.804 40.199 -9.471 1.00 8.41 244 TYR D N 1
ATOM 13710 C CA . TYR D 2 244 ? 2.681 39.182 -10.025 1.00 8.60 244 TYR D CA 1
ATOM 13711 C C . TYR D 2 244 ? 2.017 37.800 -10.002 1.00 7.95 244 TYR D C 1
ATOM 13712 O O . TYR D 2 244 ? 2.103 37.045 -10.955 1.00 8.67 244 TYR D O 1
ATOM 13721 N N . ALA D 2 245 ? 1.384 37.459 -8.881 1.00 7.99 245 ALA D N 1
ATOM 13722 C CA . ALA D 2 245 ? 0.799 36.137 -8.748 1.00 7.97 245 ALA D CA 1
ATOM 13723 C C . ALA D 2 245 ? -0.589 36.014 -9.393 1.00 8.04 245 ALA D C 1
ATOM 13724 O O . ALA D 2 245 ? -0.937 34.936 -9.833 1.00 8.19 245 ALA D O 1
ATOM 13726 N N . SER D 2 246 ? -1.319 37.123 -9.452 1.00 7.64 246 SER D N 1
ATOM 13727 C CA . SER D 2 246 ? -2.771 37.022 -9.650 1.00 8.02 246 SER D CA 1
ATOM 13728 C C . SER D 2 246 ? -3.294 37.642 -10.938 1.00 8.23 246 SER D C 1
ATOM 13729 O O . SER D 2 246 ? -4.370 37.268 -11.416 1.00 8.61 246 SER D O 1
ATOM 13732 N N . ASP D 2 247 ? -2.576 38.621 -11.507 1.00 8.36 247 ASP D N 1
ATOM 13733 C CA . ASP D 2 247 ? -3.131 39.361 -12.657 1.00 8.57 247 ASP D CA 1
ATOM 13734 C C . ASP D 2 247 ? -3.296 38.499 -13.874 1.00 8.69 247 ASP D C 1
ATOM 13735 O O . ASP D 2 247 ? -4.259 38.691 -14.635 1.00 9.27 247 ASP D O 1
ATOM 13740 N N . LEU D 2 248 ? -2.392 37.565 -14.115 1.00 9.18 248 LEU D N 1
ATOM 13741 C CA . LEU D 2 248 ? -2.497 36.751 -15.324 1.00 9.58 248 LEU D CA 1
ATOM 13742 C C . LEU D 2 248 ? -3.827 36.033 -15.330 1.00 9.15 248 LEU D C 1
ATOM 13743 O O . LEU D 2 248 ? -4.567 36.038 -16.346 1.00 9.47 248 LEU D O 1
ATOM 13748 N N . GLY D 2 249 ? -4.187 35.410 -14.227 1.00 9.44 249 GLY D N 1
ATOM 13749 C CA . GLY D 2 249 ? -5.462 34.716 -14.142 1.00 8.99 249 GLY D CA 1
ATOM 13750 C C . GLY D 2 249 ? -6.656 35.657 -14.267 1.00 8.61 249 GLY D C 1
ATOM 13751 O O . GLY D 2 249 ? -7.631 35.337 -14.950 1.00 9.58 249 GLY D O 1
ATOM 13752 N N . ALA D 2 250 ? -6.597 36.800 -13.593 1.00 8.15 250 ALA D N 1
ATOM 13753 C CA . ALA D 2 250 ? -7.686 37.760 -13.662 1.00 8.38 250 ALA D CA 1
ATOM 13754 C C . ALA D 2 250 ? -7.916 38.283 -15.076 1.00 7.66 250 ALA D C 1
ATOM 13755 O O . ALA D 2 250 ? -9.061 38.387 -15.525 1.00 9.03 250 ALA D O 1
ATOM 13757 N N . LYS D 2 251 ? -6.826 38.571 -15.769 1.00 8.05 251 LYS D N 1
ATOM 13758 C CA . LYS D 2 251 ? -6.902 39.078 -17.126 1.00 9.09 251 LYS D CA 1
ATOM 13759 C C . LYS D 2 251 ? -7.390 38.005 -18.076 1.00 8.92 251 LYS D C 1
ATOM 13760 O O . LYS D 2 251 ? -8.131 38.306 -19.040 1.00 9.26 251 LYS D O 1
ATOM 13766 N N . THR D 2 252 ? -6.978 36.767 -17.854 1.00 8.74 252 THR D N 1
ATOM 13767 C CA . THR D 2 252 ? -7.423 35.663 -18.686 1.00 9.82 252 THR D CA 1
ATOM 13768 C C . THR D 2 252 ? -8.937 35.482 -18.532 1.00 10.17 252 THR D C 1
ATOM 13769 O O . THR D 2 252 ? -9.681 35.232 -19.510 1.00 12.10 252 THR D O 1
ATOM 13773 N N . LEU D 2 253 ? -9.413 35.580 -17.299 1.00 9.74 253 LEU D N 1
ATOM 13774 C CA . LEU D 2 253 ? -10.837 35.420 -17.021 1.00 10.34 253 LEU D CA 1
ATOM 13775 C C . LEU D 2 253 ? -11.644 36.549 -17.649 1.00 10.24 253 LEU D C 1
ATOM 13776 O O . LEU D 2 253 ? -12.788 36.345 -18.125 1.00 10.80 253 LEU D O 1
ATOM 13781 N N . GLU D 2 254 ? -11.115 37.763 -17.653 1.00 9.53 254 GLU D N 1
ATOM 13782 C CA . GLU D 2 254 ? -11.781 38.852 -18.337 1.00 9.95 254 GLU D CA 1
ATOM 13783 C C . GLU D 2 254 ? -11.882 38.574 -19.820 1.00 9.90 254 GLU D C 1
ATOM 13784 O O . GLU D 2 254 ? -12.940 38.770 -20.431 1.00 11.52 254 GLU D O 1
ATOM 13790 N N . LYS D 2 255 ? -10.794 38.128 -20.435 1.00 9.93 255 LYS D N 1
ATOM 13791 C CA . LYS D 2 255 ? -10.786 37.875 -21.874 1.00 10.87 255 LYS D CA 1
ATOM 13792 C C . LYS D 2 255 ? -11.749 36.742 -22.217 1.00 11.13 255 LYS D C 1
ATOM 13793 O O . LYS D 2 255 ? -12.520 36.829 -23.175 1.00 13.13 255 LYS D O 1
ATOM 13799 N N . LYS D 2 256 ? -11.704 35.673 -21.439 1.00 10.47 256 LYS D N 1
ATOM 13800 C CA . LYS D 2 256 ? -12.491 34.459 -21.754 1.00 10.90 256 LYS D CA 1
ATOM 13801 C C . LYS D 2 256 ? -13.970 34.655 -21.455 1.00 10.48 256 LYS D C 1
ATOM 13802 O O . LYS D 2 256 ? -14.817 34.216 -22.223 1.00 12.39 256 LYS D O 1
ATOM 13808 N N . CYS D 2 257 ? -14.270 35.245 -20.310 1.00 9.83 257 CYS D N 1
ATOM 13809 C CA . CYS D 2 257 ? -15.598 35.196 -19.718 1.00 10.78 257 CYS D CA 1
ATOM 13810 C C . CYS D 2 257 ? -16.212 36.553 -19.490 1.00 10.65 257 CYS D C 1
ATOM 13811 O O . CYS D 2 257 ? -17.356 36.612 -19.034 1.00 11.94 257 CYS D O 1
ATOM 13814 N N . LYS D 2 258 ? -15.509 37.627 -19.830 1.00 10.57 258 LYS D N 1
ATOM 13815 C CA . LYS D 2 258 ? -15.996 38.991 -19.725 1.00 11.04 258 LYS D CA 1
ATOM 13816 C C . LYS D 2 258 ? -16.268 39.390 -18.283 1.00 11.75 258 LYS D C 1
ATOM 13817 O O . LYS D 2 258 ? -17.094 40.237 -18.013 1.00 15.99 258 LYS D O 1
ATOM 13823 N N . VAL D 2 259 ? -15.553 38.782 -17.341 1.00 10.62 259 VAL D N 1
ATOM 13824 C CA . VAL D 2 259 ? -15.606 39.212 -15.946 1.00 9.79 259 VAL D CA 1
ATOM 13825 C C . VAL D 2 259 ? -14.569 40.311 -15.717 1.00 9.54 259 VAL D C 1
ATOM 13826 O O . VAL D 2 259 ? -13.366 40.069 -15.862 1.00 10.15 259 VAL D O 1
ATOM 13830 N N . PRO D 2 260 ? -15.002 41.529 -15.388 1.00 11.07 260 PRO D N 1
ATOM 13831 C CA . PRO D 2 260 ? -14.026 42.594 -15.151 1.00 10.25 260 PRO D CA 1
ATOM 13832 C C . PRO D 2 260 ? -13.185 42.296 -13.918 1.00 10.11 260 PRO D C 1
ATOM 13833 O O . PRO D 2 260 ? -13.582 41.485 -13.070 1.00 10.25 260 PRO D O 1
ATOM 13837 N N . PHE D 2 261 ? -12.038 42.952 -13.829 1.00 10.54 261 PHE D N 1
ATOM 138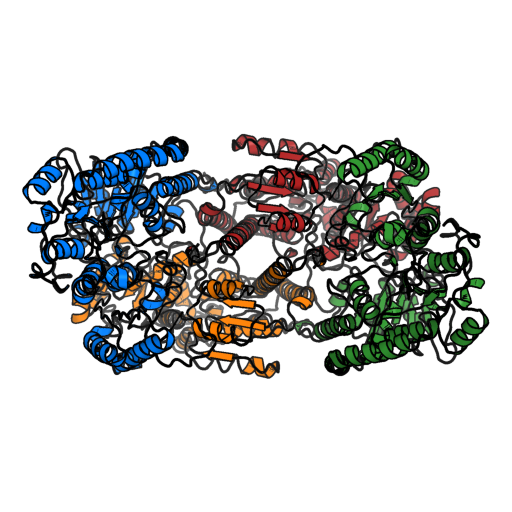38 C CA . PHE D 2 261 ? -11.183 42.758 -12.658 1.00 11.01 261 PHE D CA 1
ATOM 13839 C C . PHE D 2 261 ? -10.635 44.072 -12.151 1.00 10.46 261 PHE D C 1
ATOM 13840 O O . PHE D 2 261 ? -10.621 45.084 -12.847 1.00 11.59 261 PHE D O 1
ATOM 13848 N N . LYS D 2 262 ? -10.169 44.005 -10.917 1.00 10.82 262 LYS D N 1
ATOM 13849 C CA A LYS D 2 262 ? -9.449 45.100 -10.280 0.49 12.45 262 LYS D CA 1
ATOM 13850 C CA B LYS D 2 262 ? -9.451 45.101 -10.268 0.51 11.82 262 LYS D CA 1
ATOM 13851 C C . LYS D 2 262 ? -8.199 44.526 -9.629 1.00 10.40 262 LYS D C 1
ATOM 13852 O O . LYS D 2 262 ? -8.276 43.529 -8.902 1.00 11.69 262 LYS D O 1
ATOM 13863 N N . THR D 2 263 ? -7.067 45.151 -9.887 1.00 10.66 263 THR D N 1
ATOM 13864 C CA . THR D 2 263 ? -5.814 44.725 -9.266 1.00 10.42 263 THR D CA 1
ATOM 13865 C C . THR D 2 263 ? -5.607 45.523 -7.973 1.00 10.04 263 THR D C 1
ATOM 13866 O O . THR D 2 263 ? -5.785 46.742 -7.927 1.00 12.63 263 THR D O 1
ATOM 13870 N N . LEU D 2 264 ? -5.203 44.807 -6.943 1.00 9.48 264 LEU D N 1
ATOM 13871 C CA . LEU D 2 264 ? -4.957 45.371 -5.616 1.00 9.16 264 LEU D CA 1
ATOM 13872 C C . LEU D 2 264 ? -3.607 44.853 -5.132 1.00 8.81 264 LEU D C 1
ATOM 13873 O O . LEU D 2 264 ? -3.162 43.786 -5.514 1.00 9.83 264 LEU D O 1
ATOM 13878 N N . ARG D 2 265 ? -2.990 45.617 -4.234 1.00 9.00 265 ARG D N 1
ATOM 13879 C CA . ARG D 2 265 ? -1.840 45.082 -3.494 1.00 9.36 265 ARG D CA 1
ATOM 13880 C C . ARG D 2 265 ? -2.257 43.926 -2.595 1.00 8.97 265 ARG D C 1
ATOM 13881 O O . ARG D 2 265 ? -3.371 43.905 -2.082 1.00 9.91 265 ARG D O 1
ATOM 13889 N N . THR D 2 266 ? -1.336 43.004 -2.361 1.00 8.82 266 THR D N 1
ATOM 13890 C CA . THR D 2 266 ? -1.550 42.059 -1.283 1.00 9.09 266 THR D CA 1
ATOM 13891 C C . THR D 2 266 ? -1.871 42.860 -0.028 1.00 8.48 266 THR D C 1
ATOM 13892 O O . THR D 2 266 ? -1.176 43.833 0.275 1.00 8.63 266 THR D O 1
ATOM 13896 N N . PRO D 2 267 ? -2.951 42.508 0.688 1.00 8.41 267 PRO D N 1
ATOM 13897 C CA . PRO D 2 267 ? -3.390 43.408 1.775 1.00 8.03 267 PRO D CA 1
ATOM 13898 C C . PRO D 2 267 ? -2.594 43.223 3.065 1.00 8.51 267 PRO D C 1
ATOM 13899 O O . PRO D 2 267 ? -3.005 42.528 3.972 1.00 9.09 267 PRO D O 1
ATOM 13903 N N . ILE D 2 268 ? -1.398 43.823 3.078 1.00 8.26 268 ILE D N 1
ATOM 13904 C CA . ILE D 2 268 ? -0.517 43.855 4.264 1.00 8.31 268 ILE D CA 1
ATOM 13905 C C . ILE D 2 268 ? -0.376 45.303 4.688 1.00 8.51 268 ILE D C 1
ATOM 13906 O O . ILE D 2 268 ? 0.015 46.156 3.889 1.00 9.52 268 ILE D O 1
ATOM 13911 N N . GLY D 2 269 ? -0.677 45.574 5.956 1.00 8.19 269 GLY D N 1
ATOM 13912 C CA . GLY D 2 269 ? -0.548 46.900 6.522 1.00 9.21 269 GLY D CA 1
ATOM 13913 C C . GLY D 2 269 ? -1.816 47.741 6.396 1.00 8.59 269 GLY D C 1
ATOM 13914 O O . GLY D 2 269 ? -2.897 47.244 6.096 1.00 10.26 269 GLY D O 1
ATOM 13915 N N . VAL D 2 270 ? -1.652 49.038 6.665 1.00 8.56 270 VAL D N 1
ATOM 13916 C CA . VAL D 2 270 ? -2.812 49.915 6.789 1.00 8.78 270 VAL D CA 1
ATOM 13917 C C . VAL D 2 270 ? -3.398 50.231 5.413 1.00 9.02 270 VAL D C 1
ATOM 13918 O O . VAL D 2 270 ? -4.556 49.867 5.119 1.00 9.95 270 VAL D O 1
ATOM 13922 N N . SER D 2 271 ? -2.657 50.921 4.564 1.00 9.06 271 SER D N 1
ATOM 13923 C CA . SER D 2 271 ? -3.229 51.346 3.293 1.00 9.08 271 SER D CA 1
ATOM 13924 C C . SER D 2 271 ? -3.621 50.154 2.420 1.00 9.56 271 SER D C 1
ATOM 13925 O O . SER D 2 271 ? -4.649 50.219 1.746 1.00 9.36 271 SER D O 1
ATOM 13928 N N . ALA D 2 272 ? -2.822 49.101 2.390 1.00 8.78 272 ALA D N 1
ATOM 13929 C CA . ALA D 2 272 ? -3.147 48.006 1.511 1.00 8.24 272 ALA D CA 1
ATOM 13930 C C . ALA D 2 272 ? -4.382 47.267 1.972 1.00 8.32 272 ALA D C 1
ATOM 13931 O O . ALA D 2 272 ? -5.195 46.791 1.146 1.00 9.44 272 ALA D O 1
ATOM 13933 N N . THR D 2 273 ? -4.552 47.097 3.284 1.00 8.66 273 THR D N 1
ATOM 13934 C CA . THR D 2 273 ? -5.796 46.503 3.765 1.00 8.49 273 THR D CA 1
ATOM 13935 C C . THR D 2 273 ? -6.975 47.444 3.521 1.00 7.97 273 THR D C 1
ATOM 13936 O O . THR D 2 273 ? -8.056 47.008 3.064 1.00 9.10 273 THR D O 1
ATOM 13940 N N . ASP D 2 274 ? -6.793 48.718 3.814 1.00 8.42 274 ASP D N 1
ATOM 13941 C CA . ASP D 2 274 ? -7.808 49.715 3.540 1.00 8.85 274 ASP D CA 1
ATOM 13942 C C . ASP D 2 274 ? -8.275 49.674 2.068 1.00 9.04 274 ASP D C 1
ATOM 13943 O O . ASP D 2 274 ? -9.484 49.743 1.805 1.00 9.71 274 ASP D O 1
ATOM 13948 N N . GLU D 2 275 ? -7.335 49.556 1.152 1.00 8.84 275 GLU D N 1
ATOM 13949 C CA . GLU D 2 275 ? -7.661 49.544 -0.269 1.00 9.13 275 GLU D CA 1
ATOM 13950 C C . GLU D 2 275 ? -8.487 48.327 -0.616 1.00 9.48 275 GLU D C 1
ATOM 13951 O O . GLU D 2 275 ? -9.389 48.385 -1.468 1.00 10.13 275 GLU D O 1
ATOM 13957 N N . PHE D 2 276 ? -8.196 47.190 -0.005 1.00 8.82 276 PHE D N 1
ATOM 13958 C CA . PHE D 2 276 ? -8.964 45.981 -0.187 1.00 8.71 276 PHE D CA 1
ATOM 13959 C C . PHE D 2 276 ? -10.409 46.132 0.342 1.00 9.05 276 PHE D C 1
ATOM 13960 O O . PHE D 2 276 ? -11.375 45.813 -0.380 1.00 10.04 276 PHE D O 1
ATOM 13968 N N . ILE D 2 277 ? -10.550 46.639 1.557 1.00 9.56 277 ILE D N 1
ATOM 13969 C CA . ILE D 2 277 ? -11.875 46.823 2.147 1.00 9.19 277 ILE D CA 1
ATOM 13970 C C . ILE D 2 277 ? -12.673 47.831 1.319 1.00 9.06 277 ILE D C 1
ATOM 13971 O O . ILE D 2 277 ? -13.859 47.622 1.054 1.00 10.43 277 ILE D O 1
ATOM 13976 N N . MET D 2 278 ? -12.042 48.926 0.908 1.00 9.96 278 MET D N 1
ATOM 13977 C CA . MET D 2 278 ? -12.725 49.923 0.081 1.00 9.98 278 MET D CA 1
ATOM 13978 C C . MET D 2 278 ? -13.155 49.333 -1.254 1.00 10.29 278 MET D C 1
ATOM 13979 O O . MET D 2 278 ? -14.259 49.645 -1.745 1.00 11.17 278 MET D O 1
ATOM 13984 N N . ALA D 2 279 ? -12.327 48.501 -1.870 1.00 9.83 279 ALA D N 1
ATOM 13985 C CA . ALA D 2 279 ? -12.715 47.876 -3.118 1.00 10.94 279 ALA D CA 1
ATOM 13986 C C . ALA D 2 279 ? -13.945 47.010 -2.931 1.00 11.31 279 ALA D C 1
ATOM 13987 O O . ALA D 2 279 ? -14.862 46.989 -3.792 1.00 12.16 279 ALA D O 1
ATOM 13989 N N . LEU D 2 280 ? -14.003 46.269 -1.837 1.00 11.22 280 LEU D N 1
ATOM 13990 C CA . LEU D 2 280 ? -15.171 45.450 -1.533 1.00 11.91 280 LEU D CA 1
ATOM 13991 C C . LEU D 2 280 ? -16.410 46.315 -1.329 1.00 11.20 280 LEU D C 1
ATOM 13992 O O . LEU D 2 280 ? -17.504 46.027 -1.878 1.00 12.89 280 LEU D O 1
ATOM 13997 N N . SER D 2 281 ? -16.286 47.361 -0.526 1.00 10.90 281 SER D N 1
ATOM 13998 C CA . SER D 2 281 ? -17.433 48.216 -0.259 1.00 11.26 281 SER D CA 1
ATOM 13999 C C . SER D 2 281 ? -17.934 48.909 -1.545 1.00 12.85 281 SER D C 1
ATOM 14000 O O . SER D 2 281 ? -19.147 48.990 -1.818 1.00 15.10 281 SER D O 1
ATOM 14003 N N . GLU D 2 282 ? -17.000 49.406 -2.345 1.00 12.11 282 GLU D N 1
ATOM 14004 C CA . GLU D 2 282 ? -17.356 50.128 -3.549 1.00 13.92 282 GLU D CA 1
ATOM 14005 C C . GLU D 2 282 ? -18.007 49.183 -4.581 1.00 14.24 282 GLU D C 1
ATOM 14006 O O . GLU D 2 282 ? -18.929 49.576 -5.303 1.00 16.12 282 GLU D O 1
ATOM 14012 N N . ALA D 2 283 ? -17.551 47.946 -4.668 1.00 12.94 283 ALA D N 1
ATOM 14013 C CA . ALA D 2 283 ? -18.053 47.012 -5.645 1.00 13.93 283 ALA D CA 1
ATOM 14014 C C . ALA D 2 283 ? -19.467 46.557 -5.326 1.00 13.46 283 ALA D C 1
ATOM 14015 O O . ALA D 2 283 ? -20.224 46.163 -6.218 1.00 18.22 283 ALA D O 1
ATOM 14017 N N . THR D 2 284 ? -19.840 46.613 -4.053 1.00 13.05 284 THR D N 1
ATOM 14018 C CA . THR D 2 284 ? -21.066 45.983 -3.600 1.00 13.24 284 THR D CA 1
ATOM 14019 C C . THR D 2 284 ? -22.072 46.920 -2.954 1.00 13.99 284 THR D C 1
ATOM 14020 O O . THR D 2 284 ? -23.227 46.534 -2.766 1.00 16.03 284 THR D O 1
ATOM 14024 N N . GLY D 2 285 ? -21.664 48.129 -2.602 1.00 14.42 285 GLY D N 1
ATOM 14025 C CA . GLY D 2 285 ? -22.491 49.002 -1.814 1.00 15.45 285 GLY D CA 1
ATOM 14026 C C . GLY D 2 285 ? -22.629 48.653 -0.339 1.00 18.76 285 GLY D C 1
ATOM 14027 O O . GLY D 2 285 ? -23.403 49.274 0.382 1.00 22.59 285 GLY D O 1
ATOM 14028 N N . LYS D 2 286 ? -21.906 47.649 0.120 1.00 16.68 286 LYS D N 1
ATOM 14029 C CA . LYS D 2 286 ? -22.046 47.203 1.491 1.00 17.75 286 LYS D CA 1
ATOM 14030 C C . LYS D 2 286 ? -21.194 48.041 2.423 1.00 15.28 286 LYS D C 1
ATOM 14031 O O . LYS D 2 286 ? -20.039 48.339 2.145 1.00 17.29 286 LYS D O 1
ATOM 14037 N N . GLU D 2 287 ? -21.769 48.383 3.570 1.00 16.17 287 GLU D N 1
ATOM 14038 C CA . GLU D 2 287 ? -21.073 49.178 4.576 1.00 16.91 287 GLU D CA 1
ATOM 14039 C C . GLU D 2 287 ? -20.019 48.334 5.267 1.00 15.19 287 GLU D C 1
ATOM 14040 O O . GLU D 2 287 ? -20.118 47.121 5.373 1.00 16.05 287 GLU D O 1
ATOM 14046 N N . VAL D 2 288 ? -18.977 48.999 5.752 1.00 13.00 288 VAL D N 1
ATOM 14047 C CA . VAL D 2 288 ? -17.938 48.340 6.514 1.00 12.90 288 VAL D CA 1
ATOM 14048 C C . VAL D 2 288 ? -18.460 48.158 7.949 1.00 13.61 288 VAL D C 1
ATOM 14049 O O . VAL D 2 288 ? -18.793 49.141 8.603 1.00 15.05 288 VAL D O 1
ATOM 14053 N N . PRO D 2 289 ? -18.515 46.918 8.449 1.00 12.84 289 PRO D N 1
ATOM 14054 C CA . PRO D 2 289 ? -19.105 46.673 9.751 1.00 14.13 289 PRO D CA 1
ATOM 14055 C C . PRO D 2 289 ? -18.202 47.078 10.910 1.00 13.95 289 PRO D C 1
ATOM 14056 O O . PRO D 2 289 ? -16.966 47.173 10.775 1.00 13.23 289 PRO D O 1
ATOM 14060 N N . ALA D 2 290 ? -18.807 47.262 12.072 1.00 15.20 290 ALA D N 1
ATOM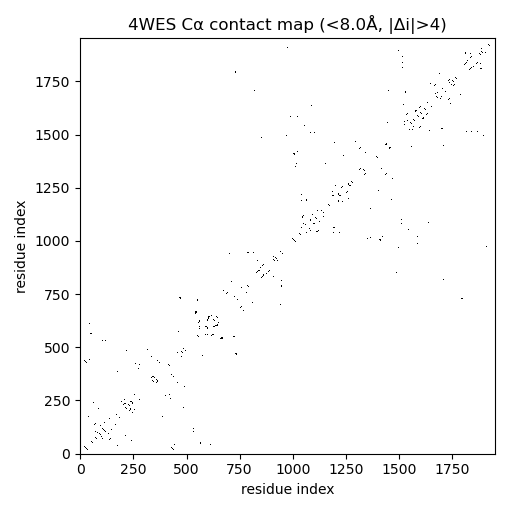 14061 C CA . ALA D 2 290 ? -18.097 47.705 13.264 1.00 15.49 290 ALA D CA 1
ATOM 14062 C C . ALA D 2 290 ? -16.951 46.777 13.622 1.00 12.77 290 ALA D C 1
ATOM 14063 O O . ALA D 2 290 ? -15.921 47.242 14.095 1.00 13.90 290 ALA D O 1
ATOM 14065 N N . SER D 2 291 ? -17.107 45.478 13.375 1.00 12.97 291 SER D N 1
ATOM 14066 C CA . SER D 2 291 ? -16.039 44.538 13.749 1.00 13.57 291 SER D CA 1
ATOM 14067 C C . SER D 2 291 ? -14.751 44.815 12.999 1.00 11.71 291 SER D C 1
ATOM 14068 O O . SER D 2 291 ? -13.659 44.796 13.589 1.00 12.26 291 SER D O 1
ATOM 14071 N N . ILE D 2 292 ? -14.855 45.050 11.694 1.00 10.85 292 ILE D N 1
ATOM 14072 C CA . ILE D 2 292 ? -13.676 45.365 10.892 1.00 10.62 292 ILE D CA 1
ATOM 14073 C C . ILE D 2 292 ? -13.098 46.713 11.303 1.00 10.17 292 ILE D C 1
ATOM 14074 O O . ILE D 2 292 ? -11.872 46.867 11.406 1.00 10.76 292 ILE D O 1
ATOM 14079 N N . GLU D 2 293 ? -13.962 47.697 11.516 1.00 10.55 293 GLU D N 1
ATOM 14080 C CA . GLU D 2 293 ? -13.468 48.991 11.974 1.00 10.85 293 GLU D CA 1
ATOM 14081 C C . GLU D 2 293 ? -12.743 48.886 13.289 1.00 10.23 293 GLU D C 1
ATOM 14082 O O . GLU D 2 293 ? -11.737 49.569 13.490 1.00 10.44 293 GLU D O 1
ATOM 14088 N N . GLU D 2 294 ? -13.233 48.071 14.208 1.00 9.76 294 GLU D N 1
ATOM 14089 C CA . GLU D 2 294 ? -12.540 47.854 15.465 1.00 9.36 294 GLU D CA 1
ATOM 14090 C C . GLU D 2 294 ? -11.139 47.304 15.248 1.00 8.91 294 GLU D C 1
ATOM 14091 O O . GLU D 2 294 ? -10.186 47.772 15.879 1.00 9.84 294 GLU D O 1
ATOM 14097 N N . GLU D 2 295 ? -11.036 46.288 14.384 1.00 9.44 295 GLU D N 1
ATOM 14098 C CA . GLU D 2 295 ? -9.705 45.693 14.109 1.00 10.02 295 GLU D CA 1
ATOM 14099 C C . GLU D 2 295 ? -8.726 46.731 13.580 1.00 9.26 295 GLU D C 1
ATOM 14100 O O . GLU D 2 295 ? -7.562 46.781 13.999 1.00 9.14 295 GLU D O 1
ATOM 14106 N N . ARG D 2 296 ? -9.177 47.562 12.626 1.00 8.92 296 ARG D N 1
ATOM 14107 C CA . ARG D 2 296 ? -8.314 48.601 12.106 1.00 9.09 296 ARG D CA 1
ATOM 14108 C C . ARG D 2 296 ? -7.880 49.544 13.220 1.00 8.29 296 ARG D C 1
ATOM 14109 O O . ARG D 2 296 ? -6.707 49.931 13.288 1.00 8.65 296 ARG D O 1
ATOM 14117 N N . GLY D 2 297 ? -8.831 49.935 14.061 1.00 8.46 297 GLY D N 1
ATOM 14118 C CA . GLY D 2 297 ? -8.500 50.853 15.134 1.00 8.77 297 GLY D CA 1
ATOM 14119 C C . GLY D 2 297 ? -7.584 50.251 16.191 1.00 8.68 297 GLY D C 1
ATOM 14120 O O . GLY D 2 297 ? -6.815 50.987 16.816 1.00 8.57 297 GLY D O 1
ATOM 14121 N N . GLN D 2 298 ? -7.651 48.941 16.379 1.00 8.53 298 GLN D N 1
ATOM 14122 C CA . GLN D 2 298 ? -6.707 48.235 17.256 1.00 7.97 298 GLN D CA 1
ATOM 14123 C C . GLN D 2 298 ? -5.318 48.240 16.631 1.00 8.40 298 GLN D C 1
ATOM 14124 O O . GLN D 2 298 ? -4.297 48.430 17.323 1.00 8.50 298 GLN D O 1
ATOM 14130 N N . LEU D 2 299 ? -5.244 48.057 15.323 1.00 8.16 299 LEU D N 1
ATOM 14131 C CA . LEU D 2 299 ? -3.943 48.162 14.635 1.00 7.76 299 LEU D CA 1
ATOM 14132 C C . LEU D 2 299 ? -3.371 49.547 14.817 1.00 7.64 299 LEU D C 1
ATOM 14133 O O . LEU D 2 299 ? -2.172 49.706 15.166 1.00 8.05 299 LEU D O 1
ATOM 14138 N N . ILE D 2 300 ? -4.156 50.589 14.556 1.00 7.87 300 ILE D N 1
ATOM 14139 C CA . ILE D 2 300 ? -3.666 51.942 14.728 1.00 7.46 300 ILE D CA 1
ATOM 14140 C C . ILE D 2 300 ? -3.226 52.159 16.191 1.00 8.18 300 ILE D C 1
ATOM 14141 O O . ILE D 2 300 ? -2.167 52.759 16.448 1.00 8.35 300 ILE D O 1
ATOM 14146 N N . ASP D 2 301 ? -4.022 51.704 17.144 1.00 8.36 301 ASP D N 1
ATOM 14147 C CA . ASP D 2 301 ? -3.677 51.810 18.555 1.00 8.20 301 ASP D CA 1
ATOM 14148 C C . ASP D 2 301 ? -2.307 51.175 18.825 1.00 7.80 301 ASP D C 1
ATOM 14149 O O . ASP D 2 301 ? -1.513 51.747 19.565 1.00 8.17 301 ASP D O 1
ATOM 14154 N N . LEU D 2 302 ? -2.071 50.007 18.262 1.00 7.77 302 LEU D N 1
ATOM 14155 C CA . LEU D 2 302 ? -0.800 49.278 18.464 1.00 7.55 302 LEU D CA 1
ATOM 14156 C C . LEU D 2 302 ? 0.352 50.017 17.805 1.00 7.30 302 LEU D C 1
ATOM 14157 O O . LEU D 2 302 ? 1.463 50.127 18.373 1.00 8.06 302 LEU D O 1
ATOM 14162 N N . MET D 2 303 ? 0.151 50.539 16.595 1.00 7.68 303 MET D N 1
ATOM 14163 C CA . MET D 2 303 ? 1.170 51.291 15.909 1.00 7.96 303 MET D CA 1
ATOM 14164 C C . MET D 2 303 ? 1.598 52.517 16.709 1.00 8.14 303 MET D C 1
ATOM 14165 O O . MET D 2 303 ? 2.801 52.853 16.782 1.00 8.11 303 MET D O 1
ATOM 14170 N N . ILE D 2 304 ? 0.634 53.198 17.326 1.00 7.77 304 ILE D N 1
ATOM 14171 C CA . ILE D 2 304 ? 0.917 54.344 18.149 1.00 7.68 304 ILE D CA 1
ATOM 14172 C C . ILE D 2 304 ? 1.536 53.879 19.480 1.00 7.49 304 ILE D C 1
ATOM 14173 O O . ILE D 2 304 ? 2.570 54.441 19.904 1.00 7.87 304 ILE D O 1
ATOM 14178 N N . ASP D 2 305 ? 0.962 52.901 20.145 1.00 7.48 305 ASP D N 1
ATOM 14179 C CA . ASP D 2 305 ? 1.487 52.450 21.422 1.00 7.42 305 ASP D CA 1
ATOM 14180 C C . ASP D 2 305 ? 2.947 52.015 21.309 1.00 7.76 305 ASP D C 1
ATOM 14181 O O . ASP D 2 305 ? 3.763 52.294 22.211 1.00 7.69 305 ASP D O 1
ATOM 14186 N N . ALA D 2 306 ? 3.299 51.307 20.230 1.00 7.61 306 ALA D N 1
ATOM 14187 C CA . ALA D 2 306 ? 4.659 50.760 20.074 1.00 7.82 306 ALA D CA 1
ATOM 14188 C C . ALA D 2 306 ? 5.597 51.691 19.317 1.00 7.17 306 ALA D C 1
ATOM 14189 O O . ALA D 2 306 ? 6.735 51.315 18.999 1.00 7.90 306 ALA D O 1
ATOM 14191 N N . GLN D 2 307 ? 5.155 52.917 19.015 1.00 7.31 307 GLN D N 1
ATOM 14192 C CA . GLN D 2 307 ? 5.843 53.741 18.049 1.00 8.02 307 GLN D CA 1
ATOM 14193 C C . GLN D 2 307 ? 7.324 53.964 18.359 1.00 7.29 307 GLN D C 1
ATOM 14194 O O . GLN D 2 307 ? 8.144 54.041 17.429 1.00 7.82 307 GLN D O 1
ATOM 14200 N N . GLN D 2 308 ? 7.678 54.094 19.634 1.00 7.30 308 GLN D N 1
ATOM 14201 C CA . GLN D 2 308 ? 9.042 54.544 19.926 1.00 8.11 308 GLN D CA 1
ATOM 14202 C C . GLN D 2 308 ? 10.072 53.546 19.456 1.00 7.60 308 GLN D C 1
ATOM 14203 O O . GLN D 2 308 ? 11.236 53.910 19.201 1.00 8.76 308 GLN D O 1
ATOM 14209 N N . TYR D 2 309 ? 9.698 52.252 19.398 1.00 7.39 309 TYR D N 1
ATOM 14210 C CA . TYR D 2 309 ? 10.625 51.190 19.043 1.00 8.44 309 TYR D CA 1
ATOM 14211 C C . TYR D 2 309 ? 10.732 50.986 17.552 1.00 9.18 309 TYR D C 1
ATOM 14212 O O . TYR D 2 309 ? 11.562 50.194 17.102 1.00 12.10 309 TYR D O 1
ATOM 14221 N N . LEU D 2 310 ? 9.917 51.709 16.787 1.00 7.80 310 LEU D N 1
ATOM 14222 C CA . LEU D 2 310 ? 9.847 51.557 15.338 1.00 8.40 310 LEU D CA 1
ATOM 14223 C C . LEU D 2 310 ? 10.418 52.738 14.576 1.00 7.74 310 LEU D C 1
ATOM 14224 O O . LEU D 2 310 ? 10.920 52.565 13.462 1.00 8.42 310 LEU D O 1
ATOM 14229 N N . GLN D 2 311 ? 10.372 53.949 15.130 1.00 7.90 311 GLN D N 1
ATOM 14230 C CA . GLN D 2 311 ? 10.665 55.117 14.349 1.00 8.19 311 GLN D CA 1
ATOM 14231 C C . GLN D 2 311 ? 12.122 55.099 13.935 1.00 8.46 311 GLN D C 1
ATOM 14232 O O . GLN D 2 311 ? 13.029 54.958 14.781 1.00 9.52 311 GLN D O 1
ATOM 14238 N N . GLY D 2 312 ? 12.385 55.260 12.637 1.00 8.19 312 GLY D N 1
ATOM 14239 C CA . GLY D 2 312 ? 13.733 55.335 12.125 1.00 8.92 312 GLY D CA 1
ATOM 14240 C C . GLY D 2 312 ? 14.479 54.034 12.045 1.00 8.82 312 GLY D C 1
ATOM 14241 O O . GLY D 2 312 ? 15.656 54.007 11.659 1.00 10.46 312 GLY D O 1
ATOM 14242 N N . LYS D 2 313 ? 13.848 52.911 12.383 1.00 8.60 313 LYS D N 1
ATOM 14243 C CA . LYS D 2 313 ? 14.547 51.638 12.309 1.00 9.08 313 LYS D CA 1
ATOM 14244 C C . LYS D 2 313 ? 14.827 51.264 10.859 1.00 8.16 313 LYS D C 1
ATOM 14245 O O . LYS D 2 313 ? 13.929 51.348 10.006 1.00 9.44 313 LYS D O 1
ATOM 14251 N N . LYS D 2 314 ? 16.060 50.849 10.579 1.00 7.51 314 LYS D N 1
ATOM 14252 C CA . LYS D 2 314 ? 16.466 50.414 9.249 1.00 7.73 314 LYS D CA 1
ATOM 14253 C C . LYS D 2 314 ? 16.171 48.936 9.064 1.00 7.54 314 LYS D C 1
ATOM 14254 O O . LYS D 2 314 ? 16.606 48.099 9.862 1.00 8.42 314 LYS D O 1
ATOM 14260 N N . VAL D 2 315 ? 15.446 48.602 7.990 1.00 7.94 315 VAL D N 1
ATOM 14261 C CA . VAL D 2 315 ? 14.985 47.251 7.739 1.00 7.32 315 VAL D CA 1
ATOM 14262 C C . VAL D 2 315 ? 15.537 46.708 6.437 1.00 7.45 315 VAL D C 1
ATOM 14263 O O . VAL D 2 315 ? 15.475 47.388 5.409 1.00 8.00 315 VAL D O 1
ATOM 14267 N N . ALA D 2 316 ? 16.066 45.494 6.492 1.00 7.55 316 ALA D N 1
ATOM 14268 C CA . ALA D 2 316 ? 16.383 44.726 5.293 1.00 7.22 316 ALA D CA 1
ATOM 14269 C C . ALA D 2 316 ? 15.267 43.714 5.056 1.00 7.38 316 ALA D C 1
ATOM 14270 O O . ALA D 2 316 ? 14.904 43.016 5.992 1.00 8.01 316 ALA D O 1
ATOM 14272 N N . LEU D 2 317 ? 14.759 43.650 3.829 1.00 7.56 317 LEU D N 1
ATOM 14273 C CA . LEU D 2 317 ? 13.676 42.771 3.454 1.00 8.33 317 LEU D CA 1
ATOM 14274 C C . LEU D 2 317 ? 14.029 42.037 2.188 1.00 7.39 317 LEU D C 1
ATOM 14275 O O . LEU D 2 317 ? 14.473 42.662 1.217 1.00 8.84 317 LEU D O 1
ATOM 14280 N N . LEU D 2 318 ? 13.769 40.730 2.157 1.00 7.48 318 LEU D N 1
ATOM 14281 C CA . LEU D 2 318 ? 13.922 39.934 0.940 1.00 7.31 318 LEU D CA 1
ATOM 14282 C C . LEU D 2 318 ? 12.725 39.023 0.798 1.00 7.20 318 LEU D C 1
ATOM 14283 O O . LEU D 2 318 ? 12.338 38.391 1.773 1.00 8.65 318 LEU D O 1
ATOM 14288 N N . GLY D 2 319 ? 12.209 38.880 -0.415 1.00 7.17 319 GLY D N 1
ATOM 14289 C CA . GLY D 2 319 ? 11.147 37.937 -0.650 1.00 8.18 319 GLY D CA 1
ATOM 14290 C C . GLY D 2 319 ? 10.476 38.106 -1.967 1.00 8.04 319 GLY D C 1
ATOM 14291 O O . GLY D 2 319 ? 11.090 38.589 -2.925 1.00 8.35 319 GLY D O 1
ATOM 14292 N N . ASP D 2 320 ? 9.225 37.676 -2.023 1.00 8.01 320 ASP D N 1
ATOM 14293 C CA . ASP D 2 320 ? 8.474 37.657 -3.267 1.00 8.38 320 ASP D CA 1
ATOM 14294 C C . ASP D 2 320 ? 7.826 39.015 -3.510 1.00 8.63 320 ASP D C 1
ATOM 14295 O O . ASP D 2 320 ? 7.531 39.752 -2.562 1.00 9.70 320 ASP D O 1
ATOM 14300 N N . PRO D 2 321 ? 7.644 39.409 -4.779 1.00 8.23 321 PRO D N 1
ATOM 14301 C CA . PRO D 2 321 ? 7.386 40.823 -5.039 1.00 8.56 321 PRO D CA 1
ATOM 14302 C C . PRO D 2 321 ? 6.089 41.349 -4.458 1.00 7.43 321 PRO D C 1
ATOM 14303 O O . PRO D 2 321 ? 6.092 42.452 -3.927 1.00 7.92 321 PRO D O 1
ATOM 14307 N N . ASP D 2 322 ? 4.987 40.613 -4.587 1.00 7.78 322 ASP D N 1
ATOM 14308 C CA . ASP D 2 322 ? 3.724 41.179 -4.139 1.00 7.81 322 ASP D CA 1
ATOM 14309 C C . ASP D 2 322 ? 3.762 41.442 -2.628 1.00 7.64 322 ASP D C 1
ATOM 14310 O O . ASP D 2 322 ? 3.382 42.510 -2.140 1.00 8.42 322 ASP D O 1
ATOM 14315 N N . GLU D 2 323 ? 4.237 40.454 -1.873 1.00 8.28 323 GLU D N 1
ATOM 14316 C CA . GLU D 2 323 ? 4.296 40.564 -0.423 1.00 9.25 323 GLU D CA 1
ATOM 14317 C C . GLU D 2 323 ? 5.289 41.625 0.031 1.00 8.35 323 GLU D C 1
ATOM 14318 O O . GLU D 2 323 ? 5.036 42.328 1.005 1.00 8.76 323 GLU D O 1
ATOM 14324 N N . ILE D 2 324 ? 6.433 41.730 -0.648 1.00 7.70 324 ILE D N 1
ATOM 14325 C CA . ILE D 2 324 ? 7.470 42.686 -0.227 1.00 7.69 324 ILE D CA 1
ATOM 14326 C C . ILE D 2 324 ? 7.094 44.127 -0.606 1.00 7.67 324 ILE D C 1
ATOM 14327 O O . ILE D 2 324 ? 7.394 45.055 0.142 1.00 8.20 324 ILE D O 1
ATOM 14332 N N . ILE D 2 325 ? 6.360 44.329 -1.715 1.00 7.72 325 ILE D N 1
ATOM 14333 C CA . ILE D 2 325 ? 5.863 45.668 -2.011 1.00 8.03 325 ILE D CA 1
ATOM 14334 C C . ILE D 2 325 ? 4.961 46.115 -0.863 1.00 7.88 325 ILE D C 1
ATOM 14335 O O . ILE D 2 325 ? 5.088 47.220 -0.342 1.00 8.45 325 ILE D O 1
ATOM 14340 N N . ALA D 2 326 ? 3.995 45.273 -0.489 1.00 8.31 326 ALA D N 1
ATOM 14341 C CA . ALA D 2 326 ? 3.043 45.660 0.542 1.00 8.39 326 ALA D CA 1
ATOM 14342 C C . ALA D 2 326 ? 3.716 45.781 1.924 1.00 8.02 326 ALA D C 1
ATOM 14343 O O . ALA D 2 326 ? 3.443 46.715 2.672 1.00 8.57 326 ALA D O 1
ATOM 14345 N N . LEU D 2 327 ? 4.601 44.846 2.251 1.00 8.25 327 LEU D N 1
ATOM 14346 C CA . LEU D 2 327 ? 5.317 44.934 3.522 1.00 8.45 327 LEU D CA 1
ATOM 14347 C C . LEU D 2 327 ? 6.189 46.177 3.597 1.00 7.97 327 LEU D C 1
ATOM 14348 O O . LEU D 2 327 ? 6.279 46.816 4.632 1.00 8.41 327 LEU D O 1
ATOM 14353 N N . SER D 2 328 ? 6.842 46.523 2.482 1.00 7.48 328 SER D N 1
ATOM 14354 C CA . SER D 2 328 ? 7.629 47.755 2.465 1.00 8.61 328 SER D CA 1
ATOM 14355 C C . SER D 2 328 ? 6.780 48.982 2.755 1.00 7.81 328 SER D C 1
ATOM 14356 O O . SER D 2 328 ? 7.191 49.881 3.503 1.00 8.29 328 SER D O 1
ATOM 14359 N N . LYS D 2 329 ? 5.579 49.020 2.185 1.00 7.88 329 LYS D N 1
ATOM 14360 C CA A LYS D 2 329 ? 4.683 50.128 2.464 0.51 8.34 329 LYS D CA 1
ATOM 14361 C CA B LYS D 2 329 ? 4.668 50.117 2.461 0.49 8.28 329 LYS D CA 1
ATOM 14362 C C . LYS D 2 329 ? 4.320 50.147 3.954 1.00 7.41 329 LYS D C 1
ATOM 14363 O O . LYS D 2 329 ? 4.318 51.203 4.593 1.00 7.86 329 LYS D O 1
ATOM 14374 N N . PHE D 2 330 ? 4.060 48.967 4.517 1.00 7.36 330 PHE D N 1
ATOM 14375 C CA . PHE D 2 330 ? 3.741 48.902 5.949 1.00 7.66 330 PHE D CA 1
ATOM 14376 C C . PHE D 2 330 ? 4.907 49.357 6.823 1.00 7.08 330 PHE D C 1
ATOM 14377 O O . PHE D 2 330 ? 4.703 50.055 7.812 1.00 7.62 330 PHE D O 1
ATOM 14385 N N . ILE D 2 331 ? 6.132 48.965 6.462 1.00 7.18 331 ILE D N 1
ATOM 14386 C CA A ILE D 2 331 ? 7.330 49.422 7.171 0.53 7.30 331 ILE D CA 1
ATOM 14387 C CA B ILE D 2 331 ? 7.297 49.439 7.201 0.47 7.70 331 ILE D CA 1
ATOM 14388 C C . ILE D 2 331 ? 7.353 50.963 7.216 1.00 6.94 331 ILE D C 1
ATOM 14389 O O . ILE D 2 331 ? 7.598 51.580 8.260 1.00 7.84 331 ILE D O 1
ATOM 14398 N N . ILE D 2 332 ? 7.094 51.603 6.065 1.00 7.58 332 ILE D N 1
ATOM 14399 C CA . ILE D 2 332 ? 7.015 53.060 6.013 1.00 7.95 332 ILE D CA 1
ATOM 14400 C C . ILE D 2 332 ? 5.886 53.568 6.923 1.00 7.63 332 ILE D C 1
ATOM 14401 O O . ILE D 2 332 ? 6.054 54.542 7.674 1.00 8.21 332 ILE D O 1
ATOM 14406 N N . GLU D 2 333 ? 4.717 52.934 6.851 1.00 7.72 333 GLU D N 1
ATOM 14407 C CA . GLU D 2 333 ? 3.590 53.324 7.693 1.00 7.74 333 GLU D CA 1
ATOM 14408 C C . GLU D 2 333 ? 3.881 53.235 9.179 1.00 7.65 333 GLU D C 1
ATOM 14409 O O . GLU D 2 333 ? 3.318 53.996 9.964 1.00 8.18 333 GLU D O 1
ATOM 14415 N N . LEU D 2 334 ? 4.786 52.316 9.559 1.00 7.92 334 LEU D N 1
ATOM 14416 C CA . LEU D 2 334 ? 5.180 52.147 10.949 1.00 7.37 334 LEU D CA 1
ATOM 14417 C C . LEU D 2 334 ? 6.157 53.211 11.412 1.00 7.94 334 LEU D C 1
ATOM 14418 O O . LEU D 2 334 ? 6.454 53.280 12.612 1.00 8.94 334 LEU D O 1
ATOM 14423 N N . GLY D 2 335 ? 6.697 53.996 10.480 1.00 7.88 335 GLY D N 1
ATOM 14424 C CA . GLY D 2 335 ? 7.732 54.986 10.769 1.00 8.01 335 GLY D CA 1
ATOM 14425 C C . GLY D 2 335 ? 9.136 54.470 10.590 1.00 7.36 335 GLY D C 1
ATOM 14426 O O . GLY D 2 335 ? 10.084 55.186 10.919 1.00 8.23 335 GLY D O 1
ATOM 14427 N N . ALA D 2 336 ? 9.285 53.255 10.080 1.00 7.94 336 ALA D N 1
ATOM 14428 C CA . ALA D 2 336 ? 10.566 52.646 9.832 1.00 8.03 336 ALA D CA 1
ATOM 14429 C C . ALA D 2 336 ? 10.981 52.818 8.389 1.00 8.03 336 ALA D C 1
ATOM 14430 O O . ALA D 2 336 ? 10.285 53.440 7.572 1.00 9.31 336 ALA D O 1
ATOM 14432 N N . ILE D 2 337 ? 12.183 52.333 8.089 1.00 7.86 337 ILE D N 1
ATOM 14433 C CA . ILE D 2 337 ? 12.854 52.610 6.817 1.00 8.65 337 ILE D CA 1
ATOM 14434 C C . ILE D 2 337 ? 13.117 51.290 6.098 1.00 8.32 337 ILE D C 1
ATOM 14435 O O . ILE D 2 337 ? 13.903 50.480 6.579 1.00 9.57 337 ILE D O 1
ATOM 14440 N N . PRO D 2 338 ? 12.513 51.082 4.898 1.00 8.24 338 PRO D N 1
ATOM 14441 C CA . PRO D 2 338 ? 12.940 49.973 4.041 1.00 8.45 338 PRO D CA 1
ATOM 14442 C C . PRO D 2 338 ? 14.294 50.353 3.472 1.00 8.66 338 PRO D C 1
ATOM 14443 O O . PRO D 2 338 ? 14.366 51.213 2.578 1.00 9.83 338 PRO D O 1
ATOM 14447 N N . LYS D 2 339 ? 15.355 49.829 4.052 1.00 8.52 339 LYS D N 1
ATOM 14448 C CA . LYS D 2 339 ? 16.742 50.209 3.734 1.00 7.98 339 LYS D CA 1
ATOM 14449 C C . LYS D 2 339 ? 17.307 49.399 2.592 1.00 8.27 339 LYS D C 1
ATOM 14450 O O . LYS D 2 339 ? 17.903 49.959 1.673 1.00 8.66 339 LYS D O 1
ATOM 14456 N N . TYR D 2 340 ? 17.142 48.086 2.656 1.00 7.46 340 TYR D N 1
ATOM 14457 C CA . TYR D 2 340 ? 17.590 47.161 1.603 1.00 7.91 340 TYR D CA 1
ATOM 14458 C C . TYR D 2 340 ? 16.379 46.330 1.260 1.00 8.22 340 TYR D C 1
ATOM 14459 O O . TYR D 2 340 ? 15.799 45.712 2.154 1.00 8.90 340 TYR D O 1
ATOM 14468 N N . VAL D 2 341 ? 15.964 46.350 -0.021 1.00 7.77 341 VAL D N 1
ATOM 14469 C CA . VAL D 2 341 ? 14.693 45.742 -0.424 1.00 7.76 341 VAL D CA 1
ATOM 14470 C C . VAL D 2 341 ? 14.950 44.937 -1.684 1.00 7.77 341 VAL D C 1
ATOM 14471 O O . VAL D 2 341 ? 15.243 45.518 -2.734 1.00 8.95 341 VAL D O 1
ATOM 14475 N N . VAL D 2 342 ? 14.828 43.613 -1.587 1.00 7.45 342 VAL D N 1
ATOM 14476 C CA . VAL D 2 342 ? 15.202 42.724 -2.673 1.00 7.72 342 VAL D CA 1
ATOM 14477 C C . VAL D 2 342 ? 14.164 41.676 -2.972 1.00 7.71 342 VAL D C 1
ATOM 14478 O O . VAL D 2 342 ? 13.595 41.087 -2.052 1.00 8.36 342 VAL D O 1
ATOM 14482 N N . THR D 2 343 ? 13.995 41.387 -4.257 1.00 7.35 343 THR D N 1
ATOM 14483 C CA . THR D 2 343 ? 13.326 40.180 -4.681 1.00 7.73 343 THR D CA 1
ATOM 14484 C C . THR D 2 343 ? 14.194 39.473 -5.702 1.00 7.67 343 THR D C 1
ATOM 14485 O O . THR D 2 343 ? 14.880 40.130 -6.512 1.00 8.20 343 THR D O 1
ATOM 14489 N N . GLY D 2 344 ? 14.111 38.130 -5.722 1.00 7.58 344 GLY D N 1
ATOM 14490 C CA . GLY D 2 344 ? 14.737 37.401 -6.793 1.00 8.08 344 GLY D CA 1
ATOM 14491 C C . GLY D 2 344 ? 13.865 37.284 -8.056 1.00 7.87 344 GLY D C 1
ATOM 14492 O O . GLY D 2 344 ? 14.353 36.826 -9.094 1.00 9.17 344 GLY D O 1
ATOM 14493 N N . THR D 2 345 ? 12.592 37.643 -7.963 1.00 7.39 345 THR D N 1
ATOM 14494 C CA . THR D 2 345 ? 11.692 37.499 -9.125 1.00 7.55 345 THR D CA 1
ATOM 14495 C C . THR D 2 345 ? 11.861 38.683 -10.048 1.00 8.25 345 THR D C 1
ATOM 14496 O O . THR D 2 345 ? 11.831 39.853 -9.604 1.00 9.38 345 THR D O 1
ATOM 14500 N N . PRO D 2 346 ? 12.055 38.439 -11.361 1.00 8.27 346 PRO D N 1
ATOM 14501 C CA . PRO D 2 346 ? 12.226 39.544 -12.304 1.00 9.27 346 PRO D CA 1
ATOM 14502 C C . PRO D 2 346 ? 10.953 40.337 -12.507 1.00 9.19 346 PRO D C 1
ATOM 14503 O O . PRO D 2 346 ? 9.846 39.849 -12.237 1.00 10.19 346 PRO D O 1
ATOM 14507 N N . GLY D 2 347 ? 11.111 41.578 -12.951 1.00 9.49 347 GLY D N 1
ATOM 14508 C CA . GLY D 2 347 ? 9.994 42.434 -13.323 1.00 10.56 347 GLY D CA 1
ATOM 14509 C C . GLY D 2 347 ? 10.200 43.857 -12.837 1.00 9.94 347 GLY D C 1
ATOM 14510 O O . GLY D 2 347 ? 10.772 44.118 -11.779 1.00 11.09 347 GLY D O 1
ATOM 14511 N N . MET D 2 348 ? 9.699 44.802 -13.608 1.00 12.01 348 MET D N 1
ATOM 14512 C CA A MET D 2 348 ? 9.946 46.211 -13.313 0.45 10.93 348 MET D CA 1
ATOM 14513 C CA B MET D 2 348 ? 9.894 46.229 -13.349 0.55 13.55 348 MET D CA 1
ATOM 14514 C C . MET D 2 348 ? 8.994 46.764 -12.252 1.00 11.93 348 MET D C 1
ATOM 14515 O O . MET D 2 348 ? 9.303 47.775 -11.635 1.00 12.89 348 MET D O 1
ATOM 14524 N N . LYS D 2 349 ? 7.825 46.133 -12.056 1.00 12.32 349 LYS D N 1
ATOM 14525 C CA . LYS D 2 349 ? 6.827 46.713 -11.142 1.00 12.30 349 LYS D CA 1
ATOM 14526 C C . LYS D 2 349 ? 7.380 46.886 -9.730 1.00 10.80 349 LYS D C 1
ATOM 14527 O O . LYS D 2 349 ? 7.159 47.932 -9.114 1.00 11.49 349 LYS D O 1
ATOM 14533 N N . PHE D 2 350 ? 8.090 45.885 -9.219 1.00 10.43 350 PHE D N 1
ATOM 14534 C CA . PHE D 2 350 ? 8.687 45.980 -7.884 1.00 9.79 350 PHE D CA 1
ATOM 14535 C C . PHE D 2 350 ? 9.548 47.227 -7.765 1.00 9.19 350 PHE D C 1
ATOM 14536 O O . PHE D 2 350 ? 9.465 47.966 -6.787 1.00 10.07 350 PHE D O 1
ATOM 14544 N N . GLN D 2 351 ? 10.439 47.419 -8.733 1.00 10.37 351 GLN D N 1
ATOM 14545 C CA . GLN D 2 351 ? 11.317 48.567 -8.705 1.00 12.00 351 GLN D CA 1
ATOM 14546 C C . GLN D 2 351 ? 10.506 49.868 -8.660 1.00 10.61 351 GLN D C 1
ATOM 14547 O O . GLN D 2 351 ? 10.770 50.772 -7.844 1.00 11.83 351 GLN D O 1
ATOM 14553 N N . LYS D 2 352 ? 9.549 50.007 -9.565 1.00 10.95 352 LYS D N 1
ATOM 14554 C CA . LYS D 2 352 ? 8.774 51.216 -9.652 1.00 12.44 352 LYS D CA 1
ATOM 14555 C C . LYS D 2 352 ? 7.991 51.495 -8.393 1.00 10.59 352 LYS D C 1
ATOM 14556 O O . LYS D 2 352 ? 7.990 52.635 -7.894 1.00 12.16 352 LYS D O 1
ATOM 14562 N N . GLU D 2 353 ? 7.330 50.469 -7.872 1.00 10.76 353 GLU D N 1
ATOM 14563 C CA . GLU D 2 353 ? 6.480 50.690 -6.719 1.00 10.60 353 GLU D CA 1
ATOM 14564 C C . GLU D 2 353 ? 7.261 51.022 -5.451 1.00 10.55 353 GLU D C 1
ATOM 14565 O O . GLU D 2 353 ? 6.895 51.912 -4.679 1.00 11.04 353 GLU D O 1
ATOM 14571 N N . ILE D 2 354 ? 8.361 50.313 -5.230 1.00 10.15 354 ILE D N 1
ATOM 14572 C CA A ILE D 2 354 ? 9.218 50.516 -4.037 0.51 10.14 354 ILE D CA 1
ATOM 14573 C CA B ILE D 2 354 ? 9.077 50.588 -4.017 0.49 10.16 354 ILE D CA 1
ATOM 14574 C C . ILE D 2 354 ? 9.856 51.909 -4.139 1.00 10.15 354 ILE D C 1
ATOM 14575 O O . ILE D 2 354 ? 9.860 52.697 -3.204 1.00 10.28 354 ILE D O 1
ATOM 14584 N N . ASP D 2 355 ? 10.452 52.192 -5.306 1.00 10.49 355 ASP D N 1
ATOM 14585 C CA . ASP D 2 355 ? 11.049 53.498 -5.491 1.00 12.40 355 ASP D CA 1
ATOM 14586 C C . ASP D 2 355 ? 10.053 54.631 -5.236 1.00 11.58 355 ASP D C 1
ATOM 14587 O O . ASP D 2 355 ? 10.368 55.621 -4.600 1.00 12.30 355 ASP D O 1
ATOM 14592 N N . ALA D 2 356 ? 8.814 54.454 -5.709 1.00 11.59 356 ALA D N 1
ATOM 14593 C CA . ALA D 2 356 ? 7.797 55.495 -5.573 1.00 12.96 356 ALA D CA 1
ATOM 14594 C C . ALA D 2 356 ? 7.388 55.707 -4.124 1.00 10.83 356 ALA D C 1
ATOM 14595 O O . ALA D 2 356 ? 7.256 56.854 -3.684 1.00 12.07 356 ALA D O 1
ATOM 14597 N N . MET D 2 357 ? 7.253 54.631 -3.353 1.00 10.52 357 MET D N 1
ATOM 14598 C CA . MET D 2 357 ? 6.833 54.835 -1.963 1.00 10.88 357 MET D CA 1
ATOM 14599 C C . MET D 2 357 ? 7.968 55.430 -1.140 1.00 10.51 357 MET D C 1
ATOM 14600 O O . MET D 2 357 ? 7.725 56.216 -0.217 1.00 11.46 357 MET D O 1
ATOM 14605 N N . LEU D 2 358 ? 9.209 55.078 -1.468 1.00 10.43 358 LEU D N 1
ATOM 14606 C CA . LEU D 2 358 ? 10.352 55.682 -0.776 1.00 11.57 358 LEU D CA 1
ATOM 14607 C C . LEU D 2 358 ? 10.399 57.176 -1.082 1.00 11.84 358 LEU D C 1
ATOM 14608 O O . LEU D 2 358 ? 10.589 58.013 -0.180 1.00 12.65 358 LEU D O 1
ATOM 14613 N N . ALA D 2 359 ? 10.186 57.551 -2.338 1.00 11.98 359 ALA D N 1
ATOM 14614 C CA . ALA D 2 359 ? 10.222 58.963 -2.701 1.00 13.50 359 ALA D CA 1
ATOM 14615 C C . ALA D 2 359 ? 9.108 59.733 -2.029 1.00 13.70 359 ALA D C 1
ATOM 14616 O O . ALA D 2 359 ? 9.300 60.848 -1.561 1.00 14.66 359 ALA D O 1
ATOM 14618 N N . GLU D 2 360 ? 7.931 59.136 -1.948 1.00 13.09 360 GLU D N 1
ATOM 14619 C CA . GLU D 2 360 ? 6.790 59.815 -1.309 1.00 13.56 360 GLU D CA 1
ATOM 14620 C C . GLU D 2 360 ? 7.077 60.118 0.153 1.00 13.91 360 GLU D C 1
ATOM 14621 O O . GLU D 2 360 ? 6.664 61.137 0.663 1.00 17.03 360 GLU D O 1
ATOM 14627 N N . ALA D 2 361 ? 7.776 59.205 0.813 1.00 13.57 361 ALA D N 1
ATOM 14628 C CA . ALA D 2 361 ? 8.156 59.350 2.203 1.00 13.83 361 ALA D CA 1
ATOM 14629 C C . ALA D 2 361 ? 9.408 60.167 2.432 1.00 14.37 361 ALA D C 1
ATOM 14630 O O . ALA D 2 361 ? 9.786 60.402 3.585 1.00 16.79 361 ALA D O 1
ATOM 14632 N N . GLY D 2 362 ? 10.051 60.601 1.355 1.00 14.13 362 GLY D N 1
ATOM 14633 C CA . GLY D 2 362 ? 11.277 61.354 1.475 1.00 14.74 362 GLY D CA 1
ATOM 14634 C C . GLY D 2 362 ? 12.470 60.538 1.925 1.00 14.25 362 GLY D C 1
ATOM 14635 O O . GLY D 2 362 ? 13.449 61.094 2.447 1.00 17.30 362 GLY D O 1
ATOM 14636 N N . ILE D 2 363 ? 12.456 59.232 1.674 1.00 12.71 363 ILE D N 1
ATOM 14637 C CA . ILE D 2 363 ? 13.541 58.356 2.110 1.00 13.68 363 ILE D CA 1
ATOM 14638 C C . ILE D 2 363 ? 14.562 58.211 0.999 1.00 14.05 363 ILE D C 1
ATOM 14639 O O . ILE D 2 363 ? 14.256 57.655 -0.066 1.00 15.41 363 ILE D O 1
ATOM 14644 N N . GLU D 2 364 ? 15.775 58.677 1.279 1.00 16.68 364 GLU D N 1
ATOM 14645 C CA . GLU D 2 364 ? 16.923 58.604 0.385 1.00 17.45 364 GLU D CA 1
ATOM 14646 C C . GLU D 2 364 ? 17.937 57.568 0.906 1.00 18.68 364 GLU D C 1
ATOM 14647 O O . GLU D 2 364 ? 17.980 57.267 2.088 1.00 21.36 364 GLU D O 1
ATOM 14653 N N . GLY D 2 365 ? 18.725 57.012 0.009 1.00 20.96 365 GLY D N 1
ATOM 14654 C CA . GLY D 2 365 ? 19.799 56.105 0.389 1.00 23.35 365 GLY D CA 1
ATOM 14655 C C . GLY D 2 365 ? 19.447 54.656 0.577 1.00 20.43 365 GLY D C 1
ATOM 14656 O O . GLY D 2 365 ? 20.275 53.876 1.106 1.00 23.36 365 GLY D O 1
ATOM 14657 N N . SER D 2 366 ? 18.222 54.260 0.208 1.00 13.72 366 SER D N 1
ATOM 14658 C CA . SER D 2 366 ? 17.881 52.853 0.226 1.00 11.49 366 SER D CA 1
ATOM 14659 C C . SER D 2 366 ? 18.332 52.160 -1.065 1.00 11.44 366 SER D C 1
ATOM 14660 O O . SER D 2 366 ? 18.480 52.793 -2.109 1.00 17.15 366 SER D O 1
ATOM 14663 N N . LYS D 2 367 ? 18.545 50.860 -0.964 1.00 10.00 367 LYS D N 1
ATOM 14664 C CA . LYS D 2 367 ? 18.906 50.020 -2.102 1.00 10.52 367 LYS D CA 1
ATOM 14665 C C . LYS D 2 367 ? 17.778 49.076 -2.393 1.00 11.47 367 LYS D C 1
ATOM 14666 O O . LYS D 2 367 ? 17.384 48.298 -1.547 1.00 12.36 367 LYS D O 1
ATOM 14672 N N . VAL D 2 368 ? 17.296 49.136 -3.640 1.00 11.00 368 VAL D N 1
ATOM 14673 C CA . VAL D 2 368 ? 16.181 48.329 -4.111 1.00 11.24 368 VAL D CA 1
ATOM 14674 C C . VAL D 2 368 ? 16.693 47.530 -5.288 1.00 12.33 368 VAL D C 1
ATOM 14675 O O . VAL D 2 368 ? 17.203 48.149 -6.231 1.00 17.10 368 VAL D O 1
ATOM 14679 N N . LYS D 2 369 ? 16.589 46.209 -5.267 1.00 9.42 369 LYS D N 1
ATOM 14680 C CA . LYS D 2 369 ? 17.124 45.415 -6.361 1.00 9.15 369 LYS D CA 1
ATOM 14681 C C . LYS D 2 369 ? 16.190 44.298 -6.737 1.00 9.12 369 LYS D C 1
ATOM 14682 O O . LYS D 2 369 ? 15.756 43.502 -5.890 1.00 10.49 369 LYS D O 1
ATOM 14688 N N . VAL D 2 370 ? 15.924 44.237 -8.031 1.00 8.73 370 VAL D N 1
ATOM 14689 C CA . VAL D 2 370 ? 15.229 43.134 -8.664 1.00 8.56 370 VAL D CA 1
ATOM 14690 C C . VAL D 2 370 ? 16.265 42.144 -9.155 1.00 8.46 370 VAL D C 1
ATOM 14691 O O . VAL D 2 370 ? 17.305 42.516 -9.684 1.00 9.09 370 VAL D O 1
ATOM 14695 N N . GLU D 2 371 ? 15.994 40.847 -8.974 1.00 8.41 371 GLU D N 1
ATOM 14696 C CA . GLU D 2 371 ? 16.974 39.810 -9.251 1.00 8.93 371 GLU D CA 1
ATOM 14697 C C . GLU D 2 371 ? 18.242 40.011 -8.429 1.00 9.00 371 GLU D C 1
ATOM 14698 O O . GLU D 2 371 ? 19.353 39.780 -8.883 1.00 11.06 371 GLU D O 1
ATOM 14704 N N . GLY D 2 372 ? 18.045 40.426 -7.192 1.00 9.07 372 GLY D N 1
ATOM 14705 C CA . GLY D 2 372 ? 19.106 40.371 -6.191 1.00 9.37 372 GLY D CA 1
ATOM 14706 C C . GLY D 2 372 ? 18.986 39.106 -5.361 1.00 8.51 372 GLY D C 1
ATOM 14707 O O . GLY D 2 372 ? 17.998 38.371 -5.458 1.00 8.92 372 GLY D O 1
ATOM 14708 N N . ASP D 2 373 ? 20.008 38.849 -4.554 1.00 7.83 373 ASP D N 1
ATOM 14709 C CA . ASP D 2 373 ? 20.059 37.637 -3.755 1.00 7.73 373 ASP D CA 1
ATOM 14710 C C . ASP D 2 373 ? 20.474 37.927 -2.314 1.00 7.46 373 ASP D C 1
ATOM 14711 O O . ASP D 2 373 ? 20.747 39.071 -1.936 1.00 7.85 373 ASP D O 1
ATOM 14716 N N . PHE D 2 374 ? 20.497 36.876 -1.494 1.00 7.02 374 PHE D N 1
ATOM 14717 C CA . PHE D 2 374 ? 20.862 37.026 -0.071 1.00 7.58 374 PHE D CA 1
ATOM 14718 C C . PHE D 2 374 ? 22.339 37.395 0.091 1.00 7.57 374 PHE D C 1
ATOM 14719 O O . PHE D 2 374 ? 22.736 37.925 1.132 1.00 8.87 374 PHE D O 1
ATOM 14727 N N . PHE D 2 375 ? 23.161 37.093 -0.911 1.00 7.75 375 PHE D N 1
ATOM 14728 C CA . PHE D 2 375 ? 24.586 37.493 -0.869 1.00 7.91 375 PHE D CA 1
ATOM 14729 C C . PHE D 2 375 ? 24.688 39.001 -1.030 1.00 8.35 375 PHE D C 1
ATOM 14730 O O . PHE D 2 375 ? 25.415 39.680 -0.285 1.00 8.96 375 PHE D O 1
ATOM 14738 N N . ASP D 2 376 ? 23.928 39.564 -1.983 1.00 8.40 376 ASP D N 1
ATOM 14739 C CA . ASP D 2 376 ? 23.870 41.009 -2.131 1.00 8.80 376 ASP D CA 1
ATOM 14740 C C . ASP D 2 376 ? 23.523 41.689 -0.810 1.00 8.04 376 ASP D C 1
ATOM 14741 O O . ASP D 2 376 ? 24.196 42.631 -0.383 1.00 8.95 376 ASP D O 1
ATOM 14746 N N . VAL D 2 377 ? 22.423 41.240 -0.185 1.00 8.14 377 VAL D N 1
ATOM 14747 C CA . VAL D 2 377 ? 21.967 41.954 0.997 1.00 7.97 377 VAL D CA 1
ATOM 14748 C C . VAL D 2 377 ? 22.999 41.861 2.112 1.00 7.82 377 VAL D C 1
ATOM 14749 O O . VAL D 2 377 ? 23.207 42.822 2.840 1.00 8.31 377 VAL D O 1
ATOM 14753 N N . HIS D 2 378 ? 23.593 40.687 2.296 1.00 7.88 378 HIS D N 1
ATOM 14754 C CA . HIS D 2 378 ? 24.632 40.563 3.308 1.00 8.29 378 HIS D CA 1
ATOM 14755 C C . HIS D 2 378 ? 25.775 41.548 3.039 1.00 8.31 378 HIS D C 1
ATOM 14756 O O . HIS D 2 378 ? 26.240 42.241 3.966 1.00 8.52 378 HIS D O 1
ATOM 14763 N N . GLN D 2 379 ? 26.232 41.632 1.798 1.00 8.05 379 GLN D N 1
ATOM 14764 C CA . GLN D 2 379 ? 27.305 42.574 1.496 1.00 8.43 379 GLN D CA 1
ATOM 14765 C C . GLN D 2 379 ? 26.908 44.005 1.823 1.00 8.53 379 GLN D C 1
ATOM 14766 O O . GLN D 2 379 ? 27.696 44.787 2.372 1.00 9.36 379 GLN D O 1
ATOM 14772 N N . TRP D 2 380 ? 25.657 44.378 1.504 1.00 8.10 380 TRP D N 1
ATOM 14773 C CA . TRP D 2 380 ? 25.206 45.726 1.808 1.00 8.49 380 TRP D CA 1
ATOM 14774 C C . TRP D 2 380 ? 25.214 45.993 3.308 1.00 8.16 380 TRP D C 1
ATOM 14775 O O . TRP D 2 380 ? 25.649 47.051 3.766 1.00 8.73 380 TRP D O 1
ATOM 14786 N N . ILE D 2 381 ? 24.756 45.009 4.067 1.00 8.50 381 ILE D N 1
ATOM 14787 C CA . ILE D 2 381 ? 24.718 45.104 5.529 1.00 8.71 381 ILE D CA 1
ATOM 14788 C C . ILE D 2 381 ? 26.135 45.277 6.107 1.00 8.79 381 ILE D C 1
ATOM 14789 O O . ILE D 2 381 ? 26.328 46.046 7.056 1.00 9.93 381 ILE D O 1
ATOM 14794 N N . LYS D 2 382 ? 27.121 44.597 5.529 1.00 9.11 382 LYS D N 1
ATOM 14795 C CA . LYS D 2 382 ? 28.504 44.751 5.986 1.00 9.94 382 LYS D CA 1
ATOM 14796 C C . LYS D 2 382 ? 29.004 46.170 5.801 1.00 9.87 382 LYS D C 1
ATOM 14797 O O . LYS D 2 382 ? 29.895 46.611 6.520 1.00 13.45 382 LYS D O 1
ATOM 14803 N N . ASN D 2 383 ? 28.460 46.886 4.817 1.00 9.64 383 ASN D N 1
ATOM 14804 C CA . ASN D 2 383 ? 28.829 48.257 4.560 1.00 10.49 383 ASN D CA 1
ATOM 14805 C C . ASN D 2 383 ? 28.037 49.273 5.352 1.00 10.24 383 ASN D C 1
ATOM 14806 O O . ASN D 2 383 ? 28.569 50.304 5.750 1.00 13.57 383 ASN D O 1
ATOM 14811 N N . GLU D 2 384 ? 26.765 48.994 5.620 1.00 9.29 384 GLU D N 1
ATOM 14812 C CA . GLU D 2 384 ? 25.969 49.834 6.500 1.00 10.08 384 GLU D CA 1
ATOM 14813 C C . GLU D 2 384 ? 24.912 48.914 7.137 1.00 9.56 384 GLU D C 1
ATOM 14814 O O . GLU D 2 384 ? 24.084 48.325 6.457 1.00 9.56 384 GLU D O 1
ATOM 14820 N N . GLY D 2 385 ? 24.967 48.781 8.455 1.00 9.70 385 GLY D N 1
ATOM 14821 C CA . GLY D 2 385 ? 24.106 47.862 9.164 1.00 9.73 385 GLY D CA 1
ATOM 14822 C C . GLY D 2 385 ? 22.650 48.254 9.235 1.00 9.00 385 GLY D C 1
ATOM 14823 O O . GLY D 2 385 ? 22.263 49.370 8.876 1.00 10.66 385 GLY D O 1
ATOM 14824 N N . VAL D 2 386 ? 21.835 47.301 9.667 1.00 8.79 386 VAL D N 1
ATOM 14825 C CA . VAL D 2 386 ? 20.399 47.509 9.800 1.00 8.52 386 VAL D CA 1
ATOM 14826 C C . VAL D 2 386 ? 19.962 47.092 11.192 1.00 7.92 386 VAL D C 1
ATOM 14827 O O . VAL D 2 386 ? 20.734 46.472 11.958 1.00 9.90 386 VAL D O 1
ATOM 14831 N N . ASP D 2 387 ? 18.718 47.410 11.512 1.00 7.92 387 ASP D N 1
ATOM 14832 C CA . ASP D 2 387 ? 18.115 47.158 12.806 1.00 7.87 387 ASP D CA 1
ATOM 14833 C C . ASP D 2 387 ? 17.166 45.970 12.830 1.00 8.02 387 ASP D C 1
ATOM 14834 O O . ASP D 2 387 ? 16.710 45.550 13.895 1.00 8.34 387 ASP D O 1
ATOM 14839 N N . LEU D 2 388 ? 16.818 45.430 11.657 1.00 7.21 388 LEU D N 1
ATOM 14840 C CA . LEU D 2 388 ? 15.793 44.413 11.522 1.00 7.34 388 LEU D CA 1
ATOM 14841 C C . LEU D 2 388 ? 15.979 43.747 10.184 1.00 6.86 388 LEU D C 1
ATOM 14842 O O . LEU D 2 388 ? 16.248 44.435 9.185 1.00 7.70 388 LEU D O 1
ATOM 14847 N N . LEU D 2 389 ? 15.761 42.437 10.132 1.00 7.30 389 LEU D N 1
ATOM 14848 C CA . LEU D 2 389 ? 15.808 41.646 8.913 1.00 7.11 389 LEU D CA 1
ATOM 14849 C C . LEU D 2 389 ? 14.513 40.850 8.821 1.00 7.28 389 LEU D C 1
ATOM 14850 O O . LEU D 2 389 ? 14.160 40.170 9.786 1.00 8.02 389 LEU D O 1
ATOM 14855 N N . ILE D 2 390 ? 13.875 40.897 7.658 1.00 7.05 390 ILE D N 1
ATOM 14856 C CA . ILE D 2 390 ? 12.631 40.180 7.427 1.00 6.98 390 ILE D CA 1
ATOM 14857 C C . ILE D 2 390 ? 12.794 39.368 6.144 1.00 6.99 390 ILE D C 1
ATOM 14858 O O . ILE D 2 390 ? 13.051 39.940 5.079 1.00 7.97 390 ILE D O 1
ATOM 14863 N N . SER D 2 391 ? 12.682 38.046 6.231 1.00 7.02 391 SER D N 1
ATOM 14864 C CA . SER D 2 391 ? 12.888 37.180 5.069 1.00 7.01 391 SER D CA 1
ATOM 14865 C C . SER D 2 391 ? 12.428 35.794 5.414 1.00 6.58 391 SER D C 1
ATOM 14866 O O . SER D 2 391 ? 12.019 35.514 6.542 1.00 7.54 391 SER D O 1
ATOM 14869 N N . ASN D 2 392 ? 12.575 34.880 4.453 1.00 6.93 392 ASN D N 1
ATOM 14870 C CA . ASN D 2 392 ? 12.344 33.471 4.706 1.00 7.00 392 ASN D CA 1
ATOM 14871 C C . ASN D 2 392 ? 13.487 32.910 5.573 1.00 7.17 392 ASN D C 1
ATOM 14872 O O . ASN D 2 392 ? 14.390 33.634 6.036 1.00 7.36 392 ASN D O 1
ATOM 14877 N N . THR D 2 393 ? 13.448 31.604 5.827 1.00 6.96 393 THR D N 1
ATOM 14878 C CA . THR D 2 393 ? 14.409 30.945 6.729 1.00 7.33 393 THR D CA 1
ATOM 14879 C C . THR D 2 393 ? 15.855 31.282 6.428 1.00 7.56 393 THR D C 1
ATOM 14880 O O . THR D 2 393 ? 16.659 31.355 7.349 1.00 8.16 393 THR D O 1
ATOM 14884 N N . TYR D 2 394 ? 16.200 31.441 5.149 1.00 7.52 394 TYR D N 1
ATOM 14885 C CA . TYR D 2 394 ? 17.608 31.610 4.789 1.00 8.07 394 TYR D CA 1
ATOM 14886 C C . TYR D 2 394 ? 18.220 32.899 5.309 1.00 7.73 394 TYR D C 1
ATOM 14887 O O . TYR D 2 394 ? 19.451 33.013 5.399 1.00 8.68 394 TYR D O 1
ATOM 14896 N N . GLY D 2 395 ? 17.404 33.865 5.722 1.00 7.59 395 GLY D N 1
ATOM 14897 C CA . GLY D 2 395 ? 17.935 35.038 6.372 1.00 7.68 395 GLY D CA 1
ATOM 14898 C C . GLY D 2 395 ? 18.553 34.775 7.731 1.00 7.60 395 GLY D C 1
ATOM 14899 O O . GLY D 2 395 ? 19.305 35.605 8.226 1.00 8.32 395 GLY D O 1
ATOM 14900 N N . LYS D 2 396 ? 18.279 33.620 8.323 1.00 7.83 396 LYS D N 1
ATOM 14901 C CA . LYS D 2 396 ? 18.723 33.321 9.696 1.00 9.60 396 LYS D CA 1
ATOM 14902 C C . LYS D 2 396 ? 20.257 33.336 9.762 1.00 8.25 396 LYS D C 1
ATOM 14903 O O . LYS D 2 396 ? 20.835 33.639 10.821 1.00 9.16 396 LYS D O 1
ATOM 14909 N N . PHE D 2 397 ? 20.928 32.996 8.665 1.00 7.56 397 PHE D N 1
ATOM 14910 C CA . PHE D 2 397 ? 22.375 32.978 8.645 1.00 7.49 397 PHE D CA 1
ATOM 14911 C C . PHE D 2 397 ? 22.953 34.380 8.764 1.00 7.88 397 PHE D C 1
ATOM 14912 O O . PHE D 2 397 ? 23.952 34.630 9.472 1.00 8.88 397 PHE D O 1
ATOM 14920 N N . ILE D 2 398 ? 22.359 35.318 8.034 1.00 7.43 398 ILE D N 1
ATOM 14921 C CA . ILE D 2 398 ? 22.738 36.714 8.142 1.00 7.64 398 ILE D CA 1
ATOM 14922 C C . ILE D 2 398 ? 22.406 37.265 9.522 1.00 8.16 398 ILE D C 1
ATOM 14923 O O . ILE D 2 398 ? 23.188 38.001 10.139 1.00 9.23 398 ILE D O 1
ATOM 14928 N N . ALA D 2 399 ? 21.199 36.952 10.005 1.00 8.14 399 ALA D N 1
ATOM 14929 C CA . ALA D 2 399 ? 20.779 37.434 11.313 1.00 8.98 399 ALA D CA 1
ATOM 14930 C C . ALA D 2 399 ? 21.764 37.022 12.410 1.00 8.73 399 ALA D C 1
ATOM 14931 O O . ALA D 2 399 ? 22.055 37.826 13.293 1.00 9.48 399 ALA D O 1
ATOM 14933 N N . ARG D 2 400 ? 22.184 35.766 12.378 1.00 8.31 400 ARG D N 1
ATOM 14934 C CA . ARG D 2 400 ? 23.167 35.323 13.370 1.00 8.74 400 ARG D CA 1
ATOM 14935 C C . ARG D 2 400 ? 24.520 35.970 13.154 1.00 8.27 400 ARG D C 1
ATOM 14936 O O . ARG D 2 400 ? 25.121 36.479 14.124 1.00 10.47 400 ARG D O 1
ATOM 14944 N N . GLU D 2 401 ? 25.039 35.961 11.950 1.00 8.23 401 GLU D N 1
ATOM 14945 C CA . GLU D 2 401 ? 26.362 36.516 11.705 1.00 8.88 401 GLU D CA 1
ATOM 14946 C C . GLU D 2 401 ? 26.449 37.977 12.099 1.00 8.53 401 GLU D C 1
ATOM 14947 O O . GLU D 2 401 ? 27.457 38.421 12.647 1.00 10.37 401 GLU D O 1
ATOM 14953 N N . GLU D 2 402 ? 25.405 38.749 11.772 1.00 8.67 402 GLU D N 1
ATOM 14954 C CA . GLU D 2 402 ? 25.416 40.193 11.948 1.00 8.85 402 GLU D CA 1
ATOM 14955 C C . GLU D 2 402 ? 24.663 40.658 13.181 1.00 8.72 402 GLU D C 1
ATOM 14956 O O . GLU D 2 402 ? 24.652 41.860 13.461 1.00 10.24 402 GLU D O 1
ATOM 14962 N N . ASN D 2 403 ? 24.069 39.740 13.928 1.00 8.78 403 ASN D N 1
ATOM 14963 C CA . ASN D 2 403 ? 23.338 40.050 15.171 1.00 9.38 403 ASN D CA 1
ATOM 14964 C C . ASN D 2 403 ? 22.186 41.024 14.916 1.00 9.14 403 ASN D C 1
ATOM 14965 O O . ASN D 2 403 ? 22.108 42.084 15.507 1.00 10.80 403 ASN D O 1
ATOM 14970 N N . ILE D 2 404 ? 21.294 40.611 14.019 1.00 8.58 404 ILE D N 1
ATOM 14971 C CA . ILE D 2 404 ? 20.156 41.438 13.615 1.00 8.79 404 ILE D CA 1
ATOM 14972 C C . ILE D 2 404 ? 18.851 40.781 14.052 1.00 8.19 404 ILE D C 1
ATOM 14973 O O . ILE D 2 404 ? 18.633 39.603 13.730 1.00 9.15 404 ILE D O 1
ATOM 14978 N N . PRO D 2 405 ? 17.978 41.510 14.748 1.00 7.48 405 PRO D N 1
ATOM 14979 C CA . PRO D 2 405 ? 16.645 40.984 15.032 1.00 8.17 405 PRO D CA 1
ATOM 14980 C C . PRO D 2 405 ? 15.959 40.485 13.770 1.00 7.61 405 PRO D C 1
ATOM 14981 O O . PRO D 2 405 ? 15.962 41.176 12.751 1.00 8.03 405 PRO D O 1
ATOM 14985 N N . PHE D 2 406 ? 15.341 39.306 13.852 1.00 7.92 406 PHE D N 1
ATOM 14986 C CA . PHE D 2 406 ? 14.949 38.564 12.677 1.00 7.69 406 PHE D CA 1
ATOM 14987 C C . PHE D 2 406 ? 13.486 38.131 12.732 1.00 7.61 406 PHE D C 1
ATOM 14988 O O . PHE D 2 406 ? 13.082 37.481 13.687 1.00 8.54 406 PHE D O 1
ATOM 14996 N N . VAL D 2 407 ? 12.730 38.452 11.675 1.00 7.85 407 VAL D N 1
ATOM 14997 C CA . VAL D 2 407 ? 11.340 38.055 11.512 1.00 7.87 407 VAL D CA 1
ATOM 14998 C C . VAL D 2 407 ? 11.246 37.140 10.307 1.00 8.00 407 VAL D C 1
ATOM 14999 O O . VAL D 2 407 ? 11.562 37.544 9.179 1.00 9.29 407 VAL D O 1
ATOM 15003 N N . ARG D 2 408 ? 10.750 35.928 10.518 1.00 7.79 408 ARG D N 1
ATOM 15004 C CA . ARG D 2 408 ? 10.484 34.964 9.442 1.00 7.71 408 ARG D CA 1
ATOM 15005 C C . ARG D 2 408 ? 9.205 35.345 8.723 1.00 7.90 408 ARG D C 1
ATOM 15006 O O . ARG D 2 408 ? 8.177 35.538 9.350 1.00 9.27 408 ARG D O 1
ATOM 15014 N N . PHE D 2 409 ? 9.296 35.442 7.405 1.00 7.49 409 PHE D N 1
ATOM 15015 C CA . PHE D 2 409 ? 8.203 35.960 6.581 1.00 8.15 409 PHE D CA 1
ATOM 15016 C C . PHE D 2 409 ? 8.303 35.321 5.193 1.00 8.16 409 PHE D C 1
ATOM 15017 O O . PHE D 2 409 ? 9.402 35.155 4.669 1.00 10.62 409 PHE D O 1
ATOM 15025 N N . GLY D 2 410 ? 7.176 35.013 4.593 1.00 8.87 410 GLY D N 1
ATOM 15026 C CA . GLY D 2 410 ? 7.155 34.520 3.214 1.00 9.78 410 GLY D CA 1
ATOM 15027 C C . GLY D 2 410 ? 7.461 33.049 3.088 1.00 9.10 410 GLY D C 1
ATOM 15028 O O . GLY D 2 410 ? 6.916 32.233 3.817 1.00 10.42 410 GLY D O 1
ATOM 15029 N N . PHE D 2 411 ? 8.330 32.681 2.145 1.00 8.80 411 PHE D N 1
ATOM 15030 C CA . PHE D 2 411 ? 8.447 31.283 1.712 1.00 8.75 411 PHE D CA 1
ATOM 15031 C C . PHE D 2 411 ? 9.862 30.997 1.244 1.00 7.77 411 PHE D C 1
ATOM 15032 O O . PHE D 2 411 ? 10.408 31.757 0.441 1.00 9.32 411 PHE D O 1
ATOM 15040 N N . PRO D 2 412 ? 10.422 29.839 1.646 1.00 7.79 412 PRO D N 1
ATOM 15041 C CA . PRO D 2 412 ? 9.924 28.889 2.626 1.00 7.49 412 PRO D CA 1
ATOM 15042 C C . PRO D 2 412 ? 10.401 29.228 4.041 1.00 7.37 412 PRO D C 1
ATOM 15043 O O . PRO D 2 412 ? 11.542 29.694 4.227 1.00 8.09 412 PRO D O 1
ATOM 15047 N N . ILE D 2 413 ? 9.524 28.980 4.994 1.00 7.73 413 ILE D N 1
ATOM 15048 C CA . ILE D 2 413 ? 9.853 29.065 6.412 1.00 7.42 413 ILE D CA 1
ATOM 15049 C C . ILE D 2 413 ? 9.815 27.626 6.916 1.00 7.50 413 ILE D C 1
ATOM 15050 O O . ILE D 2 413 ? 8.736 27.035 6.975 1.00 8.43 413 ILE D O 1
ATOM 15055 N N . MET D 2 414 ? 10.996 27.062 7.191 1.00 7.20 414 MET D N 1
ATOM 15056 C CA . MET D 2 414 ? 11.144 25.619 7.366 1.00 7.65 414 MET D CA 1
ATOM 15057 C C . MET D 2 414 ? 11.656 25.216 8.742 1.00 7.42 414 MET D C 1
ATOM 15058 O O . MET D 2 414 ? 11.949 24.056 8.979 1.00 8.22 414 MET D O 1
ATOM 15063 N N . ASP D 2 415 ? 11.712 26.187 9.649 1.00 7.83 415 ASP D N 1
ATOM 15064 C CA . ASP D 2 415 ? 12.400 25.987 10.915 1.00 7.78 415 ASP D CA 1
ATOM 15065 C C . ASP D 2 415 ? 11.618 26.374 12.145 1.00 8.22 415 ASP D C 1
ATOM 15066 O O . ASP D 2 415 ? 12.198 26.439 13.247 1.00 8.58 415 ASP D O 1
ATOM 15071 N N . ARG D 2 416 ? 10.297 26.566 12.020 1.00 8.62 416 ARG D N 1
ATOM 15072 C CA . ARG D 2 416 ? 9.473 26.892 13.168 1.00 8.73 416 ARG D CA 1
ATOM 15073 C C . ARG D 2 416 ? 8.112 26.202 13.001 1.00 9.31 416 ARG D C 1
ATOM 15074 O O . ARG D 2 416 ? 7.725 25.776 11.920 1.00 11.04 416 ARG D O 1
ATOM 15082 N N . TYR D 2 417 ? 7.401 26.081 14.114 1.00 8.43 417 TYR D N 1
ATOM 15083 C CA . TYR D 2 417 ? 6.175 25.288 14.200 1.00 8.85 417 TYR D CA 1
ATOM 15084 C C . TYR D 2 417 ? 5.014 26.174 14.518 1.00 9.73 417 TYR D C 1
ATOM 15085 O O . TYR D 2 417 ? 4.984 26.882 15.531 1.00 12.56 417 TYR D O 1
ATOM 15094 N N . GLY D 2 418 ? 4.008 26.134 13.643 1.00 9.66 418 GLY D N 1
ATOM 15095 C CA . GLY D 2 418 ? 2.760 26.841 13.833 1.00 10.26 418 GLY D CA 1
ATOM 15096 C C . GLY D 2 418 ? 2.666 28.180 13.120 1.00 9.33 418 GLY D C 1
ATOM 15097 O O . GLY D 2 418 ? 1.588 28.777 13.122 1.00 10.47 418 GLY D O 1
ATOM 15098 N N . HIS D 2 419 ? 3.727 28.624 12.450 1.00 10.61 419 HIS D N 1
ATOM 15099 C CA . HIS D 2 419 ? 3.708 29.908 11.782 1.00 10.10 419 HIS D CA 1
ATOM 15100 C C . HIS D 2 419 ? 2.598 29.973 10.726 1.00 9.35 419 HIS D C 1
ATOM 15101 O O . HIS D 2 419 ? 2.026 31.018 10.466 1.00 10.71 419 HIS D O 1
ATOM 15108 N N . TYR D 2 420 ? 2.296 28.827 10.130 1.00 8.98 420 TYR D N 1
ATOM 15109 C CA . TYR D 2 420 ? 1.332 28.687 9.066 1.00 9.56 420 TYR D CA 1
ATOM 15110 C C . TYR D 2 420 ? -0.093 28.784 9.557 1.00 10.56 420 TYR D C 1
ATOM 15111 O O . TYR D 2 420 ? -1.009 28.774 8.722 1.00 11.70 420 TYR D O 1
ATOM 15120 N N . TYR D 2 421 ? -0.320 28.920 10.864 1.00 10.00 421 TYR D N 1
ATOM 15121 C CA . TYR D 2 421 ? -1.651 29.186 11.377 1.00 12.05 421 TYR D CA 1
ATOM 15122 C C . TYR D 2 421 ? -1.884 30.709 11.554 1.00 14.56 421 TYR D C 1
ATOM 15123 O O . TYR D 2 421 ? -2.980 31.092 11.872 1.00 20.12 421 TYR D O 1
ATOM 15132 N N . ASN D 2 422 ? -0.869 31.545 11.274 1.00 14.33 422 ASN D N 1
ATOM 15133 C CA . ASN D 2 422 ? -0.934 32.999 11.521 1.00 17.85 422 ASN D CA 1
ATOM 15134 C C . ASN D 2 422 ? -0.981 33.762 10.226 1.00 12.85 422 ASN D C 1
ATOM 15135 O O . ASN D 2 422 ? -0.077 33.653 9.398 1.00 15.19 422 ASN D O 1
ATOM 15140 N N . PRO D 2 423 ? -2.020 34.616 10.038 1.00 11.13 423 PRO D N 1
ATOM 15141 C CA . PRO D 2 423 ? -2.025 35.469 8.865 1.00 10.40 423 PRO D CA 1
ATOM 15142 C C . PRO D 2 423 ? -1.027 36.610 8.989 1.00 10.45 423 PRO D C 1
ATOM 15143 O O . PRO D 2 423 ? -0.760 37.078 10.104 1.00 10.84 423 PRO D O 1
ATOM 15147 N N . LYS D 2 424 ? -0.559 37.090 7.837 1.00 10.53 424 LYS D N 1
ATOM 15148 C CA . LYS D 2 424 ? 0.137 38.369 7.769 1.00 11.46 424 LYS D CA 1
ATOM 15149 C C . LYS D 2 424 ? -0.708 39.442 7.096 1.00 10.03 424 LYS D C 1
ATOM 15150 O O . LYS D 2 424 ? -0.312 40.605 7.128 1.00 11.50 424 LYS D O 1
ATOM 15156 N N . VAL D 2 425 ? -1.827 39.041 6.472 1.00 8.97 425 VAL D N 1
ATOM 15157 C CA . VAL D 2 425 ? -2.703 39.983 5.783 1.00 8.43 425 VAL D CA 1
ATOM 15158 C C . VAL D 2 425 ? -3.802 40.502 6.708 1.00 8.60 425 VAL D C 1
ATOM 15159 O O . VAL D 2 425 ? -4.088 39.940 7.765 1.00 9.36 425 VAL D O 1
ATOM 15163 N N . GLY D 2 426 ? -4.440 41.572 6.247 1.00 8.56 426 GLY D N 1
ATOM 15164 C CA . GLY D 2 426 ? -5.530 42.151 6.980 1.00 8.72 426 GLY D CA 1
ATOM 15165 C C . GLY D 2 426 ? -5.080 42.983 8.169 1.00 8.89 426 GLY D C 1
ATOM 15166 O O . GLY D 2 426 ? -3.870 43.071 8.494 1.00 9.00 426 GLY D O 1
ATOM 15167 N N . TYR D 2 427 ? -6.048 43.569 8.871 1.00 9.06 427 TYR D N 1
ATOM 15168 C CA . TYR D 2 427 ? -5.689 44.291 10.108 1.00 8.46 427 TYR D CA 1
ATOM 15169 C C . TYR D 2 427 ? -5.188 43.305 11.162 1.00 9.35 427 TYR D C 1
ATOM 15170 O O . TYR D 2 427 ? -4.256 43.595 11.911 1.00 9.91 427 TYR D O 1
ATOM 15179 N N . LYS D 2 428 ? -5.785 42.122 11.202 1.00 8.93 428 LYS D N 1
ATOM 15180 C CA . LYS D 2 428 ? -5.364 41.088 12.158 1.00 9.74 428 LYS D CA 1
ATOM 15181 C C . LYS D 2 428 ? -3.937 40.658 11.896 1.00 9.20 428 LYS D C 1
ATOM 15182 O O . LYS D 2 428 ? -3.140 40.489 12.856 1.00 9.66 428 LYS D O 1
ATOM 15188 N N . GLY D 2 429 ? -3.570 40.405 10.642 1.00 8.79 429 GLY D N 1
ATOM 15189 C CA . GLY D 2 429 ? -2.209 40.035 10.326 1.00 8.64 429 GLY D CA 1
ATOM 15190 C C . GLY D 2 429 ? -1.235 41.145 10.622 1.00 8.48 429 GLY D C 1
ATOM 15191 O O . GLY D 2 429 ? -0.084 40.893 11.045 1.00 9.41 429 GLY D O 1
ATOM 15192 N N . ALA D 2 430 ? -1.636 42.381 10.363 1.00 7.89 430 ALA D N 1
ATOM 15193 C CA . ALA D 2 430 ? -0.772 43.526 10.644 1.00 8.00 430 ALA D CA 1
ATOM 15194 C C . ALA D 2 430 ? -0.460 43.620 12.131 1.00 8.23 430 ALA D C 1
ATOM 15195 O O . ALA D 2 430 ? 0.679 43.920 12.509 1.00 8.96 430 ALA D O 1
ATOM 15197 N N . ILE D 2 431 ? -1.473 43.393 12.963 1.00 8.29 431 ILE D N 1
ATOM 15198 C CA . ILE D 2 431 ? -1.285 43.393 14.414 1.00 9.31 431 ILE D CA 1
ATOM 15199 C C . ILE D 2 431 ? -0.244 42.335 14.805 1.00 9.24 431 ILE D C 1
ATOM 15200 O O . ILE D 2 431 ? 0.714 42.606 15.579 1.00 10.25 431 ILE D O 1
ATOM 15205 N N . ARG D 2 432 ? -0.380 41.139 14.239 1.00 9.22 432 ARG D N 1
ATOM 15206 C CA . ARG D 2 432 ? 0.613 40.091 14.501 1.00 10.27 432 ARG D CA 1
ATOM 15207 C C . ARG D 2 432 ? 2.025 40.486 14.076 1.00 9.45 432 ARG D C 1
ATOM 15208 O O . ARG D 2 432 ? 2.996 40.218 14.807 1.00 10.18 432 ARG D O 1
ATOM 15216 N N . LEU D 2 433 ? 2.156 41.132 12.929 1.00 8.50 433 LEU D N 1
ATOM 15217 C CA . LEU D 2 433 ? 3.450 41.577 12.460 1.00 8.84 433 LEU D CA 1
ATOM 15218 C C . LEU D 2 433 ? 4.055 42.598 13.401 1.00 8.43 433 LEU D C 1
ATOM 15219 O O . LEU D 2 433 ? 5.266 42.553 13.672 1.00 9.07 433 LEU D O 1
ATOM 15224 N N . VAL D 2 434 ? 3.277 43.572 13.855 1.00 8.49 434 VAL D N 1
ATOM 15225 C CA . VAL D 2 434 ? 3.826 44.586 14.764 1.00 8.31 434 VAL D CA 1
ATOM 15226 C C . VAL D 2 434 ? 4.282 43.956 16.065 1.00 8.71 434 VAL D C 1
ATOM 15227 O O . VAL D 2 434 ? 5.342 44.328 16.606 1.00 8.28 434 VAL D O 1
ATOM 15231 N N . GLU D 2 435 ? 3.487 43.068 16.604 1.00 8.33 435 GLU D N 1
ATOM 15232 C CA . GLU D 2 435 ? 3.897 42.334 17.795 1.00 8.69 435 GLU D CA 1
ATOM 15233 C C . GLU D 2 435 ? 5.209 41.593 17.553 1.00 8.98 435 GLU D C 1
ATOM 15234 O O . GLU D 2 435 ? 6.131 41.669 18.379 1.00 8.74 435 GLU D O 1
ATOM 15240 N N . GLU D 2 436 ? 5.307 40.867 16.453 1.00 8.64 436 GLU D N 1
ATOM 15241 C CA . GLU D 2 436 ? 6.518 40.080 16.181 1.00 8.97 436 GLU D CA 1
ATOM 15242 C C . GLU D 2 436 ? 7.737 40.988 16.023 1.00 8.03 436 GLU D C 1
ATOM 15243 O O . GLU D 2 436 ? 8.825 40.696 16.558 1.00 9.05 436 GLU D O 1
ATOM 15249 N N . ILE D 2 437 ? 7.593 42.069 15.266 1.00 7.45 437 ILE D N 1
ATOM 15250 C CA . ILE D 2 437 ? 8.693 42.991 15.032 1.00 7.84 437 ILE D CA 1
ATOM 15251 C C . ILE D 2 437 ? 9.157 43.609 16.344 1.00 8.03 437 ILE D C 1
ATOM 15252 O O . ILE D 2 437 ? 10.365 43.659 16.639 1.00 8.41 437 ILE D O 1
ATOM 15257 N N . THR D 2 438 ? 8.229 44.122 17.128 1.00 7.53 438 THR D N 1
ATOM 15258 C CA . THR D 2 438 ? 8.621 44.748 18.369 1.00 8.25 438 THR D CA 1
ATOM 15259 C C . THR D 2 438 ? 9.142 43.752 19.388 1.00 7.59 438 THR D C 1
ATOM 15260 O O . THR D 2 438 ? 10.099 44.080 20.141 1.00 8.45 438 THR D O 1
ATOM 15264 N N . ASN D 2 439 ? 8.595 42.540 19.388 1.00 7.68 439 ASN D N 1
ATOM 15265 C CA . ASN D 2 439 ? 9.149 41.511 20.267 1.00 8.26 439 ASN D CA 1
ATOM 15266 C C . ASN D 2 439 ? 10.623 41.243 19.971 1.00 8.21 439 ASN D C 1
ATOM 15267 O O . ASN D 2 439 ? 11.434 41.122 20.902 1.00 8.73 439 ASN D O 1
ATOM 15272 N N . VAL D 2 440 ? 10.986 41.068 18.697 1.00 7.75 440 VAL D N 1
ATOM 15273 C CA . VAL D 2 440 ? 12.374 40.727 18.408 1.00 8.10 440 VAL D CA 1
ATOM 15274 C C . VAL D 2 440 ? 13.301 41.888 18.690 1.00 8.02 440 VAL D C 1
ATOM 15275 O O . VAL D 2 440 ? 14.457 41.699 19.106 1.00 8.54 440 VAL D O 1
ATOM 15279 N N . ILE D 2 441 ? 12.847 43.115 18.437 1.00 7.56 441 ILE D N 1
ATOM 15280 C CA . ILE D 2 441 ? 13.609 44.297 18.776 1.00 7.71 441 ILE D CA 1
ATOM 15281 C C . ILE D 2 441 ? 13.865 44.389 20.282 1.00 7.64 441 ILE D C 1
ATOM 15282 O O . ILE D 2 441 ? 15.001 44.599 20.729 1.00 8.25 441 ILE D O 1
ATOM 15287 N N . LEU D 2 442 ? 12.807 44.235 21.059 1.00 7.62 442 LEU D N 1
ATOM 15288 C CA . LEU D 2 442 ? 12.923 44.298 22.510 1.00 7.49 442 LEU D CA 1
ATOM 15289 C C . LEU D 2 442 ? 13.708 43.135 23.081 1.00 7.89 442 LEU D C 1
ATOM 15290 O O . LEU D 2 442 ? 14.474 43.328 24.040 1.00 8.45 442 LEU D O 1
ATOM 15295 N N . ASP D 2 443 ? 13.564 41.936 22.527 1.00 7.77 443 ASP D N 1
ATOM 15296 C CA . ASP D 2 443 ? 14.354 40.816 23.012 1.00 7.84 443 ASP D CA 1
ATOM 15297 C C . ASP D 2 443 ? 15.837 41.131 22.931 1.00 8.65 443 ASP D C 1
ATOM 15298 O O . ASP D 2 443 ? 16.603 40.828 23.858 1.00 8.99 443 ASP D O 1
ATOM 15303 N N . LYS D 2 444 ? 16.295 41.701 21.815 1.00 8.03 444 LYS D N 1
ATOM 15304 C CA . LYS D 2 444 ? 17.707 42.025 21.659 1.00 8.06 444 LYS D CA 1
ATOM 15305 C C . LYS D 2 444 ? 18.125 43.094 22.662 1.00 8.80 444 LYS D C 1
ATOM 15306 O O . LYS D 2 444 ? 19.166 42.975 23.334 1.00 9.53 444 LYS D O 1
ATOM 15312 N N . ILE D 2 445 ? 17.321 44.154 22.800 1.00 8.61 445 ILE D N 1
ATOM 15313 C CA . ILE D 2 445 ? 17.649 45.219 23.753 1.00 8.78 445 ILE D CA 1
ATOM 15314 C C . ILE D 2 445 ? 17.854 44.634 25.129 1.00 9.16 445 ILE D C 1
ATOM 15315 O O . ILE D 2 445 ? 18.817 45.012 25.828 1.00 9.76 445 ILE D O 1
ATOM 15320 N N . GLU D 2 446 ? 16.943 43.784 25.552 1.00 8.62 446 GLU D N 1
ATOM 15321 C CA . GLU D 2 446 ? 16.965 43.299 26.922 1.00 8.69 446 GLU D CA 1
ATOM 15322 C C . GLU D 2 446 ? 18.024 42.237 27.175 1.00 8.85 446 GLU D C 1
ATOM 15323 O O . GLU D 2 446 ? 18.442 42.061 28.316 1.00 11.16 446 GLU D O 1
ATOM 15329 N N . ARG D 2 447 ? 18.426 41.530 26.124 1.00 9.56 447 ARG D N 1
ATOM 15330 C CA A ARG D 2 447 ? 19.528 40.588 26.222 0.45 10.33 447 ARG D CA 1
ATOM 15331 C CA B ARG D 2 447 ? 19.525 40.583 26.256 0.55 10.54 447 ARG D CA 1
ATOM 15332 C C . ARG D 2 447 ? 20.865 41.311 26.358 1.00 10.70 447 ARG D C 1
ATOM 15333 O O . ARG D 2 447 ? 21.775 40.868 27.075 1.00 12.69 447 ARG D O 1
ATOM 15348 N N . GLU D 2 448 ? 21.010 42.406 25.644 1.00 9.93 448 GLU D N 1
ATOM 15349 C CA . GLU D 2 448 ? 22.319 43.037 25.476 1.00 11.76 448 GLU D CA 1
ATOM 15350 C C . GLU D 2 448 ? 22.578 44.245 26.364 1.00 10.58 448 GLU D C 1
ATOM 15351 O O . GLU D 2 448 ? 23.718 44.683 26.486 1.00 12.41 448 GLU D O 1
ATOM 15357 N N . CYS D 2 449 ? 21.531 44.795 26.976 1.00 9.76 449 CYS D N 1
ATOM 15358 C CA . CYS D 2 449 ? 21.755 45.971 27.801 1.00 9.81 449 CYS D CA 1
ATOM 15359 C C . CYS D 2 449 ? 22.589 45.597 29.030 1.00 8.69 449 CYS D C 1
ATOM 15360 O O . CYS D 2 449 ? 22.629 44.426 29.446 1.00 9.85 449 CYS D O 1
ATOM 15363 N N . THR D 2 450 ? 23.256 46.583 29.615 1.00 9.16 450 THR D N 1
ATOM 15364 C CA . THR D 2 450 ? 23.922 46.331 30.877 1.00 8.83 450 THR D CA 1
ATOM 15365 C C . THR D 2 450 ? 22.899 46.036 31.953 1.00 8.63 450 THR D C 1
ATOM 15366 O O . THR D 2 450 ? 21.707 46.385 31.840 1.00 9.08 450 THR D O 1
ATOM 15370 N N . GLU D 2 451 ? 23.325 45.388 33.030 1.00 8.75 451 GLU D N 1
ATOM 15371 C CA . GLU D 2 451 ? 22.393 45.081 34.101 1.00 9.25 451 GLU D CA 1
ATOM 15372 C C . GLU D 2 451 ? 21.742 46.329 34.669 1.00 8.71 451 GLU D C 1
ATOM 15373 O O . GLU D 2 451 ? 20.550 46.310 35.000 1.00 9.41 451 GLU D O 1
ATOM 15379 N N . GLU D 2 452 ? 22.513 47.388 34.819 1.00 9.67 452 GLU D N 1
ATOM 15380 C CA . GLU D 2 452 ? 21.979 48.613 35.424 1.00 10.72 452 GLU D CA 1
ATOM 15381 C C . GLU D 2 452 ? 20.947 49.294 34.505 1.00 11.27 452 GLU D C 1
ATOM 15382 O O . GLU D 2 452 ? 20.131 50.080 34.979 1.00 13.78 452 GLU D O 1
ATOM 15388 N N . ASP D 2 453 ? 20.974 48.946 33.217 1.00 10.52 453 ASP D N 1
ATOM 15389 C CA . ASP D 2 453 ? 20.023 49.489 32.255 1.00 11.58 453 ASP D CA 1
ATOM 15390 C C . ASP D 2 453 ? 18.838 48.574 32.013 1.00 11.23 453 ASP D C 1
ATOM 15391 O O . ASP D 2 453 ? 17.971 48.875 31.192 1.00 14.92 453 ASP D O 1
ATOM 15396 N N . PHE D 2 454 ? 18.754 47.459 32.725 1.00 9.86 454 PHE D N 1
ATOM 15397 C CA . PHE D 2 454 ? 17.655 46.549 32.586 1.00 9.88 454 PHE D CA 1
ATOM 15398 C C . PHE D 2 454 ? 16.389 47.167 33.192 1.00 11.80 454 PHE D C 1
ATOM 15399 O O . PHE D 2 454 ? 16.436 47.885 34.215 1.00 15.81 454 PHE D O 1
ATOM 15407 N N . GLU D 2 455 ? 15.260 46.926 32.570 1.00 9.56 455 GLU D N 1
ATOM 15408 C CA . GLU D 2 455 ? 13.988 47.601 32.836 1.00 9.46 455 GLU D CA 1
ATOM 15409 C C . GLU D 2 455 ? 12.908 46.598 33.171 1.00 7.92 455 GLU D C 1
ATOM 15410 O O . GLU D 2 455 ? 12.851 45.540 32.555 1.00 9.16 455 GLU D O 1
ATOM 15416 N N . VAL D 2 456 ? 11.976 46.992 34.042 1.00 7.86 456 VAL D N 1
ATOM 15417 C CA . VAL D 2 456 ? 10.733 46.248 34.157 1.00 8.42 456 VAL D CA 1
ATOM 15418 C C . VAL D 2 456 ? 9.773 46.569 32.981 1.00 7.45 456 VAL D C 1
ATOM 15419 O O . VAL D 2 456 ? 9.574 45.732 32.123 1.00 8.49 456 VAL D O 1
ATOM 15423 N N . VAL D 2 457 ? 9.246 47.786 32.965 1.00 7.75 457 VAL D N 1
ATOM 15424 C CA . VAL D 2 457 ? 8.279 48.202 31.936 1.00 7.77 457 VAL D CA 1
ATOM 15425 C C . VAL D 2 457 ? 9.028 48.601 30.666 1.00 7.86 457 VAL D C 1
ATOM 15426 O O . VAL D 2 457 ? 10.130 49.167 30.710 1.00 8.01 457 VAL D O 1
ATOM 15430 N N . ARG D 2 458 ? 8.408 48.290 29.519 1.00 7.69 458 ARG D N 1
ATOM 15431 C CA . ARG D 2 458 ? 8.886 48.770 28.221 1.00 8.15 458 ARG D CA 1
ATOM 15432 C C . ARG D 2 458 ? 7.676 49.284 27.435 1.00 8.25 458 ARG D C 1
ATOM 15433 O O . ARG D 2 458 ? 6.536 48.945 27.793 1.00 9.06 458 ARG D O 1
#

Nearest PDB structures (foldseek):
  5vq3-assembly1_A  TM=9.986E-01  e=0.000E+00  Clostridium pasteurianum
  5vpw-assembly1_C  TM=9.968E-01  e=2.789E-100  Clostridium pasteurianum
  9cje-assembly1_C  TM=9.522E-01  e=1.866E-43  Azotobacter vinelandii
  8eno-assembly1_C  TM=9.405E-01  e=4.577E-43  Azotobacter vinelandii DJ
  1l5h-assembly1_A-2  TM=9.075E-01  e=2.046E-40  Azotobacter vinelandii

Foldseek 3Di:
DDLLCLLLVPDDPVVSVVQSQQKDAAFPVHLFDFHAFQAADDPPQFFPFFFQLCLACLAQNVQQFLEAEEEEDACPSQVVSQCPFAQDAAAVVNDHGGCNRDTHYLNDDVCCLQPNCLVSVLVSLVVCCVVRVGQEYEYEYEARHVVSPHDVVVSQVVSCVVSVHHYHYFDRYGQARRGNLLNLLSNQVCLQPPQAQQADDAADPQEEEEERDRCQQHQVVQVVVLCVQLPHDHQYYRPRNHHSNSSNHNLSGQEYEYAQCRRGVLVQVQSCFAQVRWYFYAFLFALVRVLVRQCLSCLLVVDVSSNVSSVVSSVVLCVVCVVLLVVLLVLAAPFEEEEEEAEHQLQSNVVLCVSSNYAYFEYEHAHYRSCQAAKPVCVVVDDDHPSNNPSDDDHHHYHPPRHDNSDDPVSVVVSVVVPTRISIDRHRSVVHDHRGMYGYSDRPSSVVSCCVPVVGQEYEYADVCQVVQVVVLHHYAYPRNRNVHDDLGHSVNSSRSSVVVSCRSVVPCSVVPDDPVGD/DVVVQDLDDDDDDPDDDFFQFAFAALLLLLQQLLAFLEAEEEEDACVVVVVSQVQLCLQLVDGRGHHYLNDDVVCLPVNSLVSVLVVLLCCCVPPNGQEYEYEYELSNVVSVHDVVVSQVVSVVVCSADPSHYYWYFYTYRVAFGNLLNLQRSLQRLLVPAAAAPVDAPQAEEEEQGPFFLLQLVVVVVQCVQLVGHYFYGSHNNQPSNHDDDPDDDPRGPHHGYSVVSHCNLNYQEYEAEFCSNGVSNRVSSCVRRVHYYDYAFNFFAQVRQVVVSVVSCVSRVGDRDPVQVVLSVVLVVLLVVLLVLQAAFEEEEGHDQRVQLRVQLRSVVSNYHPAEGEYLGDDCPSVVSNVVSCVVSVHPRHHYDYNHRPSNVLSVCSVPNGAEYEEAPVCVVSCVVVVHQYHHDYPRRRPDPDPSNAGCHGSRNNSVVSVSRSVSSVVSCQVPDDPVPHDDDD/DDLLCLLLVPDDPVVSVVQSQQKDAAFPVHLFDFHAFQAADDPPQFFPFFFQLCLACLNQNVQQFLEQEEEEDAPPSQVVSQCPFAQDAAAVVNPHGGCNRDTHYLNDDPVCQQQNCLVSVLVRLVVCCVVRVGQEYEYEYEARHVVSPDPVVVSQVVSCVVRVHHYYYFDRYGQARRGNLLNLLSNQVCLQPPQAQQADDAADPQEEEEERDRCQQHQVVQVVVLCVQLPHDHQYYRPRNHHSNSSNHNLRGQEYEYAQCRRGVLVQVQSCFAAVRWYFYAFQFALVRNLVRQCLSCLQVVDVSSNVSSVVSSVVLCVVCVVLLVVLLVLCAPFEEEEEEAEHPLQSNVNLCVSSNYAYFEYEHAHYRSCQAAKPVCVVVDDDHPSNNPSDDDHDHYDPVRHDNSGDPVSVVVSVVVPTRISIDRHRSVVHDHNGMYGYSDRPSSVVSCCVPVVGQEYEYADVCQVVQVVVLHHYAYPRNRVVHDDLGHSVNSSRSSVVVSCRSVVPCSVVPDDPVD/DVVVQDLDDDDDDPDDDFFQFAFAALLLLLQQLLAFLEAEEEEDACVVVVVSQVQLCLQLVDGRGHYYLNDDVVCLPVNSLVSVLVVLLCCCVPPNGQEYEYEYELSRVVVVHDVVVSQVVSVVVCSADPRHYYWYFYTYRVAFGNLLNLQRSLQRLLVPAAAAPVPADQAEEEEQGPFFLLQLVVVVVQCVQLVGHYFYGSHNNQPSNHDDDPDDDPRGPHHGYSVVSHCNLNYQEYEAEFCSNGVSNRVSSCVRRVHYYDYAFNFFAQVRQVVVSVVSCVSNVGDRDPVQVVLNVVLVVLLVVLLVLQAAFEEEEGHDQRVQLRVQLRSVVSNYHPAEGEHLGDDCPSVVSNVVSCVVSVHPRHHYDYNHRPSVVLSVCSVPNGAEYEEAPVCVVSCVVVVHQYHHDYPRRRPDPDPSNAHCHGSRNNSVVSVSRSVSSVVSCQVPPDPVPHDDDD

InterPro domains:
  IPR000318 Nitrogenase component 1, conserved site [PS00090] (143-157)
  IPR000318 Nitrogenase component 1, conserved site [PS00699] (72-79)
  IPR000510 Nitrogenase/oxidoreductase, component 1 [PF00148] (53-507)
  IPR005972 Nitrogenase molybdenum-iron protein alpha chain [TIGR01282] (5-519)
  IPR010143 Nitrogenase component 1, alpha chain [PTHR43457] (4-525)
  IPR010143 Nitrogenase component 1, alpha chain [TIGR01862] (20-514)

Radius of gyration: 38.93 Å; Cα contacts (8 Å, |Δi|>4): 4682; chains: 4; bounding box: 94×115×98 Å

Secondary structure (DSSP, 8-state):
--HHHHHHTTS-HHHHHHHHTTEEE--SS-SS-----S-PPPTTS------HHIIIIIIIITT-TTEEEEEESSHHHHHTTSSSS-B----GGGTS---TT--EE----HHHHHH-SHHHHHHHHHHHHHHH--SEEEEEE-THHHHTT--HHHHHHHHHHHHSS-EEEE---TTSSSSHHHHHHHHHHHHHHHTTT---PPPPTTEEEEEEE--BTTHHHHHHHHHHHHT-EEEEEEETT--HHHHHTTTS-SEEEESSHHHHHHHHHHHHHHH---EEE---SSHHHHHHHHHHHHHHH--HHHHHHHHHHHHHHHHHHHHHHHHHHHHHTT-EEEEEESSSHHHHTHHHHHHTT-EEEEEEESS--HHHHH-GGGGGGPPPPTTTTTS--------TTT---SS-HHHHHHHHHTT--BT----HHHHSPTT-EEETT--HHHHHHHHHHH--SEEEB-HHHHHHHHHTT-B--BSSSGGG----SHHHHHHHHHHHHHHHHT-GGGG--S-TT--/--TT--SS----SS-EESBS---HHHHHHHHHHTBTTEEEEEES-HHHHHHHHHHHHHHHSS----EE----HHHHHH-SHHHHHHHHHHHHHHH--SEEEEEE-HHHHHHT--HHHHHHHHHHHT-S-TT-EEEE----TTSS-HHHHHHHHHHHHHHHH----S-----EEEE--S--HHHHHHHHHHHHHTT--EEESS--TTTSSPPP-SS--SS-S-SB-HHHHHHGGG-SEEEEESHHHHHHHHHHHHHHH---EEEE----SHHHHHHHHHHHHHHH-PPPPHHHHHHHHHHHHHHHHTGGGTTT-EEEEES-HHHHHHHHHHHHHTT-EEEEEEESS--HHHHHHHHHHHHHTT--S-EEEET-BHHHHHHHHHHS--SEEEESGGGHHHHHHHT--EEE-SS---S-SSGGGS--SHHHHHHHHHHHHHHHHHHHHHHHS-GGG--S--/--HHHHHHTTS-HHHHHHHHTTEEE--SSSSS-----S-PPPTTS------HHIIIIIIIITT-TTEEEEEESSHHHHHTTSSSS-B----GGGTS---TT--EE----HHHHHH-SHHHHHHHHHHHHHHH--SEEEEEE-THHHHTT--HHHHHHHHHHHHSS-EEEE---TTSSSSHHHHHHHHHHHHHHHTTT---PPPPTTEEEEEEE--BTTHHHHHHHHHHHHT-EEEEEEETT--HHHHHTTTS-SEEEESSHHHHHHHHHHHHHHH---EEE---SSHHHHHHHHHHHHHHH--HHHHHHHHHHHHHHHHHHHHHHHHHHHHHTT-EEEEEESSSHHHHTHHHHHHTT-EEEEEEESS--HHHHH-GGGGGG----TTTTTS--------TTT---SS-HHHHHHHHHTT--BT----HHHHSPTT-EEETT--HHHHHHHHHHH--SEEEB-HHHHHHHHHTT-B--BSSSGGG----SHHHHHHHHHHHHHHHHT-GGGG--S-TT-/--TT--SS----SS-EESBS---HHHHHHHHHHTBTTEEEEEES-HHHHHHHHHHHHHHHSS----EE----HHHHHH-SHHHHHHHHHHHHHHH--SEEEEEE-HHHHHHT--HHHHHHHHHHHT-S-TT-EEEE----TTSS-HHHHHHHHHHHHHHHH----S-----EEEE--S--HHHHHHHHHHHHHTT--EEESS--TTTSSPPP-SS--SS-S-SB-HHHHHHGGG-SEEEEESHHHHHHHHHHHHHHH---EEEE---BSHHHHHHHHHHHHHHH-PPPPHHHHHHHHHHHHHHHHTGGGTTT-EEEEES-HHHHHHHHHHHHHTT-EEEEEEESS--HHHHHHHHHHHHHTT--S-EEEET-BHHHHHHHHHHS--SEEEESGGGHHHHHHHT--EEE-SS---S-SSGGGS--SHHHHHHHHHHHHHHHHHHHHHHHS-GGG--S--

B-factor: mean 17.91, std 18.3, range [5.78, 230.6]

Organism: Clostridium pasteurianum (NCBI:txid1501)

Solvent-accessible surface area: 62735 Å² total; per-residue (Å²): 195,70,25,48,62,65,0,12,125,112,9,44,114,150,5,78,173,68,6,34,23,10,0,13,42,16,44,140,149,72,63,118,23,100,1,61,11,26,32,133,3,22,13,1,3,8,6,9,0,7,10,0,4,11,0,0,12,10,30,1,0,11,0,1,2,19,0,0,15,0,0,0,0,1,1,2,26,1,6,18,21,6,22,12,68,17,30,22,4,77,45,45,135,62,124,29,72,32,11,42,21,10,4,4,1,0,5,1,45,94,64,12,24,96,170,23,0,52,98,43,0,73,61,0,0,46,32,0,40,111,31,11,102,6,36,0,0,0,0,0,0,1,8,0,2,39,67,30,61,12,80,7,130,50,21,2,64,77,2,30,186,112,17,64,33,46,16,12,14,1,55,0,7,6,13,41,2,8,2,26,3,8,0,5,19,14,0,0,12,25,2,0,51,66,0,3,8,129,19,138,101,161,61,122,169,76,0,0,0,1,0,2,9,15,0,6,0,5,2,2,59,8,3,26,53,5,0,102,74,6,39,7,58,15,17,1,9,0,1,4,15,3,11,7,93,64,0,34,5,0,2,39,0,43,2,0,0,0,8,19,1,7,2,1,6,23,1,0,66,17,0,63,60,47,2,10,0,10,2,0,20,2,26,3,5,0,20,78,6,2,20,112,4,0,103,10,0,7,101,17,44,106,29,117,100,6,59,121,64,2,71,70,0,8,63,81,14,41,77,84,14,72,122,39,24,66,79,0,103,124,77,0,97,70,45,28,0,0,1,3,3,5,8,13,47,0,19,4,0,11,20,1,1,164,48,5,24,6,52,16,38,3,0,1,0,5,17,0,30,22,5,1,0,21,0,39,109,22,65,120,82,61,153,156,42,72,22,28,123,86,13,77,140,70,121,24,95,77,34,189,151,65,100,70,110,41,26,77,142,122,78,28,90,85,11,86,181,63,55,4,31,2,39,44,12,35,3,0,4,107,86,11,90,68,58,0,5,0,0,0,7,7,2,10,15,0,4,68,25,0,30,104,98,58,151,6,58,0,0,1,0,4,19,22,17,16,10,3,1,7,20,30,32,29,5,0,16,4,1,70,12,0,2,18,31,24,28,10,0,2,1,130,0,1,28,53,6,0,64,34,2,5,45,0,31,108,5,38,1,39,195,38,18,75,11,60,53,113,249,6,7,114,24,7,42,111,127,66,48,125,33,188,8,3,40,0,7,2,6,14,2,7,1,1,0,0,0,0,5,0,0,13,0,4,29,38,5,0,0,1,0,0,0,3,9,3,22,3,10,44,4,8,12,3,0,1,43,14,5,4,5,17,4,10,1,0,4,0,5,8,12,49,33,5,10,110,182,15,0,10,81,17,0,66,36,0,0,104,1,0,16,38,4,14,86,0,45,0,0,0,0,0,2,1,5,0,1,40,34,49,56,20,65,0,75,54,26,18,58,74,0,103,125,82,59,18,21,58,180,64,38,53,9,1,21,8,61,0,21,7,15,52,8,0,3,3,36,0,0,4,23,0,0,47,1,0,0,75,80,11,0,100,59,86,61,64,139,36,44,57,6,0,0,0,0,2,28,8,22,1,8,5,0,77,5,3,42,82,2,0,107,38,4,102,7,67,45,7,7,0,0,12,0,7,10,13,1,2,6,36,5,82,31,128,30,100,32,31,38,130,15,12,14,88,23,109,48,0,96,36,0,0,5,1,74,28,0,0,0,0,2,22,40,0,0,20,66,0,0,92,17,0,73,168,96,4,176,2,65,52,92,66,17,58,3,2,1,0,4,23,2,1,13,81,3,0,28,4,0,22,137,51,46,63,74,151,20,39,86,58,0,38,45,27,8,7,14,0,0,3,0,3,3,13,0,9,19,15,2,20,41,48,67,0,0,0,2,13,10,0,17,10,0,7,0,0,0,40,0,1,24,4,4,17,6,46,0,19,4,0,0,0,3,2,41,33,142,80,0,45,120,27,0,65,57,10,11,75,150,48,58,34,162,55,28,80,24,57,31,59,1,0,5,2,6,0,2,1,16,8,55,71,70,43,19,57,2,0,0,0,14,0,9,0,7,13,3,11,70,62,52,63,11,16,26,1,41,8,12,21,2,10,4,0,12,6,0,27,10,37,38,8,28,0,4,0,64,0,0,16,46,8,0,18,69,1,0,43,32,6,0,69,58,60,10,110,81,22,70,76,56,51,24,12,8,6,15,202,72,25,45,65,64,0,10,135,111,8,44,116,163,6,86,175,69,6,34,25,12,0,13,41,15,47,147,161,71,60,120,28,116,1,61,11,28,33,145,5,21,15,1,4,7,9,8,2,5,9,0,4,11,0,0,12,10,30,1,0,11,0,0,2,18,0,0,15,0,0,1,0,2,1,2,27,0,7,19,21,7,24,12,66,17,27,22,4,78,44,43,136,62,121,29,69,32,11,42,21,10,4,4,0,0,5,2,48,88,68,16,22,96,172,15,0,51,119,44,0,84,73,0,0,44,34,0,43,110,31,11,102,6,37,0,0,0,0,0,0,1,8,0,1,37,65,28,62,15,80,6,131,48,21,3,53,66,0,29,178,91,15,64,31,46,14,13,14,2,53,0,7,6,11,40,2,8,2,26,4,8,0,6,19,14,0,0,15,24,1,0,56,65,0,2,8,128,19,142,107,158,59,118,156,48,0,0,0,0,0,2,10,16,0,6,0,6,2,2,61,9,3,26,60,5,0,103,79,5,38,8,56,16,16,0,8,0,2,4,15,2,12,7,86,68,0,34,5,0,4,37,0,40,2,0,0,0,9,20,3,7,2,1,6,24,0,0,67,18,0,62,62,44,2,10,0,11,2,0,23,3,28,2,8,0,20,77,5,2,18,112,5,0,100,12,0,6,101,13,41,94,30,115,99,6,66,119,64,1,72,71,0,6,61,76,14,44,79,82,15,71,123,38,23,79,84,0,94,120,53,0,100,66,48,30,0,0,1,3,3,6,8,14,46,0,18,4,0,11,20,1,0,163,47,5,21,6,54,16,36,3,0,1,0,5,17,0,29,25,6,1,0,26,0,39,118,22,66,119,84,61,180,157,40,72,25,28,135,90,16,78,138,60,125,21,96,73,30,157,163,82,94,71,108,39,23,68,111,111,47,19,71,89,6,87,163,68,53,4,32,4,38,45,13,30,3,0,4,144,88,10,90,71,55,2,4,0,1,0,6,6,3,10,15,0,4,67,22,0,30,110,98,60,147,5,59,0,1,1,0,4,20,20,19,15,9,5,2,9,19,30,32,28,6,0,14,4,1,71,11,1,3,18,30,23,28,10,1,2,0,130,0,2,26,50,5,0,63,34,2,5,43,0,30,100,5,36,1,38,194,38,20,93,13,67,55,161,6,6,110,24,3,40,106,130,84,107,125,32,175,8,3,39,0,6,1,6,13,2,6,0,1,1,0,0,0,6,0,0,12,0,4,30,38,5,0,0,0,0,0,0,2,10,3,23,4,14,42,4,9,11,4,1,1,42,14,6,2,4,17,3,12,1,0,4,0,4,9,16,51,35,6,7,112,181,13,0,8,80,17,0,59,39,0,0,101,0,0,14,40,3,14,85,0,46,0,0,0,0,0,0,1,5,0,1,39,32,50,55,18,67,1,77,54,28,17,58,76,1,106,130,81,58,16,15,58,175,68,37,52,9,2,20,9,58,0,20,8,13,54,9,0,3,3,38,0,0,4,23,0,0,49,1,0,0,76,76,7,0,89,61,101,59,64,135,35,45,58,7,0,0,0,1,2,24,9,20,1,8,4,0,76,10,0,44,72,0,0,108,38,4,101,6,71,47,6,6,0,0,12,0,6,10,12,1,2,6,38,5,82,24,143,38,124,30,31,40,139,15,11,13,88,26,109,44,0,97,35,1,0,6,3,76,24,0,0,0,0,2,20,39,0,0,19,65,0,0,107,22,0,70,157,72,3,142,2,64,50,94,57,15,57,3,0,0,0,3,22,1,0,13,77,0,0,42,6,0,22,125,52,48,69,75,150,15,39,86,59,0,41,44,11,8,7,15,0,0,4,0,4,4,12,0,7,18,16,2,18,43,48,55,0,0,0,2,12,9,0,18,8,0,5,0,0,0,51,0,1,22,8,3,16,5,46,0,20,4,0,0,0,2,2,41,34,136,71,0,60,128,48,0,65,61,15,10,75,156,48,60,35,166,54,28,100,24,68,32,59,1,0,7,3,13,0,3,3,25,7,56,80,78,36,19,51,2,0,0,0,15,0,10,0,6,13,3,10,71,62,54,64,11,16,26,1,40,8,14,20,1,10,4,0,12,6,0,29,9,33,34,17,29,0,0,0,75,0,0,12,50,7,0,15,68,1,0,44,32,6,0,70,58,59,11,107,79,24,69,76,56,53,25,11,9,6,15

CATH classification: 3.40.50.1980 (+2 more: 3.40.50.1980, 3.40.50.1980)

Sequence (1953 aa):
ENLKDEILEKYIPKTKKTTRSSGHIVIKTEETPNPEIVANTRTVPGIIITARGCAYAGCKGVVMGPIKDMVHITHGPIGCSFYTWGGRRFKKSKPENGTGLNFNEYVFSSTDMMQESDIVFGGVNKLKDAIHEAYEMFHPAAIGVVYATCPVGLIGDDILAVAATASKEIGIPVHAFSCEGYKGVSQSAGHHIANNTVMTDIIGKGNKEQKKYSSINVLGEYNIGGDAWEMMDRVLEKIGYHVNATLTGDATYEKVQNADKADLNLVQCHRSINYIAEMMETKYGIPWIKCNFIIGVDGIVVETLRDMAKCFDDPELTKRTEEVIAEEIAAIQDDLDYFKEEKKLQGKTACLYVGGSRSHTYMNMLKSFGVDSLVAGFEFAHRDDYEGREVIPTIKIDADSKNIPEIITTVTPDEQKYRVVIPEDKVEELKKAGVPLSSYGGMMMKEMHDGTILIDDMNHHDMEVVLEKLKPDMFFAGIKEKFVIQKGGVLSKQLHSYDYNGPYAGFRGVVNFGHELVNGIYTPAWKMITPPWKKMLDATPKEIVERKALRINPAKTCQPVGAMYAALGIHNCLPHSHGSQGCCSSYHRTVLSRHFKEPAMMASTSSFTEGASVFGGGSNIKTAVKKNIFSLYNPDIIAVHTTCLSSETLGDDLLPTYYISQMMEDAGSIPEGKLVIHTNTPSSYVGSHVVTGFANMVQGIVVNYLSENTGAKNGKINVIPGFVGPADMREIKRLLFEAMMDIPYIMFPDTSGVLDGPTTGEYKMYPEGGTKIEDLKDTGNSDLTLSLGSYASDLGAKTLEKKKCKVPFKTTLRTPIGVSATDEFIMALLSEATGKEVPASIEEERGQLIDLMIDAQQYLQGKKVALLGDPDEIIALSKFIIELGAIPKYVVTGTPGMMKFQKKEIIDAMLAEAGIEGSKVKVEGDFFDVHQWIKKNEGVDLLISNTYGKFIAREENIPFVRFGFPIMDRYGHYYNNPKVGYKGAIRLVEEITNVILDKIERRECTEEDFEVVRENLKDEILEKYIPKTKKTTRSGHIVIKTEETPNPEIVANTRRTVPGIIITARGCAYAGCKGVVMGPIKDMVHITHGPIGCSFYTWGGRRFKSKPENGTGLNFNEYVFSSTDMMQESSDIVFGGVNKLKDAIHEAYEMFHPAAIGVYATCPVGLIGDDILAVAATASKEIGIPVHAFSCEGYKGVSQSAGHHIANNTVMTDIIGKGNKEQKKYSSINVLGEYNIGGDAWEMMDRVLEKIGYHVNATLTGDATYEKVQNADKADLNLVQCHRSINYIAEMMETKYGIPWIKCNFIGVDGIVVETLRDMAKCFDDPELTKRTEEVIAEEIAAIQDDLDYFKEEKLQGKTACLYVGGSRSHTYMNMLKSFGVDSLVAGFEFAHRDDYEGREVIPTIKIDADSKNIPEITTVTPDEQKYRVVIPEDKVEELKKAGVPLSSYGGMMMKEMHDGGTILIDDMNHHDMEVVLEKLKPDMFFAGIKEKFVIQKGGVLSKQLHSYDYNGPYAGFRGVVNFGHELVNGIYTPAWKMITPPWKMLDATPKEIVERKALRINPAKTCQPVGAMYAALGIHNCLPHSHGSQGCCSSYHRTVLSRHFKEPAMMASTSSFTEGASVFGGGSNIKTAVKNIFSSLYNPDIIAVHTTCLSETLGDDLPTYISQMMEDAGSIPEGKLVIHTNTPSSYVGSHVTGFANMVQGIVNYLSEENTGAKNGKINVIPGFVGPADMREIKRLFEAMDIPYIMFPDTSGVLDGPTTGEEYKMYPEGGTKIEDLKDTGNSDLTLSLGSYASDLGAKTLEKKCKVPFKKTLRTPIGVSATDEFIMALSEATGKEVPASIEEERGQLIDLMIDAQQYLQGKKVALLGDPDEIIALSKKFIIIELGAIPKYVVTGTPGMMKFQKEIIDAMLAEAGIEGSKVKVEGDFFDVHQWIKNEGVDLLISNTYGKFIAREENIPFVRFGFPIMDRYGHYYNPKVGYKGAIRLVEEITNVILDKIERRECTEEDFEVVR